Protein 7VLY (pdb70)

InterPro domains:
  IPR002633 Bacteriocin, class IIa [PF01721] (2-55)
  IPR010133 Bacteriocin-type signal sequence [TIGR01847] (5-18)
  IPR023384 Bacteriocin, class IIa, conserved site [PS60030] (21-32)
  IPR023388 Bacteriocin class IIa domain superfamily [G3DSA:1.20.5.130] (19-61)

Radius of gyration: 40.85 Å; Cα contacts (8 Å, |Δi|>4): 3016; chains: 9; bounding box: 112×103×85 Å

Organism: Pediococcus acidilactici (NCBI:txid1254)

Foldseek 3Di:
DDVQLLVQLLVLQLVLLLCLVVVDVPSLQLCNSQQSNCVSQVLRVLSNVLSVVLCVVVVPFDDDPLRHGLRSRLLSSLLSLLCRQPDPRNNCSVVSVVLSNVSSNVLVVLVNVLVVVCVVLVVVLVVVVVVVDPVVNVVSVVVSSSVSSVSRSVVSSVCNPDHSCPSVVVVVPDDPVVVVVVVVVVVCSVVVVVVVVCVVDPDPVCVVVVVVLVVVVVPPVQDPVNSVVVSVVVVVVVVVVVPPVVD/DDVVLLVQLLVLLVCQQVPQDQPQGRLPSQLRSCVSVLVVQPPDPPSSVVVNVLSNGRAAADSLLCLLLVLLLSQVVNCVSVDDPCDPPQSVPSRVLCRPVSRVPVCCVQVPNPLVVLLVQLVVCVVVPDPVSVVSSVVVNVVVSSVSNSVSNVVSNVCNPVPSVCSPDDVNVVVVVVVVVVCVVVVVVCLQPVQDDDFDDWDDWAFADPVAEPPPPPADDDPGRVVVNVVSVVVVGHHDRIDIDGPQNVVVVVPGNPVSVVVVVVVVVCVVVVDGVVVVVVVVVVVVVVCVVVRGD/DFFDDDALQWTQGPPGIDGDNVSNVVVVVVQVVVCVVVVHPPDDDRD/DDVVLVVQLLVLLLVLLLCLVVVDVPSQQLCNSQQSNCVSQVLRVLSNVLSVVLCVVVVPFDDDPLRHGLRSRLLSSLLSLLCRQPDPRNNCSVVSVVLSNVRSNVLVVLVNVLVVVCVVLVVVLVVVVVVVDPVVNVVSVVVSSSVSSVSRSVVSSVCNPDHSCPSVVVVVPDDPVVVVVVVVVVVCSVVVVVVVVCVVDPDPVCVVVVVVLVVVVVPPVQDPVNSVVVSVVVVVVVVVVVVPPVD/DDVVLLVQLLVLLVCQQVPQDQPQGRLPSQLRSCQSVLVVQPPDPPSSVVVNVLSNHRAAADSLLCLLLVLLLSQVVNCVSVDDPCDPPQNNVSRVLCRPVSRVPVCCVQVPNPLVVLLVQLVVCVVVVDPVSVVSSVVVNVVVSSVSNSVSNVVSNVCNPVPSVCSPDDVNVVVVVVVVVVCVVVVVVCLQPVQDDDFDDWDDWAFADPPAAPPPPPADDDPGRVVVNVVSVVVVGHDDRIDIDGPQNVVVVVPGNPVSVVVVVVVVVCVVVVDGVVVVVVVVVVVVVVCVVVRGD/DFFDDDALQWTQGPPGIDRDNVSNVVVVVVQVVVCVVVVHPPDDDRD/DDVQLLVQLLVLLLVLLLCLVVVDPPSLQLCNSQQSNCVSQVLRPLSNVLSVVLCVVVVPFDDDPLRHGLRSRLLSSLLSLLCSQPDPRNNCSVVSVVLSNVRSNVLVVLVNVLVVVCVVLVVVLVVVVVVVDPVVNVVSVVVSSSVSSVSRSVVSSVCNPDHSCPSVVVVVPDDPVVVVVVVVVVVCSVVVVVVVVCVVDPDPVCVVVVVVLVVVVVPPVQDPVNSVVVSVVVVVVVVVVVPPPVD/DDVVLLVQLLVLLVCQQVPQDQPQGRLPSQLRSCQSVLVVQPPDPPSSVVVNVLSNHRAAADSLLCLLLVLLLSQVVNCVSVDDPCDPPLSNVSRVLCRPVSRVPVCCVQVPNPLVVLLVQLVVCVVVVDPVSVVSSVVVNVVVSSVSNSVSNVVSNVCNPVVSVCSPDDVVVVVVVVVVVVCVVVVVVCLQPVQDDDWDDWDDWAFADPPAAPPPPPADDDPGRVVVNVVSVVVRGHHDRIDIDGPQNVVVVVPGNPVSVVVVVVVVVVVVVVDGVVVVVVVVVVVVVVCVVVRGD/DFFPDDALQWTQGPPGIDGDNVSNVVVVVVQVVCCVVVVHPNDDDRD

Secondary structure (DSSP, 8-state):
------STTB---SS---B-HHHHHHHHHHHHHHHHHHTS-S-----/--HHHHHHHHHHHHHHHHHHHH-SS-TTSHHHHHHHHHHTTS-HHHHHHHHHHHHHHTSS---BTTB----HHHHHHHHHHHHHTTS-TTTTHHHHHHHHHHHHHHHHHHHHHHHHHHHHHHHHHHHHHTTT-HHHHHHHHHHHHHHHHHHHHHHHHHHHTS-STTHHHHHHSS-HHHHHHHHHHHTTHHHHHHHHHHHHS--TTTHHHHHHHHHHTT-TTS-HHHHHHHHHHHHHHHHHHHTTT--/--HHHHHHHHHHGGGTTSS--SSSTTHHHHHHHTHHHHHHH--SSSHHHHHHHHHTS---S-TTTHHHHHHHHHHHHHHHHH--S-SSSSHHHHHHHHHHHHHHHHIIIIIIIIHHHHHHHHHHHHTTT-THHHHHHHHHHHHHHHHHHHHHHHHHHHTHHHHHTTTSSHHHHHHHHHHHHHHHHHHHHHHHHH-------EEE-PBPPTTTB--TTS---SSSHHHHHHHHHHTT-BSSSB--EEHHHHHHHH-TTHHHHHHHHHHHHHHHTT--HHHHHHHHHHHHHHHHHTT--/------STTB---SS---B-HHHHHHHHHHHHHHHHHHTS-S-----/--HHHHHHHHHHHHHHHHHHHH-SS-TTSHHHHHHHHHHTTT-HHHHHHHHHHHHHHTSS---BTTB----HHHHHHHHHHHHHTTS-TTTTHHHHHHHHHHHHHHHHHHHHHHHHHHHHHHHHHHHHHTTT-HHHHHHHHHHHHHHHHHHHHHHHHHHHTS-STTHHHHHHSS-HHHHHHHHHHHTTHHHHHHHHHHHHS--TTTHHHHHHHHHHTT-TTS-HHHHHHHHHHHHHHHHHHHTTT--/--HHHHHHHHHHGGGTTSS--SSSTTHHHHHHHTHHHHHHH--SSSHHHHHHHHHTS---S-TTTHHHHHHHHHHHHHHHHH--S-SSSSTTHHHHHHHHHHHHHHIIIIIIIIHHHHHHHHHHHHTTT-THHHHHHHHHHHHHHHHHHHHHHHHHHHTHHHHHTTTSSHHHHHHHHHHHHHHHHHHHHHHHHH-------EEE-PBPPTTTB--TTS---SSSHHHHHHHHHHTT-BSSSB--EEHHHHHHHH-TTHHHHHHHHHHHHHHHTT--HHHHHHHHHHHHHHHHHTT--/------STTB---SS---B-HHHHHHHHHHHHHHHHHHTS-S-----/--HHHHHHHHHHHHHHHHHHHH-SS-TTSHHHHHHHHHHTTS-HHHHHHHHHHHHHHTSS---BTTB----HHHHHHHHHHHHHTTS-TTTTHHHHHHHHHHHHHHHHHHHHHHHHHHHHHHHHHHHHHHTT-HHHHHHHHHHHHHHHHHHHHHHHHHHHTS-STTHHHHHHSS-HHHHHHHHHHHTTHHHHHHHHHHHHS--TTTHHHHHHHHHHTT-TTS-HHHHHHHHHHHHHHHHHHHHHH--/--HHHHHHHHHHGGGTTSS--SSSTTHHHHHHHTHHHHHHH--SSSHHHHHHHHHTS---S-GGGHHHHHHHHHHHHHHHHH--S-SSSSHHHHHHHHHHHHHHHHIIIIIIIIHHHHHHHHHHHHTTT-THHHHHHHHHHHHHHHHHHHHHHHHHHHTHHHHHSTTSSHHHHHHHHHHHHHHHHHHHHHHHHH-------EEE-PBPPTTTB--TTS---SSSHHHHHHHHHHTT-BSSSB--EEHHHHHHHH-TTHHHHHHHHHHHHHHHTT--HHHHHHHHHHHHHHHHHTT--

Solvent-accessible surface area: 71129 Å² total; per-residue (Å²): 120,59,112,99,10,39,87,61,2,41,109,17,0,58,76,0,0,26,4,11,7,7,3,1,61,0,42,12,7,0,0,10,0,0,10,47,1,0,103,30,33,65,55,62,78,6,0,2,30,0,0,0,0,0,1,0,6,6,10,19,37,13,38,17,22,8,34,20,6,15,15,6,0,5,0,0,0,2,0,0,3,28,11,21,48,40,48,128,30,90,61,9,5,18,50,2,0,32,6,0,55,46,31,1,54,37,0,26,56,68,6,2,93,15,8,61,92,3,26,62,22,0,56,86,0,40,136,17,0,95,149,27,75,21,176,29,0,29,168,22,0,85,34,3,15,51,56,2,0,79,17,0,8,111,30,1,27,56,21,18,151,72,96,30,97,27,30,76,58,148,60,147,90,56,58,74,115,50,66,54,0,56,75,48,0,40,24,7,38,20,0,3,15,0,0,31,4,0,43,124,47,40,80,147,24,2,66,1,4,8,48,10,0,18,1,16,4,16,7,83,79,4,26,21,39,0,0,8,28,16,0,65,1,39,5,80,20,4,25,24,13,19,104,63,16,60,105,29,63,112,158,15,36,48,113,0,1,129,51,1,2,46,0,20,0,2,9,0,29,84,40,30,2,0,0,1,0,0,15,0,0,1,11,0,0,79,84,28,14,120,119,151,111,60,58,15,34,0,0,102,13,0,9,84,90,0,32,6,3,6,0,14,0,2,12,0,0,0,1,0,0,14,19,0,42,84,54,47,131,57,43,170,61,80,89,106,24,1,42,38,4,0,92,32,17,15,41,54,42,15,32,60,1,13,0,39,6,5,9,42,38,10,5,115,24,0,14,92,0,0,53,51,0,46,91,22,65,69,97,0,5,90,54,0,58,75,30,4,18,100,82,5,84,36,64,1,55,164,18,0,36,77,1,43,147,8,6,84,123,43,39,92,81,42,112,30,48,137,54,116,42,101,67,70,11,58,18,0,25,1,0,0,0,0,0,0,0,0,23,73,31,8,95,18,107,40,71,35,92,82,14,111,68,83,42,27,132,62,28,23,6,57,29,86,167,23,62,172,62,39,72,1,16,48,29,0,1,58,45,52,133,82,63,56,38,21,39,95,72,107,63,20,32,48,30,69,15,37,57,66,20,15,34,20,66,22,4,22,56,22,1,88,92,2,16,137,46,23,122,114,186,59,46,15,15,100,10,14,71,33,13,22,87,79,0,29,74,4,58,104,116,40,72,27,164,75,55,114,89,28,3,24,3,0,32,6,7,135,129,75,28,71,19,37,100,18,66,0,66,8,2,30,72,26,32,10,33,0,0,127,11,6,14,0,38,0,30,78,75,116,45,118,58,108,103,11,40,87,57,1,38,93,14,0,50,72,0,0,27,3,7,6,7,4,1,56,0,49,12,7,0,0,10,0,0,12,48,1,0,105,38,34,66,54,64,77,5,0,2,31,0,0,0,0,0,1,0,7,6,10,15,33,13,38,16,21,7,33,19,6,21,15,6,0,5,0,0,0,1,0,0,2,28,10,22,46,40,50,128,31,89,62,7,5,16,45,2,0,31,5,0,56,47,34,1,52,37,0,25,55,65,4,3,94,14,8,62,88,3,27,65,21,0,55,91,0,40,139,18,0,109,154,26,78,21,176,30,0,27,162,18,0,86,30,4,15,50,51,2,0,77,16,0,8,112,29,0,31,56,21,21,154,68,95,31,98,27,28,85,58,146,58,150,87,54,57,73,118,51,65,58,0,55,76,49,0,42,24,5,38,20,0,2,15,1,0,29,5,0,42,123,46,40,74,146,34,0,67,1,4,9,48,11,0,17,2,15,3,14,8,83,80,4,27,22,40,1,0,6,28,15,0,63,0,40,5,80,21,4,24,26,13,22,104,58,16,59,105,28,68,115,173,18,33,70,110,0,2,136,51,2,1,45,0,21,0,2,10,0,28,89,40,31,2,0,0,1,0,0,14,0,0,1,6,0,0,81,86,29,14,120,121,153,110,60,57,15,28,0,1,94,24,0,8,72,89,0,34,7,3,5,0,16,0,3,13,0,0,0,2,0,0,13,19,0,40,86,53,47,131,58,45,169,58,80,95,106,24,5,88,39,4,4,82,30,18,16,41,53,40,16,33,62,0,12,1,37,4,6,8,44,40,9,4,118,25,0,14,92,0,0,51,53,0,47,90,22,65,69,93,0,5,88,53,0,56,77,29,3,22,100,83,6,85,36,60,2,57,164,19,1,34,81,1,41,138,4,9,85,112,42,37,94,81,41,112,27,50,137,52,121,45,100,67,48,12,58,17,0,26,1,0,0,0,0,0,0,0,0,23,67,33,8,89,19,111,40,74,34,95,83,14,111,65,84,44,25,129,66,28,24,6,59,30,85,167,22,60,170,64,38,81,2,14,38,33,0,2,57,44,52,142,81,63,49,35,23,40,96,70,106,58,18,35,45,27,69,16,36,55,67,21,14,35,19,67,21,4,19,54,22,2,90,92,2,18,140,44,21,119,113,187,60,44,15,17,102,10,13,74,32,12,21,87,80,0,29,71,3,56,101,119,39,72,26,164,71,54,114,95,28,2,24,4,0,33,5,8,147,138,77,28,76,19,39,100,18,67,0,66,7,2,30,71,25,32,10,32,1,0,132,11,7,15,1,39,0,30,73,75,119,45,121,61,107,104,11,41,85,55,2,41,99,11,0,55,76,0,0,27,5,8,6,6,4,0,59,0,44,13,7,0,0,10,0,0,11,48,1,0,102,37,35,66,56,65,76,6,0,2,31,0,0,0,0,0,1,0,6,5,10,15,33,12,38,17,20,6,34,19,7,20,15,6,0,5,0,0,1,0,0,0,3,26,11,25,47,40,48,125,32,90,57,6,5,16,49,3,0,42,6,0,55,47,31,1,55,36,0,26,51,68,4,3,98,17,9,61,87,4,26,67,18,0,54,90,0,39,136,16,0,103,154,28,76,22,177,30,0,28,170,21,0,85,32,3,15,49,56,3,0,80,17,0,9,111,30,0,26,55,22,20,151,70,96,29,96,28,30,91,58,147,55,150,90,52,62,72,114,52,54,58,0,59,76,48,0,41,24,8,38,21,0,2,15,1,0,30,5,0,43,123,48,41,75,144,35,0,66,1,3,8,48,10,0,16,1,15,3,15,6,83,80,4,25,22,40,1,0,7,28,15,0,64,1,40,6,81,20,4,26,27,14,23,106,57,17,61,106,30,62,112,155,13,35,65,128,0,0,132,51,4,1,48,1,21,0,3,12,0,28,85,39,30,2,0,0,1,0,0,15,0,0,0,8,0,0,82,84,27,14,120,119,152,111,59,58,16,28,0,1,84,22,1,8,73,91,0,33,6,3,8,0,17,1,2,12,0,1,0,0,0,0,11,18,0,41,76,54,47,130,57,45,170,62,80,83,108,26,8,82,40,5,6,85,32,17,17,40,52,42,16,33,60,1,11,1,39,6,7,9,42,39,9,5,116,24,0,13,93,0,0,52,53,0,46,90,20,65,72,94,0,6,90,52,0,56,77,29,5,16,99,82,5,83,36,58,1,56,165,19,0,35,79,0,41,144,3,4,80,112,41,31,93,82,40,110,25,52,139,53,127,49,100,64,49,12,60,16,0,25,2,0,0,0,0,0,0,0,0,24,71,30,8,91,16,108,38,75,33,96,84,12,113,71,85,39,28,130,66,33,24,5,59,28,85,166,28,62,174,64,38,82,1,14,36,35,0,1,61,49,51,140,82,63,45,37,23,48,95,70,108,58,22,34,46,27,68,15,38,54,70,20,15,34,19,68,23,3,19,55,22,2,92,91,2,18,139,44,22,118,113,188,60,42,14,15,102,11,14,75,31,11,21,89,77,0,28,74,3,57,104,119,39,70,24,146,77,54,105,90,32,3,24,3,0,32,5,9,145,139,77,28,74,19,37,103,19,64,0,67,7,2,31,71,26,32,11,33,1,0,129,11,7,14,0,37,1,30,75,74,119,43

Nearest PDB structures (foldseek):
  7vly-assembly1_D  TM=1.003E+00  e=1.870E-46  Listeria monocytogenes
  7xtg-assembly1_Z  TM=8.072E-01  e=1.265E-36  Listeria monocytogenes
  7vlx-assembly1_D  TM=7.753E-01  e=5.825E-37  Listeria monocytogenes
  8hfs-assembly1_D  TM=5.789E-01  e=5.403E-29  Lactococcus lactis subsp. lactis KF147
  7dyr-assembly1_F  TM=7.334E-01  e=1.016E-23  Escherichia coli K-12

Structure (mmCIF, N/CA/C/O backbone):
data_7VLY
#
_entry.id   7VLY
#
_cell.length_a   1.00
_cell.length_b   1.00
_cell.length_c   1.00
_cell.angle_alpha   90.00
_cell.angle_beta   90.00
_cell.angle_gamma   90.00
#
_symmetry.space_group_name_H-M   'P 1'
#
loop_
_entity.id
_entity.type
_entity.pdbx_description
1 polymer 'Mannose/fructose/sorbose family PTS transporter subunit IIC'
2 polymer 'PTS mannose family transporter subunit IID'
3 polymer 'Bacteriocin pediocin PA-1'
4 non-polymer alpha-D-mannopyranose
5 water water
#
loop_
_atom_site.group_PDB
_atom_site.id
_atom_site.type_symbol
_atom_site.label_atom_id
_atom_site.label_alt_id
_atom_site.label_comp_id
_atom_site.label_asym_id
_atom_site.label_entity_id
_atom_site.label_seq_id
_atom_site.pdbx_PDB_ins_code
_atom_site.Cartn_x
_atom_site.Cartn_y
_atom_site.Cartn_z
_atom_site.occupancy
_atom_site.B_iso_or_equiv
_atom_site.auth_seq_id
_atom_site.auth_comp_id
_atom_site.auth_asym_id
_atom_site.auth_atom_id
_atom_site.pdbx_PDB_model_num
ATOM 1 N N . MET A 1 1 ? 60.364 72.252 82.158 1.00 80.14 1 MET Y N 1
ATOM 2 C CA . MET A 1 1 ? 60.873 71.886 83.474 1.00 80.14 1 MET Y CA 1
ATOM 3 C C . MET A 1 1 ? 59.778 71.242 84.319 1.00 80.14 1 MET Y C 1
ATOM 4 O O . MET A 1 1 ? 58.642 71.714 84.342 1.00 80.14 1 MET Y O 1
ATOM 9 N N . SER A 1 2 ? 60.129 70.160 85.008 1.00 77.74 2 SER Y N 1
ATOM 10 C CA . SER A 1 2 ? 59.166 69.449 85.835 1.00 77.74 2 SER Y CA 1
ATOM 11 C C . SER A 1 2 ? 58.742 70.298 87.028 1.00 77.74 2 SER Y C 1
ATOM 12 O O . SER A 1 2 ? 59.487 71.159 87.505 1.00 77.74 2 SER Y O 1
ATOM 15 N N . VAL A 1 3 ? 57.521 70.048 87.507 1.00 74.06 3 VAL Y N 1
ATOM 16 C CA . VAL A 1 3 ? 57.006 70.787 88.657 1.00 74.06 3 VAL Y CA 1
ATOM 17 C C . VAL A 1 3 ? 57.801 70.455 89.914 1.00 74.06 3 VAL Y C 1
ATOM 18 O O . VAL A 1 3 ? 58.013 71.323 90.772 1.00 74.06 3 VAL Y O 1
ATOM 22 N N . ILE A 1 4 ? 58.260 69.207 90.045 1.00 70.62 4 ILE Y N 1
ATOM 23 C CA . ILE A 1 4 ? 59.074 68.833 91.197 1.00 70.62 4 ILE Y CA 1
ATOM 24 C C . ILE A 1 4 ? 60.375 69.626 91.205 1.00 70.62 4 ILE Y C 1
ATOM 25 O O . ILE A 1 4 ? 60.859 70.041 92.265 1.00 70.62 4 ILE Y O 1
ATOM 30 N N . SER A 1 5 ? 60.952 69.865 90.025 1.00 67.19 5 SER Y N 1
ATOM 31 C CA . SER A 1 5 ? 62.144 70.701 89.943 1.00 67.19 5 SER Y CA 1
ATOM 32 C C . SER A 1 5 ? 61.849 72.119 90.413 1.00 67.19 5 SER Y C 1
ATOM 33 O O . SER A 1 5 ? 62.680 72.742 91.084 1.00 67.19 5 SER Y O 1
ATOM 36 N N . ILE A 1 6 ? 60.670 72.644 90.073 1.00 64.00 6 ILE Y N 1
ATOM 37 C CA . ILE A 1 6 ? 60.281 73.975 90.534 1.00 64.00 6 ILE Y CA 1
ATOM 38 C C . ILE A 1 6 ? 60.183 73.999 92.055 1.00 64.00 6 ILE Y C 1
ATOM 39 O O . ILE A 1 6 ? 60.669 74.926 92.715 1.00 64.00 6 ILE Y O 1
ATOM 44 N N . ILE A 1 7 ? 59.554 72.975 92.635 1.00 57.50 7 ILE Y N 1
ATOM 45 C CA . ILE A 1 7 ? 59.423 72.915 94.089 1.00 57.50 7 ILE Y CA 1
ATOM 46 C C . ILE A 1 7 ? 60.799 72.875 94.744 1.00 57.50 7 ILE Y C 1
ATOM 47 O O . ILE A 1 7 ? 61.066 73.591 95.718 1.00 57.50 7 ILE Y O 1
ATOM 52 N N . LEU A 1 8 ? 61.698 72.040 94.214 1.00 53.05 8 LEU Y N 1
ATOM 53 C CA . LEU A 1 8 ? 63.029 71.935 94.804 1.00 53.05 8 LEU Y CA 1
ATOM 54 C C . LEU A 1 8 ? 63.828 73.224 94.660 1.00 53.05 8 LEU Y C 1
ATOM 55 O O . LEU A 1 8 ? 64.538 73.606 95.595 1.00 53.05 8 LEU Y O 1
ATOM 60 N N . VAL A 1 9 ? 63.735 73.914 93.519 1.00 50.05 9 VAL Y N 1
ATOM 61 C CA . VAL A 1 9 ? 64.498 75.152 93.377 1.00 50.05 9 VAL Y CA 1
ATOM 62 C C . VAL A 1 9 ? 63.929 76.238 94.285 1.00 50.05 9 VAL Y C 1
ATOM 63 O O . VAL A 1 9 ? 64.677 77.061 94.824 1.00 50.05 9 VAL Y O 1
ATOM 67 N N . VAL A 1 10 ? 62.608 76.252 94.491 1.00 45.67 10 VAL Y N 1
ATOM 68 C CA . VAL A 1 10 ? 62.035 77.205 95.440 1.00 45.67 10 VAL Y CA 1
ATOM 69 C C . VAL A 1 10 ? 62.500 76.899 96.861 1.00 45.67 10 VAL Y C 1
ATOM 70 O O . VAL A 1 10 ? 62.817 77.812 97.634 1.00 45.67 10 VAL Y O 1
ATOM 74 N N . LEU A 1 11 ? 62.554 75.616 97.230 1.00 41.89 11 LEU Y N 1
ATOM 75 C CA . LEU A 1 11 ? 63.053 75.256 98.556 1.00 41.89 11 LEU Y CA 1
ATOM 76 C C . LEU A 1 11 ? 64.519 75.641 98.726 1.00 41.89 11 LEU Y C 1
ATOM 77 O O . LEU A 1 11 ? 64.924 76.121 99.792 1.00 41.89 11 LEU Y O 1
ATOM 82 N N . ILE A 1 12 ? 65.333 75.432 97.689 1.00 38.08 12 ILE Y N 1
ATOM 83 C CA . ILE A 1 12 ? 66.742 75.810 97.764 1.00 38.08 12 ILE Y CA 1
ATOM 84 C C . ILE A 1 12 ? 66.887 77.324 97.864 1.00 38.08 12 ILE Y C 1
ATOM 85 O O . ILE A 1 12 ? 67.755 77.830 98.583 1.00 38.08 12 ILE Y O 1
ATOM 90 N N . ALA A 1 13 ? 66.042 78.072 97.150 1.00 35.74 13 ALA Y N 1
ATOM 91 C CA . ALA A 1 13 ? 66.060 79.526 97.269 1.00 35.74 13 ALA Y CA 1
ATOM 92 C C . ALA A 1 13 ? 65.684 79.968 98.676 1.00 35.74 13 ALA Y C 1
ATOM 93 O O . ALA A 1 13 ? 66.282 80.900 99.223 1.00 35.74 13 ALA Y O 1
ATOM 95 N N . PHE A 1 14 ? 64.686 79.314 99.275 1.00 31.96 14 PHE Y N 1
ATOM 96 C CA . PHE A 1 14 ? 64.310 79.629 100.650 1.00 31.96 14 PHE Y CA 1
ATOM 97 C C . PHE A 1 14 ? 65.453 79.334 101.615 1.00 31.96 14 PHE Y C 1
ATOM 98 O O . PHE A 1 14 ? 65.730 80.124 102.527 1.00 31.96 14 PHE Y O 1
ATOM 106 N N . LEU A 1 15 ? 66.132 78.200 101.425 1.00 30.08 15 LEU Y N 1
ATOM 107 C CA . LEU A 1 15 ? 67.269 77.860 102.276 1.00 30.08 15 LEU Y CA 1
ATOM 108 C C . LEU A 1 15 ? 68.399 78.870 102.118 1.00 30.08 15 LEU Y C 1
ATOM 109 O O . LEU A 1 15 ? 69.038 79.261 103.103 1.00 30.08 15 LEU Y O 1
ATOM 114 N N . ALA A 1 16 ? 68.664 79.299 100.881 1.00 29.40 16 ALA Y N 1
ATOM 115 C CA . ALA A 1 16 ? 69.686 80.312 100.647 1.00 29.40 16 ALA Y CA 1
ATOM 116 C C . ALA A 1 16 ? 69.304 81.637 101.293 1.00 29.40 16 ALA Y C 1
ATOM 117 O O . ALA A 1 16 ? 70.159 82.335 101.845 1.00 29.40 16 ALA Y O 1
ATOM 119 N N . GLY A 1 17 ? 68.022 81.999 101.232 1.00 27.18 17 GLY Y N 1
ATOM 120 C CA . GLY A 1 17 ? 67.574 83.212 101.898 1.00 27.18 17 GLY Y CA 1
ATOM 121 C C . GLY A 1 17 ? 67.751 83.150 103.402 1.00 27.18 17 GLY Y C 1
ATOM 122 O O . GLY A 1 17 ? 68.148 84.134 104.031 1.00 27.18 17 GLY Y O 1
ATOM 123 N N . ILE A 1 18 ? 67.444 81.998 104.000 1.00 26.99 18 ILE Y N 1
ATOM 124 C CA . ILE A 1 18 ? 67.659 81.830 105.435 1.00 26.99 18 ILE Y CA 1
ATOM 125 C C . ILE A 1 18 ? 69.142 81.932 105.775 1.00 26.99 18 ILE Y C 1
ATOM 126 O O . ILE A 1 18 ? 69.536 82.653 106.702 1.00 26.99 18 ILE Y O 1
ATOM 131 N N . GLU A 1 19 ? 69.990 81.223 105.030 1.00 25.73 19 GLU Y N 1
ATOM 132 C CA . GLU A 1 19 ? 71.406 81.198 105.365 1.00 25.73 19 GLU Y CA 1
ATOM 133 C C . GLU A 1 19 ? 72.135 82.473 104.967 1.00 25.73 19 GLU Y C 1
ATOM 134 O O . GLU A 1 19 ? 73.277 82.668 105.396 1.00 25.73 19 GLU Y O 1
ATOM 140 N N . GLY A 1 20 ? 71.516 83.336 104.162 1.00 25.38 20 GLY Y N 1
ATOM 141 C CA . GLY A 1 20 ? 72.104 84.639 103.911 1.00 25.38 20 GLY Y CA 1
ATOM 142 C C . GLY A 1 20 ? 72.205 85.473 105.172 1.00 25.38 20 GLY Y C 1
ATOM 143 O O . GLY A 1 20 ? 73.180 86.202 105.372 1.00 25.38 20 GLY Y O 1
ATOM 144 N N . ILE A 1 21 ? 71.202 85.377 106.040 1.00 26.74 21 ILE Y N 1
ATOM 145 C CA . ILE A 1 21 ? 71.239 86.071 107.322 1.00 26.74 21 ILE Y CA 1
ATOM 146 C C . ILE A 1 21 ? 71.866 85.204 108.408 1.00 26.74 21 ILE Y C 1
ATOM 147 O O . ILE A 1 21 ? 72.591 85.709 109.270 1.00 26.74 21 ILE Y O 1
ATOM 152 N N . LEU A 1 22 ? 71.616 83.889 108.395 1.00 25.24 22 LEU Y N 1
ATOM 153 C CA . LEU A 1 22 ? 72.266 83.018 109.373 1.00 25.24 22 LEU Y CA 1
ATOM 154 C C . LEU A 1 22 ? 73.774 82.976 109.154 1.00 25.24 22 LEU Y C 1
ATOM 155 O O . LEU A 1 22 ? 74.554 83.162 110.095 1.00 25.24 22 LEU Y O 1
ATOM 160 N N . ASP A 1 23 ? 74.198 82.741 107.909 1.00 24.73 23 ASP Y N 1
ATOM 161 C CA . ASP A 1 23 ? 75.612 82.740 107.525 1.00 24.73 23 ASP Y CA 1
ATOM 162 C C . ASP A 1 23 ? 76.417 81.752 108.372 1.00 24.73 23 ASP Y C 1
ATOM 163 O O . ASP A 1 23 ? 77.511 82.059 108.848 1.00 24.73 23 ASP Y O 1
ATOM 168 N N . GLU A 1 24 ? 75.861 80.560 108.582 1.00 25.49 24 GLU Y N 1
ATOM 169 C CA . GLU A 1 24 ? 76.568 79.513 109.310 1.00 25.49 24 GLU Y CA 1
ATOM 170 C C . GLU A 1 24 ? 76.815 78.269 108.472 1.00 25.49 24 GLU Y C 1
ATOM 171 O O . GLU A 1 24 ? 77.964 77.827 108.354 1.00 25.49 24 GLU Y O 1
ATOM 177 N N . PHE A 1 25 ? 75.769 77.686 107.880 1.00 24.65 25 PHE Y N 1
ATOM 178 C CA . PHE A 1 25 ? 75.952 76.503 107.045 1.00 24.65 25 PHE Y CA 1
ATOM 179 C C . PHE A 1 25 ? 76.444 76.860 105.648 1.00 24.65 25 PHE Y C 1
ATOM 180 O O . PHE A 1 25 ? 76.899 75.976 104.913 1.00 24.65 25 PHE Y O 1
ATOM 188 N N . GLN A 1 26 ? 76.346 78.135 105.267 1.00 24.00 26 GLN Y N 1
ATOM 189 C CA . GLN A 1 26 ? 76.794 78.624 103.961 1.00 24.00 26 GLN Y CA 1
ATOM 190 C C . GLN A 1 26 ? 76.040 77.950 102.815 1.00 24.00 26 GLN Y C 1
ATOM 191 O O . GLN A 1 26 ? 76.622 77.568 101.798 1.00 24.00 26 GLN Y O 1
ATOM 197 N N . PHE A 1 27 ? 74.727 77.812 102.980 1.00 26.88 27 PHE Y N 1
ATOM 198 C CA . PHE A 1 27 ? 73.880 77.440 101.855 1.00 26.88 27 PHE Y CA 1
ATOM 199 C C . PHE A 1 27 ? 73.685 78.588 100.876 1.00 26.88 27 PHE Y C 1
ATOM 200 O O . PHE A 1 27 ? 73.204 78.358 99.761 1.00 26.88 27 PHE Y O 1
ATOM 208 N N . HIS A 1 28 ? 74.047 79.809 101.265 1.00 24.05 28 HIS Y N 1
ATOM 209 C CA . HIS A 1 28 ? 73.927 80.983 100.415 1.00 24.05 28 HIS Y CA 1
ATOM 210 C C . HIS A 1 28 ? 75.166 81.226 99.565 1.00 24.05 28 HIS Y C 1
ATOM 211 O O . HIS A 1 28 ? 75.139 82.098 98.691 1.00 24.05 28 HIS Y O 1
ATOM 218 N N . GLN A 1 29 ? 76.244 80.484 99.799 1.00 25.50 29 GLN Y N 1
ATOM 219 C CA . GLN A 1 29 ? 77.438 80.639 98.983 1.00 25.50 29 GLN Y CA 1
ATOM 220 C C . GLN A 1 29 ? 77.186 80.090 97.581 1.00 25.50 29 GLN Y C 1
ATOM 221 O O . GLN A 1 29 ? 76.454 79.108 97.420 1.00 25.50 29 GLN Y O 1
ATOM 227 N N . PRO A 1 30 ? 77.761 80.712 96.547 1.00 28.22 30 PRO Y N 1
ATOM 228 C CA . PRO A 1 30 ? 77.569 80.182 95.184 1.00 28.22 30 PRO Y CA 1
ATOM 229 C C . PRO A 1 30 ? 78.026 78.744 95.035 1.00 28.22 30 PRO Y C 1
ATOM 230 O O . PRO A 1 30 ? 77.367 77.957 94.342 1.00 28.22 30 PRO Y O 1
ATOM 234 N N . LEU A 1 31 ? 79.124 78.377 95.702 1.00 27.77 31 LEU Y N 1
ATOM 235 C CA . LEU A 1 31 ? 79.701 77.046 95.545 1.00 27.77 31 LEU Y CA 1
ATOM 236 C C . LEU A 1 31 ? 78.719 75.949 95.932 1.00 27.77 31 LEU Y C 1
ATOM 237 O O . LEU A 1 31 ? 78.791 74.839 95.396 1.00 27.77 31 LEU Y O 1
ATOM 242 N N . ILE A 1 32 ? 77.804 76.232 96.852 1.00 29.76 32 ILE Y N 1
ATOM 243 C CA . ILE A 1 32 ? 76.794 75.267 97.264 1.00 29.76 32 ILE Y CA 1
ATOM 244 C C . ILE A 1 32 ? 75.462 75.518 96.570 1.00 29.76 32 ILE Y C 1
ATOM 245 O O . ILE A 1 32 ? 74.820 74.578 96.098 1.00 29.76 32 ILE Y O 1
ATOM 250 N N . ALA A 1 33 ? 75.042 76.784 96.500 1.00 33.61 33 ALA Y N 1
ATOM 251 C CA . ALA A 1 33 ? 73.730 77.110 95.951 1.00 33.61 33 ALA Y CA 1
ATOM 252 C C . ALA A 1 33 ? 73.628 76.726 94.480 1.00 33.61 33 ALA Y C 1
ATOM 253 O O . ALA A 1 33 ? 72.616 76.164 94.044 1.00 33.61 33 ALA Y O 1
ATOM 255 N N . CYS A 1 34 ? 74.667 77.025 93.695 1.00 36.57 34 CYS Y N 1
ATOM 256 C CA . CYS A 1 34 ? 74.603 76.747 92.264 1.00 36.57 34 CYS Y CA 1
ATOM 257 C C . CYS A 1 34 ? 74.510 75.251 91.990 1.00 36.57 34 CYS Y C 1
ATOM 258 O O . CYS A 1 34 ? 73.683 74.813 91.181 1.00 36.57 34 CYS Y O 1
ATOM 261 N N . THR A 1 35 ? 75.340 74.449 92.662 1.00 36.03 35 THR Y N 1
ATOM 262 C CA . THR A 1 35 ? 75.285 73.006 92.456 1.00 36.03 35 THR Y CA 1
ATOM 263 C C . THR A 1 35 ? 73.997 72.405 93.002 1.00 36.03 35 THR Y C 1
ATOM 264 O O . THR A 1 35 ? 73.485 71.436 92.432 1.00 36.03 35 THR Y O 1
ATOM 268 N N . LEU A 1 36 ? 73.451 72.956 94.091 1.00 37.32 36 LEU Y N 1
ATOM 269 C CA . LEU A 1 36 ? 72.159 72.477 94.570 1.00 37.32 36 LEU Y CA 1
ATOM 270 C C . LEU A 1 36 ? 71.060 72.758 93.554 1.00 37.32 36 LEU Y C 1
ATOM 271 O O . LEU A 1 36 ? 70.210 71.898 93.295 1.00 37.32 36 LEU Y O 1
ATOM 276 N N . ILE A 1 37 ? 71.071 73.952 92.955 1.00 42.32 37 ILE Y N 1
ATOM 277 C CA . ILE A 1 37 ? 70.069 74.296 91.955 1.00 42.32 37 ILE Y CA 1
ATOM 278 C C . ILE A 1 37 ? 70.229 73.464 90.688 1.00 42.32 37 ILE Y C 1
ATOM 279 O O . ILE A 1 37 ? 69.229 73.075 90.074 1.00 42.32 37 ILE Y O 1
ATOM 284 N N . GLY A 1 38 ? 71.461 73.151 90.294 1.00 48.51 38 GLY Y N 1
ATOM 285 C CA . GLY A 1 38 ? 71.676 72.381 89.084 1.00 48.51 38 GLY Y CA 1
ATOM 286 C C . GLY A 1 38 ? 71.486 70.888 89.258 1.00 48.51 38 GLY Y C 1
ATOM 287 O O . GLY A 1 38 ? 71.236 70.169 88.286 1.00 48.51 38 GLY Y O 1
ATOM 288 N N . LEU A 1 39 ? 71.605 70.410 90.498 1.00 46.73 39 LEU Y N 1
ATOM 289 C CA . LEU A 1 39 ? 71.451 68.983 90.762 1.00 46.73 39 LEU Y CA 1
ATOM 290 C C . LEU A 1 39 ? 69.994 68.553 90.653 1.00 46.73 39 LEU Y C 1
ATOM 291 O O . LEU A 1 39 ? 69.698 67.437 90.209 1.00 46.73 39 LEU Y O 1
ATOM 296 N N . VAL A 1 40 ? 69.069 69.427 91.047 1.00 50.63 40 VAL Y N 1
ATOM 297 C CA . VAL A 1 40 ? 67.649 69.097 91.066 1.00 50.63 40 VAL Y CA 1
ATOM 298 C C . VAL A 1 40 ? 67.023 69.394 89.709 1.00 50.63 40 VAL Y C 1
ATOM 299 O O . VAL A 1 40 ? 65.808 69.252 89.530 1.00 50.63 40 VAL Y O 1
ATOM 303 N N . THR A 1 41 ? 67.846 69.808 88.744 1.00 55.01 41 THR Y N 1
ATOM 304 C CA . THR A 1 41 ? 67.371 70.124 87.406 1.00 55.01 41 THR Y CA 1
ATOM 305 C C . THR A 1 41 ? 68.090 69.372 86.296 1.00 55.01 41 THR Y C 1
ATOM 306 O O . THR A 1 41 ? 67.630 69.419 85.151 1.00 55.01 41 THR Y O 1
ATOM 310 N N . GLY A 1 42 ? 69.190 68.687 86.594 1.00 57.06 42 GLY Y N 1
ATOM 311 C CA . GLY A 1 42 ? 69.954 67.945 85.607 1.00 57.06 42 GLY Y CA 1
ATOM 312 C C . GLY A 1 42 ? 71.154 68.686 85.057 1.00 57.06 42 GLY Y C 1
ATOM 313 O O . GLY A 1 42 ? 72.039 68.054 84.463 1.00 57.06 42 GLY Y O 1
ATOM 314 N N . ASN A 1 43 ? 71.220 70.004 85.237 1.00 55.50 43 ASN Y N 1
ATOM 315 C CA . ASN A 1 43 ? 72.372 70.793 84.799 1.00 55.50 43 ASN Y CA 1
ATOM 316 C C . ASN A 1 43 ? 73.423 70.845 85.908 1.00 55.50 43 ASN Y C 1
ATOM 317 O O . ASN A 1 43 ? 73.713 71.886 86.495 1.00 55.50 43 ASN Y O 1
ATOM 322 N N . LEU A 1 44 ? 73.999 69.674 86.184 1.00 50.54 44 LEU Y N 1
ATOM 323 C CA . LEU A 1 44 ? 74.876 69.528 87.341 1.00 50.54 44 LEU Y CA 1
ATOM 324 C C . LEU A 1 44 ? 76.234 70.174 87.089 1.00 50.54 44 LEU Y C 1
ATOM 325 O O . LEU A 1 44 ? 76.638 71.098 87.804 1.00 50.54 44 LEU Y O 1
ATOM 330 N N . THR A 1 45 ? 76.957 69.696 86.071 1.00 48.11 45 THR Y N 1
ATOM 331 C CA . THR A 1 45 ? 78.327 70.153 85.849 1.00 48.11 45 THR Y CA 1
ATOM 332 C C . THR A 1 45 ? 78.380 71.631 85.472 1.00 48.11 45 THR Y C 1
ATOM 333 O O . THR A 1 45 ? 79.273 72.358 85.923 1.00 48.11 45 THR Y O 1
ATOM 337 N N . ALA A 1 46 ? 77.443 72.092 84.640 1.00 45.36 46 ALA Y N 1
ATOM 338 C CA . ALA A 1 46 ? 77.427 73.500 84.257 1.00 45.36 46 ALA Y CA 1
ATOM 339 C C . ALA A 1 46 ? 77.212 74.396 85.469 1.00 45.36 46 ALA Y C 1
ATOM 340 O O . ALA A 1 46 ? 77.877 75.431 85.619 1.00 45.36 46 ALA Y O 1
ATOM 342 N N . CYS A 1 47 ? 76.290 74.009 86.352 1.00 42.83 47 CYS Y N 1
ATOM 343 C CA . CYS A 1 47 ? 76.070 74.783 87.566 1.00 42.83 47 CYS Y CA 1
ATOM 344 C C . CYS A 1 47 ? 77.258 74.691 88.513 1.00 42.83 47 CYS Y C 1
ATOM 345 O O . CYS A 1 47 ? 77.529 75.642 89.248 1.00 42.83 47 CYS Y O 1
ATOM 348 N N . ILE A 1 48 ? 77.983 73.569 88.507 1.00 38.66 48 ILE Y N 1
ATOM 349 C CA . ILE A 1 48 ? 79.207 73.484 89.298 1.00 38.66 48 ILE Y CA 1
ATOM 350 C C . ILE A 1 48 ? 80.240 74.483 88.789 1.00 38.66 48 ILE Y C 1
ATOM 351 O O . ILE A 1 48 ? 80.900 75.172 89.577 1.00 38.66 48 ILE Y O 1
ATOM 356 N N . ILE A 1 49 ? 80.393 74.581 87.464 1.00 38.59 49 ILE Y N 1
ATOM 357 C CA . ILE A 1 49 ? 81.326 75.555 86.897 1.00 38.59 49 ILE Y CA 1
ATOM 358 C C . ILE A 1 49 ? 80.903 76.972 87.264 1.00 38.59 49 ILE Y C 1
ATOM 359 O O . ILE A 1 49 ? 81.734 77.805 87.654 1.00 38.59 49 ILE Y O 1
ATOM 364 N N . LEU A 1 50 ? 79.608 77.270 87.131 1.00 35.27 50 LEU Y N 1
ATOM 365 C CA . LEU A 1 50 ? 79.122 78.607 87.462 1.00 35.27 50 LEU Y CA 1
ATOM 366 C C . LEU A 1 50 ? 79.343 78.929 88.935 1.00 35.27 50 LEU Y C 1
ATOM 367 O O . LEU A 1 50 ? 79.750 80.044 89.281 1.00 35.27 50 LEU Y O 1
ATOM 372 N N . GLY A 1 51 ? 79.076 77.964 89.817 1.00 29.95 51 GLY Y N 1
ATOM 373 C CA . GLY A 1 51 ? 79.290 78.185 91.236 1.00 29.95 51 GLY Y CA 1
ATOM 374 C C . GLY A 1 51 ? 80.751 78.406 91.573 1.00 29.95 51 GLY Y C 1
ATOM 375 O O . GLY A 1 51 ? 81.085 79.273 92.382 1.00 29.95 51 GLY Y O 1
ATOM 376 N N . GLY A 1 52 ? 81.640 77.623 90.959 1.00 30.18 52 GLY Y N 1
ATOM 377 C CA . GLY A 1 52 ? 83.062 77.835 91.174 1.00 30.18 52 GLY Y CA 1
ATOM 378 C C . GLY A 1 52 ? 83.519 79.206 90.716 1.00 30.18 52 GLY Y C 1
ATOM 379 O O . GLY A 1 52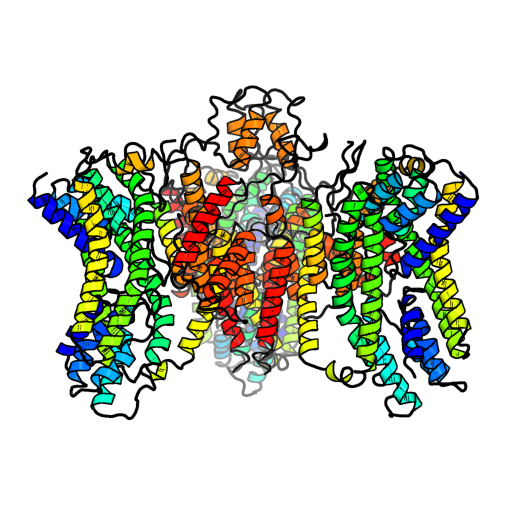 ? 84.260 79.894 91.424 1.00 30.18 52 GLY Y O 1
ATOM 380 N N . THR A 1 53 ? 83.067 79.629 89.532 1.00 30.13 53 THR Y N 1
ATOM 381 C CA . THR A 1 53 ? 83.439 80.946 89.023 1.00 30.13 53 THR Y CA 1
ATOM 382 C C . THR A 1 53 ? 82.921 82.056 89.932 1.00 30.13 53 THR Y C 1
ATOM 383 O O . THR A 1 53 ? 83.654 82.995 90.268 1.00 30.13 53 THR Y O 1
ATOM 387 N N . LEU A 1 54 ? 81.655 81.962 90.346 1.00 28.67 54 LEU Y N 1
ATOM 388 C CA . LEU A 1 54 ? 81.076 83.000 91.193 1.00 28.67 54 LEU Y CA 1
ATOM 389 C C . LEU A 1 54 ? 81.737 83.031 92.567 1.00 28.67 54 LEU Y C 1
ATOM 390 O O . LEU A 1 54 ? 81.964 84.111 93.125 1.00 28.67 54 LEU Y O 1
ATOM 395 N N . GLN A 1 55 ? 82.052 81.861 93.128 1.00 27.39 55 GLN Y N 1
ATOM 396 C CA . GLN A 1 55 ? 82.757 81.816 94.404 1.00 27.39 55 GLN Y CA 1
ATOM 397 C C . GLN A 1 55 ? 84.144 82.429 94.282 1.00 27.39 55 GLN Y C 1
ATOM 398 O O . GLN A 1 55 ? 84.598 83.140 95.186 1.00 27.39 55 GLN Y O 1
ATOM 404 N N . MET A 1 56 ? 84.834 82.167 93.169 1.00 30.57 56 MET Y N 1
ATOM 405 C CA . MET A 1 56 ? 86.097 82.851 92.919 1.00 30.57 56 MET Y CA 1
ATOM 406 C C . MET A 1 56 ? 85.899 84.358 92.861 1.00 30.57 56 MET Y C 1
ATOM 407 O O . MET A 1 56 ? 86.742 85.116 93.354 1.00 30.57 56 MET Y O 1
ATOM 412 N N . ILE A 1 57 ? 84.793 84.810 92.267 1.00 29.72 57 ILE Y N 1
ATOM 413 C CA . ILE A 1 57 ? 84.484 86.235 92.267 1.00 29.72 57 ILE Y CA 1
ATOM 414 C C . ILE A 1 57 ? 84.114 86.727 93.665 1.00 29.72 57 ILE Y C 1
ATOM 415 O O . ILE A 1 57 ? 84.637 87.750 94.124 1.00 29.72 57 ILE Y O 1
ATOM 420 N N . ALA A 1 58 ? 83.228 86.023 94.361 1.00 25.70 58 ALA Y N 1
ATOM 421 C CA . ALA A 1 58 ? 82.709 86.458 95.660 1.00 25.70 58 ALA Y CA 1
ATOM 422 C C . ALA A 1 58 ? 83.499 85.864 96.822 1.00 25.70 58 ALA Y C 1
ATOM 423 O O . ALA A 1 58 ? 82.932 85.250 97.724 1.00 25.70 58 ALA Y O 1
ATOM 425 N N . LEU A 1 59 ? 84.820 86.045 96.824 1.00 24.19 59 LEU Y N 1
ATOM 426 C CA . LEU A 1 59 ? 85.678 85.535 97.887 1.00 24.19 59 LEU Y CA 1
ATOM 427 C C . LEU A 1 59 ? 85.724 86.459 99.101 1.00 24.19 59 LEU Y C 1
ATOM 428 O O . LEU A 1 59 ? 86.072 86.017 100.201 1.00 24.19 59 LEU Y O 1
ATOM 433 N N . GLY A 1 60 ? 85.380 87.733 98.928 1.00 22.26 60 GLY Y N 1
ATOM 434 C CA . GLY A 1 60 ? 85.514 88.688 100.011 1.00 22.26 60 GLY Y CA 1
ATOM 435 C C . GLY A 1 60 ? 84.233 89.388 100.416 1.00 22.26 60 GLY Y C 1
ATOM 436 O O . GLY A 1 60 ? 84.278 90.464 101.019 1.00 22.26 60 GLY Y O 1
ATOM 437 N N . TRP A 1 61 ? 83.085 88.796 100.094 1.00 24.54 61 TRP Y N 1
ATOM 438 C CA . TRP A 1 61 ? 81.792 89.392 100.431 1.00 24.54 61 TRP Y CA 1
ATOM 439 C C . TRP A 1 61 ? 81.367 88.884 101.804 1.00 24.54 61 TRP Y C 1
ATOM 440 O O . TRP A 1 61 ? 80.799 87.800 101.943 1.00 24.54 61 TRP Y O 1
ATOM 451 N N . ALA A 1 62 ? 81.646 89.680 102.833 1.00 21.09 62 ALA Y N 1
ATOM 452 C CA . ALA A 1 62 ? 81.302 89.341 104.206 1.00 21.09 62 ALA Y CA 1
ATOM 453 C C . ALA A 1 62 ? 80.605 90.516 104.877 1.00 21.09 62 ALA Y C 1
ATOM 454 O O . ALA A 1 62 ? 80.984 91.674 104.674 1.00 21.09 62 ALA Y O 1
ATOM 456 N N . ASN A 1 63 ? 79.583 90.212 105.674 1.00 20.59 63 ASN Y N 1
ATOM 457 C CA . ASN A 1 63 ? 78.881 91.219 106.459 1.00 20.59 63 ASN Y CA 1
ATOM 458 C C . ASN A 1 63 ? 79.707 91.541 107.698 1.00 20.59 63 ASN Y C 1
ATOM 459 O O . ASN A 1 63 ? 80.079 90.637 108.454 1.00 20.59 63 ASN Y O 1
ATOM 464 N N . ILE A 1 64 ? 79.996 92.824 107.902 1.00 17.52 64 ILE Y N 1
ATOM 465 C CA . ILE A 1 64 ? 80.796 93.287 109.035 1.00 17.52 64 ILE Y CA 1
ATOM 466 C C . ILE A 1 64 ? 80.009 94.419 109.690 1.00 17.52 64 ILE Y C 1
ATOM 467 O O . ILE A 1 64 ? 79.922 95.528 109.152 1.00 17.52 64 ILE Y O 1
ATOM 472 N N . GLY A 1 65 ? 79.447 94.151 110.865 1.00 19.48 65 GLY Y N 1
ATOM 473 C CA . GLY A 1 65 ? 78.638 95.155 111.539 1.00 19.48 65 GLY Y CA 1
ATOM 474 C C . GLY A 1 65 ? 77.444 95.543 110.691 1.00 19.48 65 GLY Y C 1
ATOM 475 O O . GLY A 1 65 ? 76.767 94.691 110.106 1.00 19.48 65 GLY Y O 1
ATOM 476 N N . ALA A 1 66 ? 77.189 96.847 110.599 1.00 23.01 66 ALA Y N 1
ATOM 477 C CA . ALA A 1 66 ? 76.082 97.359 109.803 1.00 23.01 66 ALA Y CA 1
ATOM 478 C C . ALA A 1 66 ? 76.438 97.521 108.331 1.00 23.01 66 ALA Y C 1
ATOM 479 O O . ALA A 1 66 ? 75.581 97.942 107.546 1.00 23.01 66 ALA Y O 1
ATOM 481 N N . ALA A 1 67 ? 77.673 97.203 107.941 1.00 22.35 67 ALA Y N 1
ATOM 482 C CA . ALA A 1 67 ? 78.090 97.255 106.541 1.00 22.35 67 ALA Y CA 1
ATOM 483 C C . ALA A 1 67 ? 77.771 95.909 105.898 1.00 22.35 67 ALA Y C 1
ATOM 484 O O . ALA A 1 67 ? 78.540 94.947 105.961 1.00 22.35 67 ALA Y O 1
ATOM 486 N N . VAL A 1 68 ? 76.598 95.850 105.264 1.00 26.16 68 VAL Y N 1
ATOM 487 C CA . VAL A 1 68 ? 76.140 94.604 104.662 1.00 26.16 68 VAL Y CA 1
ATOM 488 C C . VAL A 1 68 ? 76.979 94.279 103.428 1.00 26.16 68 VAL Y C 1
ATOM 489 O O . VAL A 1 68 ? 77.442 95.161 102.695 1.00 26.16 68 VAL Y O 1
ATOM 493 N N . ALA A 1 69 ? 77.175 92.989 103.202 1.00 27.63 69 ALA Y N 1
ATOM 494 C CA . ALA A 1 69 ? 77.905 92.459 102.066 1.00 27.63 69 ALA Y CA 1
ATOM 495 C C . ALA A 1 69 ? 77.036 92.476 100.816 1.00 27.63 69 ALA Y C 1
ATOM 496 O O . ALA A 1 69 ? 75.808 92.583 100.896 1.00 27.63 69 ALA Y O 1
ATOM 498 N N . PRO A 1 70 ? 77.647 92.366 99.630 1.00 29.30 70 PRO Y N 1
ATOM 499 C CA . PRO A 1 70 ? 76.861 92.381 98.386 1.00 29.30 70 PRO Y CA 1
ATOM 500 C C . PRO A 1 70 ? 75.869 91.234 98.241 1.00 29.30 70 PRO Y C 1
ATOM 501 O O . PRO A 1 70 ? 75.239 91.109 97.186 1.00 29.30 70 PRO Y O 1
ATOM 505 N N . ASP A 1 71 ? 75.725 90.387 99.264 1.00 31.68 71 ASP Y N 1
ATOM 506 C CA . ASP A 1 71 ? 74.664 89.379 99.318 1.00 31.68 71 ASP Y CA 1
ATOM 507 C C . ASP A 1 71 ? 74.760 88.417 98.128 1.00 31.68 71 ASP Y C 1
ATOM 508 O O . ASP A 1 71 ? 73.937 88.414 97.209 1.00 31.68 71 ASP Y O 1
ATOM 513 N N . ALA A 1 72 ? 75.824 87.614 98.161 1.00 31.13 72 ALA Y N 1
ATOM 514 C CA . ALA A 1 72 ? 76.114 86.653 97.104 1.00 31.13 72 ALA Y CA 1
ATOM 515 C C . ALA A 1 72 ? 74.997 85.630 96.924 1.00 31.13 72 ALA Y C 1
ATOM 516 O O . ALA A 1 72 ? 74.947 84.941 95.902 1.00 31.13 72 ALA Y O 1
ATOM 518 N N . ALA A 1 73 ? 74.106 85.517 97.909 1.00 28.86 73 ALA Y N 1
ATOM 519 C CA . ALA A 1 73 ? 73.017 84.547 97.871 1.00 28.86 73 ALA Y CA 1
ATOM 520 C C . ALA A 1 73 ? 72.073 84.753 96.692 1.00 28.86 73 ALA Y C 1
ATOM 521 O O . ALA A 1 73 ? 71.795 83.801 95.949 1.00 28.86 73 ALA Y O 1
ATOM 523 N N . LEU A 1 74 ? 71.560 85.973 96.513 1.00 29.31 74 LEU Y N 1
ATOM 524 C CA . LEU A 1 74 ? 70.618 86.221 95.428 1.00 29.31 74 LEU Y CA 1
ATOM 525 C C . LEU A 1 74 ? 71.268 86.014 94.069 1.00 29.31 74 LEU Y C 1
ATOM 526 O O . LEU A 1 74 ? 70.650 85.438 93.168 1.00 29.31 74 LEU Y O 1
ATOM 531 N N . ALA A 1 75 ? 72.506 86.481 93.901 1.00 29.66 75 ALA Y N 1
ATOM 532 C CA . ALA A 1 75 ? 73.233 86.223 92.665 1.00 29.66 75 ALA Y CA 1
ATOM 533 C C . ALA A 1 75 ? 73.369 84.726 92.420 1.00 29.66 75 ALA Y C 1
ATOM 534 O O . ALA A 1 75 ? 73.079 84.234 91.325 1.00 29.66 75 ALA Y O 1
ATOM 536 N N . SER A 1 76 ? 73.774 83.982 93.452 1.00 29.58 76 SER Y N 1
ATOM 537 C CA . SER A 1 76 ? 74.004 82.549 93.301 1.00 29.58 76 SER Y CA 1
ATOM 538 C C . SER A 1 76 ? 72.736 81.822 92.874 1.00 29.58 76 SER Y C 1
ATOM 539 O O . SER A 1 76 ? 72.776 80.962 91.986 1.00 29.58 76 SER Y O 1
ATOM 542 N N . VAL A 1 77 ? 71.602 82.143 93.498 1.00 31.65 77 VAL Y N 1
ATOM 543 C CA . VAL A 1 77 ? 70.357 81.485 93.107 1.00 31.65 77 VAL Y CA 1
ATOM 544 C C . VAL A 1 77 ? 69.902 81.934 91.722 1.00 31.65 77 VAL Y C 1
ATOM 545 O O . VAL A 1 77 ? 69.599 81.102 90.858 1.00 31.65 77 VAL Y O 1
ATOM 549 N N . ALA A 1 78 ? 69.860 83.247 91.476 1.00 33.63 78 ALA Y N 1
ATOM 550 C CA . ALA A 1 78 ? 69.193 83.753 90.282 1.00 33.63 78 ALA Y CA 1
ATOM 551 C C . ALA A 1 78 ? 70.011 83.504 89.021 1.00 33.63 78 ALA Y C 1
ATOM 552 O O . ALA A 1 78 ? 69.453 83.121 87.986 1.00 33.63 78 ALA Y O 1
ATOM 554 N N . SER A 1 79 ? 71.328 83.731 89.072 1.00 36.28 79 SER Y N 1
ATOM 555 C CA . SER A 1 79 ? 72.159 83.463 87.905 1.00 36.28 79 SER Y CA 1
ATOM 556 C C . SER A 1 79 ? 72.105 81.990 87.527 1.00 36.28 79 SER Y C 1
ATOM 557 O O . SER A 1 79 ? 72.022 81.648 86.342 1.00 36.28 79 SER Y O 1
ATOM 560 N N . ALA A 1 80 ? 72.133 81.103 88.524 1.00 37.91 80 ALA Y N 1
ATOM 561 C CA . ALA A 1 80 ? 72.025 79.675 88.254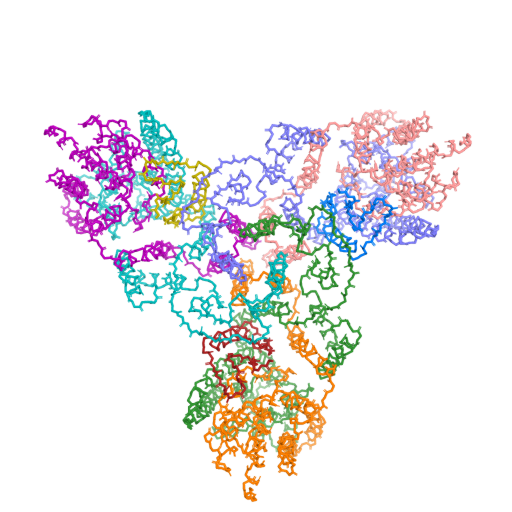 1.00 37.91 80 ALA Y CA 1
ATOM 562 C C . ALA A 1 80 ? 70.665 79.314 87.668 1.00 37.91 80 ALA Y C 1
ATOM 563 O O . ALA A 1 80 ? 70.586 78.497 86.746 1.00 37.91 80 ALA Y O 1
ATOM 565 N N . ILE A 1 81 ? 69.588 79.918 88.177 1.00 42.59 81 ILE Y N 1
ATOM 566 C CA . ILE A 1 81 ? 68.259 79.636 87.636 1.00 42.59 81 ILE Y CA 1
ATOM 567 C C . ILE A 1 81 ? 68.167 80.081 86.181 1.00 42.59 81 ILE Y C 1
ATOM 568 O O . ILE A 1 81 ? 67.636 79.359 85.325 1.00 42.59 81 ILE Y O 1
ATOM 573 N N . ILE A 1 82 ? 68.677 81.278 85.880 1.00 44.83 82 ILE Y N 1
ATOM 574 C CA . ILE A 1 82 ? 68.618 81.795 84.516 1.00 44.83 82 ILE Y CA 1
ATOM 575 C C . ILE A 1 82 ? 69.496 80.965 83.586 1.00 44.83 82 ILE Y C 1
ATOM 576 O O . ILE A 1 82 ? 69.146 80.737 82.421 1.00 44.83 82 ILE Y O 1
ATOM 581 N N . LEU A 1 83 ? 70.641 80.490 84.081 1.00 45.79 83 LEU Y N 1
ATOM 582 C CA . LEU A 1 83 ? 71.465 79.586 83.286 1.00 45.79 83 LEU Y CA 1
ATOM 583 C C . LEU A 1 83 ? 70.735 78.277 83.009 1.00 45.79 83 LEU Y C 1
ATOM 584 O O . LEU A 1 83 ? 70.817 77.734 81.901 1.00 45.79 83 LEU Y O 1
ATOM 589 N N . VAL A 1 84 ? 70.018 77.753 84.007 1.00 49.08 84 VAL Y N 1
ATOM 590 C CA . VAL A 1 84 ? 69.316 76.483 83.832 1.00 49.08 84 VAL Y CA 1
ATOM 591 C C . VAL A 1 84 ? 68.203 76.620 82.800 1.00 49.08 84 VAL Y C 1
ATOM 592 O O . VAL A 1 84 ? 68.119 75.834 81.849 1.00 49.08 84 VAL Y O 1
ATOM 596 N N . LEU A 1 85 ? 67.334 77.615 82.963 1.00 53.29 85 LEU Y N 1
ATOM 597 C CA . LEU A 1 85 ? 66.207 77.737 82.033 1.00 53.29 85 LEU Y CA 1
ATOM 598 C C . LEU A 1 85 ? 66.516 78.686 80.877 1.00 53.29 85 LEU Y C 1
ATOM 599 O O . LEU A 1 85 ? 65.720 79.555 80.524 1.00 53.29 85 LEU Y O 1
ATOM 604 N N . GLY A 1 86 ? 67.674 78.498 80.252 1.00 56.04 86 GLY Y N 1
ATOM 605 C CA . GLY A 1 86 ? 68.025 79.266 79.075 1.00 56.04 86 GLY Y CA 1
ATOM 606 C C . GLY A 1 86 ? 68.846 78.472 78.081 1.00 56.04 86 GLY Y C 1
ATOM 607 O O . GLY A 1 86 ? 69.341 79.024 77.093 1.00 56.04 86 GLY Y O 1
ATOM 608 N N . GLY A 1 87 ? 68.996 77.175 78.331 1.00 58.22 87 GLY Y N 1
ATOM 609 C CA . GLY A 1 87 ? 69.907 76.389 77.528 1.00 58.22 87 GLY Y CA 1
ATOM 610 C C . GLY A 1 87 ? 71.335 76.854 77.744 1.00 58.22 87 GLY Y C 1
ATOM 611 O O . GLY A 1 87 ? 71.662 77.501 78.746 1.00 58.22 87 GLY Y O 1
ATOM 612 N N . GLN A 1 88 ? 72.195 76.537 76.776 1.00 59.16 88 GLN Y N 1
ATOM 613 C CA . GLN A 1 88 ? 73.596 76.958 76.784 1.00 59.16 88 GLN Y CA 1
ATOM 614 C C . GLN A 1 88 ? 74.260 76.618 78.118 1.00 59.16 88 GLN Y C 1
ATOM 615 O O . GLN A 1 88 ? 74.674 77.493 78.881 1.00 59.16 88 GLN Y O 1
ATOM 621 N N . GLY A 1 89 ? 74.333 75.317 78.395 1.00 57.93 89 GLY Y N 1
ATOM 622 C CA . GLY A 1 89 ? 74.842 74.817 79.659 1.00 57.93 89 GLY Y CA 1
ATOM 623 C C . GLY A 1 89 ? 76.160 75.422 80.096 1.00 57.93 89 GLY Y C 1
ATOM 624 O O . GLY A 1 89 ? 76.218 76.126 81.109 1.00 57.93 89 GLY Y O 1
ATOM 625 N N . VAL A 1 90 ? 77.226 75.170 79.333 1.00 55.29 90 VAL Y N 1
ATOM 626 C CA . VAL A 1 90 ? 78.551 75.673 79.672 1.00 55.29 90 VAL Y CA 1
ATOM 627 C C . VAL A 1 90 ? 78.842 77.024 79.032 1.00 55.29 90 VAL Y C 1
ATOM 628 O O . VAL A 1 90 ? 79.481 77.877 79.666 1.00 55.29 90 VAL Y O 1
ATOM 632 N N . ALA A 1 91 ? 78.361 77.263 77.812 1.00 54.83 91 ALA Y N 1
ATOM 633 C CA . ALA A 1 91 ? 78.647 78.508 77.108 1.00 54.83 91 ALA Y CA 1
ATOM 634 C C . ALA A 1 91 ? 77.829 79.687 77.618 1.00 54.83 91 ALA Y C 1
ATOM 635 O O . ALA A 1 91 ? 78.193 80.839 77.355 1.00 54.83 91 ALA Y O 1
ATOM 637 N N . GLY A 1 92 ? 76.737 79.434 78.336 1.00 50.77 92 GLY Y N 1
ATOM 638 C CA . GLY A 1 92 ? 75.935 80.500 78.902 1.00 50.77 92 GLY Y CA 1
ATOM 639 C C . GLY A 1 92 ? 76.426 81.042 80.223 1.00 50.77 92 GLY Y C 1
ATOM 640 O O . GLY A 1 92 ? 75.804 81.947 80.786 1.00 50.77 92 GLY Y O 1
ATOM 641 N N . ILE A 1 93 ? 77.533 80.499 80.736 1.00 44.97 93 ILE Y N 1
ATOM 642 C CA . ILE A 1 93 ? 78.045 80.943 82.036 1.00 44.97 93 ILE Y CA 1
ATOM 643 C C . ILE A 1 93 ? 78.456 82.409 82.035 1.00 44.97 93 ILE Y C 1
ATOM 644 O O . ILE A 1 93 ? 78.136 83.115 83.004 1.00 44.97 93 ILE Y O 1
ATOM 649 N N . PRO A 1 94 ? 79.171 82.935 81.030 1.00 46.94 94 PRO Y N 1
ATOM 650 C CA . PRO A 1 94 ? 79.552 84.359 81.078 1.00 46.94 94 PRO Y CA 1
ATOM 651 C C . PRO A 1 94 ? 78.375 85.322 81.117 1.00 46.94 94 PRO Y C 1
ATOM 652 O O . PRO A 1 94 ? 78.547 86.450 81.598 1.00 46.94 94 PRO Y O 1
ATOM 656 N N . SER A 1 95 ? 77.198 84.929 80.632 1.00 44.17 95 SER Y N 1
ATOM 657 C CA . SER A 1 95 ? 76.018 85.775 80.766 1.00 44.17 95 SER Y CA 1
ATOM 658 C C . SER A 1 95 ? 75.475 85.770 82.189 1.00 44.17 95 SER Y C 1
ATOM 659 O O . SER A 1 95 ? 75.097 86.825 82.714 1.00 44.17 95 SER Y O 1
ATOM 662 N N . ALA A 1 96 ? 75.438 84.597 82.826 1.00 39.22 96 ALA Y N 1
ATOM 663 C CA . ALA A 1 96 ? 75.020 84.525 84.222 1.00 39.22 96 ALA Y CA 1
ATOM 664 C C . ALA A 1 96 ? 75.974 85.305 85.117 1.00 39.22 96 ALA Y C 1
ATOM 665 O O . ALA A 1 96 ? 75.539 86.022 86.025 1.00 39.22 96 ALA Y O 1
ATOM 667 N N . ILE A 1 97 ? 77.280 85.186 84.866 1.00 38.49 97 ILE Y N 1
ATOM 668 C CA . ILE A 1 97 ? 78.254 85.954 85.635 1.00 38.49 97 ILE Y CA 1
ATOM 669 C C . ILE A 1 97 ? 78.043 87.447 85.428 1.00 38.49 97 ILE Y C 1
ATOM 670 O O . ILE A 1 97 ? 78.095 88.229 86.385 1.00 38.49 97 ILE Y O 1
ATOM 675 N N . ALA A 1 98 ? 77.792 87.865 84.185 1.00 40.60 98 ALA Y N 1
ATOM 676 C CA . ALA A 1 98 ? 77.599 89.284 83.903 1.00 40.60 98 ALA Y CA 1
ATOM 677 C C . ALA A 1 98 ? 76.357 89.829 84.595 1.00 40.60 98 ALA Y C 1
ATOM 678 O O . ALA A 1 98 ? 76.376 90.947 85.125 1.00 40.60 98 ALA Y O 1
ATOM 680 N N . ILE A 1 99 ? 75.266 89.061 84.601 1.00 41.64 99 ILE Y N 1
ATOM 681 C CA . ILE A 1 99 ? 74.037 89.544 85.222 1.00 41.64 99 ILE Y CA 1
ATOM 682 C C . ILE A 1 99 ? 74.037 89.376 86.738 1.00 41.64 99 ILE Y C 1
ATOM 683 O O . ILE A 1 99 ? 73.194 89.976 87.416 1.00 41.64 99 ILE Y O 1
ATOM 688 N N . ALA A 1 100 ? 74.951 88.574 87.291 1.00 37.07 100 ALA Y N 1
ATOM 689 C CA . ALA A 1 100 ? 74.956 88.352 88.734 1.00 37.07 100 ALA Y CA 1
ATOM 690 C C . ALA A 1 100 ? 75.320 89.615 89.508 1.00 37.07 100 ALA Y C 1
ATOM 691 O O . ALA A 1 100 ? 74.755 89.873 90.577 1.00 37.07 100 ALA Y O 1
ATOM 693 N N . ILE A 1 101 ? 76.268 90.406 88.996 1.00 36.73 101 ILE Y N 1
ATOM 694 C CA . ILE A 1 101 ? 76.813 91.515 89.786 1.00 36.73 101 ILE Y CA 1
ATOM 695 C C . ILE A 1 101 ? 75.765 92.573 90.121 1.00 36.73 101 ILE Y C 1
ATOM 696 O O . ILE A 1 101 ? 75.648 92.937 91.303 1.00 36.73 101 ILE Y O 1
ATOM 701 N N . PRO A 1 102 ? 74.993 93.113 89.167 1.00 35.98 102 PRO Y N 1
ATOM 702 C CA . PRO A 1 102 ? 73.922 94.051 89.555 1.00 35.98 102 PRO Y CA 1
ATOM 703 C C . PRO A 1 102 ? 72.855 93.417 90.428 1.00 35.98 102 PRO Y C 1
ATOM 704 O O . PRO A 1 102 ? 72.296 94.093 91.306 1.00 35.98 102 PRO Y O 1
ATOM 708 N N . LEU A 1 103 ? 72.557 92.138 90.221 1.00 34.28 103 LEU Y N 1
ATOM 709 C CA . LEU A 1 103 ? 71.605 91.443 91.068 1.00 34.28 103 LEU Y CA 1
ATOM 710 C C . LEU A 1 103 ? 72.125 91.259 92.485 1.00 34.28 103 LEU Y C 1
ATOM 711 O O . LEU A 1 103 ? 71.323 91.192 93.421 1.00 34.28 103 LEU Y O 1
ATOM 716 N N . ALA A 1 104 ? 73.447 91.207 92.665 1.00 31.81 104 ALA Y N 1
ATOM 717 C CA . ALA A 1 104 ? 74.010 91.233 94.011 1.00 31.81 104 ALA Y CA 1
ATOM 718 C C . ALA A 1 104 ? 73.690 92.547 94.714 1.00 31.81 104 ALA Y C 1
ATOM 719 O O . ALA A 1 104 ? 73.338 92.557 95.898 1.00 31.81 104 ALA Y O 1
ATOM 721 N N . VAL A 1 105 ? 73.800 93.669 93.999 1.00 32.32 105 VAL Y N 1
ATOM 722 C CA . VAL A 1 105 ? 73.450 94.962 94.582 1.00 32.32 105 VAL Y CA 1
ATOM 723 C C . VAL A 1 105 ? 71.957 95.021 94.890 1.00 32.32 105 VAL Y C 1
ATOM 724 O O . VAL A 1 105 ? 71.538 95.566 95.922 1.00 32.32 105 VAL Y O 1
ATOM 728 N N . ALA A 1 106 ? 71.131 94.468 93.999 1.00 32.87 106 ALA Y N 1
ATOM 729 C CA . ALA A 1 106 ? 69.695 94.408 94.266 1.00 32.87 106 ALA Y CA 1
ATOM 730 C C . ALA A 1 106 ? 69.398 93.592 95.522 1.00 32.87 106 ALA Y C 1
ATOM 731 O O . ALA A 1 106 ? 68.563 93.986 96.347 1.00 32.87 106 ALA Y O 1
ATOM 733 N N . GLY A 1 107 ? 70.075 92.454 95.684 1.00 31.57 107 GLY Y N 1
ATOM 734 C CA . GLY A 1 107 ? 69.907 91.664 96.892 1.00 31.57 107 GLY Y CA 1
ATOM 735 C C . GLY A 1 107 ? 70.401 92.383 98.133 1.00 31.57 107 GLY Y C 1
ATOM 736 O O . GLY A 1 107 ? 69.839 92.225 99.217 1.00 31.57 107 GLY Y O 1
ATOM 737 N N . LEU A 1 108 ? 71.471 93.168 97.993 1.00 31.43 108 LEU Y N 1
ATOM 738 C CA . LEU A 1 108 ? 71.935 93.993 99.103 1.00 31.43 108 LEU Y CA 1
ATOM 739 C C . LEU A 1 108 ? 70.864 94.992 99.521 1.00 31.43 108 LEU Y C 1
ATOM 740 O O . LEU A 1 108 ? 70.605 95.175 100.716 1.00 31.43 108 LEU Y O 1
ATOM 745 N N . PHE A 1 109 ? 70.227 95.641 98.546 1.00 34.46 109 PHE Y N 1
ATOM 746 C CA . PHE A 1 109 ? 69.140 96.567 98.856 1.00 34.46 109 PHE Y CA 1
ATOM 747 C C . PHE A 1 109 ? 67.989 95.845 99.551 1.00 34.46 109 PHE Y C 1
ATOM 748 O O . PHE A 1 109 ? 67.433 96.339 100.541 1.00 34.46 109 PHE Y O 1
ATOM 756 N N . LEU A 1 110 ? 67.624 94.664 99.045 1.00 33.13 110 LEU Y N 1
ATOM 757 C CA . LEU A 1 110 ? 66.520 93.913 99.636 1.00 33.13 110 LEU Y CA 1
ATOM 758 C C . LEU A 1 110 ? 66.830 93.496 101.071 1.00 33.13 110 LEU Y C 1
ATOM 759 O O . LEU A 1 110 ? 65.974 93.610 101.960 1.00 33.13 110 LEU Y O 1
ATOM 764 N N . THR A 1 111 ? 68.048 93.010 101.319 1.00 34.28 111 THR Y N 1
ATOM 765 C CA . THR A 1 111 ? 68.399 92.572 102.666 1.00 34.28 111 THR Y CA 1
ATOM 766 C C . THR A 1 111 ? 68.532 93.758 103.614 1.00 34.28 111 THR Y C 1
ATOM 767 O O . THR A 1 111 ? 68.218 93.640 104.802 1.00 34.28 111 THR Y O 1
ATOM 771 N N . MET A 1 112 ? 68.970 94.916 103.110 1.00 36.38 112 MET Y N 1
ATOM 772 C CA . MET A 1 112 ? 68.963 96.118 103.935 1.00 36.38 112 MET Y CA 1
ATOM 773 C C . MET A 1 112 ? 67.540 96.511 104.311 1.00 36.38 112 MET Y C 1
ATOM 774 O O . MET A 1 112 ? 67.273 96.887 105.460 1.00 36.38 112 MET Y O 1
ATOM 779 N N . ILE A 1 113 ? 66.609 96.402 103.359 1.00 36.67 113 ILE Y N 1
ATOM 780 C CA . ILE A 1 113 ? 65.209 96.706 103.645 1.00 36.67 113 ILE Y CA 1
ATOM 781 C C . ILE A 1 113 ? 64.662 95.761 104.709 1.00 36.67 113 ILE Y C 1
ATOM 782 O O . ILE A 1 113 ? 63.973 96.187 105.644 1.00 36.67 113 ILE Y O 1
ATOM 787 N N . VAL A 1 114 ? 64.965 94.466 104.592 1.00 34.42 114 VAL Y N 1
ATOM 788 C CA . VAL A 1 114 ? 64.475 93.508 105.583 1.00 34.42 114 VAL Y CA 1
ATOM 789 C C . VAL A 1 114 ? 65.124 93.698 106.954 1.00 34.42 114 VAL Y C 1
ATOM 790 O O . VAL A 1 114 ? 64.439 93.572 107.978 1.00 34.42 114 VAL Y O 1
ATOM 794 N N . ARG A 1 115 ? 66.423 94.004 107.013 1.00 32.56 115 ARG Y N 1
ATOM 795 C CA . ARG A 1 115 ? 67.042 94.292 108.302 1.00 32.56 115 ARG Y CA 1
ATOM 796 C C . ARG A 1 115 ? 66.458 95.549 108.933 1.00 32.56 115 ARG Y C 1
ATOM 797 O O . ARG A 1 115 ? 66.346 95.627 110.162 1.00 32.56 115 ARG Y O 1
ATOM 805 N N . THR A 1 116 ? 66.088 96.542 108.119 1.00 35.99 116 THR Y N 1
ATOM 806 C CA . THR A 1 116 ? 65.362 97.692 108.650 1.00 35.99 116 THR Y CA 1
ATOM 807 C C . THR A 1 116 ? 63.996 97.278 109.189 1.00 35.99 116 THR Y C 1
ATOM 808 O O . THR A 1 116 ? 63.590 97.710 110.274 1.00 35.99 116 THR Y O 1
ATOM 812 N N . LEU A 1 117 ? 63.282 96.428 108.447 1.00 39.10 117 LEU Y N 1
ATOM 813 C CA . LEU A 1 117 ? 61.975 95.937 108.871 1.00 39.10 117 LEU Y CA 1
ATOM 814 C C . LEU A 1 117 ? 62.042 95.067 110.119 1.00 39.10 117 LEU Y C 1
ATOM 815 O O . LEU A 1 117 ? 61.009 94.852 110.761 1.00 39.10 117 LEU Y O 1
ATOM 820 N N . ALA A 1 118 ? 63.217 94.532 110.454 1.00 42.57 118 ALA Y N 1
ATOM 821 C CA . ALA A 1 118 ? 63.329 93.647 111.609 1.00 42.57 118 ALA Y CA 1
ATOM 822 C C . ALA A 1 118 ? 63.217 94.377 112.947 1.00 42.57 118 ALA Y C 1
ATOM 823 O O . ALA A 1 118 ? 63.118 93.715 113.985 1.00 42.57 118 ALA Y O 1
ATOM 825 N N . VAL A 1 119 ? 63.239 95.707 112.956 1.00 45.24 119 VAL Y N 1
ATOM 826 C CA . VAL A 1 119 ? 63.220 96.479 114.201 1.00 45.24 119 VAL Y CA 1
ATOM 827 C C . VAL A 1 119 ? 61.876 96.359 114.923 1.00 45.24 119 VAL Y C 1
ATOM 828 O O . VAL A 1 119 ? 61.860 96.108 116.141 1.00 45.24 119 VAL Y O 1
ATOM 832 N N . PRO A 1 120 ? 60.728 96.536 114.254 1.00 46.77 120 PRO Y N 1
ATOM 833 C CA . PRO A 1 120 ? 59.459 96.297 114.961 1.00 46.77 120 PRO Y CA 1
ATOM 834 C C . PRO A 1 120 ? 59.321 94.877 115.477 1.00 46.77 120 PRO Y C 1
ATOM 835 O O . PRO A 1 120 ? 58.629 94.659 116.478 1.00 46.77 120 PRO Y O 1
ATOM 839 N N . ILE A 1 121 ? 59.971 93.904 114.834 1.00 47.08 121 ILE Y N 1
ATOM 840 C CA . ILE A 1 121 ? 59.916 92.530 115.321 1.00 47.08 121 ILE Y CA 1
ATOM 841 C C . ILE A 1 121 ? 60.531 92.427 116.711 1.00 47.08 121 ILE Y C 1
ATOM 842 O O . ILE A 1 121 ? 59.935 91.845 117.625 1.00 47.08 121 ILE Y O 1
ATOM 847 N N . VAL A 1 122 ? 61.717 93.008 116.908 1.00 47.13 122 VAL Y N 1
ATOM 848 C CA . VAL A 1 122 ? 62.331 92.935 118.229 1.00 47.13 122 VAL Y CA 1
ATOM 849 C C . VAL A 1 122 ? 61.616 93.858 119.208 1.00 47.13 122 VAL Y C 1
ATOM 850 O O . VAL A 1 122 ? 61.643 93.622 120.421 1.00 47.13 122 VAL Y O 1
ATOM 854 N N . HIS A 1 123 ? 60.954 94.910 118.715 1.00 52.16 123 HIS Y N 1
ATOM 855 C CA . HIS A 1 123 ? 60.108 95.702 119.607 1.00 52.16 123 HIS Y CA 1
ATOM 856 C C . HIS A 1 123 ? 58.955 94.868 120.162 1.00 52.16 123 HIS Y C 1
ATOM 857 O O . HIS A 1 123 ? 58.673 94.901 121.369 1.00 52.16 123 HIS Y O 1
ATOM 864 N N . LEU A 1 124 ? 58.283 94.103 119.297 1.00 54.09 124 LEU Y N 1
ATOM 865 C CA . LEU A 1 124 ? 57.238 93.201 119.774 1.00 54.09 124 LEU Y CA 1
ATOM 866 C C . LEU A 1 124 ? 57.820 92.113 120.667 1.00 54.09 124 LEU Y C 1
ATOM 867 O O . LEU A 1 124 ? 57.161 91.652 121.605 1.00 54.09 124 LEU Y O 1
ATOM 872 N N . MET A 1 125 ? 59.052 91.684 120.386 1.00 58.06 125 MET Y N 1
ATOM 873 C CA . MET A 1 125 ? 59.708 90.711 121.255 1.00 58.06 125 MET Y CA 1
ATOM 874 C C . MET A 1 125 ? 59.917 91.276 122.655 1.00 58.06 125 MET Y C 1
ATOM 875 O O . MET A 1 125 ? 59.701 90.579 123.651 1.00 58.06 125 MET Y O 1
ATOM 880 N N . ASP A 1 126 ? 60.337 92.539 122.750 1.00 59.77 126 ASP Y N 1
ATOM 881 C CA . ASP A 1 126 ? 60.475 93.186 124.053 1.00 59.77 126 ASP Y CA 1
ATOM 882 C C . ASP A 1 126 ? 59.125 93.296 124.754 1.00 59.77 126 ASP Y C 1
ATOM 883 O O . ASP A 1 126 ? 59.010 93.022 125.957 1.00 59.77 126 ASP Y O 1
ATOM 888 N N . ARG A 1 127 ? 58.090 93.699 124.010 1.00 65.26 127 ARG Y N 1
ATOM 889 C CA . ARG A 1 127 ? 56.762 93.825 124.603 1.00 65.26 127 ARG Y CA 1
ATOM 890 C C . ARG A 1 127 ? 56.239 92.485 125.104 1.00 65.26 127 ARG Y C 1
ATOM 891 O O . ARG A 1 127 ? 55.546 92.431 126.125 1.00 65.26 127 ARG Y O 1
ATOM 899 N N . ALA A 1 128 ? 56.547 91.398 124.398 1.00 70.52 128 ALA Y N 1
ATOM 900 C CA . ALA A 1 128 ? 56.152 90.072 124.854 1.00 70.52 128 ALA Y CA 1
ATOM 901 C C . ALA A 1 128 ? 57.005 89.596 126.022 1.00 70.52 128 ALA Y C 1
ATOM 902 O O . ALA A 1 128 ? 56.519 88.843 126.874 1.00 70.52 128 ALA Y O 1
ATOM 904 N N . ALA A 1 129 ? 58.272 90.013 126.070 1.00 72.79 129 ALA Y N 1
ATOM 905 C CA . ALA A 1 129 ? 59.118 89.695 127.214 1.00 72.79 129 ALA Y CA 1
ATOM 906 C C . ALA A 1 129 ? 58.591 90.351 128.481 1.00 72.79 129 ALA Y C 1
ATOM 907 O O . ALA A 1 129 ? 58.640 89.755 129.563 1.00 72.79 129 ALA Y O 1
ATOM 909 N N . GLU A 1 130 ? 58.085 91.583 128.369 1.00 75.73 130 GLU Y N 1
ATOM 910 C CA . GLU A 1 130 ? 57.487 92.230 129.532 1.00 75.73 130 GLU Y CA 1
ATOM 911 C C . GLU A 1 130 ? 56.223 91.518 129.999 1.00 75.73 130 GLU Y C 1
ATOM 912 O O . GLU A 1 130 ? 55.827 91.683 131.158 1.00 75.73 130 GLU Y O 1
ATOM 918 N N . LYS A 1 131 ? 55.586 90.731 129.129 1.00 79.37 131 LYS Y N 1
ATOM 919 C CA . LYS A 1 131 ? 54.395 89.978 129.501 1.00 79.37 131 LYS Y CA 1
ATOM 920 C C . LYS A 1 131 ? 54.709 88.582 130.024 1.00 79.37 131 LYS Y C 1
ATOM 921 O O . LYS A 1 131 ? 53.788 87.881 130.457 1.00 79.37 131 LYS Y O 1
ATOM 927 N N . GLY A 1 132 ? 55.973 88.162 129.998 1.00 81.11 132 GLY Y N 1
ATOM 928 C CA . GLY A 1 132 ? 56.337 86.852 130.499 1.00 81.11 132 GLY Y CA 1
ATOM 929 C C . GLY A 1 132 ? 55.996 85.691 129.594 1.00 81.11 132 GLY Y C 1
ATOM 930 O O . GLY A 1 132 ? 55.866 84.563 130.079 1.00 81.11 132 GLY Y O 1
ATOM 931 N N . ASN A 1 133 ? 55.847 85.926 128.292 1.00 82.96 133 ASN Y N 1
ATOM 932 C CA . ASN A 1 133 ? 55.530 84.865 127.336 1.00 82.96 133 ASN Y CA 1
ATOM 933 C C . ASN A 1 133 ? 56.828 84.424 126.669 1.00 82.96 133 ASN Y C 1
ATOM 934 O O . ASN A 1 133 ? 57.414 85.161 125.873 1.00 82.96 133 ASN Y O 1
ATOM 939 N N . ILE A 1 134 ? 57.279 83.212 126.998 1.00 80.73 134 ILE Y N 1
ATOM 940 C CA . ILE A 1 134 ? 58.577 82.743 126.523 1.00 80.73 134 ILE Y CA 1
ATOM 941 C C . ILE A 1 134 ? 58.513 82.146 125.121 1.00 80.73 134 ILE Y C 1
ATOM 942 O O . ILE A 1 134 ? 59.547 82.063 124.446 1.00 80.73 134 ILE Y O 1
ATOM 947 N N . ARG A 1 135 ? 57.333 81.731 124.657 1.00 80.07 135 ARG Y N 1
ATOM 948 C CA . ARG A 1 135 ? 57.216 81.081 123.356 1.00 80.07 135 ARG Y CA 1
ATOM 949 C C . ARG A 1 135 ? 56.966 82.064 122.220 1.00 80.07 135 ARG Y C 1
ATOM 950 O O . ARG A 1 135 ? 57.367 81.800 121.079 1.00 80.07 135 ARG Y O 1
ATOM 958 N N . SER A 1 136 ? 56.316 83.194 122.502 1.00 71.98 136 SER Y N 1
ATOM 959 C CA . SER A 1 136 ? 56.048 84.163 121.447 1.00 71.98 136 SER Y CA 1
ATOM 960 C C . SER A 1 136 ? 57.324 84.849 120.975 1.00 71.98 136 SER Y C 1
ATOM 961 O O . SER A 1 136 ? 57.413 85.249 119.810 1.00 71.98 136 SER Y O 1
ATOM 964 N N . VAL A 1 137 ? 58.322 84.987 121.851 1.00 65.44 137 VAL Y N 1
ATOM 965 C CA . VAL A 1 137 ? 59.616 85.511 121.418 1.00 65.44 137 VAL Y CA 1
ATOM 966 C C . VAL A 1 137 ? 60.257 84.566 120.408 1.00 65.44 137 VAL Y C 1
ATOM 967 O O . VAL A 1 137 ? 60.789 84.998 119.376 1.00 65.44 137 VAL Y O 1
ATOM 971 N N . GLU A 1 138 ? 60.207 83.259 120.685 1.00 58.01 138 GLU Y N 1
ATOM 972 C CA . GLU A 1 138 ? 60.698 82.275 119.726 1.00 58.01 138 GLU Y CA 1
ATOM 973 C C . GLU A 1 138 ? 59.917 82.349 118.422 1.00 58.01 138 GLU Y C 1
ATOM 974 O O . GLU A 1 138 ? 60.497 82.256 117.333 1.00 58.01 138 GLU Y O 1
ATOM 980 N N . TRP A 1 139 ? 58.594 82.500 118.518 1.00 57.08 139 TRP Y N 1
ATOM 981 C CA . TRP A 1 139 ? 57.769 82.596 117.318 1.00 57.08 139 TRP Y CA 1
ATOM 982 C C . TRP A 1 139 ? 58.155 83.806 116.477 1.00 57.08 139 TRP Y C 1
ATOM 983 O O . TRP A 1 139 ? 58.238 83.716 115.248 1.00 57.08 139 TRP Y O 1
ATOM 994 N N . LEU A 1 140 ? 58.402 84.947 117.123 1.00 50.96 140 LEU Y N 1
ATOM 995 C CA . LEU A 1 140 ? 58.791 86.144 116.385 1.00 50.96 140 LEU Y CA 1
ATOM 996 C C . LEU A 1 140 ? 60.179 85.993 115.774 1.00 50.96 140 LEU Y C 1
ATOM 997 O O . LEU A 1 140 ? 60.431 86.476 114.664 1.00 50.96 140 LEU Y O 1
ATOM 1002 N N . HIS A 1 141 ? 61.096 85.325 116.478 1.00 40.09 141 HIS Y N 1
ATOM 1003 C CA . HIS A 1 141 ? 62.421 85.079 115.913 1.00 40.09 141 HIS Y CA 1
ATOM 1004 C C . HIS A 1 141 ? 62.332 84.184 114.678 1.00 40.09 141 HIS Y C 1
ATOM 1005 O O . HIS A 1 141 ? 62.989 84.438 113.659 1.00 40.09 141 HIS Y O 1
ATOM 1012 N N . ILE A 1 142 ? 61.510 83.133 114.750 1.00 41.79 142 ILE Y N 1
ATOM 1013 C CA . ILE A 1 142 ? 61.324 82.255 113.597 1.00 41.79 142 ILE Y CA 1
ATOM 1014 C C . ILE A 1 142 ? 60.640 83.000 112.457 1.00 41.79 142 ILE Y C 1
ATOM 1015 O O . ILE A 1 142 ? 60.957 82.777 111.283 1.00 41.79 142 ILE Y O 1
ATOM 1020 N N . SER A 1 143 ? 59.695 83.889 112.774 1.00 42.74 143 SER Y N 1
ATOM 1021 C CA . SER A 1 143 ? 59.065 84.704 111.739 1.00 42.74 143 SER Y CA 1
ATOM 1022 C C . SER A 1 143 ? 60.078 85.621 111.066 1.00 42.74 143 SER Y C 1
ATOM 1023 O O . SER A 1 143 ? 60.033 85.817 109.847 1.00 42.74 143 SER Y O 1
ATOM 1026 N N . ALA A 1 144 ? 60.992 86.201 111.847 1.00 37.82 144 ALA Y N 1
ATOM 1027 C CA . ALA A 1 144 ? 62.051 87.020 111.267 1.00 37.82 144 ALA Y CA 1
ATOM 1028 C C . ALA A 1 144 ? 62.959 86.198 110.362 1.00 37.82 144 ALA Y C 1
ATOM 1029 O O . ALA A 1 144 ? 63.380 86.678 109.303 1.00 37.82 144 ALA Y O 1
ATOM 1031 N N . ILE A 1 145 ? 63.279 84.966 110.765 1.00 37.97 145 ILE Y N 1
ATOM 1032 C CA . ILE A 1 145 ? 64.079 84.086 109.914 1.00 37.97 145 ILE Y CA 1
ATOM 1033 C C . ILE A 1 145 ? 63.343 83.792 108.609 1.00 37.97 145 ILE Y C 1
ATOM 1034 O O . ILE A 1 145 ? 63.920 83.860 107.514 1.00 37.97 145 ILE Y O 1
ATOM 1039 N N . CYS A 1 146 ? 62.054 83.463 108.710 1.00 40.19 146 CYS Y N 1
ATOM 1040 C CA . CYS A 1 146 ? 61.253 83.156 107.533 1.00 40.19 146 CYS Y CA 1
ATOM 1041 C C . CYS A 1 146 ? 61.090 84.359 106.616 1.00 40.19 146 CYS Y C 1
ATOM 1042 O O . CYS A 1 146 ? 60.979 84.181 105.401 1.00 40.19 146 CYS Y O 1
ATOM 1045 N N . MET A 1 147 ? 61.066 85.573 107.167 1.00 38.79 147 MET Y N 1
ATOM 1046 C CA . MET A 1 147 ? 60.991 86.762 106.325 1.00 38.79 147 MET Y CA 1
ATOM 1047 C C . MET A 1 147 ? 62.225 86.889 105.440 1.00 38.79 147 MET Y C 1
ATOM 1048 O O . MET A 1 147 ? 62.111 87.168 104.240 1.00 38.79 147 MET Y O 1
ATOM 1053 N N . GLN A 1 148 ? 63.413 86.665 106.006 1.00 32.92 148 GLN Y N 1
ATOM 1054 C CA . GLN A 1 148 ? 64.628 86.727 105.201 1.00 32.92 148 GLN Y CA 1
ATOM 1055 C C . GLN A 1 148 ? 64.718 85.555 104.235 1.00 32.92 148 GLN Y C 1
ATOM 1056 O O . GLN A 1 148 ? 65.308 85.685 103.156 1.00 32.92 148 GLN Y O 1
ATOM 1062 N N . GLY A 1 149 ? 64.156 84.402 104.603 1.00 30.98 149 GLY Y N 1
ATOM 1063 C CA . GLY A 1 149 ? 64.071 83.306 103.646 1.00 30.98 149 GLY Y CA 1
ATOM 1064 C C . GLY A 1 149 ? 63.187 83.645 102.459 1.00 30.98 149 GLY Y C 1
ATOM 1065 O O . GLY A 1 149 ? 63.548 83.407 101.302 1.00 30.98 149 GLY Y O 1
ATOM 1066 N N . ILE A 1 150 ? 62.016 84.225 102.734 1.00 32.38 150 ILE Y N 1
ATOM 1067 C CA . ILE A 1 150 ? 61.093 84.645 101.688 1.00 32.38 150 ILE Y CA 1
ATOM 1068 C C . ILE A 1 150 ? 61.698 85.736 100.813 1.00 32.38 150 ILE Y C 1
ATOM 1069 O O . ILE A 1 150 ? 61.440 85.769 99.601 1.00 32.38 150 ILE Y O 1
ATOM 1074 N N . ARG A 1 151 ? 62.510 86.621 101.406 1.00 31.10 151 ARG Y N 1
ATOM 1075 C CA . ARG A 1 151 ? 63.182 87.681 100.657 1.00 31.10 151 ARG Y CA 1
ATOM 1076 C C . ARG A 1 151 ? 63.849 87.168 99.387 1.00 31.10 151 ARG Y C 1
ATOM 1077 O O . ARG A 1 151 ? 63.874 87.873 98.372 1.00 31.10 151 ARG Y O 1
ATOM 1085 N N . ILE A 1 152 ? 64.394 85.956 99.420 1.00 31.04 152 ILE Y N 1
ATOM 1086 C CA . ILE A 1 152 ? 64.971 85.345 98.231 1.00 31.04 152 ILE Y CA 1
ATOM 1087 C C . ILE A 1 152 ? 64.078 84.267 97.630 1.00 31.04 152 ILE Y C 1
ATOM 1088 O O . ILE A 1 152 ? 64.167 84.014 96.416 1.00 31.04 152 ILE Y O 1
ATOM 1093 N N . ALA A 1 153 ? 63.187 83.648 98.409 1.00 34.93 153 ALA Y N 1
ATOM 1094 C CA . ALA A 1 153 ? 62.282 82.653 97.843 1.00 34.93 153 ALA Y CA 1
ATOM 1095 C C . ALA A 1 153 ? 61.336 83.269 96.816 1.00 34.93 153 ALA Y C 1
ATOM 1096 O O . ALA A 1 153 ? 60.912 82.589 95.874 1.00 34.93 153 ALA Y O 1
ATOM 1098 N N . ILE A 1 154 ? 60.993 84.545 96.973 1.00 38.44 154 ILE Y N 1
ATOM 1099 C CA . ILE A 1 154 ? 60.041 85.185 96.062 1.00 38.44 154 ILE Y CA 1
ATOM 1100 C C . ILE A 1 154 ? 60.686 85.521 94.716 1.00 38.44 154 ILE Y C 1
ATOM 1101 O O . ILE A 1 154 ? 60.119 85.152 93.676 1.00 38.44 154 ILE Y O 1
ATOM 1106 N N . PRO A 1 155 ? 61.828 86.227 94.657 1.00 39.86 155 PRO Y N 1
ATOM 1107 C CA . PRO A 1 155 ? 62.391 86.553 93.333 1.00 39.86 155 PRO Y CA 1
ATOM 1108 C C . PRO A 1 155 ? 62.750 85.330 92.509 1.00 39.86 155 PRO Y C 1
ATOM 1109 O O . PRO A 1 155 ? 62.571 85.338 91.284 1.00 39.86 155 PRO Y O 1
ATOM 1113 N N . ALA A 1 156 ? 63.248 84.271 93.149 1.00 42.71 156 ALA Y N 1
ATOM 1114 C CA . ALA A 1 156 ? 63.605 83.057 92.428 1.00 42.71 156 ALA Y CA 1
ATOM 1115 C C . ALA A 1 156 ? 62.396 82.362 91.820 1.00 42.71 156 ALA Y C 1
ATOM 1116 O O . ALA A 1 156 ? 62.502 81.818 90.716 1.00 42.71 156 ALA Y O 1
ATOM 1118 N N . ALA A 1 157 ? 61.257 82.364 92.513 1.00 48.78 157 ALA Y N 1
ATOM 1119 C CA . ALA A 1 157 ? 60.019 81.849 91.948 1.00 48.78 157 ALA Y CA 1
ATOM 1120 C C . ALA A 1 157 ? 59.430 82.761 90.883 1.00 48.78 157 ALA Y C 1
ATOM 1121 O O . ALA A 1 157 ? 58.831 82.260 89.926 1.00 48.78 157 ALA Y O 1
ATOM 1123 N N . ALA A 1 158 ? 59.583 84.079 91.028 1.00 50.78 158 ALA Y N 1
ATOM 1124 C CA . ALA A 1 158 ? 59.129 84.996 89.987 1.00 50.78 158 ALA Y CA 1
ATOM 1125 C C . ALA A 1 158 ? 59.923 84.804 88.701 1.00 50.78 158 ALA Y C 1
ATOM 1126 O O . ALA A 1 158 ? 59.361 84.876 87.601 1.00 50.78 158 ALA Y O 1
ATOM 1128 N N . LEU A 1 159 ? 61.231 84.562 88.821 1.00 53.17 159 LEU Y N 1
ATOM 1129 C CA . LEU A 1 159 ? 62.063 84.352 87.641 1.00 53.17 159 LEU Y CA 1
ATOM 1130 C C . LEU A 1 159 ? 61.665 83.092 86.882 1.00 53.17 159 LEU Y C 1
ATOM 1131 O O . LEU A 1 159 ? 61.920 82.986 85.677 1.00 53.17 159 LEU Y O 1
ATOM 1136 N N . LEU A 1 160 ? 61.049 82.124 87.567 1.00 58.42 160 LEU Y N 1
ATOM 1137 C CA . LEU A 1 160 ? 60.746 80.840 86.946 1.00 58.42 160 LEU Y CA 1
ATOM 1138 C C . LEU A 1 160 ? 59.646 80.930 85.894 1.00 58.42 160 LEU Y C 1
ATOM 1139 O O . LEU A 1 160 ? 59.613 80.096 84.983 1.00 58.42 160 LEU Y O 1
ATOM 1144 N N . PHE A 1 161 ? 58.751 81.912 85.990 1.00 66.88 161 PHE Y N 1
ATOM 1145 C CA . PHE A 1 161 ? 57.638 82.039 85.056 1.00 66.88 161 PHE Y CA 1
ATOM 1146 C C . PHE A 1 161 ? 57.806 83.206 84.091 1.00 66.88 161 PHE Y C 1
ATOM 1147 O O . PHE A 1 161 ? 56.811 83.696 83.547 1.00 66.88 161 PHE Y O 1
ATOM 1155 N N . ILE A 1 162 ? 59.033 83.663 83.868 1.00 68.17 162 ILE Y N 1
ATOM 1156 C CA . ILE A 1 162 ? 59.301 84.719 82.894 1.00 68.17 162 ILE Y CA 1
ATOM 1157 C C . ILE A 1 162 ? 60.388 84.226 81.949 1.00 68.17 162 ILE Y C 1
ATOM 1158 O O . ILE A 1 162 ? 61.154 83.310 82.287 1.00 68.17 162 ILE Y O 1
ATOM 1163 N N . PRO A 1 163 ? 60.469 84.798 80.747 1.00 73.90 163 PRO Y N 1
ATOM 1164 C CA . PRO A 1 163 ? 61.517 84.387 79.804 1.00 73.90 163 PRO Y CA 1
ATOM 1165 C C . PRO A 1 163 ? 62.906 84.613 80.381 1.00 73.90 163 PRO Y C 1
ATOM 1166 O O . PRO A 1 163 ? 63.135 85.481 81.227 1.00 73.90 163 PRO Y O 1
ATOM 1170 N N . ALA A 1 164 ? 63.847 83.789 79.915 1.00 73.42 164 ALA Y N 1
ATOM 1171 C CA . ALA A 1 164 ? 65.200 83.799 80.464 1.00 73.42 164 ALA Y CA 1
ATOM 1172 C C . ALA A 1 164 ? 65.864 85.157 80.276 1.00 73.42 164 ALA Y C 1
ATOM 1173 O O . ALA A 1 164 ? 66.496 85.689 81.196 1.00 73.42 164 ALA Y O 1
ATOM 1175 N N . ASP A 1 165 ? 65.732 85.737 79.082 1.00 80.06 165 ASP Y N 1
ATOM 1176 C CA . ASP A 1 165 ? 66.348 87.029 78.779 1.00 80.06 165 ASP Y CA 1
ATOM 1177 C C . ASP A 1 165 ? 65.402 88.157 79.195 1.00 80.06 165 ASP Y C 1
ATOM 1178 O O . ASP A 1 165 ? 64.964 88.986 78.396 1.00 80.06 165 ASP Y O 1
ATOM 1183 N N . SER A 1 166 ? 65.082 88.170 80.488 1.00 78.35 166 SER Y N 1
ATOM 1184 C CA . SER A 1 166 ? 64.292 89.232 81.098 1.00 78.35 166 SER Y CA 1
ATOM 1185 C C . SER A 1 166 ? 65.121 90.117 82.014 1.00 78.35 166 SER Y C 1
ATOM 1186 O O . SER A 1 166 ? 65.015 91.346 81.951 1.00 78.35 166 SER Y O 1
ATOM 1189 N N . VAL A 1 167 ? 65.945 89.518 82.876 1.00 75.07 167 VAL Y N 1
ATOM 1190 C CA . VAL A 1 167 ? 66.857 90.302 83.701 1.00 75.07 167 VAL Y CA 1
ATOM 1191 C C . VAL A 1 167 ? 67.916 90.966 82.829 1.00 75.07 167 VAL Y C 1
ATOM 1192 O O . VAL A 1 167 ? 68.235 92.149 83.000 1.00 75.07 167 VAL Y O 1
ATOM 1196 N N . GLN A 1 168 ? 68.468 90.215 81.873 1.00 79.39 168 GLN Y N 1
ATOM 1197 C CA . GLN A 1 168 ? 69.463 90.776 80.965 1.00 79.39 168 GLN Y CA 1
ATOM 1198 C C . GLN A 1 168 ? 68.858 91.871 80.096 1.00 79.39 168 GLN Y C 1
ATOM 1199 O O . GLN A 1 168 ? 69.489 92.905 79.849 1.00 79.39 168 GLN Y O 1
ATOM 1205 N N . SER A 1 169 ? 67.632 91.656 79.612 1.00 82.40 169 SER Y N 1
ATOM 1206 C CA . SER A 1 169 ? 66.966 92.668 78.799 1.00 82.40 169 SER Y CA 1
ATOM 1207 C C . SER A 1 169 ? 66.698 93.932 79.606 1.00 82.40 169 SER Y C 1
ATOM 1208 O O . SER A 1 169 ? 66.876 95.051 79.111 1.00 82.40 169 SER Y O 1
ATOM 1211 N N . PHE A 1 170 ? 66.259 93.769 80.856 1.00 82.81 170 PHE Y N 1
ATOM 1212 C CA . PHE A 1 170 ? 66.014 94.924 81.713 1.00 82.81 170 PHE Y CA 1
ATOM 1213 C C . PHE A 1 170 ? 67.311 95.674 81.996 1.00 82.81 170 PHE Y C 1
ATOM 1214 O O . PHE A 1 170 ? 67.334 96.910 82.005 1.00 82.81 170 PHE Y O 1
ATOM 1222 N N . LEU A 1 171 ? 68.402 94.940 82.231 1.00 80.98 171 LEU Y N 1
ATOM 1223 C CA . LEU A 1 171 ? 69.698 95.569 82.457 1.00 80.98 171 LEU Y CA 1
ATOM 1224 C C . LEU A 1 171 ? 70.213 96.301 81.225 1.00 80.98 171 LEU Y C 1
ATOM 1225 O O . LEU A 1 171 ? 70.803 97.378 81.362 1.00 80.98 171 LEU Y O 1
ATOM 1230 N N . GLU A 1 172 ? 70.010 95.744 80.033 1.00 84.64 172 GLU Y N 1
ATOM 1231 C CA . GLU A 1 172 ? 70.436 96.377 78.792 1.00 84.64 172 GLU Y CA 1
ATOM 1232 C C . GLU A 1 172 ? 69.547 97.546 78.394 1.00 84.64 172 GLU Y C 1
ATOM 1233 O O . GLU A 1 172 ? 70.041 98.534 77.841 1.00 84.64 172 GLU Y O 1
ATOM 1239 N N . ALA A 1 173 ? 68.245 97.459 78.664 1.00 83.36 173 ALA Y N 1
ATOM 1240 C CA . ALA A 1 173 ? 67.337 98.570 78.409 1.00 83.36 173 ALA Y CA 1
ATOM 1241 C C . ALA A 1 173 ? 67.337 99.528 79.592 1.00 83.36 173 ALA Y C 1
ATOM 1242 O O . ALA A 1 173 ? 66.278 99.863 80.132 1.00 83.36 173 ALA Y O 1
ATOM 1244 N N . MET A 1 174 ? 68.525 99.970 80.001 1.00 81.66 174 MET Y N 1
ATOM 1245 C CA . MET A 1 174 ? 68.691 100.891 81.113 1.00 81.66 174 MET Y CA 1
ATOM 1246 C C . MET A 1 174 ? 69.487 102.093 80.619 1.00 81.66 174 MET Y C 1
ATOM 1247 O O . MET A 1 174 ? 70.476 101.920 79.885 1.00 81.66 174 MET Y O 1
ATOM 1252 N N . PRO A 1 175 ? 69.088 103.314 80.973 1.00 74.97 175 PRO Y N 1
ATOM 1253 C CA . PRO A 1 175 ? 69.815 104.494 80.490 1.00 74.97 175 PRO Y CA 1
ATOM 1254 C C . PRO A 1 175 ? 71.264 104.490 80.955 1.00 74.97 175 PRO Y C 1
ATOM 1255 O O . PRO A 1 175 ? 71.582 104.045 82.060 1.00 74.97 175 PRO Y O 1
ATOM 1259 N N . ALA A 1 176 ? 72.147 104.990 80.087 1.00 69.81 176 ALA Y N 1
ATOM 1260 C CA . ALA A 1 176 ? 73.573 105.004 80.388 1.00 69.81 176 ALA Y CA 1
ATOM 1261 C C . ALA A 1 176 ? 73.910 105.882 81.585 1.00 69.81 176 ALA Y C 1
ATOM 1262 O O . ALA A 1 176 ? 74.781 105.512 82.382 1.00 69.81 176 ALA Y O 1
ATOM 1264 N N . TRP A 1 177 ? 73.245 107.032 81.730 1.00 65.21 177 TRP Y N 1
ATOM 1265 C CA . TRP A 1 177 ? 73.525 107.904 82.864 1.00 65.21 177 TRP Y CA 1
ATOM 1266 C C . TRP A 1 177 ? 73.206 107.228 84.189 1.00 65.21 177 TRP Y C 1
ATOM 1267 O O . TRP A 1 177 ? 73.930 107.429 85.168 1.00 65.21 177 TRP Y O 1
ATOM 1278 N N . LEU A 1 178 ? 72.143 106.421 84.239 1.00 62.28 178 LEU Y N 1
ATOM 1279 C CA . LEU A 1 178 ? 71.845 105.668 85.453 1.00 62.28 178 LEU Y CA 1
ATOM 1280 C C . LEU A 1 178 ? 72.957 104.676 85.775 1.00 62.28 178 LEU Y C 1
ATOM 1281 O O . LEU A 1 178 ? 73.371 104.554 86.935 1.00 62.28 178 LEU Y O 1
ATOM 1286 N N . THR A 1 179 ? 73.452 103.961 84.762 1.00 60.36 179 THR Y N 1
ATOM 1287 C CA . THR A 1 179 ? 74.523 102.994 84.983 1.00 60.36 179 THR Y CA 1
ATOM 1288 C C . THR A 1 179 ? 75.786 103.679 85.490 1.00 60.36 179 THR Y C 1
ATOM 1289 O O . THR A 1 179 ? 76.423 103.212 86.443 1.00 60.36 179 THR Y O 1
ATOM 1293 N N . ASP A 1 180 ? 76.162 104.795 84.867 1.00 56.30 180 ASP Y N 1
ATOM 1294 C CA . ASP A 1 180 ? 77.327 105.547 85.311 1.00 56.30 180 ASP Y CA 1
ATOM 1295 C C . ASP A 1 180 ? 77.150 106.147 86.700 1.00 56.30 180 ASP Y C 1
ATOM 1296 O O . ASP A 1 180 ? 78.112 106.163 87.474 1.00 56.30 180 ASP Y O 1
ATOM 1301 N N . GLY A 1 181 ? 75.952 106.626 87.037 1.00 50.84 181 GLY Y N 1
ATOM 1302 C CA . GLY A 1 181 ? 75.714 107.114 88.384 1.00 50.84 181 GLY Y CA 1
ATOM 1303 C C . GLY A 1 181 ? 75.826 106.019 89.425 1.00 50.84 181 GLY Y C 1
ATOM 1304 O O . GLY A 1 181 ? 76.395 106.228 90.498 1.00 50.84 181 GLY Y O 1
ATOM 1305 N N . MET A 1 182 ? 75.282 104.836 89.125 1.00 49.22 182 MET Y N 1
ATOM 1306 C CA . MET A 1 182 ? 75.435 103.702 90.031 1.00 49.22 182 MET Y CA 1
ATOM 1307 C C . MET A 1 182 ? 76.898 103.308 90.191 1.00 49.22 182 MET Y C 1
ATOM 1308 O O . MET A 1 182 ? 77.349 103.022 91.306 1.00 49.22 182 MET Y O 1
ATOM 1313 N N . ALA A 1 183 ? 77.653 103.290 89.089 1.00 45.09 183 ALA Y N 1
ATOM 1314 C CA . ALA A 1 183 ? 79.070 102.949 89.168 1.00 45.09 183 ALA Y CA 1
ATOM 1315 C C . ALA A 1 183 ? 79.840 103.969 89.998 1.00 45.09 183 ALA Y C 1
ATOM 1316 O O . ALA A 1 183 ? 80.715 103.602 90.791 1.00 45.09 183 ALA Y O 1
ATOM 1318 N N . ILE A 1 184 ? 79.533 105.255 89.825 1.00 41.34 184 ILE Y N 1
ATOM 1319 C CA . ILE A 1 184 ? 80.211 106.297 90.590 1.00 41.34 184 ILE Y CA 1
ATOM 1320 C C . ILE A 1 184 ? 79.855 106.192 92.069 1.00 41.34 184 ILE Y C 1
ATOM 1321 O O . ILE A 1 184 ? 80.727 106.277 92.942 1.00 41.34 184 ILE Y O 1
ATOM 1326 N N . GLY A 1 185 ? 78.570 105.994 92.372 1.00 37.23 185 GLY Y N 1
ATOM 1327 C CA . GLY A 1 185 ? 78.134 105.887 93.753 1.00 37.23 185 GLY Y CA 1
ATOM 1328 C C . GLY A 1 185 ? 78.593 104.624 94.448 1.00 37.23 185 GLY Y C 1
ATOM 1329 O O . GLY A 1 185 ? 78.649 104.596 95.682 1.00 37.23 185 GLY Y O 1
ATOM 1330 N N . GLY A 1 186 ? 78.921 103.579 93.689 1.00 34.91 186 GLY Y N 1
ATOM 1331 C CA . GLY A 1 186 ? 79.433 102.360 94.279 1.00 34.91 186 GLY Y CA 1
ATOM 1332 C C . GLY A 1 186 ? 80.849 102.442 94.794 1.00 34.91 186 GLY Y C 1
ATOM 1333 O O . GLY A 1 186 ? 81.231 101.646 95.656 1.00 34.91 186 GLY Y O 1
ATOM 1334 N N . GLY A 1 187 ? 81.643 103.385 94.287 1.00 31.45 187 GLY Y N 1
ATOM 1335 C CA . GLY A 1 187 ? 82.986 103.592 94.794 1.00 31.45 187 GLY Y CA 1
ATOM 1336 C C . GLY A 1 187 ? 83.076 104.450 96.035 1.00 31.45 187 GLY Y C 1
ATOM 1337 O O . GLY A 1 187 ? 84.136 104.493 96.668 1.00 31.45 187 GLY Y O 1
ATOM 1338 N N . MET A 1 188 ? 81.992 105.134 96.397 1.00 29.95 188 MET Y N 1
ATOM 1339 C CA . MET A 1 188 ? 81.951 105.968 97.591 1.00 29.95 188 MET Y CA 1
ATOM 1340 C C . MET A 1 188 ? 81.227 105.308 98.754 1.00 29.95 188 MET Y C 1
ATOM 1341 O O . MET A 1 188 ? 81.278 105.826 99.874 1.00 29.95 188 MET Y O 1
ATOM 1346 N N . VAL A 1 189 ? 80.556 104.179 98.512 1.00 25.62 189 VAL Y N 1
ATOM 1347 C CA . VAL A 1 189 ? 79.802 103.499 99.562 1.00 25.62 189 VAL Y CA 1
ATOM 1348 C C . VAL A 1 189 ? 80.727 102.971 100.648 1.00 25.62 189 VAL Y C 1
ATOM 1349 O O . VAL A 1 189 ? 80.407 103.049 101.842 1.00 25.62 189 VAL Y O 1
ATOM 1353 N N . VAL A 1 190 ? 81.897 102.453 100.261 1.00 21.37 190 VAL Y N 1
ATOM 1354 C CA . VAL A 1 190 ? 82.805 101.832 101.225 1.00 21.37 190 VAL Y CA 1
ATOM 1355 C C . VAL A 1 190 ? 83.238 102.836 102.287 1.00 21.37 190 VAL Y C 1
ATOM 1356 O O . VAL A 1 190 ? 83.567 102.461 103.420 1.00 21.37 190 VAL Y O 1
ATOM 1360 N N . ALA A 1 191 ? 83.220 104.130 101.947 1.00 19.92 191 ALA Y N 1
ATOM 1361 C CA . ALA A 1 191 ? 83.570 105.156 102.924 1.00 19.92 191 ALA Y CA 1
ATOM 1362 C C . ALA A 1 191 ? 82.650 105.093 104.134 1.00 19.92 191 ALA Y C 1
ATOM 1363 O O . ALA A 1 191 ? 83.107 105.215 105.278 1.00 19.92 191 ALA Y O 1
ATOM 1365 N N . VAL A 1 192 ? 81.351 104.881 103.902 1.00 22.00 192 VAL Y N 1
ATOM 1366 C CA . VAL A 1 192 ? 80.423 104.669 105.008 1.00 22.00 192 VAL Y CA 1
ATOM 1367 C C . VAL A 1 192 ? 80.894 103.508 105.870 1.00 22.00 192 VAL Y C 1
ATOM 1368 O O . VAL A 1 192 ? 80.956 103.613 107.102 1.00 22.00 192 VAL Y O 1
ATOM 1372 N N . GLY A 1 193 ? 81.266 102.395 105.232 1.00 20.76 193 GLY Y N 1
ATOM 1373 C CA . GLY A 1 193 ? 81.784 101.262 105.976 1.00 20.76 193 GLY Y CA 1
ATOM 1374 C C . GLY A 1 193 ? 82.994 101.613 106.814 1.00 20.76 193 GLY Y C 1
ATOM 1375 O O . GLY A 1 193 ? 83.211 101.023 107.874 1.00 20.76 193 GLY Y O 1
ATOM 1376 N N . TYR A 1 194 ? 83.798 102.575 106.357 1.00 20.04 194 TYR Y N 1
ATOM 1377 C CA . TYR A 1 194 ? 84.919 103.031 107.168 1.00 20.04 194 TYR Y CA 1
ATOM 1378 C C . TYR A 1 194 ? 84.447 103.899 108.326 1.00 20.04 194 TYR Y C 1
ATOM 1379 O O . TYR A 1 194 ? 84.945 103.764 109.451 1.00 20.04 194 TYR Y O 1
ATOM 1388 N N . ALA A 1 195 ? 83.466 104.771 108.073 1.00 18.34 195 ALA Y N 1
ATOM 1389 C CA . ALA A 1 195 ? 83.036 105.728 109.088 1.00 18.34 195 ALA Y CA 1
ATOM 1390 C C . ALA A 1 195 ? 82.544 105.016 110.340 1.00 18.34 195 ALA Y C 1
ATOM 1391 O O . ALA A 1 195 ? 82.912 105.383 111.463 1.00 18.34 195 ALA Y O 1
ATOM 1393 N N . LEU A 1 196 ? 81.725 103.975 110.160 1.00 17.97 196 LEU Y N 1
ATOM 1394 C CA . LEU A 1 196 ? 81.238 103.198 111.294 1.00 17.97 196 LEU Y CA 1
ATOM 1395 C C . LEU A 1 196 ? 82.388 102.697 112.156 1.00 17.97 196 LEU Y C 1
ATOM 1396 O O . LEU A 1 196 ? 82.297 102.697 113.389 1.00 17.97 196 LEU Y O 1
ATOM 1401 N N . VAL A 1 197 ? 83.487 102.277 111.525 1.00 18.75 197 VAL Y N 1
ATOM 1402 C CA . VAL A 1 197 ? 84.639 101.826 112.296 1.00 18.75 197 VAL Y CA 1
ATOM 1403 C C . VAL A 1 197 ? 85.279 102.998 113.025 1.00 18.75 197 VAL Y C 1
ATOM 1404 O O . VAL A 1 197 ? 85.632 102.895 114.206 1.00 18.75 197 VAL Y O 1
ATOM 1408 N N . ILE A 1 198 ? 85.422 104.136 112.340 1.00 20.74 198 ILE Y N 1
ATOM 1409 C CA . ILE A 1 198 ? 86.094 105.281 112.943 1.00 20.74 198 ILE Y CA 1
ATOM 1410 C C . ILE A 1 198 ? 85.314 105.771 114.155 1.00 20.74 198 ILE Y C 1
ATOM 1411 O O . ILE A 1 198 ? 85.899 106.149 115.176 1.00 20.74 198 ILE Y O 1
ATOM 1416 N N . ASN A 1 199 ? 83.983 105.752 114.071 1.00 23.08 199 ASN Y N 1
ATOM 1417 C CA . ASN A 1 199 ? 83.166 106.125 115.220 1.00 23.08 199 ASN Y CA 1
ATOM 1418 C C . ASN A 1 199 ? 83.374 105.162 116.383 1.00 23.08 199 ASN Y C 1
ATOM 1419 O O . ASN A 1 199 ? 83.306 105.565 117.550 1.00 23.08 199 ASN Y O 1
ATOM 1424 N N . MET A 1 200 ? 83.627 103.884 116.087 1.00 24.98 200 MET Y N 1
ATOM 1425 C CA . MET A 1 200 ? 83.808 102.902 117.152 1.00 24.98 200 MET Y CA 1
ATOM 1426 C C . MET A 1 200 ? 85.072 103.187 117.956 1.00 24.98 200 MET Y C 1
ATOM 1427 O O . MET A 1 200 ? 85.037 103.252 119.191 1.00 24.98 200 MET Y O 1
ATOM 1432 N N . MET A 1 201 ? 86.200 103.357 117.274 1.00 25.99 201 MET Y N 1
ATOM 1433 C CA . MET A 1 201 ? 87.489 103.591 117.921 1.00 25.99 201 MET Y CA 1
ATOM 1434 C C . MET A 1 201 ? 88.118 104.865 117.358 1.00 25.99 201 MET Y C 1
ATOM 1435 O O . MET A 1 201 ? 88.690 104.860 116.264 1.00 25.99 201 MET Y O 1
ATOM 1440 N N . ALA A 1 202 ? 88.003 105.960 118.108 1.00 25.64 202 ALA Y N 1
ATOM 1441 C CA . ALA A 1 202 ? 88.665 107.208 117.737 1.00 25.64 202 ALA Y CA 1
ATOM 1442 C C . ALA A 1 202 ? 88.870 108.025 119.005 1.00 25.64 202 ALA Y C 1
ATOM 1443 O O . ALA A 1 202 ? 87.901 108.536 119.575 1.00 25.64 202 ALA Y O 1
ATOM 1445 N N . THR A 1 203 ? 90.119 108.141 119.439 1.00 25.12 203 THR Y N 1
ATOM 1446 C CA . THR A 1 203 ? 90.489 108.949 120.589 1.00 25.12 203 THR Y CA 1
ATOM 1447 C C . THR A 1 203 ? 91.539 109.969 120.172 1.00 25.12 203 THR Y C 1
ATOM 1448 O O . THR A 1 203 ? 92.145 109.871 119.102 1.00 25.12 203 THR Y O 1
ATOM 1452 N N . LYS A 1 204 ? 91.757 110.958 121.041 1.00 29.38 204 LYS Y N 1
ATOM 1453 C CA . LYS A 1 204 ? 92.755 111.986 120.773 1.00 29.38 204 LYS Y CA 1
ATOM 1454 C C . LYS A 1 204 ? 94.173 111.434 120.742 1.00 29.38 204 LYS Y C 1
ATOM 1455 O O . LYS A 1 204 ? 95.082 112.131 120.278 1.00 29.38 204 LYS Y O 1
ATOM 1461 N N . GLU A 1 205 ? 94.381 110.209 121.220 1.00 26.18 205 GLU Y N 1
ATOM 1462 C CA . GLU A 1 205 ? 95.700 109.592 121.221 1.00 26.18 205 GLU Y CA 1
ATOM 1463 C C . GLU A 1 205 ? 96.033 108.901 119.904 1.00 26.18 205 GLU Y C 1
ATOM 1464 O O . GLU A 1 205 ? 97.214 108.773 119.563 1.00 26.18 205 GLU Y O 1
ATOM 1470 N N . VAL A 1 206 ? 95.022 108.465 119.146 1.00 25.81 206 VAL Y N 1
ATOM 1471 C CA . VAL A 1 206 ? 95.257 107.686 117.932 1.00 25.81 206 VAL Y CA 1
ATOM 1472 C C . VAL A 1 206 ? 94.995 108.470 116.652 1.00 25.81 206 VAL Y C 1
ATOM 1473 O O . VAL A 1 206 ? 95.323 107.974 115.562 1.00 25.81 206 VAL Y O 1
ATOM 1477 N N . TRP A 1 207 ? 94.408 109.663 116.742 1.00 28.95 207 TRP Y N 1
ATOM 1478 C CA . TRP A 1 207 ? 94.221 110.485 115.548 1.00 28.95 207 TRP Y CA 1
ATOM 1479 C C . TRP A 1 207 ? 95.528 110.823 114.833 1.00 28.95 207 TRP Y C 1
ATOM 1480 O O . TRP A 1 207 ? 95.533 110.813 113.588 1.00 28.95 207 TRP Y O 1
ATOM 1491 N N . PRO A 1 208 ? 96.633 111.157 115.517 1.00 28.95 208 PRO Y N 1
ATOM 1492 C CA . PRO A 1 208 ? 97.891 111.379 114.783 1.00 28.95 208 PRO Y CA 1
ATOM 1493 C C . PRO A 1 208 ? 98.322 110.190 113.940 1.00 28.95 208 PRO Y C 1
ATOM 1494 O O . PRO A 1 208 ? 98.890 110.382 112.858 1.00 28.95 208 PRO Y O 1
ATOM 1498 N N . PHE A 1 209 ? 98.068 108.964 114.403 1.00 28.95 209 PHE Y N 1
ATOM 1499 C CA . PHE A 1 209 ? 98.361 107.798 113.576 1.00 28.95 209 PHE Y CA 1
ATOM 1500 C C . PHE A 1 209 ? 97.482 107.762 112.333 1.00 28.95 209 PHE Y C 1
ATOM 1501 O O . PHE A 1 209 ? 97.949 107.369 111.258 1.00 28.95 209 PHE Y O 1
ATOM 1509 N N . PHE A 1 210 ? 96.218 108.175 112.456 1.00 28.95 210 PHE Y N 1
ATOM 1510 C CA . PHE A 1 210 ? 95.366 108.320 111.280 1.00 28.95 210 PHE Y CA 1
ATOM 1511 C C . PHE A 1 210 ? 95.958 109.331 110.304 1.00 28.95 210 PHE Y C 1
ATOM 1512 O O . PHE A 1 210 ? 95.976 109.098 109.089 1.00 28.95 210 PHE Y O 1
ATOM 1520 N N . VAL A 1 211 ? 96.455 110.456 110.819 1.00 26.53 211 VAL Y N 1
ATOM 1521 C CA . VAL A 1 211 ? 97.047 111.473 109.952 1.00 26.53 211 VAL Y CA 1
ATOM 1522 C C . VAL A 1 211 ? 98.274 110.918 109.235 1.00 26.53 211 VAL Y C 1
ATOM 1523 O O . VAL A 1 211 ? 98.454 111.120 108.027 1.00 26.53 211 VAL Y O 1
ATOM 1527 N N . ILE A 1 212 ? 99.134 110.207 109.969 1.00 28.95 212 ILE Y N 1
ATOM 1528 C CA . ILE A 1 212 ? 100.342 109.645 109.365 1.00 28.95 212 ILE Y CA 1
ATOM 1529 C C . ILE A 1 212 ? 99.980 108.618 108.300 1.00 28.95 212 ILE Y C 1
ATOM 1530 O O . ILE A 1 212 ? 100.591 108.575 107.228 1.00 28.95 212 ILE Y O 1
ATOM 1535 N N . GLY A 1 213 ? 98.994 107.764 108.585 1.00 28.95 213 GLY Y N 1
ATOM 1536 C CA . GLY A 1 213 ? 98.582 106.778 107.597 1.00 28.95 213 GLY Y CA 1
ATOM 1537 C C . GLY A 1 213 ? 98.021 107.415 106.342 1.00 28.95 213 GLY Y C 1
ATOM 1538 O O . GLY A 1 213 ? 98.337 107.001 105.222 1.00 28.95 213 GLY Y O 1
ATOM 1539 N N . PHE A 1 214 ? 97.185 108.443 106.513 1.00 28.95 214 PHE Y N 1
ATOM 1540 C CA . PHE A 1 214 ? 96.622 109.142 105.363 1.00 28.95 214 PHE Y CA 1
ATOM 1541 C C . PHE A 1 214 ? 97.716 109.794 104.527 1.00 28.95 214 PHE Y C 1
ATOM 1542 O O . PHE A 1 214 ? 97.674 109.748 103.291 1.00 28.95 214 PHE Y O 1
ATOM 1550 N N . VAL A 1 215 ? 98.701 110.414 105.182 1.00 28.95 215 VAL Y N 1
ATOM 1551 C CA . VAL A 1 215 ? 99.807 111.027 104.450 1.00 28.95 215 VAL Y CA 1
ATOM 1552 C C . VAL A 1 215 ? 100.630 109.966 103.726 1.00 28.95 215 VAL Y C 1
ATOM 1553 O O . VAL A 1 215 ? 100.983 110.129 102.551 1.00 28.95 215 VAL Y O 1
ATOM 1557 N N . VAL A 1 216 ? 100.941 108.861 104.409 1.00 23.62 216 VAL Y N 1
ATOM 1558 C CA . VAL A 1 216 ? 101.802 107.823 103.849 1.00 23.62 216 VAL Y CA 1
ATOM 1559 C C . VAL A 1 216 ? 101.139 107.138 102.663 1.00 23.62 216 VAL Y C 1
ATOM 1560 O O . VAL A 1 216 ? 101.818 106.742 101.706 1.00 23.62 216 VAL Y O 1
ATOM 1564 N N . ALA A 1 217 ? 99.809 107.009 102.684 1.00 21.29 217 ALA Y N 1
ATOM 1565 C CA . ALA A 1 217 ? 99.114 106.303 101.612 1.00 21.29 217 ALA Y CA 1
ATOM 1566 C C . ALA A 1 217 ? 99.312 106.954 100.248 1.00 21.29 217 ALA Y C 1
ATOM 1567 O O . ALA A 1 217 ? 99.098 106.295 99.225 1.00 21.29 217 ALA Y O 1
ATOM 1569 N N . ALA A 1 218 ? 99.713 108.227 100.205 1.00 18.08 218 ALA Y N 1
ATOM 1570 C CA . ALA A 1 218 ? 99.942 108.900 98.932 1.00 18.08 218 ALA Y CA 1
ATOM 1571 C C . ALA A 1 218 ? 101.193 108.410 98.214 1.00 18.08 218 ALA Y C 1
ATOM 1572 O O . ALA A 1 218 ? 101.365 108.719 97.030 1.00 18.08 218 ALA Y O 1
ATOM 1574 N N . ILE A 1 219 ? 102.064 107.665 98.888 1.00 17.86 219 ILE Y N 1
ATOM 1575 C CA . ILE A 1 219 ? 103.274 107.128 98.275 1.00 17.86 219 ILE Y CA 1
ATOM 1576 C C . ILE A 1 219 ? 102.909 105.819 97.586 1.00 17.86 219 ILE Y C 1
ATOM 1577 O O . ILE A 1 219 ? 102.681 104.801 98.244 1.00 17.86 219 ILE Y O 1
ATOM 1582 N N . SER A 1 220 ? 102.851 105.847 96.254 1.00 16.22 220 SER Y N 1
ATOM 1583 C CA . SER A 1 220 ? 102.412 104.696 95.477 1.00 16.22 220 SER Y CA 1
ATOM 1584 C C . SER A 1 220 ? 103.388 103.527 95.520 1.00 16.22 220 SER Y C 1
ATOM 1585 O O . SER A 1 220 ? 102.972 102.391 95.270 1.00 16.22 220 SER Y O 1
ATOM 1588 N N . GLN A 1 221 ? 104.662 103.768 95.831 1.00 17.07 221 GLN Y N 1
ATOM 1589 C CA . GLN A 1 221 ? 105.635 102.685 95.897 1.00 17.07 221 GLN Y CA 1
ATOM 1590 C C . GLN A 1 221 ? 105.465 101.808 97.130 1.00 17.07 221 GLN Y C 1
ATOM 1591 O O . GLN A 1 221 ? 106.023 100.706 97.167 1.00 17.07 221 GLN Y O 1
ATOM 1597 N N . LEU A 1 222 ? 104.716 102.264 98.130 1.00 14.62 222 LEU Y N 1
ATOM 1598 C CA . LEU A 1 222 ? 104.445 101.473 99.323 1.00 14.62 222 LEU Y CA 1
ATOM 1599 C C . LEU A 1 222 ? 103.174 100.663 99.103 1.00 14.62 222 LEU Y C 1
ATOM 1600 O O . LEU A 1 222 ? 102.118 101.226 98.795 1.00 14.62 222 LEU Y O 1
ATOM 1605 N N . THR A 1 223 ? 103.275 99.346 99.258 1.00 15.99 223 THR Y N 1
ATOM 1606 C CA . THR A 1 223 ? 102.115 98.488 99.098 1.00 15.99 223 THR Y CA 1
ATOM 1607 C C . THR A 1 223 ? 101.234 98.550 100.344 1.00 15.99 223 THR Y C 1
ATOM 1608 O O . THR A 1 223 ? 101.571 99.180 101.350 1.00 15.99 223 THR Y O 1
ATOM 1612 N N . LEU A 1 224 ? 100.082 97.883 100.263 1.00 16.62 224 LEU Y N 1
ATOM 1613 C CA . LEU A 1 224 ? 99.175 97.845 101.404 1.00 16.62 224 LEU Y CA 1
ATOM 1614 C C . LEU A 1 224 ? 99.762 97.018 102.542 1.00 16.62 224 LEU Y C 1
ATOM 1615 O O . LEU A 1 224 ? 99.602 97.365 103.719 1.00 16.62 224 LEU Y O 1
ATOM 1620 N N . ILE A 1 225 ? 100.455 95.927 102.208 1.00 16.75 225 ILE Y N 1
ATOM 1621 C CA . ILE A 1 225 ? 101.136 95.136 103.227 1.00 16.75 225 ILE Y CA 1
ATOM 1622 C C . ILE A 1 225 ? 102.265 95.939 103.861 1.00 16.75 225 ILE Y C 1
ATOM 1623 O O . ILE A 1 225 ? 102.495 95.850 105.073 1.00 16.75 225 ILE Y O 1
ATOM 1628 N N . ALA A 1 226 ? 102.980 96.739 103.067 1.00 18.53 226 ALA Y N 1
ATOM 1629 C CA . ALA A 1 226 ? 104.021 97.598 103.624 1.00 18.53 226 ALA Y CA 1
ATOM 1630 C C . ALA A 1 226 ? 103.433 98.624 104.584 1.00 18.53 226 ALA Y C 1
ATOM 1631 O O . ALA A 1 226 ? 104.009 98.897 105.644 1.00 18.53 226 ALA Y O 1
ATOM 1633 N N . ILE A 1 227 ? 102.282 99.202 104.231 1.00 28.95 227 ILE Y N 1
ATOM 1634 C CA . ILE A 1 227 ? 101.630 100.165 105.113 1.00 28.95 227 ILE Y CA 1
ATOM 1635 C C . ILE A 1 227 ? 101.178 99.487 106.402 1.00 28.95 227 ILE Y C 1
ATOM 1636 O O . ILE A 1 227 ? 101.323 100.044 107.498 1.00 28.95 227 ILE Y O 1
ATOM 1641 N N . GLY A 1 228 ? 100.628 98.276 106.294 1.00 16.01 228 GLY Y N 1
ATOM 1642 C CA . GLY A 1 228 ? 100.253 97.539 107.490 1.00 16.01 228 GLY Y CA 1
ATOM 1643 C C . GLY A 1 228 ? 101.439 97.227 108.384 1.00 16.01 228 GLY Y C 1
ATOM 1644 O O . GLY A 1 228 ? 101.350 97.333 109.609 1.00 16.01 228 GLY Y O 1
ATOM 1645 N N . ALA A 1 229 ? 102.565 96.834 107.783 1.00 14.43 229 ALA Y N 1
ATOM 1646 C CA . ALA A 1 229 ? 103.768 96.556 108.563 1.00 14.43 229 ALA Y CA 1
ATOM 1647 C C . ALA A 1 229 ? 104.290 97.816 109.243 1.00 14.43 229 ALA Y C 1
ATOM 1648 O O . ALA A 1 229 ? 104.729 97.769 110.399 1.00 14.43 229 ALA Y O 1
ATOM 1650 N N . LEU A 1 230 ? 104.255 98.949 108.538 1.00 17.04 230 LEU Y N 1
ATOM 1651 C CA . LEU A 1 230 ? 104.642 100.216 109.149 1.00 17.04 230 LEU Y CA 1
ATOM 1652 C C . LEU A 1 230 ? 103.739 100.551 110.329 1.00 17.04 230 LEU Y C 1
ATOM 1653 O O . LEU A 1 230 ? 104.214 101.010 111.374 1.00 17.04 230 LEU Y O 1
ATOM 1658 N N . GLY A 1 231 ? 102.432 100.328 110.177 1.00 13.51 231 GLY Y N 1
ATOM 1659 C CA . GLY A 1 231 ? 101.517 100.564 111.283 1.00 13.51 231 GLY Y CA 1
ATOM 1660 C C . GLY A 1 231 ? 101.789 99.663 112.473 1.00 13.51 231 GLY Y C 1
ATOM 1661 O O . GLY A 1 231 ? 101.740 100.109 113.623 1.00 13.51 231 GLY Y O 1
ATOM 1662 N N . VAL A 1 232 ? 102.080 98.385 112.216 1.00 13.65 232 VAL Y N 1
ATOM 1663 C CA . VAL A 1 232 ? 102.406 97.461 113.301 1.00 13.65 232 VAL Y CA 1
ATOM 1664 C C . VAL A 1 232 ? 103.667 97.915 114.026 1.00 13.65 232 VAL Y C 1
ATOM 1665 O O . VAL A 1 232 ? 103.726 97.911 115.262 1.00 13.65 232 VAL Y O 1
ATOM 1669 N N . ALA A 1 233 ? 104.696 98.305 113.271 1.00 16.01 233 ALA Y N 1
ATOM 1670 C CA . ALA A 1 233 ? 105.941 98.752 113.889 1.00 16.01 233 ALA Y CA 1
ATOM 1671 C C . ALA A 1 233 ? 105.723 100.015 114.714 1.00 16.01 233 ALA Y C 1
ATOM 1672 O O . ALA A 1 233 ? 106.255 100.146 115.824 1.00 16.01 233 ALA Y O 1
ATOM 1674 N N . LEU A 1 234 ? 104.940 100.960 114.185 1.00 15.78 234 LEU Y N 1
ATOM 1675 C CA . LEU A 1 234 ? 104.655 102.184 114.926 1.00 15.78 234 LEU Y CA 1
ATOM 1676 C C . LEU A 1 234 ? 103.882 101.891 116.205 1.00 15.78 234 LEU Y C 1
ATOM 1677 O O . LEU A 1 234 ? 104.177 102.465 117.259 1.00 15.78 234 LEU Y O 1
ATOM 1682 N N . ALA A 1 235 ? 102.890 100.999 116.132 1.00 15.74 235 ALA Y N 1
ATOM 1683 C CA . ALA A 1 235 ? 102.136 100.630 117.326 1.00 15.74 235 ALA Y CA 1
ATOM 1684 C C . ALA A 1 235 ? 103.032 99.962 118.360 1.00 15.74 235 ALA Y C 1
ATOM 1685 O O . ALA A 1 235 ? 102.914 100.232 119.561 1.00 15.74 235 ALA Y O 1
ATOM 1687 N N . LEU A 1 236 ? 103.930 99.080 117.914 1.00 17.85 236 LEU Y N 1
ATOM 1688 C CA . LEU A 1 236 ? 104.843 98.417 118.840 1.00 17.85 236 LEU Y CA 1
ATOM 1689 C C . LEU A 1 236 ? 105.780 99.417 119.509 1.00 17.85 236 LEU Y C 1
ATOM 1690 O O . LEU A 1 236 ? 106.013 99.339 120.722 1.00 17.85 236 LEU Y O 1
ATOM 1695 N N . ILE A 1 237 ? 106.320 100.366 118.740 1.00 20.40 237 ILE Y N 1
ATOM 1696 C CA . ILE A 1 237 ? 107.197 101.379 119.323 1.00 20.40 237 ILE Y CA 1
ATOM 1697 C C . ILE A 1 237 ? 106.429 102.242 120.315 1.00 20.40 237 ILE Y C 1
ATOM 1698 O O . ILE A 1 237 ? 106.936 102.578 121.393 1.00 20.40 237 ILE Y O 1
ATOM 1703 N N . TYR A 1 238 ? 105.195 102.613 119.968 1.00 21.62 238 TYR Y N 1
ATOM 1704 C CA . TYR A 1 238 ? 104.384 103.429 120.864 1.00 21.62 238 TYR Y CA 1
ATOM 1705 C C . TYR A 1 238 ? 104.089 102.692 122.164 1.00 21.62 238 TYR Y C 1
ATOM 1706 O O . TYR A 1 238 ? 104.174 103.275 123.250 1.00 21.62 238 TYR Y O 1
ATOM 1715 N N . LEU A 1 239 ? 103.745 101.405 122.072 1.00 22.04 239 LEU Y N 1
ATOM 1716 C CA . LEU A 1 239 ? 103.488 100.615 123.272 1.00 22.04 239 LEU Y CA 1
ATOM 1717 C C . LEU A 1 239 ? 104.745 100.473 124.121 1.00 22.04 239 LEU Y C 1
ATOM 1718 O O . LEU A 1 239 ? 104.681 100.552 125.354 1.00 22.04 239 LEU Y O 1
ATOM 1723 N N . ASN A 1 240 ? 105.896 100.255 123.480 1.00 23.43 240 ASN Y N 1
ATOM 1724 C CA . ASN A 1 240 ? 107.146 100.137 124.224 1.00 23.43 240 ASN Y CA 1
ATOM 1725 C C . ASN A 1 240 ? 107.482 101.434 124.950 1.00 23.43 240 ASN Y C 1
ATOM 1726 O O . ASN A 1 240 ? 107.919 101.413 126.107 1.00 23.43 240 ASN Y O 1
ATOM 1731 N N . LEU A 1 241 ? 107.285 102.573 124.286 1.00 26.24 241 LEU Y N 1
ATOM 1732 C CA . LEU A 1 241 ? 107.598 103.863 124.887 1.00 26.24 241 LEU Y CA 1
ATOM 1733 C C . LEU A 1 241 ? 106.584 104.289 125.940 1.00 26.24 241 LEU Y C 1
ATOM 1734 O O . LEU A 1 241 ? 106.938 105.049 126.848 1.00 26.24 241 LEU Y O 1
ATOM 1739 N N . SER A 1 242 ? 105.336 103.822 125.841 1.00 30.81 242 SER Y N 1
ATOM 1740 C CA . SER A 1 242 ? 104.317 104.221 126.805 1.00 30.81 242 SER Y CA 1
ATOM 1741 C C . SER A 1 242 ? 104.568 103.625 128.184 1.00 30.81 242 SER Y C 1
ATOM 1742 O O . SER A 1 242 ? 104.327 104.292 129.197 1.00 30.81 242 SER Y O 1
ATOM 1745 N N . LYS A 1 243 ? 105.048 102.384 128.249 1.00 34.96 243 LYS Y N 1
ATOM 1746 C CA . LYS A 1 243 ? 105.205 101.672 129.511 1.00 34.96 243 LYS Y CA 1
ATOM 1747 C C . LYS A 1 243 ? 106.651 101.685 129.998 1.00 34.96 243 LYS Y C 1
ATOM 1748 O O . LYS A 1 243 ? 107.041 100.863 130.829 1.00 34.96 243 LYS Y O 1
ATOM 1754 N N . MET A 1 244 ? 107.458 102.615 129.492 1.00 41.77 244 MET Y N 1
ATOM 1755 C CA . MET A 1 244 ? 108.813 102.815 129.992 1.00 41.77 244 MET Y CA 1
ATOM 1756 C C . MET A 1 244 ? 108.891 103.899 131.056 1.00 41.77 244 MET Y C 1
ATOM 1757 O O . MET A 1 244 ? 109.789 103.866 131.903 1.00 41.77 244 MET Y O 1
ATOM 1762 N N . GLY A 1 245 ? 107.972 104.859 131.030 1.00 59.42 245 GLY Y N 1
ATOM 1763 C CA . GLY A 1 245 ? 107.926 105.890 132.045 1.00 59.42 245 GLY Y CA 1
ATOM 1764 C C . GLY A 1 245 ? 106.814 105.666 133.047 1.00 59.42 245 GLY Y C 1
ATOM 1765 O O . GLY A 1 245 ? 106.896 106.122 134.192 1.00 59.42 245 GLY Y O 1
ATOM 1766 N N . GLY A 1 246 ? 105.760 104.968 132.619 1.00 70.60 246 GLY Y N 1
ATOM 1767 C CA . GLY A 1 246 ? 104.661 104.677 133.525 1.00 70.60 246 GLY Y CA 1
ATOM 1768 C C . GLY A 1 246 ? 105.074 103.786 134.681 1.00 70.60 246 GLY Y C 1
ATOM 1769 O O . GLY A 1 246 ? 104.658 104.001 135.822 1.00 70.60 246 GLY Y O 1
ATOM 1770 N N . GLY A 1 247 ? 105.894 102.778 134.404 1.00 76.72 247 GLY Y N 1
ATOM 1771 C CA . GLY A 1 247 ? 106.360 101.868 135.434 1.00 76.72 247 GLY Y CA 1
ATOM 1772 C C . GLY A 1 247 ? 107.791 102.129 135.860 1.00 76.72 247 GLY Y C 1
ATOM 1773 O O . GLY A 1 247 ? 108.653 101.259 135.739 1.00 76.72 247 GLY Y O 1
ATOM 1774 N N . LEU B 2 7 ? 72.418 73.449 135.372 1.00 66.60 7 LEU Z N 1
ATOM 1775 C CA . LEU B 2 7 ? 72.111 72.863 134.072 1.00 66.60 7 LEU Z CA 1
ATOM 1776 C C . LEU B 2 7 ? 73.150 71.818 133.668 1.00 66.60 7 LEU Z C 1
ATOM 1777 O O . LEU B 2 7 ? 74.343 71.978 133.927 1.00 66.60 7 LEU Z O 1
ATOM 1782 N N . SER B 2 8 ? 72.681 70.739 133.047 1.00 68.33 8 SER Z N 1
ATOM 1783 C CA . SER B 2 8 ? 73.557 69.649 132.647 1.00 68.33 8 SER Z CA 1
ATOM 1784 C C . SER B 2 8 ? 74.162 69.926 131.271 1.00 68.33 8 SER Z C 1
ATOM 1785 O O . SER B 2 8 ? 73.940 70.973 130.656 1.00 68.33 8 SER Z O 1
ATOM 1788 N N . LYS B 2 9 ? 74.949 68.961 130.786 1.00 63.37 9 LYS Z N 1
ATOM 1789 C CA . LYS B 2 9 ? 75.537 69.079 129.455 1.00 63.37 9 LYS Z CA 1
ATOM 1790 C C . LYS B 2 9 ? 74.469 69.070 128.368 1.00 63.37 9 LYS Z C 1
ATOM 1791 O O . LYS B 2 9 ? 74.674 69.645 127.293 1.00 63.37 9 LYS Z O 1
ATOM 1797 N N . ARG B 2 10 ? 73.331 68.421 128.626 1.00 63.21 10 ARG Z N 1
ATOM 1798 C CA . ARG B 2 10 ? 72.237 68.427 127.659 1.00 63.21 10 ARG Z CA 1
ATOM 1799 C C . ARG B 2 10 ? 71.729 69.843 127.412 1.00 63.21 10 ARG Z C 1
ATOM 1800 O O . ARG B 2 10 ? 71.511 70.242 126.262 1.00 63.21 10 ARG Z O 1
ATOM 1808 N N . ASP B 2 11 ? 71.548 70.621 128.482 1.00 61.97 11 ASP Z N 1
ATOM 1809 C CA . ASP B 2 11 ? 71.074 71.993 128.326 1.00 61.97 11 ASP Z CA 1
ATOM 1810 C C . ASP B 2 11 ? 72.109 72.861 127.620 1.00 61.97 11 ASP Z C 1
ATOM 1811 O O . ASP B 2 11 ? 71.754 73.708 126.792 1.00 61.97 11 ASP Z O 1
ATOM 1816 N N . ARG B 2 12 ? 73.393 72.665 127.931 1.00 54.18 12 ARG Z N 1
ATOM 1817 C CA . ARG B 2 12 ? 74.441 73.409 127.243 1.00 54.18 12 ARG Z CA 1
ATOM 1818 C C . ARG B 2 12 ? 74.511 73.074 125.759 1.00 54.18 12 ARG Z C 1
ATOM 1819 O O . ARG B 2 12 ? 74.689 73.982 124.940 1.00 54.18 12 ARG Z O 1
ATOM 1827 N N . LEU B 2 13 ? 74.366 71.802 125.392 1.00 48.01 13 LEU Z N 1
ATOM 1828 C CA . LEU B 2 13 ? 74.334 71.429 123.984 1.00 48.01 13 LEU Z CA 1
ATOM 1829 C C . LEU B 2 13 ? 73.091 71.965 123.285 1.00 48.01 13 LEU Z C 1
ATOM 1830 O O . LEU B 2 13 ? 73.159 72.359 122.116 1.00 48.01 13 LEU Z O 1
ATOM 1835 N N . ARG B 2 14 ? 71.954 71.995 123.986 1.00 49.10 14 ARG Z N 1
ATOM 1836 C CA . ARG B 2 14 ? 70.759 72.619 123.428 1.00 49.10 14 ARG Z CA 1
ATOM 1837 C C . ARG B 2 14 ? 70.992 74.100 123.161 1.00 49.10 14 ARG Z C 1
ATOM 1838 O O . ARG B 2 14 ? 70.603 74.619 122.108 1.00 49.10 14 ARG Z O 1
ATOM 1846 N N . VAL B 2 15 ? 71.632 74.794 124.105 1.00 42.84 15 VAL Z N 1
ATOM 1847 C CA . VAL B 2 15 ? 71.945 76.209 123.917 1.00 42.84 15 VAL Z CA 1
ATOM 1848 C C . VAL B 2 15 ? 72.888 76.393 122.733 1.00 42.84 15 VAL Z C 1
ATOM 1849 O O . VAL B 2 15 ? 72.712 77.304 121.916 1.00 42.84 15 VAL Z O 1
ATOM 1853 N N . ALA B 2 16 ? 73.901 75.530 122.622 1.00 36.96 16 ALA Z N 1
ATOM 1854 C CA . ALA B 2 16 ? 74.848 75.635 121.516 1.00 36.96 16 ALA Z CA 1
ATOM 1855 C C . ALA B 2 16 ? 74.161 75.427 120.171 1.00 36.96 16 ALA Z C 1
ATOM 1856 O O . ALA B 2 16 ? 74.418 76.167 119.215 1.00 36.96 16 ALA Z O 1
ATOM 1858 N N . TRP B 2 17 ? 73.288 74.421 120.077 1.00 36.44 17 TRP Z N 1
ATOM 1859 C CA . TRP B 2 17 ? 72.558 74.185 118.834 1.00 36.44 17 TRP Z CA 1
ATOM 1860 C C . TRP B 2 17 ? 71.627 75.348 118.514 1.00 36.44 17 TRP Z C 1
ATOM 1861 O O . TRP B 2 17 ? 71.487 75.747 117.352 1.00 36.44 17 TRP Z O 1
ATOM 1872 N N . ARG B 2 18 ? 70.966 75.896 119.534 1.00 37.31 18 ARG Z N 1
ATOM 1873 C CA . ARG B 2 18 ? 70.063 77.018 119.314 1.00 37.31 18 ARG Z CA 1
ATOM 1874 C C . ARG B 2 18 ? 70.812 78.307 118.995 1.00 37.31 18 ARG Z C 1
ATOM 1875 O O . ARG B 2 18 ? 70.209 79.248 118.469 1.00 37.31 18 ARG Z O 1
ATOM 1883 N N . SER B 2 19 ? 72.107 78.368 119.298 1.00 34.61 19 SER Z N 1
ATOM 1884 C CA . SER B 2 19 ? 72.913 79.556 119.048 1.00 34.61 19 SER Z CA 1
ATOM 1885 C C . SER B 2 19 ? 73.334 79.707 117.590 1.00 34.61 19 SER Z C 1
ATOM 1886 O O . SER B 2 19 ? 73.911 80.741 117.237 1.00 34.61 19 SER Z O 1
ATOM 1889 N N . THR B 2 20 ? 73.072 78.716 116.738 1.00 30.89 20 THR Z N 1
ATOM 1890 C CA . THR B 2 20 ? 73.365 78.862 115.317 1.00 30.89 20 THR Z CA 1
ATOM 1891 C C . THR B 2 20 ? 72.377 79.773 114.601 1.00 30.89 20 THR Z C 1
ATOM 1892 O O . THR B 2 20 ? 72.623 80.141 113.448 1.00 30.89 20 THR Z O 1
ATOM 1896 N N . PHE B 2 21 ? 71.271 80.139 115.250 1.00 31.22 21 PHE Z N 1
ATOM 1897 C CA . PHE B 2 21 ? 70.314 81.097 114.713 1.00 31.22 21 PHE Z CA 1
ATOM 1898 C C . PHE B 2 21 ? 70.428 82.459 115.390 1.00 31.22 21 PHE Z C 1
ATOM 1899 O O . PHE B 2 21 ? 69.444 83.204 115.460 1.00 31.22 21 PHE Z O 1
ATOM 1907 N N . ILE B 2 22 ? 71.618 82.798 115.894 1.00 28.39 22 ILE Z N 1
ATOM 1908 C CA . ILE B 2 22 ? 71.815 84.041 116.631 1.00 28.39 22 ILE Z CA 1
ATOM 1909 C C . ILE B 2 22 ? 71.687 85.279 115.755 1.00 28.39 22 ILE Z C 1
ATOM 1910 O O . ILE B 2 22 ? 71.526 86.386 116.281 1.00 28.39 22 ILE Z O 1
ATOM 1915 N N . GLN B 2 23 ? 71.754 85.124 114.433 1.00 29.27 23 GLN Z N 1
ATOM 1916 C CA . GLN B 2 23 ? 71.606 86.236 113.504 1.00 29.27 23 GLN Z CA 1
ATOM 1917 C C . GLN B 2 23 ? 70.236 86.263 112.838 1.00 29.27 23 GLN Z C 1
ATOM 1918 O O . GLN B 2 23 ? 70.064 86.954 111.830 1.00 29.27 23 GLN Z O 1
ATOM 1924 N N . GLY B 2 24 ? 69.260 85.527 113.376 1.00 34.63 24 GLY Z N 1
ATOM 1925 C CA . GLY B 2 24 ? 67.994 85.356 112.681 1.00 34.63 24 GLY Z CA 1
ATOM 1926 C C . GLY B 2 24 ? 67.233 86.646 112.441 1.00 34.63 24 GLY Z C 1
ATOM 1927 O O . GLY B 2 24 ? 66.639 86.828 111.374 1.00 34.63 24 GLY Z O 1
ATOM 1928 N N . SER B 2 25 ? 67.233 87.554 113.415 1.00 36.17 25 SER Z N 1
ATOM 1929 C CA . SER B 2 25 ? 66.493 88.806 113.273 1.00 36.17 25 SER Z CA 1
ATOM 1930 C C . SER B 2 25 ? 67.366 89.905 112.673 1.00 36.17 25 SER Z C 1
ATOM 1931 O O . SER B 2 25 ? 67.059 90.433 111.599 1.00 36.17 25 SER Z O 1
ATOM 1934 N N . TRP B 2 26 ? 68.466 90.235 113.347 1.00 30.16 26 TRP Z N 1
ATOM 1935 C CA . TRP B 2 26 ? 69.425 91.253 112.917 1.00 30.16 26 TRP Z CA 1
ATOM 1936 C C . TRP B 2 26 ? 68.722 92.552 112.509 1.00 30.16 26 TRP Z C 1
ATOM 1937 O O . TRP B 2 26 ? 68.675 92.938 111.342 1.00 30.16 26 TRP Z O 1
ATOM 1948 N N . ASN B 2 27 ? 68.126 93.192 113.507 1.00 34.42 27 ASN Z N 1
ATOM 1949 C CA . ASN B 2 27 ? 67.627 94.547 113.339 1.00 34.42 27 ASN Z CA 1
ATOM 1950 C C . ASN B 2 27 ? 68.786 95.540 113.390 1.00 34.42 27 ASN Z C 1
ATOM 1951 O O . ASN B 2 27 ? 69.873 95.241 113.888 1.00 34.42 27 ASN Z O 1
ATOM 1956 N N . TYR B 2 28 ? 68.542 96.738 112.854 1.00 32.39 28 TYR Z N 1
ATOM 1957 C CA . TYR B 2 28 ? 69.608 97.727 112.734 1.00 32.39 28 TYR Z CA 1
ATOM 1958 C C . TYR B 2 28 ? 69.907 98.450 114.041 1.00 32.39 28 TYR Z C 1
ATOM 1959 O O . TYR B 2 28 ? 70.997 99.016 114.181 1.00 32.39 28 TYR Z O 1
ATOM 1968 N N . GLU B 2 29 ? 68.981 98.448 114.999 1.00 38.83 29 GLU Z N 1
ATOM 1969 C CA . GLU B 2 29 ? 69.164 99.222 116.224 1.00 38.83 29 GLU Z CA 1
ATOM 1970 C C . GLU B 2 29 ? 69.915 98.415 117.284 1.00 38.83 29 GLU Z C 1
ATOM 1971 O O . GLU B 2 29 ? 70.916 98.884 117.834 1.00 38.83 29 GLU Z O 1
ATOM 1977 N N . ARG B 2 30 ? 69.444 97.204 117.578 1.00 38.71 30 ARG Z N 1
ATOM 1978 C CA . ARG B 2 30 ? 70.133 96.253 118.452 1.00 38.71 30 ARG Z CA 1
ATOM 1979 C C . ARG B 2 30 ? 70.336 94.984 117.630 1.00 38.71 30 ARG Z C 1
ATOM 1980 O O . ARG B 2 30 ? 69.425 94.164 117.501 1.00 38.71 30 ARG Z O 1
ATOM 1988 N N . MET B 2 31 ? 71.541 94.823 117.085 1.00 31.93 31 MET Z N 1
ATOM 1989 C CA . MET B 2 31 ? 71.786 93.886 115.994 1.00 31.93 31 MET Z CA 1
ATOM 1990 C C . MET B 2 31 ? 71.468 92.432 116.336 1.00 31.93 31 MET Z C 1
ATOM 1991 O O . MET B 2 31 ? 70.548 91.852 115.755 1.00 31.93 31 MET Z O 1
ATOM 1996 N N . GLN B 2 32 ? 72.196 91.831 117.276 1.00 27.14 32 GLN Z N 1
ATOM 1997 C CA . GLN B 2 32 ? 72.004 90.422 117.598 1.00 27.14 32 GLN Z CA 1
ATOM 1998 C C . GLN B 2 32 ? 71.314 90.209 118.941 1.00 27.14 32 GLN Z C 1
ATOM 1999 O O . GLN B 2 32 ? 71.492 89.155 119.560 1.00 27.14 32 GLN Z O 1
ATOM 2005 N N . ASN B 2 33 ? 70.535 91.189 119.405 1.00 32.88 33 ASN Z N 1
ATOM 2006 C CA . ASN B 2 33 ? 69.796 91.016 120.652 1.00 32.88 33 ASN Z CA 1
ATOM 2007 C C . ASN B 2 33 ? 68.785 89.880 120.543 1.00 32.88 33 ASN Z C 1
ATOM 2008 O O . ASN B 2 33 ? 68.633 89.082 121.476 1.00 32.88 33 ASN Z O 1
ATOM 2013 N N . GLY B 2 34 ? 68.087 89.789 119.408 1.00 33.19 34 GLY Z N 1
ATOM 2014 C CA . GLY B 2 34 ? 67.068 88.765 119.255 1.00 33.19 34 GLY Z CA 1
ATOM 2015 C C . GLY B 2 34 ? 67.635 87.360 119.266 1.00 33.19 34 GLY Z C 1
ATOM 2016 O O . GLY B 2 34 ? 67.115 86.477 119.951 1.00 33.19 34 GLY Z O 1
ATOM 2017 N N . GLY B 2 35 ? 68.715 87.134 118.517 1.00 31.84 35 GLY Z N 1
ATOM 2018 C CA . GLY B 2 35 ? 69.331 85.819 118.509 1.00 31.84 35 GLY Z CA 1
ATOM 2019 C C . GLY B 2 35 ? 69.946 85.455 119.846 1.00 31.84 35 GLY Z C 1
ATOM 2020 O O . GLY B 2 35 ? 69.879 84.300 120.277 1.00 31.84 35 GLY Z O 1
ATOM 2021 N N . TRP B 2 36 ? 70.561 86.431 120.518 1.00 34.92 36 TRP Z N 1
ATOM 2022 C CA . TRP B 2 36 ? 71.124 86.180 121.840 1.00 34.92 36 TRP Z CA 1
ATOM 2023 C C . TRP B 2 36 ? 70.035 85.786 122.830 1.00 34.92 36 TRP Z C 1
ATOM 2024 O O . TRP B 2 36 ? 70.201 84.844 123.612 1.00 34.92 36 TRP Z O 1
ATOM 2035 N N . ALA B 2 37 ? 68.906 86.500 122.807 1.00 37.00 37 ALA Z N 1
ATOM 2036 C CA . ALA B 2 37 ? 67.796 86.148 123.688 1.00 37.00 37 ALA Z CA 1
ATOM 2037 C C . ALA B 2 37 ? 67.213 84.789 123.322 1.00 37.00 37 ALA Z C 1
ATOM 2038 O O . ALA B 2 37 ? 66.789 84.030 124.201 1.00 37.00 37 ALA Z O 1
ATOM 2040 N N . PHE B 2 38 ? 67.174 84.470 122.026 1.00 38.36 38 PHE Z N 1
ATOM 2041 C CA . PHE B 2 38 ? 66.671 83.172 121.590 1.00 38.36 38 PHE Z CA 1
ATOM 2042 C C . PHE B 2 38 ? 67.550 82.037 122.099 1.00 38.36 38 PHE Z C 1
ATOM 2043 O O . PHE B 2 38 ? 67.042 81.013 122.568 1.00 38.36 38 PHE Z O 1
ATOM 2051 N N . SER B 2 39 ? 68.873 82.205 122.027 1.00 40.23 39 SER Z N 1
ATOM 2052 C CA . SER B 2 39 ? 69.777 81.123 122.403 1.00 40.23 39 SER Z CA 1
ATOM 2053 C C . SER B 2 39 ? 69.793 80.886 123.909 1.00 40.23 39 SER Z C 1
ATOM 2054 O O . SER B 2 39 ? 70.196 79.807 124.358 1.00 40.23 39 SER Z O 1
ATOM 2057 N N . MET B 2 40 ? 69.367 81.869 124.700 1.00 47.30 40 MET Z N 1
ATOM 2058 C CA . MET B 2 40 ? 69.339 81.729 126.151 1.00 47.30 40 MET Z CA 1
ATOM 2059 C C . MET B 2 40 ? 68.002 81.234 126.686 1.00 47.30 40 MET Z C 1
ATOM 2060 O O . MET B 2 40 ? 67.860 81.104 127.906 1.00 47.30 40 MET Z O 1
ATOM 2065 N N . ILE B 2 41 ? 67.028 80.958 125.816 1.00 52.40 41 ILE Z N 1
ATOM 2066 C CA . ILE B 2 41 ? 65.702 80.555 126.290 1.00 52.40 41 ILE Z CA 1
ATOM 2067 C C . ILE B 2 41 ? 65.742 79.291 127.146 1.00 52.40 41 ILE Z C 1
ATOM 2068 O O . ILE B 2 41 ? 65.172 79.303 128.250 1.00 52.40 41 ILE Z O 1
ATOM 2073 N N . PRO B 2 42 ? 66.365 78.182 126.717 1.00 53.09 42 PRO Z N 1
ATOM 2074 C CA . PRO B 2 42 ? 66.386 76.991 127.584 1.00 53.09 42 PRO Z CA 1
ATOM 2075 C C . PRO B 2 42 ? 67.116 77.201 128.899 1.00 53.09 42 PRO Z C 1
ATOM 2076 O O . PRO B 2 42 ? 66.670 76.662 129.919 1.00 53.09 42 PRO Z O 1
ATOM 2080 N N . ALA B 2 43 ? 68.203 77.975 128.920 1.00 57.15 43 ALA Z N 1
ATOM 2081 C CA . ALA B 2 43 ? 68.883 78.262 130.178 1.00 57.15 43 ALA Z CA 1
ATOM 2082 C C . ALA B 2 43 ? 67.986 79.054 131.124 1.00 57.15 43 ALA Z C 1
ATOM 2083 O O . ALA B 2 43 ? 67.919 78.759 132.323 1.00 57.15 43 ALA Z O 1
ATOM 2085 N N . ILE B 2 44 ? 67.285 80.061 130.595 1.00 60.51 44 ILE Z N 1
ATOM 2086 C CA . ILE B 2 44 ? 66.373 80.851 131.418 1.00 60.51 44 ILE Z CA 1
ATOM 2087 C C . ILE B 2 44 ? 65.258 79.973 131.967 1.00 60.51 44 ILE Z C 1
ATOM 2088 O O . ILE B 2 44 ? 64.897 80.066 133.147 1.00 60.51 44 ILE Z O 1
ATOM 2093 N N . LYS B 2 45 ? 64.699 79.101 131.125 1.00 66.49 45 LYS Z N 1
ATOM 2094 C CA . LYS B 2 45 ? 63.645 78.204 131.585 1.00 66.49 45 LYS Z CA 1
ATOM 2095 C C . LYS B 2 45 ? 64.162 77.210 132.619 1.00 66.49 45 LYS Z C 1
ATOM 2096 O O . LYS B 2 45 ? 63.411 76.800 133.511 1.00 66.49 45 LYS Z O 1
ATOM 2102 N N . LYS B 2 46 ? 65.431 76.811 132.515 1.00 68.91 46 LYS Z N 1
ATOM 2103 C CA . LYS B 2 46 ? 65.987 75.857 133.468 1.00 68.91 46 LYS Z CA 1
ATOM 2104 C C . LYS B 2 46 ? 66.271 76.514 134.814 1.00 68.91 46 LYS Z C 1
ATOM 2105 O O . LYS B 2 46 ? 66.080 75.891 135.866 1.00 68.91 46 LYS Z O 1
ATOM 2111 N N . LEU B 2 47 ? 66.725 77.767 134.808 1.00 69.93 47 LEU Z N 1
ATOM 2112 C CA . LEU B 2 47 ? 67.078 78.441 136.057 1.00 69.93 47 LEU Z CA 1
ATOM 2113 C C . LEU B 2 47 ? 65.872 79.117 136.707 1.00 69.93 47 LEU Z C 1
ATOM 2114 O O . LEU B 2 47 ? 65.510 78.795 137.843 1.00 69.93 47 LEU Z O 1
ATOM 2119 N N . TYR B 2 48 ? 65.243 80.052 136.000 1.00 73.47 48 TYR Z N 1
ATOM 2120 C CA . TYR B 2 48 ? 64.123 80.812 136.540 1.00 73.47 48 TYR Z CA 1
ATOM 2121 C C . TYR B 2 48 ? 62.815 80.211 136.042 1.00 73.47 48 TYR Z C 1
ATOM 2122 O O . TYR B 2 48 ? 62.692 79.880 134.859 1.00 73.47 48 TYR Z O 1
ATOM 2131 N N . LYS B 2 49 ? 61.838 80.060 136.945 1.00 86.56 49 LYS Z N 1
ATOM 2132 C CA . LYS B 2 49 ? 60.665 79.269 136.595 1.00 86.56 49 LYS Z CA 1
ATOM 2133 C C . LYS B 2 49 ? 59.319 79.838 137.037 1.00 86.56 49 LYS Z C 1
ATOM 2134 O O . LYS B 2 49 ? 58.287 79.266 136.665 1.00 86.56 49 LYS Z O 1
ATOM 2140 N N . THR B 2 50 ? 59.261 80.928 137.806 1.00 100.45 50 THR Z N 1
ATOM 2141 C CA . THR B 2 50 ? 57.967 81.179 138.432 1.00 100.45 50 THR Z CA 1
ATOM 2142 C C . THR B 2 50 ? 57.057 82.109 137.635 1.00 100.45 50 THR Z C 1
ATOM 2143 O O . THR B 2 50 ? 56.099 81.638 137.013 1.00 100.45 50 THR Z O 1
ATOM 2147 N N . LYS B 2 51 ? 57.326 83.416 137.629 1.00 101.79 51 LYS Z N 1
ATOM 2148 C CA . LYS B 2 51 ? 56.621 84.289 136.695 1.00 101.79 51 LYS Z CA 1
ATOM 2149 C C . LYS B 2 51 ? 57.445 85.498 136.265 1.00 101.79 51 LYS Z C 1
ATOM 2150 O O . LYS B 2 51 ? 57.173 86.104 135.224 1.00 101.79 51 LYS Z O 1
ATOM 2156 N N . GLU B 2 52 ? 58.466 85.846 137.045 1.00 94.46 52 GLU Z N 1
ATOM 2157 C CA . GLU B 2 52 ? 59.069 87.170 136.957 1.00 94.46 52 GLU Z CA 1
ATOM 2158 C C . GLU B 2 52 ? 60.566 87.159 136.709 1.00 94.46 52 GLU Z C 1
ATOM 2159 O O . GLU B 2 52 ? 61.051 87.993 135.940 1.00 94.46 52 GLU Z O 1
ATOM 2165 N N . ASP B 2 53 ? 61.312 86.248 137.335 1.00 85.14 53 ASP Z N 1
ATOM 2166 C CA . ASP B 2 53 ? 62.745 86.180 137.080 1.00 85.14 53 ASP Z CA 1
ATOM 2167 C C . ASP B 2 53 ? 63.028 85.860 135.617 1.00 85.14 53 ASP Z C 1
ATOM 2168 O O . ASP B 2 53 ? 64.043 86.306 135.066 1.00 85.14 53 ASP Z O 1
ATOM 2173 N N . ARG B 2 54 ? 62.134 85.108 134.971 1.00 77.44 54 ARG Z N 1
ATOM 2174 C CA . ARG B 2 54 ? 62.249 84.879 133.534 1.00 77.44 54 ARG Z CA 1
ATOM 2175 C C . ARG B 2 54 ? 62.134 86.188 132.763 1.00 77.44 54 ARG Z C 1
ATOM 2176 O O . ARG B 2 54 ? 62.869 86.420 131.798 1.00 77.44 54 ARG Z O 1
ATOM 2184 N N . SER B 2 55 ? 61.206 87.056 133.172 1.00 77.60 55 SER Z N 1
ATOM 2185 C CA . SER B 2 55 ? 61.052 88.347 132.507 1.00 77.60 55 SER Z CA 1
ATOM 2186 C C . SER B 2 55 ? 62.301 89.206 132.673 1.00 77.60 55 SER Z C 1
ATOM 2187 O O . SER B 2 55 ? 62.762 89.845 131.719 1.00 77.60 55 SER Z O 1
ATOM 2190 N N . SER B 2 56 ? 62.860 89.240 133.885 1.00 75.60 56 SER Z N 1
ATOM 2191 C CA . SER B 2 56 ? 64.075 90.016 134.108 1.00 75.60 56 SER Z CA 1
ATOM 2192 C C . SER B 2 56 ? 65.233 89.464 133.288 1.00 75.60 56 SER Z C 1
ATOM 2193 O O . SER B 2 56 ? 66.034 90.228 132.736 1.00 75.60 56 SER Z O 1
ATOM 2196 N N . ALA B 2 57 ? 65.334 88.136 133.188 1.00 69.47 57 ALA Z N 1
ATOM 2197 C CA . ALA B 2 57 ? 66.353 87.536 132.331 1.00 69.47 57 ALA Z CA 1
ATOM 2198 C C . ALA B 2 57 ? 66.144 87.923 130.872 1.00 69.47 57 ALA Z C 1
ATOM 2199 O O . ALA B 2 57 ? 67.111 88.189 130.146 1.00 69.47 57 ALA Z O 1
ATOM 2201 N N . LEU B 2 58 ? 64.888 87.945 130.421 1.00 67.01 58 LEU Z N 1
ATOM 2202 C CA . LEU B 2 58 ? 64.596 88.339 129.046 1.00 67.01 58 LEU Z CA 1
ATOM 2203 C C . LEU B 2 58 ? 65.024 89.777 128.781 1.00 67.01 58 LEU Z C 1
ATOM 2204 O O . LEU B 2 58 ? 65.621 90.071 127.740 1.00 67.01 58 LEU Z O 1
ATOM 2209 N N . LYS B 2 59 ? 64.733 90.687 129.715 1.00 65.05 59 LYS Z N 1
ATOM 2210 C CA . LYS B 2 59 ? 65.226 92.057 129.577 1.00 65.05 59 LYS Z CA 1
ATOM 2211 C C . LYS B 2 59 ? 66.749 92.101 129.570 1.00 65.05 59 LYS Z C 1
ATOM 2212 O O . LYS B 2 59 ? 67.350 92.881 128.821 1.00 65.05 59 LYS Z O 1
ATOM 2218 N N . ARG B 2 60 ? 67.391 91.282 130.406 1.00 65.71 60 ARG Z N 1
ATOM 2219 C CA . ARG B 2 60 ? 68.850 91.266 130.450 1.00 65.71 60 ARG Z CA 1
ATOM 2220 C C . ARG B 2 60 ? 69.443 90.841 129.112 1.00 65.71 60 ARG Z C 1
ATOM 2221 O O . ARG B 2 60 ? 70.422 91.432 128.643 1.00 65.71 60 ARG Z O 1
ATOM 2229 N N . HIS B 2 61 ? 68.865 89.821 128.485 1.00 54.03 61 HIS Z N 1
ATOM 2230 C CA . HIS B 2 61 ? 69.420 89.255 127.263 1.00 54.03 61 HIS Z CA 1
ATOM 2231 C C . HIS B 2 61 ? 68.829 89.857 125.995 1.00 54.03 61 HIS Z C 1
ATOM 2232 O O . HIS B 2 61 ? 69.161 89.398 124.898 1.00 54.03 61 HIS Z O 1
ATOM 2239 N N . LEU B 2 62 ? 67.968 90.868 126.113 1.00 46.18 62 LEU Z N 1
ATOM 2240 C CA . LEU B 2 62 ? 67.435 91.582 124.961 1.00 46.18 62 LEU Z CA 1
ATOM 2241 C C . LEU B 2 62 ? 68.111 92.932 124.754 1.00 46.18 62 LEU Z C 1
ATOM 2242 O O . LEU B 2 62 ? 67.633 93.744 123.955 1.00 46.18 62 LEU Z O 1
ATOM 2247 N N . GLU B 2 63 ? 69.210 93.186 125.458 1.00 47.41 63 GLU Z N 1
ATOM 2248 C CA . GLU B 2 63 ? 69.976 94.405 125.274 1.00 47.41 63 GLU Z CA 1
ATOM 2249 C C . GLU B 2 63 ? 70.867 94.283 124.040 1.00 47.41 63 GLU Z C 1
ATOM 2250 O O . GLU B 2 63 ? 70.975 93.221 123.421 1.00 47.41 63 GLU Z O 1
ATOM 2256 N N . PHE B 2 64 ? 71.507 95.395 123.680 1.00 35.44 64 PHE Z N 1
ATOM 2257 C CA . PHE B 2 64 ? 72.329 95.432 122.478 1.00 35.44 64 PHE Z CA 1
ATOM 2258 C C . PHE B 2 64 ? 73.451 94.404 122.558 1.00 35.44 64 PHE Z C 1
ATOM 2259 O O . PHE B 2 64 ? 74.156 94.304 123.565 1.00 35.44 64 PHE Z O 1
ATOM 2267 N N . PHE B 2 65 ? 73.611 93.642 121.480 1.00 30.44 65 PHE Z N 1
ATOM 2268 C CA . PHE B 2 65 ? 74.664 92.643 121.379 1.00 30.44 65 PHE Z CA 1
ATOM 2269 C C . PHE B 2 65 ? 75.066 92.514 119.919 1.00 30.44 65 PHE Z C 1
ATOM 2270 O O . PHE B 2 65 ? 74.205 92.411 119.041 1.00 30.44 65 PHE Z O 1
ATOM 2278 N N . ASN B 2 66 ? 76.372 92.527 119.664 1.00 26.02 66 ASN Z N 1
ATOM 2279 C CA . ASN B 2 66 ? 76.873 92.314 118.309 1.00 26.02 66 ASN Z CA 1
ATOM 2280 C C . ASN B 2 66 ? 78.314 91.839 118.371 1.00 26.02 66 ASN Z C 1
ATOM 2281 O O . ASN B 2 66 ? 79.162 92.505 118.974 1.00 26.02 66 ASN Z O 1
ATOM 2286 N N . THR B 2 67 ? 78.582 90.698 117.746 1.00 25.35 67 THR Z N 1
ATOM 2287 C CA . THR B 2 67 ? 79.931 90.181 117.576 1.00 25.35 67 THR Z CA 1
ATOM 2288 C C . THR B 2 67 ? 79.901 89.200 116.412 1.00 25.35 67 THR Z C 1
ATOM 2289 O O . THR B 2 67 ? 78.860 88.986 115.785 1.00 25.35 67 THR Z O 1
ATOM 2293 N N . HIS B 2 68 ? 81.051 88.607 116.119 1.00 21.65 68 HIS Z N 1
ATOM 2294 C CA . HIS B 2 68 ? 81.092 87.569 115.103 1.00 21.65 68 HIS Z CA 1
ATOM 2295 C C . HIS B 2 68 ? 80.249 86.386 115.574 1.00 21.65 68 HIS Z C 1
ATOM 2296 O O . HIS B 2 68 ? 80.370 85.970 116.734 1.00 21.65 68 HIS Z O 1
ATOM 2303 N N . PRO B 2 69 ? 79.377 85.836 114.724 1.00 22.44 69 PRO Z N 1
ATOM 2304 C CA . PRO B 2 69 ? 78.420 84.824 115.207 1.00 22.44 69 PRO Z CA 1
ATOM 2305 C C . PRO B 2 69 ? 79.070 83.593 115.814 1.00 22.44 69 PRO Z C 1
ATOM 2306 O O . PRO B 2 69 ? 78.535 83.039 116.782 1.00 22.44 69 PRO Z O 1
ATOM 2310 N N . TYR B 2 70 ? 80.205 83.146 115.279 1.00 24.45 70 TYR Z N 1
ATOM 2311 C CA . TYR B 2 70 ? 80.858 81.952 115.804 1.00 24.45 70 TYR Z CA 1
ATOM 2312 C C . TYR B 2 70 ? 81.609 82.217 117.101 1.00 24.45 70 TYR Z C 1
ATOM 2313 O O . TYR B 2 70 ? 81.780 81.291 117.902 1.00 24.45 70 TYR Z O 1
ATOM 2322 N N . ILE B 2 71 ? 82.059 83.450 117.327 1.00 26.71 71 ILE Z N 1
ATOM 2323 C CA . ILE B 2 71 ? 82.855 83.778 118.504 1.00 26.71 71 ILE Z CA 1
ATOM 2324 C C . ILE B 2 71 ? 81.930 84.198 119.640 1.00 26.71 71 ILE Z C 1
ATOM 2325 O O . ILE B 2 71 ? 82.387 84.576 120.725 1.00 26.71 71 ILE Z O 1
ATOM 2330 N N . ALA B 2 72 ? 80.622 84.120 119.404 1.00 27.55 72 ALA Z N 1
ATOM 2331 C CA . ALA B 2 72 ? 79.639 84.403 120.440 1.00 27.55 72 ALA Z CA 1
ATOM 2332 C C . ALA B 2 72 ? 79.404 83.220 121.369 1.00 27.55 72 ALA Z C 1
ATOM 2333 O O . ALA B 2 72 ? 78.665 83.360 122.349 1.00 27.55 72 ALA Z O 1
ATOM 2335 N N . SER B 2 73 ? 80.005 82.067 121.084 1.00 30.43 73 SER Z N 1
ATOM 2336 C CA . SER B 2 73 ? 79.828 80.871 121.899 1.00 30.43 73 SER Z CA 1
ATOM 2337 C C . SER B 2 73 ? 80.590 80.932 123.223 1.00 30.43 73 SER Z C 1
ATOM 2338 O O . SER B 2 73 ? 80.034 80.526 124.251 1.00 30.43 73 SER Z O 1
ATOM 2341 N N . PRO B 2 74 ? 81.849 81.401 123.266 1.00 30.93 74 PRO Z N 1
ATOM 2342 C CA . PRO B 2 74 ? 82.499 81.539 124.581 1.00 30.93 74 PRO Z CA 1
ATOM 2343 C C . PRO B 2 74 ? 81.768 82.499 125.500 1.00 30.93 74 PRO Z C 1
ATOM 2344 O O . PRO B 2 74 ? 81.547 82.178 126.676 1.00 30.93 74 PRO Z O 1
ATOM 2348 N N . ILE B 2 75 ? 81.360 83.661 124.981 1.00 31.63 75 ILE Z N 1
ATOM 2349 C CA . ILE B 2 75 ? 80.589 84.612 125.777 1.00 31.63 75 ILE Z CA 1
ATOM 2350 C C . ILE B 2 75 ? 79.347 83.937 126.335 1.00 31.63 75 ILE Z C 1
ATOM 2351 O O . ILE B 2 75 ? 79.067 84.012 127.540 1.00 31.63 75 ILE Z O 1
ATOM 2356 N N . LEU B 2 76 ? 78.604 83.238 125.471 1.00 35.65 76 LEU Z N 1
ATOM 2357 C CA . LEU B 2 76 ? 77.455 82.462 125.923 1.00 35.65 76 LEU Z CA 1
ATOM 2358 C C . LEU B 2 76 ? 77.834 81.557 127.084 1.00 35.65 76 LEU Z C 1
ATOM 2359 O O . LEU B 2 76 ? 77.150 81.542 128.115 1.00 35.65 76 LEU Z O 1
ATOM 2364 N N . GLY B 2 77 ? 78.947 80.831 126.953 1.00 41.44 77 GLY Z N 1
ATOM 2365 C CA . GLY B 2 77 ? 79.386 79.976 128.042 1.00 41.44 77 GLY Z CA 1
ATOM 2366 C C . GLY B 2 77 ? 79.575 80.751 129.329 1.00 41.44 77 GLY Z C 1
ATOM 2367 O O . GLY B 2 77 ? 79.086 80.342 130.387 1.00 41.44 77 GLY Z O 1
ATOM 2368 N N . VAL B 2 78 ? 80.239 81.908 129.249 1.00 42.65 78 VAL Z N 1
ATOM 2369 C CA . VAL B 2 78 ? 80.380 82.751 130.430 1.00 42.65 78 VAL Z CA 1
ATOM 2370 C C . VAL B 2 78 ? 79.007 83.160 130.942 1.00 42.65 78 VAL Z C 1
ATOM 2371 O O . VAL B 2 78 ? 78.729 83.085 132.146 1.00 42.65 78 VAL Z O 1
ATOM 2375 N N . THR B 2 79 ? 78.112 83.552 130.031 1.00 43.59 79 THR Z N 1
ATOM 2376 C CA . THR B 2 79 ? 76.754 83.890 130.436 1.00 43.59 79 THR Z CA 1
ATOM 2377 C C . THR B 2 79 ? 76.042 82.680 131.029 1.00 43.59 79 THR Z C 1
ATOM 2378 O O . THR B 2 79 ? 75.214 82.832 131.934 1.00 43.59 79 THR Z O 1
ATOM 2382 N N . LEU B 2 80 ? 76.368 81.473 130.558 1.00 48.76 80 LEU Z N 1
ATOM 2383 C CA . LEU B 2 80 ? 75.840 80.279 131.207 1.00 48.76 80 LEU Z CA 1
ATOM 2384 C C . LEU B 2 80 ? 76.452 80.071 132.585 1.00 48.76 80 LEU Z C 1
ATOM 2385 O O . LEU B 2 80 ? 75.758 79.619 133.504 1.00 48.76 80 LEU Z O 1
ATOM 2390 N N . ALA B 2 81 ? 77.738 80.387 132.749 1.00 53.90 81 ALA Z N 1
ATOM 2391 C CA . ALA B 2 81 ? 78.385 80.172 134.038 1.00 53.90 81 ALA Z CA 1
ATOM 2392 C C . ALA B 2 81 ? 77.916 81.189 135.071 1.00 53.90 81 ALA Z C 1
ATOM 2393 O O . ALA B 2 81 ? 77.606 80.828 136.212 1.00 53.90 81 ALA Z O 1
ATOM 2395 N N . LEU B 2 82 ? 77.855 82.466 134.688 1.00 60.48 82 LEU Z N 1
ATOM 2396 C CA . LEU B 2 82 ? 77.497 83.514 135.635 1.00 60.48 82 LEU Z CA 1
ATOM 2397 C C . LEU B 2 82 ? 76.025 83.460 136.027 1.00 60.48 82 LEU Z C 1
ATOM 2398 O O . LEU B 2 82 ? 75.694 83.679 137.198 1.00 60.48 82 LEU Z O 1
ATOM 2403 N N . GLU B 2 83 ? 75.134 83.181 135.074 1.00 64.33 83 GLU Z N 1
ATOM 2404 C CA . GLU B 2 83 ? 73.705 83.151 135.360 1.00 64.33 83 GLU Z CA 1
ATOM 2405 C C . GLU B 2 83 ? 73.318 82.022 136.306 1.00 64.33 83 GLU Z C 1
ATOM 2406 O O . GLU B 2 83 ? 72.439 82.218 137.153 1.00 64.33 83 GLU Z O 1
ATOM 2412 N N . GLU B 2 84 ? 73.957 80.855 136.183 1.00 68.35 84 GLU Z N 1
ATOM 2413 C CA . GLU B 2 84 ? 73.603 79.715 137.024 1.00 68.35 84 GLU Z CA 1
ATOM 2414 C C . GLU B 2 84 ? 73.800 80.020 138.503 1.00 68.35 84 GLU Z C 1
ATOM 2415 O O . GLU B 2 84 ? 73.081 79.471 139.347 1.00 68.35 84 GLU Z O 1
ATOM 2421 N N . GLU B 2 85 ? 74.760 80.884 138.839 1.00 72.25 85 GLU Z N 1
ATOM 2422 C CA . GLU B 2 85 ? 74.925 81.297 140.229 1.00 72.25 85 GLU Z CA 1
ATOM 2423 C C . GLU B 2 85 ? 73.704 82.066 140.720 1.00 72.25 85 GLU Z C 1
ATOM 2424 O O . GLU B 2 85 ? 73.245 81.861 141.850 1.00 72.25 85 GLU Z O 1
ATOM 2430 N N . ARG B 2 86 ? 73.161 82.954 139.880 1.00 73.89 86 ARG Z N 1
ATOM 2431 C CA . ARG B 2 86 ? 72.034 83.780 140.301 1.00 73.89 86 ARG Z CA 1
ATOM 2432 C C . ARG B 2 86 ? 70.828 82.938 140.692 1.00 73.89 86 ARG Z C 1
ATOM 2433 O O . ARG B 2 86 ? 70.081 83.308 141.606 1.00 73.89 86 ARG Z O 1
ATOM 2441 N N . ALA B 2 87 ? 70.614 81.811 140.011 1.00 78.35 87 ALA Z N 1
ATOM 2442 C CA . ALA B 2 87 ? 69.553 80.895 140.411 1.00 78.35 87 ALA Z CA 1
ATOM 2443 C C . ALA B 2 87 ? 69.820 80.334 141.803 1.00 78.35 87 ALA Z C 1
ATOM 2444 O O . ALA B 2 87 ? 68.916 80.256 142.643 1.00 78.35 87 ALA Z O 1
ATOM 2446 N N . ASN B 2 88 ? 71.067 79.937 142.065 1.00 80.97 88 ASN Z N 1
ATOM 2447 C CA . ASN B 2 88 ? 71.432 79.465 143.396 1.00 80.97 88 ASN Z CA 1
ATOM 2448 C C . ASN B 2 88 ? 71.556 80.630 144.371 1.00 80.97 88 ASN Z C 1
ATOM 2449 O O . ASN B 2 88 ? 71.096 80.556 145.516 1.00 80.97 88 ASN Z O 1
ATOM 2454 N N . GLY B 2 89 ? 72.173 81.721 143.925 1.00 82.73 89 GLY Z N 1
ATOM 2455 C CA . GLY B 2 89 ? 72.364 82.895 144.754 1.00 82.73 89 GLY Z CA 1
ATOM 2456 C C . GLY B 2 89 ? 73.827 83.205 144.997 1.00 82.73 89 GLY Z C 1
ATOM 2457 O O . GLY B 2 89 ? 74.518 82.459 145.698 1.00 82.73 89 GLY Z O 1
ATOM 2458 N N . ALA B 2 90 ? 74.312 84.306 144.419 1.00 90.95 90 ALA Z N 1
ATOM 2459 C CA . ALA B 2 90 ? 75.703 84.704 144.599 1.00 90.95 90 ALA Z CA 1
ATOM 2460 C C . ALA B 2 90 ? 75.869 86.210 144.768 1.00 90.95 90 ALA Z C 1
ATOM 2461 O O . ALA B 2 90 ? 77.010 86.689 144.785 1.00 90.95 90 ALA Z O 1
ATOM 2463 N N . GLU B 2 91 ? 74.776 86.966 144.876 1.00 98.72 91 GLU Z N 1
ATOM 2464 C CA . GLU B 2 91 ? 74.742 88.418 145.038 1.00 98.72 91 GLU Z CA 1
ATOM 2465 C C . GLU B 2 91 ? 75.297 89.169 143.832 1.00 98.72 91 GLU Z C 1
ATOM 2466 O O . GLU B 2 91 ? 75.374 90.403 143.876 1.00 98.72 91 GLU Z O 1
ATOM 2472 N N . VAL B 2 92 ? 75.684 88.479 142.762 1.00 98.36 92 VAL Z N 1
ATOM 2473 C CA . VAL B 2 92 ? 76.158 89.127 141.544 1.00 98.36 92 VAL Z CA 1
ATOM 2474 C C . VAL B 2 92 ? 74.972 89.186 140.586 1.00 98.36 92 VAL Z C 1
ATOM 2475 O O . VAL B 2 92 ? 74.739 88.262 139.805 1.00 98.36 92 VAL Z O 1
ATOM 2479 N N . ASP B 2 93 ? 74.209 90.274 140.657 1.00 99.14 93 ASP Z N 1
ATOM 2480 C CA . ASP B 2 93 ? 73.037 90.466 139.815 1.00 99.14 93 ASP Z CA 1
ATOM 2481 C C . ASP B 2 93 ? 73.160 91.784 139.067 1.00 99.14 93 ASP Z C 1
ATOM 2482 O O . ASP B 2 93 ? 73.331 92.840 139.685 1.00 99.14 93 ASP Z O 1
ATOM 2487 N N . ASP B 2 94 ? 73.083 91.715 137.737 1.00 94.23 94 ASP Z N 1
ATOM 2488 C CA . ASP B 2 94 ? 73.197 92.872 136.849 1.00 94.23 94 ASP Z CA 1
ATOM 2489 C C . ASP B 2 94 ? 74.516 93.617 137.027 1.00 94.23 94 ASP Z C 1
ATOM 2490 O O . ASP B 2 94 ? 74.645 94.768 136.597 1.00 94.23 94 ASP Z O 1
ATOM 2495 N N . VAL B 2 95 ? 75.504 92.981 137.655 1.00 99.01 95 VAL Z N 1
ATOM 2496 C CA . VAL B 2 95 ? 76.801 93.604 137.888 1.00 99.01 95 VAL Z CA 1
ATOM 2497 C C . VAL B 2 95 ? 77.732 93.285 136.727 1.00 99.01 95 VAL Z C 1
ATOM 2498 O O . VAL B 2 95 ? 78.229 94.189 136.047 1.00 99.01 95 VAL Z O 1
ATOM 2502 N N . ALA B 2 96 ? 77.972 91.995 136.491 1.00 84.56 96 ALA Z N 1
ATOM 2503 C CA . ALA B 2 96 ? 78.901 91.561 135.459 1.00 84.56 96 ALA Z CA 1
ATOM 2504 C C . ALA B 2 96 ? 78.226 90.967 134.232 1.00 84.56 96 ALA Z C 1
ATOM 2505 O O . ALA B 2 96 ? 78.885 90.834 133.196 1.00 84.56 96 ALA Z O 1
ATOM 2507 N N . ILE B 2 97 ? 76.940 90.610 134.313 1.00 73.14 97 ILE Z N 1
ATOM 2508 C CA . ILE B 2 97 ? 76.256 90.043 133.153 1.00 73.14 97 ILE Z CA 1
ATOM 2509 C C . ILE B 2 97 ? 76.235 91.039 132.000 1.00 73.14 97 ILE Z C 1
ATOM 2510 O O . ILE B 2 97 ? 76.363 90.653 130.832 1.00 73.14 97 ILE Z O 1
ATOM 2515 N N . GLN B 2 98 ? 76.080 92.328 132.302 1.00 67.57 98 GLN Z N 1
ATOM 2516 C CA . GLN B 2 98 ? 76.219 93.375 131.302 1.00 67.57 98 GLN Z CA 1
ATOM 2517 C C . GLN B 2 98 ? 77.655 93.845 131.136 1.00 67.57 98 GLN Z C 1
ATOM 2518 O O . GLN B 2 98 ? 77.907 94.736 130.319 1.00 67.57 98 GLN Z O 1
ATOM 2524 N N . GLY B 2 99 ? 78.591 93.288 131.900 1.00 66.09 99 GLY Z N 1
ATOM 2525 C CA . GLY B 2 99 ? 79.981 93.676 131.794 1.00 66.09 99 GLY Z CA 1
ATOM 2526 C C . GLY B 2 99 ? 80.784 92.806 130.850 1.00 66.09 99 GLY Z C 1
ATOM 2527 O O . GLY B 2 99 ? 81.492 93.322 129.978 1.00 66.09 99 GLY Z O 1
ATOM 2528 N N . VAL B 2 100 ? 80.680 91.484 131.005 1.00 59.61 100 VAL Z N 1
ATOM 2529 C CA . VAL B 2 100 ? 81.456 90.585 130.157 1.00 59.61 100 VAL Z CA 1
ATOM 2530 C C . VAL B 2 100 ? 80.993 90.665 128.709 1.00 59.61 100 VAL Z C 1
ATOM 2531 O O . VAL B 2 100 ? 81.815 90.588 127.789 1.00 59.61 100 VAL Z O 1
ATOM 2535 N N . LYS B 2 101 ? 79.689 90.828 128.478 1.00 49.29 101 LYS Z N 1
ATOM 2536 C CA . LYS B 2 101 ? 79.184 90.891 127.111 1.00 49.29 101 LYS Z CA 1
ATOM 2537 C C . LYS B 2 101 ? 79.778 92.076 126.359 1.00 49.29 101 LYS Z C 1
ATOM 2538 O O . LYS B 2 101 ? 80.275 91.923 125.238 1.00 49.29 101 LYS Z O 1
ATOM 2544 N N . VAL B 2 102 ? 79.755 93.264 126.968 1.00 49.24 102 VAL Z N 1
ATOM 2545 C CA . VAL B 2 102 ? 80.284 94.439 126.283 1.00 49.24 102 VAL Z CA 1
ATOM 2546 C C . VAL B 2 102 ? 81.807 94.431 126.277 1.00 49.24 102 VAL Z C 1
ATOM 2547 O O . VAL B 2 102 ? 82.432 94.989 125.367 1.00 49.24 102 VAL Z O 1
ATOM 2551 N N . GLY B 2 103 ? 82.433 93.802 127.272 1.00 46.40 103 GLY Z N 1
ATOM 2552 C CA . GLY B 2 103 ? 83.880 93.705 127.270 1.00 46.40 103 GLY Z CA 1
ATOM 2553 C C . GLY B 2 103 ? 84.436 92.670 126.317 1.00 46.40 103 GLY Z C 1
ATOM 2554 O O . GLY B 2 103 ? 85.635 92.707 126.021 1.00 46.40 103 GLY Z O 1
ATOM 2555 N N . MET B 2 104 ? 83.601 91.758 125.833 1.00 40.44 104 MET Z N 1
ATOM 2556 C CA . MET B 2 104 ? 84.041 90.704 124.929 1.00 40.44 104 MET Z CA 1
ATOM 2557 C C . MET B 2 104 ? 83.532 90.866 123.505 1.00 40.44 104 MET Z C 1
ATOM 2558 O O . MET B 2 104 ? 84.187 90.397 122.574 1.00 40.44 104 MET Z O 1
ATOM 2563 N N . MET B 2 105 ? 82.383 91.520 123.303 1.00 37.02 105 MET Z N 1
ATOM 2564 C CA . MET B 2 105 ? 81.783 91.568 121.973 1.00 37.02 105 MET Z CA 1
ATOM 2565 C C . MET B 2 105 ? 82.661 92.324 120.981 1.00 37.02 105 MET Z C 1
ATOM 2566 O O . MET B 2 105 ? 82.633 92.040 119.779 1.00 37.02 105 MET Z O 1
ATOM 2571 N N . GLY B 2 106 ? 83.437 93.292 121.458 1.00 30.82 106 GLY Z N 1
ATOM 2572 C CA . GLY B 2 106 ? 84.285 94.080 120.595 1.00 30.82 106 GLY Z CA 1
ATOM 2573 C C . GLY B 2 106 ? 85.590 93.397 120.234 1.00 30.82 106 GLY Z C 1
ATOM 2574 O O . GLY B 2 106 ? 85.857 93.096 119.064 1.00 30.82 106 GLY Z O 1
ATOM 2575 N N . PRO B 2 107 ? 86.442 93.156 121.237 1.00 30.35 107 PRO Z N 1
ATOM 2576 C CA . PRO B 2 107 ? 87.737 92.512 120.954 1.00 30.35 107 PRO Z CA 1
ATOM 2577 C C . PRO B 2 107 ? 87.613 91.134 120.328 1.00 30.35 107 PRO Z C 1
ATOM 2578 O O . PRO B 2 107 ? 88.455 90.768 119.497 1.00 30.35 107 PRO Z O 1
ATOM 2582 N N . LEU B 2 108 ? 86.594 90.354 120.695 1.00 26.04 108 LEU Z N 1
ATOM 2583 C CA . LEU B 2 108 ? 86.444 89.028 120.106 1.00 26.04 108 LEU Z CA 1
ATOM 2584 C C . LEU B 2 108 ? 85.941 89.095 118.672 1.00 26.04 108 LEU Z C 1
ATOM 2585 O O . LEU B 2 108 ? 86.347 88.275 117.843 1.00 26.04 108 LEU Z O 1
ATOM 2590 N N . ALA B 2 109 ? 85.061 90.049 118.358 1.00 22.54 109 ALA Z N 1
ATOM 2591 C CA . ALA B 2 109 ? 84.677 90.252 116.966 1.00 22.54 109 ALA Z CA 1
ATOM 2592 C C . ALA B 2 109 ? 85.860 90.718 116.130 1.00 22.54 109 ALA Z C 1
ATOM 2593 O O . ALA B 2 109 ? 86.026 90.269 114.989 1.00 22.54 109 ALA Z O 1
ATOM 2595 N N . GLY B 2 110 ? 86.699 91.593 116.687 1.00 18.37 110 GLY Z N 1
ATOM 2596 C CA . GLY B 2 110 ? 87.865 92.092 115.978 1.00 18.37 110 GLY Z CA 1
ATOM 2597 C C . GLY B 2 110 ? 88.874 91.031 115.593 1.00 18.37 110 GLY Z C 1
ATOM 2598 O O . GLY B 2 110 ? 89.716 91.290 114.726 1.00 18.37 110 GLY Z O 1
ATOM 2599 N N . VAL B 2 111 ? 88.816 89.855 116.212 1.00 17.83 111 VAL Z N 1
ATOM 2600 C CA . VAL B 2 111 ? 89.661 88.739 115.815 1.00 17.83 111 VAL Z CA 1
ATOM 2601 C C . VAL B 2 111 ? 88.887 87.641 115.094 1.00 17.83 111 VAL Z C 1
ATOM 2602 O O . VAL B 2 111 ? 89.463 86.966 114.225 1.00 17.83 111 VAL Z O 1
ATOM 2606 N N . GLY B 2 112 ? 87.596 87.453 115.381 1.00 17.04 112 GLY Z N 1
ATOM 2607 C CA . GLY B 2 112 ? 86.815 86.454 114.677 1.00 17.04 112 GLY Z CA 1
ATOM 2608 C C . GLY B 2 112 ? 86.415 86.842 113.271 1.00 17.04 112 GLY Z C 1
ATOM 2609 O O . GLY B 2 112 ? 86.254 85.958 112.424 1.00 17.04 112 GLY Z O 1
ATOM 2610 N N . ASP B 2 113 ? 86.241 88.143 113.000 1.00 16.64 113 ASP Z N 1
ATOM 2611 C CA . ASP B 2 113 ? 85.947 88.562 111.630 1.00 16.64 113 ASP Z CA 1
ATOM 2612 C C . ASP B 2 113 ? 87.110 88.278 110.686 1.00 16.64 113 ASP Z C 1
ATOM 2613 O O . ASP B 2 113 ? 86.875 87.692 109.615 1.00 16.64 113 ASP Z O 1
ATOM 2618 N N . PRO B 2 114 ? 88.359 88.652 110.990 1.00 17.43 114 PRO Z N 1
ATOM 2619 C CA . PRO B 2 114 ? 89.459 88.270 110.089 1.00 17.43 114 PRO Z CA 1
ATOM 2620 C C . PRO B 2 114 ? 89.700 86.773 110.015 1.00 17.43 114 PRO Z C 1
ATOM 2621 O O . PRO B 2 114 ? 90.163 86.292 108.974 1.00 17.43 114 PRO Z O 1
ATOM 2625 N N . VAL B 2 115 ? 89.399 86.020 111.073 1.00 14.31 115 VAL Z N 1
ATOM 2626 C CA . VAL B 2 115 ? 89.724 84.596 111.092 1.00 14.31 115 VAL Z CA 1
ATOM 2627 C C . VAL B 2 115 ? 88.757 83.803 110.222 1.00 14.31 115 VAL Z C 1
ATOM 2628 O O . VAL B 2 115 ? 89.173 83.004 109.376 1.00 14.31 115 VAL Z O 1
ATOM 2632 N N . PHE B 2 116 ? 87.454 84.005 110.411 1.00 21.29 116 PHE Z N 1
ATOM 2633 C CA . PHE B 2 116 ? 86.475 83.195 109.697 1.00 21.29 116 PHE Z CA 1
ATOM 2634 C C . PHE B 2 116 ? 86.069 83.802 108.361 1.00 21.29 116 PHE Z C 1
ATOM 2635 O O . PHE B 2 116 ? 85.967 83.082 107.363 1.00 21.29 116 PHE Z O 1
ATOM 2643 N N . TRP B 2 117 ? 85.838 85.114 108.317 1.00 17.94 117 TRP Z N 1
ATOM 2644 C CA . TRP B 2 117 ? 85.329 85.730 107.097 1.00 17.94 117 TRP Z CA 1
ATOM 2645 C C . TRP B 2 117 ? 86.426 85.947 106.060 1.00 17.94 117 TRP Z C 1
ATOM 2646 O O . TRP B 2 117 ? 86.163 85.866 104.855 1.00 17.94 117 TRP Z O 1
ATOM 2657 N N . PHE B 2 118 ? 87.654 86.223 106.498 1.00 15.66 118 PHE Z N 1
ATOM 2658 C CA . PHE B 2 118 ? 88.708 86.633 105.581 1.00 15.66 118 PHE Z CA 1
ATOM 2659 C C . PHE B 2 118 ? 89.957 85.762 105.625 1.00 15.66 118 PHE Z C 1
ATOM 2660 O O . PHE B 2 118 ? 90.884 86.007 104.845 1.00 15.66 118 PHE Z O 1
ATOM 2668 N N . THR B 2 119 ? 90.018 84.760 106.501 1.00 18.30 119 THR Z N 1
ATOM 2669 C CA . THR B 2 119 ? 91.154 83.844 106.530 1.00 18.30 119 THR Z CA 1
ATOM 2670 C C . THR B 2 119 ? 90.746 82.422 106.170 1.00 18.30 119 THR Z C 1
ATOM 2671 O O . THR B 2 119 ? 91.348 81.824 105.273 1.00 18.30 119 THR Z O 1
ATOM 2675 N N . ILE B 2 120 ? 89.742 81.859 106.842 1.00 18.57 120 ILE Z N 1
ATOM 2676 C CA . ILE B 2 120 ? 89.365 80.474 106.582 1.00 18.57 120 ILE Z CA 1
ATOM 2677 C C . ILE B 2 120 ? 88.486 80.376 105.341 1.00 18.57 120 ILE Z C 1
ATOM 2678 O O . ILE B 2 120 ? 88.728 79.545 104.455 1.00 18.57 120 ILE Z O 1
ATOM 2683 N N . ARG B 2 121 ? 87.453 81.216 105.257 1.00 20.68 121 ARG Z N 1
ATOM 2684 C CA . ARG B 2 121 ? 86.488 81.149 104.166 1.00 20.68 121 ARG Z CA 1
ATOM 2685 C C . ARG B 2 121 ? 87.112 81.418 102.799 1.00 20.68 121 ARG Z C 1
ATOM 2686 O O . ARG B 2 121 ? 86.799 80.693 101.851 1.00 20.68 121 ARG Z O 1
ATOM 2694 N N . PRO B 2 122 ? 87.957 82.446 102.624 1.00 21.31 122 PRO Z N 1
ATOM 2695 C CA . PRO B 2 122 ? 88.559 82.640 101.292 1.00 21.31 122 PRO Z CA 1
ATOM 2696 C C . PRO B 2 122 ? 89.399 81.464 100.824 1.00 21.31 122 PRO Z C 1
ATOM 2697 O O . PRO B 2 122 ? 89.284 81.055 99.662 1.00 21.31 122 PRO Z O 1
ATOM 2701 N N . MET B 2 123 ? 90.227 80.890 101.700 1.00 24.93 123 MET Z N 1
ATOM 2702 C CA . MET B 2 123 ? 91.052 79.755 101.294 1.00 24.93 123 MET Z CA 1
ATOM 2703 C C . MET B 2 123 ? 90.198 78.525 101.015 1.00 24.93 123 MET Z C 1
ATOM 2704 O O . MET B 2 123 ? 90.435 77.802 100.040 1.00 24.93 123 MET Z O 1
ATOM 2709 N N . LEU B 2 124 ? 89.195 78.271 101.860 1.00 22.61 124 LEU Z N 1
ATOM 2710 C CA . LEU B 2 124 ? 88.314 77.132 101.625 1.00 22.61 124 LEU Z CA 1
ATOM 2711 C C . LEU B 2 124 ? 87.543 77.293 100.321 1.00 22.61 124 LEU Z C 1
ATOM 2712 O O . LEU B 2 124 ? 87.394 76.334 99.554 1.00 22.61 124 LEU Z O 1
ATOM 2717 N N . GLY B 2 125 ? 87.058 78.506 100.045 1.00 22.49 125 GLY Z N 1
ATOM 2718 C CA . GLY B 2 125 ? 86.343 78.749 98.806 1.00 22.49 125 GLY Z CA 1
ATOM 2719 C C . GLY B 2 125 ? 87.229 78.616 97.585 1.00 22.49 125 GLY Z C 1
ATOM 2720 O O . GLY B 2 125 ? 86.806 78.076 96.563 1.00 22.49 125 GLY Z O 1
ATOM 2721 N N . ALA B 2 126 ? 88.466 79.112 97.668 1.00 25.78 126 ALA Z N 1
ATOM 2722 C CA . ALA B 2 126 ? 89.400 78.945 96.559 1.00 25.78 126 ALA Z CA 1
ATOM 2723 C C . ALA B 2 126 ? 89.710 77.473 96.317 1.00 25.78 126 ALA Z C 1
ATOM 2724 O O . ALA B 2 126 ? 89.742 77.018 95.167 1.00 25.78 126 ALA Z O 1
ATOM 2726 N N . LEU B 2 127 ? 89.929 76.710 97.391 1.00 25.84 127 LEU Z N 1
ATOM 2727 C CA . LEU B 2 127 ? 90.205 75.284 97.249 1.00 25.84 127 LEU Z CA 1
ATOM 2728 C C . LEU B 2 127 ? 89.022 74.555 96.623 1.00 25.84 127 LEU Z C 1
ATOM 2729 O O . LEU B 2 127 ? 89.196 73.693 95.755 1.00 25.84 127 LEU Z O 1
ATOM 2734 N N . GLY B 2 128 ? 87.805 74.886 97.059 1.00 27.98 128 GLY Z N 1
ATOM 2735 C CA . GLY B 2 128 ? 86.630 74.263 96.474 1.00 27.98 128 GLY Z CA 1
ATOM 2736 C C . GLY B 2 128 ? 86.419 74.656 95.024 1.00 27.98 128 GLY Z C 1
ATOM 2737 O O . GLY B 2 128 ? 86.062 73.819 94.191 1.00 27.98 128 GLY Z O 1
ATOM 2738 N N . ALA B 2 129 ? 86.647 75.930 94.699 1.00 29.04 129 ALA Z N 1
ATOM 2739 C CA . ALA B 2 129 ? 86.452 76.402 93.333 1.00 29.04 129 ALA Z CA 1
ATOM 2740 C C . ALA B 2 129 ? 87.490 75.811 92.390 1.00 29.04 129 ALA Z C 1
ATOM 2741 O O . ALA B 2 129 ? 87.220 75.630 91.198 1.00 29.04 129 ALA Z O 1
ATOM 2743 N N . SER B 2 130 ? 88.685 75.506 92.903 1.00 30.27 130 SER Z N 1
ATOM 2744 C CA . SER B 2 130 ? 89.701 74.850 92.087 1.00 30.27 130 SER Z CA 1
ATOM 2745 C C . SER B 2 130 ? 89.170 73.545 91.504 1.00 30.27 130 SER Z C 1
ATOM 2746 O O . SER B 2 130 ? 89.335 73.265 90.311 1.00 30.27 130 SER Z O 1
ATOM 2749 N N . LEU B 2 131 ? 88.525 72.731 92.342 1.00 31.76 131 LEU Z N 1
ATOM 2750 C CA . LEU B 2 131 ? 87.925 71.494 91.855 1.00 31.76 131 LEU Z CA 1
ATOM 2751 C C . LEU B 2 131 ? 86.625 71.753 91.103 1.00 31.76 131 LEU Z C 1
ATOM 2752 O O . LEU B 2 131 ? 86.302 71.024 90.158 1.00 31.76 131 LEU Z O 1
ATOM 2757 N N . ALA B 2 132 ? 85.871 72.780 91.502 1.00 34.32 132 ALA Z N 1
ATOM 2758 C CA . ALA B 2 132 ? 84.573 73.040 90.892 1.00 34.32 132 ALA Z CA 1
ATOM 2759 C C . ALA B 2 132 ? 84.692 73.539 89.458 1.00 34.32 132 ALA Z C 1
ATOM 2760 O O . ALA B 2 132 ? 83.797 73.285 88.646 1.00 34.32 132 ALA Z O 1
ATOM 2762 N N . LEU B 2 133 ? 85.774 74.245 89.128 1.00 34.26 133 LEU Z N 1
ATOM 2763 C CA . LEU B 2 133 ? 85.949 74.751 87.772 1.00 34.26 133 LEU Z CA 1
ATOM 2764 C C . LEU B 2 133 ? 86.203 73.643 86.760 1.00 34.26 133 LEU Z C 1
ATOM 2765 O O . LEU B 2 133 ? 86.090 73.892 85.555 1.00 34.26 133 LEU Z O 1
ATOM 2770 N N . SER B 2 134 ? 86.548 72.439 87.214 1.00 37.67 134 SER Z N 1
ATOM 2771 C CA . SER B 2 134 ? 86.686 71.279 86.344 1.00 37.67 134 SER Z CA 1
ATOM 2772 C C . SER B 2 134 ? 85.439 70.404 86.343 1.00 37.67 134 SER Z C 1
ATOM 2773 O O . SER B 2 134 ? 85.422 69.363 85.677 1.00 37.67 134 SER Z O 1
ATOM 2776 N N . GLY B 2 135 ? 84.396 70.800 87.069 1.00 40.44 135 GLY Z N 1
ATOM 2777 C CA . GLY B 2 135 ? 83.179 70.017 87.128 1.00 40.44 135 GLY Z CA 1
ATOM 2778 C C . GLY B 2 135 ? 83.144 68.969 88.213 1.00 40.44 135 GLY Z C 1
ATOM 2779 O O . GLY B 2 135 ? 82.218 68.153 88.240 1.00 40.44 135 GLY Z O 1
ATOM 2780 N N . ASN B 2 136 ? 84.124 68.962 89.113 1.00 39.58 136 ASN Z N 1
ATOM 2781 C CA . ASN B 2 136 ? 84.179 67.989 90.194 1.00 39.58 136 ASN Z CA 1
ATOM 2782 C C . ASN B 2 136 ? 83.231 68.396 91.315 1.00 39.58 136 ASN Z C 1
ATOM 2783 O O . ASN B 2 136 ? 83.306 69.518 91.826 1.00 39.58 136 ASN Z O 1
ATOM 2788 N N . ILE B 2 137 ? 82.336 67.478 91.691 1.00 35.53 137 ILE Z N 1
ATOM 2789 C CA . ILE B 2 137 ? 81.433 67.722 92.809 1.00 35.53 137 ILE Z CA 1
ATOM 2790 C C . ILE B 2 137 ? 82.184 67.772 94.135 1.00 35.53 137 ILE Z C 1
ATOM 2791 O O . ILE B 2 137 ? 81.647 68.272 95.131 1.00 35.53 137 ILE Z O 1
ATOM 2796 N N . LEU B 2 138 ? 83.424 67.278 94.172 1.00 34.00 138 LEU Z N 1
ATOM 2797 C CA . LEU B 2 138 ? 84.182 67.231 95.417 1.00 34.00 138 LEU Z CA 1
ATOM 2798 C C . LEU B 2 138 ? 84.507 68.616 95.964 1.00 34.00 138 LEU Z C 1
ATOM 2799 O O . LEU B 2 138 ? 84.759 68.745 97.165 1.00 34.00 138 LEU Z O 1
ATOM 2804 N N . GLY B 2 139 ? 84.496 69.647 95.124 1.00 31.32 139 GLY Z N 1
ATOM 2805 C CA . GLY B 2 139 ? 84.790 70.992 95.560 1.00 31.32 139 GLY Z CA 1
ATOM 2806 C C . GLY B 2 139 ? 83.788 71.536 96.560 1.00 31.32 139 GLY Z C 1
ATOM 2807 O O . GLY B 2 139 ? 84.133 71.869 97.702 1.00 31.32 139 GLY Z O 1
ATOM 2808 N N . PRO B 2 140 ? 82.528 71.679 96.133 1.00 28.43 140 PRO Z N 1
ATOM 2809 C CA . PRO B 2 140 ? 81.492 72.141 97.072 1.00 28.43 140 PRO Z CA 1
ATOM 2810 C C . PRO B 2 140 ? 81.324 71.238 98.280 1.00 28.43 140 PRO Z C 1
ATOM 2811 O O . PRO B 2 140 ? 81.093 71.737 99.388 1.00 28.43 140 PRO Z O 1
ATOM 2815 N N . ILE B 2 141 ? 81.439 69.921 98.100 1.00 26.03 141 ILE Z N 1
ATOM 2816 C CA . ILE B 2 141 ? 81.301 69.000 99.227 1.00 26.03 141 ILE Z CA 1
ATOM 2817 C C . ILE B 2 141 ? 82.415 69.234 100.239 1.00 26.03 141 ILE Z C 1
ATOM 2818 O O . ILE B 2 141 ? 82.176 69.311 101.452 1.00 26.03 141 ILE Z O 1
ATOM 2823 N N . LEU B 2 142 ? 83.653 69.353 99.751 1.00 25.34 142 LEU Z N 1
ATOM 2824 C CA . LEU B 2 142 ? 84.785 69.606 100.634 1.00 25.34 142 LEU Z CA 1
ATOM 2825 C C . LEU B 2 142 ? 84.616 70.929 101.365 1.00 25.34 142 LEU Z C 1
ATOM 2826 O O . LEU B 2 142 ? 84.839 71.012 102.577 1.00 25.34 142 LEU Z O 1
ATOM 2831 N N . PHE B 2 143 ? 84.212 71.977 100.643 1.00 24.39 143 PHE Z N 1
ATOM 2832 C CA . PHE B 2 143 ? 84.029 73.279 101.278 1.00 24.39 143 PHE Z CA 1
ATOM 2833 C C . PHE B 2 143 ? 82.962 73.206 102.364 1.00 24.39 143 PHE Z C 1
ATOM 2834 O O . PHE B 2 143 ? 83.172 73.668 103.492 1.00 24.39 143 PHE Z O 1
ATOM 2842 N N . PHE B 2 144 ? 81.819 72.595 102.043 1.00 23.74 144 PHE Z N 1
ATOM 2843 C CA . PHE B 2 144 ? 80.714 72.493 102.989 1.00 23.74 144 PHE Z CA 1
ATOM 2844 C C . PHE B 2 144 ? 81.134 71.740 104.246 1.00 23.74 144 PHE Z C 1
ATOM 2845 O O . PHE B 2 144 ? 80.940 72.224 105.369 1.00 23.74 144 PHE Z O 1
ATOM 2853 N N . VAL B 2 145 ? 81.738 70.562 104.073 1.00 23.52 145 VAL Z N 1
ATOM 2854 C CA . VAL B 2 145 ? 82.091 69.732 105.222 1.00 23.52 145 VAL Z CA 1
ATOM 2855 C C . VAL B 2 145 ? 83.179 70.401 106.054 1.00 23.52 145 VAL Z C 1
ATOM 2856 O O . VAL B 2 145 ? 83.075 70.486 107.285 1.00 23.52 145 VAL Z O 1
ATOM 2860 N N . ALA B 2 146 ? 84.240 70.884 105.401 1.00 21.85 146 ALA Z N 1
ATOM 2861 C CA . ALA B 2 146 ? 85.332 71.519 106.125 1.00 21.85 146 ALA Z CA 1
ATOM 2862 C C . ALA B 2 146 ? 84.880 72.762 106.872 1.00 21.85 146 ALA Z C 1
ATOM 2863 O O . ALA B 2 146 ? 85.367 73.014 107.979 1.00 21.85 146 ALA Z O 1
ATOM 2865 N N . TRP B 2 147 ? 83.966 73.548 106.301 1.00 21.17 147 TRP Z N 1
ATOM 2866 C CA . TRP B 2 147 ? 83.498 74.733 107.003 1.00 21.17 147 TRP Z CA 1
ATOM 2867 C C . TRP B 2 147 ? 82.595 74.360 108.172 1.00 21.17 147 TRP Z C 1
ATOM 2868 O O . TRP B 2 147 ? 82.754 74.887 109.278 1.00 21.17 147 TRP Z O 1
ATOM 2879 N N . ASN B 2 148 ? 81.656 73.433 107.954 1.00 24.24 148 ASN Z N 1
ATOM 2880 C CA . ASN B 2 148 ? 80.668 73.139 108.986 1.00 24.24 148 ASN Z CA 1
ATOM 2881 C C . ASN B 2 148 ? 81.268 72.384 110.165 1.00 24.24 148 ASN Z C 1
ATOM 2882 O O . ASN B 2 148 ? 80.928 72.677 111.318 1.00 24.24 148 ASN Z O 1
ATOM 2887 N N . VAL B 2 149 ? 82.152 71.416 109.909 1.00 23.56 149 VAL Z N 1
ATOM 2888 C CA . VAL B 2 149 ? 82.777 70.684 111.007 1.00 23.56 149 VAL Z CA 1
ATOM 2889 C C . VAL B 2 149 ? 83.589 71.632 111.879 1.00 23.56 149 VAL Z C 1
ATOM 2890 O O . VAL B 2 149 ? 83.479 71.619 113.111 1.00 23.56 149 VAL Z O 1
ATOM 2894 N N . ILE B 2 150 ? 84.400 72.484 111.247 1.00 22.85 150 ILE Z N 1
ATOM 2895 C CA . ILE B 2 150 ? 85.215 73.437 111.992 1.00 22.85 150 ILE Z CA 1
ATOM 2896 C C . ILE B 2 150 ? 84.333 74.406 112.768 1.00 22.85 150 ILE Z C 1
ATOM 2897 O O . ILE B 2 150 ? 84.594 74.694 113.942 1.00 22.85 150 ILE Z O 1
ATOM 2902 N N . ARG B 2 151 ? 83.272 74.914 112.135 1.00 22.09 151 ARG Z N 1
ATOM 2903 C CA . ARG B 2 151 ? 82.392 75.867 112.801 1.00 22.09 151 ARG Z CA 1
ATOM 2904 C C . ARG B 2 151 ? 81.727 75.255 114.029 1.00 22.09 151 ARG Z C 1
ATOM 2905 O O . ARG B 2 151 ? 81.754 75.848 115.115 1.00 22.09 151 ARG Z O 1
ATOM 2913 N N . TRP B 2 152 ? 81.129 74.070 113.879 1.00 25.98 152 TRP Z N 1
ATOM 2914 C CA . TRP B 2 152 ? 80.453 73.441 115.008 1.00 25.98 152 TRP Z CA 1
ATOM 2915 C C . TRP B 2 152 ? 81.432 73.060 116.112 1.00 25.98 152 TRP Z C 1
ATOM 2916 O O . TRP B 2 152 ? 81.135 73.251 117.298 1.00 25.98 152 TRP Z O 1
ATOM 2927 N N . GLY B 2 153 ? 82.599 72.519 115.746 1.00 26.18 153 GLY Z N 1
ATOM 2928 C CA . GLY B 2 153 ? 83.589 72.184 116.754 1.00 26.18 153 GLY Z CA 1
ATOM 2929 C C . GLY B 2 153 ? 84.065 73.401 117.520 1.00 26.18 153 GLY Z C 1
ATOM 2930 O O . GLY B 2 153 ? 84.179 73.366 118.748 1.00 26.18 153 GLY Z O 1
ATOM 2931 N N . PHE B 2 154 ? 84.340 74.497 116.808 1.00 25.41 154 PHE Z N 1
ATOM 2932 C CA . PHE B 2 154 ? 84.744 75.733 117.467 1.00 25.41 154 PHE Z CA 1
ATOM 2933 C C . PHE B 2 154 ? 83.660 76.224 118.415 1.00 25.41 154 PHE Z C 1
ATOM 2934 O O . PHE B 2 154 ? 83.941 76.551 119.573 1.00 25.41 154 PHE Z O 1
ATOM 2942 N N . MET B 2 155 ? 82.409 76.269 117.946 1.00 28.45 155 MET Z N 1
ATOM 2943 C CA . MET B 2 155 ? 81.330 76.755 118.801 1.00 28.45 155 MET Z CA 1
ATOM 2944 C C . MET B 2 155 ? 81.208 75.915 120.065 1.00 28.45 155 MET Z C 1
ATOM 2945 O O . MET B 2 155 ? 81.184 76.457 121.177 1.00 28.45 155 MET Z O 1
ATOM 2950 N N . TRP B 2 156 ? 81.150 74.589 119.917 1.00 34.06 156 TRP Z N 1
ATOM 2951 C CA . TRP B 2 156 ? 80.961 73.731 121.082 1.00 34.06 156 TRP Z CA 1
ATOM 2952 C C . TRP B 2 156 ? 82.148 73.812 122.036 1.00 34.06 156 TRP Z C 1
ATOM 2953 O O . TRP B 2 156 ? 81.963 73.946 123.252 1.00 34.06 156 TRP Z O 1
ATOM 2964 N N . TYR B 2 157 ? 83.373 73.747 121.505 1.00 34.69 157 TYR Z N 1
ATOM 2965 C CA . TYR B 2 157 ? 84.555 73.753 122.360 1.00 34.69 157 TYR Z CA 1
ATOM 2966 C C . TYR B 2 157 ? 84.687 75.074 123.107 1.00 34.69 157 TYR Z C 1
ATOM 2967 O O . TYR B 2 157 ? 84.967 75.093 124.311 1.00 34.69 157 TYR Z O 1
ATOM 2976 N N . THR B 2 158 ? 84.477 76.198 122.413 1.00 32.92 158 THR Z N 1
ATOM 2977 C CA . THR B 2 158 ? 84.585 77.490 123.076 1.00 32.92 158 THR Z CA 1
ATOM 2978 C C . THR B 2 158 ? 83.456 77.734 124.066 1.00 32.92 158 THR Z C 1
ATOM 2979 O O . THR B 2 158 ? 83.701 78.333 125.117 1.00 32.92 158 THR Z O 1
ATOM 2983 N N . GLN B 2 159 ? 82.234 77.275 123.778 1.00 39.56 159 GLN Z N 1
ATOM 2984 C CA . GLN B 2 159 ? 81.166 77.413 124.763 1.00 39.56 159 GLN Z CA 1
ATOM 2985 C C . GLN B 2 159 ? 81.454 76.582 126.006 1.00 39.56 159 GLN Z C 1
ATOM 2986 O O . GLN B 2 159 ? 81.236 77.044 127.133 1.00 39.56 159 GLN Z O 1
ATOM 2992 N N . GLU B 2 160 ? 81.955 75.355 125.825 1.00 42.71 160 GLU Z N 1
ATOM 2993 C CA . GLU B 2 160 ? 82.303 74.526 126.974 1.00 42.71 160 GLU Z CA 1
ATOM 2994 C C . GLU B 2 160 ? 83.434 75.150 127.783 1.00 42.71 160 GLU Z C 1
ATOM 2995 O O . GLU B 2 160 ? 83.398 75.145 129.020 1.00 42.71 160 GLU Z O 1
ATOM 3001 N N . PHE B 2 161 ? 84.447 75.693 127.103 1.00 45.52 161 PHE Z N 1
ATOM 3002 C CA . PHE B 2 161 ? 85.550 76.342 127.805 1.00 45.52 161 PHE Z CA 1
ATOM 3003 C C . PHE B 2 161 ? 85.073 77.571 128.568 1.00 45.52 161 PHE Z C 1
ATOM 3004 O O . PHE B 2 161 ? 85.493 77.804 129.708 1.00 45.52 161 PHE Z O 1
ATOM 3012 N N . GLY B 2 162 ? 84.199 78.372 127.956 1.00 45.84 162 GLY Z N 1
ATOM 3013 C CA . GLY B 2 162 ? 83.682 79.545 128.640 1.00 45.84 162 GLY Z CA 1
ATOM 3014 C C . GLY B 2 162 ? 82.826 79.194 129.841 1.00 45.84 162 GLY Z C 1
ATOM 3015 O O . GLY B 2 162 ? 82.880 79.869 130.871 1.00 45.84 162 GLY Z O 1
ATOM 3016 N N . TYR B 2 163 ? 82.017 78.138 129.725 1.00 51.58 163 TYR Z N 1
ATOM 3017 C CA . TYR B 2 163 ? 81.199 77.721 130.858 1.00 51.58 163 TYR Z CA 1
ATOM 3018 C C . TYR B 2 163 ? 82.058 77.162 131.986 1.00 51.58 163 TYR Z C 1
ATOM 3019 O O . TYR B 2 163 ? 81.826 77.471 133.160 1.00 51.58 163 TYR Z O 1
ATOM 3028 N N . LYS B 2 164 ? 83.050 76.333 131.651 1.00 54.98 164 LYS Z N 1
ATOM 3029 C CA . LYS B 2 164 ? 83.895 75.737 132.681 1.00 54.98 164 LYS Z CA 1
ATOM 3030 C C . LYS B 2 164 ? 84.741 76.795 133.380 1.00 54.98 164 LYS Z C 1
ATOM 3031 O O . LYS B 2 164 ? 84.779 76.858 134.615 1.00 54.98 164 LYS Z O 1
ATOM 3037 N N . ALA B 2 165 ? 85.425 77.635 132.610 1.00 57.31 165 ALA Z N 1
ATOM 3038 C CA . ALA B 2 165 ? 86.213 78.733 133.170 1.00 57.31 165 ALA Z CA 1
ATOM 3039 C C . ALA B 2 165 ? 85.407 80.027 133.221 1.00 57.31 165 ALA Z C 1
ATOM 3040 O O . ALA B 2 165 ? 85.840 81.075 132.745 1.00 57.31 165 ALA Z O 1
ATOM 3042 N N . GLY B 2 166 ? 84.210 79.953 133.807 1.00 65.39 166 GLY Z N 1
ATOM 3043 C CA . GLY B 2 166 ? 83.361 81.130 133.882 1.00 65.39 166 GLY Z CA 1
ATOM 3044 C C . GLY B 2 166 ? 83.926 82.214 134.780 1.00 65.39 166 GLY Z C 1
ATOM 3045 O O . GLY B 2 166 ? 83.911 83.395 134.426 1.00 65.39 166 GLY Z O 1
ATOM 3046 N N . SER B 2 167 ? 84.429 81.830 135.953 1.00 76.02 167 SER Z N 1
ATOM 3047 C CA . SER B 2 167 ? 84.968 82.791 136.907 1.00 76.02 167 SER Z CA 1
ATOM 3048 C C . SER B 2 167 ? 86.408 83.178 136.608 1.00 76.02 167 SER Z C 1
ATOM 3049 O O . SER B 2 167 ? 86.797 84.326 136.855 1.00 76.02 167 SER Z O 1
ATOM 3052 N N . LYS B 2 168 ? 87.209 82.246 136.087 1.00 77.50 168 LYS Z N 1
ATOM 3053 C CA . LYS B 2 168 ? 88.617 82.523 135.828 1.00 77.50 168 LYS Z CA 1
ATOM 3054 C C . LYS B 2 168 ? 88.816 83.568 134.736 1.00 77.50 168 LYS Z C 1
ATOM 3055 O O . LYS B 2 168 ? 89.893 84.170 134.661 1.00 77.50 168 LYS Z O 1
ATOM 3061 N N . ILE B 2 169 ? 87.809 83.811 133.901 1.00 78.33 169 ILE Z N 1
ATOM 3062 C CA . ILE B 2 169 ? 87.966 84.706 132.763 1.00 78.33 169 ILE Z CA 1
ATOM 3063 C C . ILE B 2 169 ? 87.152 85.989 132.884 1.00 78.33 169 ILE Z C 1
ATOM 3064 O O . ILE B 2 169 ? 87.455 86.962 132.174 1.00 78.33 169 ILE Z O 1
ATOM 3069 N N . THR B 2 170 ? 86.136 86.049 133.751 1.00 79.49 170 THR Z N 1
ATOM 3070 C CA . THR B 2 170 ? 85.355 87.277 133.867 1.00 79.49 170 THR Z CA 1
ATOM 3071 C C . THR B 2 170 ? 86.148 88.383 134.550 1.00 79.49 170 THR Z C 1
ATOM 3072 O O . THR B 2 170 ? 85.980 89.563 134.218 1.00 79.49 170 THR Z O 1
ATOM 3076 N N . ASP B 2 171 ? 87.014 88.028 135.500 1.00 83.43 171 ASP Z N 1
ATOM 3077 C CA . ASP B 2 171 ? 87.834 89.002 136.206 1.00 83.43 171 ASP Z CA 1
ATOM 3078 C C . ASP B 2 171 ? 89.185 89.246 135.547 1.00 83.43 171 ASP Z C 1
ATOM 3079 O O . ASP B 2 171 ? 89.769 90.316 135.749 1.00 83.43 171 ASP Z O 1
ATOM 3084 N N . ASP B 2 172 ? 89.692 88.285 134.772 1.00 83.70 172 ASP Z N 1
ATOM 3085 C CA . ASP B 2 172 ? 90.947 88.472 134.053 1.00 83.70 172 ASP Z CA 1
ATOM 3086 C C . ASP B 2 172 ? 90.823 89.445 132.889 1.00 83.70 172 ASP Z C 1
ATOM 3087 O O . ASP B 2 172 ? 91.847 89.816 132.307 1.00 83.70 172 ASP Z O 1
ATOM 3092 N N . LEU B 2 173 ? 89.603 89.856 132.531 1.00 78.90 173 LEU Z N 1
ATOM 3093 C CA . LEU B 2 173 ? 89.435 90.837 131.464 1.00 78.90 173 LEU Z CA 1
ATOM 3094 C C . LEU B 2 173 ? 90.109 92.156 131.822 1.00 78.90 173 LEU Z C 1
ATOM 3095 O O . LEU B 2 173 ? 90.676 92.829 130.953 1.00 78.90 173 LEU Z O 1
ATOM 3100 N N . SER B 2 174 ? 90.059 92.540 133.097 1.00 79.99 174 SER Z N 1
ATOM 3101 C CA . SER B 2 174 ? 90.746 93.737 133.582 1.00 79.99 174 SER Z CA 1
ATOM 3102 C C . SER B 2 174 ? 92.213 93.385 133.807 1.00 79.99 174 SER Z C 1
ATOM 3103 O O . SER B 2 174 ? 92.669 93.140 134.926 1.00 79.99 174 SER Z O 1
ATOM 3106 N N . GLY B 2 175 ? 92.965 93.353 132.710 1.00 73.49 175 GLY Z N 1
ATOM 3107 C CA . GLY B 2 175 ? 94.370 92.997 132.772 1.00 73.49 175 GLY Z CA 1
ATOM 3108 C C . GLY B 2 175 ? 95.164 93.738 131.720 1.00 73.49 175 GLY Z C 1
ATOM 3109 O O . GLY B 2 175 ? 94.609 94.297 130.768 1.00 73.49 175 GLY Z O 1
ATOM 3110 N N . GLY B 2 176 ? 96.486 93.727 131.902 1.00 67.03 176 GLY Z N 1
ATOM 3111 C CA . GLY B 2 176 ? 97.374 94.453 131.011 1.00 67.03 176 GLY Z CA 1
ATOM 3112 C C . GLY B 2 176 ? 97.393 93.934 129.588 1.00 67.03 176 GLY Z C 1
ATOM 3113 O O . GLY B 2 176 ? 97.505 94.732 128.652 1.00 67.03 176 GLY Z O 1
ATOM 3114 N N . LEU B 2 177 ? 97.289 92.617 129.404 1.00 62.79 177 LEU Z N 1
ATOM 3115 C CA . LEU B 2 177 ? 97.357 92.042 128.064 1.00 62.79 177 LEU Z CA 1
ATOM 3116 C C . LEU B 2 177 ? 96.186 92.499 127.200 1.00 62.79 177 LEU Z C 1
ATOM 3117 O O . LEU B 2 177 ? 96.376 92.886 126.041 1.00 62.79 177 LEU Z O 1
ATOM 3122 N N . LEU B 2 178 ? 94.970 92.470 127.752 1.00 57.63 178 LEU Z N 1
ATOM 3123 C CA . LEU B 2 178 ? 93.795 92.843 126.971 1.00 57.63 178 LEU Z CA 1
ATOM 3124 C C . LEU B 2 178 ? 93.847 94.314 126.572 1.00 57.63 178 LEU Z C 1
ATOM 3125 O O . LEU B 2 178 ? 93.580 94.659 125.415 1.00 57.63 178 LEU Z O 1
ATOM 3130 N N . GLN B 2 179 ? 94.198 95.197 127.511 1.00 52.82 179 GLN Z N 1
ATOM 3131 C CA . GLN B 2 179 ? 94.241 96.621 127.186 1.00 52.82 179 GLN Z CA 1
ATOM 3132 C C . GLN B 2 179 ? 95.381 96.936 126.226 1.00 52.82 179 GLN Z C 1
ATOM 3133 O O . GLN B 2 179 ? 95.236 97.793 125.348 1.00 52.82 179 GLN Z O 1
ATOM 3139 N N . ASP B 2 180 ? 96.525 96.260 126.375 1.00 45.87 180 ASP Z N 1
ATOM 3140 C CA . ASP B 2 180 ? 97.619 96.456 125.429 1.00 45.87 180 ASP Z CA 1
ATOM 3141 C C . ASP B 2 180 ? 97.220 96.016 124.026 1.00 45.87 180 ASP Z C 1
ATOM 3142 O O . ASP B 2 180 ? 97.513 96.711 123.042 1.00 45.87 180 ASP Z O 1
ATOM 3147 N N . ILE B 2 181 ? 96.542 94.870 123.916 1.00 41.38 181 ILE Z N 1
ATOM 3148 C CA . ILE B 2 181 ? 96.072 94.402 122.615 1.00 41.38 181 ILE Z CA 1
ATOM 3149 C C . ILE B 2 181 ? 95.081 95.395 122.025 1.00 41.38 181 ILE Z C 1
ATOM 3150 O O . ILE B 2 181 ? 95.138 95.720 120.835 1.00 41.38 181 ILE Z O 1
ATOM 3155 N N . THR B 2 182 ? 94.161 95.896 122.853 1.00 35.82 182 THR Z N 1
ATOM 3156 C CA . THR B 2 182 ? 93.171 96.855 122.370 1.00 35.82 182 THR Z CA 1
ATOM 3157 C C . THR B 2 182 ? 93.833 98.139 121.880 1.00 35.82 182 THR Z C 1
ATOM 3158 O O . THR B 2 182 ? 93.473 98.662 120.821 1.00 35.82 182 THR Z O 1
ATOM 3162 N N . LYS B 2 183 ? 94.816 98.647 122.625 1.00 29.37 183 LYS Z N 1
ATOM 3163 C CA . LYS B 2 183 ? 95.499 99.878 122.235 1.00 29.37 183 LYS Z CA 1
ATOM 3164 C C . LYS B 2 183 ? 96.268 99.694 120.931 1.00 29.37 183 LYS Z C 1
ATOM 3165 O O . LYS B 2 183 ? 96.180 100.527 120.015 1.00 29.37 183 LYS Z O 1
ATOM 3171 N N . GLY B 2 184 ? 97.033 98.604 120.829 1.00 21.55 184 GLY Z N 1
ATOM 3172 C CA . GLY B 2 184 ? 97.776 98.351 119.606 1.00 21.55 184 GLY Z CA 1
ATOM 3173 C C . GLY B 2 184 ? 96.868 98.137 118.411 1.00 21.55 184 GLY Z C 1
ATOM 3174 O O . GLY B 2 184 ? 97.147 98.625 117.310 1.00 21.55 184 GLY Z O 1
ATOM 3175 N N . ALA B 2 185 ? 95.764 97.413 118.611 1.00 20.91 185 ALA Z N 1
ATOM 3176 C CA . ALA B 2 185 ? 94.804 97.202 117.537 1.00 20.91 185 ALA Z CA 1
ATOM 3177 C C . ALA B 2 185 ? 94.164 98.514 117.110 1.00 20.91 185 ALA Z C 1
ATOM 3178 O O . ALA B 2 185 ? 93.943 98.736 115.919 1.00 20.91 185 ALA Z O 1
ATOM 3180 N N . SER B 2 186 ? 93.866 99.397 118.066 1.00 18.27 186 SER Z N 1
ATOM 3181 C CA . SER B 2 186 ? 93.301 100.696 117.719 1.00 18.27 186 SER Z CA 1
ATOM 3182 C C . SER B 2 186 ? 94.277 101.517 116.886 1.00 18.27 186 SER Z C 1
ATOM 3183 O O . SER B 2 186 ? 93.885 102.131 115.887 1.00 18.27 186 SER Z O 1
ATOM 3186 N N . ILE B 2 187 ? 95.555 101.529 117.273 1.00 19.11 187 ILE Z N 1
ATOM 3187 C CA . ILE B 2 187 ? 96.544 102.301 116.520 1.00 19.11 187 ILE Z CA 1
ATOM 3188 C C . ILE B 2 187 ? 96.702 101.739 115.109 1.00 19.11 187 ILE Z C 1
ATOM 3189 O O . ILE B 2 187 ? 96.670 102.481 114.114 1.00 19.11 187 ILE Z O 1
ATOM 3194 N N . LEU B 2 188 ? 96.864 100.416 115.004 1.00 14.63 188 LEU Z N 1
ATOM 3195 C CA . LEU B 2 188 ? 97.024 99.785 113.698 1.00 14.63 188 LEU Z CA 1
ATOM 3196 C C . LEU B 2 188 ? 95.795 100.002 112.827 1.00 14.63 188 LEU Z C 1
ATOM 3197 O O . LEU B 2 188 ? 95.915 100.277 111.626 1.00 14.63 188 LEU Z O 1
ATOM 3202 N N . GLY B 2 189 ? 94.603 99.879 113.414 1.00 15.14 189 GLY Z N 1
ATOM 3203 C CA . GLY B 2 189 ? 93.386 100.084 112.656 1.00 15.14 189 GLY Z CA 1
ATOM 3204 C C . GLY B 2 189 ? 93.239 101.509 112.170 1.00 15.14 189 GLY Z C 1
ATOM 3205 O O . GLY B 2 189 ? 92.841 101.738 111.030 1.00 15.14 189 GLY Z O 1
ATOM 3206 N N . MET B 2 190 ? 93.564 102.487 113.019 1.00 25.02 190 MET Z N 1
ATOM 3207 C CA . MET B 2 190 ? 93.499 103.878 112.584 1.00 25.02 190 MET Z CA 1
ATOM 3208 C C . MET B 2 190 ? 94.439 104.118 111.410 1.00 25.02 190 MET Z C 1
ATOM 3209 O O . MET B 2 190 ? 94.048 104.711 110.396 1.00 25.02 190 MET Z O 1
ATOM 3214 N N . PHE B 2 191 ? 95.674 103.617 111.512 1.00 28.95 191 PHE Z N 1
ATOM 3215 C CA . PHE B 2 191 ? 96.648 103.785 110.435 1.00 28.95 191 PHE Z CA 1
ATOM 3216 C C . PHE B 2 191 ? 96.153 103.163 109.128 1.00 28.95 191 PHE Z C 1
ATOM 3217 O O . PHE B 2 191 ? 96.102 103.820 108.075 1.00 28.95 191 PHE Z O 1
ATOM 3225 N N . VAL B 2 192 ? 95.765 101.887 109.187 1.00 21.84 192 VAL Z N 1
ATOM 3226 C CA . VAL B 2 192 ? 95.420 101.164 107.968 1.00 21.84 192 VAL Z CA 1
ATOM 3227 C C . VAL B 2 192 ? 94.106 101.674 107.387 1.00 21.84 192 VAL Z C 1
ATOM 3228 O O . VAL B 2 192 ? 93.941 101.735 106.166 1.00 21.84 192 VAL Z O 1
ATOM 3232 N N . LEU B 2 193 ? 93.149 102.049 108.241 1.00 18.80 193 LEU Z N 1
ATOM 3233 C CA . LEU B 2 193 ? 91.899 102.609 107.745 1.00 18.80 193 LEU Z CA 1
ATOM 3234 C C . LEU B 2 193 ? 92.104 103.982 107.126 1.00 18.80 193 LEU Z C 1
ATOM 3235 O O . LEU B 2 193 ? 91.406 104.329 106.171 1.00 18.80 193 LEU Z O 1
ATOM 3240 N N . ALA B 2 194 ? 93.041 104.781 107.643 1.00 20.83 194 ALA Z N 1
ATOM 3241 C CA . ALA B 2 194 ? 93.381 106.024 106.959 1.00 20.83 194 ALA Z CA 1
ATOM 3242 C C . ALA B 2 194 ? 93.955 105.742 105.577 1.00 20.83 194 ALA Z C 1
ATOM 3243 O O . ALA B 2 194 ? 93.579 106.391 104.588 1.00 20.83 194 ALA Z O 1
ATOM 3245 N N . ALA B 2 195 ? 94.852 104.755 105.485 1.00 21.03 195 ALA Z N 1
ATOM 3246 C CA . ALA B 2 195 ? 95.392 104.386 104.179 1.00 21.03 195 ALA Z CA 1
ATOM 3247 C C . ALA B 2 195 ? 94.297 103.901 103.233 1.00 21.03 195 ALA Z C 1
ATOM 3248 O O . ALA B 2 195 ? 94.301 104.251 102.046 1.00 21.03 195 ALA Z O 1
ATOM 3250 N N . LEU B 2 196 ? 93.351 103.111 103.741 1.00 28.95 196 LEU Z N 1
ATOM 3251 C CA . LEU B 2 196 ? 92.257 102.601 102.922 1.00 28.95 196 LEU Z CA 1
ATOM 3252 C C . LEU B 2 196 ? 91.281 103.696 102.514 1.00 28.95 196 LEU Z C 1
ATOM 3253 O O . LEU B 2 196 ? 90.734 103.645 101.411 1.00 28.95 196 LEU Z O 1
ATOM 3258 N N . VAL B 2 197 ? 91.037 104.676 103.383 1.00 28.95 197 VAL Z N 1
ATOM 3259 C CA . VAL B 2 197 ? 90.228 105.826 102.995 1.00 28.95 197 VAL Z CA 1
ATOM 3260 C C . VAL B 2 197 ? 90.908 106.579 101.863 1.00 28.95 197 VAL Z C 1
ATOM 3261 O O . VAL B 2 197 ? 90.260 107.006 100.899 1.00 28.95 197 VAL Z O 1
ATOM 3265 N N . GLN B 2 198 ? 92.229 106.746 101.956 1.00 27.12 198 GLN Z N 1
ATOM 3266 C CA . GLN B 2 198 ? 92.947 107.461 100.907 1.00 27.12 198 GLN Z CA 1
ATOM 3267 C C . GLN B 2 198 ? 92.939 106.693 99.587 1.00 27.12 198 GLN Z C 1
ATOM 3268 O O . GLN B 2 198 ? 92.793 107.297 98.518 1.00 27.12 198 GLN Z O 1
ATOM 3274 N N . ARG B 2 199 ? 93.091 105.368 99.634 1.00 28.95 199 ARG Z N 1
ATOM 3275 C CA . ARG B 2 199 ? 93.355 104.616 98.410 1.00 28.95 199 ARG Z CA 1
ATOM 3276 C C . ARG B 2 199 ? 92.125 103.952 97.797 1.00 28.95 199 ARG Z C 1
ATOM 3277 O O . ARG B 2 199 ? 92.067 103.803 96.571 1.00 28.95 199 ARG Z O 1
ATOM 3285 N N . TRP B 2 200 ? 91.141 103.547 98.600 1.00 28.95 200 TRP Z N 1
ATOM 3286 C CA . TRP B 2 200 ? 90.018 102.760 98.109 1.00 28.95 200 TRP Z CA 1
ATOM 3287 C C . TRP B 2 200 ? 88.731 103.553 97.940 1.00 28.95 200 TRP Z C 1
ATOM 3288 O O . TRP B 2 200 ? 87.810 103.064 97.278 1.00 28.95 200 TRP Z O 1
ATOM 3299 N N . VAL B 2 201 ? 88.635 104.749 98.511 1.00 24.49 201 VAL Z N 1
ATOM 3300 C CA . VAL B 2 201 ? 87.466 105.601 98.324 1.00 24.49 201 VAL Z CA 1
ATOM 3301 C C . VAL B 2 201 ? 87.699 106.415 97.057 1.00 24.49 201 VAL Z C 1
ATOM 3302 O O . VAL B 2 201 ? 88.523 107.333 97.039 1.00 24.49 201 VAL Z O 1
ATOM 3306 N N . ASN B 2 202 ? 86.973 106.077 95.994 1.00 25.90 202 ASN Z N 1
ATOM 3307 C CA . ASN B 2 202 ? 87.209 106.637 94.669 1.00 25.90 202 ASN Z CA 1
ATOM 3308 C C . ASN B 2 202 ? 86.235 107.784 94.425 1.00 25.90 202 ASN Z C 1
ATOM 3309 O O . ASN B 2 202 ? 85.036 107.559 94.227 1.00 25.90 202 ASN Z O 1
ATOM 3314 N N . ILE B 2 203 ? 86.752 109.009 94.441 1.00 24.58 203 ILE Z N 1
ATOM 3315 C CA . ILE B 2 203 ? 85.993 110.206 94.091 1.00 24.58 203 ILE Z CA 1
ATOM 3316 C C . ILE B 2 203 ? 86.838 110.973 93.083 1.00 24.58 203 ILE Z C 1
ATOM 3317 O O . ILE B 2 203 ? 87.838 111.599 93.450 1.00 24.58 203 ILE Z O 1
ATOM 3322 N N . GLN B 2 204 ? 86.445 110.927 91.814 1.00 28.58 204 GLN Z N 1
ATOM 3323 C CA . GLN B 2 204 ? 87.157 111.611 90.744 1.00 28.58 204 GLN Z CA 1
ATOM 3324 C C . GLN B 2 204 ? 86.245 112.656 90.119 1.00 28.58 204 GLN Z C 1
ATOM 3325 O O . GLN B 2 204 ? 85.200 112.318 89.555 1.00 28.58 204 GLN Z O 1
ATOM 3331 N N . PHE B 2 205 ? 86.644 113.919 90.221 1.00 30.28 205 PHE Z N 1
ATOM 3332 C CA . PHE B 2 205 ? 85.904 115.015 89.616 1.00 30.28 205 PHE Z CA 1
ATOM 3333 C C . PHE B 2 205 ? 86.351 115.211 88.173 1.00 30.28 205 PHE Z C 1
ATOM 3334 O O . PHE B 2 205 ? 87.530 115.059 87.844 1.00 30.28 205 PHE Z O 1
ATOM 3342 N N . ALA B 2 206 ? 85.397 115.552 87.311 1.00 36.76 206 ALA Z N 1
ATOM 3343 C CA . ALA B 2 206 ? 85.770 115.855 85.935 1.00 36.76 206 ALA Z CA 1
ATOM 3344 C C . ALA B 2 206 ? 85.223 117.187 85.418 1.00 36.76 206 ALA Z C 1
ATOM 3345 O O . ALA B 2 206 ? 84.667 117.221 84.313 1.00 36.76 206 ALA Z O 1
ATOM 3347 N N . PRO B 2 207 ? 85.346 118.309 86.163 1.00 39.33 207 PRO Z N 1
ATOM 3348 C CA . PRO B 2 207 ? 85.172 119.614 85.514 1.00 39.33 207 PRO Z CA 1
ATOM 3349 C C . PRO B 2 207 ? 86.511 120.196 85.094 1.00 39.33 207 PRO Z C 1
ATOM 3350 O O . PRO B 2 207 ? 87.496 120.082 85.831 1.00 39.33 207 PRO Z O 1
ATOM 3354 N N . ILE B 2 208 ? 86.569 120.819 83.924 1.00 43.08 208 ILE Z N 1
ATOM 3355 C CA . ILE B 2 208 ? 87.784 121.482 83.465 1.00 43.08 208 ILE Z CA 1
ATOM 3356 C C . ILE B 2 208 ? 87.782 122.909 83.996 1.00 43.08 208 ILE Z C 1
ATOM 3357 O O . ILE B 2 208 ? 86.819 123.656 83.791 1.00 43.08 208 ILE Z O 1
ATOM 3362 N N . ILE B 2 209 ? 88.857 123.285 84.679 1.00 41.87 209 ILE Z N 1
ATOM 3363 C CA . ILE B 2 209 ? 88.946 124.578 85.351 1.00 41.87 209 ILE Z CA 1
ATOM 3364 C C . ILE B 2 209 ? 89.619 125.621 84.471 1.00 41.87 209 ILE Z C 1
ATOM 3365 O O . ILE B 2 209 ? 89.053 126.682 84.210 1.00 41.87 209 ILE Z O 1
ATOM 3370 N N . SER B 2 210 ? 90.832 125.337 84.001 1.00 49.78 210 SER Z N 1
ATOM 3371 C CA . SER B 2 210 ? 91.582 126.278 83.186 1.00 49.78 210 SER Z CA 1
ATOM 3372 C C . SER B 2 210 ? 92.134 125.564 81.962 1.00 49.78 210 SER Z C 1
ATOM 3373 O O . SER B 2 210 ? 92.455 124.374 82.009 1.00 49.78 210 SER Z O 1
ATOM 3376 N N . LYS B 2 211 ? 92.244 126.308 80.865 1.00 60.12 211 LYS Z N 1
ATOM 3377 C CA . LYS B 2 211 ? 92.768 125.807 79.599 1.00 60.12 211 LYS Z CA 1
ATOM 3378 C C . LYS B 2 211 ? 93.749 126.807 79.003 1.00 60.12 211 LYS Z C 1
ATOM 3379 O O . LYS B 2 211 ? 93.725 127.110 77.809 1.00 60.12 211 LYS Z O 1
ATOM 3385 N N . VAL B 2 212 ? 94.630 127.340 79.847 1.00 72.74 212 VAL Z N 1
ATOM 3386 C CA . VAL B 2 212 ? 95.615 128.317 79.396 1.00 72.74 212 VAL Z CA 1
ATOM 3387 C C . VAL B 2 212 ? 96.603 127.634 78.458 1.00 72.74 212 VAL Z C 1
ATOM 3388 O O . VAL B 2 212 ? 97.100 126.537 78.742 1.00 72.74 212 VAL Z O 1
ATOM 3392 N N . LYS B 2 213 ? 96.869 128.268 77.320 1.00 89.71 213 LYS Z N 1
ATOM 3393 C CA . LYS B 2 213 ? 97.797 127.704 76.351 1.00 89.71 213 LYS Z CA 1
ATOM 3394 C C . LYS B 2 213 ? 99.238 127.923 76.797 1.00 89.71 213 LYS Z C 1
ATOM 3395 O O . LYS B 2 213 ? 99.558 128.882 77.504 1.00 89.71 213 LYS Z O 1
ATOM 3401 N N . LEU B 2 214 ? 100.112 127.013 76.376 1.00 93.84 214 LEU Z N 1
ATOM 3402 C CA . LEU B 2 214 ? 101.516 127.100 76.741 1.00 93.84 214 LEU Z CA 1
ATOM 3403 C C . LEU B 2 214 ? 102.267 128.030 75.791 1.00 93.84 214 LEU Z C 1
ATOM 3404 O O . LEU B 2 214 ? 101.886 128.226 74.633 1.00 93.84 214 LEU Z O 1
ATOM 3409 N N . ASP B 2 215 ? 103.349 128.609 76.303 1.00 99.34 215 ASP Z N 1
ATOM 3410 C CA . ASP B 2 215 ? 104.222 129.434 75.484 1.00 99.34 215 ASP Z CA 1
ATOM 3411 C C . ASP B 2 215 ? 104.931 128.577 74.440 1.00 99.34 215 ASP Z C 1
ATOM 3412 O O . ASP B 2 215 ? 105.050 127.356 74.576 1.00 99.34 215 ASP Z O 1
ATOM 3417 N N . GLU B 2 216 ? 105.411 129.232 73.383 1.00 101.21 216 GLU Z N 1
ATOM 3418 C CA . GLU B 2 216 ? 106.066 128.501 72.305 1.00 101.21 216 GLU Z CA 1
ATOM 3419 C C . GLU B 2 216 ? 107.518 128.202 72.656 1.00 101.21 216 GLU Z C 1
ATOM 3420 O O . GLU B 2 216 ? 108.425 128.444 71.853 1.00 101.21 216 GLU Z O 1
ATOM 3426 N N . GLY B 2 217 ? 107.738 127.675 73.856 1.00 94.66 217 GLY Z N 1
ATOM 3427 C CA . GLY B 2 217 ? 109.032 127.173 74.268 1.00 94.66 217 GLY Z CA 1
ATOM 3428 C C . GLY B 2 217 ? 108.885 125.989 75.200 1.00 94.66 217 GLY Z C 1
ATOM 3429 O O . GLY B 2 217 ? 109.867 125.513 75.776 1.00 94.66 217 GLY Z O 1
ATOM 3430 N N . ALA B 2 218 ? 107.652 125.506 75.356 1.00 89.40 218 ALA Z N 1
ATOM 3431 C CA . ALA B 2 218 ? 107.336 124.479 76.338 1.00 89.40 218 ALA Z CA 1
ATOM 3432 C C . ALA B 2 218 ? 106.667 123.243 75.759 1.00 89.40 218 ALA Z C 1
ATOM 3433 O O . ALA B 2 218 ? 106.662 122.204 76.421 1.00 89.40 218 ALA Z O 1
ATOM 3435 N N . TYR B 2 219 ? 106.093 123.320 74.564 1.00 90.87 219 TYR Z N 1
ATOM 3436 C CA . TYR B 2 219 ? 105.507 122.151 73.926 1.00 90.87 219 TYR Z CA 1
ATOM 3437 C C . TYR B 2 219 ? 106.393 121.665 72.783 1.00 90.87 219 TYR Z C 1
ATOM 3438 O O . TYR B 2 219 ? 107.237 122.395 72.256 1.00 90.87 219 TYR Z O 1
ATOM 3447 N N . ILE B 2 220 ? 106.188 120.402 72.405 1.00 87.39 220 ILE Z N 1
ATOM 3448 C CA . ILE B 2 220 ? 107.068 119.748 71.440 1.00 87.39 220 ILE Z CA 1
ATOM 3449 C C . ILE B 2 220 ? 106.920 120.328 70.036 1.00 87.39 220 ILE Z C 1
ATOM 3450 O O . ILE B 2 220 ? 107.888 120.308 69.263 1.00 87.39 220 ILE Z O 1
ATOM 3455 N N . ASP B 2 221 ? 105.753 120.882 69.699 1.00 96.02 221 ASP Z N 1
ATOM 3456 C CA . ASP B 2 221 ? 105.530 121.564 68.422 1.00 96.02 221 ASP Z CA 1
ATOM 3457 C C . ASP B 2 221 ? 105.760 120.613 67.243 1.00 96.02 221 ASP Z C 1
ATOM 3458 O O . ASP B 2 221 ? 106.698 120.753 66.456 1.00 96.02 221 ASP Z O 1
ATOM 3463 N N . TRP B 2 222 ? 104.864 119.630 67.144 1.00 90.70 222 TRP Z N 1
ATOM 3464 C CA . TRP B 2 222 ? 104.981 118.593 66.125 1.00 90.70 222 TRP Z CA 1
ATOM 3465 C C . TRP B 2 222 ? 104.627 119.126 64.741 1.00 90.70 222 TRP Z C 1
ATOM 3466 O O . TRP B 2 222 ? 103.772 118.560 64.052 1.00 90.70 222 TRP Z O 1
ATOM 3477 N N . SER B 2 223 ? 105.279 120.208 64.326 1.00 104.32 223 SER Z N 1
ATOM 3478 C CA . SER B 2 223 ? 105.125 120.700 62.963 1.00 104.32 223 SER Z CA 1
ATOM 3479 C C . SER B 2 223 ? 106.444 121.124 62.334 1.00 104.32 223 SER Z C 1
ATOM 3480 O O . SER B 2 223 ? 106.450 121.487 61.155 1.00 104.32 223 SER Z O 1
ATOM 3483 N N . HIS B 2 224 ? 107.556 121.093 63.071 1.00 104.62 224 HIS Z N 1
ATOM 3484 C CA . HIS B 2 224 ? 108.876 121.404 62.538 1.00 104.62 224 HIS Z CA 1
ATOM 3485 C C . HIS B 2 224 ? 109.912 120.422 63.067 1.00 104.62 224 HIS Z C 1
ATOM 3486 O O . HIS B 2 224 ? 111.024 120.819 63.434 1.00 104.62 224 HIS Z O 1
ATOM 3493 N N . LEU B 2 225 ? 109.562 119.139 63.115 1.00 94.44 225 LEU Z N 1
ATOM 3494 C CA . LEU B 2 225 ? 110.355 118.113 63.767 1.00 94.44 225 LEU Z CA 1
ATOM 3495 C C . LEU B 2 225 ? 111.094 117.284 62.730 1.00 94.44 225 LEU Z C 1
ATOM 3496 O O . LEU B 2 225 ? 110.634 117.193 61.583 1.00 94.44 225 LEU Z O 1
ATOM 3501 N N . PRO B 2 226 ? 112.247 116.690 63.077 1.00 92.67 226 PRO Z N 1
ATOM 3502 C CA . PRO B 2 226 ? 112.933 115.791 62.137 1.00 92.67 226 PRO Z CA 1
ATOM 3503 C C . PRO B 2 226 ? 112.025 114.693 61.605 1.00 92.67 226 PRO Z C 1
ATOM 3504 O O . PRO B 2 226 ? 111.083 114.272 62.283 1.00 92.67 226 PRO Z O 1
ATOM 3508 N N . GLN B 2 227 ? 112.301 114.223 60.392 1.00 97.85 227 GLN Z N 1
ATOM 3509 C CA . GLN B 2 227 ? 111.440 113.275 59.696 1.00 97.85 227 GLN Z CA 1
ATOM 3510 C C . GLN B 2 227 ? 112.204 111.981 59.446 1.00 97.85 227 GLN Z C 1
ATOM 3511 O O . GLN B 2 227 ? 113.079 111.931 58.575 1.00 97.85 227 GLN Z O 1
ATOM 3517 N N . GLY B 2 228 ? 111.874 110.943 60.210 1.00 86.74 228 GLY Z N 1
ATOM 3518 C CA . GLY B 2 228 ? 112.426 109.623 59.973 1.00 86.74 228 GLY Z CA 1
ATOM 3519 C C . GLY B 2 228 ? 113.556 109.240 60.906 1.00 86.74 228 GLY Z C 1
ATOM 3520 O O . GLY B 2 228 ? 114.694 109.685 60.726 1.00 86.74 228 GLY Z O 1
ATOM 3521 N N . ALA B 2 229 ? 113.238 108.438 61.926 1.00 81.93 229 ALA Z N 1
ATOM 3522 C CA . ALA B 2 229 ? 114.216 107.833 62.828 1.00 81.93 229 ALA Z CA 1
ATOM 3523 C C . ALA B 2 229 ? 114.929 108.866 63.695 1.00 81.93 229 ALA Z C 1
ATOM 3524 O O . ALA B 2 229 ? 115.745 108.506 64.549 1.00 81.93 229 ALA Z O 1
ATOM 3526 N N . GLN B 2 230 ? 114.629 110.149 63.488 1.00 81.00 230 GLN Z N 1
ATOM 3527 C CA . GLN B 2 230 ? 115.228 111.196 64.307 1.00 81.00 230 GLN Z CA 1
ATOM 3528 C C . GLN B 2 230 ? 114.163 111.992 65.049 1.00 81.00 230 GLN Z C 1
ATOM 3529 O O . GLN B 2 230 ? 114.412 112.493 66.153 1.00 81.00 230 GLN Z O 1
ATOM 3535 N N . GLY B 2 231 ? 112.977 112.114 64.459 1.00 79.00 231 GLY Z N 1
ATOM 3536 C CA . GLY B 2 231 ? 111.866 112.776 65.110 1.00 79.00 231 GLY Z CA 1
ATOM 3537 C C . GLY B 2 231 ? 111.455 112.072 66.384 1.00 79.00 231 GLY Z C 1
ATOM 3538 O O . GLY B 2 231 ? 111.170 112.720 67.392 1.00 79.00 231 GLY Z O 1
ATOM 3539 N N . ILE B 2 232 ? 111.436 110.737 66.351 1.00 77.50 232 ILE Z N 1
ATOM 3540 C CA . ILE B 2 232 ? 111.095 109.957 67.540 1.00 77.50 232 ILE Z CA 1
ATOM 3541 C C . ILE B 2 232 ? 112.107 110.220 68.649 1.00 77.50 232 ILE Z C 1
ATOM 3542 O O . ILE B 2 232 ? 111.748 110.453 69.810 1.00 77.50 232 ILE Z O 1
ATOM 3547 N N . LYS B 2 233 ? 113.395 110.183 68.297 1.00 79.45 233 LYS Z N 1
ATOM 3548 C CA . LYS B 2 233 ? 114.448 110.394 69.285 1.00 79.45 233 LYS Z CA 1
ATOM 3549 C C . LYS B 2 233 ? 114.368 111.790 69.888 1.00 79.45 233 LYS Z C 1
ATOM 3550 O O . LYS B 2 233 ? 114.478 111.963 71.108 1.00 79.45 233 LYS Z O 1
ATOM 3556 N N . THR B 2 234 ? 114.160 112.802 69.044 1.00 77.72 234 THR Z N 1
ATOM 3557 C CA . THR B 2 234 ? 114.120 114.170 69.548 1.00 77.72 234 THR Z CA 1
ATOM 3558 C C . THR B 2 234 ? 112.856 114.414 70.368 1.00 77.72 234 THR Z C 1
ATOM 3559 O O . THR B 2 234 ? 112.878 115.166 71.347 1.00 77.72 234 THR Z O 1
ATOM 3563 N N . ALA B 2 235 ? 111.750 113.752 70.012 1.00 76.11 235 ALA Z N 1
ATOM 3564 C CA . ALA B 2 235 ? 110.529 113.870 70.801 1.00 76.11 235 ALA Z CA 1
ATOM 3565 C C . ALA B 2 235 ? 110.702 113.230 72.171 1.00 76.11 235 ALA Z C 1
ATOM 3566 O O . ALA B 2 235 ? 110.255 113.773 73.188 1.00 76.11 235 ALA Z O 1
ATOM 3568 N N . LEU B 2 236 ? 111.356 112.067 72.216 1.00 74.75 236 LEU Z N 1
ATOM 3569 C CA . LEU B 2 236 ? 111.625 111.421 73.497 1.00 74.75 236 LEU Z CA 1
ATOM 3570 C C . LEU B 2 236 ? 112.555 112.273 74.354 1.00 74.75 236 LEU Z C 1
ATOM 3571 O O . LEU B 2 236 ? 112.367 112.388 75.570 1.00 74.75 236 LEU Z O 1
ATOM 3576 N N . GLN B 2 237 ? 113.570 112.882 73.733 1.00 76.98 237 GLN Z N 1
ATOM 3577 C CA . GLN B 2 237 ? 114.475 113.747 74.486 1.00 76.98 237 GLN Z CA 1
ATOM 3578 C C . GLN B 2 237 ? 113.758 114.989 75.003 1.00 76.98 237 GLN Z C 1
ATOM 3579 O O . GLN B 2 237 ? 114.016 115.441 76.125 1.00 76.98 237 GLN Z O 1
ATOM 3585 N N . GLN B 2 238 ? 112.855 115.558 74.199 1.00 77.71 238 GLN Z N 1
ATOM 3586 C CA . GLN B 2 238 ? 112.075 116.706 74.650 1.00 77.71 238 GLN Z CA 1
ATOM 3587 C C . GLN B 2 238 ? 111.149 116.334 75.800 1.00 77.71 238 GLN Z C 1
ATOM 3588 O O . GLN B 2 238 ? 111.014 117.102 76.759 1.00 77.71 238 GLN Z O 1
ATOM 3594 N N . GLN B 2 239 ? 110.503 115.167 75.720 1.00 75.87 239 GLN Z N 1
ATOM 3595 C CA . GLN B 2 239 ? 109.680 114.697 76.828 1.00 75.87 239 GLN Z CA 1
ATOM 3596 C C . GLN B 2 239 ? 110.515 114.469 78.081 1.00 75.87 239 GLN Z C 1
ATOM 3597 O O . GLN B 2 239 ? 110.053 114.744 79.195 1.00 75.87 239 GLN Z O 1
ATOM 3603 N N . GLN B 2 240 ? 111.744 113.972 77.921 1.00 79.25 240 GLN Z N 1
ATOM 3604 C CA . GLN B 2 240 ? 112.637 113.819 79.064 1.00 79.25 240 GLN Z CA 1
ATOM 3605 C C . GLN B 2 240 ? 113.017 115.168 79.661 1.00 79.25 240 GLN Z C 1
ATOM 3606 O O . GLN B 2 240 ? 113.238 115.268 80.873 1.00 79.25 240 GLN Z O 1
ATOM 3612 N N . ALA B 2 241 ? 113.101 116.211 78.833 1.00 79.20 241 ALA Z N 1
ATOM 3613 C CA . ALA B 2 241 ? 113.393 117.550 79.327 1.00 79.20 241 ALA Z CA 1
ATOM 3614 C C . ALA B 2 241 ? 112.220 118.173 80.071 1.00 79.20 241 ALA Z C 1
ATOM 3615 O O . ALA B 2 241 ? 112.393 119.228 80.690 1.00 79.20 241 ALA Z O 1
ATOM 3617 N N . GLY B 2 242 ? 111.042 117.555 80.025 1.00 79.39 242 GLY Z N 1
ATOM 3618 C CA . GLY B 2 242 ? 109.878 118.065 80.715 1.00 79.39 242 GLY Z CA 1
ATOM 3619 C C . GLY B 2 242 ? 108.897 118.830 79.855 1.00 79.39 242 GLY Z C 1
ATOM 3620 O O . GLY B 2 242 ? 107.873 119.291 80.376 1.00 79.39 242 GLY Z O 1
ATOM 3621 N N . LEU B 2 243 ? 109.170 118.984 78.562 1.00 80.18 243 LEU Z N 1
ATOM 3622 C CA . LEU B 2 243 ? 108.240 119.675 77.683 1.00 80.18 243 LEU Z CA 1
ATOM 3623 C C . LEU B 2 243 ? 106.976 118.846 77.482 1.00 80.18 243 LEU Z C 1
ATOM 3624 O O . LEU B 2 243 ? 106.990 117.616 77.574 1.00 80.18 243 LEU Z O 1
ATOM 3629 N N . ALA B 2 244 ? 105.875 119.537 77.207 1.00 79.58 244 ALA Z N 1
ATOM 3630 C CA . ALA B 2 244 ? 104.560 118.922 77.126 1.00 79.58 244 ALA Z CA 1
ATOM 3631 C C . ALA B 2 244 ? 104.246 118.473 75.703 1.00 79.58 244 ALA Z C 1
ATOM 3632 O O . ALA B 2 244 ? 104.779 118.998 74.723 1.00 79.58 244 ALA Z O 1
ATOM 3634 N N . LEU B 2 245 ? 103.363 117.477 75.608 1.00 79.19 245 LEU Z N 1
ATOM 3635 C CA . LEU B 2 245 ? 102.974 116.943 74.306 1.00 79.19 245 LEU Z CA 1
ATOM 3636 C C . LEU B 2 245 ? 102.073 117.918 73.557 1.00 79.19 245 LEU Z C 1
ATOM 3637 O O . LEU B 2 245 ? 102.259 118.157 72.358 1.00 79.19 245 LEU Z O 1
ATOM 3642 N N . SER B 2 246 ? 101.095 118.495 74.249 1.00 84.34 246 SER Z N 1
ATOM 3643 C CA . SER B 2 246 ? 100.122 119.390 73.644 1.00 84.34 246 SER Z CA 1
ATOM 3644 C C . SER B 2 246 ? 100.485 120.841 73.932 1.00 84.34 246 SER Z C 1
ATOM 3645 O O . SER B 2 246 ? 101.079 121.159 74.966 1.00 84.34 246 SER Z O 1
ATOM 3648 N N . GLU B 2 247 ? 100.118 121.721 72.999 1.00 88.77 247 GLU Z N 1
ATOM 3649 C CA . GLU B 2 247 ? 100.402 123.143 73.135 1.00 88.77 247 GLU Z CA 1
ATOM 3650 C C . GLU B 2 247 ? 99.480 123.844 74.124 1.00 88.77 247 GLU Z C 1
ATOM 3651 O O . GLU B 2 247 ? 99.779 124.973 74.527 1.00 88.77 247 GLU Z O 1
ATOM 3657 N N . ILE B 2 248 ? 98.379 123.212 74.523 1.00 79.21 248 ILE Z N 1
ATOM 3658 C CA . ILE B 2 248 ? 97.447 123.771 75.495 1.00 79.21 248 ILE Z CA 1
ATOM 3659 C C . ILE B 2 248 ? 97.526 122.940 76.769 1.00 79.21 248 ILE Z C 1
ATOM 3660 O O . ILE B 2 248 ? 97.645 121.709 76.714 1.00 79.21 248 ILE Z O 1
ATOM 3665 N N . LYS B 2 249 ? 97.518 123.618 77.914 1.00 64.92 249 LYS Z N 1
ATOM 3666 C CA . LYS B 2 249 ? 97.578 122.958 79.212 1.00 64.92 249 LYS Z CA 1
ATOM 3667 C C . LYS B 2 249 ? 96.185 122.935 79.828 1.00 64.92 249 LYS Z C 1
ATOM 3668 O O . LYS B 2 249 ? 95.582 123.990 80.054 1.00 64.92 249 LYS Z O 1
ATOM 3674 N N . VAL B 2 250 ? 95.678 121.736 80.100 1.00 52.14 250 VAL Z N 1
ATOM 3675 C CA . VAL B 2 250 ? 94.356 121.550 80.687 1.00 52.14 250 VAL Z CA 1
ATOM 3676 C C . VAL B 2 250 ? 94.519 121.210 82.161 1.00 52.14 250 VAL Z C 1
ATOM 3677 O O . VAL B 2 250 ? 95.208 120.243 82.511 1.00 52.14 250 VAL Z O 1
ATOM 3681 N N . THR B 2 251 ? 93.888 122.002 83.023 1.00 41.54 251 THR Z N 1
ATOM 3682 C CA . THR B 2 251 ? 93.893 121.772 84.461 1.00 41.54 251 THR Z CA 1
ATOM 3683 C C . THR B 2 251 ? 92.464 121.536 84.928 1.00 41.54 251 THR Z C 1
ATOM 3684 O O . THR B 2 251 ? 91.582 122.366 84.683 1.00 41.54 251 THR Z O 1
ATOM 3688 N N . THR B 2 252 ? 92.241 120.411 85.596 1.00 33.75 252 THR Z N 1
ATOM 3689 C CA . THR B 2 252 ? 90.921 120.033 86.073 1.00 33.75 252 THR Z CA 1
ATOM 3690 C C . THR B 2 252 ? 90.781 120.326 87.563 1.00 33.75 252 THR Z C 1
ATOM 3691 O O . THR B 2 252 ? 91.746 120.659 88.255 1.00 33.75 252 THR Z O 1
ATOM 3695 N N . LEU B 2 253 ? 89.544 120.205 88.051 1.00 28.03 253 LEU Z N 1
ATOM 3696 C CA . LEU B 2 253 ? 89.290 120.367 89.479 1.00 28.03 253 LEU Z CA 1
ATOM 3697 C C . LEU B 2 253 ? 90.038 119.315 90.288 1.00 28.03 253 LEU Z C 1
ATOM 3698 O O . LEU B 2 253 ? 90.533 119.598 91.386 1.00 28.03 253 LEU Z O 1
ATOM 3703 N N . GLN B 2 254 ? 90.126 118.091 89.761 1.00 26.54 254 GLN Z N 1
ATOM 3704 C CA . GLN B 2 254 ? 90.881 117.043 90.437 1.00 26.54 254 GLN Z CA 1
ATOM 3705 C C . GLN B 2 254 ? 92.354 117.408 90.565 1.00 26.54 254 GLN Z C 1
ATOM 3706 O O . GLN B 2 254 ? 92.977 117.113 91.590 1.00 26.54 254 GLN Z O 1
ATOM 3712 N N . ASN B 2 255 ? 92.927 118.045 89.542 1.00 26.14 255 ASN Z N 1
ATOM 3713 C CA . ASN B 2 255 ? 94.321 118.469 89.622 1.00 26.14 255 ASN Z CA 1
ATOM 3714 C C . ASN B 2 255 ? 94.523 119.505 90.722 1.00 26.14 255 ASN Z C 1
ATOM 3715 O O . ASN B 2 255 ? 95.494 119.431 91.483 1.00 26.14 255 ASN Z O 1
ATOM 3720 N N . ASN B 2 256 ? 93.609 120.472 90.828 1.00 26.22 256 ASN Z N 1
ATOM 3721 C CA . ASN B 2 256 ? 93.720 121.479 91.877 1.00 26.22 256 ASN Z CA 1
ATOM 3722 C C . ASN B 2 256 ? 93.518 120.872 93.259 1.00 26.22 256 ASN Z C 1
ATOM 3723 O O . ASN B 2 256 ? 94.164 121.301 94.223 1.00 26.22 256 ASN Z O 1
ATOM 3728 N N . LEU B 2 257 ? 92.629 119.883 93.378 1.00 21.22 257 LEU Z N 1
ATOM 3729 C CA . LEU B 2 257 ? 92.435 119.214 94.660 1.00 21.22 257 LEU Z CA 1
ATOM 3730 C C . LEU B 2 257 ? 93.663 118.398 95.048 1.00 21.22 257 LEU Z C 1
ATOM 3731 O O . LEU B 2 257 ? 94.042 118.358 96.225 1.00 21.22 257 LEU Z O 1
ATOM 3736 N N . ASP B 2 258 ? 94.294 117.739 94.075 1.00 21.65 258 ASP Z N 1
ATOM 3737 C CA . ASP B 2 258 ? 95.512 116.984 94.332 1.00 21.65 258 ASP Z CA 1
ATOM 3738 C C . ASP B 2 258 ? 96.706 117.884 94.614 1.00 21.65 258 ASP Z C 1
ATOM 3739 O O . ASP B 2 258 ? 97.655 117.445 95.272 1.00 21.65 258 ASP Z O 1
ATOM 3744 N N . ASN B 2 259 ? 96.681 119.126 94.121 1.00 22.46 259 ASN Z N 1
ATOM 3745 C CA . ASN B 2 259 ? 97.749 120.068 94.436 1.00 22.46 259 ASN Z CA 1
ATOM 3746 C C . ASN B 2 259 ? 97.811 120.365 95.928 1.00 22.46 259 ASN Z C 1
ATOM 3747 O O . ASN B 2 259 ? 98.901 120.579 96.470 1.00 22.46 259 ASN Z O 1
ATOM 3752 N N . LEU B 2 260 ? 96.662 120.390 96.605 1.00 18.72 260 LEU Z N 1
ATOM 3753 C CA . LEU B 2 260 ? 96.660 120.555 98.055 1.00 18.72 260 LEU Z CA 1
ATOM 3754 C C . LEU B 2 260 ? 97.109 119.273 98.745 1.00 18.72 260 LEU Z C 1
ATOM 3755 O O . LEU B 2 260 ? 98.139 119.247 99.428 1.00 18.72 260 LEU Z O 1
ATOM 3760 N N . ILE B 2 261 ? 96.351 118.195 98.566 1.00 14.20 261 ILE Z N 1
ATOM 3761 C CA . ILE B 2 261 ? 96.708 116.877 99.087 1.00 14.20 261 ILE Z CA 1
ATOM 3762 C C . ILE B 2 261 ? 95.854 115.826 98.385 1.00 14.20 261 ILE Z C 1
ATOM 3763 O O . ILE B 2 261 ? 94.656 116.051 98.155 1.00 14.20 261 ILE Z O 1
ATOM 3768 N N . PRO B 2 262 ? 96.430 114.695 97.979 1.00 16.06 262 PRO Z N 1
ATOM 3769 C CA . PRO B 2 262 ? 95.614 113.622 97.398 1.00 16.06 262 PRO Z CA 1
ATOM 3770 C C . PRO B 2 262 ? 94.628 113.059 98.411 1.00 16.06 262 PRO Z C 1
ATOM 3771 O O . PRO B 2 262 ? 94.918 112.954 99.605 1.00 16.06 262 PRO Z O 1
ATOM 3775 N N . GLY B 2 263 ? 93.448 112.692 97.915 1.00 14.58 263 GLY Z N 1
ATOM 3776 C CA . GLY B 2 263 ? 92.442 112.066 98.750 1.00 14.58 263 GLY Z CA 1
ATOM 3777 C C . GLY B 2 263 ? 91.695 112.992 99.680 1.00 14.58 263 GLY Z C 1
ATOM 3778 O O . GLY B 2 263 ? 91.093 112.520 100.649 1.00 14.58 263 GLY Z O 1
ATOM 3779 N N . LEU B 2 264 ? 91.715 114.302 99.420 1.00 15.58 264 LEU Z N 1
ATOM 3780 C CA . LEU B 2 264 ? 91.009 115.239 100.290 1.00 15.58 264 LEU Z CA 1
ATOM 3781 C C . LEU B 2 264 ? 89.501 115.020 100.236 1.00 15.58 264 LEU Z C 1
ATOM 3782 O O . LEU B 2 264 ? 88.823 115.068 101.269 1.00 15.58 264 LEU Z O 1
ATOM 3787 N N . ALA B 2 265 ? 88.960 114.775 99.041 1.00 15.25 265 ALA Z N 1
ATOM 3788 C CA . ALA B 2 265 ? 87.527 114.526 98.915 1.00 15.25 265 ALA Z CA 1
ATOM 3789 C C . ALA B 2 265 ? 87.122 113.251 99.643 1.00 15.25 265 ALA Z C 1
ATOM 3790 O O . ALA B 2 265 ? 86.059 113.201 100.271 1.00 15.25 265 ALA Z O 1
ATOM 3792 N N . ALA B 2 266 ? 87.957 112.211 99.570 1.00 15.11 266 ALA Z N 1
ATOM 3793 C CA . ALA B 2 266 ? 87.646 110.955 100.246 1.00 15.11 266 ALA Z CA 1
ATOM 3794 C C . ALA B 2 266 ? 87.559 111.144 101.756 1.00 15.11 266 ALA Z C 1
ATOM 3795 O O . ALA B 2 266 ? 86.601 110.696 102.396 1.00 15.11 266 ALA Z O 1
ATOM 3797 N N . VAL B 2 267 ? 88.552 111.817 102.343 1.00 16.30 267 VAL Z N 1
ATOM 3798 C CA . VAL B 2 267 ? 88.543 112.015 103.789 1.00 16.30 267 VAL Z CA 1
ATOM 3799 C C . VAL B 2 267 ? 87.424 112.966 104.202 1.00 16.30 267 VAL Z C 1
ATOM 3800 O O . VAL B 2 267 ? 86.817 112.793 105.267 1.00 16.30 267 VAL Z O 1
ATOM 3804 N N . ALA B 2 268 ? 87.116 113.970 103.374 1.00 16.73 268 ALA Z N 1
ATOM 3805 C CA . ALA B 2 268 ? 86.002 114.860 103.686 1.00 16.73 268 ALA Z CA 1
ATOM 3806 C C . ALA B 2 268 ? 84.678 114.106 103.683 1.00 16.73 268 ALA Z C 1
ATOM 3807 O O . ALA B 2 268 ? 83.844 114.299 104.577 1.00 16.73 268 ALA Z O 1
ATOM 3809 N N . LEU B 2 269 ? 84.472 113.234 102.693 1.00 19.52 269 LEU Z N 1
ATOM 3810 C CA . LEU B 2 269 ? 83.261 112.422 102.659 1.00 19.52 269 LEU Z CA 1
ATOM 3811 C C . LEU B 2 269 ? 83.203 111.477 103.851 1.00 19.52 269 LEU Z C 1
ATOM 3812 O O . LEU B 2 269 ? 82.131 111.255 104.425 1.00 19.52 269 LEU Z O 1
ATOM 3817 N N . THR B 2 270 ? 84.347 110.906 104.237 1.00 18.45 270 THR Z N 1
ATOM 3818 C CA . THR B 2 270 ? 84.372 110.020 105.396 1.00 18.45 270 THR Z CA 1
ATOM 3819 C C . THR B 2 270 ? 83.989 110.764 106.671 1.00 18.45 270 THR Z C 1
ATOM 3820 O O . THR B 2 270 ? 83.217 110.250 107.489 1.00 18.45 270 THR Z O 1
ATOM 3824 N N . PHE B 2 271 ? 84.508 111.981 106.855 1.00 21.47 271 PHE Z N 1
ATOM 3825 C CA . PHE B 2 271 ? 84.153 112.757 108.041 1.00 21.47 271 PHE Z CA 1
ATOM 3826 C C . PHE B 2 271 ? 82.688 113.180 108.015 1.00 21.47 271 PHE Z C 1
ATOM 3827 O O . PHE B 2 271 ? 82.025 113.207 109.060 1.00 21.47 271 PHE Z O 1
ATOM 3835 N N . LEU B 2 272 ? 82.164 113.517 106.834 1.00 22.47 272 LEU Z N 1
ATOM 3836 C CA . LEU B 2 272 ? 80.744 113.836 106.728 1.00 22.47 272 LEU Z CA 1
ATOM 3837 C C . LEU B 2 272 ? 79.882 112.630 107.084 1.00 22.47 272 LEU Z C 1
ATOM 3838 O O . LEU B 2 272 ? 78.856 112.769 107.762 1.00 22.47 272 LEU Z O 1
ATOM 3843 N N . CYS B 2 273 ? 80.283 111.439 106.634 1.00 23.63 273 CYS Z N 1
ATOM 3844 C CA . CYS B 2 273 ? 79.563 110.223 106.998 1.00 23.63 273 CYS Z CA 1
ATOM 3845 C C . CYS B 2 273 ? 79.646 109.961 108.496 1.00 23.63 273 CYS Z C 1
ATOM 3846 O O . CYS B 2 273 ? 78.669 109.518 109.111 1.00 23.63 273 CYS Z O 1
ATOM 3849 N N . MET B 2 274 ? 80.809 110.221 109.100 1.00 22.94 274 MET Z N 1
ATOM 3850 C CA . MET B 2 274 ? 80.938 110.085 110.548 1.00 22.94 274 MET Z CA 1
ATOM 3851 C C . MET B 2 274 ? 79.977 111.018 111.274 1.00 22.94 274 MET Z C 1
ATOM 3852 O O . MET B 2 274 ? 79.311 110.613 112.234 1.00 22.94 274 MET Z O 1
ATOM 3857 N N . TRP B 2 275 ? 79.892 112.271 110.823 1.00 28.82 275 TRP Z N 1
ATOM 3858 C CA . TRP B 2 275 ? 78.969 113.219 111.442 1.00 28.82 275 TRP Z CA 1
ATOM 3859 C C . TRP B 2 275 ? 77.522 112.771 111.277 1.00 28.82 275 TRP Z C 1
ATOM 3860 O O . TRP B 2 275 ? 76.729 112.838 112.225 1.00 28.82 275 TRP Z O 1
ATOM 3871 N N . LEU B 2 276 ? 77.160 112.307 110.078 1.00 27.16 276 LEU Z N 1
ATOM 3872 C CA . LEU B 2 276 ? 75.791 111.861 109.838 1.00 27.16 276 LEU Z CA 1
ATOM 3873 C C . LEU B 2 276 ? 75.440 110.662 110.711 1.00 27.16 276 LEU Z C 1
ATOM 3874 O O . LEU B 2 276 ? 74.331 110.582 111.251 1.00 27.16 276 LEU Z O 1
ATOM 3879 N N . LEU B 2 277 ? 76.372 109.717 110.858 1.00 26.65 277 LEU Z N 1
ATOM 3880 C CA . LEU B 2 277 ? 76.138 108.578 111.739 1.00 26.65 277 LEU Z CA 1
ATOM 3881 C C . LEU B 2 277 ? 76.015 109.022 113.192 1.00 26.65 277 LEU Z C 1
ATOM 3882 O O . LEU B 2 277 ? 75.187 108.489 113.941 1.00 26.65 277 LEU Z O 1
ATOM 3887 N N . LYS B 2 278 ? 76.831 109.993 113.609 1.00 30.39 278 LYS Z N 1
ATOM 3888 C CA . LYS B 2 278 ? 76.709 110.539 114.955 1.00 30.39 278 LYS Z CA 1
ATOM 3889 C C . LYS B 2 278 ? 75.384 111.259 115.163 1.00 30.39 278 LYS Z C 1
ATOM 3890 O O . LYS B 2 278 ? 74.926 111.375 116.305 1.00 30.39 278 LYS Z O 1
ATOM 3896 N N . LYS B 2 279 ? 74.760 111.741 114.090 1.00 36.18 279 LYS Z N 1
ATOM 3897 C CA . LYS B 2 279 ? 73.432 112.341 114.168 1.00 36.18 279 LYS Z CA 1
ATOM 3898 C C . LYS B 2 279 ? 72.315 111.304 114.236 1.00 36.18 279 LYS Z C 1
ATOM 3899 O O . LYS B 2 279 ? 71.154 111.655 113.997 1.00 36.18 279 LYS Z O 1
ATOM 3905 N N . LYS B 2 280 ? 72.644 110.046 114.544 1.00 37.04 280 LYS Z N 1
ATOM 3906 C CA . LYS B 2 280 ? 71.659 108.971 114.697 1.00 37.04 280 LYS Z CA 1
ATOM 3907 C C . LYS B 2 280 ? 70.879 108.728 113.406 1.00 37.04 280 LYS Z C 1
ATOM 3908 O O . LYS B 2 280 ? 69.679 108.447 113.427 1.00 37.04 280 LYS Z O 1
ATOM 3914 N N . ILE B 2 281 ? 71.565 108.836 112.274 1.00 34.25 281 ILE Z N 1
ATOM 3915 C CA . ILE B 2 281 ? 70.982 108.517 110.976 1.00 34.25 281 ILE Z CA 1
ATOM 3916 C C . ILE B 2 281 ? 71.426 107.116 110.577 1.00 34.25 281 ILE Z C 1
ATOM 3917 O O . ILE B 2 281 ? 72.617 106.789 110.646 1.00 34.25 281 ILE Z O 1
ATOM 3922 N N . SER B 2 282 ? 70.468 106.287 110.167 1.00 38.36 282 SER Z N 1
ATOM 3923 C CA . SER B 2 282 ? 70.764 104.902 109.840 1.00 38.36 282 SER Z CA 1
ATOM 3924 C C . SER B 2 282 ? 71.686 104.815 108.624 1.00 38.36 282 SER Z C 1
ATOM 3925 O O . SER B 2 282 ? 71.605 105.641 107.711 1.00 38.36 282 SER Z O 1
ATOM 3928 N N . PRO B 2 283 ? 72.581 103.823 108.596 1.00 34.51 283 PRO Z N 1
ATOM 3929 C CA . PRO B 2 283 ? 73.502 103.692 107.454 1.00 34.51 283 PRO Z CA 1
ATOM 3930 C C . PRO B 2 283 ? 72.809 103.445 106.126 1.00 34.51 283 PRO Z C 1
ATOM 3931 O O . PRO B 2 283 ? 73.368 103.805 105.082 1.00 34.51 283 PRO Z O 1
ATOM 3935 N N . ILE B 2 284 ? 71.620 102.836 106.125 1.00 35.94 284 ILE Z N 1
ATOM 3936 C CA . ILE B 2 284 ? 70.912 102.597 104.870 1.00 35.94 284 ILE Z CA 1
ATOM 3937 C C . ILE B 2 284 ? 70.554 103.917 104.195 1.00 35.94 284 ILE Z C 1
ATOM 3938 O O . ILE B 2 284 ? 70.679 104.058 102.970 1.00 35.94 284 ILE Z O 1
ATOM 3943 N N . ILE B 2 285 ? 70.128 104.911 104.980 1.00 34.94 285 ILE Z N 1
ATOM 3944 C CA . ILE B 2 285 ? 69.798 106.216 104.417 1.00 34.94 285 ILE Z CA 1
ATOM 3945 C C . ILE B 2 285 ? 71.042 106.868 103.832 1.00 34.94 285 ILE Z C 1
ATOM 3946 O O . ILE B 2 285 ? 70.993 107.478 102.760 1.00 34.94 285 ILE Z O 1
ATOM 3951 N N . ILE B 2 286 ? 72.180 106.731 104.515 1.00 31.07 286 ILE Z N 1
ATOM 3952 C CA . ILE B 2 286 ? 73.410 107.349 104.029 1.00 31.07 286 ILE Z CA 1
ATOM 3953 C C . ILE B 2 286 ? 73.878 106.679 102.741 1.00 31.07 286 ILE Z C 1
ATOM 3954 O O . ILE B 2 286 ? 74.346 107.350 101.815 1.00 31.07 286 ILE Z O 1
ATOM 3959 N N . ILE B 2 287 ? 73.758 105.353 102.655 1.00 31.78 287 ILE Z N 1
ATOM 3960 C CA . ILE B 2 287 ? 74.167 104.644 101.442 1.00 31.78 287 ILE Z CA 1
ATOM 3961 C C . ILE B 2 287 ? 73.262 105.022 100.272 1.00 31.78 287 ILE Z C 1
ATOM 3962 O O . ILE B 2 287 ? 73.732 105.295 99.156 1.00 31.78 287 ILE Z O 1
ATOM 3967 N N . LEU B 2 288 ? 71.946 105.039 100.508 1.00 34.91 288 LEU Z N 1
ATOM 3968 C CA . LEU B 2 288 ? 71.009 105.429 99.463 1.00 34.91 288 LEU Z CA 1
ATOM 3969 C C . LEU B 2 288 ? 71.168 106.886 99.056 1.00 34.91 288 LEU Z C 1
ATOM 3970 O O . LEU B 2 288 ? 70.898 107.225 97.898 1.00 34.91 288 LEU Z O 1
ATOM 3975 N N . GLY B 2 289 ? 71.599 107.752 99.977 1.00 34.00 289 GLY Z N 1
ATOM 3976 C CA . GLY B 2 289 ? 71.921 109.120 99.623 1.00 34.00 289 GLY Z CA 1
ATOM 3977 C C . GLY B 2 289 ? 73.219 109.272 98.867 1.00 34.00 289 GLY Z C 1
ATOM 3978 O O . GLY B 2 289 ? 73.315 110.142 98.000 1.00 34.00 289 GLY Z O 1
ATOM 3979 N N . LEU B 2 290 ? 74.219 108.441 99.166 1.00 32.62 290 LEU Z N 1
ATOM 3980 C CA . LEU B 2 290 ? 75.459 108.463 98.401 1.00 32.62 290 LEU Z CA 1
ATOM 3981 C C . LEU B 2 290 ? 75.252 107.981 96.972 1.00 32.62 290 LEU Z C 1
ATOM 3982 O O . LEU B 2 290 ? 75.852 108.536 96.044 1.00 32.62 290 LEU Z O 1
ATOM 3987 N N . PHE B 2 291 ? 74.412 106.963 96.774 1.00 34.48 291 PHE Z N 1
ATOM 3988 C CA . PHE B 2 291 ? 74.099 106.541 95.410 1.00 34.48 291 PHE Z CA 1
ATOM 3989 C C . PHE B 2 291 ? 73.420 107.665 94.631 1.00 34.48 291 PHE Z C 1
ATOM 3990 O O . PHE B 2 291 ? 73.767 107.932 93.471 1.00 34.48 291 PHE Z O 1
ATOM 3998 N N . VAL B 2 292 ? 72.467 108.351 95.265 1.00 37.74 292 VAL Z N 1
ATOM 3999 C CA . VAL B 2 292 ? 71.770 109.454 94.610 1.00 37.74 292 VAL Z CA 1
ATOM 4000 C C . VAL B 2 292 ? 72.726 110.613 94.347 1.00 37.74 292 VAL Z C 1
ATOM 4001 O O . VAL B 2 292 ? 72.642 111.281 93.311 1.00 37.74 292 VAL Z O 1
ATOM 4005 N N . VAL B 2 293 ? 73.648 110.869 95.278 1.00 37.95 293 VAL Z N 1
ATOM 4006 C CA . VAL B 2 293 ? 74.638 111.923 95.092 1.00 37.95 293 VAL Z CA 1
ATOM 4007 C C . VAL B 2 293 ? 75.539 111.609 93.908 1.00 37.95 293 VAL Z C 1
ATOM 4008 O O . VAL B 2 293 ? 75.841 112.494 93.101 1.00 37.95 293 VAL Z O 1
ATOM 4012 N N . GLY B 2 294 ? 75.984 110.358 93.780 1.00 40.82 294 GLY Z N 1
ATOM 4013 C CA . GLY B 2 294 ? 76.769 109.980 92.616 1.00 40.82 294 GLY Z CA 1
ATOM 4014 C C . GLY B 2 294 ? 75.996 110.138 91.320 1.00 40.82 294 GLY Z C 1
ATOM 4015 O O . GLY B 2 294 ? 76.530 110.634 90.322 1.00 40.82 294 GLY Z O 1
ATOM 4016 N N . ILE B 2 295 ? 74.723 109.733 91.323 1.00 44.17 295 ILE Z N 1
ATOM 4017 C CA . ILE B 2 295 ? 73.894 109.869 90.126 1.00 44.17 295 ILE Z CA 1
ATOM 4018 C C . ILE B 2 295 ? 73.756 111.338 89.738 1.00 44.17 295 ILE Z C 1
ATOM 4019 O O . ILE B 2 295 ? 73.908 111.709 88.568 1.00 44.17 295 ILE Z O 1
ATOM 4024 N N . VAL B 2 296 ? 73.475 112.196 90.721 1.00 44.75 296 VAL Z N 1
ATOM 4025 C CA . VAL B 2 296 ? 73.305 113.621 90.452 1.00 44.75 296 VAL Z CA 1
ATOM 4026 C C . VAL B 2 296 ? 74.610 114.233 89.959 1.00 44.75 296 VAL Z C 1
ATOM 4027 O O . VAL B 2 296 ? 74.621 115.010 88.996 1.00 44.75 296 VAL Z O 1
ATOM 4031 N N . GLY B 2 297 ? 75.730 113.890 90.601 1.00 43.66 297 GLY Z N 1
ATOM 4032 C CA . GLY B 2 297 ? 77.013 114.423 90.183 1.00 43.66 297 GLY Z CA 1
ATOM 4033 C C . GLY B 2 297 ? 77.399 114.009 88.780 1.00 43.66 297 GLY Z C 1
ATOM 4034 O O . GLY B 2 297 ? 78.016 114.790 88.049 1.00 43.66 297 GLY Z O 1
ATOM 4035 N N . HIS B 2 298 ? 77.049 112.785 88.381 1.00 49.72 298 HIS Z N 1
ATOM 4036 C CA . HIS B 2 298 ? 77.247 112.407 86.987 1.00 49.72 298 HIS Z CA 1
ATOM 4037 C C . HIS B 2 298 ? 76.281 113.136 86.062 1.00 49.72 298 HIS Z C 1
ATOM 4038 O O . HIS B 2 298 ? 76.628 113.418 84.910 1.00 49.72 298 HIS Z O 1
ATOM 4045 N N . LEU B 2 299 ? 75.074 113.445 86.543 1.00 50.00 299 LEU Z N 1
ATOM 4046 C CA . LEU B 2 299 ? 74.102 114.141 85.707 1.00 50.00 299 LEU Z CA 1
ATOM 4047 C C . LEU B 2 299 ? 74.503 115.589 85.454 1.00 50.00 299 LEU Z C 1
ATOM 4048 O O . LEU B 2 299 ? 74.224 116.127 84.376 1.00 50.00 299 LEU Z O 1
ATOM 4053 N N . ILE B 2 300 ? 75.153 116.235 86.423 1.00 47.04 300 ILE Z N 1
ATOM 4054 C CA . ILE B 2 300 ? 75.526 117.639 86.302 1.00 47.04 300 ILE Z CA 1
ATOM 4055 C C . ILE B 2 300 ? 76.990 117.810 85.910 1.00 47.04 300 ILE Z C 1
ATOM 4056 O O . ILE B 2 300 ? 77.493 118.937 85.885 1.00 47.04 300 ILE Z O 1
ATOM 4061 N N . GLY B 2 301 ? 77.688 116.717 85.606 1.00 44.22 301 GLY Z N 1
ATOM 4062 C CA . GLY B 2 301 ? 79.070 116.782 85.183 1.00 44.22 301 GLY Z CA 1
ATOM 4063 C C . GLY B 2 301 ? 80.084 116.942 86.294 1.00 44.22 301 GLY Z C 1
ATOM 4064 O O . GLY B 2 301 ? 81.289 116.957 86.009 1.00 44.22 301 GLY Z O 1
ATOM 4065 N N . LEU B 2 302 ? 79.645 117.070 87.549 1.00 39.80 302 LEU Z N 1
ATOM 4066 C CA . LEU B 2 302 ? 80.589 117.207 88.653 1.00 39.80 302 LEU Z CA 1
ATOM 4067 C C . LEU B 2 302 ? 81.441 115.955 88.814 1.00 39.80 302 LEU Z C 1
ATOM 4068 O O . LEU B 2 302 ? 82.653 116.043 89.041 1.00 39.80 302 LEU Z O 1
ATOM 4073 N N . LEU B 2 303 ? 80.827 114.782 88.701 1.00 40.27 303 LEU Z N 1
ATOM 4074 C CA . LEU B 2 303 ? 81.545 113.523 88.856 1.00 40.27 303 LEU Z CA 1
ATOM 4075 C C . LEU B 2 303 ? 81.452 112.679 87.590 1.00 40.27 303 LEU Z C 1
ATOM 4076 O O . LEU B 2 303 ? 80.571 112.889 86.756 1.00 40.27 303 LEU Z O 1
ATOM 4081 N N . PRO C 3 1 ? 84.628 95.936 73.127 1.00 98.81 -2 PRO A N 1
ATOM 4082 C CA . PRO C 3 1 ? 85.101 95.341 74.379 1.00 98.81 -2 PRO A CA 1
ATOM 4083 C C . PRO C 3 1 ? 84.390 94.032 74.715 1.00 98.81 -2 PRO A C 1
ATOM 4084 O O . PRO C 3 1 ? 83.164 94.006 74.817 1.00 98.81 -2 PRO A O 1
ATOM 4088 N N . HIS C 3 2 ? 85.161 92.956 74.885 1.00 95.94 -1 HIS A N 1
ATOM 4089 C CA . HIS C 3 2 ? 84.604 91.651 75.206 1.00 95.94 -1 HIS A CA 1
ATOM 4090 C C . HIS C 3 2 ? 85.313 90.935 76.347 1.00 95.94 -1 HIS A C 1
ATOM 4091 O O . HIS C 3 2 ? 84.821 89.892 76.790 1.00 95.94 -1 HIS A O 1
ATOM 4098 N N . MET C 3 3 ? 86.443 91.453 76.830 1.00 90.60 0 MET A N 1
ATOM 4099 C CA . MET C 3 3 ? 87.176 90.833 77.933 1.00 90.60 0 MET A CA 1
ATOM 4100 C C . MET C 3 3 ? 86.972 91.678 79.188 1.00 90.60 0 MET A C 1
ATOM 4101 O O . MET C 3 3 ? 87.704 92.627 79.465 1.00 90.60 0 MET A O 1
ATOM 4106 N N . LYS C 3 4 ? 85.950 91.314 79.957 1.00 64.57 1 LYS A N 1
ATOM 4107 C CA . LYS C 3 4 ? 85.664 92.013 81.199 1.00 64.57 1 LYS A CA 1
ATOM 4108 C C . LYS C 3 4 ? 86.558 91.499 82.324 1.00 64.57 1 LYS A C 1
ATOM 4109 O O . LYS C 3 4 ? 87.266 90.497 82.189 1.00 64.57 1 LYS A O 1
ATOM 4115 N N . TYR C 3 5 ? 86.528 92.213 83.446 1.00 41.41 2 TYR A N 1
ATOM 4116 C CA . TYR C 3 5 ? 87.228 91.817 84.659 1.00 41.41 2 TYR A CA 1
ATOM 4117 C C . TYR C 3 5 ? 86.264 91.914 85.831 1.00 41.41 2 TYR A C 1
ATOM 4118 O O . TYR C 3 5 ? 85.568 92.923 85.985 1.00 41.41 2 TYR A O 1
ATOM 4127 N N . TYR C 3 6 ? 86.223 90.866 86.651 1.00 39.95 3 TYR A N 1
ATOM 4128 C CA . TYR C 3 6 ? 85.280 90.783 87.756 1.00 39.95 3 TYR A CA 1
ATOM 4129 C C . TYR C 3 6 ? 85.955 90.763 89.119 1.00 39.95 3 TYR A C 1
ATOM 4130 O O . TYR C 3 6 ? 85.273 90.566 90.130 1.00 39.95 3 TYR A O 1
ATOM 4139 N N . GLY C 3 7 ? 87.266 90.961 89.178 1.00 33.92 4 GLY A N 1
ATOM 4140 C CA . GLY C 3 7 ? 87.988 90.920 90.430 1.00 33.92 4 GLY A CA 1
ATOM 4141 C C . GLY C 3 7 ? 88.441 89.516 90.793 1.00 33.92 4 GLY A C 1
ATOM 4142 O O . GLY C 3 7 ? 87.924 88.513 90.301 1.00 33.92 4 GLY A O 1
ATOM 4143 N N . ASN C 3 8 ? 89.435 89.460 91.679 1.00 30.29 5 ASN A N 1
ATOM 4144 C CA . ASN C 3 8 ? 90.050 88.212 92.130 1.00 30.29 5 ASN A CA 1
ATOM 4145 C C . ASN C 3 8 ? 90.595 87.381 90.973 1.00 30.29 5 ASN A C 1
ATOM 4146 O O . ASN C 3 8 ? 90.665 86.152 91.066 1.00 30.29 5 ASN A O 1
ATOM 4151 N N . GLY C 3 9 ? 90.980 88.032 89.878 1.00 34.06 6 GLY A N 1
ATOM 4152 C CA . GLY C 3 9 ? 91.551 87.325 88.748 1.00 34.06 6 GLY A CA 1
ATOM 4153 C C . GLY C 3 9 ? 90.564 86.532 87.921 1.00 34.06 6 GLY A C 1
ATOM 4154 O O . GLY C 3 9 ? 90.929 85.490 87.369 1.00 34.06 6 GLY A O 1
ATOM 4155 N N . VAL C 3 10 ? 89.322 86.997 87.813 1.00 39.49 7 VAL A N 1
ATOM 4156 C CA . VAL C 3 10 ? 88.296 86.341 87.009 1.00 39.49 7 VAL A CA 1
ATOM 4157 C C . VAL C 3 10 ? 88.026 87.211 85.790 1.00 39.49 7 VAL A C 1
ATOM 4158 O O . VAL C 3 10 ? 87.734 88.406 85.923 1.00 39.49 7 VAL A O 1
ATOM 4162 N N . THR C 3 11 ? 88.120 86.613 84.601 1.00 56.17 8 THR A N 1
ATOM 4163 C CA . THR C 3 11 ? 87.941 87.336 83.346 1.00 56.17 8 THR A CA 1
ATOM 4164 C C . THR C 3 11 ? 86.538 87.157 82.775 1.00 56.17 8 THR A C 1
ATOM 4165 O O . THR C 3 11 ? 85.833 88.143 82.539 1.00 56.17 8 THR A O 1
ATOM 4169 N N . CYS C 3 12 ? 86.118 85.910 82.552 1.00 64.60 9 CYS A N 1
ATOM 4170 C CA . CYS C 3 12 ? 84.801 85.589 82.000 1.00 64.60 9 CYS A CA 1
ATOM 4171 C C . CYS C 3 12 ? 84.597 86.261 80.638 1.00 64.60 9 CYS A C 1
ATOM 4172 O O . CYS C 3 12 ? 83.742 87.129 80.450 1.00 64.60 9 CYS A O 1
ATOM 4175 N N . GLY C 3 13 ? 85.425 85.830 79.689 1.00 70.84 10 GLY A N 1
ATOM 4176 C CA . GLY C 3 13 ? 85.332 86.323 78.331 1.00 70.84 10 GLY A CA 1
ATOM 4177 C C . GLY C 3 13 ? 84.016 85.961 77.666 1.00 70.84 10 GLY A C 1
ATOM 4178 O O . GLY C 3 13 ? 83.124 85.342 78.249 1.00 70.84 10 GLY A O 1
ATOM 4179 N N . LYS C 3 14 ? 83.902 86.358 76.398 1.00 74.30 11 LYS A N 1
ATOM 4180 C CA . LYS C 3 14 ? 82.652 86.228 75.659 1.00 74.30 11 LYS A CA 1
ATOM 4181 C C . LYS C 3 14 ? 82.269 84.769 75.426 1.00 74.30 11 LYS A C 1
ATOM 4182 O O . LYS C 3 14 ? 81.109 84.472 75.124 1.00 74.30 11 LYS A O 1
ATOM 4188 N N . HIS C 3 15 ? 83.227 83.851 75.570 1.00 74.83 12 HIS A N 1
ATOM 4189 C CA . HIS C 3 15 ? 82.959 82.432 75.383 1.00 74.83 12 HIS A CA 1
ATOM 4190 C C . HIS C 3 15 ? 83.242 81.568 76.603 1.00 74.83 12 HIS A C 1
ATOM 4191 O O . HIS C 3 15 ? 82.593 80.527 76.754 1.00 74.83 12 HIS A O 1
ATOM 4198 N N . SER C 3 16 ? 84.174 81.951 77.471 1.00 68.16 13 SER A N 1
ATOM 4199 C CA . SER C 3 16 ? 84.535 81.113 78.606 1.00 68.16 13 SER A CA 1
ATOM 4200 C C . SER C 3 16 ? 85.064 81.997 79.725 1.00 68.16 13 SER A C 1
ATOM 4201 O O . SER C 3 16 ? 85.416 83.160 79.514 1.00 68.16 13 SER A O 1
ATOM 4204 N N . CYS C 3 17 ? 85.116 81.424 80.925 1.00 58.85 14 CYS A N 1
ATOM 4205 C CA . CYS C 3 17 ? 85.667 82.092 82.094 1.00 58.85 14 CYS A CA 1
ATOM 4206 C C . CYS C 3 17 ? 86.942 81.387 82.527 1.00 58.85 14 CYS A C 1
ATOM 4207 O O . CYS C 3 17 ? 86.974 80.158 82.642 1.00 58.85 14 CYS A O 1
ATOM 4210 N N . SER C 3 18 ? 87.989 82.171 82.765 1.00 47.46 15 SER A N 1
ATOM 4211 C CA . SER C 3 18 ? 89.266 81.639 83.210 1.00 47.46 15 SER A CA 1
ATOM 4212 C C . SER C 3 18 ? 89.747 82.446 84.406 1.00 47.46 15 SER A C 1
ATOM 4213 O O . SER C 3 18 ? 89.444 83.634 84.534 1.00 47.46 15 SER A O 1
ATOM 4216 N N . VAL C 3 19 ? 90.500 81.786 85.281 1.00 39.40 16 VAL A N 1
ATOM 4217 C CA . VAL C 3 19 ? 91.019 82.398 86.496 1.00 39.40 16 VAL A CA 1
ATOM 4218 C C . VAL C 3 19 ? 92.537 82.312 86.455 1.00 39.40 16 VAL A C 1
ATOM 4219 O O . VAL C 3 19 ? 93.099 81.218 86.318 1.00 39.40 16 VAL A O 1
ATOM 4223 N N . ASP C 3 20 ? 93.201 83.460 86.564 1.00 35.21 17 ASP A N 1
ATOM 4224 C CA . ASP C 3 20 ? 94.650 83.494 86.741 1.00 35.21 17 ASP A CA 1
ATOM 4225 C C . ASP C 3 20 ? 94.955 83.476 88.240 1.00 35.21 17 ASP A C 1
ATOM 4226 O O . ASP C 3 20 ? 94.510 84.344 88.995 1.00 35.21 17 ASP A O 1
ATOM 4231 N N . TRP C 3 21 ? 95.644 82.425 88.683 1.00 29.47 18 TRP A N 1
ATOM 4232 C CA . TRP C 3 21 ? 95.727 82.151 90.112 1.00 29.47 18 TRP A CA 1
ATOM 4233 C C . TRP C 3 21 ? 96.731 83.039 90.833 1.00 29.47 18 TRP A C 1
ATOM 4234 O O . TRP C 3 21 ? 96.630 83.194 92.054 1.00 29.47 18 TRP A O 1
ATOM 4245 N N . GLY C 3 22 ? 97.691 83.629 90.118 1.00 30.47 19 GLY A N 1
ATOM 4246 C CA . GLY C 3 22 ? 98.604 84.556 90.768 1.00 30.47 19 GLY A CA 1
ATOM 4247 C C . GLY C 3 22 ? 97.894 85.791 91.290 1.00 30.47 19 GLY A C 1
ATOM 4248 O O . GLY C 3 22 ? 98.074 86.188 92.446 1.00 30.47 19 GLY A O 1
ATOM 4249 N N . LYS C 3 23 ? 97.052 86.399 90.451 1.00 29.12 20 LYS A N 1
ATOM 4250 C CA . LYS C 3 23 ? 96.298 87.572 90.882 1.00 29.12 20 LYS A CA 1
ATOM 4251 C C . LYS C 3 23 ? 95.277 87.206 91.952 1.00 29.12 20 LYS A C 1
ATOM 4252 O O . LYS C 3 23 ? 95.045 87.981 92.885 1.00 29.12 20 LYS A O 1
ATOM 4258 N N . ALA C 3 24 ? 94.658 86.028 91.836 1.00 27.66 21 ALA A N 1
ATOM 4259 C CA . ALA C 3 24 ? 93.708 85.594 92.856 1.00 27.66 21 ALA A CA 1
ATOM 4260 C C . ALA C 3 24 ? 94.392 85.418 94.206 1.00 27.66 21 ALA A C 1
ATOM 4261 O O . ALA C 3 24 ? 93.867 85.854 95.238 1.00 27.66 21 ALA A O 1
ATOM 4263 N N . THR C 3 25 ? 95.569 84.788 94.219 1.00 25.13 22 THR A N 1
ATOM 4264 C CA . THR C 3 25 ? 96.301 84.612 95.468 1.00 25.13 22 THR A CA 1
ATOM 4265 C C . THR C 3 25 ? 96.765 85.950 96.029 1.00 25.13 22 THR A C 1
ATOM 4266 O O . THR C 3 25 ? 96.725 86.164 97.247 1.00 25.13 22 THR A O 1
ATOM 4270 N N . THR C 3 26 ? 97.209 86.862 95.160 1.00 24.60 23 THR A N 1
ATOM 4271 C CA . THR C 3 26 ? 97.597 88.189 95.627 1.00 24.60 23 THR A CA 1
ATOM 4272 C C . THR C 3 26 ? 96.414 88.916 96.256 1.00 24.60 23 THR A C 1
ATOM 4273 O O . THR C 3 26 ? 96.549 89.524 97.325 1.00 24.60 23 THR A O 1
ATOM 4277 N N . CYS C 3 27 ? 95.242 88.847 95.618 1.00 25.01 24 CYS A N 1
ATOM 4278 C CA . CYS C 3 27 ? 94.051 89.478 96.175 1.00 25.01 24 CYS A CA 1
ATOM 4279 C C . CYS C 3 27 ? 93.677 88.861 97.516 1.00 25.01 24 CYS A C 1
ATOM 4280 O O . CYS C 3 27 ? 93.342 89.581 98.462 1.00 25.01 24 CYS A O 1
ATOM 4283 N N . ILE C 3 28 ? 93.734 87.529 97.617 1.00 20.57 25 ILE A N 1
ATOM 4284 C CA . ILE C 3 28 ? 93.388 86.864 98.871 1.00 20.57 25 ILE A CA 1
ATOM 4285 C C . ILE C 3 28 ? 94.338 87.292 99.982 1.00 20.57 25 ILE A C 1
ATOM 4286 O O . ILE C 3 28 ? 93.906 87.631 101.091 1.00 20.57 25 ILE A O 1
ATOM 4291 N N . ILE C 3 29 ? 95.643 87.295 99.700 1.00 19.17 26 ILE A N 1
ATOM 4292 C CA . ILE C 3 29 ? 96.624 87.646 100.723 1.00 19.17 26 ILE A CA 1
ATOM 4293 C C . ILE C 3 29 ? 96.468 89.102 101.143 1.00 19.17 26 ILE A C 1
ATOM 4294 O O . ILE C 3 29 ? 96.519 89.424 102.337 1.00 19.17 26 ILE A O 1
ATOM 4299 N N . ASN C 3 30 ? 96.274 90.005 100.178 1.00 19.96 27 ASN A N 1
ATOM 4300 C CA . ASN C 3 30 ? 96.121 91.418 100.511 1.00 19.96 27 ASN A CA 1
ATOM 4301 C C . ASN C 3 30 ? 94.854 91.664 101.321 1.00 19.96 27 ASN A C 1
ATOM 4302 O O . ASN C 3 30 ? 94.873 92.424 102.298 1.00 19.96 27 ASN A O 1
ATOM 4307 N N . ASN C 3 31 ? 93.744 91.025 100.938 1.00 20.60 28 ASN A N 1
ATOM 4308 C CA . ASN C 3 31 ? 92.502 91.187 101.683 1.00 20.60 28 ASN A CA 1
ATOM 4309 C C . ASN C 3 31 ? 92.632 90.632 103.095 1.00 20.60 28 ASN A C 1
ATOM 4310 O O . ASN C 3 31 ? 92.135 91.233 104.053 1.00 20.60 28 ASN A O 1
ATOM 4315 N N . GLY C 3 32 ? 93.305 89.488 103.246 1.00 17.55 29 GLY A N 1
ATOM 4316 C CA . GLY C 3 32 ? 93.520 88.943 104.576 1.00 17.55 29 GLY A CA 1
ATOM 4317 C C . GLY C 3 32 ? 94.392 89.835 105.438 1.00 17.55 29 GLY A C 1
ATOM 4318 O O . GLY C 3 32 ? 94.116 90.027 106.626 1.00 17.55 29 GLY A O 1
ATOM 4319 N N . ALA C 3 33 ? 95.456 90.393 104.854 1.00 17.96 30 ALA A N 1
ATOM 4320 C CA . ALA C 3 33 ? 96.314 91.306 105.601 1.00 17.96 30 ALA A CA 1
ATOM 4321 C C . ALA C 3 33 ? 95.548 92.548 106.036 1.00 17.96 30 ALA A C 1
ATOM 4322 O O . ALA C 3 33 ? 95.684 93.002 107.179 1.00 17.96 30 ALA A O 1
ATOM 4324 N N . ME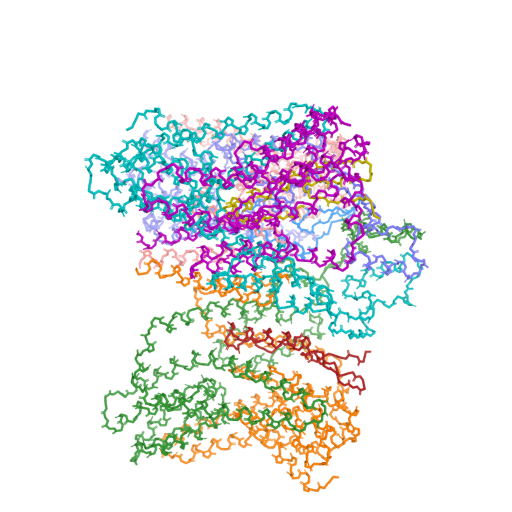T C 3 34 ? 94.732 93.111 105.141 1.00 20.25 31 MET A N 1
ATOM 4325 C CA . MET C 3 34 ? 93.938 94.279 105.509 1.00 20.25 31 MET A CA 1
ATOM 4326 C C . MET C 3 34 ? 92.903 93.947 106.575 1.00 20.25 31 MET A C 1
ATOM 4327 O O . MET C 3 34 ? 92.666 94.757 107.478 1.00 20.25 31 MET A O 1
ATOM 4332 N N . ALA C 3 35 ? 92.276 92.770 106.491 1.00 14.66 32 ALA A N 1
ATOM 4333 C CA . ALA C 3 35 ? 91.318 92.368 107.515 1.00 14.66 32 ALA A CA 1
ATOM 4334 C C . ALA C 3 35 ? 91.985 92.180 108.870 1.00 14.66 32 ALA A C 1
ATOM 4335 O O . ALA C 3 35 ? 91.418 92.569 109.896 1.00 14.66 32 ALA A O 1
ATOM 4337 N N . TRP C 3 36 ? 93.180 91.587 108.896 1.00 18.12 33 TRP A N 1
ATOM 4338 C CA . TRP C 3 36 ? 93.892 91.408 110.155 1.00 18.12 33 TRP A CA 1
ATOM 4339 C C . TRP C 3 36 ? 94.399 92.728 110.718 1.00 18.12 33 TRP A C 1
ATOM 4340 O O . TRP C 3 36 ? 94.457 92.893 111.942 1.00 18.12 33 TRP A O 1
ATOM 4351 N N . ALA C 3 37 ? 94.768 93.673 109.852 1.00 15.08 34 ALA A N 1
ATOM 4352 C CA . ALA C 3 37 ? 95.216 94.979 110.315 1.00 15.08 34 ALA A CA 1
ATOM 4353 C C . ALA C 3 37 ? 94.070 95.872 110.769 1.00 15.08 34 ALA A C 1
ATOM 4354 O O . ALA C 3 37 ? 94.277 96.728 111.636 1.00 15.08 34 ALA A O 1
ATOM 4356 N N . THR C 3 38 ? 92.870 95.699 110.207 1.00 15.77 35 THR A N 1
ATOM 4357 C CA . THR C 3 38 ? 91.724 96.530 110.553 1.00 15.77 35 THR A CA 1
ATOM 4358 C C . THR C 3 38 ? 90.659 95.778 111.341 1.00 15.77 35 THR A C 1
ATOM 4359 O O . THR C 3 38 ? 89.565 96.317 111.545 1.00 15.77 35 THR A O 1
ATOM 4363 N N . GLY C 3 39 ? 90.940 94.558 111.790 1.00 15.58 36 GLY A N 1
ATOM 4364 C CA . GLY C 3 39 ? 89.922 93.779 112.468 1.00 15.58 36 GLY A CA 1
ATOM 4365 C C . GLY C 3 39 ? 88.812 93.301 111.560 1.00 15.58 36 GLY A C 1
ATOM 4366 O O . GLY C 3 39 ? 87.689 93.085 112.026 1.00 15.58 36 GLY A O 1
ATOM 4367 N N . GLY C 3 40 ? 89.097 93.128 110.273 1.00 14.45 37 GLY A N 1
ATOM 4368 C CA . GLY C 3 40 ? 88.074 92.736 109.322 1.00 14.45 37 GLY A CA 1
ATOM 4369 C C . GLY C 3 40 ? 87.142 93.855 108.913 1.00 14.45 37 GLY A C 1
ATOM 4370 O O . GLY C 3 40 ? 85.967 93.603 108.623 1.00 14.45 37 GLY A O 1
ATOM 4371 N N . HIS C 3 41 ? 87.637 95.091 108.878 1.00 15.52 38 HIS A N 1
ATOM 4372 C CA . HIS C 3 41 ? 86.829 96.257 108.546 1.00 15.52 38 HIS A CA 1
ATOM 4373 C C . HIS C 3 41 ? 87.285 96.944 107.264 1.00 15.52 38 HIS A C 1
ATOM 4374 O O . HIS C 3 41 ? 86.929 98.104 107.034 1.00 15.52 38 HIS A O 1
ATOM 4381 N N . GLN C 3 42 ? 88.064 96.257 106.424 1.00 18.98 39 GLN A N 1
ATOM 4382 C CA . GLN C 3 42 ? 88.640 96.891 105.243 1.00 18.98 39 GLN A CA 1
ATOM 4383 C C . GLN C 3 42 ? 87.605 97.183 104.164 1.00 18.98 39 GLN A C 1
ATOM 4384 O O . GLN C 3 42 ? 87.895 97.949 103.239 1.00 18.98 39 GLN A O 1
ATOM 4390 N N . GLY C 3 43 ? 86.416 96.595 104.253 1.00 20.08 40 GLY A N 1
ATOM 4391 C CA . GLY C 3 43 ? 85.387 96.807 103.259 1.00 20.08 40 GLY A CA 1
ATOM 4392 C C . GLY C 3 43 ? 85.567 95.924 102.037 1.00 20.08 40 GLY A C 1
ATOM 4393 O O . GLY C 3 43 ? 86.514 95.146 101.915 1.00 20.08 40 GLY A O 1
ATOM 4394 N N . ASN C 3 44 ? 84.624 96.058 101.107 1.00 28.01 41 ASN A N 1
ATOM 4395 C CA . ASN C 3 44 ? 84.616 95.283 99.871 1.00 28.01 41 ASN A CA 1
ATOM 4396 C C . ASN C 3 44 ? 85.256 96.117 98.767 1.00 28.01 41 ASN A C 1
ATOM 4397 O O . ASN C 3 44 ? 84.705 97.143 98.355 1.00 28.01 41 ASN A O 1
ATOM 4402 N N . HIS C 3 45 ? 86.419 95.677 98.292 1.00 31.63 42 HIS A N 1
ATOM 4403 C CA . HIS C 3 45 ? 87.153 96.362 97.237 1.00 31.63 42 HIS A CA 1
ATOM 4404 C C . HIS C 3 45 ? 87.476 95.376 96.125 1.00 31.63 42 HIS A C 1
ATOM 4405 O O . HIS C 3 45 ? 87.912 94.251 96.393 1.00 31.63 42 HIS A O 1
ATOM 4412 N N . LYS C 3 46 ? 87.261 95.799 94.884 1.00 35.40 43 LYS A N 1
ATOM 4413 C CA . LYS C 3 46 ? 87.549 94.972 93.714 1.00 35.40 43 LYS A CA 1
ATOM 4414 C C . LYS C 3 46 ? 89.051 94.998 93.456 1.00 35.40 43 LYS A C 1
ATOM 4415 O O . LYS C 3 46 ? 89.580 95.954 92.885 1.00 35.40 43 LYS A O 1
ATOM 4421 N N . CYS C 3 47 ? 89.746 93.946 93.879 1.00 39.45 44 CYS A N 1
ATOM 4422 C CA . CYS C 3 47 ? 91.199 93.894 93.762 1.00 39.45 44 CYS A CA 1
ATOM 4423 C C . CYS C 3 47 ? 91.610 93.319 92.410 1.00 39.45 44 CYS A C 1
ATOM 4424 O O . CYS C 3 47 ? 92.607 93.732 91.818 1.00 39.45 44 CYS A O 1
ATOM 4428 N N . MET D 1 1 ? 162.564 84.673 82.154 1.00 80.65 1 MET C N 1
ATOM 4429 C CA . MET D 1 1 ? 162.628 85.303 83.468 1.00 80.65 1 MET C CA 1
ATOM 4430 C C . MET D 1 1 ? 163.685 84.626 84.336 1.00 80.65 1 MET C C 1
ATOM 4431 O O . MET D 1 1 ? 163.778 83.399 84.372 1.00 80.65 1 MET C O 1
ATOM 4436 N N . SER D 1 2 ? 164.480 85.435 85.032 1.00 77.61 2 SER C N 1
ATOM 4437 C CA . SER D 1 2 ? 165.564 84.909 85.847 1.00 77.61 2 SER C CA 1
ATOM 4438 C C . SER D 1 2 ? 165.024 84.121 87.035 1.00 77.61 2 SER C C 1
ATOM 4439 O O . SER D 1 2 ? 163.908 84.349 87.509 1.00 77.61 2 SER C O 1
ATOM 4442 N N . VAL D 1 3 ? 165.838 83.176 87.514 1.00 72.90 3 VAL C N 1
ATOM 4443 C CA . VAL D 1 3 ? 165.451 82.366 88.666 1.00 72.90 3 VAL C CA 1
ATOM 4444 C C . VAL D 1 3 ? 165.370 83.219 89.927 1.00 72.90 3 VAL C C 1
ATOM 4445 O O . VAL D 1 3 ? 164.532 82.969 90.803 1.00 72.90 3 VAL C O 1
ATOM 4449 N N . ILE D 1 4 ? 166.235 84.230 90.046 1.00 69.30 4 ILE C N 1
ATOM 4450 C CA . ILE D 1 4 ? 166.176 85.124 91.199 1.00 69.30 4 ILE C CA 1
ATOM 4451 C C . ILE D 1 4 ? 164.853 85.882 91.213 1.00 69.30 4 ILE C C 1
ATOM 4452 O O . ILE D 1 4 ? 164.259 86.107 92.275 1.00 69.30 4 ILE C O 1
ATOM 4457 N N . SER D 1 5 ? 164.359 86.267 90.034 1.00 67.48 5 SER C N 1
ATOM 4458 C CA . SER D 1 5 ? 163.044 86.893 89.957 1.00 67.48 5 SER C CA 1
ATOM 4459 C C . SER D 1 5 ? 161.960 85.938 90.438 1.00 67.48 5 SER C C 1
ATOM 4460 O O . SER D 1 5 ? 161.012 86.357 91.111 1.00 67.48 5 SER C O 1
ATOM 4463 N N . ILE D 1 6 ? 162.088 84.652 90.107 1.00 65.19 6 ILE C N 1
ATOM 4464 C CA . ILE D 1 6 ? 161.135 83.655 90.589 1.00 65.19 6 ILE C CA 1
ATOM 4465 C C . ILE D 1 6 ? 161.176 83.579 92.111 1.00 65.19 6 ILE C C 1
ATOM 4466 O O . ILE D 1 6 ? 160.136 83.531 92.780 1.00 65.19 6 ILE C O 1
ATOM 4471 N N . ILE D 1 7 ? 162.382 83.570 92.682 1.00 58.69 7 ILE C N 1
ATOM 4472 C CA . ILE D 1 7 ? 162.519 83.486 94.135 1.00 58.69 7 ILE C CA 1
ATOM 4473 C C . ILE D 1 7 ? 161.856 84.688 94.800 1.00 58.69 7 ILE C C 1
ATOM 4474 O O . ILE D 1 7 ? 161.096 84.548 95.768 1.00 58.69 7 ILE C O 1
ATOM 4479 N N . LEU D 1 8 ? 162.118 85.890 94.277 1.00 54.08 8 LEU C N 1
ATOM 4480 C CA . LEU D 1 8 ? 161.518 87.084 94.867 1.00 54.08 8 LEU C CA 1
ATOM 4481 C C . LEU D 1 8 ? 160.004 87.134 94.688 1.00 54.08 8 LEU C C 1
ATOM 4482 O O . LEU D 1 8 ? 159.302 87.574 95.603 1.00 54.08 8 LEU C O 1
ATOM 4487 N N . VAL D 1 9 ? 159.470 86.705 93.540 1.00 52.61 9 VAL C N 1
ATOM 4488 C CA . VAL D 1 9 ? 158.017 86.744 93.384 1.00 52.61 9 VAL C CA 1
ATOM 4489 C C . VAL D 1 9 ? 157.353 85.720 94.300 1.00 52.61 9 VAL C C 1
ATOM 4490 O O . VAL D 1 9 ? 156.272 85.970 94.844 1.00 52.61 9 VAL C O 1
ATOM 4494 N N . VAL D 1 10 ? 157.990 84.562 94.505 1.00 47.48 10 VAL C N 1
ATOM 4495 C CA . VAL D 1 10 ? 157.453 83.599 95.465 1.00 47.48 10 VAL C CA 1
ATOM 4496 C C . VAL D 1 10 ? 157.494 84.170 96.879 1.00 47.48 10 VAL C C 1
ATOM 4497 O O . VAL D 1 10 ? 156.557 83.982 97.666 1.00 47.48 10 VAL C O 1
ATOM 4501 N N . LEU D 1 11 ? 158.572 84.879 97.227 1.00 44.61 11 LEU C N 1
ATOM 4502 C CA . LEU D 1 11 ? 158.646 85.502 98.547 1.00 44.61 11 LEU C CA 1
ATOM 4503 C C . LEU D 1 11 ? 157.561 86.561 98.725 1.00 44.61 11 LEU C C 1
ATOM 4504 O O . LEU D 1 11 ? 156.938 86.652 99.791 1.00 44.61 11 LEU C O 1
ATOM 4509 N N . ILE D 1 12 ? 157.324 87.374 97.693 1.00 40.20 12 ILE C N 1
ATOM 4510 C CA . ILE D 1 12 ? 156.275 88.387 97.769 1.00 40.20 12 ILE C CA 1
ATOM 4511 C C . ILE D 1 12 ? 154.905 87.731 97.887 1.00 40.20 12 ILE C C 1
ATOM 4512 O O . ILE D 1 12 ? 154.032 88.216 98.615 1.00 40.20 12 ILE C O 1
ATOM 4517 N N . ALA D 1 13 ? 154.692 86.621 97.176 1.00 37.57 13 ALA C N 1
ATOM 4518 C CA . ALA D 1 13 ? 153.433 85.894 97.300 1.00 37.57 13 ALA C CA 1
ATOM 4519 C C . ALA D 1 13 ? 153.244 85.352 98.710 1.00 37.57 13 ALA C C 1
ATOM 4520 O O . ALA D 1 13 ? 152.137 85.393 99.257 1.00 37.57 13 ALA C O 1
ATOM 4522 N N . PHE D 1 14 ? 154.316 84.830 99.311 1.00 33.65 14 PHE C N 1
ATOM 4523 C CA . PHE D 1 14 ? 154.237 84.351 100.688 1.00 33.65 14 PHE C CA 1
ATOM 4524 C C . PHE D 1 14 ? 153.902 85.488 101.648 1.00 33.65 14 PHE C C 1
ATOM 4525 O O . PHE D 1 14 ? 153.078 85.325 102.557 1.00 33.65 14 PHE C O 1
ATOM 4533 N N . LEU D 1 15 ? 154.529 86.651 101.455 1.00 31.75 15 LEU C N 1
ATOM 4534 C CA . LEU D 1 15 ? 154.235 87.805 102.301 1.00 31.75 15 LEU C CA 1
ATOM 4535 C C . LEU D 1 15 ? 152.788 88.258 102.135 1.00 31.75 15 LEU C C 1
ATOM 4536 O O . LEU D 1 15 ? 152.124 88.619 103.115 1.00 31.75 15 LEU C O 1
ATOM 4541 N N . ALA D 1 16 ? 152.286 88.252 100.898 1.00 31.11 16 ALA C N 1
ATOM 4542 C CA . ALA D 1 16 ? 150.892 88.607 100.657 1.00 31.11 16 ALA C CA 1
ATOM 4543 C C . ALA D 1 16 ? 149.950 87.609 101.317 1.00 31.11 16 ALA C C 1
ATOM 4544 O O . ALA D 1 16 ? 148.914 87.994 101.868 1.00 31.11 16 ALA C O 1
ATOM 4546 N N . GLY D 1 17 ? 150.292 86.322 101.270 1.00 27.63 17 GLY C N 1
ATOM 4547 C CA . GLY D 1 17 ? 149.488 85.326 101.960 1.00 27.63 17 GLY C CA 1
ATOM 4548 C C . GLY D 1 17 ? 149.456 85.541 103.461 1.00 27.63 17 GLY C C 1
ATOM 4549 O O . GLY D 1 17 ? 148.411 85.388 104.098 1.00 27.63 17 GLY C O 1
ATOM 4550 N N . ILE D 1 18 ? 150.604 85.885 104.046 1.00 27.59 18 ILE C N 1
ATOM 4551 C CA . ILE D 1 18 ? 150.650 86.169 105.479 1.00 27.59 18 ILE C CA 1
ATOM 4552 C C . ILE D 1 18 ? 149.800 87.390 105.819 1.00 27.59 18 ILE C C 1
ATOM 4553 O O . ILE D 1 18 ? 149.027 87.382 106.787 1.00 27.59 18 ILE C O 1
ATOM 4558 N N . GLU D 1 19 ? 149.925 88.461 105.037 1.00 26.39 19 GLU C N 1
ATOM 4559 C CA . GLU D 1 19 ? 149.165 89.663 105.352 1.00 26.39 19 GLU C CA 1
ATOM 4560 C C . GLU D 1 19 ? 147.704 89.578 104.934 1.00 26.39 19 GLU C C 1
ATOM 4561 O O . GLU D 1 19 ? 146.928 90.472 105.287 1.00 26.39 19 GLU C O 1
ATOM 4567 N N . GLY D 1 20 ? 147.317 88.540 104.194 1.00 25.93 20 GLY C N 1
ATOM 4568 C CA . GLY D 1 20 ? 145.903 88.299 103.972 1.00 25.93 20 GLY C CA 1
ATOM 4569 C C . GLY D 1 20 ? 145.147 88.093 105.270 1.00 25.93 20 GLY C C 1
ATOM 4570 O O . GLY D 1 20 ? 144.006 88.538 105.413 1.00 25.93 20 GLY C O 1
ATOM 4571 N N . ILE D 1 21 ? 145.769 87.415 106.230 1.00 27.81 21 ILE C N 1
ATOM 4572 C CA . ILE D 1 21 ? 145.178 87.250 107.555 1.00 27.81 21 ILE C CA 1
ATOM 4573 C C . ILE D 1 21 ? 145.662 88.323 108.521 1.00 27.81 21 ILE C C 1
ATOM 4574 O O . ILE D 1 21 ? 144.866 88.877 109.282 1.00 27.81 21 ILE C O 1
ATOM 4579 N N . LEU D 1 22 ? 146.965 88.633 108.526 1.00 24.93 22 LEU C N 1
ATOM 4580 C CA . LEU D 1 22 ? 147.466 89.622 109.481 1.00 24.93 22 LEU C CA 1
ATOM 4581 C C . LEU D 1 22 ? 146.797 90.978 109.276 1.00 24.93 22 LEU C C 1
ATOM 4582 O O . LEU D 1 22 ? 146.311 91.591 110.234 1.00 24.93 22 LEU C O 1
ATOM 4587 N N . ASP D 1 23 ? 146.754 91.453 108.030 1.00 24.81 23 ASP C N 1
ATOM 4588 C CA . ASP D 1 23 ? 146.029 92.673 107.666 1.00 24.81 23 ASP C CA 1
ATOM 4589 C C . ASP D 1 23 ? 146.527 93.894 108.439 1.00 24.81 23 ASP C C 1
ATOM 4590 O O . ASP D 1 23 ? 145.742 94.755 108.839 1.00 24.81 23 ASP C O 1
ATOM 4595 N N . GLU D 1 24 ? 147.839 93.975 108.659 1.00 24.92 24 GLU C N 1
ATOM 4596 C CA . GLU D 1 24 ? 148.421 95.148 109.303 1.00 24.92 24 GLU C CA 1
ATOM 4597 C C . GLU D 1 24 ? 149.364 95.922 108.395 1.00 24.92 24 GLU C C 1
ATOM 4598 O O . GLU D 1 24 ? 149.167 97.126 108.193 1.00 24.92 24 GLU C O 1
ATOM 4604 N N . PHE D 1 25 ? 150.387 95.270 107.836 1.00 24.66 25 PHE C N 1
ATOM 4605 C CA . PHE D 1 25 ? 151.325 95.979 106.970 1.00 24.66 25 PHE C CA 1
ATOM 4606 C C . PHE D 1 25 ? 150.761 96.188 105.570 1.00 24.66 25 PHE C C 1
ATOM 4607 O O . PHE D 1 25 ? 151.325 96.965 104.791 1.00 24.66 25 PHE C O 1
ATOM 4615 N N . GLN D 1 26 ? 149.667 95.500 105.235 1.00 23.76 26 GLN C N 1
ATOM 4616 C CA . GLN D 1 26 ? 148.988 95.642 103.945 1.00 23.76 26 GLN C CA 1
ATOM 4617 C C . GLN D 1 26 ? 149.906 95.282 102.777 1.00 23.76 26 GLN C C 1
ATOM 4618 O O . GLN D 1 26 ? 149.913 95.941 101.736 1.00 23.76 26 GLN C O 1
ATOM 4624 N N . PHE D 1 27 ? 150.683 94.215 102.952 1.00 27.10 27 PHE C N 1
ATOM 4625 C CA . PHE D 1 27 ? 151.418 93.650 101.829 1.00 27.10 27 PHE C CA 1
ATOM 4626 C C . PHE D 1 27 ? 150.511 92.911 100.857 1.00 27.10 27 PHE C C 1
ATOM 4627 O O . PHE D 1 27 ? 150.948 92.587 99.747 1.00 27.10 27 PHE C O 1
ATOM 4635 N N . HIS D 1 28 ? 149.268 92.639 101.248 1.00 24.58 28 HIS C N 1
ATOM 4636 C CA . HIS D 1 28 ? 148.300 91.956 100.404 1.00 24.58 28 HIS C CA 1
ATOM 4637 C C . HIS D 1 28 ? 147.476 92.912 99.553 1.00 24.58 28 HIS C C 1
ATOM 4638 O O . HIS D 1 28 ? 146.731 92.458 98.679 1.00 24.58 28 HIS C O 1
ATOM 4645 N N . GLN D 1 29 ? 147.589 94.216 99.785 1.00 26.72 29 GLN C N 1
ATOM 4646 C CA . GLN D 1 29 ? 146.853 95.175 98.977 1.00 26.72 29 GLN C CA 1
ATOM 4647 C C . GLN D 1 29 ? 147.448 95.239 97.572 1.00 26.72 29 GLN C C 1
ATOM 4648 O O . GLN D 1 29 ? 148.662 95.089 97.404 1.00 26.72 29 GLN C O 1
ATOM 4654 N N . PRO D 1 30 ? 146.618 95.441 96.544 1.00 28.87 30 PRO C N 1
ATOM 4655 C CA . PRO D 1 30 ? 147.168 95.545 95.179 1.00 28.87 30 PRO C CA 1
ATOM 4656 C C . PRO D 1 30 ? 148.197 96.648 95.035 1.00 28.87 30 PRO C C 1
ATOM 4657 O O . PRO D 1 30 ? 149.205 96.464 94.339 1.00 28.87 30 PRO C O 1
ATOM 4661 N N . LEU D 1 31 ? 147.981 97.782 95.710 1.00 28.30 31 LEU C N 1
ATOM 4662 C CA . LEU D 1 31 ? 148.856 98.939 95.558 1.00 28.30 31 LEU C CA 1
ATOM 4663 C C . LEU D 1 31 ? 150.294 98.620 95.942 1.00 28.30 31 LEU C C 1
ATOM 4664 O O . LEU D 1 31 ? 151.226 99.232 95.411 1.00 28.30 31 LEU C O 1
ATOM 4669 N N . ILE D 1 32 ? 150.498 97.678 96.857 1.00 31.34 32 ILE C N 1
ATOM 4670 C CA . ILE D 1 32 ? 151.834 97.270 97.266 1.00 31.34 32 ILE C CA 1
ATOM 4671 C C . ILE D 1 32 ? 152.269 95.990 96.565 1.00 31.34 32 ILE C C 1
ATOM 4672 O O . ILE D 1 32 ? 153.405 95.893 96.097 1.00 31.34 32 ILE C O 1
ATOM 4677 N N . ALA D 1 33 ? 151.371 95.005 96.484 1.00 34.27 33 ALA C N 1
ATOM 4678 C CA . ALA D 1 33 ? 151.730 93.705 95.925 1.00 34.27 33 ALA C CA 1
ATOM 4679 C C . ALA D 1 33 ? 152.116 93.814 94.455 1.00 34.27 33 ALA C C 1
ATOM 4680 O O . ALA D 1 33 ? 153.101 93.209 94.016 1.00 34.27 33 ALA C O 1
ATOM 4682 N N . CYS D 1 34 ? 151.346 94.578 93.674 1.00 37.20 34 CYS C N 1
ATOM 4683 C CA . CYS D 1 34 ? 151.625 94.669 92.244 1.00 37.20 34 CYS C CA 1
ATOM 4684 C C . CYS D 1 34 ? 152.976 95.324 91.981 1.00 37.20 34 CYS C C 1
ATOM 4685 O O . CYS D 1 34 ? 153.762 94.831 91.163 1.00 37.20 34 CYS C O 1
ATOM 4688 N N . THR D 1 35 ? 153.272 96.426 92.675 1.00 37.03 35 THR C N 1
ATOM 4689 C CA . THR D 1 35 ? 154.559 97.084 92.480 1.00 37.03 35 THR C CA 1
ATOM 4690 C C . THR D 1 35 ? 155.710 96.250 93.026 1.00 37.03 35 THR C C 1
ATOM 4691 O O . THR D 1 35 ? 156.814 96.296 92.474 1.00 37.03 35 THR C O 1
ATOM 4695 N N . LEU D 1 36 ? 155.484 95.482 94.096 1.00 38.17 36 LEU C N 1
ATOM 4696 C CA . LEU D 1 36 ? 156.533 94.587 94.574 1.00 38.17 36 LEU C CA 1
ATOM 4697 C C . LEU D 1 36 ? 156.829 93.495 93.555 1.00 38.17 36 LEU C C 1
ATOM 4698 O O . LEU D 1 36 ? 157.993 93.136 93.341 1.00 38.17 36 LEU C O 1
ATOM 4703 N N . ILE D 1 37 ? 155.788 92.954 92.917 1.00 43.55 37 ILE C N 1
ATOM 4704 C CA . ILE D 1 37 ? 155.991 91.946 91.885 1.00 43.55 37 ILE C CA 1
ATOM 4705 C C . ILE D 1 37 ? 156.679 92.531 90.658 1.00 43.55 37 ILE C C 1
ATOM 4706 O O . ILE D 1 37 ? 157.564 91.888 90.081 1.00 43.55 37 ILE C O 1
ATOM 4711 N N . GLY D 1 38 ? 156.310 93.743 90.252 1.00 48.88 38 GLY C N 1
ATOM 4712 C CA . GLY D 1 38 ? 156.892 94.348 89.069 1.00 48.88 38 GLY C CA 1
ATOM 4713 C C . GLY D 1 38 ? 158.280 94.919 89.275 1.00 48.88 38 GLY C C 1
ATOM 4714 O O . GLY D 1 38 ? 159.028 95.109 88.312 1.00 48.88 38 GLY C O 1
ATOM 4715 N N . LEU D 1 39 ? 158.637 95.197 90.530 1.00 48.69 39 LEU C N 1
ATOM 4716 C CA . LEU D 1 39 ? 159.943 95.781 90.816 1.00 48.69 39 LEU C CA 1
ATOM 4717 C C . LEU D 1 39 ? 161.052 94.743 90.701 1.00 48.69 39 LEU C C 1
ATOM 4718 O O . LEU D 1 39 ? 162.169 95.060 90.276 1.00 48.69 39 LEU C O 1
ATOM 4723 N N . VAL D 1 40 ? 160.763 93.497 91.071 1.00 52.21 40 VAL C N 1
ATOM 4724 C CA . VAL D 1 40 ? 161.763 92.436 91.067 1.00 52.21 40 VAL C CA 1
ATOM 4725 C C . VAL D 1 40 ? 161.792 91.757 89.704 1.00 52.21 40 VAL C C 1
ATOM 4726 O O . VAL D 1 40 ? 162.538 90.794 89.494 1.00 52.21 40 VAL C O 1
ATOM 4730 N N . THR D 1 41 ? 160.979 92.252 88.768 1.00 55.57 41 THR C N 1
ATOM 4731 C CA . THR D 1 41 ? 160.917 91.699 87.424 1.00 55.57 41 THR C CA 1
ATOM 4732 C C . THR D 1 41 ? 161.209 92.706 86.323 1.00 55.57 41 THR C C 1
ATOM 4733 O O . THR D 1 41 ? 161.350 92.298 85.165 1.00 55.57 41 THR C O 1
ATOM 4737 N N . GLY D 1 42 ? 161.303 93.995 86.640 1.00 57.03 42 GLY C N 1
ATOM 4738 C CA . GLY D 1 42 ? 161.579 95.033 85.664 1.00 57.03 42 GLY C CA 1
ATOM 4739 C C . GLY D 1 42 ? 160.347 95.711 85.104 1.00 57.03 42 GLY C C 1
ATOM 4740 O O . GLY D 1 42 ? 160.469 96.771 84.473 1.00 57.03 42 GLY C O 1
ATOM 4741 N N . ASN D 1 43 ? 159.162 95.141 85.313 1.00 55.37 43 ASN C N 1
ATOM 4742 C CA . ASN D 1 43 ? 157.913 95.748 84.852 1.00 55.37 43 ASN C CA 1
ATOM 4743 C C . ASN D 1 43 ? 157.333 96.648 85.944 1.00 55.37 43 ASN C C 1
ATOM 4744 O O . ASN D 1 43 ? 156.272 96.396 86.512 1.00 55.37 43 ASN C O 1
ATOM 4749 N N . LEU D 1 44 ? 158.067 97.726 86.226 1.00 50.61 44 LEU C N 1
ATOM 4750 C CA . LEU D 1 44 ? 157.725 98.588 87.352 1.00 50.61 44 LEU C CA 1
ATOM 4751 C C . LEU D 1 44 ? 156.465 99.399 87.069 1.00 50.61 44 LEU C C 1
ATOM 4752 O O . LEU D 1 44 ? 155.454 99.261 87.767 1.00 50.61 44 LEU C O 1
ATOM 4757 N N . THR D 1 45 ? 156.508 100.254 86.043 1.00 48.63 45 THR C N 1
ATOM 4758 C CA . THR D 1 45 ? 155.415 101.197 85.814 1.00 48.63 45 THR C CA 1
ATOM 4759 C C . THR D 1 45 ? 154.117 100.484 85.441 1.00 48.63 45 THR C C 1
ATOM 4760 O O . THR D 1 45 ? 153.035 100.889 85.885 1.00 48.63 45 THR C O 1
ATOM 4764 N N . ALA D 1 46 ? 154.198 99.427 84.629 1.00 46.20 46 ALA C N 1
ATOM 4765 C CA . ALA D 1 46 ? 152.992 98.699 84.247 1.00 46.20 46 ALA C CA 1
ATOM 4766 C C . ALA D 1 46 ? 152.325 98.069 85.462 1.00 46.20 46 ALA C C 1
ATOM 4767 O O . ALA D 1 46 ? 151.097 98.130 85.615 1.00 46.20 46 ALA C O 1
ATOM 4769 N N . CYS D 1 47 ? 153.123 97.469 86.346 1.00 43.63 47 CYS C N 1
ATOM 4770 C CA . CYS D 1 47 ? 152.565 96.893 87.562 1.00 43.63 47 CYS C CA 1
ATOM 4771 C C . CYS D 1 47 ? 152.048 97.970 88.506 1.00 43.63 47 CYS C C 1
ATOM 4772 O O . CYS D 1 47 ? 151.091 97.728 89.243 1.00 43.63 47 CYS C O 1
ATOM 4775 N N . ILE D 1 48 ? 152.652 99.161 88.493 1.00 38.69 48 ILE C N 1
ATOM 4776 C CA . ILE D 1 48 ? 152.119 100.261 89.292 1.00 38.69 48 ILE C CA 1
ATOM 4777 C C . ILE D 1 48 ? 150.739 100.667 88.787 1.00 38.69 48 ILE C C 1
ATOM 4778 O O . ILE D 1 48 ? 149.816 100.897 89.579 1.00 38.69 48 ILE C O 1
ATOM 4783 N N . ILE D 1 49 ? 150.574 100.756 87.464 1.00 39.85 49 ILE C N 1
ATOM 4784 C CA . ILE D 1 49 ? 149.261 101.078 86.902 1.00 39.85 49 ILE C CA 1
ATOM 4785 C C . ILE D 1 49 ? 148.250 99.997 87.264 1.00 39.85 49 ILE C C 1
ATOM 4786 O O . ILE D 1 49 ? 147.110 100.293 87.650 1.00 39.85 49 ILE C O 1
ATOM 4791 N N . LEU D 1 50 ? 148.646 98.728 87.133 1.00 35.62 50 LEU C N 1
ATOM 4792 C CA . LEU D 1 50 ? 147.737 97.634 87.464 1.00 35.62 50 LEU C CA 1
ATOM 4793 C C . LEU D 1 50 ? 147.346 97.665 88.937 1.00 35.62 50 LEU C C 1
ATOM 4794 O O . LEU D 1 50 ? 146.176 97.458 89.281 1.00 35.62 50 LEU C O 1
ATOM 4799 N N . GLY D 1 51 ? 148.313 97.923 89.819 1.00 29.30 51 GLY C N 1
ATOM 4800 C CA . GLY D 1 51 ? 148.013 98.001 91.238 1.00 29.30 51 GLY C CA 1
ATOM 4801 C C . GLY D 1 51 ? 147.088 99.152 91.571 1.00 29.30 51 GLY C C 1
ATOM 4802 O O . GLY D 1 51 ? 146.171 99.010 92.381 1.00 29.30 51 GLY C O 1
ATOM 4803 N N . GLY D 1 52 ? 147.318 100.312 90.953 1.00 29.66 52 GLY C N 1
ATOM 4804 C CA . GLY D 1 52 ? 146.421 101.436 91.163 1.00 29.66 52 GLY C CA 1
ATOM 4805 C C . GLY D 1 52 ? 145.005 101.140 90.710 1.00 29.66 52 GLY C C 1
ATOM 4806 O O . GLY D 1 52 ? 144.039 101.432 91.421 1.00 29.66 52 GLY C O 1
ATOM 4807 N N . THR D 1 53 ? 144.863 100.534 89.528 1.00 29.70 53 THR C N 1
ATOM 4808 C CA . THR D 1 53 ? 143.536 100.194 89.022 1.00 29.70 53 THR C CA 1
ATOM 4809 C C . THR D 1 53 ? 142.838 99.189 89.933 1.00 29.70 53 THR C C 1
ATOM 4810 O O . THR D 1 53 ? 141.659 99.352 90.273 1.00 29.70 53 THR C O 1
ATOM 4814 N N . LEU D 1 54 ? 143.557 98.142 90.346 1.00 28.21 54 LEU C N 1
ATOM 4815 C CA . LEU D 1 54 ? 142.954 97.122 91.197 1.00 28.21 54 LEU C CA 1
ATOM 4816 C C . LEU D 1 54 ? 142.594 97.681 92.570 1.00 28.21 54 LEU C C 1
ATOM 4817 O O . LEU D 1 54 ? 141.542 97.345 93.124 1.00 28.21 54 LEU C O 1
ATOM 4822 N N . GLN D 1 55 ? 143.454 98.535 93.134 1.00 27.34 55 GLN C N 1
ATOM 4823 C CA . GLN D 1 55 ? 143.142 99.171 94.409 1.00 27.34 55 GLN C CA 1
ATOM 4824 C C . GLN D 1 55 ? 141.914 100.060 94.288 1.00 27.34 55 GLN C C 1
ATOM 4825 O O . GLN D 1 55 ? 141.074 100.096 95.195 1.00 27.34 55 GLN C O 1
ATOM 4831 N N . MET D 1 56 ? 141.791 100.784 93.173 1.00 30.06 56 MET C N 1
ATOM 4832 C CA . MET D 1 56 ? 140.567 101.536 92.927 1.00 30.06 56 MET C CA 1
ATOM 4833 C C . MET D 1 56 ? 139.359 100.612 92.871 1.00 30.06 56 MET C C 1
ATOM 4834 O O . MET D 1 56 ? 138.286 100.961 93.378 1.00 30.06 56 MET C O 1
ATOM 4839 N N . ILE D 1 57 ? 139.512 99.434 92.266 1.00 30.19 57 ILE C N 1
ATOM 4840 C CA . ILE D 1 57 ? 138.430 98.455 92.281 1.00 30.19 57 ILE C CA 1
ATOM 4841 C C . ILE D 1 57 ? 138.213 97.885 93.682 1.00 30.19 57 ILE C C 1
ATOM 4842 O O . ILE D 1 57 ? 137.072 97.805 94.152 1.00 30.19 57 ILE C O 1
ATOM 4847 N N . ALA D 1 58 ? 139.280 97.489 94.367 1.00 25.50 58 ALA C N 1
ATOM 4848 C CA . ALA D 1 58 ? 139.186 96.820 95.668 1.00 25.50 58 ALA C CA 1
ATOM 4849 C C . ALA D 1 58 ? 139.300 97.801 96.829 1.00 25.50 58 ALA C C 1
ATOM 4850 O O . ALA D 1 58 ? 140.134 97.635 97.718 1.00 25.50 58 ALA C O 1
ATOM 4852 N N . LEU D 1 59 ? 138.457 98.835 96.848 1.00 23.63 59 LEU C N 1
ATOM 4853 C CA . LEU D 1 59 ? 138.462 99.829 97.915 1.00 23.63 59 LEU C CA 1
ATOM 4854 C C . LEU D 1 59 ? 137.639 99.398 99.125 1.00 23.63 59 LEU C C 1
ATOM 4855 O O . LEU D 1 59 ? 137.856 99.903 100.232 1.00 23.63 59 LEU C O 1
ATOM 4860 N N . GLY D 1 60 ? 136.700 98.473 98.942 1.00 22.99 60 GLY C N 1
ATOM 4861 C CA . GLY D 1 60 ? 135.804 98.101 100.021 1.00 22.99 60 GLY C CA 1
ATOM 4862 C C . GLY D 1 60 ? 135.858 96.644 100.433 1.00 22.99 60 GLY C C 1
ATOM 4863 O O . GLY D 1 60 ? 134.916 96.138 101.050 1.00 22.99 60 GLY C O 1
ATOM 4864 N N . TRP D 1 61 ? 136.947 95.953 100.100 1.00 24.49 61 TRP C N 1
ATOM 4865 C CA . TRP D 1 61 ? 137.091 94.536 100.436 1.00 24.49 61 TRP C CA 1
ATOM 4866 C C . TRP D 1 61 ? 137.739 94.425 101.811 1.00 24.49 61 TRP C C 1
ATOM 4867 O O . TRP D 1 61 ? 138.963 94.454 101.952 1.00 24.49 61 TRP C O 1
ATOM 4878 N N . ALA D 1 62 ? 136.906 94.293 102.840 1.00 20.48 62 ALA C N 1
ATOM 4879 C CA . ALA D 1 62 ? 137.365 94.163 104.215 1.00 20.48 62 ALA C CA 1
ATOM 4880 C C . ALA D 1 62 ? 136.692 92.972 104.882 1.00 20.48 62 ALA C C 1
ATOM 4881 O O . ALA D 1 62 ? 135.494 92.739 104.696 1.00 20.48 62 ALA C O 1
ATOM 4883 N N . ASN D 1 63 ? 137.470 92.218 105.656 1.00 20.25 63 ASN C N 1
ATOM 4884 C CA . ASN D 1 63 ? 136.946 91.104 106.437 1.00 20.25 63 ASN C CA 1
ATOM 4885 C C . ASN D 1 63 ? 136.265 91.653 107.684 1.00 20.25 63 ASN C C 1
ATOM 4886 O O . ASN D 1 63 ? 136.880 92.396 108.456 1.00 20.25 63 ASN C O 1
ATOM 4891 N N . ILE D 1 64 ? 134.999 91.291 107.877 1.00 17.47 64 ILE C N 1
ATOM 4892 C CA . ILE D 1 64 ? 134.210 91.748 109.021 1.00 17.47 64 ILE C CA 1
ATOM 4893 C C . ILE D 1 64 ? 133.626 90.499 109.675 1.00 17.47 64 ILE C C 1
ATOM 4894 O O . ILE D 1 64 ? 132.727 89.854 109.127 1.00 17.47 64 ILE C O 1
ATOM 4899 N N . GLY D 1 65 ? 134.123 90.163 110.861 1.00 19.14 65 GLY C N 1
ATOM 4900 C CA . GLY D 1 65 ? 133.666 88.958 111.538 1.00 19.14 65 GLY C CA 1
ATOM 4901 C C . GLY D 1 65 ? 133.935 87.730 110.691 1.00 19.14 65 GLY C C 1
ATOM 4902 O O . GLY D 1 65 ? 135.017 87.570 110.116 1.00 19.14 65 GLY C O 1
ATOM 4903 N N . ALA D 1 66 ? 132.932 86.859 110.587 1.00 23.11 66 ALA C N 1
ATOM 4904 C CA . ALA D 1 66 ? 133.045 85.652 109.780 1.00 23.11 66 ALA C CA 1
ATOM 4905 C C . ALA D 1 66 ? 132.716 85.890 108.313 1.00 23.11 66 ALA C C 1
ATOM 4906 O O . ALA D 1 66 ? 132.764 84.941 107.522 1.00 23.11 66 ALA C O 1
ATOM 4908 N N . ALA D 1 67 ? 132.381 87.124 107.934 1.00 21.12 67 ALA C N 1
ATOM 4909 C CA . ALA D 1 67 ? 132.120 87.471 106.537 1.00 21.12 67 ALA C CA 1
ATOM 4910 C C . ALA D 1 67 ? 133.444 87.862 105.889 1.00 21.12 67 ALA C C 1
ATOM 4911 O O . ALA D 1 67 ? 133.904 89.004 105.959 1.00 21.12 67 ALA C O 1
ATOM 4913 N N . VAL D 1 68 ? 134.068 86.875 105.242 1.00 25.00 68 VAL C N 1
ATOM 4914 C CA . VAL D 1 68 ? 135.379 87.091 104.645 1.00 25.00 68 VAL C CA 1
ATOM 4915 C C . VAL D 1 68 ? 135.252 87.953 103.391 1.00 25.00 68 VAL C C 1
ATOM 4916 O O . VAL D 1 68 ? 134.279 87.871 102.631 1.00 25.00 68 VAL C O 1
ATOM 4920 N N . ALA D 1 69 ? 136.254 88.793 103.179 1.00 27.22 69 ALA C N 1
ATOM 4921 C CA . ALA D 1 69 ? 136.359 89.676 102.034 1.00 27.22 69 ALA C CA 1
ATOM 4922 C C . ALA D 1 69 ? 136.805 88.905 100.799 1.00 27.22 69 ALA C C 1
ATOM 4923 O O . ALA D 1 69 ? 137.320 87.786 100.898 1.00 27.22 69 ALA C O 1
ATOM 4925 N N . PRO D 1 70 ? 136.622 89.481 99.602 1.00 29.88 70 PRO C N 1
ATOM 4926 C CA . PRO D 1 70 ? 137.026 88.782 98.373 1.00 29.88 70 PRO C CA 1
ATOM 4927 C C . PRO D 1 70 ? 138.518 88.489 98.261 1.00 29.88 70 PRO C C 1
ATOM 4928 O O . PRO D 1 70 ? 138.959 87.985 97.224 1.00 29.88 70 PRO C O 1
ATOM 4932 N N . ASP D 1 71 ? 139.304 88.803 99.294 1.00 32.52 71 ASP C N 1
ATOM 4933 C CA . ASP D 1 71 ? 140.710 88.401 99.379 1.00 32.52 71 ASP C CA 1
ATOM 4934 C C . ASP D 1 71 ? 141.507 88.953 98.190 1.00 32.52 71 ASP C C 1
ATOM 4935 O O . ASP D 1 71 ? 141.948 88.232 97.292 1.00 32.52 71 ASP C O 1
ATOM 4940 N N . ALA D 1 72 ? 141.637 90.280 98.194 1.00 31.52 72 ALA C N 1
ATOM 4941 C CA . ALA D 1 72 ? 142.341 91.008 97.143 1.00 31.52 72 ALA C CA 1
ATOM 4942 C C . ALA D 1 72 ? 143.785 90.550 96.963 1.00 31.52 72 ALA C C 1
ATOM 4943 O O . ALA D 1 72 ? 144.417 90.880 95.956 1.00 31.52 72 ALA C O 1
ATOM 4945 N N . ALA D 1 73 ? 144.318 89.799 97.927 1.00 29.28 73 ALA C N 1
ATOM 4946 C CA . ALA D 1 73 ? 145.706 89.352 97.885 1.00 29.28 73 ALA C CA 1
ATOM 4947 C C . ALA D 1 73 ? 146.002 88.437 96.702 1.00 29.28 73 ALA C C 1
ATOM 4948 O O . ALA D 1 73 ? 146.965 88.676 95.960 1.00 29.28 73 ALA C O 1
ATOM 4950 N N . LEU D 1 74 ? 145.201 87.384 96.521 1.00 30.33 74 LEU C N 1
ATOM 4951 C CA . LEU D 1 74 ? 145.442 86.454 95.424 1.00 30.33 74 LEU C CA 1
ATOM 4952 C C . LEU D 1 74 ? 145.258 87.125 94.071 1.00 30.33 74 LEU C C 1
ATOM 4953 O O . LEU D 1 74 ? 146.048 86.892 93.152 1.00 30.33 74 LEU C O 1
ATOM 4958 N N . ALA D 1 75 ? 144.216 87.946 93.926 1.00 30.30 75 ALA C N 1
ATOM 4959 C CA . ALA D 1 75 ? 144.031 88.693 92.687 1.00 30.30 75 ALA C CA 1
ATOM 4960 C C . ALA D 1 75 ? 145.236 89.582 92.409 1.00 30.30 75 ALA C C 1
ATOM 4961 O O . ALA D 1 75 ? 145.787 89.576 91.303 1.00 30.30 75 ALA C O 1
ATOM 4963 N N . SER D 1 76 ? 145.679 90.329 93.423 1.00 30.69 76 SER C N 1
ATOM 4964 C CA . SER D 1 76 ? 146.794 91.252 93.247 1.00 30.69 76 SER C CA 1
ATOM 4965 C C . SER D 1 76 ? 148.061 90.520 92.828 1.00 30.69 76 SER C C 1
ATOM 4966 O O . SER D 1 76 ? 148.786 90.978 91.937 1.00 30.69 76 SER C O 1
ATOM 4969 N N . VAL D 1 77 ? 148.349 89.384 93.463 1.00 32.73 77 VAL C N 1
ATOM 4970 C CA . VAL D 1 77 ? 149.555 88.638 93.118 1.00 32.73 77 VAL C CA 1
ATOM 4971 C C . VAL D 1 77 ? 149.437 88.015 91.730 1.00 32.73 77 VAL C C 1
ATOM 4972 O O . VAL D 1 77 ? 150.331 88.169 90.888 1.00 32.73 77 VAL C O 1
ATOM 4976 N N . ALA D 1 78 ? 148.325 87.328 91.457 1.00 33.45 78 ALA C N 1
ATOM 4977 C CA . ALA D 1 78 ? 148.231 86.502 90.259 1.00 33.45 78 ALA C CA 1
ATOM 4978 C C . ALA D 1 78 ? 148.049 87.345 89.003 1.00 33.45 78 ALA C C 1
ATOM 4979 O O . ALA D 1 78 ? 148.644 87.049 87.961 1.00 33.45 78 ALA C O 1
ATOM 4981 N N . SER D 1 79 ? 147.214 88.388 89.069 1.00 35.88 79 SER C N 1
ATOM 4982 C CA . SER D 1 79 ? 147.047 89.259 87.912 1.00 35.88 79 SER C CA 1
ATOM 4983 C C . SER D 1 79 ? 148.360 89.939 87.551 1.00 35.88 79 SER C C 1
ATOM 4984 O O . SER D 1 79 ? 148.708 90.043 86.369 1.00 35.88 79 SER C O 1
ATOM 4987 N N . ALA D 1 80 ? 149.109 90.393 88.558 1.00 38.31 80 ALA C N 1
ATOM 4988 C CA . ALA D 1 80 ? 150.410 90.999 88.303 1.00 38.31 80 ALA C CA 1
ATOM 4989 C C . ALA D 1 80 ? 151.389 89.997 87.704 1.00 38.31 80 ALA C C 1
ATOM 4990 O O . ALA D 1 80 ? 152.122 90.330 86.767 1.00 38.31 80 ALA C O 1
ATOM 4992 N N . ILE D 1 81 ? 151.407 88.764 88.220 1.00 42.33 81 ILE C N 1
ATOM 4993 C CA . ILE D 1 81 ? 152.305 87.748 87.675 1.00 42.33 81 ILE C CA 1
ATOM 4994 C C . ILE D 1 81 ? 151.965 87.456 86.218 1.00 42.33 81 ILE C C 1
ATOM 4995 O O . ILE D 1 81 ? 152.856 87.347 85.365 1.00 42.33 81 ILE C O 1
ATOM 5000 N N . ILE D 1 82 ? 150.672 87.325 85.912 1.00 44.43 82 ILE C N 1
ATOM 5001 C CA . ILE D 1 82 ? 150.253 87.004 84.552 1.00 44.43 82 ILE C CA 1
ATOM 5002 C C . ILE D 1 82 ? 150.546 88.167 83.612 1.00 44.43 82 ILE C C 1
ATOM 5003 O O . ILE D 1 82 ? 150.942 87.964 82.457 1.00 44.43 82 ILE C O 1
ATOM 5008 N N . LEU D 1 83 ? 150.375 89.402 84.090 1.00 46.20 83 LEU C N 1
ATOM 5009 C CA . LEU D 1 83 ? 150.755 90.559 83.288 1.00 46.20 83 LEU C CA 1
ATOM 5010 C C . LEU D 1 83 ? 152.255 90.572 83.021 1.00 46.20 83 LEU C C 1
ATOM 5011 O O . LEU D 1 83 ? 152.694 90.916 81.916 1.00 46.20 83 LEU C O 1
ATOM 5016 N N . VAL D 1 84 ? 153.059 90.206 84.022 1.00 49.50 84 VAL C N 1
ATOM 5017 C CA . VAL D 1 84 ? 154.510 90.218 83.852 1.00 49.50 84 VAL C CA 1
ATOM 5018 C C . VAL D 1 84 ? 154.941 89.179 82.824 1.00 49.50 84 VAL C C 1
ATOM 5019 O O . VAL D 1 84 ? 155.664 89.490 81.870 1.00 49.50 84 VAL C O 1
ATOM 5023 N N . LEU D 1 85 ? 154.504 87.932 82.992 1.00 53.43 85 LEU C N 1
ATOM 5024 C CA . LEU D 1 85 ? 154.944 86.887 82.062 1.00 53.43 85 LEU C CA 1
ATOM 5025 C C . LEU D 1 85 ? 153.959 86.692 80.911 1.00 53.43 85 LEU C C 1
ATOM 5026 O O . LEU D 1 85 ? 153.580 85.574 80.570 1.00 53.43 85 LEU C O 1
ATOM 5031 N N . GLY D 1 86 ? 153.560 87.792 80.280 1.00 55.13 86 GLY C N 1
ATOM 5032 C CA . GLY D 1 86 ? 152.711 87.715 79.109 1.00 55.13 86 GLY C CA 1
ATOM 5033 C C . GLY D 1 86 ? 152.994 88.809 78.103 1.00 55.13 86 GLY C C 1
ATOM 5034 O O . GLY D 1 86 ? 152.268 88.956 77.114 1.00 55.13 86 GLY C O 1
ATOM 5035 N N . GLY D 1 87 ? 154.050 89.582 78.341 1.00 57.27 87 GLY C N 1
ATOM 5036 C CA . GLY D 1 87 ? 154.278 90.756 77.527 1.00 57.27 87 GLY C CA 1
ATOM 5037 C C . GLY D 1 87 ? 153.168 91.767 77.741 1.00 57.27 87 GLY C C 1
ATOM 5038 O O . GLY D 1 87 ? 152.445 91.734 78.744 1.00 57.27 87 GLY C O 1
ATOM 5039 N N . GLN D 1 88 ? 153.017 92.669 76.772 1.00 59.09 88 GLN C N 1
ATOM 5040 C CA . GLN D 1 88 ? 151.952 93.673 76.774 1.00 59.09 88 GLN C CA 1
ATOM 5041 C C . GLN D 1 88 ? 151.907 94.417 78.109 1.00 59.09 88 GLN C C 1
ATOM 5042 O O . GLN D 1 88 ? 150.937 94.341 78.864 1.00 59.09 88 GLN C O 1
ATOM 5048 N N . GLY D 1 89 ? 152.998 95.127 78.394 1.00 5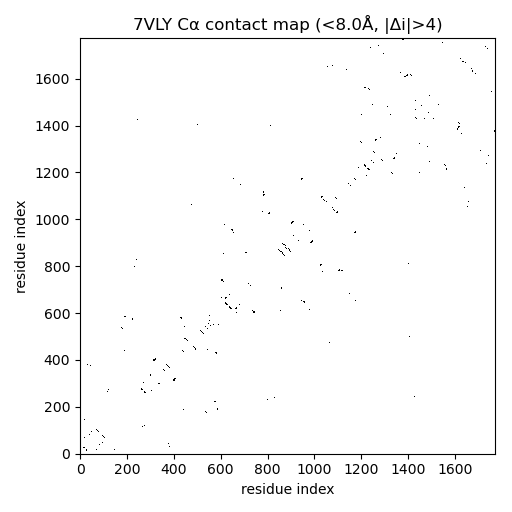6.69 89 GLY C N 1
ATOM 5049 C CA . GLY D 1 89 ? 153.172 95.812 79.661 1.00 56.69 89 GLY C CA 1
ATOM 5050 C C . GLY D 1 89 ? 151.990 96.654 80.096 1.00 56.69 89 GLY C C 1
ATOM 5051 O O . GLY D 1 89 ? 151.342 96.349 81.101 1.00 56.69 89 GLY C O 1
ATOM 5052 N N . VAL D 1 90 ? 151.686 97.709 79.336 1.00 52.94 90 VAL C N 1
ATOM 5053 C CA . VAL D 1 90 ? 150.593 98.611 79.676 1.00 52.94 90 VAL C CA 1
ATOM 5054 C C . VAL D 1 90 ? 149.276 98.197 79.033 1.00 52.94 90 VAL C C 1
ATOM 5055 O O . VAL D 1 90 ? 148.215 98.348 79.657 1.00 52.94 90 VAL C O 1
ATOM 5059 N N . ALA D 1 91 ? 149.311 97.637 77.823 1.00 54.08 91 ALA C N 1
ATOM 5060 C CA . ALA D 1 91 ? 148.090 97.266 77.118 1.00 54.08 91 ALA C CA 1
ATOM 5061 C C . ALA D 1 91 ? 147.476 95.967 77.625 1.00 54.08 91 ALA C C 1
ATOM 5062 O O . ALA D 1 91 ? 146.298 95.704 77.353 1.00 54.08 91 ALA C O 1
ATOM 5064 N N . GLY D 1 92 ? 148.237 95.150 78.350 1.00 50.00 92 GLY C N 1
ATOM 5065 C CA . GLY D 1 92 ? 147.713 93.924 78.916 1.00 50.00 92 GLY C CA 1
ATOM 5066 C C . GLY D 1 92 ? 146.992 94.078 80.233 1.00 50.00 92 GLY C C 1
ATOM 5067 O O . GLY D 1 92 ? 146.517 93.087 80.795 1.00 50.00 92 GLY C O 1
ATOM 5068 N N . ILE D 1 93 ? 146.907 95.309 80.745 1.00 45.49 93 ILE C N 1
ATOM 5069 C CA . ILE D 1 93 ? 146.258 95.532 82.040 1.00 45.49 93 ILE C CA 1
ATOM 5070 C C . ILE D 1 93 ? 144.783 95.156 82.031 1.00 45.49 93 ILE C C 1
ATOM 5071 O O . ILE D 1 93 ? 144.325 94.528 82.999 1.00 45.49 93 ILE C O 1
ATOM 5076 N N . PRO D 1 94 ? 143.976 95.509 81.021 1.00 46.50 94 PRO C N 1
ATOM 5077 C CA . PRO D 1 94 ? 142.553 95.126 81.059 1.00 46.50 94 PRO C CA 1
ATOM 5078 C C . PRO D 1 94 ? 142.309 93.625 81.115 1.00 46.50 94 PRO C C 1
ATOM 5079 O O . PRO D 1 94 ? 141.256 93.214 81.620 1.00 46.50 94 PRO C O 1
ATOM 5083 N N . SER D 1 95 ? 143.227 92.797 80.617 1.00 43.03 95 SER C N 1
ATOM 5084 C CA . SER D 1 95 ? 143.076 91.354 80.756 1.00 43.03 95 SER C CA 1
ATOM 5085 C C . SER D 1 95 ? 143.350 90.889 82.181 1.00 43.03 95 SER C C 1
ATOM 5086 O O . SER D 1 95 ? 142.622 90.039 82.709 1.00 43.03 95 SER C O 1
ATOM 5089 N N . ALA D 1 96 ? 144.388 91.440 82.815 1.00 39.51 96 ALA C N 1
ATOM 5090 C CA . ALA D 1 96 ? 144.660 91.115 84.210 1.00 39.51 96 ALA C CA 1
ATOM 5091 C C . ALA D 1 96 ? 143.512 91.557 85.108 1.00 39.51 96 ALA C C 1
ATOM 5092 O O . ALA D 1 96 ? 143.108 90.825 86.019 1.00 39.51 96 ALA C O 1
ATOM 5094 N N . ILE D 1 97 ? 142.965 92.748 84.856 1.00 38.72 97 ILE C N 1
ATOM 5095 C CA . ILE D 1 97 ? 141.818 93.216 85.629 1.00 38.72 97 ILE C CA 1
ATOM 5096 C C . ILE D 1 97 ? 140.624 92.295 85.425 1.00 38.72 97 ILE C C 1
ATOM 5097 O O . ILE D 1 97 ? 139.918 91.955 86.384 1.00 38.72 97 ILE C O 1
ATOM 5102 N N . ALA D 1 98 ? 140.383 91.867 84.183 1.00 41.41 98 ALA C N 1
ATOM 5103 C CA . ALA D 1 98 ? 139.248 90.993 83.906 1.00 41.41 98 ALA C CA 1
ATOM 5104 C C . ALA D 1 98 ? 139.393 89.647 84.604 1.00 41.41 98 ALA C C 1
ATOM 5105 O O . ALA D 1 98 ? 138.415 89.110 85.136 1.00 41.41 98 ALA C O 1
ATOM 5107 N N . ILE D 1 99 ? 140.603 89.084 84.612 1.00 41.56 99 ILE C N 1
ATOM 5108 C CA . ILE D 1 99 ? 140.796 87.781 85.242 1.00 41.56 99 ILE C CA 1
ATOM 5109 C C . ILE D 1 99 ? 140.935 87.872 86.757 1.00 41.56 99 ILE C C 1
ATOM 5110 O O . ILE D 1 99 ? 140.825 86.846 87.441 1.00 41.56 99 ILE C O 1
ATOM 5115 N N . ALA D 1 100 ? 141.182 89.066 87.305 1.00 38.25 100 ALA C N 1
ATOM 5116 C CA . ALA D 1 100 ? 141.373 89.188 88.748 1.00 38.25 100 ALA C CA 1
ATOM 5117 C C . ALA D 1 100 ? 140.103 88.856 89.525 1.00 38.25 100 ALA C C 1
ATOM 5118 O O . ALA D 1 100 ? 140.171 88.221 90.584 1.00 38.25 100 ALA C O 1
ATOM 5120 N N . ILE D 1 101 ? 138.939 89.284 89.026 1.00 37.47 101 ILE C N 1
ATOM 5121 C CA . ILE D 1 101 ? 137.712 89.187 89.823 1.00 37.47 101 ILE C CA 1
ATOM 5122 C C . ILE D 1 101 ? 137.331 87.746 90.149 1.00 37.47 101 ILE C C 1
ATOM 5123 O O . ILE D 1 101 ? 137.081 87.452 91.330 1.00 37.47 101 ILE C O 1
ATOM 5128 N N . PRO D 1 102 ? 137.252 86.813 89.189 1.00 37.63 102 PRO C N 1
ATOM 5129 C CA . PRO D 1 102 ? 136.983 85.413 89.568 1.00 37.63 102 PRO C CA 1
ATOM 5130 C C . PRO D 1 102 ? 138.071 84.803 90.433 1.00 37.63 102 PRO C C 1
ATOM 5131 O O . PRO D 1 102 ? 137.769 83.975 91.307 1.00 37.63 102 PRO C O 1
ATOM 5135 N N . LEU D 1 103 ? 139.326 85.189 90.226 1.00 35.90 103 LEU C N 1
ATOM 5136 C CA . LEU D 1 103 ? 140.405 84.698 91.063 1.00 35.90 103 LEU C CA 1
ATOM 5137 C C . LEU D 1 103 ? 140.323 85.240 92.482 1.00 35.90 103 LEU C C 1
ATOM 5138 O O . LEU D 1 103 ? 140.785 84.573 93.413 1.00 35.90 103 LEU C O 1
ATOM 5143 N N . ALA D 1 104 ? 139.719 86.416 92.668 1.00 33.57 104 ALA C N 1
ATOM 5144 C CA . ALA D 1 104 ? 139.424 86.887 94.016 1.00 33.57 104 ALA C CA 1
ATOM 5145 C C . ALA D 1 104 ? 138.442 85.956 94.718 1.00 33.57 104 ALA C C 1
ATOM 5146 O O . ALA D 1 104 ? 138.607 85.646 95.902 1.00 33.57 104 ALA C O 1
ATOM 5148 N N . VAL D 1 105 ? 137.418 85.491 94.000 1.00 34.02 105 VAL C N 1
ATOM 5149 C CA . VAL D 1 105 ? 136.468 84.546 94.582 1.00 34.02 105 VAL C CA 1
ATOM 5150 C C . VAL D 1 105 ? 137.155 83.219 94.889 1.00 34.02 105 VAL C C 1
ATOM 5151 O O . VAL D 1 105 ? 136.888 82.585 95.919 1.00 34.02 105 VAL C O 1
ATOM 5155 N N . ALA D 1 106 ? 138.045 82.776 93.999 1.00 34.47 106 ALA C N 1
ATOM 5156 C CA . ALA D 1 106 ? 138.807 81.557 94.265 1.00 34.47 106 ALA C CA 1
ATOM 5157 C C . ALA D 1 106 ? 139.667 81.701 95.520 1.00 34.47 106 ALA C C 1
ATOM 5158 O O . ALA D 1 106 ? 139.727 80.785 96.352 1.00 34.47 106 ALA C O 1
ATOM 5160 N N . GLY D 1 107 ? 140.335 82.846 95.674 1.00 32.83 107 GLY C N 1
ATOM 5161 C CA . GLY D 1 107 ? 141.113 83.084 96.879 1.00 32.83 107 GLY C CA 1
ATOM 5162 C C . GLY D 1 107 ? 140.250 83.169 98.122 1.00 32.83 107 GLY C C 1
ATOM 5163 O O . GLY D 1 107 ? 140.664 82.754 99.206 1.00 32.83 107 GLY C O 1
ATOM 5164 N N . LEU D 1 108 ? 139.043 83.720 97.984 1.00 32.50 108 LEU C N 1
ATOM 5165 C CA . LEU D 1 108 ? 138.093 83.725 99.091 1.00 32.50 108 LEU C CA 1
ATOM 5166 C C . LEU D 1 108 ? 137.742 82.305 99.515 1.00 32.50 108 LEU C C 1
ATOM 5167 O O . LEU D 1 108 ? 137.724 81.990 100.711 1.00 32.50 108 LEU C O 1
ATOM 5172 N N . PHE D 1 109 ? 137.472 81.430 98.545 1.00 35.32 109 PHE C N 1
ATOM 5173 C CA . PHE D 1 109 ? 137.186 80.034 98.867 1.00 35.32 109 PHE C CA 1
ATOM 5174 C C . PHE D 1 109 ? 138.375 79.383 99.564 1.00 35.32 109 PHE C C 1
ATOM 5175 O O . PHE D 1 109 ? 138.215 78.667 100.562 1.00 35.32 109 PHE C O 1
ATOM 5183 N N . LEU D 1 110 ? 139.585 79.642 99.059 1.00 34.13 110 LEU C N 1
ATOM 5184 C CA . LEU D 1 110 ? 140.782 79.063 99.664 1.00 34.13 110 LEU C CA 1
ATOM 5185 C C . LEU D 1 110 ? 140.972 79.547 101.098 1.00 34.13 110 LEU C C 1
ATOM 5186 O O . LEU D 1 110 ? 141.317 78.758 101.989 1.00 34.13 110 LEU C O 1
ATOM 5191 N N . THR D 1 111 ? 140.757 80.841 101.343 1.00 34.88 111 THR C N 1
ATOM 5192 C CA . THR D 1 111 ? 140.988 81.379 102.679 1.00 34.88 111 THR C CA 1
ATOM 5193 C C . THR D 1 111 ? 139.914 80.917 103.658 1.00 34.88 111 THR C C 1
ATOM 5194 O O . THR D 1 111 ? 140.206 80.703 104.839 1.00 34.88 111 THR C O 1
ATOM 5198 N N . MET D 1 112 ? 138.674 80.725 103.194 1.00 36.83 112 MET C N 1
ATOM 5199 C CA . MET D 1 112 ? 137.676 80.112 104.068 1.00 36.83 112 MET C CA 1
ATOM 5200 C C . MET D 1 112 ? 138.031 78.662 104.376 1.00 36.83 112 MET C C 1
ATOM 5201 O O . MET D 1 112 ? 137.828 78.195 105.504 1.00 36.83 112 MET C O 1
ATOM 5206 N N . ILE D 1 113 ? 138.572 77.937 103.392 1.00 35.58 113 ILE C N 1
ATOM 5207 C CA . ILE D 1 113 ? 138.995 76.560 103.638 1.00 35.58 113 ILE C CA 1
ATOM 5208 C C . ILE D 1 113 ? 140.087 76.522 104.702 1.00 35.58 113 ILE C C 1
ATOM 5209 O O . ILE D 1 113 ? 140.041 75.710 105.636 1.00 35.58 113 ILE C O 1
ATOM 5214 N N . VAL D 1 114 ? 141.076 77.411 104.590 1.00 33.46 114 VAL C N 1
ATOM 5215 C CA . VAL D 1 114 ? 142.148 77.457 105.585 1.00 33.46 114 VAL C CA 1
ATOM 5216 C C . VAL D 1 114 ? 141.652 77.920 106.953 1.00 33.46 114 VAL C C 1
ATOM 5217 O O . VAL D 1 114 ? 142.107 77.397 107.980 1.00 33.46 114 VAL C O 1
ATOM 5221 N N . ARG D 1 115 ? 140.725 78.880 107.004 1.00 33.15 115 ARG C N 1
ATOM 5222 C CA . ARG D 1 115 ? 140.161 79.288 108.286 1.00 33.15 115 ARG C CA 1
ATOM 5223 C C . ARG D 1 115 ? 139.401 78.147 108.950 1.00 33.15 115 ARG C C 1
ATOM 5224 O O . ARG D 1 115 ? 139.468 77.990 110.174 1.00 33.15 115 ARG C O 1
ATOM 5232 N N . THR D 1 116 ? 138.672 77.349 108.165 1.00 35.22 116 THR C N 1
ATOM 5233 C CA . THR D 1 116 ? 138.044 76.149 108.709 1.00 35.22 116 THR C CA 1
ATOM 5234 C C . THR D 1 116 ? 139.092 75.165 109.219 1.00 35.22 116 THR C C 1
ATOM 5235 O O . THR D 1 116 ? 138.940 74.591 110.304 1.00 35.22 116 THR C O 1
ATOM 5239 N N . LEU D 1 117 ? 140.170 74.973 108.456 1.00 36.96 117 LEU C N 1
ATOM 5240 C CA . LEU D 1 117 ? 141.251 74.077 108.856 1.00 36.96 117 LEU C CA 1
ATOM 5241 C C . LEU D 1 117 ? 141.981 74.557 110.105 1.00 36.96 117 LEU C C 1
ATOM 5242 O O . LEU D 1 117 ? 142.649 73.753 110.762 1.00 36.96 117 LEU C O 1
ATOM 5247 N N . ALA D 1 118 ? 141.883 75.844 110.439 1.00 41.05 118 ALA C N 1
ATOM 5248 C CA . ALA D 1 118 ? 142.606 76.369 111.594 1.00 41.05 118 ALA C CA 1
ATOM 5249 C C . ALA D 1 118 ? 142.033 75.909 112.933 1.00 41.05 118 ALA C C 1
ATOM 5250 O O . ALA D 1 118 ? 142.685 76.105 113.964 1.00 41.05 118 ALA C O 1
ATOM 5252 N N . VAL D 1 119 ? 140.840 75.321 112.954 1.00 44.06 119 VAL C N 1
ATOM 5253 C CA . VAL D 1 119 ? 140.184 74.929 114.205 1.00 44.06 119 VAL C CA 1
ATOM 5254 C C . VAL D 1 119 ? 140.961 73.830 114.934 1.00 44.06 119 VAL C C 1
ATOM 5255 O O . VAL D 1 119 ? 141.187 73.949 116.151 1.00 44.06 119 VAL C O 1
ATOM 5259 N N . PRO D 1 120 ? 141.381 72.743 114.272 1.00 44.05 120 PRO C N 1
ATOM 5260 C CA . PRO D 1 120 ? 142.229 71.772 114.981 1.00 44.05 120 PRO C CA 1
ATOM 5261 C C . PRO D 1 120 ? 143.531 72.367 115.485 1.00 44.05 120 PRO C C 1
ATOM 5262 O O . PRO D 1 120 ? 144.076 71.877 116.480 1.00 44.05 120 PRO C O 1
ATOM 5266 N N . ILE D 1 121 ? 144.039 73.421 114.841 1.00 44.69 121 ILE C N 1
ATOM 5267 C CA . ILE D 1 121 ? 145.261 74.059 115.322 1.00 44.69 121 ILE C CA 1
ATOM 5268 C C . ILE D 1 121 ? 145.044 74.659 116.707 1.00 44.69 121 ILE C C 1
ATOM 5269 O O . ILE D 1 121 ? 145.855 74.456 117.619 1.00 44.69 121 ILE C O 1
ATOM 5274 N N . VAL D 1 122 ? 143.941 75.387 116.902 1.00 45.20 122 VAL C N 1
ATOM 5275 C CA . VAL D 1 122 ? 143.700 75.964 118.221 1.00 45.20 122 VAL C CA 1
ATOM 5276 C C . VAL D 1 122 ? 143.270 74.887 119.209 1.00 45.20 122 VAL C C 1
ATOM 5277 O O . VAL D 1 122 ? 143.480 75.030 120.419 1.00 45.20 122 VAL C O 1
ATOM 5281 N N . HIS D 1 123 ? 142.679 73.789 118.727 1.00 49.68 123 HIS C N 1
ATOM 5282 C CA . HIS D 1 123 ? 142.422 72.664 119.624 1.00 49.68 123 HIS C CA 1
ATOM 5283 C C . HIS D 1 123 ? 143.725 72.078 120.165 1.00 49.68 123 HIS C C 1
ATOM 5284 O O . HIS D 1 123 ? 143.846 71.808 121.368 1.00 49.68 123 HIS C O 1
ATOM 5291 N N . LEU D 1 124 ? 144.714 71.882 119.289 1.00 50.88 124 LEU C N 1
ATOM 5292 C CA . LEU D 1 124 ? 146.026 71.433 119.745 1.00 50.88 124 LEU C CA 1
ATOM 5293 C C . LEU D 1 124 ? 146.676 72.471 120.649 1.00 50.88 124 LEU C C 1
ATOM 5294 O O . LEU D 1 124 ? 147.396 72.121 121.590 1.00 50.88 124 LEU C O 1
ATOM 5299 N N . MET D 1 125 ? 146.440 73.756 120.375 1.00 54.30 125 MET C N 1
ATOM 5300 C CA . MET D 1 125 ? 146.962 74.801 121.251 1.00 54.30 125 MET C CA 1
ATOM 5301 C C . MET D 1 125 ? 146.374 74.689 122.652 1.00 54.30 125 MET C C 1
ATOM 5302 O O . MET D 1 125 ? 147.088 74.853 123.646 1.00 54.30 125 MET C O 1
ATOM 5307 N N . ASP D 1 126 ? 145.071 74.416 122.752 1.00 58.05 126 ASP C N 1
ATOM 5308 C CA . ASP D 1 126 ? 144.451 74.205 124.058 1.00 58.05 126 ASP C CA 1
ATOM 5309 C C . ASP D 1 126 ? 145.032 72.976 124.750 1.00 58.05 126 ASP C C 1
ATOM 5310 O O . ASP D 1 126 ? 145.348 73.011 125.949 1.00 58.05 126 ASP C O 1
ATOM 5315 N N . ARG D 1 127 ? 145.176 71.876 124.005 1.00 64.51 127 ARG C N 1
ATOM 5316 C CA . ARG D 1 127 ? 145.713 70.651 124.593 1.00 64.51 127 ARG C CA 1
ATOM 5317 C C . ARG D 1 127 ? 147.162 70.824 125.032 1.00 64.51 127 ARG C C 1
ATOM 5318 O O . ARG D 1 127 ? 147.623 70.125 125.940 1.00 64.51 127 ARG C O 1
ATOM 5326 N N . ALA D 1 128 ? 147.899 71.728 124.388 1.00 68.21 128 ALA C N 1
ATOM 5327 C CA . ALA D 1 128 ? 149.250 72.042 124.832 1.00 68.21 128 ALA C CA 1
ATOM 5328 C C . ALA D 1 128 ? 149.250 73.005 126.010 1.00 68.21 128 ALA C C 1
ATOM 5329 O O . ALA D 1 128 ? 150.148 72.944 126.858 1.00 68.21 128 ALA C O 1
ATOM 5331 N N . ALA D 1 129 ? 148.264 73.903 126.070 1.00 71.85 129 ALA C N 1
ATOM 5332 C CA . ALA D 1 129 ? 148.145 74.812 127.202 1.00 71.85 129 ALA C CA 1
ATOM 5333 C C . ALA D 1 129 ? 147.845 74.053 128.486 1.00 71.85 129 ALA C C 1
ATOM 5334 O O . ALA D 1 129 ? 148.366 74.398 129.553 1.00 71.85 129 ALA C O 1
ATOM 5336 N N . GLU D 1 130 ? 147.003 73.019 128.407 1.00 76.12 130 GLU C N 1
ATOM 5337 C CA . GLU D 1 130 ? 146.734 72.220 129.597 1.00 76.12 130 GLU C CA 1
ATOM 5338 C C . GLU D 1 130 ? 147.963 71.443 130.057 1.00 76.12 130 GLU C C 1
ATOM 5339 O O . GLU D 1 130 ? 148.012 71.017 131.215 1.00 76.12 130 GLU C O 1
ATOM 5345 N N . LYS D 1 131 ? 148.951 71.250 129.180 1.00 79.87 131 LYS C N 1
ATOM 5346 C CA . LYS D 1 131 ? 150.196 70.593 129.555 1.00 79.87 131 LYS C CA 1
ATOM 5347 C C . LYS D 1 131 ? 151.251 71.561 130.077 1.00 79.87 131 LYS C C 1
ATOM 5348 O O . LYS D 1 131 ? 152.299 71.110 130.550 1.00 79.87 131 LYS C O 1
ATOM 5354 N N . GLY D 1 132 ? 151.006 72.868 130.002 1.00 83.76 132 GLY C N 1
ATOM 5355 C CA . GLY D 1 132 ? 151.952 73.837 130.516 1.00 83.76 132 GLY C CA 1
ATOM 5356 C C . GLY D 1 132 ? 153.148 74.118 129.635 1.00 83.76 132 GLY C C 1
ATOM 5357 O O . GLY D 1 132 ? 154.168 74.602 130.136 1.00 83.76 132 GLY C O 1
ATOM 5358 N N . ASN D 1 133 ? 153.061 73.832 128.337 1.00 83.61 133 ASN C N 1
ATOM 5359 C CA . ASN D 1 133 ? 154.157 74.093 127.404 1.00 83.61 133 ASN C CA 1
ATOM 5360 C C . ASN D 1 133 ? 153.879 75.420 126.706 1.00 83.61 133 ASN C C 1
ATOM 5361 O O . ASN D 1 133 ? 152.939 75.536 125.915 1.00 83.61 133 ASN C O 1
ATOM 5366 N N . ILE D 1 134 ? 154.703 76.427 127.001 1.00 76.20 134 ILE C N 1
ATOM 5367 C CA . ILE D 1 134 ? 154.450 77.776 126.504 1.00 76.20 134 ILE C CA 1
ATOM 5368 C C . ILE D 1 134 ? 154.978 77.996 125.089 1.00 76.20 134 ILE C C 1
ATOM 5369 O O . ILE D 1 134 ? 154.509 78.910 124.400 1.00 76.20 134 ILE C O 1
ATOM 5374 N N . ARG D 1 135 ? 155.934 77.186 124.630 1.00 71.95 135 ARG C N 1
ATOM 5375 C CA . ARG D 1 135 ? 156.548 77.401 123.325 1.00 71.95 135 ARG C CA 1
ATOM 5376 C C . ARG D 1 135 ? 155.815 76.688 122.197 1.00 71.95 135 ARG C C 1
ATOM 5377 O O . ARG D 1 135 ? 155.840 77.159 121.052 1.00 71.95 135 ARG C O 1
ATOM 5385 N N . SER D 1 136 ? 155.160 75.564 122.492 1.00 64.52 136 SER C N 1
ATOM 5386 C CA . SER D 1 136 ? 154.443 74.841 121.449 1.00 64.52 136 SER C CA 1
ATOM 5387 C C . SER D 1 136 ? 153.219 75.611 120.969 1.00 64.52 136 SER C C 1
ATOM 5388 O O . SER D 1 136 ? 152.843 75.500 119.798 1.00 64.52 136 SER C O 1
ATOM 5391 N N . VAL D 1 137 ? 152.593 76.398 121.846 1.00 58.58 137 VAL C N 1
ATOM 5392 C CA . VAL D 1 137 ? 151.491 77.255 121.413 1.00 58.58 137 VAL C CA 1
ATOM 5393 C C . VAL D 1 137 ? 151.990 78.289 120.410 1.00 58.58 137 VAL C C 1
ATOM 5394 O O . VAL D 1 137 ? 151.350 78.540 119.379 1.00 58.58 137 VAL C O 1
ATOM 5398 N N . GLU D 1 138 ? 153.146 78.897 120.692 1.00 52.49 138 GLU C N 1
ATOM 5399 C CA . GLU D 1 138 ? 153.749 79.826 119.741 1.00 52.49 138 GLU C CA 1
ATOM 5400 C C . GLU D 1 138 ? 154.072 79.131 118.427 1.00 52.49 138 GLU C C 1
ATOM 5401 O O . GLU D 1 138 ? 153.847 79.691 117.347 1.00 52.49 138 GLU C O 1
ATOM 5407 N N . TRP D 1 139 ? 154.621 77.917 118.502 1.00 50.13 139 TRP C N 1
ATOM 5408 C CA . TRP D 1 139 ? 154.976 77.190 117.287 1.00 50.13 139 TRP C CA 1
ATOM 5409 C C . TRP D 1 139 ? 153.738 76.881 116.454 1.00 50.13 139 TRP C C 1
ATOM 5410 O O . TRP D 1 139 ? 153.767 76.985 115.223 1.00 50.13 139 TRP C O 1
ATOM 5421 N N . LEU D 1 140 ? 152.635 76.513 117.109 1.00 46.14 140 LEU C N 1
ATOM 5422 C CA . LEU D 1 140 ? 151.386 76.277 116.391 1.00 46.14 140 LEU C CA 1
ATOM 5423 C C . LEU D 1 140 ? 150.850 77.560 115.766 1.00 46.14 140 LEU C C 1
ATOM 5424 O O . LEU D 1 140 ? 150.318 77.538 114.650 1.00 46.14 140 LEU C O 1
ATOM 5429 N N . HIS D 1 141 ? 150.968 78.688 116.471 1.00 37.28 141 HIS C N 1
ATOM 5430 C CA . HIS D 1 141 ? 150.516 79.957 115.903 1.00 37.28 141 HIS C CA 1
ATOM 5431 C C . HIS D 1 141 ? 151.329 80.324 114.663 1.00 37.28 141 HIS C C 1
ATOM 5432 O O . HIS D 1 141 ? 150.775 80.758 113.643 1.00 37.28 141 HIS C O 1
ATOM 5439 N N . ILE D 1 142 ? 152.651 80.145 114.731 1.00 38.79 142 ILE C N 1
ATOM 5440 C CA . ILE D 1 142 ? 153.496 80.426 113.573 1.00 38.79 142 ILE C CA 1
ATOM 5441 C C . ILE D 1 142 ? 153.199 79.451 112.438 1.00 38.79 142 ILE C C 1
ATOM 5442 O O . ILE D 1 142 ? 153.232 79.830 111.262 1.00 38.79 142 ILE C O 1
ATOM 5447 N N . SER D 1 143 ? 152.899 78.190 112.762 1.00 39.64 143 SER C N 1
ATOM 5448 C CA . SER D 1 143 ? 152.510 77.233 111.731 1.00 39.64 143 SER C CA 1
ATOM 5449 C C . SER D 1 143 ? 151.210 77.650 111.055 1.00 39.64 143 SER C C 1
ATOM 5450 O O . SER D 1 143 ? 151.064 77.509 109.836 1.00 39.64 143 SER C O 1
ATOM 5453 N N . ALA D 1 144 ? 150.251 78.155 111.833 1.00 35.57 144 ALA C N 1
ATOM 5454 C CA . ALA D 1 144 ? 149.012 78.661 111.251 1.00 35.57 144 ALA C CA 1
ATOM 5455 C C . ALA D 1 144 ? 149.270 79.855 110.343 1.00 35.57 144 ALA C C 1
ATOM 5456 O O . ALA D 1 144 ? 148.644 79.975 109.283 1.00 35.57 144 ALA C O 1
ATOM 5458 N N . ILE D 1 145 ? 150.177 80.749 110.743 1.00 36.07 145 ILE C N 1
ATOM 5459 C CA . ILE D 1 145 ? 150.538 81.878 109.886 1.00 36.07 145 ILE C CA 1
ATOM 5460 C C . ILE D 1 145 ? 151.157 81.382 108.582 1.00 36.07 145 ILE C C 1
ATOM 5461 O O . ILE D 1 145 ? 150.802 81.837 107.485 1.00 36.07 145 ILE C O 1
ATOM 5466 N N . CYS D 1 146 ? 152.092 80.435 108.685 1.00 38.79 146 CYS C N 1
ATOM 5467 C CA . CYS D 1 146 ? 152.763 79.897 107.509 1.00 38.79 146 CYS C CA 1
ATOM 5468 C C . CYS D 1 146 ? 151.813 79.141 106.595 1.00 38.79 146 CYS C C 1
ATOM 5469 O O . CYS D 1 146 ? 152.024 79.130 105.380 1.00 38.79 146 CYS C O 1
ATOM 5472 N N . MET D 1 147 ? 150.780 78.502 107.146 1.00 37.91 147 MET C N 1
ATOM 5473 C CA . MET D 1 147 ? 149.800 77.825 106.303 1.00 37.91 147 MET C CA 1
ATOM 5474 C C . MET D 1 147 ? 149.059 78.818 105.414 1.00 37.91 147 MET C C 1
ATOM 5475 O O . MET D 1 147 ? 148.880 78.575 104.215 1.00 37.91 147 MET C O 1
ATOM 5480 N N . GLN D 1 148 ? 148.642 79.954 105.977 1.00 32.57 148 GLN C N 1
ATOM 5481 C CA . GLN D 1 148 ? 147.985 80.972 105.165 1.00 32.57 148 GLN C CA 1
ATOM 5482 C C . GLN D 1 148 ? 148.956 81.625 104.192 1.00 32.57 148 GLN C C 1
ATOM 5483 O O . GLN D 1 148 ? 148.552 82.037 103.098 1.00 32.57 148 GLN C O 1
ATOM 5489 N N . GLY D 1 149 ? 150.229 81.747 104.572 1.00 31.52 149 GLY C N 1
ATOM 5490 C CA . GLY D 1 149 ? 151.220 82.229 103.619 1.00 31.52 149 GLY C CA 1
ATOM 5491 C C . GLY D 1 149 ? 151.381 81.294 102.434 1.00 31.52 149 GLY C C 1
ATOM 5492 O O . GLY D 1 149 ? 151.412 81.724 101.277 1.00 31.52 149 GLY C O 1
ATOM 5493 N N . ILE D 1 150 ? 151.470 79.990 102.710 1.00 32.92 150 ILE C N 1
ATOM 5494 C CA . ILE D 1 150 ? 151.564 78.979 101.665 1.00 32.92 150 ILE C CA 1
ATOM 5495 C C . ILE D 1 150 ? 150.314 78.956 100.795 1.00 32.92 150 ILE C C 1
ATOM 5496 O O . ILE D 1 150 ? 150.409 78.711 99.583 1.00 32.92 150 ILE C O 1
ATOM 5501 N N . ARG D 1 151 ? 149.144 79.222 101.390 1.00 31.94 151 ARG C N 1
ATOM 5502 C CA . ARG D 1 151 ? 147.888 79.273 100.645 1.00 31.94 151 ARG C CA 1
ATOM 5503 C C . ARG D 1 151 ? 147.993 80.112 99.377 1.00 31.94 151 ARG C C 1
ATOM 5504 O O . ARG D 1 151 ? 147.363 79.788 98.365 1.00 31.94 151 ARG C O 1
ATOM 5512 N N . ILE D 1 152 ? 148.776 81.187 99.409 1.00 31.30 152 ILE C N 1
ATOM 5513 C CA . ILE D 1 152 ? 149.014 81.994 98.220 1.00 31.30 152 ILE C CA 1
ATOM 5514 C C . ILE D 1 152 ? 150.394 81.759 97.616 1.00 31.30 152 ILE C C 1
ATOM 5515 O O . ILE D 1 152 ? 150.569 81.973 96.404 1.00 31.30 152 ILE C O 1
ATOM 5520 N N . ALA D 1 153 ? 151.373 81.286 98.390 1.00 34.58 153 ALA C N 1
ATOM 5521 C CA . ALA D 1 153 ? 152.684 80.989 97.821 1.00 34.58 153 ALA C CA 1
ATOM 5522 C C . ALA D 1 153 ? 152.609 79.869 96.787 1.00 34.58 153 ALA C C 1
ATOM 5523 O O . ALA D 1 153 ? 153.400 79.845 95.837 1.00 34.58 153 ALA C O 1
ATOM 5525 N N . ILE D 1 154 ? 151.676 78.935 96.950 1.00 37.36 154 ILE C N 1
ATOM 5526 C CA . ILE D 1 154 ? 151.576 77.798 96.031 1.00 37.36 154 ILE C CA 1
ATOM 5527 C C . ILE D 1 154 ? 150.975 78.209 94.686 1.00 37.36 154 ILE C C 1
ATOM 5528 O O . ILE D 1 154 ? 151.577 77.904 93.645 1.00 37.36 154 ILE C O 1
ATOM 5533 N N . PRO D 1 155 ? 149.802 78.863 94.630 1.00 38.89 155 PRO C N 1
ATOM 5534 C CA . PRO D 1 155 ? 149.248 79.211 93.307 1.00 38.89 155 PRO C CA 1
ATOM 5535 C C . PRO D 1 155 ? 150.147 80.128 92.497 1.00 38.89 155 PRO C C 1
ATOM 5536 O O . PRO D 1 155 ? 150.215 79.996 91.269 1.00 38.89 155 PRO C O 1
ATOM 5540 N N . ALA D 1 156 ? 150.850 81.052 93.154 1.00 42.25 156 ALA C N 1
ATOM 5541 C CA . ALA D 1 156 ? 151.748 81.954 92.446 1.00 42.25 156 ALA C CA 1
ATOM 5542 C C . ALA D 1 156 ? 152.931 81.229 91.822 1.00 42.25 156 ALA C C 1
ATOM 5543 O O . ALA D 1 156 ? 153.360 81.602 90.726 1.00 42.25 156 ALA C O 1
ATOM 5545 N N . ALA D 1 157 ? 153.467 80.210 92.493 1.00 47.26 157 ALA C N 1
ATOM 5546 C CA . ALA D 1 157 ? 154.504 79.373 91.909 1.00 47.26 157 ALA C CA 1
ATOM 5547 C C . ALA D 1 157 ? 153.972 78.434 90.837 1.00 47.26 157 ALA C C 1
ATOM 5548 O O . ALA D 1 157 ? 154.697 78.138 89.882 1.00 47.26 157 ALA C O 1
ATOM 5550 N N . ALA D 1 158 ? 152.733 77.958 90.976 1.00 49.22 158 ALA C N 1
ATOM 5551 C CA . ALA D 1 158 ? 152.134 77.140 89.926 1.00 49.22 158 ALA C CA 1
ATOM 5552 C C . ALA D 1 158 ? 151.923 77.946 88.651 1.00 49.22 158 ALA C C 1
ATOM 5553 O O . ALA D 1 158 ? 152.125 77.433 87.544 1.00 49.22 158 ALA C O 1
ATOM 5555 N N . LEU D 1 159 ? 151.512 79.210 88.788 1.00 50.97 159 LEU C N 1
ATOM 5556 C CA . LEU D 1 159 ? 151.283 80.052 87.618 1.00 50.97 159 LEU C CA 1
ATOM 5557 C C . LEU D 1 159 ? 152.576 80.344 86.866 1.00 50.97 159 LEU C C 1
ATOM 5558 O O . LEU D 1 159 ? 152.541 80.655 85.670 1.00 50.97 159 LEU C O 1
ATOM 5563 N N . LEU D 1 160 ? 153.722 80.259 87.546 1.00 56.94 160 LEU C N 1
ATOM 5564 C CA . LEU D 1 160 ? 154.990 80.645 86.935 1.00 56.94 160 LEU C CA 1
ATOM 5565 C C . LEU D 1 160 ? 155.440 79.688 85.837 1.00 56.94 160 LEU C C 1
ATOM 5566 O O . LEU D 1 160 ? 156.042 80.136 84.856 1.00 56.94 160 LEU C O 1
ATOM 5571 N N . PHE D 1 161 ? 155.165 78.391 85.970 1.00 64.63 161 PHE C N 1
ATOM 5572 C CA . PHE D 1 161 ? 155.617 77.398 85.002 1.00 64.63 161 PHE C CA 1
ATOM 5573 C C . PHE D 1 161 ? 154.507 76.937 84.067 1.00 64.63 161 PHE C C 1
ATOM 5574 O O . PHE D 1 161 ? 154.588 75.832 83.521 1.00 64.63 161 PHE C O 1
ATOM 5582 N N . ILE D 1 162 ? 153.476 77.752 83.869 1.00 65.74 162 ILE C N 1
ATOM 5583 C CA . ILE D 1 162 ? 152.418 77.443 82.909 1.00 65.74 162 ILE C CA 1
ATOM 5584 C C . ILE D 1 162 ? 152.279 78.628 81.963 1.00 65.74 162 ILE C C 1
ATOM 5585 O O . ILE D 1 162 ? 152.680 79.755 82.295 1.00 65.74 162 ILE C O 1
ATOM 5590 N N . PRO D 1 163 ? 151.735 78.404 80.766 1.00 72.76 163 PRO C N 1
ATOM 5591 C CA . PRO D 1 163 ? 151.561 79.511 79.816 1.00 72.76 163 PRO C CA 1
ATOM 5592 C C . PRO D 1 163 ? 150.668 80.602 80.388 1.00 72.76 163 PRO C C 1
ATOM 5593 O O . PRO D 1 163 ? 149.810 80.372 81.243 1.00 72.76 163 PRO C O 1
ATOM 5597 N N . ALA D 1 164 ? 150.899 81.824 79.903 1.00 73.14 164 ALA C N 1
ATOM 5598 C CA . ALA D 1 164 ? 150.219 82.996 80.446 1.00 73.14 164 ALA C CA 1
ATOM 5599 C C . ALA D 1 164 ? 148.708 82.887 80.280 1.00 73.14 164 ALA C C 1
ATOM 5600 O O . ALA D 1 164 ? 147.944 83.158 81.214 1.00 73.14 164 ALA C O 1
ATOM 5602 N N . ASP D 1 165 ? 148.255 82.490 79.090 1.00 77.78 165 ASP C N 1
ATOM 5603 C CA . ASP D 1 165 ? 146.825 82.379 78.806 1.00 77.78 165 ASP C CA 1
ATOM 5604 C C . ASP D 1 165 ? 146.328 80.991 79.217 1.00 77.78 165 ASP C C 1
ATOM 5605 O O . ASP D 1 165 ? 145.824 80.202 78.416 1.00 77.78 165 ASP C O 1
ATOM 5610 N N . SER D 1 166 ? 146.490 80.699 80.506 1.00 75.26 166 SER C N 1
ATOM 5611 C CA . SER D 1 166 ? 145.967 79.481 81.112 1.00 75.26 166 SER C CA 1
ATOM 5612 C C . SER D 1 166 ? 144.793 79.755 82.038 1.00 75.26 166 SER C C 1
ATOM 5613 O O . SER D 1 166 ? 143.788 79.039 81.996 1.00 75.26 166 SER C O 1
ATOM 5616 N N . VAL D 1 167 ? 144.899 80.780 82.886 1.00 71.64 167 VAL C N 1
ATOM 5617 C CA . VAL D 1 167 ? 143.767 81.181 83.715 1.00 71.64 167 VAL C CA 1
ATOM 5618 C C . VAL D 1 167 ? 142.656 81.756 82.845 1.00 71.64 167 VAL C C 1
ATOM 5619 O O . VAL D 1 167 ? 141.475 81.432 83.019 1.00 71.64 167 VAL C O 1
ATOM 5623 N N . GLN D 1 168 ? 143.021 82.612 81.887 1.00 77.22 168 GLN C N 1
ATOM 5624 C CA . GLN D 1 168 ? 142.031 83.193 80.987 1.00 77.22 168 GLN C CA 1
ATOM 5625 C C . GLN D 1 168 ? 141.389 82.124 80.112 1.00 77.22 168 GLN C C 1
ATOM 5626 O O . GLN D 1 168 ? 140.179 82.154 79.861 1.00 77.22 168 GLN C O 1
ATOM 5632 N N . SER D 1 169 ? 142.190 81.173 79.625 1.00 78.58 169 SER C N 1
ATOM 5633 C CA . SER D 1 169 ? 141.650 80.095 78.804 1.00 78.58 169 SER C CA 1
ATOM 5634 C C . SER D 1 169 ? 140.686 79.227 79.602 1.00 78.58 169 SER C C 1
ATOM 5635 O O . SER D 1 169 ? 139.629 78.827 79.102 1.00 78.58 169 SER C O 1
ATOM 5638 N N . PHE D 1 170 ? 141.042 78.920 80.852 1.00 81.21 170 PHE C N 1
ATOM 5639 C CA . PHE D 1 170 ? 140.159 78.126 81.700 1.00 81.21 170 PHE C CA 1
ATOM 5640 C C . PHE D 1 170 ? 138.868 78.881 81.993 1.00 81.21 170 PHE C C 1
ATOM 5641 O O . PHE D 1 170 ? 137.780 78.293 81.992 1.00 81.21 170 PHE C O 1
ATOM 5649 N N . LEU D 1 171 ? 138.970 80.188 82.247 1.00 80.42 171 LEU C N 1
ATOM 5650 C CA . LEU D 1 171 ? 137.785 81.003 82.488 1.00 80.42 171 LEU C CA 1
ATOM 5651 C C . LEU D 1 171 ? 136.878 81.089 81.269 1.00 80.42 171 LEU C C 1
ATOM 5652 O O . LEU D 1 171 ? 135.653 81.021 81.417 1.00 80.42 171 LEU C O 1
ATOM 5657 N N . GLU D 1 172 ? 137.445 81.243 80.073 1.00 83.90 172 GLU C N 1
ATOM 5658 C CA . GLU D 1 172 ? 136.669 81.301 78.841 1.00 83.90 172 GLU C CA 1
ATOM 5659 C C . GLU D 1 172 ? 136.090 79.951 78.446 1.00 83.90 172 GLU C C 1
ATOM 5660 O O . GLU D 1 172 ? 134.979 79.892 77.910 1.00 83.90 172 GLU C O 1
ATOM 5666 N N . ALA D 1 173 ? 136.817 78.863 78.700 1.00 81.69 173 ALA C N 1
ATOM 5667 C CA . ALA D 1 173 ? 136.305 77.526 78.429 1.00 81.69 173 ALA C CA 1
ATOM 5668 C C . ALA D 1 173 ? 135.475 77.032 79.606 1.00 81.69 173 ALA C C 1
ATOM 5669 O O . ALA D 1 173 ? 135.712 75.938 80.129 1.00 81.69 173 ALA C O 1
ATOM 5671 N N . MET D 1 174 ? 134.500 77.836 80.027 1.00 81.41 174 MET C N 1
ATOM 5672 C CA . MET D 1 174 ? 133.607 77.491 81.120 1.00 81.41 174 MET C CA 1
ATOM 5673 C C . MET D 1 174 ? 132.173 77.573 80.610 1.00 81.41 174 MET C C 1
ATOM 5674 O O . MET D 1 174 ? 131.837 78.504 79.856 1.00 81.41 174 MET C O 1
ATOM 5679 N N . PRO D 1 175 ? 131.311 76.626 80.974 1.00 74.32 175 PRO C N 1
ATOM 5680 C CA . PRO D 1 175 ? 129.926 76.666 80.491 1.00 74.32 175 PRO C CA 1
ATOM 5681 C C . PRO D 1 175 ? 129.210 77.928 80.950 1.00 74.32 175 PRO C C 1
ATOM 5682 O O . PRO D 1 175 ? 129.439 78.429 82.053 1.00 74.32 175 PRO C O 1
ATOM 5686 N N . ALA D 1 176 ? 128.336 78.442 80.081 1.00 68.44 176 ALA C N 1
ATOM 5687 C CA . ALA D 1 176 ? 127.609 79.669 80.386 1.00 68.44 176 ALA C CA 1
ATOM 5688 C C . ALA D 1 176 ? 126.674 79.511 81.577 1.00 68.44 176 ALA C C 1
ATOM 5689 O O . ALA D 1 176 ? 126.527 80.457 82.361 1.00 68.44 176 ALA C O 1
ATOM 5691 N N . TRP D 1 177 ? 126.040 78.346 81.731 1.00 63.00 177 TRP C N 1
ATOM 5692 C CA . TRP D 1 177 ? 125.149 78.142 82.866 1.00 63.00 177 TRP C CA 1
ATOM 5693 C C . TRP D 1 177 ? 125.899 78.198 84.189 1.00 63.00 177 TRP C C 1
ATOM 5694 O O . TRP D 1 177 ? 125.371 78.733 85.167 1.00 63.00 177 TRP C O 1
ATOM 5705 N N . LEU D 1 178 ? 127.122 77.664 84.241 1.00 61.06 178 LEU C N 1
ATOM 5706 C CA . LEU D 1 178 ? 127.918 77.761 85.460 1.00 61.06 178 LEU C CA 1
ATOM 5707 C C . LEU D 1 178 ? 128.244 79.213 85.794 1.00 61.06 178 LEU C C 1
ATOM 5708 O O . LEU D 1 178 ? 128.126 79.631 86.953 1.00 61.06 178 LEU C O 1
ATOM 5713 N N . THR D 1 179 ? 128.653 79.995 84.792 1.00 58.69 179 THR C N 1
ATOM 5714 C CA . THR D 1 179 ? 128.986 81.397 85.029 1.00 58.69 179 THR C CA 1
ATOM 5715 C C . THR D 1 179 ? 127.769 82.174 85.512 1.00 58.69 179 THR C C 1
ATOM 5716 O O . THR D 1 179 ? 127.855 82.964 86.461 1.00 58.69 179 THR C O 1
ATOM 5720 N N . ASP D 1 180 ? 126.619 81.953 84.878 1.00 54.28 180 ASP C N 1
ATOM 5721 C CA . ASP D 1 180 ? 125.387 82.604 85.296 1.00 54.28 180 ASP C CA 1
ATOM 5722 C C . ASP D 1 180 ? 124.930 82.168 86.682 1.00 54.28 180 ASP C C 1
ATOM 5723 O O . ASP D 1 180 ? 124.434 83.004 87.444 1.00 54.28 180 ASP C O 1
ATOM 5728 N N . GLY D 1 181 ? 125.095 80.890 87.029 1.00 49.08 181 GLY C N 1
ATOM 5729 C CA . GLY D 1 181 ? 124.765 80.449 88.373 1.00 49.08 181 GLY C CA 1
ATOM 5730 C C . GLY D 1 181 ? 125.652 81.081 89.426 1.00 49.08 181 GLY C C 1
ATOM 5731 O O . GLY D 1 181 ? 125.177 81.475 90.493 1.00 49.08 181 GLY C O 1
ATOM 5732 N N . MET D 1 182 ? 126.954 81.184 89.146 1.00 48.25 182 MET C N 1
ATOM 5733 C CA . MET D 1 182 ? 127.848 81.876 90.071 1.00 48.25 182 MET C CA 1
ATOM 5734 C C . MET D 1 182 ? 127.481 83.349 90.207 1.00 48.25 182 MET C C 1
ATOM 5735 O O . MET D 1 182 ? 127.502 83.895 91.316 1.00 48.25 182 MET C O 1
ATOM 5740 N N . ALA D 1 183 ? 127.142 84.004 89.094 1.00 42.50 183 ALA C N 1
ATOM 5741 C CA . ALA D 1 183 ? 126.742 85.407 89.156 1.00 42.50 183 ALA C CA 1
ATOM 5742 C C . ALA D 1 183 ? 125.468 85.584 89.975 1.00 42.50 183 ALA C C 1
ATOM 5743 O O . ALA D 1 183 ? 125.352 86.533 90.759 1.00 42.50 183 ALA C O 1
ATOM 5745 N N . ILE D 1 184 ? 124.499 84.684 89.800 1.00 39.41 184 ILE C N 1
ATOM 5746 C CA . ILE D 1 184 ? 123.259 84.759 90.566 1.00 39.41 184 ILE C CA 1
ATOM 5747 C C . ILE D 1 184 ? 123.530 84.518 92.048 1.00 39.41 184 ILE C C 1
ATOM 5748 O O . ILE D 1 184 ? 123.031 85.245 92.914 1.00 39.41 184 ILE C O 1
ATOM 5753 N N . GLY D 1 185 ? 124.333 83.497 92.361 1.00 36.14 185 GLY C N 1
ATOM 5754 C CA . GLY D 1 185 ? 124.646 83.185 93.744 1.00 36.14 185 GLY C CA 1
ATOM 5755 C C . GLY D 1 185 ? 125.496 84.228 94.435 1.00 36.14 185 GLY C C 1
ATOM 5756 O O . GLY D 1 185 ? 125.486 84.302 95.668 1.00 36.14 185 GLY C O 1
ATOM 5757 N N . GLY D 1 186 ? 126.232 85.035 93.671 1.00 34.70 186 GLY C N 1
ATOM 5758 C CA . GLY D 1 186 ? 127.015 86.105 94.255 1.00 34.70 186 GLY C CA 1
ATOM 5759 C C . GLY D 1 186 ? 126.215 87.272 94.778 1.00 34.70 186 GLY C C 1
ATOM 5760 O O . GLY D 1 186 ? 126.706 88.013 95.634 1.00 34.70 186 GLY C O 1
ATOM 5761 N N . GLY D 1 187 ? 124.991 87.460 94.284 1.00 31.17 187 GLY C N 1
ATOM 5762 C CA . GLY D 1 187 ? 124.123 88.502 94.797 1.00 31.17 187 GLY C CA 1
ATOM 5763 C C . GLY D 1 187 ? 123.364 88.143 96.054 1.00 31.17 187 GLY C C 1
ATOM 5764 O O . GLY D 1 187 ? 122.805 89.034 96.701 1.00 31.17 187 GLY C O 1
ATOM 5765 N N . MET D 1 188 ? 123.330 86.861 96.414 1.00 30.48 188 MET C N 1
ATOM 5766 C CA . MET D 1 188 ? 122.649 86.403 97.618 1.00 30.48 188 MET C CA 1
ATOM 5767 C C . MET D 1 188 ? 123.598 86.127 98.774 1.00 30.48 188 MET C C 1
ATOM 5768 O O . MET D 1 188 ? 123.138 85.920 99.902 1.00 30.48 188 MET C O 1
ATOM 5773 N N . VAL D 1 189 ? 124.908 86.113 98.517 1.00 26.44 189 VAL C N 1
ATOM 5774 C CA . VAL D 1 189 ? 125.886 85.815 99.561 1.00 26.44 189 VAL C CA 1
ATOM 5775 C C . VAL D 1 189 ? 125.873 86.879 100.649 1.00 26.44 189 VAL C C 1
ATOM 5776 O O . VAL D 1 189 ? 125.961 86.561 101.843 1.00 26.44 189 VAL C O 1
ATOM 5780 N N . VAL D 1 190 ? 125.735 88.152 100.264 1.00 21.85 190 VAL C N 1
ATOM 5781 C CA . VAL D 1 190 ? 125.816 89.247 101.230 1.00 21.85 190 VAL C CA 1
ATOM 5782 C C . VAL D 1 190 ? 124.730 89.115 102.292 1.00 21.85 190 VAL C C 1
ATOM 5783 O O . VAL D 1 190 ? 124.894 89.578 103.429 1.00 21.85 190 VAL C O 1
ATOM 5787 N N . ALA D 1 191 ? 123.616 88.462 101.946 1.00 20.60 191 ALA C N 1
ATOM 5788 C CA . ALA D 1 191 ? 122.553 88.244 102.922 1.00 20.60 191 ALA C CA 1
ATOM 5789 C C . ALA D 1 191 ? 123.069 87.479 104.131 1.00 20.60 191 ALA C C 1
ATOM 5790 O O . ALA D 1 191 ? 122.747 87.821 105.276 1.00 20.60 191 ALA C O 1
ATOM 5792 N N . VAL D 1 192 ? 123.893 86.454 103.896 1.00 21.95 192 VAL C N 1
ATOM 5793 C CA . VAL D 1 192 ? 124.531 85.742 105.000 1.00 21.95 192 VAL C CA 1
ATOM 5794 C C . VAL D 1 192 ? 125.301 86.718 105.875 1.00 21.95 192 VAL C C 1
ATOM 5795 O O . VAL D 1 192 ? 125.181 86.702 107.107 1.00 21.95 192 VAL C O 1
ATOM 5799 N N . GLY D 1 193 ? 126.077 87.608 105.248 1.00 20.28 193 GLY C N 1
ATOM 5800 C CA . GLY D 1 193 ? 126.803 88.608 106.008 1.00 20.28 193 GLY C CA 1
ATOM 5801 C C . GLY D 1 193 ? 125.894 89.472 106.856 1.00 20.28 193 GLY C C 1
ATOM 5802 O O . GLY D 1 193 ? 126.278 89.896 107.948 1.00 20.28 193 GLY C O 1
ATOM 5803 N N . TYR D 1 194 ? 124.680 89.743 106.372 1.00 19.70 194 TYR C N 1
ATOM 5804 C CA . TYR D 1 194 ? 123.719 90.476 107.186 1.00 19.70 194 TYR C CA 1
ATOM 5805 C C . TYR D 1 194 ? 123.212 89.626 108.343 1.00 19.70 194 TYR C C 1
ATOM 5806 O O . TYR D 1 194 ? 123.085 90.120 109.471 1.00 19.70 194 TYR C O 1
ATOM 5815 N N . ALA D 1 195 ? 122.955 88.340 108.088 1.00 18.36 195 ALA C N 1
ATOM 5816 C CA . ALA D 1 195 ? 122.342 87.485 109.099 1.00 18.36 195 ALA C CA 1
ATOM 5817 C C . ALA D 1 195 ? 123.204 87.412 110.351 1.00 18.36 195 ALA C C 1
ATOM 5818 O O . ALA D 1 195 ? 122.702 87.539 111.474 1.00 18.36 195 ALA C O 1
ATOM 5820 N N . LEU D 1 196 ? 124.516 87.234 110.170 1.00 17.98 196 LEU C N 1
ATOM 5821 C CA . LEU D 1 196 ? 125.432 87.198 111.304 1.00 17.98 196 LEU C CA 1
ATOM 5822 C C . LEU D 1 196 ? 125.280 88.436 112.177 1.00 17.98 196 LEU C C 1
ATOM 5823 O O . LEU D 1 196 ? 125.313 88.343 113.409 1.00 17.98 196 LEU C O 1
ATOM 5828 N N . VAL D 1 197 ? 125.093 89.604 111.558 1.00 18.66 197 VAL C N 1
ATOM 5829 C CA . VAL D 1 197 ? 124.897 90.817 112.345 1.00 18.66 197 VAL C CA 1
ATOM 5830 C C . VAL D 1 197 ? 123.569 90.756 113.086 1.00 18.66 197 VAL C C 1
ATOM 5831 O O . VAL D 1 197 ? 123.493 91.080 114.278 1.00 18.66 197 VAL C O 1
ATOM 5835 N N . ILE D 1 198 ? 122.509 90.320 112.401 1.00 21.32 198 ILE C N 1
ATOM 5836 C CA . ILE D 1 198 ? 121.189 90.308 113.019 1.00 21.32 198 ILE C CA 1
ATOM 5837 C C . ILE D 1 198 ? 121.166 89.345 114.197 1.00 21.32 198 ILE C C 1
ATOM 5838 O O . ILE D 1 198 ? 120.559 89.627 115.236 1.00 21.32 198 ILE C O 1
ATOM 5843 N N . ASN D 1 199 ? 121.839 88.202 114.062 1.00 22.79 199 ASN C N 1
ATOM 5844 C CA . ASN D 1 199 ? 121.942 87.269 115.178 1.00 22.79 199 ASN C CA 1
ATOM 5845 C C . ASN D 1 199 ? 122.678 87.895 116.356 1.00 22.79 199 ASN C C 1
ATOM 5846 O O . ASN D 1 199 ? 122.386 87.581 117.516 1.00 22.79 199 ASN C O 1
ATOM 5851 N N . MET D 1 200 ? 123.636 88.785 116.082 1.00 24.24 200 MET C N 1
ATOM 5852 C CA . MET D 1 200 ? 124.368 89.435 117.165 1.00 24.24 200 MET C CA 1
ATOM 5853 C C . MET D 1 200 ? 123.465 90.388 117.940 1.00 24.24 200 MET C C 1
ATOM 5854 O O . MET D 1 200 ? 123.279 90.243 119.153 1.00 24.24 200 MET C O 1
ATOM 5859 N N . MET D 1 201 ? 122.895 91.371 117.252 1.00 25.71 201 MET C N 1
ATOM 5860 C CA . MET D 1 201 ? 122.068 92.403 117.870 1.00 25.71 201 MET C CA 1
ATOM 5861 C C . MET D 1 201 ? 120.641 92.310 117.325 1.00 25.71 201 MET C C 1
ATOM 5862 O O . MET D 1 201 ? 120.366 92.701 116.187 1.00 25.71 201 MET C O 1
ATOM 5867 N N . ALA D 1 202 ? 119.739 91.764 118.139 1.00 25.61 202 ALA C N 1
ATOM 5868 C CA . ALA D 1 202 ? 118.322 91.710 117.787 1.00 25.61 202 ALA C CA 1
ATOM 5869 C C . ALA D 1 202 ? 117.528 91.494 119.067 1.00 25.61 202 ALA C C 1
ATOM 5870 O O . ALA D 1 202 ? 117.610 90.420 119.671 1.00 25.61 202 ALA C O 1
ATOM 5872 N N . THR D 1 203 ? 116.769 92.504 119.474 1.00 25.61 203 THR C N 1
ATOM 5873 C CA . THR D 1 203 ? 115.883 92.416 120.623 1.00 25.61 203 THR C CA 1
ATOM 5874 C C . THR D 1 203 ? 114.458 92.729 120.188 1.00 25.61 203 THR C C 1
ATOM 5875 O O . THR D 1 203 ? 114.217 93.269 119.105 1.00 25.61 203 THR C O 1
ATOM 5879 N N . LYS D 1 204 ? 113.504 92.383 121.054 1.00 30.31 204 LYS C N 1
ATOM 5880 C CA . LYS D 1 204 ? 112.094 92.610 120.761 1.00 30.31 204 LYS C CA 1
ATOM 5881 C C . LYS D 1 204 ? 111.742 94.086 120.634 1.00 30.31 204 LYS C C 1
ATOM 5882 O O . LYS D 1 204 ? 110.670 94.404 120.108 1.00 30.31 204 LYS C O 1
ATOM 5888 N N . GLU D 1 205 ? 112.607 94.987 121.096 1.00 27.52 205 GLU C N 1
ATOM 5889 C CA . GLU D 1 205 ? 112.303 96.411 121.072 1.00 27.52 205 GLU C CA 1
ATOM 5890 C C . GLU D 1 205 ? 112.909 97.120 119.864 1.00 27.52 205 GLU C C 1
ATOM 5891 O O . GLU D 1 205 ? 112.469 98.223 119.516 1.00 27.52 205 GLU C O 1
ATOM 5897 N N . VAL D 1 206 ? 113.867 96.490 119.177 1.00 26.05 206 VAL C N 1
ATOM 5898 C CA . VAL D 1 206 ? 114.460 97.078 117.977 1.00 26.05 206 VAL C CA 1
ATOM 5899 C C . VAL D 1 206 ? 113.918 96.474 116.687 1.00 26.05 206 VAL C C 1
ATOM 5900 O O . VAL D 1 206 ? 114.177 97.028 115.606 1.00 26.05 206 VAL C O 1
ATOM 5904 N N . TRP D 1 207 ? 113.191 95.360 116.760 1.00 28.95 207 TRP C N 1
ATOM 5905 C CA . TRP D 1 207 ? 112.585 94.791 115.558 1.00 28.95 207 TRP C CA 1
ATOM 5906 C C . TRP D 1 207 ? 111.647 95.757 114.839 1.00 28.95 207 TRP C C 1
ATOM 5907 O O . TRP D 1 207 ? 111.657 95.765 113.594 1.00 28.95 207 TRP C O 1
ATOM 5918 N N . PRO D 1 208 ? 110.806 96.553 115.519 1.00 28.95 208 PRO C N 1
ATOM 5919 C CA . PRO D 1 208 ? 109.998 97.539 114.782 1.00 28.95 208 PRO C CA 1
ATOM 5920 C C . PRO D 1 208 ? 110.824 98.496 113.939 1.00 28.95 208 PRO C C 1
ATOM 5921 O O . PRO D 1 208 ? 110.383 98.889 112.852 1.00 28.95 208 PRO C O 1
ATOM 5925 N N . PHE D 1 209 ? 112.014 98.885 114.406 1.00 28.95 209 PHE C N 1
ATOM 5926 C CA . PHE D 1 209 ? 112.884 99.714 113.578 1.00 28.95 209 PHE C CA 1
ATOM 5927 C C . PHE D 1 209 ? 113.352 98.966 112.337 1.00 28.95 209 PHE C C 1
ATOM 5928 O O . PHE D 1 209 ? 113.464 99.564 111.261 1.00 28.95 209 PHE C O 1
ATOM 5936 N N . PHE D 1 210 ? 113.617 97.663 112.463 1.00 28.95 210 PHE C N 1
ATOM 5937 C CA . PHE D 1 210 ? 113.920 96.850 111.290 1.00 28.95 210 PHE C CA 1
ATOM 5938 C C . PHE D 1 210 ? 112.753 96.857 110.310 1.00 28.95 210 PHE C C 1
ATOM 5939 O O . PHE D 1 210 ? 112.949 96.986 109.096 1.00 28.95 210 PHE C O 1
ATOM 5947 N N . VAL D 1 211 ? 111.528 96.728 110.821 1.00 26.45 211 VAL C N 1
ATOM 5948 C CA . VAL D 1 211 ? 110.356 96.732 109.950 1.00 26.45 211 VAL C CA 1
ATOM 5949 C C . VAL D 1 211 ? 110.226 98.073 109.232 1.00 26.45 211 VAL C C 1
ATOM 5950 O O . VAL D 1 211 ? 109.961 98.127 108.024 1.00 26.45 211 VAL C O 1
ATOM 5954 N N . ILE D 1 212 ? 110.413 99.173 109.965 1.00 28.95 212 ILE C N 1
ATOM 5955 C CA . ILE D 1 212 ? 110.298 100.500 109.359 1.00 28.95 212 ILE C CA 1
ATOM 5956 C C . ILE D 1 212 ? 111.371 100.696 108.296 1.00 28.95 212 ILE C C 1
ATOM 5957 O O . ILE D 1 212 ? 111.106 101.246 107.222 1.00 28.95 212 ILE C O 1
ATOM 5962 N N . GLY D 1 213 ? 112.602 100.270 108.584 1.00 28.95 213 GLY C N 1
ATOM 5963 C CA . GLY D 1 213 ? 113.663 100.392 107.594 1.00 28.95 213 GLY C CA 1
ATOM 5964 C C . GLY D 1 213 ? 113.378 99.589 106.340 1.00 28.95 213 GLY C C 1
ATOM 5965 O O . GLY D 1 213 ? 113.579 100.068 105.219 1.00 28.95 213 GLY C O 1
ATOM 5966 N N . PHE D 1 214 ? 112.894 98.357 106.514 1.00 28.95 214 PHE C N 1
ATOM 5967 C CA . PHE D 1 214 ? 112.572 97.516 105.366 1.00 28.95 214 PHE C CA 1
ATOM 5968 C C . PHE D 1 214 ? 111.460 98.134 104.526 1.00 28.95 214 PHE C C 1
ATOM 5969 O O . PHE D 1 214 ? 111.519 98.110 103.291 1.00 28.95 214 PHE C O 1
ATOM 5977 N N . VAL D 1 215 ? 110.434 98.686 105.178 1.00 28.95 215 VAL C N 1
ATOM 5978 C CA . VAL D 1 215 ? 109.353 99.338 104.442 1.00 28.95 215 VAL C CA 1
ATOM 5979 C C . VAL D 1 215 ? 109.864 100.580 103.719 1.00 28.95 215 VAL C C 1
ATOM 5980 O O . VAL D 1 215 ? 109.552 100.804 102.543 1.00 28.95 215 VAL C O 1
ATOM 5984 N N . VAL D 1 216 ? 110.664 101.401 104.405 1.00 23.43 216 VAL C N 1
ATOM 5985 C CA . VAL D 1 216 ? 111.133 102.667 103.849 1.00 23.43 216 VAL C CA 1
ATOM 5986 C C . VAL D 1 216 ? 112.063 102.437 102.665 1.00 23.43 216 VAL C C 1
ATOM 5987 O O . VAL D 1 216 ? 112.077 103.230 101.715 1.00 23.43 216 VAL C O 1
ATOM 5991 N N . ALA D 1 217 ? 112.828 101.342 102.681 1.00 20.82 217 ALA C N 1
ATOM 5992 C CA . ALA D 1 217 ? 113.781 101.089 101.605 1.00 20.82 217 ALA C CA 1
ATOM 5993 C C . ALA D 1 217 ? 113.110 100.949 100.243 1.00 20.82 217 ALA C C 1
ATOM 5994 O O . ALA D 1 217 ? 113.785 101.090 99.217 1.00 20.82 217 ALA C O 1
ATOM 5996 N N . ALA D 1 218 ? 111.803 100.678 100.204 1.00 16.79 218 ALA C N 1
ATOM 5997 C CA . ALA D 1 218 ? 111.097 100.546 98.935 1.00 16.79 218 ALA C CA 1
ATOM 5998 C C . ALA D 1 218 ? 110.886 101.878 98.226 1.00 16.79 218 ALA C C 1
ATOM 5999 O O . ALA D 1 218 ? 110.491 101.878 97.055 1.00 16.79 218 ALA C O 1
ATOM 6001 N N . ILE D 1 219 ? 111.130 103.001 98.894 1.00 17.51 219 ILE C N 1
ATOM 6002 C CA . ILE D 1 219 ? 110.979 104.319 98.286 1.00 17.51 219 ILE C CA 1
ATOM 6003 C C . ILE D 1 219 ? 112.286 104.661 97.581 1.00 17.51 219 ILE C C 1
ATOM 6004 O O . ILE D 1 219 ? 113.288 104.980 98.227 1.00 17.51 219 ILE C O 1
ATOM 6009 N N . SER D 1 220 ? 112.276 104.592 96.249 1.00 16.89 220 SER C N 1
ATOM 6010 C CA . SER D 1 220 ? 113.481 104.793 95.454 1.00 16.89 220 SER C CA 1
ATOM 6011 C C . SER D 1 220 ? 114.017 106.217 95.515 1.00 16.89 220 SER C C 1
ATOM 6012 O O . SER D 1 220 ? 115.213 106.417 95.276 1.00 16.89 220 SER C O 1
ATOM 6015 N N . GLN D 1 221 ? 113.177 107.205 95.827 1.00 17.13 221 GLN C N 1
ATOM 6016 C CA . GLN D 1 221 ? 113.638 108.585 95.901 1.00 17.13 221 GLN C CA 1
ATOM 6017 C C . GLN D 1 221 ? 114.486 108.863 97.134 1.00 17.13 221 GLN C C 1
ATOM 6018 O O . GLN D 1 221 ? 115.179 109.886 97.171 1.00 17.13 221 GLN C O 1
ATOM 6024 N N . LEU D 1 222 ? 114.453 107.987 98.134 1.00 15.19 222 LEU C N 1
ATOM 6025 C CA . LEU D 1 222 ? 115.275 108.135 99.327 1.00 15.19 222 LEU C CA 1
ATOM 6026 C C . LEU D 1 222 ? 116.615 107.446 99.097 1.00 15.19 222 LEU C C 1
ATOM 6027 O O . LEU D 1 222 ? 116.658 106.254 98.775 1.00 15.19 222 LEU C O 1
ATOM 6032 N N . THR D 1 223 ? 117.701 108.194 99.260 1.00 16.22 223 THR C N 1
ATOM 6033 C CA . THR D 1 223 ? 119.028 107.626 99.104 1.00 16.22 223 THR C CA 1
ATOM 6034 C C . THR D 1 223 ? 119.414 106.833 100.350 1.00 16.22 223 THR C C 1
ATOM 6035 O O . THR D 1 223 ? 118.706 106.820 101.360 1.00 16.22 223 THR C O 1
ATOM 6039 N N . LEU D 1 224 ? 120.561 106.157 100.266 1.00 17.89 224 LEU C N 1
ATOM 6040 C CA . LEU D 1 224 ? 121.048 105.394 101.409 1.00 17.89 224 LEU C CA 1
ATOM 6041 C C . LEU D 1 224 ? 121.482 106.318 102.541 1.00 17.89 224 LEU C C 1
ATOM 6042 O O . LEU D 1 224 ? 121.269 106.010 103.720 1.00 17.89 224 LEU C O 1
ATOM 6047 N N . ILE D 1 225 ? 122.082 107.461 102.200 1.00 16.94 225 ILE C N 1
ATOM 6048 C CA . ILE D 1 225 ? 122.434 108.447 103.215 1.00 16.94 225 ILE C CA 1
ATOM 6049 C C . ILE D 1 225 ? 121.177 109.028 103.853 1.00 16.94 225 ILE C C 1
ATOM 6050 O O . ILE D 1 225 ? 121.144 109.273 105.065 1.00 16.94 225 ILE C O 1
ATOM 6055 N N . ALA D 1 226 ? 120.125 109.247 103.061 1.00 18.45 226 ALA C N 1
ATOM 6056 C CA . ALA D 1 226 ? 118.862 109.717 103.622 1.00 18.45 226 ALA C CA 1
ATOM 6057 C C . ALA D 1 226 ? 118.272 108.693 104.584 1.00 18.45 226 ALA C C 1
ATOM 6058 O O . ALA D 1 226 ? 117.743 109.056 105.641 1.00 18.45 226 ALA C O 1
ATOM 6060 N N . ILE D 1 227 ? 118.353 107.408 104.233 1.00 28.95 227 ILE C N 1
ATOM 6061 C CA . ILE D 1 227 ? 117.849 106.361 105.117 1.00 28.95 227 ILE C CA 1
ATOM 6062 C C . ILE D 1 227 ? 118.660 106.315 106.406 1.00 28.95 227 ILE C C 1
ATOM 6063 O O . ILE D 1 227 ? 118.104 106.165 107.502 1.00 28.95 227 ILE C O 1
ATOM 6068 N N . GLY D 1 228 ? 119.984 106.449 106.301 1.00 16.48 228 GLY C N 1
ATOM 6069 C CA . GLY D 1 228 ? 120.808 106.500 107.498 1.00 16.48 228 GLY C CA 1
ATOM 6070 C C . GLY D 1 228 ? 120.479 107.686 108.386 1.00 16.48 228 GLY C C 1
ATOM 6071 O O . GLY D 1 228 ? 120.429 107.561 109.611 1.00 16.48 228 GLY C O 1
ATOM 6072 N N . ALA D 1 229 ? 120.253 108.855 107.780 1.00 15.06 229 ALA C N 1
ATOM 6073 C CA . ALA D 1 229 ? 119.887 110.037 108.555 1.00 15.06 229 ALA C CA 1
ATOM 6074 C C . ALA D 1 229 ? 118.536 109.855 109.236 1.00 15.06 229 ALA C C 1
ATOM 6075 O O . ALA D 1 229 ? 118.355 110.263 110.391 1.00 15.06 229 ALA C O 1
ATOM 6077 N N . LEU D 1 230 ? 117.575 109.250 108.534 1.00 18.31 230 LEU C N 1
ATOM 6078 C CA . LEU D 1 230 ? 116.284 108.954 109.145 1.00 18.31 230 LEU C CA 1
ATOM 6079 C C . LEU D 1 230 ? 116.443 108.005 110.325 1.00 18.31 230 LEU C C 1
ATOM 6080 O O . LEU D 1 230 ? 115.806 108.188 111.369 1.00 18.31 230 LEU C O 1
ATOM 6085 N N . GLY D 1 231 ? 117.292 106.986 110.177 1.00 13.38 231 GLY C N 1
ATOM 6086 C CA . GLY D 1 231 ? 117.537 106.075 111.283 1.00 13.38 231 GLY C CA 1
ATOM 6087 C C . GLY D 1 231 ? 118.187 106.758 112.472 1.00 13.38 231 GLY C C 1
ATOM 6088 O O . GLY D 1 231 ? 117.830 106.490 113.622 1.00 13.38 231 GLY C O 1
ATOM 6089 N N . VAL D 1 232 ? 119.144 107.652 112.212 1.00 15.89 232 VAL C N 1
ATOM 6090 C CA . VAL D 1 232 ? 119.781 108.399 113.295 1.00 15.89 232 VAL C CA 1
ATOM 6091 C C . VAL D 1 232 ? 118.759 109.265 114.019 1.00 15.89 232 VAL C C 1
ATOM 6092 O O . VAL D 1 232 ? 118.732 109.319 115.255 1.00 15.89 232 VAL C O 1
ATOM 6096 N N . ALA D 1 233 ? 117.906 109.961 113.264 1.00 14.57 233 ALA C N 1
ATOM 6097 C CA . ALA D 1 233 ? 116.898 110.817 113.881 1.00 14.57 233 ALA C CA 1
ATOM 6098 C C . ALA D 1 233 ? 115.912 109.999 114.707 1.00 14.57 233 ALA C C 1
ATOM 6099 O O . ALA D 1 233 ? 115.533 110.394 115.817 1.00 14.57 233 ALA C O 1
ATOM 6101 N N . LEU D 1 234 ? 115.484 108.849 114.178 1.00 17.91 234 LEU C N 1
ATOM 6102 C CA . LEU D 1 234 ? 114.563 107.992 114.916 1.00 17.91 234 LEU C CA 1
ATOM 6103 C C . LEU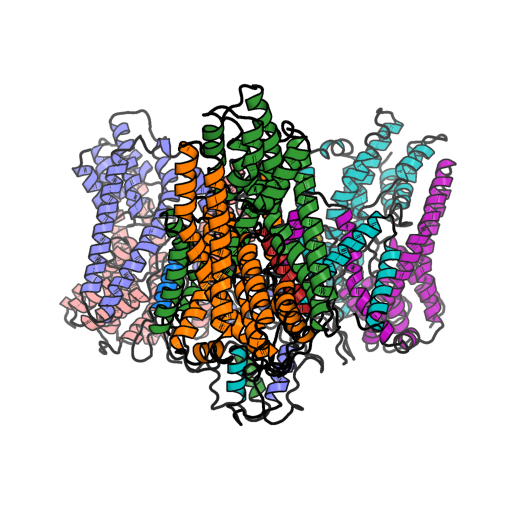 D 1 234 ? 115.204 107.461 116.192 1.00 17.91 234 LEU C C 1
ATOM 6104 O O . LEU D 1 234 ? 114.556 107.417 117.245 1.00 17.91 234 LEU C O 1
ATOM 6109 N N . ALA D 1 235 ? 116.475 107.058 116.120 1.00 16.18 235 ALA C N 1
ATOM 6110 C CA . ALA D 1 235 ? 117.172 106.587 117.312 1.00 16.18 235 ALA C CA 1
ATOM 6111 C C . ALA D 1 235 ? 117.304 107.696 118.347 1.00 16.18 235 ALA C C 1
ATOM 6112 O O . ALA D 1 235 ? 117.137 107.456 119.547 1.00 16.18 235 ALA C O 1
ATOM 6114 N N . LEU D 1 236 ? 117.612 108.917 117.901 1.00 17.18 236 LEU C N 1
ATOM 6115 C CA . LEU D 1 236 ? 117.722 110.038 118.829 1.00 17.18 236 LEU C CA 1
ATOM 6116 C C . LEU D 1 236 ? 116.387 110.335 119.502 1.00 17.18 236 LEU C C 1
ATOM 6117 O O . LEU D 1 236 ? 116.337 110.568 120.715 1.00 17.18 236 LEU C O 1
ATOM 6122 N N . ILE D 1 237 ? 115.294 110.325 118.734 1.00 20.47 237 ILE C N 1
ATOM 6123 C CA . ILE D 1 237 ? 113.975 110.565 119.317 1.00 20.47 237 ILE C CA 1
ATOM 6124 C C . ILE D 1 237 ? 113.622 109.467 120.312 1.00 20.47 237 ILE C C 1
ATOM 6125 O O . ILE D 1 237 ? 113.091 109.737 121.398 1.00 20.47 237 ILE C O 1
ATOM 6130 N N . TYR D 1 238 ? 113.907 108.211 119.958 1.00 20.94 238 TYR C N 1
ATOM 6131 C CA . TYR D 1 238 ? 113.617 107.099 120.856 1.00 20.94 238 TYR C CA 1
ATOM 6132 C C . TYR D 1 238 ? 114.412 107.213 122.150 1.00 20.94 238 TYR C C 1
ATOM 6133 O O . TYR D 1 238 ? 113.870 107.005 123.241 1.00 20.94 238 TYR C O 1
ATOM 6142 N N . LEU D 1 239 ? 115.700 107.550 122.048 1.00 22.06 239 LEU C N 1
ATOM 6143 C CA . LEU D 1 239 ? 116.522 107.717 123.242 1.00 22.06 239 LEU C CA 1
ATOM 6144 C C . LEU D 1 239 ? 116.021 108.868 124.103 1.00 22.06 239 LEU C C 1
ATOM 6145 O O . LEU D 1 239 ? 115.973 108.756 125.333 1.00 22.06 239 LEU C O 1
ATOM 6150 N N . ASN D 1 240 ? 115.641 109.985 123.475 1.00 23.35 240 ASN C N 1
ATOM 6151 C CA . ASN D 1 240 ? 115.131 111.123 124.233 1.00 23.35 240 ASN C CA 1
ATOM 6152 C C . ASN D 1 240 ? 113.846 110.764 124.966 1.00 23.35 240 ASN C C 1
ATOM 6153 O O . ASN D 1 240 ? 113.670 111.116 126.138 1.00 23.35 240 ASN C O 1
ATOM 6158 N N . LEU D 1 241 ? 112.937 110.056 124.294 1.00 26.17 241 LEU C N 1
ATOM 6159 C CA . LEU D 1 241 ? 111.673 109.674 124.908 1.00 26.17 241 LEU C CA 1
ATOM 6160 C C . LEU D 1 241 ? 111.828 108.575 125.950 1.00 26.17 241 LEU C C 1
ATOM 6161 O O . LEU D 1 241 ? 110.978 108.460 126.840 1.00 26.17 241 LEU C O 1
ATOM 6166 N N . SER D 1 242 ? 112.886 107.764 125.859 1.00 30.15 242 SER C N 1
ATOM 6167 C CA . SER D 1 242 ? 113.072 106.683 126.821 1.00 30.15 242 SER C CA 1
ATOM 6168 C C . SER D 1 242 ? 113.400 107.205 128.215 1.00 30.15 242 SER C C 1
ATOM 6169 O O . SER D 1 242 ? 112.946 106.628 129.209 1.00 30.15 242 SER C O 1
ATOM 6172 N N . LYS D 1 243 ? 114.179 108.283 128.315 1.00 34.93 243 LYS C N 1
ATOM 6173 C CA . LYS D 1 243 ? 114.630 108.796 129.603 1.00 34.93 243 LYS C CA 1
ATOM 6174 C C . LYS D 1 243 ? 113.831 110.021 130.039 1.00 34.93 243 LYS C C 1
ATOM 6175 O O . LYS D 1 243 ? 114.235 110.738 130.957 1.00 34.93 243 LYS C O 1
ATOM 6181 N N . MET D 1 244 ? 112.695 110.274 129.391 1.00 40.03 244 MET C N 1
ATOM 6182 C CA . MET D 1 244 ? 111.786 111.329 129.823 1.00 40.03 244 MET C CA 1
ATOM 6183 C C . MET D 1 244 ? 110.826 110.867 130.907 1.00 40.03 244 MET C C 1
ATOM 6184 O O . MET D 1 244 ? 110.341 111.689 131.691 1.00 40.03 244 MET C O 1
ATOM 6189 N N . GLY D 1 245 ? 110.541 109.570 130.969 1.00 58.02 245 GLY C N 1
ATOM 6190 C CA . GLY D 1 245 ? 109.698 109.028 132.013 1.00 58.02 245 GLY C CA 1
ATOM 6191 C C . GLY D 1 245 ? 110.463 108.147 132.978 1.00 58.02 245 GLY C C 1
ATOM 6192 O O . GLY D 1 245 ? 110.048 107.962 134.126 1.00 58.02 245 GLY C O 1
ATOM 6193 N N . GLY D 1 246 ? 111.583 107.590 132.515 1.00 69.37 246 GLY C N 1
ATOM 6194 C CA . GLY D 1 246 ? 112.395 106.752 133.383 1.00 69.37 246 GLY C CA 1
ATOM 6195 C C . GLY D 1 246 ? 112.981 107.516 134.555 1.00 69.37 246 GLY C C 1
ATOM 6196 O O . GLY D 1 246 ? 113.016 107.013 135.681 1.00 69.37 246 GLY C O 1
ATOM 6197 N N . GLY D 1 247 ? 113.449 108.735 134.309 1.00 77.33 247 GLY C N 1
ATOM 6198 C CA . GLY D 1 247 ? 114.022 109.558 135.358 1.00 77.33 247 GLY C CA 1
ATOM 6199 C C . GLY D 1 247 ? 113.044 110.567 135.928 1.00 77.33 247 GLY C C 1
ATOM 6200 O O . GLY D 1 247 ? 113.194 111.773 135.728 1.00 77.33 247 GLY C O 1
ATOM 6201 N N . LEU E 2 7 ? 155.687 94.380 135.293 1.00 68.17 7 LEU D N 1
ATOM 6202 C CA . LEU E 2 7 ? 156.290 94.450 133.967 1.00 68.17 7 LEU D CA 1
ATOM 6203 C C . LEU E 2 7 ? 156.634 95.889 133.591 1.00 68.17 7 LEU D C 1
ATOM 6204 O O . LEU E 2 7 ? 155.830 96.801 133.781 1.00 68.17 7 LEU D O 1
ATOM 6209 N N . SER E 2 8 ? 157.840 96.083 133.063 1.00 71.15 8 SER D N 1
ATOM 6210 C CA . SER E 2 8 ? 158.300 97.410 132.683 1.00 71.15 8 SER D CA 1
ATOM 6211 C C . SER E 2 8 ? 157.759 97.785 131.304 1.00 71.15 8 SER D C 1
ATOM 6212 O O . SER E 2 8 ? 156.979 97.056 130.686 1.00 71.15 8 SER D O 1
ATOM 6215 N N . LYS E 2 9 ? 158.184 98.957 130.820 1.00 66.21 9 LYS D N 1
ATOM 6216 C CA . LYS E 2 9 ? 157.769 99.408 129.496 1.00 66.21 9 LYS D CA 1
ATOM 6217 C C . LYS E 2 9 ? 158.283 98.483 128.401 1.00 66.21 9 LYS D C 1
ATOM 6218 O O . LYS E 2 9 ? 157.653 98.362 127.344 1.00 66.21 9 LYS D O 1
ATOM 6224 N N . ARG E 2 10 ? 159.423 97.826 128.631 1.00 68.10 10 ARG D N 1
ATOM 6225 C CA . ARG E 2 10 ? 159.952 96.897 127.638 1.00 68.10 10 ARG D CA 1
ATOM 6226 C C . ARG E 2 10 ? 159.004 95.726 127.413 1.00 68.10 10 ARG D C 1
ATOM 6227 O O . ARG E 2 10 ? 158.760 95.328 126.268 1.00 68.10 10 ARG D O 1
ATOM 6235 N N . ASP E 2 11 ? 158.458 95.161 128.493 1.00 64.77 11 ASP D N 1
ATOM 6236 C CA . ASP E 2 11 ? 157.537 94.037 128.351 1.00 64.77 11 ASP D CA 1
ATOM 6237 C C . ASP E 2 11 ? 156.267 94.454 127.622 1.00 64.77 11 ASP D C 1
ATOM 6238 O O . ASP E 2 11 ? 155.750 93.704 126.784 1.00 64.77 11 ASP D O 1
ATOM 6243 N N . ARG E 2 12 ? 155.753 95.649 127.919 1.00 55.90 12 ARG D N 1
ATOM 6244 C CA . ARG E 2 12 ? 154.604 96.166 127.188 1.00 55.90 12 ARG D CA 1
ATOM 6245 C C . ARG E 2 12 ? 154.916 96.397 125.716 1.00 55.90 12 ARG D C 1
ATOM 6246 O O . ARG E 2 12 ? 154.055 96.147 124.867 1.00 55.90 12 ARG D O 1
ATOM 6254 N N . LEU E 2 13 ? 156.123 96.861 125.394 1.00 50.21 13 LEU D N 1
ATOM 6255 C CA . LEU E 2 13 ? 156.529 97.006 124.001 1.00 50.21 13 LEU D CA 1
ATOM 6256 C C . LEU E 2 13 ? 156.592 95.664 123.281 1.00 50.21 13 LEU D C 1
ATOM 6257 O O . LEU E 2 13 ? 156.152 95.559 122.130 1.00 50.21 13 LEU D O 1
ATOM 6262 N N . ARG E 2 14 ? 157.134 94.633 123.936 1.00 49.90 14 ARG D N 1
ATOM 6263 C CA . ARG E 2 14 ? 157.129 93.302 123.332 1.00 49.90 14 ARG D CA 1
ATOM 6264 C C . ARG E 2 14 ? 155.708 92.793 123.132 1.00 49.90 14 ARG D C 1
ATOM 6265 O O . ARG E 2 14 ? 155.402 92.181 122.104 1.00 49.90 14 ARG D O 1
ATOM 6273 N N . VAL E 2 15 ? 154.826 93.035 124.104 1.00 43.44 15 VAL D N 1
ATOM 6274 C CA . VAL E 2 15 ? 153.432 92.615 123.967 1.00 43.44 15 VAL D CA 1
ATOM 6275 C C . VAL E 2 15 ? 152.784 93.314 122.776 1.00 43.44 15 VAL D C 1
ATOM 6276 O O . VAL E 2 15 ? 152.083 92.691 121.970 1.00 43.44 15 VAL D O 1
ATOM 6280 N N . ALA E 2 16 ? 153.022 94.621 122.643 1.00 36.49 16 ALA D N 1
ATOM 6281 C CA . ALA E 2 16 ? 152.443 95.374 121.535 1.00 36.49 16 ALA D CA 1
ATOM 6282 C C . ALA E 2 16 ? 152.970 94.886 120.191 1.00 36.49 16 ALA D C 1
ATOM 6283 O O . ALA E 2 16 ? 152.201 94.730 119.235 1.00 36.49 16 ALA D O 1
ATOM 6285 N N . TRP E 2 17 ? 154.281 94.646 120.095 1.00 35.65 17 TRP D N 1
ATOM 6286 C CA . TRP E 2 17 ? 154.855 94.149 118.847 1.00 35.65 17 TRP D CA 1
ATOM 6287 C C . TRP E 2 17 ? 154.323 92.762 118.511 1.00 35.65 17 TRP D C 1
ATOM 6288 O O . TRP E 2 17 ? 154.078 92.443 117.342 1.00 35.65 17 TRP D O 1
ATOM 6299 N N . ARG E 2 18 ? 154.154 91.914 119.525 1.00 36.60 18 ARG D N 1
ATOM 6300 C CA . ARG E 2 18 ? 153.633 90.573 119.301 1.00 36.60 18 ARG D CA 1
ATOM 6301 C C . ARG E 2 18 ? 152.139 90.580 119.001 1.00 36.60 18 ARG D C 1
ATOM 6302 O O . ARG E 2 18 ? 151.620 89.594 118.467 1.00 36.60 18 ARG D O 1
ATOM 6310 N N . SER E 2 19 ? 151.442 91.666 119.329 1.00 34.84 19 SER D N 1
ATOM 6311 C CA . SER E 2 19 ? 150.010 91.778 119.077 1.00 34.84 19 SER D CA 1
ATOM 6312 C C . SER E 2 19 ? 149.672 92.049 117.613 1.00 34.84 19 SER D C 1
ATOM 6313 O O . SER E 2 19 ? 148.489 92.019 117.257 1.00 34.84 19 SER D O 1
ATOM 6316 N N . THR E 2 20 ? 150.663 92.315 116.761 1.00 30.89 20 THR D N 1
ATOM 6317 C CA . THR E 2 20 ? 150.389 92.506 115.341 1.00 30.89 20 THR D CA 1
ATOM 6318 C C . THR E 2 20 ? 150.096 91.200 114.614 1.00 30.89 20 THR D C 1
ATOM 6319 O O . THR E 2 20 ? 149.650 91.239 113.462 1.00 30.89 20 THR D O 1
ATOM 6323 N N . PHE E 2 21 ? 150.337 90.053 115.250 1.00 31.06 21 PHE D N 1
ATOM 6324 C CA . PHE E 2 21 ? 149.982 88.752 114.699 1.00 31.06 21 PHE D CA 1
ATOM 6325 C C . PHE E 2 21 ? 148.739 88.168 115.363 1.00 31.06 21 PHE D C 1
ATOM 6326 O O . PHE E 2 21 ? 148.582 86.944 115.423 1.00 31.06 21 PHE D O 1
ATOM 6334 N N . ILE E 2 22 ? 147.850 89.029 115.867 1.00 28.10 22 ILE D N 1
ATOM 6335 C CA . ILE E 2 22 ? 146.665 88.574 116.587 1.00 28.10 22 ILE D CA 1
ATOM 6336 C C . ILE E 2 22 ? 145.676 87.835 115.698 1.00 28.10 22 ILE D C 1
ATOM 6337 O O . ILE E 2 22 ? 144.813 87.114 116.212 1.00 28.10 22 ILE D O 1
ATOM 6342 N N . GLN E 2 23 ? 145.773 87.993 114.379 1.00 28.60 23 GLN D N 1
ATOM 6343 C CA . GLN E 2 23 ? 144.904 87.299 113.438 1.00 28.60 23 GLN D CA 1
ATOM 6344 C C . GLN E 2 23 ? 145.596 86.117 112.769 1.00 28.60 23 GLN D C 1
ATOM 6345 O O . GLN E 2 23 ? 145.118 85.635 111.737 1.00 28.60 23 GLN D O 1
ATOM 6351 N N . GLY E 2 24 ? 146.715 85.648 113.326 1.00 33.74 24 GLY D N 1
ATOM 6352 C CA . GLY E 2 24 ? 147.507 84.630 112.654 1.00 33.74 24 GLY D CA 1
ATOM 6353 C C . GLY E 2 24 ? 146.785 83.312 112.449 1.00 33.74 24 GLY D C 1
ATOM 6354 O O . GLY E 2 24 ? 146.959 82.662 111.416 1.00 33.74 24 GLY D O 1
ATOM 6355 N N . SER E 2 25 ? 145.980 82.890 113.423 1.00 34.70 25 SER D N 1
ATOM 6356 C CA . SER E 2 25 ? 145.256 81.629 113.291 1.00 34.70 25 SER D CA 1
ATOM 6357 C C . SER E 2 25 ? 143.874 81.843 112.679 1.00 34.70 25 SER D C 1
ATOM 6358 O O . SER E 2 25 ? 143.578 81.316 111.601 1.00 34.70 25 SER D O 1
ATOM 6361 N N . TRP E 2 26 ? 143.038 82.635 113.347 1.00 29.46 26 TRP D N 1
ATOM 6362 C CA . TRP E 2 26 ? 141.686 82.975 112.902 1.00 29.46 26 TRP D CA 1
ATOM 6363 C C . TRP E 2 26 ? 140.910 81.729 112.462 1.00 29.46 26 TRP D C 1
ATOM 6364 O O . TRP E 2 26 ? 140.612 81.519 111.287 1.00 29.46 26 TRP D O 1
ATOM 6375 N N . ASN E 2 27 ? 140.639 80.877 113.442 1.00 34.41 27 ASN D N 1
ATOM 6376 C CA . ASN E 2 27 ? 139.729 79.762 113.244 1.00 34.41 27 ASN D CA 1
ATOM 6377 C C . ASN E 2 27 ? 138.283 80.246 113.316 1.00 34.41 27 ASN D C 1
ATOM 6378 O O . ASN E 2 27 ? 137.986 81.316 113.851 1.00 34.41 27 ASN D O 1
ATOM 6383 N N . TYR E 2 28 ? 137.377 79.439 112.760 1.00 32.54 28 TYR D N 1
ATOM 6384 C CA . TYR E 2 28 ? 135.972 79.827 112.714 1.00 32.54 28 TYR D CA 1
ATOM 6385 C C . TYR E 2 28 ? 135.254 79.623 114.043 1.00 32.54 28 TYR D C 1
ATOM 6386 O O . TYR E 2 28 ? 134.199 80.228 114.258 1.00 32.54 28 TYR D O 1
ATOM 6395 N N . GLU E 2 29 ? 135.795 78.794 114.935 1.00 39.12 29 GLU D N 1
ATOM 6396 C CA . GLU E 2 29 ? 135.116 78.477 116.189 1.00 39.12 29 GLU D CA 1
ATOM 6397 C C . GLU E 2 29 ? 135.339 79.574 117.231 1.00 39.12 29 GLU D C 1
ATOM 6398 O O . GLU E 2 29 ? 134.377 80.147 117.752 1.00 39.12 29 GLU D O 1
ATOM 6404 N N . ARG E 2 30 ? 136.598 79.876 117.540 1.00 38.82 30 ARG D N 1
ATOM 6405 C CA . ARG E 2 30 ? 136.986 80.998 118.397 1.00 38.82 30 ARG D CA 1
ATOM 6406 C C . ARG E 2 30 ? 137.981 81.828 117.591 1.00 38.82 30 ARG D C 1
ATOM 6407 O O . ARG E 2 30 ? 139.153 81.467 117.472 1.00 38.82 30 ARG D O 1
ATOM 6415 N N . MET E 2 31 ? 137.504 82.945 117.043 1.00 31.81 31 MET D N 1
ATOM 6416 C CA . MET E 2 31 ? 138.195 83.649 115.967 1.00 31.81 31 MET D CA 1
ATOM 6417 C C . MET E 2 31 ? 139.609 84.103 116.320 1.00 31.81 31 MET D C 1
ATOM 6418 O O . MET E 2 31 ? 140.578 83.596 115.748 1.00 31.81 31 MET D O 1
ATOM 6423 N N . GLN E 2 32 ? 139.757 85.035 117.262 1.00 27.05 32 GLN D N 1
ATOM 6424 C CA . GLN E 2 32 ? 141.068 85.582 117.588 1.00 27.05 32 GLN D CA 1
ATOM 6425 C C . GLN E 2 32 ? 141.597 85.095 118.932 1.00 27.05 32 GLN D C 1
ATOM 6426 O O . GLN E 2 32 ? 142.423 85.777 119.548 1.00 27.05 32 GLN D O 1
ATOM 6432 N N . ASN E 2 33 ? 141.136 83.934 119.402 1.00 32.69 33 ASN D N 1
ATOM 6433 C CA . ASN E 2 33 ? 141.655 83.385 120.650 1.00 32.69 33 ASN D CA 1
ATOM 6434 C C . ASN E 2 33 ? 143.144 83.076 120.542 1.00 32.69 33 ASN D C 1
ATOM 6435 O O . ASN E 2 33 ? 143.912 83.348 121.474 1.00 32.69 33 ASN D O 1
ATOM 6440 N N . GLY E 2 34 ? 143.572 82.514 119.409 1.00 32.17 34 GLY D N 1
ATOM 6441 C CA . GLY E 2 34 ? 144.968 82.143 119.258 1.00 32.17 34 GLY D CA 1
ATOM 6442 C C . GLY E 2 34 ? 145.901 83.337 119.266 1.00 32.17 34 GLY D C 1
ATOM 6443 O O . GLY E 2 34 ? 146.926 83.329 119.951 1.00 32.17 34 GLY D O 1
ATOM 6444 N N . GLY E 2 35 ? 145.555 84.383 118.515 1.00 30.55 35 GLY D N 1
ATOM 6445 C CA . GLY E 2 35 ? 146.385 85.576 118.507 1.00 30.55 35 GLY D CA 1
ATOM 6446 C C . GLY E 2 35 ? 146.388 86.294 119.841 1.00 30.55 35 GLY D C 1
ATOM 6447 O O . GLY E 2 35 ? 147.418 86.823 120.269 1.00 30.55 35 GLY D O 1
ATOM 6448 N N . TRP E 2 36 ? 145.235 86.332 120.514 1.00 34.06 36 TRP D N 1
ATOM 6449 C CA . TRP E 2 36 ? 145.166 86.953 121.833 1.00 34.06 36 TRP D CA 1
ATOM 6450 C C . TRP E 2 36 ? 146.050 86.214 122.829 1.00 34.06 36 TRP D C 1
ATOM 6451 O O . TRP E 2 36 ? 146.768 86.835 123.621 1.00 34.06 36 TRP D O 1
ATOM 6462 N N . ALA E 2 37 ? 146.009 84.879 122.805 1.00 36.14 37 ALA D N 1
ATOM 6463 C CA . ALA E 2 37 ? 146.873 84.098 123.686 1.00 36.14 37 ALA D CA 1
ATOM 6464 C C . ALA E 2 37 ? 148.341 84.282 123.324 1.00 36.14 37 ALA D C 1
ATOM 6465 O O . ALA E 2 37 ? 149.204 84.336 124.207 1.00 36.14 37 ALA D O 1
ATOM 6467 N N . PHE E 2 38 ? 148.644 84.369 122.026 1.00 37.96 38 PHE D N 1
ATOM 6468 C CA . PHE E 2 38 ? 150.021 84.565 121.587 1.00 37.96 38 PHE D CA 1
ATOM 6469 C C . PHE E 2 38 ? 150.571 85.901 122.073 1.00 37.96 38 PHE D C 1
ATOM 6470 O O . PHE E 2 38 ? 151.706 85.979 122.555 1.00 37.96 38 PHE D O 1
ATOM 6478 N N . SER E 2 39 ? 149.770 86.964 121.965 1.00 40.34 39 SER D N 1
ATOM 6479 C CA . SER E 2 39 ? 150.259 88.295 122.312 1.00 40.34 39 SER D CA 1
ATOM 6480 C C . SER E 2 39 ? 150.467 88.457 123.814 1.00 40.34 39 SER D C 1
ATOM 6481 O O . SER E 2 39 ? 151.208 89.350 124.240 1.00 40.34 39 SER D O 1
ATOM 6484 N N . MET E 2 40 ? 149.831 87.616 124.626 1.00 48.14 40 MET D N 1
ATOM 6485 C CA . MET E 2 40 ? 149.972 87.698 126.075 1.00 48.14 40 MET D CA 1
ATOM 6486 C C . MET E 2 40 ? 151.033 86.759 126.634 1.00 48.14 40 MET D C 1
ATOM 6487 O O . MET E 2 40 ? 151.177 86.683 127.858 1.00 48.14 40 MET D O 1
ATOM 6492 N N . ILE E 2 41 ? 151.772 86.048 125.779 1.00 50.72 41 ILE D N 1
ATOM 6493 C CA . ILE E 2 41 ? 152.766 85.092 126.273 1.00 50.72 41 ILE D CA 1
ATOM 6494 C C . ILE E 2 41 ? 153.837 85.753 127.138 1.00 50.72 41 ILE D C 1
ATOM 6495 O O . ILE E 2 41 ? 154.097 85.253 128.246 1.00 50.72 41 ILE D O 1
ATOM 6500 N N . PRO E 2 42 ? 154.502 86.837 126.712 1.00 53.26 42 PRO D N 1
ATOM 6501 C CA . PRO E 2 42 ? 155.522 87.445 127.585 1.00 53.26 42 PRO D CA 1
ATOM 6502 C C . PRO E 2 42 ? 154.973 87.966 128.903 1.00 53.26 42 PRO D C 1
ATOM 6503 O O . PRO E 2 42 ? 155.663 87.847 129.922 1.00 53.26 42 PRO D O 1
ATOM 6507 N N . ALA E 2 43 ? 153.758 88.518 128.926 1.00 55.82 43 ALA D N 1
ATOM 6508 C CA . ALA E 2 43 ? 153.169 88.956 130.187 1.00 55.82 43 ALA D CA 1
ATOM 6509 C C . ALA E 2 43 ? 152.936 87.779 131.128 1.00 55.82 43 ALA D C 1
ATOM 6510 O O . ALA E 2 43 ? 153.228 87.863 132.327 1.00 55.82 43 ALA D O 1
ATOM 6512 N N . ILE E 2 44 ? 152.418 86.669 130.595 1.00 59.47 44 ILE D N 1
ATOM 6513 C CA . ILE E 2 44 ? 152.194 85.480 131.413 1.00 59.47 44 ILE D CA 1
ATOM 6514 C C . ILE E 2 44 ? 153.515 84.956 131.958 1.00 59.47 44 ILE D C 1
ATOM 6515 O O . ILE E 2 44 ? 153.617 84.589 133.134 1.00 59.47 44 ILE D O 1
ATOM 6520 N N . LYS E 2 45 ? 154.548 84.917 131.114 1.00 65.39 45 LYS D N 1
ATOM 6521 C CA . LYS E 2 45 ? 155.855 84.457 131.571 1.00 65.39 45 LYS D CA 1
ATOM 6522 C C . LYS E 2 45 ? 156.451 85.398 132.611 1.00 65.39 45 LYS D C 1
ATOM 6523 O O . LYS E 2 45 ? 157.183 84.951 133.502 1.00 65.39 45 LYS D O 1
ATOM 6529 N N . LYS E 2 46 ? 156.155 86.695 132.516 1.00 68.27 46 LYS D N 1
ATOM 6530 C CA . LYS E 2 46 ? 156.701 87.651 133.473 1.00 68.27 46 LYS D CA 1
ATOM 6531 C C . LYS E 2 46 ? 155.993 87.561 134.819 1.00 68.27 46 LYS D C 1
ATOM 6532 O O . LYS E 2 46 ? 156.628 87.707 135.870 1.00 68.27 46 LYS D O 1
ATOM 6538 N N . LEU E 2 47 ? 154.681 87.321 134.814 1.00 68.71 47 LEU D N 1
ATOM 6539 C CA . LEU E 2 47 ? 153.923 87.290 136.063 1.00 68.71 47 LEU D CA 1
ATOM 6540 C C . LEU E 2 47 ? 153.939 85.908 136.715 1.00 68.71 47 LEU D C 1
ATOM 6541 O O . LEU E 2 47 ? 154.396 85.758 137.853 1.00 68.71 47 LEU D O 1
ATOM 6546 N N . TYR E 2 48 ? 153.447 84.894 136.009 1.00 73.07 48 TYR D N 1
ATOM 6547 C CA . TYR E 2 48 ? 153.352 83.544 136.551 1.00 73.07 48 TYR D CA 1
ATOM 6548 C C . TYR E 2 48 ? 154.525 82.712 136.049 1.00 73.07 48 TYR D C 1
ATOM 6549 O O . TYR E 2 48 ? 154.879 82.781 134.868 1.00 73.07 48 TYR D O 1
ATOM 6558 N N . LYS E 2 49 ? 155.136 81.930 136.948 1.00 85.33 49 LYS D N 1
ATOM 6559 C CA . LYS E 2 49 ? 156.408 81.309 136.601 1.00 85.33 49 LYS D CA 1
ATOM 6560 C C . LYS E 2 49 ? 156.582 79.858 137.041 1.00 85.33 49 LYS D C 1
ATOM 6561 O O . LYS E 2 49 ? 157.581 79.239 136.651 1.00 85.33 49 LYS D O 1
ATOM 6567 N N . THR E 2 50 ? 155.675 79.272 137.827 1.00 104.63 50 THR D N 1
ATOM 6568 C CA . THR E 2 50 ? 156.107 78.032 138.463 1.00 104.63 50 THR D CA 1
ATOM 6569 C C . THR E 2 50 ? 155.758 76.775 137.673 1.00 104.63 50 THR D C 1
ATOM 6570 O O . THR E 2 50 ? 156.649 76.172 137.064 1.00 104.63 50 THR D O 1
ATOM 6574 N N . LYS E 2 51 ? 154.491 76.357 137.658 1.00 109.15 51 LYS D N 1
ATOM 6575 C CA . LYS E 2 51 ? 154.095 75.311 136.719 1.00 109.15 51 LYS D CA 1
ATOM 6576 C C . LYS E 2 51 ? 152.640 75.422 136.274 1.00 109.15 51 LYS D C 1
ATOM 6577 O O . LYS E 2 51 ? 152.263 74.884 135.228 1.00 109.15 51 LYS D O 1
ATOM 6583 N N . GLU E 2 52 ? 151.819 76.131 137.045 1.00 98.63 52 GLU D N 1
ATOM 6584 C CA . GLU E 2 52 ? 150.373 75.983 136.943 1.00 98.63 52 GLU D CA 1
ATOM 6585 C C . GLU E 2 52 ? 149.627 77.277 136.675 1.00 98.63 52 GLU D C 1
ATOM 6586 O O . GLU E 2 52 ? 148.677 77.268 135.888 1.00 98.63 52 GLU D O 1
ATOM 6592 N N . ASP E 2 53 ? 150.022 78.386 137.302 1.00 87.37 53 ASP D N 1
ATOM 6593 C CA . ASP E 2 53 ? 149.351 79.652 137.034 1.00 87.37 53 ASP D CA 1
ATOM 6594 C C . ASP E 2 53 ? 149.507 80.061 135.575 1.00 87.37 53 ASP D C 1
ATOM 6595 O O . ASP E 2 53 ? 148.627 80.729 135.019 1.00 87.37 53 ASP D O 1
ATOM 6600 N N . ARG E 2 54 ? 150.610 79.660 134.938 1.00 77.19 54 ARG D N 1
ATOM 6601 C CA . ARG E 2 54 ? 150.769 79.891 133.505 1.00 77.19 54 ARG D CA 1
ATOM 6602 C C . ARG E 2 54 ? 149.706 79.145 132.709 1.00 77.19 54 ARG D C 1
ATOM 6603 O O . ARG E 2 54 ? 149.135 79.683 131.754 1.00 77.19 54 ARG D O 1
ATOM 6611 N N . SER E 2 55 ? 149.428 77.895 133.087 1.00 75.03 55 SER D N 1
ATOM 6612 C CA . SER E 2 55 ? 148.404 77.118 132.394 1.00 75.03 55 SER D CA 1
ATOM 6613 C C . SER E 2 55 ? 147.025 77.742 132.577 1.00 75.03 55 SER D C 1
ATOM 6614 O O . SER E 2 55 ? 146.227 77.810 131.633 1.00 75.03 55 SER D O 1
ATOM 6617 N N . SER E 2 56 ? 146.725 78.199 133.796 1.00 73.97 56 SER D N 1
ATOM 6618 C CA . SER E 2 56 ? 145.447 78.860 134.044 1.00 73.97 56 SER D CA 1
ATOM 6619 C C . SER E 2 56 ? 145.325 80.142 133.231 1.00 73.97 56 SER D C 1
ATOM 6620 O O . SER E 2 56 ? 144.259 80.436 132.678 1.00 73.97 56 SER D O 1
ATOM 6623 N N . ALA E 2 57 ? 146.409 80.917 133.144 1.00 67.98 57 ALA D N 1
ATOM 6624 C CA . ALA E 2 57 ? 146.396 82.116 132.313 1.00 67.98 57 ALA D CA 1
ATOM 6625 C C . ALA E 2 57 ? 146.174 81.766 130.846 1.00 67.98 57 ALA D C 1
ATOM 6626 O O . ALA E 2 57 ? 145.441 82.464 130.136 1.00 67.98 57 ALA D O 1
ATOM 6628 N N . LEU E 2 58 ? 146.808 80.689 130.375 1.00 65.17 58 LEU D N 1
ATOM 6629 C CA . LEU E 2 58 ? 146.614 80.259 128.994 1.00 65.17 58 LEU D CA 1
ATOM 6630 C C . LEU E 2 58 ? 145.159 79.892 128.732 1.00 65.17 58 LEU D C 1
ATOM 6631 O O . LEU E 2 58 ? 144.591 80.278 127.704 1.00 65.17 58 LEU D O 1
ATOM 6636 N N . LYS E 2 59 ? 144.536 79.154 129.655 1.00 62.71 59 LYS D N 1
ATOM 6637 C CA . LYS E 2 59 ? 143.119 78.832 129.499 1.00 62.71 59 LYS D CA 1
ATOM 6638 C C . LYS E 2 59 ? 142.260 80.090 129.522 1.00 62.71 59 LYS D C 1
ATOM 6639 O O . LYS E 2 59 ? 141.277 80.192 128.778 1.00 62.71 59 LYS D O 1
ATOM 6645 N N . ARG E 2 60 ? 142.608 81.054 130.377 1.00 62.94 60 ARG D N 1
ATOM 6646 C CA . ARG E 2 60 ? 141.863 82.309 130.422 1.00 62.94 60 ARG D CA 1
ATOM 6647 C C . ARG E 2 60 ? 141.943 83.052 129.095 1.00 62.94 60 ARG D C 1
ATOM 6648 O O . ARG E 2 60 ? 140.940 83.592 128.615 1.00 62.94 60 ARG D O 1
ATOM 6656 N N . HIS E 2 61 ? 143.127 83.094 128.490 1.00 52.49 61 HIS D N 1
ATOM 6657 C CA . HIS E 2 61 ? 143.358 83.880 127.285 1.00 52.49 61 HIS D CA 1
ATOM 6658 C C . HIS E 2 61 ? 143.123 83.094 126.002 1.00 52.49 61 HIS D C 1
ATOM 6659 O O . HIS E 2 61 ? 143.343 83.635 124.913 1.00 52.49 61 HIS D O 1
ATOM 6666 N N . LEU E 2 62 ? 142.686 81.839 126.100 1.00 44.62 62 LEU D N 1
ATOM 6667 C CA . LEU E 2 62 ? 142.340 81.034 124.937 1.00 44.62 62 LEU D CA 1
ATOM 6668 C C . LEU E 2 62 ? 140.834 80.941 124.727 1.00 44.62 62 LEU D C 1
ATOM 6669 O O . LEU E 2 62 ? 140.374 80.136 123.910 1.00 44.62 62 LEU D O 1
ATOM 6674 N N . GLU E 2 63 ? 140.061 81.748 125.447 1.00 45.02 63 GLU D N 1
ATOM 6675 C CA . GLU E 2 63 ? 138.623 81.804 125.260 1.00 45.02 63 GLU D CA 1
ATOM 6676 C C . GLU E 2 63 ? 138.286 82.657 124.040 1.00 45.02 63 GLU D C 1
ATOM 6677 O O . GLU E 2 63 ? 139.153 83.292 123.433 1.00 45.02 63 GLU D O 1
ATOM 6683 N N . PHE E 2 64 ? 137.003 82.661 123.678 1.00 35.66 64 PHE D N 1
ATOM 6684 C CA . PHE E 2 64 ? 136.563 83.364 122.480 1.00 35.66 64 PHE D CA 1
ATOM 6685 C C . PHE E 2 64 ? 136.901 84.847 122.566 1.00 35.66 64 PHE D C 1
ATOM 6686 O O . PHE E 2 64 ? 136.625 85.511 123.568 1.00 35.66 64 PHE D O 1
ATOM 6694 N N . PHE E 2 65 ? 137.503 85.361 121.496 1.00 30.33 65 PHE D N 1
ATOM 6695 C CA . PHE E 2 65 ? 137.843 86.772 121.390 1.00 30.33 65 PHE D CA 1
ATOM 6696 C C . PHE E 2 65 ? 137.749 87.179 119.928 1.00 30.33 65 PHE D C 1
ATOM 6697 O O . PHE E 2 65 ? 138.256 86.475 119.051 1.00 30.33 65 PHE D O 1
ATOM 6705 N N . ASN E 2 66 ? 137.098 88.311 119.672 1.00 25.87 66 ASN D N 1
ATOM 6706 C CA . ASN E 2 66 ? 137.031 88.844 118.313 1.00 25.87 66 ASN D CA 1
ATOM 6707 C C . ASN E 2 66 ? 136.719 90.328 118.366 1.00 25.87 66 ASN D C 1
ATOM 6708 O O . ASN E 2 66 ? 135.719 90.733 118.967 1.00 25.87 66 ASN D O 1
ATOM 6713 N N . THR E 2 67 ? 137.572 91.128 117.734 1.00 25.67 67 THR D N 1
ATOM 6714 C CA . THR E 2 67 ? 137.341 92.552 117.556 1.00 25.67 67 THR D CA 1
ATOM 6715 C C . THR E 2 67 ? 138.208 93.017 116.397 1.00 25.67 67 THR D C 1
ATOM 6716 O O . THR E 2 67 ? 138.924 92.226 115.778 1.00 25.67 67 THR D O 1
ATOM 6720 N N . HIS E 2 68 ? 138.132 94.306 116.098 1.00 20.72 68 HIS D N 1
ATOM 6721 C CA . HIS E 2 68 ? 139.016 94.869 115.090 1.00 20.72 68 HIS D CA 1
ATOM 6722 C C . HIS E 2 68 ? 140.459 94.736 115.569 1.00 20.72 68 HIS D C 1
ATOM 6723 O O . HIS E 2 68 ? 140.752 95.058 116.729 1.00 20.72 68 HIS D O 1
ATOM 6730 N N . PRO E 2 69 ? 141.377 94.253 114.727 1.00 22.30 69 PRO D N 1
ATOM 6731 C CA . PRO E 2 69 ? 142.729 93.935 115.220 1.00 22.30 69 PRO D CA 1
ATOM 6732 C C . PRO E 2 69 ? 143.461 95.117 115.831 1.00 22.30 69 PRO D C 1
ATOM 6733 O O . PRO E 2 69 ? 144.202 94.935 116.805 1.00 22.30 69 PRO D O 1
ATOM 6737 N N . TYR E 2 70 ? 143.282 96.322 115.293 1.00 23.86 70 TYR D N 1
ATOM 6738 C CA . TYR E 2 70 ? 143.976 97.489 115.823 1.00 23.86 70 TYR D CA 1
ATOM 6739 C C . TYR E 2 70 ? 143.354 98.007 117.113 1.00 23.86 70 TYR D C 1
ATOM 6740 O O . TYR E 2 70 ? 144.069 98.578 117.944 1.00 23.86 70 TYR D O 1
ATOM 6749 N N . ILE E 2 71 ? 142.048 97.820 117.300 1.00 26.72 71 ILE D N 1
ATOM 6750 C CA . ILE E 2 71 ? 141.347 98.352 118.464 1.00 26.72 71 ILE D CA 1
ATOM 6751 C C . ILE E 2 71 ? 141.469 97.370 119.623 1.00 26.72 71 ILE D C 1
ATOM 6752 O O . ILE E 2 71 ? 140.927 97.602 120.710 1.00 26.72 71 ILE D O 1
ATOM 6757 N N . ALA E 2 72 ? 142.187 96.270 119.404 1.00 26.96 72 ALA D N 1
ATOM 6758 C CA . ALA E 2 72 ? 142.427 95.297 120.461 1.00 26.96 72 ALA D CA 1
ATOM 6759 C C . ALA E 2 72 ? 143.579 95.688 121.376 1.00 26.96 72 ALA D C 1
ATOM 6760 O O . ALA E 2 72 ? 143.786 95.028 122.400 1.00 26.96 72 ALA D O 1
ATOM 6762 N N . SER E 2 73 ? 144.331 96.731 121.032 1.00 30.35 73 SER D N 1
ATOM 6763 C CA . SER E 2 73 ? 145.449 97.194 121.846 1.00 30.35 73 SER D CA 1
ATOM 6764 C C . SER E 2 73 ? 145.010 97.785 123.187 1.00 30.35 73 SER D C 1
ATOM 6765 O O . SER E 2 73 ? 145.636 97.476 124.209 1.00 30.35 73 SER D O 1
ATOM 6768 N N . PRO E 2 74 ? 143.974 98.639 123.253 1.00 30.91 74 PRO D N 1
ATOM 6769 C CA . PRO E 2 74 ? 143.547 99.121 124.579 1.00 30.91 74 PRO D CA 1
ATOM 6770 C C . PRO E 2 74 ? 143.092 98.003 125.498 1.00 30.91 74 PRO D C 1
ATOM 6771 O O . PRO E 2 74 ? 143.484 97.975 126.673 1.00 30.91 74 PRO D O 1
ATOM 6775 N N . ILE E 2 75 ? 142.291 97.063 124.984 1.00 31.35 75 ILE D N 1
ATOM 6776 C CA . ILE E 2 75 ? 141.845 95.932 125.793 1.00 31.35 75 ILE D CA 1
ATOM 6777 C C . ILE E 2 75 ? 143.044 95.192 126.365 1.00 31.35 75 ILE D C 1
ATOM 6778 O O . ILE E 2 75 ? 143.109 94.924 127.572 1.00 31.35 75 ILE D O 1
ATOM 6783 N N . LEU E 2 76 ? 144.025 94.884 125.511 1.00 35.75 76 LEU D N 1
ATOM 6784 C CA . LEU E 2 76 ? 145.262 94.271 125.981 1.00 35.75 76 LEU D CA 1
ATOM 6785 C C . LEU E 2 76 ? 145.855 95.063 127.135 1.00 35.75 76 LEU D C 1
ATOM 6786 O O . LEU E 2 76 ? 146.204 94.489 128.175 1.00 35.75 76 LEU D O 1
ATOM 6791 N N . GLY E 2 77 ? 145.936 96.388 126.988 1.00 41.61 77 GLY D N 1
ATOM 6792 C CA . GLY E 2 77 ? 146.447 97.206 128.074 1.00 41.61 77 GLY D CA 1
ATOM 6793 C C . GLY E 2 77 ? 145.660 97.005 129.353 1.00 41.61 77 GLY D C 1
ATOM 6794 O O . GLY E 2 77 ? 146.242 96.788 130.421 1.00 41.61 77 GLY D O 1
ATOM 6795 N N . VAL E 2 78 ? 144.328 97.019 129.255 1.00 41.75 78 VAL D N 1
ATOM 6796 C CA . VAL E 2 78 ? 143.511 96.712 130.421 1.00 41.75 78 VAL D CA 1
ATOM 6797 C C . VAL E 2 78 ? 143.820 95.306 130.913 1.00 41.75 78 VAL D C 1
ATOM 6798 O O . VAL E 2 78 ? 144.045 95.086 132.110 1.00 41.75 78 VAL D O 1
ATOM 6802 N N . THR E 2 79 ? 143.893 94.344 129.988 1.00 42.67 79 THR D N 1
ATOM 6803 C CA . THR E 2 79 ? 144.270 92.989 130.364 1.00 42.67 79 THR D CA 1
ATOM 6804 C C . THR E 2 79 ? 145.680 92.956 130.937 1.00 42.67 79 THR D C 1
ATOM 6805 O O . THR E 2 79 ? 145.977 92.131 131.809 1.00 42.67 79 THR D O 1
ATOM 6809 N N . LEU E 2 80 ? 146.554 93.858 130.483 1.00 48.91 80 LEU D N 1
ATOM 6810 C CA . LEU E 2 80 ? 147.866 93.978 131.103 1.00 48.91 80 LEU D CA 1
ATOM 6811 C C . LEU E 2 80 ? 147.774 94.550 132.510 1.00 48.91 80 LEU D C 1
ATOM 6812 O O . LEU E 2 80 ? 148.506 94.108 133.403 1.00 48.91 80 LEU D O 1
ATOM 6817 N N . ALA E 2 81 ? 146.890 95.528 132.727 1.00 53.92 81 ALA D N 1
ATOM 6818 C CA . ALA E 2 81 ? 146.821 96.172 134.034 1.00 53.92 81 ALA D CA 1
ATOM 6819 C C . ALA E 2 81 ? 146.167 95.267 135.069 1.00 53.92 81 ALA D C 1
ATOM 6820 O O . ALA E 2 81 ? 146.665 95.137 136.193 1.00 53.92 81 ALA D O 1
ATOM 6822 N N . LEU E 2 82 ? 145.050 94.633 134.709 1.00 61.54 82 LEU D N 1
ATOM 6823 C CA . LEU E 2 82 ? 144.316 93.818 135.671 1.00 61.54 82 LEU D CA 1
ATOM 6824 C C . LEU E 2 82 ? 145.074 92.549 136.041 1.00 61.54 82 LEU D C 1
ATOM 6825 O O . LEU E 2 82 ? 145.047 92.137 137.206 1.00 61.54 82 LEU D O 1
ATOM 6830 N N . GLU E 2 83 ? 145.742 91.917 135.074 1.00 64.75 83 GLU D N 1
ATOM 6831 C CA . GLU E 2 83 ? 146.474 90.687 135.348 1.00 64.75 83 GLU D CA 1
ATOM 6832 C C . GLU E 2 83 ? 147.654 90.909 136.285 1.00 64.75 83 GLU D C 1
ATOM 6833 O O . GLU E 2 83 ? 147.925 90.050 137.132 1.00 64.75 83 GLU D O 1
ATOM 6839 N N . GLU E 2 84 ? 148.352 92.041 136.156 1.00 69.85 84 GLU D N 1
ATOM 6840 C CA . GLU E 2 84 ? 149.526 92.295 136.984 1.00 69.85 84 GLU D CA 1
ATOM 6841 C C . GLU E 2 84 ? 149.181 92.316 138.468 1.00 69.85 84 GLU D C 1
ATOM 6842 O O . GLU E 2 84 ? 150.021 91.959 139.302 1.00 69.85 84 GLU D O 1
ATOM 6848 N N . GLU E 2 85 ? 147.960 92.727 138.817 1.00 73.05 85 GLU D N 1
ATOM 6849 C CA . GLU E 2 85 ? 147.537 92.673 140.213 1.00 73.05 85 GLU D CA 1
ATOM 6850 C C . GLU E 2 85 ? 147.467 91.234 140.710 1.00 73.05 85 GLU D C 1
ATOM 6851 O O . GLU E 2 85 ? 147.868 90.940 141.842 1.00 73.05 85 GLU D O 1
ATOM 6857 N N . ARG E 2 86 ? 146.962 90.320 139.873 1.00 73.49 86 ARG D N 1
ATOM 6858 C CA . ARG E 2 86 ? 146.809 88.931 140.296 1.00 73.49 86 ARG D CA 1
ATOM 6859 C C . ARG E 2 86 ? 148.140 88.306 140.688 1.00 73.49 86 ARG D C 1
ATOM 6860 O O . ARG E 2 86 ? 148.191 87.476 141.603 1.00 73.49 86 ARG D O 1
ATOM 6868 N N . ALA E 2 87 ? 149.223 88.682 140.007 1.00 79.27 87 ALA D N 1
ATOM 6869 C CA . ALA E 2 87 ? 150.547 88.219 140.408 1.00 79.27 87 ALA D CA 1
ATOM 6870 C C . ALA E 2 87 ? 150.898 88.729 141.800 1.00 79.27 87 ALA D C 1
ATOM 6871 O O . ALA E 2 87 ? 151.417 87.985 142.640 1.00 79.27 87 ALA D O 1
ATOM 6873 N N . ASN E 2 88 ? 150.619 90.007 142.063 1.00 81.71 88 ASN D N 1
ATOM 6874 C CA . ASN E 2 88 ? 150.844 90.559 143.394 1.00 81.71 88 ASN D CA 1
ATOM 6875 C C . ASN E 2 88 ? 149.772 90.085 144.368 1.00 81.71 88 ASN D C 1
ATOM 6876 O O . ASN E 2 88 ? 150.064 89.725 145.514 1.00 81.71 88 ASN D O 1
ATOM 6881 N N . GLY E 2 89 ? 148.518 90.074 143.921 1.00 82.44 89 GLY D N 1
ATOM 6882 C CA . GLY E 2 89 ? 147.406 89.655 144.749 1.00 82.44 89 GLY D CA 1
ATOM 6883 C C . GLY E 2 89 ? 146.406 90.767 144.990 1.00 82.44 89 GLY D C 1
ATOM 6884 O O . GLY E 2 89 ? 146.705 91.739 145.689 1.00 82.44 89 GLY D O 1
ATOM 6885 N N . ALA E 2 90 ? 145.210 90.636 144.410 1.00 91.06 90 ALA D N 1
ATOM 6886 C CA . ALA E 2 90 ? 144.172 91.643 144.585 1.00 91.06 90 ALA D CA 1
ATOM 6887 C C . ALA E 2 90 ? 142.784 91.035 144.756 1.00 91.06 90 ALA D C 1
ATOM 6888 O O . ALA E 2 90 ? 141.798 91.784 144.769 1.00 91.06 90 ALA D O 1
ATOM 6890 N N . GLU E 2 91 ? 142.675 89.711 144.871 1.00 100.29 91 GLU D N 1
ATOM 6891 C CA . GLU E 2 91 ? 141.434 88.957 145.037 1.00 100.29 91 GLU D CA 1
ATOM 6892 C C . GLU E 2 91 ? 140.505 89.055 143.833 1.00 100.29 91 GLU D C 1
ATOM 6893 O O . GLU E 2 91 ? 139.396 88.508 143.882 1.00 100.29 91 GLU D O 1
ATOM 6899 N N . VAL E 2 92 ? 140.909 89.726 142.757 1.00 98.15 92 VAL D N 1
ATOM 6900 C CA . VAL E 2 92 ? 140.108 89.808 141.541 1.00 98.15 92 VAL D CA 1
ATOM 6901 C C . VAL E 2 92 ? 140.636 88.736 140.593 1.00 98.15 92 VAL D C 1
ATOM 6902 O O . VAL E 2 92 ? 141.553 88.977 139.805 1.00 98.15 92 VAL D O 1
ATOM 6906 N N . ASP E 2 93 ? 140.063 87.538 140.679 1.00 98.55 93 ASP D N 1
ATOM 6907 C CA . ASP E 2 93 ? 140.467 86.412 139.848 1.00 98.55 93 ASP D CA 1
ATOM 6908 C C . ASP E 2 93 ? 139.253 85.863 139.115 1.00 98.55 93 ASP D C 1
ATOM 6909 O O . ASP E 2 93 ? 138.253 85.503 139.745 1.00 98.55 93 ASP D O 1
ATOM 6914 N N . ASP E 2 94 ? 139.342 85.811 137.785 1.00 96.01 94 ASP D N 1
ATOM 6915 C CA . ASP E 2 94 ? 138.267 85.342 136.910 1.00 96.01 94 ASP D CA 1
ATOM 6916 C C . ASP E 2 94 ? 136.981 86.145 137.085 1.00 96.01 94 ASP D C 1
ATOM 6917 O O . ASP E 2 94 ? 135.913 85.717 136.635 1.00 96.01 94 ASP D O 1
ATOM 6922 N N . VAL E 2 95 ? 137.061 87.306 137.732 1.00 101.10 95 VAL D N 1
ATOM 6923 C CA . VAL E 2 95 ? 135.892 88.143 137.970 1.00 101.10 95 VAL D CA 1
ATOM 6924 C C . VAL E 2 95 ? 135.713 89.106 136.806 1.00 101.10 95 VAL D C 1
ATOM 6925 O O . VAL E 2 95 ? 134.681 89.093 136.125 1.00 101.10 95 VAL D O 1
ATOM 6929 N N . ALA E 2 96 ? 136.719 89.948 136.568 1.00 83.78 96 ALA D N 1
ATOM 6930 C CA . ALA E 2 96 ? 136.636 90.976 135.544 1.00 83.78 96 ALA D CA 1
ATOM 6931 C C . ALA E 2 96 ? 137.511 90.709 134.329 1.00 83.78 96 ALA D C 1
ATOM 6932 O O . ALA E 2 96 ? 137.304 91.350 133.295 1.00 83.78 96 ALA D O 1
ATOM 6934 N N . ILE E 2 97 ? 138.472 89.783 134.417 1.00 72.01 97 ILE D N 1
ATOM 6935 C CA . ILE E 2 97 ? 139.351 89.511 133.281 1.00 72.01 97 ILE D CA 1
ATOM 6936 C C . ILE E 2 97 ? 138.552 89.020 132.081 1.00 72.01 97 ILE D C 1
ATOM 6937 O O . ILE E 2 97 ? 138.875 89.352 130.933 1.00 72.01 97 ILE D O 1
ATOM 6942 N N . GLN E 2 98 ? 137.507 88.228 132.316 1.00 65.64 98 GLN D N 1
ATOM 6943 C CA . GLN E 2 98 ? 136.597 87.823 131.258 1.00 65.64 98 GLN D CA 1
ATOM 6944 C C . GLN E 2 98 ? 135.564 88.893 130.936 1.00 65.64 98 GLN D C 1
ATOM 6945 O O . GLN E 2 98 ? 135.138 88.994 129.781 1.00 65.64 98 GLN D O 1
ATOM 6951 N N . GLY E 2 99 ? 135.204 89.728 131.907 1.00 63.68 99 GLY D N 1
ATOM 6952 C CA . GLY E 2 99 ? 134.182 90.736 131.709 1.00 63.68 99 GLY D CA 1
ATOM 6953 C C . GLY E 2 99 ? 134.575 91.882 130.800 1.00 63.68 99 GLY D C 1
ATOM 6954 O O . GLY E 2 99 ? 133.787 92.286 129.940 1.00 63.68 99 GLY D O 1
ATOM 6955 N N . VAL E 2 100 ? 135.788 92.415 130.971 1.00 57.07 100 VAL D N 1
ATOM 6956 C CA . VAL E 2 100 ? 136.204 93.548 130.150 1.00 57.07 100 VAL D CA 1
ATOM 6957 C C . VAL E 2 100 ? 136.370 93.132 128.696 1.00 57.07 100 VAL D C 1
ATOM 6958 O O . VAL E 2 100 ? 136.051 93.906 127.786 1.00 57.07 100 VAL D O 1
ATOM 6962 N N . LYS E 2 101 ? 136.864 91.917 128.449 1.00 47.23 101 LYS D N 1
ATOM 6963 C CA . LYS E 2 101 ? 137.066 91.469 127.075 1.00 47.23 101 LYS D CA 1
ATOM 6964 C C . LYS E 2 101 ? 135.752 91.445 126.305 1.00 47.23 101 LYS D C 1
ATOM 6965 O O . LYS E 2 101 ? 135.661 91.992 125.202 1.00 47.23 101 LYS D O 1
ATOM 6971 N N . VAL E 2 102 ? 134.712 90.837 126.881 1.00 47.92 102 VAL D N 1
ATOM 6972 C CA . VAL E 2 102 ? 133.432 90.770 126.183 1.00 47.92 102 VAL D CA 1
ATOM 6973 C C . VAL E 2 102 ? 132.718 92.115 126.219 1.00 47.92 102 VAL D C 1
ATOM 6974 O O . VAL E 2 102 ? 131.919 92.424 125.326 1.00 47.92 102 VAL D O 1
ATOM 6978 N N . GLY E 2 103 ? 132.987 92.938 127.232 1.00 44.80 103 GLY D N 1
ATOM 6979 C CA . GLY E 2 103 ? 132.377 94.253 127.285 1.00 44.80 103 GLY D CA 1
ATOM 6980 C C . GLY E 2 103 ? 132.975 95.260 126.328 1.00 44.80 103 GLY D C 1
ATOM 6981 O O . GLY E 2 103 ? 132.322 96.265 126.028 1.00 44.80 103 GLY D O 1
ATOM 6982 N N . MET E 2 104 ? 134.190 95.021 125.849 1.00 40.25 104 MET D N 1
ATOM 6983 C CA . MET E 2 104 ? 134.838 95.935 124.918 1.00 40.25 104 MET D CA 1
ATOM 6984 C C . MET E 2 104 ? 134.973 95.386 123.506 1.00 40.25 104 MET D C 1
ATOM 6985 O O . MET E 2 104 ? 135.086 96.171 122.566 1.00 40.25 104 MET D O 1
ATOM 6990 N N . MET E 2 105 ? 134.959 94.062 123.320 1.00 36.42 105 MET D N 1
ATOM 6991 C CA . MET E 2 105 ? 135.216 93.503 121.995 1.00 36.42 105 MET D CA 1
ATOM 6992 C C . MET E 2 105 ? 134.136 93.897 120.993 1.00 36.42 105 MET D C 1
ATOM 6993 O O . MET E 2 105 ? 134.418 94.057 119.801 1.00 36.42 105 MET D O 1
ATOM 6998 N N . GLY E 2 106 ? 132.897 94.049 121.451 1.00 30.85 106 GLY D N 1
ATOM 6999 C CA . GLY E 2 106 ? 131.801 94.400 120.579 1.00 30.85 106 GLY D CA 1
ATOM 7000 C C . GLY E 2 106 ? 131.751 95.875 120.226 1.00 30.85 106 GLY D C 1
ATOM 7001 O O . GLY E 2 106 ? 131.876 96.261 119.057 1.00 30.85 106 GLY D O 1
ATOM 7002 N N . PRO E 2 107 ? 131.543 96.730 121.234 1.00 30.03 107 PRO D N 1
ATOM 7003 C CA . PRO E 2 107 ? 131.466 98.175 120.960 1.00 30.03 107 PRO D CA 1
ATOM 7004 C C . PRO E 2 107 ? 132.722 98.748 120.328 1.00 30.03 107 PRO D C 1
ATOM 7005 O O . PRO E 2 107 ? 132.620 99.661 119.498 1.00 30.03 107 PRO D O 1
ATOM 7009 N N . LEU E 2 108 ? 133.905 98.247 120.689 1.00 26.75 108 LEU D N 1
ATOM 7010 C CA . LEU E 2 108 ? 135.127 98.770 120.088 1.00 26.75 108 LEU D CA 1
ATOM 7011 C C . LEU E 2 108 ? 135.298 98.303 118.650 1.00 26.75 108 LEU D C 1
ATOM 7012 O O . LEU E 2 108 ? 135.813 99.058 117.822 1.00 26.75 108 LEU D O 1
ATOM 7017 N N . ALA E 2 109 ? 134.890 97.071 118.336 1.00 22.86 109 ALA D N 1
ATOM 7018 C CA . ALA E 2 109 ? 134.883 96.642 116.942 1.00 22.86 109 ALA D CA 1
ATOM 7019 C C . ALA E 2 109 ? 133.899 97.460 116.117 1.00 22.86 109 ALA D C 1
ATOM 7020 O O . ALA E 2 109 ? 134.208 97.836 114.980 1.00 22.86 109 ALA D O 1
ATOM 7022 N N . GLY E 2 110 ? 132.727 97.761 116.680 1.00 18.73 110 GLY D N 1
ATOM 7023 C CA . GLY E 2 110 ? 131.717 98.538 115.981 1.00 18.73 110 GLY D CA 1
ATOM 7024 C C . GLY E 2 110 ? 132.152 99.934 115.587 1.00 18.73 110 GLY D C 1
ATOM 7025 O O . GLY E 2 110 ? 131.531 100.528 114.699 1.00 18.73 110 GLY D O 1
ATOM 7026 N N . VAL E 2 111 ? 133.189 100.470 116.223 1.00 18.37 111 VAL D N 1
ATOM 7027 C CA . VAL E 2 111 ? 133.758 101.748 115.818 1.00 18.37 111 VAL D CA 1
ATOM 7028 C C . VAL E 2 111 ? 135.077 101.595 115.069 1.00 18.37 111 VAL D C 1
ATOM 7029 O O . VAL E 2 111 ? 135.335 102.371 114.134 1.00 18.37 111 VAL D O 1
ATOM 7033 N N . GLY E 2 112 ? 135.911 100.607 115.406 1.00 17.75 112 GLY D N 1
ATOM 7034 C CA . GLY E 2 112 ? 137.151 100.392 114.685 1.00 17.75 112 GLY D CA 1
ATOM 7035 C C . GLY E 2 112 ? 136.982 99.904 113.264 1.00 17.75 112 GLY D C 1
ATOM 7036 O O . GLY E 2 112 ? 137.793 100.262 112.404 1.00 17.75 112 GLY D O 1
ATOM 7037 N N . ASP E 2 113 ? 135.958 99.080 112.995 1.00 15.18 113 ASP D N 1
ATOM 7038 C CA . ASP E 2 113 ? 135.748 98.615 111.625 1.00 15.18 113 ASP D CA 1
ATOM 7039 C C . ASP E 2 113 ? 135.413 99.762 110.678 1.00 15.18 113 ASP D C 1
ATOM 7040 O O . ASP E 2 113 ? 136.057 99.863 109.619 1.00 15.18 113 ASP D O 1
ATOM 7045 N N . PRO E 2 114 ? 134.445 100.642 110.965 1.00 22.00 114 PRO D N 1
ATOM 7046 C CA . PRO E 2 114 ? 134.239 101.794 110.072 1.00 22.00 114 PRO D CA 1
ATOM 7047 C C . PRO E 2 114 ? 135.423 102.743 110.014 1.00 22.00 114 PRO D C 1
ATOM 7048 O O . PRO E 2 114 ? 135.652 103.352 108.963 1.00 22.00 114 PRO D O 1
ATOM 7052 N N . VAL E 2 115 ? 136.185 102.885 111.100 1.00 13.61 115 VAL D N 1
ATOM 7053 C CA . VAL E 2 115 ? 137.261 103.871 111.135 1.00 13.61 115 VAL D CA 1
ATOM 7054 C C . VAL E 2 115 ? 138.429 103.439 110.258 1.00 13.61 115 VAL D C 1
ATOM 7055 O O . VAL E 2 115 ? 138.932 104.219 109.442 1.00 13.61 115 VAL D O 1
ATOM 7059 N N . PHE E 2 116 ? 138.879 102.194 110.404 1.00 20.30 116 PHE D N 1
ATOM 7060 C CA . PHE E 2 116 ? 140.071 101.755 109.689 1.00 20.30 116 PHE D CA 1
ATOM 7061 C C . PHE E 2 116 ? 139.753 101.109 108.348 1.00 20.30 116 PHE D C 1
ATOM 7062 O O . PHE E 2 116 ? 140.403 101.419 107.345 1.00 20.30 116 PHE D O 1
ATOM 7070 N N . TRP E 2 117 ? 138.762 100.218 108.306 1.00 18.34 117 TRP D N 1
ATOM 7071 C CA . TRP E 2 117 ? 138.492 99.472 107.082 1.00 18.34 117 TRP D CA 1
ATOM 7072 C C . TRP E 2 117 ? 137.761 100.314 106.043 1.00 18.34 117 TRP D C 1
ATOM 7073 O O . TRP E 2 117 ? 137.995 100.154 104.840 1.00 18.34 117 TRP D O 1
ATOM 7084 N N . PHE E 2 118 ? 136.877 101.211 106.477 1.00 16.52 118 PHE D N 1
ATOM 7085 C CA . PHE E 2 118 ? 135.996 101.909 105.555 1.00 16.52 118 PHE D CA 1
ATOM 7086 C C . PHE E 2 118 ? 136.130 103.425 105.586 1.00 16.52 118 PHE D C 1
ATOM 7087 O O . PHE E 2 118 ? 135.458 104.102 104.798 1.00 16.52 118 PHE D O 1
ATOM 7095 N N . THR E 2 119 ? 136.967 103.984 106.460 1.00 16.74 119 THR D N 1
ATOM 7096 C CA . THR E 2 119 ? 137.206 105.424 106.468 1.00 16.74 119 THR D CA 1
ATOM 7097 C C . THR E 2 119 ? 138.646 105.765 106.109 1.00 16.74 119 THR D C 1
ATOM 7098 O O . THR E 2 119 ? 138.873 106.527 105.165 1.00 16.74 119 THR D O 1
ATOM 7102 N N . ILE E 2 120 ? 139.627 105.216 106.826 1.00 18.39 120 ILE D N 1
ATOM 7103 C CA . ILE E 2 120 ? 141.018 105.577 106.569 1.00 18.39 120 ILE D CA 1
ATOM 7104 C C . ILE E 2 120 ? 141.546 104.848 105.340 1.00 18.39 120 ILE D C 1
ATOM 7105 O O . ILE E 2 120 ? 142.176 105.456 104.464 1.00 18.39 120 ILE D O 1
ATOM 7110 N N . ARG E 2 121 ? 141.308 103.539 105.257 1.00 19.74 121 ARG D N 1
ATOM 7111 C CA . ARG E 2 121 ? 141.855 102.731 104.174 1.00 19.74 121 ARG D CA 1
ATOM 7112 C C . ARG E 2 121 ? 141.318 103.138 102.804 1.00 19.74 121 ARG D C 1
ATOM 7113 O O . ARG E 2 121 ? 142.108 103.230 101.861 1.00 19.74 121 ARG D O 1
ATOM 7121 N N . PRO E 2 122 ? 140.006 103.356 102.622 1.00 20.59 122 PRO D N 1
ATOM 7122 C CA . PRO E 2 122 ? 139.545 103.798 101.293 1.00 20.59 122 PRO D CA 1
ATOM 7123 C C . PRO E 2 122 ? 140.146 105.120 100.844 1.00 20.59 122 PRO D C 1
ATOM 7124 O O . PRO E 2 122 ? 140.543 105.245 99.678 1.00 20.59 122 PRO D O 1
ATOM 7128 N N . MET E 2 123 ? 140.247 106.107 101.737 1.00 23.74 123 MET D N 1
ATOM 7129 C CA . MET E 2 123 ? 140.817 107.393 101.344 1.00 23.74 123 MET D CA 1
ATOM 7130 C C . MET E 2 123 ? 142.306 107.267 101.049 1.00 23.74 123 MET D C 1
ATOM 7131 O O . MET E 2 123 ? 142.805 107.835 100.070 1.00 23.74 123 MET D O 1
ATOM 7136 N N . LEU E 2 124 ? 143.033 106.519 101.883 1.00 22.01 124 LEU D N 1
ATOM 7137 C CA . LEU E 2 124 ? 144.456 106.317 101.635 1.00 22.01 124 LEU D CA 1
ATOM 7138 C C . LEU E 2 124 ? 144.682 105.573 100.324 1.00 22.01 124 LEU D C 1
ATOM 7139 O O . LEU E 2 124 ? 145.587 105.917 99.553 1.00 22.01 124 LEU D O 1
ATOM 7144 N N . GLY E 2 125 ? 143.859 104.559 100.049 1.00 22.08 125 GLY D N 1
ATOM 7145 C CA . GLY E 2 125 ? 143.991 103.821 98.807 1.00 22.08 125 GLY D CA 1
ATOM 7146 C C . GLY E 2 125 ? 143.669 104.662 97.590 1.00 22.08 125 GLY D C 1
ATOM 7147 O O . GLY E 2 125 ? 144.349 104.568 96.568 1.00 22.08 125 GLY D O 1
ATOM 7148 N N . ALA E 2 126 ? 142.625 105.492 97.677 1.00 25.53 126 ALA D N 1
ATOM 7149 C CA . ALA E 2 126 ? 142.306 106.389 96.571 1.00 25.53 126 ALA D CA 1
ATOM 7150 C C . ALA E 2 126 ? 143.432 107.387 96.330 1.00 25.53 126 ALA D C 1
ATOM 7151 O O . ALA E 2 126 ? 143.810 107.642 95.180 1.00 25.53 126 ALA D O 1
ATOM 7153 N N . LEU E 2 127 ? 143.989 107.950 97.406 1.00 26.17 127 LEU D N 1
ATOM 7154 C CA . LEU E 2 127 ? 145.090 108.897 97.262 1.00 26.17 127 LEU D CA 1
ATOM 7155 C C . LEU E 2 127 ? 146.308 108.231 96.631 1.00 26.17 127 LEU D C 1
ATOM 7156 O O . LEU E 2 127 ? 146.964 108.811 95.758 1.00 26.17 127 LEU D O 1
ATOM 7161 N N . GLY E 2 128 ? 146.628 107.011 97.066 1.00 27.37 128 GLY D N 1
ATOM 7162 C CA . GLY E 2 128 ? 147.750 106.301 96.475 1.00 27.37 128 GLY D CA 1
ATOM 7163 C C . GLY E 2 128 ? 147.511 105.929 95.024 1.00 27.37 128 GLY D C 1
ATOM 7164 O O . GLY E 2 128 ? 148.413 106.041 94.189 1.00 27.37 128 GLY D O 1
ATOM 7165 N N . ALA E 2 129 ? 146.293 105.490 94.701 1.00 28.91 129 ALA D N 1
ATOM 7166 C CA . ALA E 2 129 ? 145.979 105.089 93.334 1.00 28.91 129 ALA D CA 1
ATOM 7167 C C . ALA E 2 129 ? 145.975 106.286 92.394 1.00 28.91 129 ALA D C 1
ATOM 7168 O O . ALA E 2 129 ? 146.270 106.145 91.202 1.00 28.91 129 ALA D O 1
ATOM 7170 N N . SER E 2 130 ? 145.642 107.472 92.910 1.00 30.73 130 SER D N 1
ATOM 7171 C CA . SER E 2 130 ? 145.701 108.681 92.096 1.00 30.73 130 SER D CA 1
ATOM 7172 C C . SER E 2 130 ? 147.096 108.874 91.510 1.00 30.73 130 SER D C 1
ATOM 7173 O O . SER E 2 130 ? 147.254 109.156 90.317 1.00 30.73 130 SER D O 1
ATOM 7176 N N . LEU E 2 131 ? 148.125 108.721 92.346 1.00 31.80 131 LEU D N 1
ATOM 7177 C CA . LEU E 2 131 ? 149.495 108.826 91.858 1.00 31.80 131 LEU D CA 1
ATOM 7178 C C . LEU E 2 131 ? 149.924 107.573 91.103 1.00 31.80 131 LEU D C 1
ATOM 7179 O O . LEU E 2 131 ? 150.713 107.663 90.155 1.00 31.80 131 LEU D O 1
ATOM 7184 N N . ALA E 2 132 ? 149.419 106.404 91.504 1.00 35.34 132 ALA D N 1
ATOM 7185 C CA . ALA E 2 132 ? 149.840 105.152 90.885 1.00 35.34 132 ALA D CA 1
ATOM 7186 C C . ALA E 2 132 ? 149.355 105.022 89.448 1.00 35.34 132 ALA D C 1
ATOM 7187 O O . ALA E 2 132 ? 150.042 104.409 88.624 1.00 35.34 132 ALA D O 1
ATOM 7189 N N . LEU E 2 133 ? 148.188 105.583 89.126 1.00 35.23 133 LEU D N 1
ATOM 7190 C CA . LEU E 2 133 ? 147.661 105.498 87.770 1.00 35.23 133 LEU D CA 1
ATOM 7191 C C . LEU E 2 133 ? 148.489 106.289 86.767 1.00 35.23 133 LEU D C 1
ATOM 7192 O O . LEU E 2 133 ? 148.315 106.096 85.559 1.00 35.23 133 LEU D O 1
ATOM 7197 N N . SER E 2 134 ? 149.369 107.174 87.232 1.00 38.76 134 SER D N 1
ATOM 7198 C CA . SER E 2 134 ? 150.304 107.883 86.371 1.00 38.76 134 SER D CA 1
ATOM 7199 C C . SER E 2 134 ? 151.687 107.244 86.365 1.00 38.76 134 SER D C 1
ATOM 7200 O O . SER E 2 134 ? 152.604 107.778 85.732 1.00 38.76 134 SER D O 1
ATOM 7203 N N . GLY E 2 135 ? 151.857 106.116 87.051 1.00 41.21 135 GLY D N 1
ATOM 7204 C CA . GLY E 2 135 ? 153.143 105.452 87.104 1.00 41.21 135 GLY D CA 1
ATOM 7205 C C . GLY E 2 135 ? 154.075 105.950 88.182 1.00 41.21 135 GLY D C 1
ATOM 7206 O O . GLY E 2 135 ? 155.251 105.572 88.190 1.00 41.21 135 GLY D O 1
ATOM 7207 N N . ASN E 2 136 ? 153.590 106.787 89.095 1.00 38.93 136 ASN D N 1
ATOM 7208 C CA . ASN E 2 136 ? 154.412 107.330 90.167 1.00 38.93 136 ASN D CA 1
ATOM 7209 C C . ASN E 2 136 ? 154.533 106.318 91.299 1.00 38.93 136 ASN D C 1
ATOM 7210 O O . ASN E 2 136 ? 153.522 105.828 91.814 1.00 38.93 136 ASN D O 1
ATOM 7215 N N . ILE E 2 137 ? 155.774 106.007 91.682 1.00 33.68 137 ILE D N 1
ATOM 7216 C CA . ILE E 2 137 ? 156.011 105.112 92.808 1.00 33.68 137 ILE D CA 1
ATOM 7217 C C . ILE E 2 137 ? 155.610 105.760 94.129 1.00 33.68 137 ILE D C 1
ATOM 7218 O O . ILE E 2 137 ? 155.460 105.063 95.140 1.00 33.68 137 ILE D O 1
ATOM 7223 N N . LEU E 2 138 ? 155.419 107.082 94.144 1.00 33.42 138 LEU D N 1
ATOM 7224 C CA . LEU E 2 138 ? 155.080 107.785 95.377 1.00 33.42 138 LEU D CA 1
ATOM 7225 C C . LEU E 2 138 ? 153.729 107.364 95.942 1.00 33.42 138 LEU D C 1
ATOM 7226 O O . LEU E 2 138 ? 153.517 107.488 97.151 1.00 33.42 138 LEU D O 1
ATOM 7231 N N . GLY E 2 139 ? 152.822 106.864 95.108 1.00 30.06 139 GLY D N 1
ATOM 7232 C CA . GLY E 2 139 ? 151.511 106.454 95.556 1.00 30.06 139 GLY D CA 1
ATOM 7233 C C . GLY E 2 139 ? 151.534 105.307 96.549 1.00 30.06 139 GLY D C 1
ATOM 7234 O O . GLY E 2 139 ? 151.082 105.438 97.694 1.00 30.06 139 GLY D O 1
ATOM 7235 N N . PRO E 2 140 ? 152.024 104.140 96.113 1.00 27.54 140 PRO D N 1
ATOM 7236 C CA . PRO E 2 140 ? 152.126 103.004 97.045 1.00 27.54 140 PRO D CA 1
ATOM 7237 C C . PRO E 2 140 ? 153.003 103.285 98.251 1.00 27.54 140 PRO D C 1
ATOM 7238 O O . PRO E 2 140 ? 152.686 102.831 99.357 1.00 27.54 140 PRO D O 1
ATOM 7242 N N . ILE E 2 141 ? 154.098 104.027 98.072 1.00 25.09 141 ILE D N 1
ATOM 7243 C CA . ILE E 2 141 ? 154.974 104.345 99.197 1.00 25.09 141 ILE D CA 1
ATOM 7244 C C . ILE E 2 141 ? 154.234 105.202 100.216 1.00 25.09 141 ILE D C 1
ATOM 7245 O O . ILE E 2 141 ? 154.292 104.953 101.428 1.00 25.09 141 ILE D O 1
ATOM 7250 N N . LEU E 2 142 ? 153.519 106.222 99.735 1.00 24.71 142 LEU D N 1
ATOM 7251 C CA . LEU E 2 142 ? 152.744 107.079 100.623 1.00 24.71 142 LEU D CA 1
ATOM 7252 C C . LEU E 2 142 ? 151.677 106.277 101.354 1.00 24.71 142 LEU D C 1
ATOM 7253 O O . LEU E 2 142 ? 151.491 106.432 102.565 1.00 24.71 142 LEU D O 1
ATOM 7258 N N . PHE E 2 143 ? 150.970 105.405 100.630 1.00 23.65 143 PHE D N 1
ATOM 7259 C CA . PHE E 2 143 ? 149.932 104.596 101.263 1.00 23.65 143 PHE D CA 1
ATOM 7260 C C . PHE E 2 143 ? 150.524 103.712 102.354 1.00 23.65 143 PHE D C 1
ATOM 7261 O O . PHE E 2 143 ? 150.015 103.669 103.481 1.00 23.65 143 PHE D O 1
ATOM 7269 N N . PHE E 2 144 ? 151.621 103.020 102.038 1.00 23.14 144 PHE D N 1
ATOM 7270 C CA . PHE E 2 144 ? 152.245 102.114 102.996 1.00 23.14 144 PHE D CA 1
ATOM 7271 C C . PHE E 2 144 ? 152.712 102.862 104.238 1.00 23.14 144 PHE D C 1
ATOM 7272 O O . PHE E 2 144 ? 152.432 102.444 105.368 1.00 23.14 144 PHE D O 1
ATOM 7280 N N . VAL E 2 145 ? 153.413 103.982 104.050 1.00 23.00 145 VAL D N 1
ATOM 7281 C CA . VAL E 2 145 ? 153.966 104.710 105.191 1.00 23.00 145 VAL D CA 1
ATOM 7282 C C . VAL E 2 145 ? 152.850 105.312 106.037 1.00 23.00 145 VAL D C 1
ATOM 7283 O O . VAL E 2 145 ? 152.858 105.204 107.271 1.00 23.00 145 VAL D O 1
ATOM 7287 N N . ALA E 2 146 ? 151.874 105.959 105.392 1.00 21.44 146 ALA D N 1
ATOM 7288 C CA . ALA E 2 146 ? 150.772 106.565 106.126 1.00 21.44 146 ALA D CA 1
ATOM 7289 C C . ALA E 2 146 ? 149.959 105.535 106.892 1.00 21.44 146 ALA D C 1
ATOM 7290 O O . ALA E 2 146 ? 149.524 105.819 108.013 1.00 21.44 146 ALA D O 1
ATOM 7292 N N . TRP E 2 147 ? 149.742 104.348 106.322 1.00 20.38 147 TRP D N 1
ATOM 7293 C CA . TRP E 2 147 ? 148.992 103.332 107.047 1.00 20.38 147 TRP D CA 1
ATOM 7294 C C . TRP E 2 147 ? 149.815 102.759 108.195 1.00 20.38 147 TRP D C 1
ATOM 7295 O O . TRP E 2 147 ? 149.309 102.605 109.311 1.00 20.38 147 TRP D O 1
ATOM 7306 N N . ASN E 2 148 ? 151.095 102.459 107.942 1.00 24.80 148 ASN D N 1
ATOM 7307 C CA . ASN E 2 148 ? 151.940 101.828 108.950 1.00 24.80 148 ASN D CA 1
ATOM 7308 C C . ASN E 2 148 ? 152.164 102.726 110.159 1.00 24.80 148 ASN D C 1
ATOM 7309 O O . ASN E 2 148 ? 152.027 102.268 111.301 1.00 24.80 148 ASN D O 1
ATOM 7314 N N . VAL E 2 149 ? 152.517 103.995 109.934 1.00 23.39 149 VAL D N 1
ATOM 7315 C CA . VAL E 2 149 ? 152.800 104.892 111.051 1.00 23.39 149 VAL D CA 1
ATOM 7316 C C . VAL E 2 149 ? 151.555 105.082 111.906 1.00 23.39 149 VAL D C 1
ATOM 7317 O O . VAL E 2 149 ? 151.606 104.984 113.138 1.00 23.39 149 VAL D O 1
ATOM 7321 N N . ILE E 2 150 ? 150.415 105.340 111.261 1.00 22.74 150 ILE D N 1
ATOM 7322 C CA . ILE E 2 150 ? 149.169 105.544 111.992 1.00 22.74 150 ILE D CA 1
ATOM 7323 C C . ILE E 2 150 ? 148.790 104.290 112.768 1.00 22.74 150 ILE D C 1
ATOM 7324 O O . ILE E 2 150 ? 148.411 104.365 113.942 1.00 22.74 150 ILE D O 1
ATOM 7329 N N . ARG E 2 151 ? 148.901 103.119 112.135 1.00 22.02 151 ARG D N 1
ATOM 7330 C CA . ARG E 2 151 ? 148.518 101.874 112.792 1.00 22.02 151 ARG D CA 1
ATOM 7331 C C . ARG E 2 151 ? 149.385 101.594 114.014 1.00 22.02 151 ARG D C 1
ATOM 7332 O O . ARG E 2 151 ? 148.861 101.301 115.099 1.00 22.02 151 ARG D O 1
ATOM 7340 N N . TRP E 2 152 ? 150.709 101.693 113.868 1.00 25.83 152 TRP D N 1
ATOM 7341 C CA . TRP E 2 152 ? 151.586 101.413 115.000 1.00 25.83 152 TRP D CA 1
ATOM 7342 C C . TRP E 2 152 ? 151.427 102.446 116.109 1.00 25.83 152 TRP D C 1
ATOM 7343 O O . TRP E 2 152 ? 151.416 102.087 117.295 1.00 25.83 152 TRP D O 1
ATOM 7354 N N . GLY E 2 153 ? 151.305 103.728 115.751 1.00 26.29 153 GLY D N 1
ATOM 7355 C CA . GLY E 2 153 ? 151.092 104.745 116.764 1.00 26.29 153 GLY D CA 1
ATOM 7356 C C . GLY E 2 153 ? 149.799 104.539 117.525 1.00 26.29 153 GLY D C 1
ATOM 7357 O O . GLY E 2 153 ? 149.765 104.658 118.752 1.00 26.29 153 GLY D O 1
ATOM 7358 N N . PHE E 2 154 ? 148.718 104.219 116.808 1.00 25.59 154 PHE D N 1
ATOM 7359 C CA . PHE E 2 154 ? 147.446 103.937 117.462 1.00 25.59 154 PHE D CA 1
ATOM 7360 C C . PHE E 2 154 ? 147.575 102.758 118.414 1.00 25.59 154 PHE D C 1
ATOM 7361 O O . PHE E 2 154 ? 147.153 102.839 119.573 1.00 25.59 154 PHE D O 1
ATOM 7369 N N . MET E 2 155 ? 148.171 101.654 117.949 1.00 29.10 155 MET D N 1
ATOM 7370 C CA . MET E 2 155 ? 148.311 100.489 118.818 1.00 29.10 155 MET D CA 1
ATOM 7371 C C . MET E 2 155 ? 149.087 100.831 120.081 1.00 29.10 155 MET D C 1
ATOM 7372 O O . MET E 2 155 ? 148.628 100.546 121.194 1.00 29.10 155 MET D O 1
ATOM 7377 N N . TRP E 2 156 ? 150.260 101.452 119.931 1.00 35.71 156 TRP D N 1
ATOM 7378 C CA . TRP E 2 156 ? 151.093 101.722 121.098 1.00 35.71 156 TRP D CA 1
ATOM 7379 C C . TRP E 2 156 ? 150.418 102.703 122.051 1.00 35.71 156 TRP D C 1
ATOM 7380 O O . TRP E 2 156 ? 150.390 102.474 123.268 1.00 35.71 156 TRP D O 1
ATOM 7391 N N . TYR E 2 157 ? 149.857 103.793 121.519 1.00 36.31 157 TYR D N 1
ATOM 7392 C CA . TYR E 2 157 ? 149.253 104.811 122.371 1.00 36.31 157 TYR D CA 1
ATOM 7393 C C . TYR E 2 157 ? 148.040 104.261 123.111 1.00 36.31 157 TYR D C 1
ATOM 7394 O O . TYR E 2 157 ? 147.881 104.489 124.317 1.00 36.31 157 TYR D O 1
ATOM 7403 N N . THR E 2 158 ? 147.173 103.522 122.411 1.00 34.06 158 THR D N 1
ATOM 7404 C CA . THR E 2 158 ? 146.000 102.966 123.071 1.00 34.06 158 THR D CA 1
ATOM 7405 C C . THR E 2 158 ? 146.356 101.866 124.060 1.00 34.06 158 THR D C 1
ATOM 7406 O O . THR E 2 158 ? 145.711 101.771 125.108 1.00 34.06 158 THR D O 1
ATOM 7410 N N . GLN E 2 159 ? 147.374 101.047 123.774 1.00 40.69 159 GLN D N 1
ATOM 7411 C CA . GLN E 2 159 ? 147.798 100.054 124.754 1.00 40.69 159 GLN D CA 1
ATOM 7412 C C . GLN E 2 159 ? 148.349 100.720 126.009 1.00 40.69 159 GLN D C 1
ATOM 7413 O O . GLN E 2 159 ? 148.039 100.297 127.129 1.00 40.69 159 GLN D O 1
ATOM 7419 N N . GLU E 2 160 ? 149.156 101.773 125.842 1.00 43.98 160 GLU D N 1
ATOM 7420 C CA . GLU E 2 160 ? 149.686 102.481 127.003 1.00 43.98 160 GLU D CA 1
ATOM 7421 C C . GLU E 2 160 ? 148.571 103.141 127.805 1.00 43.98 160 GLU D C 1
ATOM 7422 O O . GLU E 2 160 ? 148.575 103.098 129.041 1.00 43.98 160 GLU D O 1
ATOM 7428 N N . PHE E 2 161 ? 147.605 103.758 127.117 1.00 46.99 161 PHE D N 1
ATOM 7429 C CA . PHE E 2 161 ? 146.491 104.392 127.814 1.00 46.99 161 PHE D CA 1
ATOM 7430 C C . PHE E 2 161 ? 145.648 103.365 128.560 1.00 46.99 161 PHE D C 1
ATOM 7431 O O . PHE E 2 161 ? 145.228 103.605 129.698 1.00 46.99 161 PHE D O 1
ATOM 7439 N N . GLY E 2 162 ? 145.390 102.213 127.937 1.00 46.35 162 GLY D N 1
ATOM 7440 C CA . GLY E 2 162 ? 144.622 101.178 128.607 1.00 46.35 162 GLY D CA 1
ATOM 7441 C C . GLY E 2 162 ? 145.346 100.595 129.805 1.00 46.35 162 GLY D C 1
ATOM 7442 O O . GLY E 2 162 ? 144.729 100.293 130.829 1.00 46.35 162 GLY D O 1
ATOM 7443 N N . TYR E 2 163 ? 146.666 100.426 129.695 1.00 52.11 163 TYR D N 1
ATOM 7444 C CA . TYR E 2 163 ? 147.428 99.904 130.824 1.00 52.11 163 TYR D CA 1
ATOM 7445 C C . TYR E 2 163 ? 147.465 100.902 131.975 1.00 52.11 163 TYR D C 1
ATOM 7446 O O . TYR E 2 163 ? 147.223 100.534 133.130 1.00 52.11 163 TYR D O 1
ATOM 7455 N N . LYS E 2 164 ? 147.763 102.171 131.682 1.00 55.36 164 LYS D N 1
ATOM 7456 C CA . LYS E 2 164 ? 147.869 103.163 132.748 1.00 55.36 164 LYS D CA 1
ATOM 7457 C C . LYS E 2 164 ? 146.506 103.437 133.376 1.00 55.36 164 LYS D C 1
ATOM 7458 O O . LYS E 2 164 ? 146.396 103.607 134.596 1.00 55.36 164 LYS D O 1
ATOM 7464 N N . ALA E 2 165 ? 145.455 103.477 132.562 1.00 56.80 165 ALA D N 1
ATOM 7465 C CA . ALA E 2 165 ? 144.089 103.619 133.067 1.00 56.80 165 ALA D CA 1
ATOM 7466 C C . ALA E 2 165 ? 143.417 102.261 133.234 1.00 56.80 165 ALA D C 1
ATOM 7467 O O . ALA E 2 165 ? 142.308 102.029 132.756 1.00 56.80 165 ALA D O 1
ATOM 7469 N N . GLY E 2 166 ? 144.098 101.346 133.925 1.00 63.38 166 GLY D N 1
ATOM 7470 C CA . GLY E 2 166 ? 143.567 100.001 134.075 1.00 63.38 166 GLY D CA 1
ATOM 7471 C C . GLY E 2 166 ? 142.311 99.944 134.923 1.00 63.38 166 GLY D C 1
ATOM 7472 O O . GLY E 2 166 ? 141.343 99.267 134.568 1.00 63.38 166 GLY D O 1
ATOM 7473 N N . SER E 2 167 ? 142.309 100.649 136.053 1.00 73.65 167 SER D N 1
ATOM 7474 C CA . SER E 2 167 ? 141.174 100.622 136.967 1.00 73.65 167 SER D CA 1
ATOM 7475 C C . SER E 2 167 ? 140.118 101.665 136.632 1.00 73.65 167 SER D C 1
ATOM 7476 O O . SER E 2 167 ? 138.927 101.423 136.858 1.00 73.65 167 SER D O 1
ATOM 7479 N N . LYS E 2 168 ? 140.529 102.818 136.102 1.00 74.85 168 LYS D N 1
ATOM 7480 C CA . LYS E 2 168 ? 139.591 103.903 135.839 1.00 74.85 168 LYS D CA 1
ATOM 7481 C C . LYS E 2 168 ? 138.592 103.562 134.739 1.00 74.85 168 LYS D C 1
ATOM 7482 O O . LYS E 2 168 ? 137.549 104.217 134.643 1.00 74.85 168 LYS D O 1
ATOM 7488 N N . ILE E 2 169 ? 138.871 102.550 133.922 1.00 74.63 169 ILE D N 1
ATOM 7489 C CA . ILE E 2 169 ? 138.017 102.238 132.783 1.00 74.63 169 ILE D CA 1
ATOM 7490 C C . ILE E 2 169 ? 137.320 100.888 132.901 1.00 74.63 169 ILE D C 1
ATOM 7491 O O . ILE E 2 169 ? 136.326 100.661 132.190 1.00 74.63 169 ILE D O 1
ATOM 7496 N N . THR E 2 170 ? 137.780 99.979 133.765 1.00 74.35 170 THR D N 1
ATOM 7497 C CA . THR E 2 170 ? 137.107 98.689 133.886 1.00 74.35 170 THR D CA 1
ATOM 7498 C C . THR E 2 170 ? 135.760 98.823 134.585 1.00 74.35 170 THR D C 1
ATOM 7499 O O . THR E 2 170 ? 134.827 98.069 134.283 1.00 74.35 170 THR D O 1
ATOM 7503 N N . ASP E 2 171 ? 135.637 99.770 135.515 1.00 77.69 171 ASP D N 1
ATOM 7504 C CA . ASP E 2 171 ? 134.386 100.007 136.221 1.00 77.69 171 ASP D CA 1
ATOM 7505 C C . ASP E 2 171 ? 133.497 101.043 135.547 1.00 77.69 171 ASP D C 1
ATOM 7506 O O . ASP E 2 171 ? 132.275 101.001 135.732 1.00 77.69 171 ASP D O 1
ATOM 7511 N N . ASP E 2 172 ? 134.074 101.965 134.773 1.00 77.21 172 ASP D N 1
ATOM 7512 C CA . ASP E 2 172 ? 133.286 102.950 134.043 1.00 77.21 172 ASP D CA 1
ATOM 7513 C C . ASP E 2 172 ? 132.505 102.344 132.884 1.00 77.21 172 ASP D C 1
ATOM 7514 O O . ASP E 2 172 ? 131.661 103.036 132.305 1.00 77.21 172 ASP D O 1
ATOM 7519 N N . LEU E 2 173 ? 132.773 101.085 132.526 1.00 72.56 173 LEU D N 1
ATOM 7520 C CA . LEU E 2 173 ? 132.024 100.446 131.449 1.00 72.56 173 LEU D CA 1
ATOM 7521 C C . LEU E 2 173 ? 130.540 100.366 131.785 1.00 72.56 173 LEU D C 1
ATOM 7522 O O . LEU E 2 173 ? 129.687 100.505 130.900 1.00 72.56 173 LEU D O 1
ATOM 7527 N N . SER E 2 174 ? 130.213 100.142 133.058 1.00 73.97 174 SER D N 1
ATOM 7528 C CA . SER E 2 174 ? 128.827 100.151 133.522 1.00 73.97 174 SER D CA 1
ATOM 7529 C C . SER E 2 174 ? 128.414 101.604 133.744 1.00 73.97 174 SER D C 1
ATOM 7530 O O . SER E 2 174 ? 128.399 102.123 134.863 1.00 73.97 174 SER D O 1
ATOM 7533 N N . GLY E 2 175 ? 128.078 102.276 132.645 1.00 69.32 175 GLY D N 1
ATOM 7534 C CA . GLY E 2 175 ? 127.694 103.673 132.709 1.00 69.32 175 GLY D CA 1
ATOM 7535 C C . GLY E 2 175 ? 126.646 104.000 131.669 1.00 69.32 175 GLY D C 1
ATOM 7536 O O . GLY E 2 175 ? 126.455 103.269 130.691 1.00 69.32 175 GLY D O 1
ATOM 7537 N N . GLY E 2 176 ? 125.967 105.127 131.892 1.00 66.67 176 GLY D N 1
ATOM 7538 C CA . GLY E 2 176 ? 124.895 105.543 131.005 1.00 66.67 176 GLY D CA 1
ATOM 7539 C C . GLY E 2 176 ? 125.342 105.833 129.589 1.00 66.67 176 GLY D C 1
ATOM 7540 O O . GLY E 2 176 ? 124.590 105.567 128.645 1.00 66.67 176 GLY D O 1
ATOM 7541 N N . LEU E 2 177 ? 126.548 106.372 129.418 1.00 62.11 177 LEU D N 1
ATOM 7542 C CA . LEU E 2 177 ? 127.031 106.707 128.083 1.00 62.11 177 LEU D CA 1
ATOM 7543 C C . LEU E 2 177 ? 127.205 105.458 127.225 1.00 62.11 177 LEU D C 1
ATOM 7544 O O . LEU E 2 177 ? 126.783 105.431 126.063 1.00 62.11 177 LEU D O 1
ATOM 7549 N N . LEU E 2 178 ? 127.817 104.412 127.787 1.00 57.45 178 LEU D N 1
ATOM 7550 C CA . LEU E 2 178 ? 128.074 103.200 127.015 1.00 57.45 178 LEU D CA 1
ATOM 7551 C C . LEU E 2 178 ? 126.773 102.531 126.588 1.00 57.45 178 LEU D C 1
ATOM 7552 O O . LEU E 2 178 ? 126.617 102.154 125.421 1.00 57.45 178 LEU D O 1
ATOM 7557 N N . GLN E 2 179 ? 125.820 102.385 127.512 1.00 52.55 179 GLN D N 1
ATOM 7558 C CA . GLN E 2 179 ? 124.554 101.745 127.165 1.00 52.55 179 GLN D CA 1
ATOM 7559 C C . GLN E 2 179 ? 123.734 102.604 126.205 1.00 52.55 179 GLN D C 1
ATOM 7560 O O . GLN E 2 179 ? 123.061 102.070 125.316 1.00 52.55 179 GLN D O 1
ATOM 7566 N N . ASP E 2 180 ? 123.768 103.931 126.367 1.00 46.46 180 ASP D N 1
ATOM 7567 C CA . ASP E 2 180 ? 123.069 104.792 125.417 1.00 46.46 180 ASP D CA 1
ATOM 7568 C C . ASP E 2 180 ? 123.652 104.651 124.017 1.00 46.46 180 ASP D C 1
ATOM 7569 O O . ASP E 2 180 ? 122.905 104.551 123.034 1.00 46.46 180 ASP D O 1
ATOM 7574 N N . ILE E 2 181 ? 124.983 104.625 123.909 1.00 41.25 181 ILE D N 1
ATOM 7575 C CA . ILE E 2 181 ? 125.629 104.438 122.612 1.00 41.25 181 ILE D CA 1
ATOM 7576 C C . ILE E 2 181 ? 125.258 103.080 122.026 1.00 41.25 181 ILE D C 1
ATOM 7577 O O . ILE E 2 181 ? 124.953 102.961 120.835 1.00 41.25 181 ILE D O 1
ATOM 7582 N N . THR E 2 182 ? 125.276 102.036 122.859 1.00 35.73 182 THR D N 1
ATOM 7583 C CA . THR E 2 182 ? 124.938 100.696 122.386 1.00 35.73 182 THR D CA 1
ATOM 7584 C C . THR E 2 182 ? 123.501 100.632 121.882 1.00 35.73 182 THR D C 1
ATOM 7585 O O . THR E 2 182 ? 123.234 100.052 120.825 1.00 35.73 182 THR D O 1
ATOM 7589 N N . LYS E 2 183 ? 122.567 101.246 122.611 1.00 29.03 183 LYS D N 1
ATOM 7590 C CA . LYS E 2 183 ? 121.163 101.212 122.216 1.00 29.03 183 LYS D CA 1
ATOM 7591 C C . LYS E 2 183 ? 120.940 101.972 120.913 1.00 29.03 183 LYS D C 1
ATOM 7592 O O . LYS E 2 183 ? 120.267 101.480 119.994 1.00 29.03 183 LYS D O 1
ATOM 7598 N N . GLY E 2 184 ? 121.496 103.183 120.818 1.00 21.55 184 GLY D N 1
ATOM 7599 C CA . GLY E 2 184 ? 121.357 103.950 119.591 1.00 21.55 184 GLY D CA 1
ATOM 7600 C C . GLY E 2 184 ? 122.001 103.264 118.403 1.00 21.55 184 GLY D C 1
ATOM 7601 O O . GLY E 2 184 ? 121.447 103.263 117.298 1.00 21.55 184 GLY D O 1
ATOM 7602 N N . ALA E 2 185 ? 123.177 102.665 118.612 1.00 20.48 185 ALA D N 1
ATOM 7603 C CA . ALA E 2 185 ? 123.838 101.933 117.542 1.00 20.48 185 ALA D CA 1
ATOM 7604 C C . ALA E 2 185 ? 123.016 100.727 117.117 1.00 20.48 185 ALA D C 1
ATOM 7605 O O . ALA E 2 185 ? 122.926 100.428 115.925 1.00 20.48 185 ALA D O 1
ATOM 7607 N N . SER E 2 186 ? 122.398 100.032 118.075 1.00 18.61 186 SER D N 1
ATOM 7608 C CA . SER E 2 186 ? 121.549 98.897 117.732 1.00 18.61 186 SER D CA 1
ATOM 7609 C C . SER E 2 186 ? 120.360 99.334 116.887 1.00 18.61 186 SER D C 1
ATOM 7610 O O . SER E 2 186 ? 120.030 98.688 115.886 1.00 18.61 186 SER D O 1
ATOM 7613 N N . ILE E 2 187 ? 119.716 100.441 117.264 1.00 19.09 187 ILE D N 1
ATOM 7614 C CA . ILE E 2 187 ? 118.554 100.912 116.511 1.00 19.09 187 ILE D CA 1
ATOM 7615 C C . ILE E 2 187 ? 118.963 101.326 115.100 1.00 19.09 187 ILE D C 1
ATOM 7616 O O . ILE E 2 187 ? 118.338 100.923 114.105 1.00 19.09 187 ILE D O 1
ATOM 7621 N N . LEU E 2 188 ? 120.024 102.133 114.993 1.00 17.32 188 LEU D N 1
ATOM 7622 C CA . LEU E 2 188 ? 120.489 102.585 113.686 1.00 17.32 188 LEU D CA 1
ATOM 7623 C C . LEU E 2 188 ? 120.916 101.412 112.816 1.00 17.32 188 LEU D C 1
ATOM 7624 O O . LEU E 2 188 ? 120.613 101.374 111.616 1.00 17.32 188 LEU D O 1
ATOM 7629 N N . GLY E 2 189 ? 121.624 100.445 113.402 1.00 16.87 189 GLY D N 1
ATOM 7630 C CA . GLY E 2 189 ? 122.054 99.288 112.645 1.00 16.87 189 GLY D CA 1
ATOM 7631 C C . GLY E 2 189 ? 120.893 98.445 112.166 1.00 16.87 189 GLY D C 1
ATOM 7632 O O . GLY E 2 189 ? 120.893 97.978 111.030 1.00 16.87 189 GLY D O 1
ATOM 7633 N N . MET E 2 190 ? 119.885 98.243 113.017 1.00 24.53 190 MET D N 1
ATOM 7634 C CA . MET E 2 190 ? 118.712 97.489 112.588 1.00 24.53 190 MET D CA 1
ATOM 7635 C C . MET E 2 190 ? 118.032 98.174 111.409 1.00 24.53 190 MET D C 1
ATOM 7636 O O . MET E 2 190 ? 117.715 97.532 110.399 1.00 24.53 190 MET D O 1
ATOM 7641 N N . PHE E 2 191 ? 117.845 99.494 111.505 1.00 28.95 191 PHE D N 1
ATOM 7642 C CA . PHE E 2 191 ? 117.212 100.246 110.423 1.00 28.95 191 PHE D CA 1
ATOM 7643 C C . PHE E 2 191 ? 117.999 100.122 109.118 1.00 28.95 191 PHE D C 1
ATOM 7644 O O . PHE E 2 191 ? 117.455 99.749 108.065 1.00 28.95 191 PHE D O 1
ATOM 7652 N N . VAL E 2 192 ? 119.299 100.420 109.178 1.00 28.95 192 VAL D N 1
ATOM 7653 C CA . VAL E 2 192 ? 120.101 100.479 107.961 1.00 28.95 192 VAL D CA 1
ATOM 7654 C C . VAL E 2 192 ? 120.316 99.083 107.385 1.00 28.95 192 VAL D C 1
ATOM 7655 O O . VAL E 2 192 ? 120.345 98.906 106.164 1.00 28.95 192 VAL D O 1
ATOM 7659 N N . LEU E 2 193 ? 120.470 98.071 108.243 1.00 21.41 193 LEU D N 1
ATOM 7660 C CA . LEU E 2 193 ? 120.597 96.703 107.757 1.00 21.41 193 LEU D CA 1
ATOM 7661 C C . LEU E 2 193 ? 119.306 96.205 107.129 1.00 21.41 193 LEU D C 1
ATOM 7662 O O . LEU E 2 193 ? 119.354 95.430 106.173 1.00 21.41 193 LEU D O 1
ATOM 7667 N N . ALA E 2 194 ? 118.146 96.624 107.642 1.00 20.89 194 ALA D N 1
ATOM 7668 C CA . ALA E 2 194 ? 116.900 96.297 106.959 1.00 20.89 194 ALA D CA 1
ATOM 7669 C C . ALA E 2 194 ? 116.857 96.928 105.574 1.00 20.89 194 ALA D C 1
ATOM 7670 O O . ALA E 2 194 ? 116.482 96.273 104.589 1.00 20.89 194 ALA D O 1
ATOM 7672 N N . ALA E 2 195 ? 117.263 98.198 105.476 1.00 21.51 195 ALA D N 1
ATOM 7673 C CA . ALA E 2 195 ? 117.313 98.843 104.166 1.00 21.51 195 ALA D CA 1
ATOM 7674 C C . ALA E 2 195 ? 118.284 98.134 103.225 1.00 21.51 195 ALA D C 1
ATOM 7675 O O . ALA E 2 195 ? 117.979 97.952 102.039 1.00 21.51 195 ALA D O 1
ATOM 7677 N N . LEU E 2 196 ? 119.445 97.721 103.735 1.00 28.95 196 LEU D N 1
ATOM 7678 C CA . LEU E 2 196 ? 120.434 97.023 102.922 1.00 28.95 196 LEU D CA 1
ATOM 7679 C C . LEU E 2 196 ? 119.968 95.633 102.514 1.00 28.95 196 LEU D C 1
ATOM 7680 O O . LEU E 2 196 ? 120.283 95.183 101.411 1.00 28.95 196 LEU D O 1
ATOM 7685 N N . VAL E 2 197 ? 119.238 94.936 103.384 1.00 22.00 197 VAL D N 1
ATOM 7686 C CA . VAL E 2 197 ? 118.643 93.660 103.002 1.00 22.00 197 VAL D CA 1
ATOM 7687 C C . VAL E 2 197 ? 117.655 93.867 101.866 1.00 22.00 197 VAL D C 1
ATOM 7688 O O . VAL E 2 197 ? 117.617 93.092 100.902 1.00 22.00 197 VAL D O 1
ATOM 7692 N N . GLN E 2 198 ? 116.846 94.925 101.953 1.00 22.05 198 GLN D N 1
ATOM 7693 C CA . GLN E 2 198 ? 115.863 95.174 100.905 1.00 22.05 198 GLN D CA 1
ATOM 7694 C C . GLN E 2 198 ? 116.523 95.565 99.585 1.00 22.05 198 GLN D C 1
ATOM 7695 O O . GLN E 2 198 ? 116.053 95.167 98.513 1.00 22.05 198 GLN D O 1
ATOM 7701 N N . ARG E 2 199 ? 117.609 96.340 99.634 1.00 28.95 199 ARG D N 1
ATOM 7702 C CA . ARG E 2 199 ? 118.127 96.948 98.411 1.00 28.95 199 ARG D CA 1
ATOM 7703 C C . ARG E 2 199 ? 119.315 96.217 97.794 1.00 28.95 199 ARG D C 1
ATOM 7704 O O . ARG E 2 199 ? 119.484 96.264 96.570 1.00 28.95 199 ARG D O 1
ATOM 7712 N N . TRP E 2 200 ? 120.145 95.544 98.591 1.00 28.95 200 TRP D N 1
ATOM 7713 C CA . TRP E 2 200 ? 121.386 94.963 98.097 1.00 28.95 200 TRP D CA 1
ATOM 7714 C C . TRP E 2 200 ? 121.340 93.451 97.937 1.00 28.95 200 TRP D C 1
ATOM 7715 O O . TRP E 2 200 ? 122.219 92.893 97.270 1.00 28.95 200 TRP D O 1
ATOM 7726 N N . VAL E 2 201 ? 120.357 92.774 98.521 1.00 22.52 201 VAL D N 1
ATOM 7727 C CA . VAL E 2 201 ? 120.201 91.334 98.347 1.00 22.52 201 VAL D CA 1
ATOM 7728 C C . VAL E 2 201 ? 119.359 91.121 97.095 1.00 22.52 201 VAL D C 1
ATOM 7729 O O . VAL E 2 201 ? 118.141 91.310 97.113 1.00 22.52 201 VAL D O 1
ATOM 7733 N N . ASN E 2 202 ? 120.011 90.728 96.003 1.00 25.94 202 ASN D N 1
ATOM 7734 C CA . ASN E 2 202 ? 119.376 90.651 94.693 1.00 25.94 202 ASN D CA 1
ATOM 7735 C C . ASN E 2 202 ? 118.907 89.223 94.442 1.00 25.94 202 ASN D C 1
ATOM 7736 O O . ASN E 2 202 ? 119.724 88.319 94.238 1.00 25.94 202 ASN D O 1
ATOM 7741 N N . ILE E 2 203 ? 117.591 89.024 94.461 1.00 24.59 203 ILE D N 1
ATOM 7742 C CA . ILE E 2 203 ? 116.965 87.754 94.107 1.00 24.59 203 ILE D CA 1
ATOM 7743 C C . ILE E 2 203 ? 115.883 88.080 93.086 1.00 24.59 203 ILE D C 1
ATOM 7744 O O . ILE E 2 203 ? 114.827 88.616 93.442 1.00 24.59 203 ILE D O 1
ATOM 7749 N N . GLN E 2 204 ? 116.136 87.762 91.821 1.00 29.35 204 GLN D N 1
ATOM 7750 C CA . GLN E 2 204 ? 115.196 88.025 90.741 1.00 29.35 204 GLN D CA 1
ATOM 7751 C C . GLN E 2 204 ? 114.740 86.707 90.134 1.00 29.35 204 GLN D C 1
ATOM 7752 O O . GLN E 2 204 ? 115.560 85.933 89.629 1.00 29.35 204 GLN D O 1
ATOM 7758 N N . PHE E 2 205 ? 113.436 86.458 90.185 1.00 29.06 205 PHE D N 1
ATOM 7759 C CA . PHE E 2 205 ? 112.850 85.269 89.589 1.00 29.06 205 PHE D CA 1
ATOM 7760 C C . PHE E 2 205 ? 112.464 85.545 88.142 1.00 29.06 205 PHE D C 1
ATOM 7761 O O . PHE E 2 205 ? 112.016 86.642 87.799 1.00 29.06 205 PHE D O 1
ATOM 7769 N N . ALA E 2 206 ? 112.642 84.538 87.291 1.00 35.17 206 ALA D N 1
ATOM 7770 C CA . ALA E 2 206 ? 112.197 84.695 85.912 1.00 35.17 206 ALA D CA 1
ATOM 7771 C C . ALA E 2 206 ? 111.309 83.556 85.410 1.00 35.17 206 ALA D C 1
ATOM 7772 O O . ALA E 2 206 ? 111.552 83.042 84.310 1.00 35.17 206 ALA D O 1
ATOM 7774 N N . PRO E 2 207 ? 110.273 83.118 86.161 1.00 36.65 207 PRO D N 1
ATOM 7775 C CA . PRO E 2 207 ? 109.218 82.323 85.520 1.00 36.65 207 PRO D CA 1
ATOM 7776 C C . PRO E 2 207 ? 108.056 83.205 85.094 1.00 36.65 207 PRO D C 1
ATOM 7777 O O . PRO E 2 207 ? 107.680 84.129 85.822 1.00 36.65 207 PRO D O 1
ATOM 7781 N N . ILE E 2 208 ? 107.478 82.938 83.930 1.00 40.87 208 ILE D N 1
ATOM 7782 C CA . ILE E 2 208 ? 106.306 83.671 83.468 1.00 40.87 208 ILE D CA 1
ATOM 7783 C C . ILE E 2 208 ? 105.064 82.963 83.989 1.00 40.87 208 ILE D C 1
ATOM 7784 O O . ILE E 2 208 ? 104.889 81.757 83.778 1.00 40.87 208 ILE D O 1
ATOM 7789 N N . ILE E 2 209 ? 104.203 83.709 84.672 1.00 39.92 209 ILE D N 1
ATOM 7790 C CA . ILE E 2 209 ? 103.036 83.145 85.342 1.00 39.92 209 ILE D CA 1
ATOM 7791 C C . ILE E 2 209 ? 101.797 83.208 84.460 1.00 39.92 209 ILE D C 1
ATOM 7792 O O . ILE E 2 209 ? 101.158 82.188 84.202 1.00 39.92 209 ILE D O 1
ATOM 7797 N N . SER E 2 210 ? 101.442 84.400 83.986 1.00 47.67 210 SER D N 1
ATOM 7798 C CA . SER E 2 210 ? 100.248 84.579 83.176 1.00 47.67 210 SER D CA 1
ATOM 7799 C C . SER E 2 210 ? 100.579 85.429 81.959 1.00 47.67 210 SER D C 1
ATOM 7800 O O . SER E 2 210 ? 101.436 86.314 82.014 1.00 47.67 210 SER D O 1
ATOM 7803 N N . LYS E 2 211 ? 99.885 85.150 80.860 1.00 59.77 211 LYS D N 1
ATOM 7804 C CA . LYS E 2 211 ? 100.041 85.871 79.601 1.00 59.77 211 LYS D CA 1
ATOM 7805 C C . LYS E 2 211 ? 98.677 86.222 79.023 1.00 59.77 211 LYS D C 1
ATOM 7806 O O . LYS E 2 211 ? 98.403 86.027 77.837 1.00 59.77 211 LYS D O 1
ATOM 7812 N N . VAL E 2 212 ? 97.795 86.744 79.873 1.00 70.99 212 VAL D N 1
ATOM 7813 C CA . VAL E 2 212 ? 96.451 87.110 79.440 1.00 70.99 212 VAL D CA 1
ATOM 7814 C C . VAL E 2 212 ? 96.541 88.290 78.478 1.00 70.99 212 VAL D C 1
ATOM 7815 O O . VAL E 2 212 ? 97.247 89.272 78.736 1.00 70.99 212 VAL D O 1
ATOM 7819 N N . LYS E 2 213 ? 95.844 88.185 77.351 1.00 86.96 213 LYS D N 1
ATOM 7820 C CA . LYS E 2 213 ? 95.856 89.253 76.363 1.00 86.96 213 LYS D CA 1
ATOM 7821 C C . LYS E 2 213 ? 94.952 90.400 76.802 1.00 86.96 213 LYS D C 1
ATOM 7822 O O . LYS E 2 213 ? 93.959 90.206 77.509 1.00 86.96 213 LYS D O 1
ATOM 7828 N N . LEU E 2 214 ? 95.310 91.607 76.376 1.00 90.89 214 LEU D N 1
ATOM 7829 C CA . LEU E 2 214 ? 94.547 92.787 76.748 1.00 90.89 214 LEU D CA 1
ATOM 7830 C C . LEU E 2 214 ? 93.384 93.006 75.784 1.00 90.89 214 LEU D C 1
ATOM 7831 O O . LEU E 2 214 ? 93.424 92.614 74.614 1.00 90.89 214 LEU D O 1
ATOM 7836 N N . ASP E 2 215 ? 92.335 93.644 76.297 1.00 98.48 215 ASP D N 1
ATOM 7837 C CA . ASP E 2 215 ? 91.182 93.984 75.479 1.00 98.48 215 ASP D CA 1
ATOM 7838 C C . ASP E 2 215 ? 91.561 95.033 74.437 1.00 98.48 215 ASP D C 1
ATOM 7839 O O . ASP E 2 215 ? 92.548 95.761 74.577 1.00 98.48 215 ASP D O 1
ATOM 7844 N N . GLU E 2 216 ? 90.757 95.108 73.376 1.00 101.78 216 GLU D N 1
ATOM 7845 C CA . GLU E 2 216 ? 91.052 96.036 72.292 1.00 101.78 216 GLU D CA 1
ATOM 7846 C C . GLU E 2 216 ? 90.563 97.440 72.623 1.00 101.78 216 GLU D C 1
ATOM 7847 O O . GLU E 2 216 ? 89.894 98.085 71.809 1.00 101.78 216 GLU D O 1
ATOM 7853 N N . GLY E 2 217 ? 90.896 97.916 73.819 1.00 96.55 217 GLY D N 1
ATOM 7854 C CA . GLY E 2 217 ? 90.654 99.290 74.205 1.00 96.55 217 GLY D CA 1
ATOM 7855 C C . GLY E 2 217 ? 91.736 99.802 75.133 1.00 96.55 217 GLY D C 1
ATOM 7856 O O . GLY E 2 217 ? 91.629 100.903 75.680 1.00 96.55 217 GLY D O 1
ATOM 7857 N N . ALA E 2 218 ? 92.788 99.004 75.317 1.00 89.70 218 ALA D N 1
ATOM 7858 C CA . ALA E 2 218 ? 93.821 99.296 76.300 1.00 89.70 218 ALA D CA 1
ATOM 7859 C C . ALA E 2 218 ? 95.233 99.322 75.738 1.00 89.70 218 ALA D C 1
ATOM 7860 O O . ALA E 2 218 ? 96.127 99.852 76.400 1.00 89.70 218 ALA D O 1
ATOM 7862 N N . TYR E 2 219 ? 95.469 98.763 74.557 1.00 90.65 219 TYR D N 1
ATOM 7863 C CA . TYR E 2 219 ? 96.787 98.819 73.942 1.00 90.65 219 TYR D CA 1
ATOM 7864 C C . TYR E 2 219 ? 96.788 99.798 72.772 1.00 90.65 219 TYR D C 1
ATOM 7865 O O . TYR E 2 219 ? 95.747 100.140 72.206 1.00 90.65 219 TYR D O 1
ATOM 7874 N N . ILE E 2 220 ? 97.992 100.253 72.416 1.00 88.46 220 ILE D N 1
ATOM 7875 C CA . ILE E 2 220 ? 98.137 101.320 71.430 1.00 88.46 220 ILE D CA 1
ATOM 7876 C C . ILE E 2 220 ? 97.717 100.878 70.032 1.00 88.46 220 ILE D C 1
ATOM 7877 O O . ILE E 2 220 ? 97.245 101.711 69.246 1.00 88.46 220 ILE D O 1
ATOM 7882 N N . ASP E 2 221 ? 97.834 99.587 69.712 1.00 96.89 221 ASP D N 1
ATOM 7883 C CA . ASP E 2 221 ? 97.361 99.031 68.443 1.00 96.89 221 ASP D CA 1
ATOM 7884 C C . ASP E 2 221 ? 98.061 99.701 67.255 1.00 96.89 221 ASP D C 1
ATOM 7885 O O . ASP E 2 221 ? 97.461 100.427 66.460 1.00 96.89 221 ASP D O 1
ATOM 7890 N N . TRP E 2 222 ? 99.364 99.432 67.159 1.00 92.01 222 TRP D N 1
ATOM 7891 C CA . TRP E 2 222 ? 100.196 100.057 66.137 1.00 92.01 222 TRP D CA 1
ATOM 7892 C C . TRP E 2 222 ? 99.912 99.482 64.754 1.00 92.01 222 TRP D C 1
ATOM 7893 O O . TRP E 2 222 ? 100.831 99.028 64.064 1.00 92.01 222 TRP D O 1
ATOM 7904 N N . SER E 2 223 ? 98.648 99.499 64.340 1.00 105.75 223 SER D N 1
ATOM 7905 C CA . SER E 2 223 ? 98.298 99.117 62.978 1.00 105.75 223 SER D CA 1
ATOM 7906 C C . SER E 2 223 ? 97.266 100.042 62.351 1.00 105.75 223 SER D C 1
ATOM 7907 O O . SER E 2 223 ? 96.948 99.865 61.172 1.00 105.75 223 SER D O 1
ATOM 7910 N N . HIS E 2 224 ? 96.733 101.018 63.089 1.00 108.00 224 HIS D N 1
ATOM 7911 C CA . HIS E 2 224 ? 95.802 102.006 62.558 1.00 108.00 224 HIS D CA 1
ATOM 7912 C C . HIS E 2 224 ? 96.136 103.393 63.091 1.00 108.00 224 HIS D C 1
ATOM 7913 O O . HIS E 2 224 ? 95.237 104.151 63.472 1.00 108.00 224 HIS D O 1
ATOM 7920 N N . LEU E 2 225 ? 97.421 103.734 63.126 1.00 99.00 225 LEU D N 1
ATOM 7921 C CA . LEU E 2 225 ? 97.919 104.919 63.795 1.00 99.00 225 LEU D CA 1
ATOM 7922 C C . LEU E 2 225 ? 98.286 105.979 62.765 1.00 99.00 225 LEU D C 1
ATOM 7923 O O . LEU E 2 225 ? 98.613 105.633 61.621 1.00 99.00 225 LEU D O 1
ATOM 7928 N N . PRO E 2 226 ? 98.218 107.275 63.114 1.00 97.63 226 PRO D N 1
ATOM 7929 C CA . PRO E 2 226 ? 98.649 108.323 62.176 1.00 97.63 226 PRO D CA 1
ATOM 7930 C C . PRO E 2 226 ? 100.053 108.093 61.639 1.00 97.63 226 PRO D C 1
ATOM 7931 O O . PRO E 2 226 ? 100.897 107.499 62.318 1.00 97.63 226 PRO D O 1
ATOM 7935 N N . GLN E 2 227 ? 100.314 108.563 60.423 1.00 104.76 227 GLN D N 1
ATOM 7936 C CA . GLN E 2 227 ? 101.565 108.298 59.723 1.00 104.76 227 GLN D CA 1
ATOM 7937 C C . GLN E 2 227 ? 102.290 109.611 59.461 1.00 104.76 227 GLN D C 1
ATOM 7938 O O . GLN E 2 227 ? 101.871 110.396 58.603 1.00 104.76 227 GLN D O 1
ATOM 7944 N N . GLY E 2 228 ? 103.372 109.847 60.199 1.00 93.42 228 GLY D N 1
ATOM 7945 C CA . GLY E 2 228 ? 104.229 110.989 59.948 1.00 93.42 228 GLY D CA 1
ATOM 7946 C C . GLY E 2 228 ? 104.018 112.152 60.895 1.00 93.42 228 GLY D C 1
ATOM 7947 O O . GLY E 2 228 ? 103.058 112.914 60.746 1.00 93.42 228 GLY D O 1
ATOM 7948 N N . ALA E 2 229 ? 104.899 112.273 61.892 1.00 87.00 229 ALA D N 1
ATOM 7949 C CA . ALA E 2 229 ? 104.958 113.419 62.797 1.00 87.00 229 ALA D CA 1
ATOM 7950 C C . ALA E 2 229 ? 103.728 113.523 63.692 1.00 87.00 229 ALA D C 1
ATOM 7951 O O . ALA E 2 229 ? 103.655 114.407 64.552 1.00 87.00 229 ALA D O 1
ATOM 7953 N N . GLN E 2 230 ? 102.757 112.629 63.502 1.00 85.01 230 GLN D N 1
ATOM 7954 C CA . GLN E 2 230 ? 101.570 112.630 64.349 1.00 85.01 230 GLN D CA 1
ATOM 7955 C C . GLN E 2 230 ? 101.417 111.304 65.082 1.00 85.01 230 GLN D C 1
ATOM 7956 O O . GLN E 2 230 ? 100.844 111.256 66.177 1.00 85.01 230 GLN D O 1
ATOM 7962 N N . GLY E 2 231 ? 101.925 110.224 64.492 1.00 82.05 231 GLY D N 1
ATOM 7963 C CA . GLY E 2 231 ? 101.907 108.926 65.133 1.00 82.05 231 GLY D CA 1
ATOM 7964 C C . GLY E 2 231 ? 102.696 108.916 66.424 1.00 82.05 231 GLY D C 1
ATOM 7965 O O . GLY E 2 231 ? 102.247 108.354 67.425 1.00 82.05 231 GLY D O 1
ATOM 7966 N N . ILE E 2 232 ? 103.872 109.549 66.415 1.00 78.54 232 ILE D N 1
ATOM 7967 C CA . ILE E 2 232 ? 104.690 109.640 67.625 1.00 78.54 232 ILE D CA 1
ATOM 7968 C C . ILE E 2 232 ? 103.938 110.401 68.711 1.00 78.54 232 ILE D C 1
ATOM 7969 O O . ILE E 2 232 ? 103.899 109.990 69.878 1.00 78.54 232 ILE D O 1
ATOM 7974 N N . LYS E 2 233 ? 103.332 111.530 68.335 1.00 80.74 233 LYS D N 1
ATOM 7975 C CA . LYS E 2 233 ? 102.607 112.348 69.302 1.00 80.74 233 LYS D CA 1
ATOM 7976 C C . LYS E 2 233 ? 101.438 111.582 69.907 1.00 80.74 233 LYS D C 1
ATOM 7977 O O . LYS E 2 233 ? 101.234 111.595 71.127 1.00 80.74 233 LYS D O 1
ATOM 7983 N N . THR E 2 234 ? 100.663 110.894 69.066 1.00 78.85 234 THR D N 1
ATOM 7984 C CA . THR E 2 234 ? 99.498 110.179 69.575 1.00 78.85 234 THR D CA 1
ATOM 7985 C C . THR E 2 234 ? 99.917 108.961 70.395 1.00 78.85 234 THR D C 1
ATOM 7986 O O . THR E 2 234 ? 99.253 108.605 71.373 1.00 78.85 234 THR D O 1
ATOM 7990 N N . ALA E 2 235 ? 101.040 108.330 70.037 1.00 76.41 235 ALA D N 1
ATOM 7991 C CA . ALA E 2 235 ? 101.545 107.214 70.829 1.00 76.41 235 ALA D CA 1
ATOM 7992 C C . ALA E 2 235 ? 101.990 107.683 72.207 1.00 76.41 235 ALA D C 1
ATOM 7993 O O . ALA E 2 235 ? 101.717 107.028 73.220 1.00 76.41 235 ALA D O 1
ATOM 7995 N N . LEU E 2 236 ? 102.675 108.826 72.264 1.00 74.57 236 LEU D N 1
ATOM 7996 C CA . LEU E 2 236 ? 103.080 109.381 73.551 1.00 74.57 236 LEU D CA 1
ATOM 7997 C C . LEU E 2 236 ? 101.866 109.777 74.383 1.00 74.57 236 LEU D C 1
ATOM 7998 O O . LEU E 2 236 ? 101.840 109.573 75.602 1.00 74.57 236 LEU D O 1
ATOM 8003 N N . GLN E 2 237 ? 100.844 110.347 73.737 1.00 77.21 237 GLN D N 1
ATOM 8004 C CA . GLN E 2 237 ? 99.635 110.725 74.463 1.00 77.21 237 GLN D CA 1
ATOM 8005 C C . GLN E 2 237 ? 98.903 109.501 75.002 1.00 77.21 237 GLN D C 1
ATOM 8006 O O . GLN E 2 237 ? 98.368 109.530 76.117 1.00 77.21 237 GLN D O 1
ATOM 8012 N N . GLN E 2 238 ? 98.866 108.415 74.226 1.00 76.53 238 GLN D N 1
ATOM 8013 C CA . GLN E 2 238 ? 98.242 107.185 74.703 1.00 76.53 238 GLN D CA 1
ATOM 8014 C C . GLN E 2 238 ? 99.040 106.556 75.837 1.00 76.53 238 GLN D C 1
ATOM 8015 O O . GLN E 2 238 ? 98.452 106.029 76.788 1.00 76.53 238 GLN D O 1
ATOM 8021 N N . GLN E 2 239 ? 100.373 106.595 75.753 1.00 75.59 239 GLN D N 1
ATOM 8022 C CA . GLN E 2 239 ? 101.198 106.104 76.852 1.00 75.59 239 GLN D CA 1
ATOM 8023 C C . GLN E 2 239 ? 100.993 106.933 78.113 1.00 75.59 239 GLN D C 1
ATOM 8024 O O . GLN E 2 239 ? 101.016 106.391 79.224 1.00 75.59 239 GLN D O 1
ATOM 8030 N N . GLN E 2 240 ? 100.793 108.245 77.961 1.00 78.26 240 GLN D N 1
ATOM 8031 C CA . GLN E 2 240 ? 100.470 109.082 79.111 1.00 78.26 240 GLN D CA 1
ATOM 8032 C C . GLN E 2 240 ? 99.108 108.728 79.694 1.00 78.26 240 GLN D C 1
ATOM 8033 O O . GLN E 2 240 ? 98.905 108.842 80.908 1.00 78.26 240 GLN D O 1
ATOM 8039 N N . ALA E 2 241 ? 98.167 108.299 78.849 1.00 78.60 241 ALA D N 1
ATOM 8040 C CA . ALA E 2 241 ? 96.854 107.878 79.320 1.00 78.60 241 ALA D CA 1
ATOM 8041 C C . ALA E 2 241 ? 96.886 106.535 80.036 1.00 78.60 241 ALA D C 1
ATOM 8042 O O . ALA E 2 241 ? 95.872 106.143 80.625 1.00 78.60 241 ALA D O 1
ATOM 8044 N N . GLY E 2 242 ? 98.012 105.824 80.001 1.00 77.70 242 GLY D N 1
ATOM 8045 C CA . GLY E 2 242 ? 98.136 104.545 80.663 1.00 77.70 242 GLY D CA 1
ATOM 8046 C C . GLY E 2 242 ? 97.972 103.334 79.773 1.00 77.70 242 GLY D C 1
ATOM 8047 O O . GLY E 2 242 ? 97.983 102.206 80.284 1.00 77.70 242 GLY D O 1
ATOM 8048 N N . LEU E 2 243 ? 97.817 103.523 78.465 1.00 79.74 243 LEU D N 1
ATOM 8049 C CA . LEU E 2 243 ? 97.681 102.389 77.562 1.00 79.74 243 LEU D CA 1
ATOM 8050 C C . LEU E 2 243 ? 99.001 101.634 77.445 1.00 79.74 243 LEU D C 1
ATOM 8051 O O . LEU E 2 243 ? 100.083 102.190 77.653 1.00 79.74 243 LEU D O 1
ATOM 8056 N N . ALA E 2 244 ? 98.902 100.352 77.110 1.00 80.00 244 ALA D N 1
ATOM 8057 C CA . ALA E 2 244 ? 100.051 99.462 77.048 1.00 80.00 244 ALA D CA 1
ATOM 8058 C C . ALA E 2 244 ? 100.654 99.441 75.648 1.00 80.00 244 ALA D C 1
ATOM 8059 O O . ALA E 2 244 ? 99.969 99.649 74.643 1.00 80.00 244 ALA D O 1
ATOM 8061 N N . LEU E 2 245 ? 101.962 99.181 75.598 1.00 79.25 245 LEU D N 1
ATOM 8062 C CA . LEU E 2 245 ? 102.662 99.126 74.319 1.00 79.25 245 LEU D CA 1
ATOM 8063 C C . LEU E 2 245 ? 102.329 97.846 73.563 1.00 79.25 245 LEU D C 1
ATOM 8064 O O . LEU E 2 245 ? 102.121 97.867 72.344 1.00 79.25 245 LEU D O 1
ATOM 8069 N N . SER E 2 246 ? 102.273 96.721 74.269 1.00 83.87 246 SER D N 1
ATOM 8070 C CA . SER E 2 246 ? 101.998 95.425 73.670 1.00 83.87 246 SER D CA 1
ATOM 8071 C C . SER E 2 246 ? 100.559 95.012 73.949 1.00 83.87 246 SER D C 1
ATOM 8072 O O . SER E 2 246 ? 99.983 95.362 74.983 1.00 83.87 246 SER D O 1
ATOM 8075 N N . GLU E 2 247 ? 99.983 94.261 73.010 1.00 86.40 247 GLU D N 1
ATOM 8076 C CA . GLU E 2 247 ? 98.604 93.807 73.136 1.00 86.40 247 GLU D CA 1
ATOM 8077 C C . GLU E 2 247 ? 98.441 92.662 74.127 1.00 86.40 247 GLU D C 1
ATOM 8078 O O . GLU E 2 247 ? 97.310 92.374 74.531 1.00 86.40 247 GLU D O 1
ATOM 8084 N N . ILE E 2 248 ? 99.530 92.009 74.527 1.00 77.18 248 ILE D N 1
ATOM 8085 C CA . ILE E 2 248 ? 99.493 90.917 75.493 1.00 77.18 248 ILE D CA 1
ATOM 8086 C C . ILE E 2 248 ? 100.176 91.384 76.773 1.00 77.18 248 ILE D C 1
ATOM 8087 O O . ILE E 2 248 ? 101.201 92.076 76.726 1.00 77.18 248 ILE D O 1
ATOM 8092 N N . LYS E 2 249 ? 99.577 91.049 77.912 1.00 64.13 249 LYS D N 1
ATOM 8093 C CA . LYS E 2 249 ? 100.117 91.419 79.214 1.00 64.13 249 LYS D CA 1
ATOM 8094 C C . LYS E 2 249 ? 100.838 90.221 79.819 1.00 64.13 249 LYS D C 1
ATOM 8095 O O . LYS E 2 249 ? 100.221 89.178 80.063 1.00 64.13 249 LYS D O 1
ATOM 8101 N N . VAL E 2 250 ? 102.137 90.371 80.061 1.00 51.20 250 VAL D N 1
ATOM 8102 C CA . VAL E 2 250 ? 102.960 89.317 80.642 1.00 51.20 250 VAL D CA 1
ATOM 8103 C C . VAL E 2 250 ? 103.193 89.637 82.111 1.00 51.20 250 VAL D C 1
ATOM 8104 O O . VAL E 2 250 ? 103.695 90.716 82.449 1.00 51.20 250 VAL D O 1
ATOM 8108 N N . THR E 2 251 ? 102.827 88.702 82.984 1.00 39.95 251 THR D N 1
ATOM 8109 C CA . THR E 2 251 ? 103.024 88.838 84.421 1.00 39.95 251 THR D CA 1
ATOM 8110 C C . THR E 2 251 ? 103.946 87.728 84.903 1.00 39.95 251 THR D C 1
ATOM 8111 O O . THR E 2 251 ? 103.661 86.544 84.692 1.00 39.95 251 THR D O 1
ATOM 8115 N N . THR E 2 252 ? 105.042 88.111 85.546 1.00 32.34 252 THR D N 1
ATOM 8116 C CA . THR E 2 252 ? 106.029 87.168 86.047 1.00 32.34 252 THR D CA 1
ATOM 8117 C C . THR E 2 252 ? 105.821 86.915 87.537 1.00 32.34 252 THR D C 1
ATOM 8118 O O . THR E 2 252 ? 105.062 87.611 88.215 1.00 32.34 252 THR D O 1
ATOM 8122 N N . LEU E 2 253 ? 106.508 85.887 88.039 1.00 27.04 253 LEU D N 1
ATOM 8123 C CA . LEU E 2 253 ? 106.458 85.590 89.467 1.00 27.04 253 LEU D CA 1
ATOM 8124 C C . LEU E 2 253 ? 107.024 86.745 90.284 1.00 27.04 253 LEU D C 1
ATOM 8125 O O . LEU E 2 253 ? 106.549 87.025 91.391 1.00 27.04 253 LEU D O 1
ATOM 8130 N N . GLN E 2 254 ? 108.042 87.428 89.752 1.00 25.79 254 GLN D N 1
ATOM 8131 C CA . GLN E 2 254 ? 108.585 88.598 90.432 1.00 25.79 254 GLN D CA 1
ATOM 8132 C C . GLN E 2 254 ? 107.544 89.702 90.564 1.00 25.79 254 GLN D C 1
ATOM 8133 O O . GLN E 2 254 ? 107.493 90.385 91.592 1.00 25.79 254 GLN D O 1
ATOM 8139 N N . ASN E 2 255 ? 106.710 89.893 89.538 1.00 25.15 255 ASN D N 1
ATOM 8140 C CA . ASN E 2 255 ? 105.655 90.898 89.621 1.00 25.15 255 ASN D CA 1
ATOM 8141 C C . ASN E 2 255 ? 104.653 90.559 90.718 1.00 25.15 255 ASN D C 1
ATOM 8142 O O . ASN E 2 255 ? 104.239 91.437 91.483 1.00 25.15 255 ASN D O 1
ATOM 8147 N N . ASN E 2 256 ? 104.262 89.287 90.820 1.00 25.24 256 ASN D N 1
ATOM 8148 C CA . ASN E 2 256 ? 103.334 88.886 91.871 1.00 25.24 256 ASN D CA 1
ATOM 8149 C C . ASN E 2 256 ? 103.963 89.012 93.252 1.00 25.24 256 ASN D C 1
ATOM 8150 O O . ASN E 2 256 ? 103.278 89.384 94.212 1.00 25.24 256 ASN D O 1
ATOM 8155 N N . LEU E 2 257 ? 105.256 88.703 93.374 1.00 20.61 257 LEU D N 1
ATOM 8156 C CA . LEU E 2 257 ? 105.937 88.861 94.655 1.00 20.61 257 LEU D CA 1
ATOM 8157 C C . LEU E 2 257 ? 106.031 90.330 95.053 1.00 20.61 257 LEU D C 1
ATOM 8158 O O . LEU E 2 257 ? 105.863 90.672 96.229 1.00 20.61 257 LEU D O 1
ATOM 8163 N N . ASP E 2 258 ? 106.301 91.211 94.088 1.00 19.81 258 ASP D N 1
ATOM 8164 C CA . ASP E 2 258 ? 106.346 92.642 94.358 1.00 19.81 258 ASP D CA 1
ATOM 8165 C C . ASP E 2 258 ? 104.967 93.226 94.626 1.00 19.81 258 ASP D C 1
ATOM 8166 O O . ASP E 2 258 ? 104.868 94.276 95.271 1.00 19.81 258 ASP D O 1
ATOM 8171 N N . ASN E 2 259 ? 103.908 92.577 94.135 1.00 20.43 259 ASN D N 1
ATOM 8172 C CA . ASN E 2 259 ? 102.555 93.027 94.443 1.00 20.43 259 ASN D CA 1
ATOM 8173 C C . ASN E 2 259 ? 102.259 92.933 95.934 1.00 20.43 259 ASN D C 1
ATOM 8174 O O . ASN E 2 259 ? 101.486 93.740 96.462 1.00 20.43 259 ASN D O 1
ATOM 8179 N N . LEU E 2 260 ? 102.855 91.960 96.626 1.00 17.76 260 LEU D N 1
ATOM 8180 C CA . LEU E 2 260 ? 102.702 91.882 98.074 1.00 17.76 260 LEU D CA 1
ATOM 8181 C C . LEU E 2 260 ? 103.586 92.912 98.766 1.00 17.76 260 LEU D C 1
ATOM 8182 O O . LEU E 2 260 ? 103.092 93.818 99.447 1.00 17.76 260 LEU D O 1
ATOM 8187 N N . ILE E 2 261 ? 104.899 92.791 98.593 1.00 12.44 261 ILE D N 1
ATOM 8188 C CA . ILE E 2 261 ? 105.860 93.765 99.106 1.00 12.44 261 ILE D CA 1
ATOM 8189 C C . ILE E 2 261 ? 107.197 93.546 98.404 1.00 12.44 261 ILE D C 1
ATOM 8190 O O . ILE E 2 261 ? 107.604 92.395 98.186 1.00 12.44 261 ILE D O 1
ATOM 8195 N N . PRO E 2 262 ? 107.885 94.608 97.986 1.00 15.59 262 PRO D N 1
ATOM 8196 C CA . PRO E 2 262 ? 109.219 94.434 97.399 1.00 15.59 262 PRO D CA 1
ATOM 8197 C C . PRO E 2 262 ? 110.205 93.862 98.407 1.00 15.59 262 PRO D C 1
ATOM 8198 O O . PRO E 2 262 ? 110.168 94.181 99.598 1.00 15.59 262 PRO D O 1
ATOM 8202 N N . GLY E 2 263 ? 111.100 93.010 97.911 1.00 14.17 263 GLY D N 1
ATOM 8203 C CA . GLY E 2 263 ? 112.146 92.447 98.742 1.00 14.17 263 GLY D CA 1
ATOM 8204 C C . GLY E 2 263 ? 111.715 91.342 99.677 1.00 14.17 263 GLY D C 1
ATOM 8205 O O . GLY E 2 263 ? 112.427 91.056 100.644 1.00 14.17 263 GLY D O 1
ATOM 8206 N N . LEU E 2 264 ? 110.566 90.711 99.424 1.00 12.55 264 LEU D N 1
ATOM 8207 C CA . LEU E 2 264 ? 110.105 89.634 100.297 1.00 12.55 264 LEU D CA 1
ATOM 8208 C C . LEU E 2 264 ? 111.038 88.430 100.235 1.00 12.55 264 LEU D C 1
ATOM 8209 O O . LEU E 2 264 ? 111.335 87.813 101.266 1.00 12.55 264 LEU D O 1
ATOM 8214 N N . ALA E 2 265 ? 111.509 88.080 99.036 1.00 19.49 265 ALA D N 1
ATOM 8215 C CA . ALA E 2 265 ? 112.437 86.962 98.903 1.00 19.49 265 ALA D CA 1
ATOM 8216 C C . ALA E 2 265 ? 113.744 87.238 99.633 1.00 19.49 265 ALA D C 1
ATOM 8217 O O . ALA E 2 265 ? 114.307 86.340 100.270 1.00 19.49 265 ALA D O 1
ATOM 8219 N N . ALA E 2 266 ? 114.242 88.474 99.552 1.00 14.51 266 ALA D N 1
ATOM 8220 C CA . ALA E 2 266 ? 115.489 88.824 100.225 1.00 14.51 266 ALA D CA 1
ATOM 8221 C C . ALA E 2 266 ? 115.369 88.665 101.736 1.00 14.51 266 ALA D C 1
ATOM 8222 O O . ALA E 2 266 ? 116.235 88.062 102.380 1.00 14.51 266 ALA D O 1
ATOM 8224 N N . VAL E 2 267 ? 114.292 89.196 102.320 1.00 15.39 267 VAL D N 1
ATOM 8225 C CA . VAL E 2 267 ? 114.129 89.105 103.767 1.00 15.39 267 VAL D CA 1
ATOM 8226 C C . VAL E 2 267 ? 113.858 87.666 104.195 1.00 15.39 267 VAL D C 1
ATOM 8227 O O . VAL E 2 267 ? 114.310 87.236 105.264 1.00 15.39 267 VAL D O 1
ATOM 8231 N N . ALA E 2 268 ? 113.136 86.892 103.377 1.00 16.83 268 ALA D N 1
ATOM 8232 C CA . ALA E 2 268 ? 112.923 85.485 103.700 1.00 16.83 268 ALA D CA 1
ATOM 8233 C C . ALA E 2 268 ? 114.237 84.713 103.693 1.00 16.83 268 ALA D C 1
ATOM 8234 O O . ALA E 2 268 ? 114.488 83.893 104.585 1.00 16.83 268 ALA D O 1
ATOM 8236 N N . LEU E 2 269 ? 115.091 84.970 102.699 1.00 19.25 269 LEU D N 1
ATOM 8237 C CA . LEU E 2 269 ? 116.398 84.323 102.663 1.00 19.25 269 LEU D CA 1
ATOM 8238 C C . LEU E 2 269 ? 117.249 84.745 103.853 1.00 19.25 269 LEU D C 1
ATOM 8239 O O . LEU E 2 269 ? 117.977 83.926 104.427 1.00 19.25 269 LEU D O 1
ATOM 8244 N N . THR E 2 270 ? 117.175 86.021 104.238 1.00 18.43 270 THR D N 1
ATOM 8245 C CA . THR E 2 270 ? 117.926 86.483 105.401 1.00 18.43 270 THR D CA 1
ATOM 8246 C C . THR E 2 270 ? 117.466 85.778 106.673 1.00 18.43 270 THR D C 1
ATOM 8247 O O . THR E 2 270 ? 118.292 85.356 107.489 1.00 18.43 270 THR D O 1
ATOM 8251 N N . PHE E 2 271 ? 116.150 85.631 106.854 1.00 21.93 271 PHE D N 1
ATOM 8252 C CA . PHE E 2 271 ? 115.644 84.930 108.032 1.00 21.93 271 PHE D CA 1
ATOM 8253 C C . PHE E 2 271 ? 116.037 83.457 108.016 1.00 21.93 271 PHE D C 1
ATOM 8254 O O . PHE E 2 271 ? 116.360 82.882 109.064 1.00 21.93 271 PHE D O 1
ATOM 8262 N N . LEU E 2 272 ? 116.013 82.827 106.839 1.00 22.88 272 LEU D N 1
ATOM 8263 C CA . LEU E 2 272 ? 116.464 81.442 106.740 1.00 22.88 272 LEU D CA 1
ATOM 8264 C C . LEU E 2 272 ? 117.940 81.320 107.100 1.00 22.88 272 LEU D C 1
ATOM 8265 O O . LEU E 2 272 ? 118.347 80.358 107.763 1.00 22.88 272 LEU D O 1
ATOM 8270 N N . CYS E 2 273 ? 118.755 82.286 106.670 1.00 23.72 273 CYS D N 1
ATOM 8271 C CA . CYS E 2 273 ? 120.170 82.278 107.024 1.00 23.72 273 CYS D CA 1
ATOM 8272 C C . CYS E 2 273 ? 120.365 82.455 108.525 1.00 23.72 273 CYS D C 1
ATOM 8273 O O . CYS E 2 273 ? 121.228 81.804 109.127 1.00 23.72 273 CYS D O 1
ATOM 8276 N N . MET E 2 274 ? 119.574 83.333 109.148 1.00 23.34 274 MET D N 1
ATOM 8277 C CA . MET E 2 274 ? 119.644 83.482 110.601 1.00 23.34 274 MET D CA 1
ATOM 8278 C C . MET E 2 274 ? 119.284 82.181 111.305 1.00 23.34 274 MET D C 1
ATOM 8279 O O . MET E 2 274 ? 119.943 81.790 112.275 1.00 23.34 274 MET D O 1
ATOM 8284 N N . TRP E 2 275 ? 118.235 81.502 110.837 1.00 27.14 275 TRP D N 1
ATOM 8285 C CA . TRP E 2 275 ? 117.851 80.232 111.447 1.00 27.14 275 TRP D CA 1
ATOM 8286 C C . TRP E 2 275 ? 118.951 79.188 111.288 1.00 27.14 275 TRP D C 1
ATOM 8287 O O . TRP E 2 275 ? 119.273 78.461 112.237 1.00 27.14 275 TRP D O 1
ATOM 8298 N N . LEU E 2 276 ? 119.543 79.104 110.094 1.00 25.89 276 LEU D N 1
ATOM 8299 C CA . LEU E 2 276 ? 120.612 78.138 109.861 1.00 25.89 276 LEU D CA 1
ATOM 8300 C C . LEU E 2 276 ? 121.821 78.428 110.742 1.00 25.89 276 LEU D C 1
ATOM 8301 O O . LEU E 2 276 ? 122.440 77.505 111.283 1.00 25.89 276 LEU D O 1
ATOM 8306 N N . LEU E 2 277 ? 122.177 79.707 110.894 1.00 24.76 277 LEU D N 1
ATOM 8307 C CA . LEU E 2 277 ? 123.279 80.069 111.780 1.00 24.76 277 LEU D CA 1
ATOM 8308 C C . LEU E 2 277 ? 122.955 79.729 113.229 1.00 24.76 277 LEU D C 1
ATOM 8309 O O . LEU E 2 277 ? 123.828 79.271 113.975 1.00 24.76 277 LEU D O 1
ATOM 8314 N N . LYS E 2 278 ? 121.706 79.952 113.648 1.00 28.54 278 LYS D N 1
ATOM 8315 C CA . LYS E 2 278 ? 121.288 79.565 114.990 1.00 28.54 278 LYS D CA 1
ATOM 8316 C C . LYS E 2 278 ? 121.322 78.055 115.185 1.00 28.54 278 LYS D C 1
ATOM 8317 O O . LYS E 2 278 ? 121.465 77.591 116.321 1.00 28.54 278 LYS D O 1
ATOM 8323 N N . LYS E 2 279 ? 121.196 77.282 114.107 1.00 32.60 279 LYS D N 1
ATOM 8324 C CA . LYS E 2 279 ? 121.348 75.833 114.171 1.00 32.60 279 LYS D CA 1
ATOM 8325 C C . LYS E 2 279 ? 122.806 75.392 114.257 1.00 32.60 279 LYS D C 1
ATOM 8326 O O . LYS E 2 279 ? 123.089 74.207 114.042 1.00 32.60 279 LYS D O 1
ATOM 8332 N N . LYS E 2 280 ? 123.726 76.315 114.552 1.00 34.62 280 LYS D N 1
ATOM 8333 C CA . LYS E 2 280 ? 125.152 76.013 114.705 1.00 34.62 280 LYS D CA 1
ATOM 8334 C C . LYS E 2 280 ? 125.752 75.449 113.418 1.00 34.62 280 LYS D C 1
ATOM 8335 O O . LYS E 2 280 ? 126.582 74.538 113.444 1.00 34.62 280 LYS D O 1
ATOM 8341 N N . ILE E 2 281 ? 125.331 75.996 112.283 1.00 31.74 281 ILE D N 1
ATOM 8342 C CA . ILE E 2 281 ? 125.902 75.646 110.989 1.00 31.74 281 ILE D CA 1
ATOM 8343 C C . ILE E 2 281 ? 126.887 76.734 110.584 1.00 31.74 281 ILE D C 1
ATOM 8344 O O . ILE E 2 281 ? 126.569 77.928 110.649 1.00 31.74 281 ILE D O 1
ATOM 8349 N N . SER E 2 282 ? 128.086 76.323 110.176 1.00 35.63 282 SER D N 1
ATOM 8350 C CA . SER E 2 282 ? 129.133 77.276 109.847 1.00 35.63 282 SER D CA 1
ATOM 8351 C C . SER E 2 282 ? 128.741 78.115 108.630 1.00 35.63 282 SER D C 1
ATOM 8352 O O . SER E 2 282 ? 128.071 77.626 107.716 1.00 35.63 282 SER D O 1
ATOM 8355 N N . PRO E 2 283 ? 129.140 79.389 108.604 1.00 32.57 283 PRO D N 1
ATOM 8356 C CA . PRO E 2 283 ? 128.790 80.249 107.460 1.00 32.57 283 PRO D CA 1
ATOM 8357 C C . PRO E 2 283 ? 129.357 79.773 106.135 1.00 32.57 283 PRO D C 1
ATOM 8358 O O . PRO E 2 283 ? 128.777 80.085 105.087 1.00 32.57 283 PRO D O 1
ATOM 8362 N N . ILE E 2 284 ? 130.474 79.041 106.142 1.00 34.52 284 ILE D N 1
ATOM 8363 C CA . ILE E 2 284 ? 131.043 78.545 104.893 1.00 34.52 284 ILE D CA 1
ATOM 8364 C C . ILE E 2 284 ? 130.077 77.587 104.206 1.00 34.52 284 ILE D C 1
ATOM 8365 O O . ILE E 2 284 ? 129.883 77.649 102.984 1.00 34.52 284 ILE D O 1
ATOM 8370 N N . ILE E 2 285 ? 129.449 76.697 104.977 1.00 33.41 285 ILE D N 1
ATOM 8371 C CA . ILE E 2 285 ? 128.479 75.767 104.408 1.00 33.41 285 ILE D CA 1
ATOM 8372 C C . ILE E 2 285 ? 127.294 76.526 103.830 1.00 33.41 285 ILE D C 1
ATOM 8373 O O . ILE E 2 285 ? 126.788 76.187 102.755 1.00 33.41 285 ILE D O 1
ATOM 8378 N N . ILE E 2 286 ? 126.843 77.574 104.521 1.00 30.42 286 ILE D N 1
ATOM 8379 C CA . ILE E 2 286 ? 125.690 78.333 104.048 1.00 30.42 286 ILE D CA 1
ATOM 8380 C C . ILE E 2 286 ? 126.023 79.074 102.757 1.00 30.42 286 ILE D C 1
ATOM 8381 O O . ILE E 2 286 ? 125.207 79.128 101.831 1.00 30.42 286 ILE D O 1
ATOM 8386 N N . ILE E 2 287 ? 127.221 79.656 102.671 1.00 31.98 287 ILE D N 1
ATOM 8387 C CA . ILE E 2 287 ? 127.617 80.374 101.459 1.00 31.98 287 ILE D CA 1
ATOM 8388 C C . ILE E 2 287 ? 127.761 79.407 100.287 1.00 31.98 287 ILE D C 1
ATOM 8389 O O . ILE E 2 287 ? 127.296 79.677 99.169 1.00 31.98 287 ILE D O 1
ATOM 8394 N N . LEU E 2 288 ? 128.415 78.266 100.523 1.00 35.30 288 LEU D N 1
ATOM 8395 C CA . LEU E 2 288 ? 128.561 77.264 99.476 1.00 35.30 288 LEU D CA 1
ATOM 8396 C C . LEU E 2 288 ? 127.227 76.665 99.055 1.00 35.30 288 LEU D C 1
ATOM 8397 O O . LEU E 2 288 ? 127.076 76.280 97.890 1.00 35.30 288 LEU D O 1
ATOM 8402 N N . GLY E 2 289 ? 126.259 76.581 99.971 1.00 33.47 289 GLY D N 1
ATOM 8403 C CA . GLY E 2 289 ? 124.920 76.166 99.605 1.00 33.47 289 GLY D CA 1
ATOM 8404 C C . GLY E 2 289 ? 124.129 77.216 98.861 1.00 33.47 289 GLY D C 1
ATOM 8405 O O . GLY E 2 289 ? 123.321 76.867 98.000 1.00 33.47 289 GLY D O 1
ATOM 8406 N N . LEU E 2 290 ? 124.352 78.496 99.164 1.00 32.29 290 LEU D N 1
ATOM 8407 C CA . LEU E 2 290 ? 123.719 79.561 98.396 1.00 32.29 290 LEU D CA 1
ATOM 8408 C C . LEU E 2 290 ? 124.243 79.619 96.969 1.00 32.29 290 LEU D C 1
ATOM 8409 O O . LEU E 2 290 ? 123.467 79.867 96.039 1.00 32.29 290 LEU D O 1
ATOM 8414 N N . PHE E 2 291 ? 125.544 79.391 96.774 1.00 33.47 291 PHE D N 1
ATOM 8415 C CA . PHE E 2 291 ? 126.071 79.319 95.413 1.00 33.47 291 PHE D CA 1
ATOM 8416 C C . PHE E 2 291 ? 125.430 78.171 94.636 1.00 33.47 291 PHE D C 1
ATOM 8417 O O . PHE E 2 291 ? 125.030 78.338 93.474 1.00 33.47 291 PHE D O 1
ATOM 8425 N N . VAL E 2 292 ? 125.301 77.005 95.273 1.00 37.04 292 VAL D N 1
ATOM 8426 C CA . VAL E 2 292 ? 124.686 75.854 94.620 1.00 37.04 292 VAL D CA 1
ATOM 8427 C C . VAL E 2 292 ? 123.209 76.117 94.349 1.00 37.04 292 VAL D C 1
ATOM 8428 O O . VAL E 2 292 ? 122.675 75.719 93.308 1.00 37.04 292 VAL D O 1
ATOM 8432 N N . VAL E 2 293 ? 122.527 76.790 95.278 1.00 37.10 293 VAL D N 1
ATOM 8433 C CA . VAL E 2 293 ? 121.123 77.135 95.087 1.00 37.10 293 VAL D CA 1
ATOM 8434 C C . VAL E 2 293 ? 120.957 78.072 93.900 1.00 37.10 293 VAL D C 1
ATOM 8435 O O . VAL E 2 293 ? 120.042 77.895 93.088 1.00 37.10 293 VAL D O 1
ATOM 8439 N N . GLY E 2 294 ? 121.825 79.077 93.776 1.00 39.81 294 GLY D N 1
ATOM 8440 C CA . GLY E 2 294 ? 121.770 79.947 92.612 1.00 39.81 294 GLY D CA 1
ATOM 8441 C C . GLY E 2 294 ? 122.013 79.197 91.317 1.00 39.81 294 GLY D C 1
ATOM 8442 O O . GLY E 2 294 ? 121.316 79.413 90.320 1.00 39.81 294 GLY D O 1
ATOM 8443 N N . ILE E 2 295 ? 122.998 78.294 91.317 1.00 42.88 295 ILE D N 1
ATOM 8444 C CA . ILE E 2 295 ? 123.292 77.510 90.118 1.00 42.88 295 ILE D CA 1
ATOM 8445 C C . ILE E 2 295 ? 122.087 76.659 89.729 1.00 42.88 295 ILE D C 1
ATOM 8446 O O . ILE E 2 295 ? 121.688 76.610 88.559 1.00 42.88 295 ILE D O 1
ATOM 8451 N N . VAL E 2 296 ? 121.485 75.983 90.710 1.00 42.99 296 VAL D N 1
ATOM 8452 C CA . VAL E 2 296 ? 120.338 75.122 90.437 1.00 42.99 296 VAL D CA 1
ATOM 8453 C C . VAL E 2 296 ? 119.153 75.945 89.948 1.00 42.99 296 VAL D C 1
ATOM 8454 O O . VAL E 2 296 ? 118.476 75.569 88.983 1.00 42.99 296 VAL D O 1
ATOM 8458 N N . GLY E 2 297 ? 118.886 77.082 90.596 1.00 41.70 297 GLY D N 1
ATOM 8459 C CA . GLY E 2 297 ? 117.789 77.933 90.172 1.00 41.70 297 GLY D CA 1
ATOM 8460 C C . GLY E 2 297 ? 117.961 78.469 88.768 1.00 41.70 297 GLY D C 1
ATOM 8461 O O . GLY E 2 297 ? 116.982 78.597 88.027 1.00 41.70 297 GLY D O 1
ATOM 8462 N N . HIS E 2 298 ? 119.196 78.792 88.380 1.00 46.60 298 HIS D N 1
ATOM 8463 C CA . HIS E 2 298 ? 119.437 79.158 86.990 1.00 46.60 298 HIS D CA 1
ATOM 8464 C C . HIS E 2 298 ? 119.263 77.968 86.054 1.00 46.60 298 HIS D C 1
ATOM 8465 O O . HIS E 2 298 ? 118.801 78.140 84.921 1.00 46.60 298 HIS D O 1
ATOM 8472 N N . LEU E 2 299 ? 119.630 76.765 86.504 1.00 47.15 299 LEU D N 1
ATOM 8473 C CA . LEU E 2 299 ? 119.480 75.583 85.663 1.00 47.15 299 LEU D CA 1
ATOM 8474 C C . LEU E 2 299 ? 118.015 75.251 85.405 1.00 47.15 299 LEU D C 1
ATOM 8475 O O . LEU E 2 299 ? 117.659 74.861 84.287 1.00 47.15 299 LEU D O 1
ATOM 8480 N N . ILE E 2 300 ? 117.156 75.396 86.414 1.00 44.66 300 ILE D N 1
ATOM 8481 C CA . ILE E 2 300 ? 115.747 75.041 86.290 1.00 44.66 300 ILE D CA 1
ATOM 8482 C C . ILE E 2 300 ? 114.889 76.235 85.882 1.00 44.66 300 ILE D C 1
ATOM 8483 O O . ILE E 2 300 ? 113.660 76.125 85.846 1.00 44.66 300 ILE D O 1
ATOM 8488 N N . GLY E 2 301 ? 115.508 77.374 85.576 1.00 42.51 301 GLY D N 1
ATOM 8489 C CA . GLY E 2 301 ? 114.783 78.551 85.149 1.00 42.51 301 GLY D CA 1
ATOM 8490 C C . GLY E 2 301 ? 114.132 79.351 86.255 1.00 42.51 301 GLY D C 1
ATOM 8491 O O . GLY E 2 301 ? 113.520 80.388 85.965 1.00 42.51 301 GLY D O 1
ATOM 8492 N N . LEU E 2 302 ? 114.233 78.908 87.511 1.00 38.20 302 LEU D N 1
ATOM 8493 C CA . LEU E 2 302 ? 113.634 79.658 88.611 1.00 38.20 302 LEU D CA 1
ATOM 8494 C C . LEU E 2 302 ? 114.305 81.014 88.789 1.00 38.20 302 LEU D C 1
ATOM 8495 O O . LEU E 2 302 ? 113.630 82.024 89.016 1.00 38.20 302 LEU D O 1
ATOM 8500 N N . LEU E 2 303 ? 115.630 81.055 88.693 1.00 39.24 303 LEU D N 1
ATOM 8501 C CA . LEU E 2 303 ? 116.372 82.298 88.868 1.00 39.24 303 LEU D CA 1
ATOM 8502 C C . LEU E 2 303 ? 117.190 82.627 87.624 1.00 39.24 303 LEU D C 1
ATOM 8503 O O . LEU E 2 303 ? 117.351 81.790 86.736 1.00 39.24 303 LEU D O 1
ATOM 8508 N N . PRO F 3 1 ? 130.047 93.691 73.137 1.00 100.89 -2 PRO E N 1
ATOM 8509 C CA . PRO F 3 1 ? 130.321 94.410 74.384 1.00 100.89 -2 PRO E CA 1
ATOM 8510 C C . PRO F 3 1 ? 131.811 94.476 74.710 1.00 100.89 -2 PRO E C 1
ATOM 8511 O O . PRO F 3 1 ? 132.467 93.439 74.806 1.00 100.89 -2 PRO E O 1
ATOM 8515 N N . HIS F 3 2 ? 132.336 95.691 74.880 1.00 97.73 -1 HIS E N 1
ATOM 8516 C CA . HIS F 3 2 ? 133.743 95.888 75.194 1.00 97.73 -1 HIS E CA 1
ATOM 8517 C C . HIS F 3 2 ? 133.995 96.862 76.335 1.00 97.73 -1 HIS E C 1
ATOM 8518 O O . HIS F 3 2 ? 135.147 96.991 76.762 1.00 97.73 -1 HIS E O 1
ATOM 8525 N N . MET F 3 3 ? 132.967 97.549 76.835 1.00 93.26 0 MET E N 1
ATOM 8526 C CA . MET F 3 3 ? 133.124 98.502 77.933 1.00 93.26 0 MET E CA 1
ATOM 8527 C C . MET F 3 3 ? 132.499 97.903 79.190 1.00 93.26 0 MET E C 1
ATOM 8528 O O . MET F 3 3 ? 131.313 98.068 79.474 1.00 93.26 0 MET E O 1
ATOM 8533 N N . LYS F 3 4 ? 133.326 97.196 79.954 1.00 67.44 1 LYS E N 1
ATOM 8534 C CA . LYS F 3 4 ? 132.873 96.601 81.200 1.00 67.44 1 LYS E CA 1
ATOM 8535 C C . LYS F 3 4 ? 132.876 97.636 82.322 1.00 67.44 1 LYS E C 1
ATOM 8536 O O . LYS F 3 4 ? 133.388 98.750 82.179 1.00 67.44 1 LYS E O 1
ATOM 8542 N N . TYR F 3 5 ? 132.281 97.256 83.449 1.00 42.41 2 TYR E N 1
ATOM 8543 C CA . TYR F 3 5 ? 132.276 98.072 84.655 1.00 42.41 2 TYR E CA 1
ATOM 8544 C C . TYR F 3 5 ? 132.637 97.189 85.840 1.00 42.41 2 TYR E C 1
ATOM 8545 O O . TYR F 3 5 ? 132.082 96.097 85.997 1.00 42.41 2 TYR E O 1
ATOM 8554 N N . TYR F 3 6 ? 133.566 97.663 86.669 1.00 40.77 3 TYR E N 1
ATOM 8555 C CA . TYR F 3 6 ? 134.081 96.882 87.783 1.00 40.77 3 TYR E CA 1
ATOM 8556 C C . TYR F 3 6 ? 133.745 97.482 89.140 1.00 40.77 3 TYR E C 1
ATOM 8557 O O . TYR F 3 6 ? 134.209 96.965 90.162 1.00 40.77 3 TYR E O 1
ATOM 8566 N N . GLY F 3 7 ? 132.956 98.547 89.182 1.00 35.12 4 GLY E N 1
ATOM 8567 C CA . GLY F 3 7 ? 132.629 99.207 90.426 1.00 35.12 4 GLY E CA 1
ATOM 8568 C C . GLY F 3 7 ? 133.628 100.293 90.786 1.00 35.12 4 GLY E C 1
ATOM 8569 O O . GLY F 3 7 ? 134.752 100.341 90.289 1.00 35.12 4 GLY E O 1
ATOM 8570 N N . ASN F 3 8 ? 133.191 101.183 91.677 1.00 31.64 5 ASN E N 1
ATOM 8571 C CA . ASN F 3 8 ? 133.972 102.336 92.122 1.00 31.64 5 ASN E CA 1
ATOM 8572 C C . ASN F 3 8 ? 134.419 103.217 90.959 1.00 31.64 5 ASN E C 1
ATOM 8573 O O . ASN F 3 8 ? 135.448 103.894 91.048 1.00 31.64 5 ASN E O 1
ATOM 8578 N N . GLY F 3 9 ? 133.662 103.219 89.864 1.00 35.13 6 GLY E N 1
ATOM 8579 C CA . GLY F 3 9 ? 133.987 104.061 88.730 1.00 35.13 6 GLY E CA 1
ATOM 8580 C C . GLY F 3 9 ? 135.165 103.600 87.902 1.00 35.13 6 GLY E C 1
ATOM 8581 O O . GLY F 3 9 ? 135.882 104.435 87.344 1.00 35.13 6 GLY E O 1
ATOM 8582 N N . VAL F 3 10 ? 135.386 102.292 87.801 1.00 41.37 7 VAL E N 1
ATOM 8583 C CA . VAL F 3 10 ? 136.464 101.730 86.995 1.00 41.37 7 VAL E CA 1
ATOM 8584 C C . VAL F 3 10 ? 135.841 101.052 85.783 1.00 41.37 7 VAL E C 1
ATOM 8585 O O . VAL F 3 10 ? 134.952 100.203 85.926 1.00 41.37 7 VAL E O 1
ATOM 8589 N N . THR F 3 11 ? 136.309 101.423 84.591 1.00 58.37 8 THR E N 1
ATOM 8590 C CA . THR F 3 11 ? 135.772 100.895 83.340 1.00 58.37 8 THR E CA 1
ATOM 8591 C C . THR F 3 11 ? 136.631 99.767 82.778 1.00 58.37 8 THR E C 1
ATOM 8592 O O . THR F 3 11 ? 136.135 98.658 82.557 1.00 58.37 8 THR E O 1
ATOM 8596 N N . CYS F 3 12 ? 137.919 100.031 82.548 1.00 65.57 9 CYS E N 1
ATOM 8597 C CA . CYS F 3 12 ? 138.856 99.052 81.995 1.00 65.57 9 CYS E CA 1
ATOM 8598 C C . CYS F 3 12 ? 138.365 98.529 80.640 1.00 65.57 9 CYS E C 1
ATOM 8599 O O . CYS F 3 12 ? 138.046 97.352 80.462 1.00 65.57 9 CYS E O 1
ATOM 8602 N N . GLY F 3 13 ? 138.308 99.457 79.688 1.00 70.39 10 GLY E N 1
ATOM 8603 C CA . GLY F 3 13 ? 137.901 99.125 78.340 1.00 70.39 10 GLY E CA 1
ATOM 8604 C C . GLY F 3 13 ? 138.867 98.178 77.650 1.00 70.39 10 GLY E C 1
ATOM 8605 O O . GLY F 3 13 ? 139.839 97.683 78.223 1.00 70.39 10 GLY E O 1
ATOM 8606 N N . LYS F 3 14 ? 138.584 97.930 76.371 1.00 73.08 11 LYS E N 1
ATOM 8607 C CA . LYS F 3 14 ? 139.326 96.952 75.583 1.00 73.08 11 LYS E CA 1
ATOM 8608 C C . LYS F 3 14 ? 140.794 97.327 75.414 1.00 73.08 11 LYS E C 1
ATOM 8609 O O . LYS F 3 14 ? 141.632 96.458 75.157 1.00 73.08 11 LYS E O 1
ATOM 8615 N N . HIS F 3 15 ? 141.123 98.612 75.559 1.00 73.05 12 HIS E N 1
ATOM 8616 C CA . HIS F 3 15 ? 142.491 99.072 75.366 1.00 73.05 12 HIS E CA 1
ATOM 8617 C C . HIS F 3 15 ? 143.109 99.752 76.579 1.00 73.05 12 HIS E C 1
ATOM 8618 O O . HIS F 3 15 ? 144.337 99.720 76.715 1.00 73.05 12 HIS E O 1
ATOM 8625 N N . SER F 3 16 ? 142.317 100.361 77.457 1.00 68.09 13 SER E N 1
ATOM 8626 C CA . SER F 3 16 ? 142.866 101.080 78.599 1.00 68.09 13 SER E CA 1
ATOM 8627 C C . SER F 3 16 ? 141.830 101.097 79.712 1.00 68.09 13 SER E C 1
ATOM 8628 O O . SER F 3 16 ? 140.651 100.803 79.499 1.00 68.09 13 SER E O 1
ATOM 8631 N N . CYS F 3 17 ? 142.290 101.447 80.911 1.00 59.92 14 CYS E N 1
ATOM 8632 C CA . CYS F 3 17 ? 141.428 101.579 82.076 1.00 59.92 14 CYS E CA 1
ATOM 8633 C C . CYS F 3 17 ? 141.365 103.038 82.496 1.00 59.92 14 CYS E C 1
ATOM 8634 O O . CYS F 3 17 ? 142.395 103.713 82.588 1.00 59.92 14 CYS E O 1
ATOM 8637 N N . SER F 3 18 ? 140.152 103.517 82.756 1.00 50.58 15 SER E N 1
ATOM 8638 C CA . SER F 3 18 ? 139.937 104.894 83.171 1.00 50.58 15 SER E CA 1
ATOM 8639 C C . SER F 3 18 ? 139.041 104.912 84.398 1.00 50.58 15 SER E C 1
ATOM 8640 O O . SER F 3 18 ? 138.185 104.041 84.575 1.00 50.58 15 SER E O 1
ATOM 8643 N N . VAL F 3 19 ? 139.249 105.915 85.246 1.00 41.10 16 VAL E N 1
ATOM 8644 C CA . VAL F 3 19 ? 138.493 106.080 86.481 1.00 41.10 16 VAL E CA 1
ATOM 8645 C C . VAL F 3 19 ? 137.816 107.441 86.442 1.00 41.10 16 VAL E C 1
ATOM 8646 O O . VAL F 3 19 ? 138.487 108.471 86.301 1.00 41.10 16 VAL E O 1
ATOM 8650 N N . ASP F 3 20 ? 136.491 107.449 86.562 1.00 34.92 17 ASP E N 1
ATOM 8651 C CA . ASP F 3 20 ? 135.738 108.687 86.733 1.00 34.92 17 ASP E CA 1
ATOM 8652 C C . ASP F 3 20 ? 135.608 108.956 88.232 1.00 34.92 17 ASP E C 1
ATOM 8653 O O . ASP F 3 20 ? 135.048 108.150 88.980 1.00 34.92 17 ASP E O 1
ATOM 8658 N N . TRP F 3 21 ? 136.200 110.062 88.681 1.00 30.21 18 TRP E N 1
ATOM 8659 C CA . TRP F 3 21 ? 136.399 110.256 90.110 1.00 30.21 18 TRP E CA 1
ATOM 8660 C C . TRP F 3 21 ? 135.132 110.691 90.834 1.00 30.21 18 TRP E C 1
ATOM 8661 O O . TRP F 3 21 ? 135.051 110.526 92.055 1.00 30.21 18 TRP E O 1
ATOM 8672 N N . GLY F 3 22 ? 134.145 111.236 90.122 1.00 30.08 19 GLY E N 1
ATOM 8673 C CA . GLY F 3 22 ? 132.888 111.568 90.773 1.00 30.08 19 GLY E CA 1
ATOM 8674 C C . GLY F 3 22 ? 132.166 110.337 91.289 1.00 30.08 19 GLY E C 1
ATOM 8675 O O . GLY F 3 22 ? 131.723 110.296 92.441 1.00 30.08 19 GLY E O 1
ATOM 8676 N N . LYS F 3 23 ? 132.062 109.306 90.447 1.00 28.43 20 LYS E N 1
ATOM 8677 C CA . LYS F 3 23 ? 131.421 108.066 90.871 1.00 28.43 20 LYS E CA 1
ATOM 8678 C C . LYS F 3 23 ? 132.237 107.368 91.952 1.00 28.43 20 LYS E C 1
ATOM 8679 O O . LYS F 3 23 ? 131.672 106.790 92.886 1.00 28.43 20 LYS E O 1
ATOM 8685 N N . ALA F 3 24 ? 133.568 107.412 91.844 1.00 27.43 21 ALA E N 1
ATOM 8686 C CA . ALA F 3 24 ? 134.410 106.809 92.872 1.00 27.43 21 ALA E CA 1
ATOM 8687 C C . ALA F 3 24 ? 134.216 107.495 94.218 1.00 27.43 21 ALA E C 1
ATOM 8688 O O . ALA F 3 24 ? 134.098 106.828 95.253 1.00 27.43 21 ALA E O 1
ATOM 8690 N N . THR F 3 25 ? 134.173 108.830 94.225 1.00 24.78 22 THR E N 1
ATOM 8691 C CA . THR F 3 25 ? 133.958 109.557 95.472 1.00 24.78 22 THR E CA 1
ATOM 8692 C C . THR F 3 25 ? 132.567 109.290 96.033 1.00 24.78 22 THR E C 1
ATOM 8693 O O . THR F 3 25 ? 132.403 109.141 97.250 1.00 24.78 22 THR E O 1
ATOM 8697 N N . THR F 3 26 ? 131.553 109.228 95.165 1.00 24.75 23 THR E N 1
ATOM 8698 C CA . THR F 3 26 ? 130.209 108.904 95.632 1.00 24.75 23 THR E CA 1
ATOM 8699 C C . THR F 3 26 ? 130.166 107.516 96.259 1.00 24.75 23 THR E C 1
ATOM 8700 O O . THR F 3 26 ? 129.569 107.328 97.327 1.00 24.75 23 THR E O 1
ATOM 8704 N N . CYS F 3 27 ? 130.809 106.536 95.619 1.00 24.82 24 CYS E N 1
ATOM 8705 C CA . CYS F 3 27 ? 130.851 105.185 96.168 1.00 24.82 24 CYS E CA 1
ATOM 8706 C C . CYS F 3 27 ? 131.572 105.158 97.509 1.00 24.82 24 CYS E C 1
ATOM 8707 O O . CYS F 3 27 ? 131.113 104.503 98.451 1.00 24.82 24 CYS E O 1
ATOM 8710 N N . ILE F 3 28 ? 132.700 105.866 97.614 1.00 20.26 25 ILE E N 1
ATOM 8711 C CA . ILE F 3 28 ? 133.451 105.891 98.867 1.00 20.26 25 ILE E CA 1
ATOM 8712 C C . ILE F 3 28 ? 132.610 106.502 99.981 1.00 20.26 25 ILE E C 1
ATOM 8713 O O . ILE F 3 28 ? 132.535 105.960 101.091 1.00 20.26 25 ILE E O 1
ATOM 8718 N N . ILE F 3 29 ? 131.958 107.633 99.701 1.00 18.95 26 ILE E N 1
ATOM 8719 C CA . ILE F 3 29 ? 131.163 108.306 100.723 1.00 18.95 26 ILE E CA 1
ATOM 8720 C C . ILE F 3 29 ? 129.982 107.441 101.146 1.00 18.95 26 ILE E C 1
ATOM 8721 O O . ILE F 3 29 ? 129.684 107.320 102.341 1.00 18.95 26 ILE E O 1
ATOM 8726 N N . ASN F 3 30 ? 129.293 106.825 100.182 1.00 19.24 27 ASN E N 1
ATOM 8727 C CA . ASN F 3 30 ? 128.148 105.984 100.516 1.00 19.24 27 ASN E CA 1
ATOM 8728 C C . ASN F 3 30 ? 128.571 104.764 101.325 1.00 19.24 27 ASN E C 1
ATOM 8729 O O . ASN F 3 30 ? 127.907 104.401 102.305 1.00 19.24 27 ASN E O 1
ATOM 8734 N N . ASN F 3 31 ? 129.676 104.120 100.935 1.00 20.47 28 ASN E N 1
ATOM 8735 C CA . ASN F 3 31 ? 130.160 102.962 101.678 1.00 20.47 28 ASN E CA 1
ATOM 8736 C C . ASN F 3 31 ? 130.576 103.351 103.090 1.00 20.47 28 ASN E C 1
ATOM 8737 O O . ASN F 3 31 ? 130.300 102.620 104.048 1.00 20.47 28 ASN E O 1
ATOM 8742 N N . GLY F 3 32 ? 131.237 104.500 103.242 1.00 17.44 29 GLY E N 1
ATOM 8743 C CA . GLY F 3 32 ? 131.606 104.956 104.571 1.00 17.44 29 GLY E CA 1
ATOM 8744 C C . GLY F 3 32 ? 130.401 105.267 105.437 1.00 17.44 29 GLY E C 1
ATOM 8745 O O . GLY F 3 32 ? 130.377 104.933 106.625 1.00 17.44 29 GLY E O 1
ATOM 8746 N N . ALA F 3 33 ? 129.384 105.910 104.857 1.00 18.17 30 ALA E N 1
ATOM 8747 C CA . ALA F 3 33 ? 128.168 106.199 105.611 1.00 18.17 30 ALA E CA 1
ATOM 8748 C C . ALA F 3 33 ? 127.471 104.916 106.044 1.00 18.17 30 ALA E C 1
ATOM 8749 O O . ALA F 3 33 ? 127.013 104.806 107.188 1.00 18.17 30 ALA E O 1
ATOM 8751 N N . MET F 3 34 ? 127.388 103.930 105.148 1.00 18.79 31 MET E N 1
ATOM 8752 C CA . MET F 3 34 ? 126.779 102.656 105.518 1.00 18.79 31 MET E CA 1
ATOM 8753 C C . MET F 3 34 ? 127.588 101.931 106.585 1.00 18.79 31 MET E C 1
ATOM 8754 O O . MET F 3 34 ? 127.007 101.317 107.487 1.00 18.79 31 MET E O 1
ATOM 8759 N N . ALA F 3 35 ? 128.919 101.983 106.500 1.00 14.89 32 ALA E N 1
ATOM 8760 C CA . ALA F 3 35 ? 129.751 101.351 107.517 1.00 14.89 32 ALA E CA 1
ATOM 8761 C C . ALA F 3 35 ? 129.590 102.020 108.874 1.00 14.89 32 ALA E C 1
ATOM 8762 O O . ALA F 3 35 ? 129.551 101.332 109.900 1.00 14.89 32 ALA E O 1
ATOM 8764 N N . TRP F 3 36 ? 129.495 103.350 108.902 1.00 17.53 33 TRP E N 1
ATOM 8765 C CA . TRP F 3 36 ? 129.293 104.050 110.165 1.00 17.53 33 TRP E CA 1
ATOM 8766 C C . TRP F 3 36 ? 127.895 103.828 110.723 1.00 17.53 33 TRP E C 1
ATOM 8767 O O . TRP F 3 36 ? 127.716 103.813 111.946 1.00 17.53 33 TRP E O 1
ATOM 8778 N N . ALA F 3 37 ? 126.899 103.654 109.854 1.00 16.07 34 ALA E N 1
ATOM 8779 C CA . ALA F 3 37 ? 125.545 103.380 110.313 1.00 16.07 34 ALA E CA 1
ATOM 8780 C C . ALA F 3 37 ? 125.359 101.945 110.788 1.00 16.07 34 ALA E C 1
ATOM 8781 O O . ALA F 3 37 ? 124.545 101.706 111.686 1.00 16.07 34 ALA E O 1
ATOM 8783 N N . THR F 3 38 ? 126.089 100.987 110.208 1.00 16.11 35 THR E N 1
ATOM 8784 C CA . THR F 3 38 ? 125.954 99.582 110.571 1.00 16.11 35 THR E CA 1
ATOM 8785 C C . THR F 3 38 ? 127.152 99.048 111.346 1.00 16.11 35 THR E C 1
ATOM 8786 O O . THR F 3 38 ? 127.245 97.832 111.552 1.00 16.11 35 THR E O 1
ATOM 8790 N N . GLY F 3 39 ? 128.066 99.910 111.781 1.00 15.95 36 GLY E N 1
ATOM 8791 C CA . GLY F 3 39 ? 129.260 99.430 112.450 1.00 15.95 36 GLY E CA 1
ATOM 8792 C C . GLY F 3 39 ? 130.214 98.689 111.542 1.00 15.95 36 GLY E C 1
ATOM 8793 O O . GLY F 3 39 ? 130.965 97.828 112.011 1.00 15.95 36 GLY E O 1
ATOM 8794 N N . GLY F 3 40 ? 130.206 99.000 110.249 1.00 13.99 37 GLY E N 1
ATOM 8795 C CA . GLY F 3 40 ? 131.052 98.300 109.302 1.00 13.99 37 GLY E CA 1
ATOM 8796 C C . GLY F 3 40 ? 130.544 96.935 108.897 1.00 13.99 37 GLY E C 1
ATOM 8797 O O . GLY F 3 40 ? 131.347 96.047 108.582 1.00 13.99 37 GLY E O 1
ATOM 8798 N N . HIS F 3 41 ? 129.226 96.740 108.892 1.00 16.55 38 HIS E N 1
ATOM 8799 C CA . HIS F 3 41 ? 128.618 95.459 108.557 1.00 16.55 38 HIS E CA 1
ATOM 8800 C C . HIS F 3 41 ? 127.796 95.515 107.274 1.00 16.55 38 HIS E C 1
ATOM 8801 O O . HIS F 3 41 ? 126.965 94.631 107.045 1.00 16.55 38 HIS E O 1
ATOM 8808 N N . GLN F 3 42 ? 128.006 96.532 106.434 1.00 19.01 39 GLN E N 1
ATOM 8809 C CA . GLN F 3 42 ? 127.169 96.718 105.254 1.00 19.01 39 GLN E CA 1
ATOM 8810 C C . GLN F 3 42 ? 127.437 95.681 104.170 1.00 19.01 39 GLN E C 1
ATOM 8811 O O . GLN F 3 42 ? 126.623 95.543 103.251 1.00 19.01 39 GLN E O 1
ATOM 8817 N N . GLY F 3 43 ? 128.552 94.960 104.246 1.00 18.73 40 GLY E N 1
ATOM 8818 C CA . GLY F 3 43 ? 128.894 93.981 103.238 1.00 18.73 40 GLY E CA 1
ATOM 8819 C C . GLY F 3 43 ? 129.563 94.608 102.029 1.00 18.73 40 GLY E C 1
ATOM 8820 O O . GLY F 3 43 ? 129.788 95.816 101.948 1.00 18.73 40 GLY E O 1
ATOM 8821 N N . ASN F 3 44 ? 129.889 93.753 101.063 1.00 25.78 41 ASN E N 1
ATOM 8822 C CA . ASN F 3 44 ? 130.537 94.172 99.825 1.00 25.78 41 ASN E CA 1
ATOM 8823 C C . ASN F 3 44 ? 129.479 94.282 98.733 1.00 25.78 41 ASN E C 1
ATOM 8824 O O . ASN F 3 44 ? 128.846 93.286 98.368 1.00 25.78 41 ASN E O 1
ATOM 8829 N N . HIS F 3 45 ? 129.290 95.493 98.215 1.00 29.51 42 HIS E N 1
ATOM 8830 C CA . HIS F 3 45 ? 128.328 95.762 97.156 1.00 29.51 42 HIS E CA 1
ATOM 8831 C C . HIS F 3 45 ? 129.008 96.564 96.056 1.00 29.51 42 HIS E C 1
ATOM 8832 O O . HIS F 3 45 ? 129.740 97.517 96.341 1.00 29.51 42 HIS E O 1
ATOM 8839 N N . LYS F 3 46 ? 128.767 96.175 94.808 1.00 31.83 43 LYS E N 1
ATOM 8840 C CA . LYS F 3 46 ? 129.342 96.868 93.657 1.00 31.83 43 LYS E CA 1
ATOM 8841 C C . LYS F 3 46 ? 128.556 98.150 93.414 1.00 31.83 43 LYS E C 1
ATOM 8842 O O . LYS F 3 46 ? 127.459 98.126 92.854 1.00 31.83 43 LYS E O 1
ATOM 8848 N N . CYS F 3 47 ? 129.119 99.279 93.835 1.00 36.59 44 CYS E N 1
ATOM 8849 C CA . CYS F 3 47 ? 128.437 100.563 93.720 1.00 36.59 44 CYS E CA 1
ATOM 8850 C C . CYS F 3 47 ? 128.747 101.219 92.377 1.00 36.59 44 CYS E C 1
ATOM 8851 O O . CYS F 3 47 ? 127.900 101.882 91.781 1.00 36.59 44 CYS E O 1
ATOM 8855 N N . MET G 1 1 ? 100.719 166.958 82.176 1.00 77.92 1 MET F N 1
ATOM 8856 C CA . MET G 1 1 ? 100.134 166.684 83.484 1.00 77.92 1 MET F CA 1
ATOM 8857 C C . MET G 1 1 ? 100.219 167.920 84.377 1.00 77.92 1 MET F C 1
ATOM 8858 O O . MET G 1 1 ? 101.256 168.580 84.443 1.00 77.92 1 MET F O 1
ATOM 8863 N N . SER G 1 2 ? 99.117 168.225 85.059 1.00 76.41 2 SER F N 1
ATOM 8864 C CA . SER G 1 2 ? 99.041 169.424 85.881 1.00 76.41 2 SER F CA 1
ATOM 8865 C C . SER G 1 2 ? 99.993 169.339 87.069 1.00 76.41 2 SER F C 1
ATOM 8866 O O . SER G 1 2 ? 100.345 168.254 87.540 1.00 76.41 2 SER F O 1
ATOM 8869 N N . VAL G 1 3 ? 100.413 170.512 87.551 1.00 71.81 3 VAL F N 1
ATOM 8870 C CA . VAL G 1 3 ? 101.308 170.576 88.703 1.00 71.81 3 VAL F CA 1
ATOM 8871 C C . VAL G 1 3 ? 100.614 170.066 89.961 1.00 71.81 3 VAL F C 1
ATOM 8872 O O . VAL G 1 3 ? 101.254 169.463 90.832 1.00 71.81 3 VAL F O 1
ATOM 8876 N N . ILE G 1 4 ? 99.304 170.300 90.083 1.00 70.54 4 ILE F N 1
ATOM 8877 C CA . ILE G 1 4 ? 98.564 169.788 91.232 1.00 70.54 4 ILE F CA 1
ATOM 8878 C C . ILE G 1 4 ? 98.589 168.264 91.239 1.00 70.54 4 ILE F C 1
ATOM 8879 O O . ILE G 1 4 ? 98.687 167.633 92.299 1.00 70.54 4 ILE F O 1
ATOM 8884 N N . SER G 1 5 ? 98.523 167.649 90.055 1.00 67.60 5 SER F N 1
ATOM 8885 C CA . SER G 1 5 ? 98.664 166.200 89.968 1.00 67.60 5 SER F CA 1
ATOM 8886 C C . SER G 1 5 ? 100.039 165.757 90.450 1.00 67.60 5 SER F C 1
ATOM 8887 O O . SER G 1 5 ? 100.165 164.722 91.114 1.00 67.60 5 SER F O 1
ATOM 8890 N N . ILE G 1 6 ? 101.080 166.529 90.128 1.00 64.64 6 ILE F N 1
ATOM 8891 C CA . ILE G 1 6 ? 102.425 166.216 90.606 1.00 64.64 6 ILE F CA 1
ATOM 8892 C C . ILE G 1 6 ? 102.473 166.273 92.129 1.00 64.64 6 ILE F C 1
ATOM 8893 O O . ILE G 1 6 ? 103.033 165.387 92.788 1.00 64.64 6 ILE F O 1
ATOM 8898 N N . ILE G 1 7 ? 101.882 167.319 92.710 1.00 57.86 7 ILE F N 1
ATOM 8899 C CA . ILE G 1 7 ? 101.881 167.459 94.165 1.00 57.86 7 ILE F CA 1
ATOM 8900 C C . ILE G 1 7 ? 101.162 166.280 94.809 1.00 57.86 7 ILE F C 1
ATOM 8901 O O . ILE G 1 7 ? 101.646 165.687 95.782 1.00 57.86 7 ILE F O 1
ATOM 8906 N N . LEU G 1 8 ? 99.998 165.914 94.265 1.00 54.37 8 LEU F N 1
ATOM 8907 C CA . LEU G 1 8 ? 99.246 164.796 94.826 1.00 54.37 8 LEU F CA 1
ATOM 8908 C C . LEU G 1 8 ? 99.981 163.468 94.681 1.00 54.37 8 LEU F C 1
ATOM 8909 O O . LEU G 1 8 ? 99.961 162.658 95.613 1.00 54.37 8 LEU F O 1
ATOM 8914 N N . VAL G 1 9 ? 100.629 163.213 93.540 1.00 51.16 9 VAL F N 1
ATOM 8915 C CA . VAL G 1 9 ? 101.324 161.937 93.391 1.00 51.16 9 VAL F CA 1
ATOM 8916 C C . VAL G 1 9 ? 102.537 161.877 94.315 1.00 51.16 9 VAL F C 1
ATOM 8917 O O . VAL G 1 9 ? 102.855 160.817 94.865 1.00 51.16 9 VAL F O 1
ATOM 8921 N N . VAL G 1 10 ? 103.221 163.007 94.521 1.00 46.04 10 VAL F N 1
ATOM 8922 C CA . VAL G 1 10 ? 104.319 163.022 95.484 1.00 46.04 10 VAL F CA 1
ATOM 8923 C C . VAL G 1 10 ? 103.799 162.771 96.897 1.00 46.04 10 VAL F C 1
ATOM 8924 O O . VAL G 1 10 ? 104.425 162.050 97.685 1.00 46.04 10 VAL F O 1
ATOM 8928 N N . LEU G 1 11 ? 102.646 163.354 97.241 1.00 42.87 11 LEU F N 1
ATOM 8929 C CA . LEU G 1 11 ? 102.067 163.114 98.561 1.00 42.87 11 LEU F CA 1
ATOM 8930 C C . LEU G 1 11 ? 101.689 161.648 98.748 1.00 42.87 11 LEU F C 1
ATOM 8931 O O . LEU G 1 11 ? 101.923 161.069 99.816 1.00 42.87 11 LEU F O 1
ATOM 8936 N N . ILE G 1 12 ? 101.100 161.031 97.721 1.00 39.18 12 ILE F N 1
ATOM 8937 C CA . ILE G 1 12 ? 100.738 159.619 97.815 1.00 39.18 12 ILE F CA 1
ATOM 8938 C C . ILE G 1 12 ? 101.985 158.748 97.907 1.00 39.18 12 ILE F C 1
ATOM 8939 O O . ILE G 1 12 ? 101.996 157.733 98.612 1.00 39.18 12 ILE F O 1
ATOM 8944 N N . ALA G 1 13 ? 103.054 159.124 97.200 1.00 37.71 13 ALA F N 1
ATOM 8945 C CA . ALA G 1 13 ? 104.309 158.390 97.319 1.00 37.71 13 ALA F CA 1
ATOM 8946 C C . ALA G 1 13 ? 104.872 158.487 98.731 1.00 37.71 13 ALA F C 1
ATOM 8947 O O . ALA G 1 13 ? 105.372 157.498 99.279 1.00 37.71 13 ALA F O 1
ATOM 8949 N N . PHE G 1 14 ? 104.803 159.676 99.333 1.00 33.54 14 PHE F N 1
ATOM 8950 C CA . PHE G 1 14 ? 105.253 159.841 100.712 1.00 33.54 14 PHE F CA 1
ATOM 8951 C C . PHE G 1 14 ? 104.420 158.993 101.668 1.00 33.54 14 PHE F C 1
ATOM 8952 O O . PHE G 1 14 ? 104.959 158.357 102.584 1.00 33.54 14 PHE F O 1
ATOM 8960 N N . LEU G 1 15 ? 103.100 158.968 101.464 1.00 31.77 15 LEU F N 1
ATOM 8961 C CA . LEU G 1 15 ? 102.231 158.151 102.308 1.00 31.77 15 LEU F CA 1
ATOM 8962 C C . LEU G 1 15 ? 102.542 156.667 102.151 1.00 31.77 15 LEU F C 1
ATOM 8963 O O . LEU G 1 15 ? 102.548 155.918 103.136 1.00 31.77 15 LEU F O 1
ATOM 8968 N N . ALA G 1 16 ? 102.793 156.221 100.918 1.00 31.59 16 ALA F N 1
ATOM 8969 C CA . ALA G 1 16 ? 103.158 154.827 100.689 1.00 31.59 16 ALA F CA 1
ATOM 8970 C C . ALA G 1 16 ? 104.491 154.494 101.344 1.00 31.59 16 ALA F C 1
ATOM 8971 O O . ALA G 1 16 ? 104.664 153.402 101.896 1.00 31.59 16 ALA F O 1
ATOM 8973 N N . GLY G 1 17 ? 105.447 155.422 101.289 1.00 27.84 17 GLY F N 1
ATOM 8974 C CA . GLY G 1 17 ? 106.710 155.210 101.978 1.00 27.84 17 GLY F CA 1
ATOM 8975 C C . GLY G 1 17 ? 106.539 155.080 103.479 1.00 27.84 17 GLY F C 1
ATOM 8976 O O . GLY G 1 17 ? 107.181 154.242 104.118 1.00 27.84 17 GLY F O 1
ATOM 8977 N N . ILE G 1 18 ? 105.680 155.917 104.064 1.00 27.99 18 ILE F N 1
ATOM 8978 C CA . ILE G 1 18 ? 105.403 155.815 105.494 1.00 27.99 18 ILE F CA 1
ATOM 8979 C C . ILE G 1 18 ? 104.743 154.478 105.826 1.00 27.99 18 ILE F C 1
ATOM 8980 O O . ILE G 1 18 ? 105.112 153.808 106.800 1.00 27.99 18 ILE F O 1
ATOM 8985 N N . GLU G 1 19 ? 103.755 154.069 105.029 1.00 27.97 19 GLU F N 1
ATOM 8986 C CA . GLU G 1 19 ? 103.031 152.840 105.331 1.00 27.97 19 GLU F CA 1
ATOM 8987 C C . GLU G 1 19 ? 103.818 151.587 104.975 1.00 27.97 19 GLU F C 1
ATOM 8988 O O . GLU G 1 19 ? 103.419 150.491 105.382 1.00 27.97 19 GLU F O 1
ATOM 8994 N N . GLY G 1 20 ? 104.912 151.724 104.227 1.00 26.61 20 GLY F N 1
ATOM 8995 C CA . GLY G 1 20 ? 105.800 150.594 104.023 1.00 26.61 20 GLY F CA 1
ATOM 8996 C C . GLY G 1 20 ? 106.368 150.065 105.326 1.00 26.61 20 GLY F C 1
ATOM 8997 O O . GLY G 1 20 ? 106.510 148.853 105.507 1.00 26.61 20 GLY F O 1
ATOM 8998 N N . ILE G 1 21 ? 106.699 150.963 106.248 1.00 28.22 21 ILE F N 1
ATOM 8999 C CA . ILE G 1 21 ? 107.170 150.560 107.570 1.00 28.22 21 ILE F CA 1
ATOM 9000 C C . ILE G 1 21 ? 106.025 150.455 108.564 1.00 28.22 21 ILE F C 1
ATOM 9001 O O . ILE G 1 21 ? 105.979 149.516 109.363 1.00 28.22 21 ILE F O 1
ATOM 9006 N N . LEU G 1 22 ? 105.091 151.412 108.556 1.00 25.54 22 LEU F N 1
ATOM 9007 C CA . LEU G 1 22 ? 103.985 151.339 109.508 1.00 25.54 22 LEU F CA 1
ATOM 9008 C C . LEU G 1 22 ? 103.174 150.064 109.307 1.00 25.54 22 LEU F C 1
ATOM 9009 O O . LEU G 1 22 ? 102.883 149.343 110.269 1.00 25.54 22 LEU F O 1
ATOM 9014 N N . ASP G 1 23 ? 102.817 149.763 108.057 1.00 25.50 23 ASP F N 1
ATOM 9015 C CA . ASP G 1 23 ? 102.100 148.535 107.707 1.00 25.50 23 ASP F CA 1
ATOM 9016 C C . ASP G 1 23 ? 100.803 148.385 108.500 1.00 25.50 23 ASP F C 1
ATOM 9017 O O . ASP G 1 23 ? 100.447 147.289 108.936 1.00 25.50 23 ASP F O 1
ATOM 9022 N N . GLU G 1 24 ? 100.090 149.493 108.700 1.00 24.80 24 GLU F N 1
ATOM 9023 C CA . GLU G 1 24 ? 98.790 149.450 109.361 1.00 24.80 24 GLU F CA 1
ATOM 9024 C C . GLU G 1 24 ? 97.647 149.857 108.446 1.00 24.80 24 GLU F C 1
ATOM 9025 O O . GLU G 1 24 ? 96.694 149.087 108.276 1.00 24.80 24 GLU F O 1
ATOM 9031 N N . PHE G 1 25 ? 97.712 151.045 107.842 1.00 25.26 25 PHE F N 1
ATOM 9032 C CA . PHE G 1 25 ? 96.626 151.496 106.979 1.00 25.26 25 PHE F CA 1
ATOM 9033 C C . PHE G 1 25 ? 96.715 150.892 105.582 1.00 25.26 25 PHE F C 1
ATOM 9034 O O . PHE G 1 25 ? 95.741 150.956 104.824 1.00 25.26 25 PHE F O 1
ATOM 9042 N N . GLN G 1 26 ? 97.865 150.311 105.231 1.00 24.64 26 GLN F N 1
ATOM 9043 C CA . GLN G 1 26 ? 98.077 149.661 103.936 1.00 24.64 26 GLN F CA 1
ATOM 9044 C C . GLN G 1 26 ? 97.894 150.634 102.771 1.00 24.64 26 GLN F C 1
ATOM 9045 O O . GLN G 1 26 ? 97.268 150.316 101.758 1.00 24.64 26 GLN F O 1
ATOM 9051 N N . PHE G 1 27 ? 98.456 151.832 102.914 1.00 28.99 27 PHE F N 1
ATOM 9052 C CA . PHE G 1 27 ? 98.567 152.729 101.772 1.00 28.99 27 PHE F CA 1
ATOM 9053 C C . PHE G 1 27 ? 99.666 152.306 100.809 1.00 28.99 27 PHE F C 1
ATOM 9054 O O . PHE G 1 27 ? 99.713 152.814 99.683 1.00 28.99 27 PHE F O 1
ATOM 9062 N N . HIS G 1 28 ? 100.543 151.394 101.223 1.00 25.02 28 HIS F N 1
ATOM 9063 C CA . HIS G 1 28 ? 101.621 150.894 100.385 1.00 25.02 28 HIS F CA 1
ATOM 9064 C C . HIS G 1 28 ? 101.212 149.687 99.553 1.00 25.02 28 HIS F C 1
ATOM 9065 O O . HIS G 1 28 ? 101.981 149.259 98.687 1.00 25.02 28 HIS F O 1
ATOM 9072 N N . GLN G 1 29 ? 100.028 149.132 99.793 1.00 26.16 29 GLN F N 1
ATOM 9073 C CA . GLN G 1 29 ? 99.561 148.013 98.989 1.00 26.16 29 GLN F CA 1
ATOM 9074 C C . GLN G 1 29 ? 99.198 148.494 97.586 1.00 26.16 29 GLN F C 1
ATOM 9075 O O . GLN G 1 29 ? 98.709 149.616 97.422 1.00 26.16 29 GLN F O 1
ATOM 9081 N N . PRO G 1 30 ? 99.443 147.679 96.556 1.00 29.05 30 PRO F N 1
ATOM 9082 C CA . PRO G 1 30 ? 99.079 148.104 95.192 1.00 29.05 30 PRO F CA 1
ATOM 9083 C C . PRO G 1 30 ? 97.607 148.439 95.045 1.00 29.05 30 PRO F C 1
ATOM 9084 O O . PRO G 1 30 ? 97.262 149.408 94.355 1.00 29.05 30 PRO F O 1
ATOM 9088 N N . LEU G 1 31 ? 96.735 147.677 95.712 1.00 28.16 31 LEU F N 1
ATOM 9089 C CA . LEU G 1 31 ? 95.295 147.850 95.556 1.00 28.16 31 LEU F CA 1
ATOM 9090 C C . LEU G 1 31 ? 94.844 149.251 95.944 1.00 28.16 31 LEU F C 1
ATOM 9091 O O . LEU G 1 31 ? 93.850 149.751 95.409 1.00 28.16 31 LEU F O 1
ATOM 9096 N N . ILE G 1 32 ? 95.550 149.897 96.866 1.00 30.60 32 ILE F N 1
ATOM 9097 C CA . ILE G 1 32 ? 95.228 151.255 97.279 1.00 30.60 32 ILE F CA 1
ATOM 9098 C C . ILE G 1 32 ? 96.110 152.279 96.577 1.00 30.60 32 ILE F C 1
ATOM 9099 O O . ILE G 1 32 ? 95.618 153.307 96.110 1.00 30.60 32 ILE F O 1
ATOM 9104 N N . ALA G 1 33 ? 97.414 152.002 96.495 1.00 34.38 33 ALA F N 1
ATOM 9105 C CA . ALA G 1 33 ? 98.355 152.971 95.942 1.00 34.38 33 ALA F CA 1
ATOM 9106 C C . ALA G 1 33 ? 98.064 153.258 94.474 1.00 34.38 33 ALA F C 1
ATOM 9107 O O . ALA G 1 33 ? 98.085 154.417 94.043 1.00 34.38 33 ALA F O 1
ATOM 9109 N N . CYS G 1 34 ? 97.794 152.212 93.686 1.00 36.80 34 CYS F N 1
ATOM 9110 C CA . CYS G 1 34 ? 97.574 152.418 92.258 1.00 36.80 34 CYS F CA 1
ATOM 9111 C C . CYS G 1 34 ? 96.324 153.252 92.002 1.00 36.80 34 CYS F C 1
ATOM 9112 O O . CYS G 1 34 ? 96.357 154.203 91.211 1.00 36.80 34 CYS F O 1
ATOM 9115 N N . THR G 1 35 ? 95.218 152.927 92.676 1.00 37.63 35 THR F N 1
ATOM 9116 C CA . THR G 1 35 ? 93.994 153.694 92.475 1.00 37.63 35 THR F CA 1
ATOM 9117 C C . THR G 1 35 ? 94.114 155.109 93.024 1.00 37.63 35 THR F C 1
ATOM 9118 O O . THR G 1 35 ? 93.535 156.038 92.451 1.00 37.63 35 THR F O 1
ATOM 9122 N N . LEU G 1 36 ? 94.856 155.304 94.118 1.00 38.83 36 LEU F N 1
ATOM 9123 C CA . LEU G 1 36 ? 95.076 156.661 94.605 1.00 38.83 36 LEU F CA 1
ATOM 9124 C C . LEU G 1 36 ? 95.886 157.478 93.607 1.00 38.83 36 LEU F C 1
ATOM 9125 O O . LEU G 1 36 ? 95.576 158.649 93.358 1.00 38.83 36 LEU F O 1
ATOM 9130 N N . ILE G 1 37 ? 96.923 156.876 93.019 1.00 43.17 37 ILE F N 1
ATOM 9131 C CA . ILE G 1 37 ? 97.750 157.600 92.063 1.00 43.17 37 ILE F CA 1
ATOM 9132 C C . ILE G 1 37 ? 97.001 157.850 90.759 1.00 43.17 37 ILE F C 1
ATOM 9133 O O . ILE G 1 37 ? 97.292 158.829 90.061 1.00 43.17 37 ILE F O 1
ATOM 9138 N N . GLY G 1 38 ? 96.042 156.993 90.409 1.00 47.15 38 GLY F N 1
ATOM 9139 C CA . GLY G 1 38 ? 95.285 157.184 89.188 1.00 47.15 38 GLY F CA 1
ATOM 9140 C C . GLY G 1 38 ? 94.078 158.086 89.345 1.00 47.15 38 GLY F C 1
ATOM 9141 O O . GLY G 1 38 ? 93.573 158.635 88.362 1.00 47.15 38 GLY F O 1
ATOM 9142 N N . LEU G 1 39 ? 93.606 158.247 90.583 1.00 48.20 39 LEU F N 1
ATOM 9143 C CA . LEU G 1 39 ? 92.437 159.085 90.824 1.00 48.20 39 LEU F CA 1
ATOM 9144 C C . LEU G 1 39 ? 92.784 160.564 90.708 1.00 48.20 39 LEU F C 1
ATOM 9145 O O . LEU G 1 39 ? 91.962 161.371 90.258 1.00 48.20 39 LEU F O 1
ATOM 9150 N N . VAL G 1 40 ? 94.001 160.937 91.100 1.00 52.06 40 VAL F N 1
ATOM 9151 C CA . VAL G 1 40 ? 94.424 162.333 91.091 1.00 52.06 40 VAL F CA 1
ATOM 9152 C C . VAL G 1 40 ? 94.996 162.694 89.726 1.00 52.06 40 VAL F C 1
ATOM 9153 O O . VAL G 1 40 ? 95.441 163.827 89.507 1.00 52.06 40 VAL F O 1
ATOM 9157 N N . THR G 1 41 ? 94.990 161.735 88.798 1.00 53.25 41 THR F N 1
ATOM 9158 C CA . THR G 1 41 ? 95.503 161.955 87.454 1.00 53.25 41 THR F CA 1
ATOM 9159 C C . THR G 1 41 ? 94.486 161.708 86.351 1.00 53.25 41 THR F C 1
ATOM 9160 O O . THR G 1 41 ? 94.775 162.026 85.192 1.00 53.25 41 THR F O 1
ATOM 9164 N N . GLY G 1 42 ? 93.317 161.157 86.666 1.00 53.05 42 GLY F N 1
ATOM 9165 C CA . GLY G 1 42 ? 92.280 160.882 85.688 1.00 53.05 42 GLY F CA 1
ATOM 9166 C C . GLY G 1 42 ? 92.305 159.477 85.126 1.00 53.05 42 GLY F C 1
ATOM 9167 O O . GLY G 1 42 ? 91.341 159.070 84.461 1.00 53.05 42 GLY F O 1
ATOM 9168 N N . ASN G 1 43 ? 93.369 158.716 85.371 1.00 52.19 43 ASN F N 1
ATOM 9169 C CA . ASN G 1 43 ? 93.464 157.335 84.899 1.00 52.19 43 ASN F CA 1
ATOM 9170 C C . ASN G 1 43 ? 92.962 156.375 85.979 1.00 52.19 43 ASN F C 1
ATOM 9171 O O . ASN G 1 43 ? 93.705 155.575 86.546 1.00 52.19 43 ASN F O 1
ATOM 9176 N N . LEU G 1 44 ? 91.661 156.474 86.255 1.00 49.45 44 LEU F N 1
ATOM 9177 C CA . LEU G 1 44 ? 91.071 155.718 87.355 1.00 49.45 44 LEU F CA 1
ATOM 9178 C C . LEU G 1 44 ? 91.033 154.225 87.048 1.00 49.45 44 LEU F C 1
ATOM 9179 O O . LEU G 1 44 ? 91.657 153.420 87.749 1.00 49.45 44 LEU F O 1
ATOM 9184 N N . THR G 1 45 ? 90.305 153.836 85.998 1.00 47.30 45 THR F N 1
ATOM 9185 C CA . THR G 1 45 ? 90.053 152.417 85.758 1.00 47.30 45 THR F CA 1
ATOM 9186 C C . THR G 1 45 ? 91.330 151.666 85.390 1.00 47.30 45 THR F C 1
ATOM 9187 O O . THR G 1 45 ? 91.525 150.523 85.819 1.00 47.30 45 THR F O 1
ATOM 9191 N N . ALA G 1 46 ? 92.216 152.286 84.605 1.00 45.90 46 ALA F N 1
ATOM 9192 C CA . ALA G 1 46 ? 93.461 151.621 84.236 1.00 45.90 46 ALA F CA 1
ATOM 9193 C C . ALA G 1 46 ? 94.320 151.350 85.463 1.00 45.90 46 ALA F C 1
ATOM 9194 O O . ALA G 1 46 ? 94.882 150.256 85.616 1.00 45.90 46 ALA F O 1
ATOM 9196 N N . CYS G 1 47 ? 94.418 152.331 86.361 1.00 43.16 47 CYS F N 1
ATOM 9197 C CA . CYS G 1 47 ? 95.185 152.133 87.582 1.00 43.16 47 CYS F CA 1
ATOM 9198 C C . CYS G 1 47 ? 94.506 151.138 88.512 1.00 43.16 47 CYS F C 1
ATOM 9199 O O . CYS G 1 47 ? 95.191 150.420 89.244 1.00 43.16 47 CYS F O 1
ATOM 9202 N N . ILE G 1 48 ? 93.173 151.067 88.494 1.00 38.76 48 ILE F N 1
ATOM 9203 C CA . ILE G 1 48 ? 92.484 150.052 89.285 1.00 38.76 48 ILE F CA 1
ATOM 9204 C C . ILE G 1 48 ? 92.818 148.656 88.770 1.00 38.76 48 ILE F C 1
ATOM 9205 O O . ILE G 1 48 ? 93.073 147.735 89.556 1.00 38.76 48 ILE F O 1
ATOM 9210 N N . ILE G 1 49 ? 92.829 148.478 87.445 1.00 38.87 49 ILE F N 1
ATOM 9211 C CA . ILE G 1 49 ? 93.203 147.181 86.879 1.00 38.87 49 ILE F CA 1
ATOM 9212 C C . ILE G 1 49 ? 94.641 146.836 87.246 1.00 38.87 49 ILE F C 1
ATOM 9213 O O . ILE G 1 49 ? 94.944 145.700 87.638 1.00 38.87 49 ILE F O 1
ATOM 9218 N N . LEU G 1 50 ? 95.551 147.807 87.115 1.00 36.15 50 LEU F N 1
ATOM 9219 C CA . LEU G 1 50 ? 96.951 147.550 87.445 1.00 36.15 50 LEU F CA 1
ATOM 9220 C C . LEU G 1 50 ? 97.118 147.200 88.919 1.00 36.15 50 LEU F C 1
ATOM 9221 O O . LEU G 1 50 ? 97.878 146.288 89.265 1.00 36.15 50 LEU F O 1
ATOM 9226 N N . GLY G 1 51 ? 96.419 147.917 89.801 1.00 30.11 51 GLY F N 1
ATOM 9227 C CA . GLY G 1 51 ? 96.496 147.617 91.219 1.00 30.11 51 GLY F CA 1
ATOM 9228 C C . GLY G 1 51 ? 95.946 146.247 91.556 1.00 30.11 51 GLY F C 1
ATOM 9229 O O . GLY G 1 51 ? 96.525 145.523 92.369 1.00 30.11 51 GLY F O 1
ATOM 9230 N N . GLY G 1 52 ? 94.822 145.871 90.942 1.00 29.77 52 GLY F N 1
ATOM 9231 C CA . GLY G 1 52 ? 94.293 144.534 91.153 1.00 29.77 52 GLY F CA 1
ATOM 9232 C C . GLY G 1 52 ? 95.253 143.453 90.698 1.00 29.77 52 GLY F C 1
ATOM 9233 O O . GLY G 1 52 ? 95.476 142.467 91.406 1.00 29.77 52 GLY F O 1
ATOM 9234 N N . THR G 1 53 ? 95.853 143.634 89.518 1.00 30.39 53 THR F N 1
ATOM 9235 C CA . THR G 1 53 ? 96.809 142.653 89.012 1.00 30.39 53 THR F CA 1
ATOM 9236 C C . THR G 1 53 ? 98.026 142.546 89.925 1.00 30.39 53 THR F C 1
ATOM 9237 O O . THR G 1 53 ? 98.474 141.441 90.257 1.00 30.39 53 THR F O 1
ATOM 9241 N N . LEU G 1 54 ? 98.574 143.689 90.345 1.00 28.54 54 LEU F N 1
ATOM 9242 C CA . LEU G 1 54 ? 99.762 143.669 91.193 1.00 28.54 54 LEU F CA 1
ATOM 9243 C C . LEU G 1 54 ? 99.457 143.081 92.566 1.00 28.54 54 LEU F C 1
ATOM 9244 O O . LEU G 1 54 ? 100.277 142.344 93.126 1.00 28.54 54 LEU F O 1
ATOM 9249 N N . GLN G 1 55 ? 98.283 143.391 93.126 1.00 27.40 55 GLN F N 1
ATOM 9250 C CA . GLN G 1 55 ? 97.886 142.793 94.396 1.00 27.40 55 GLN F CA 1
ATOM 9251 C C . GLN G 1 55 ? 97.726 141.286 94.261 1.00 27.40 55 GLN F C 1
ATOM 9252 O O . GLN G 1 55 ? 98.110 140.531 95.161 1.00 27.40 55 GLN F O 1
ATOM 9258 N N . MET G 1 56 ? 97.159 140.829 93.142 1.00 29.73 56 MET F N 1
ATOM 9259 C CA . MET G 1 56 ? 97.138 139.398 92.867 1.00 29.73 56 MET F CA 1
ATOM 9260 C C . MET G 1 56 ? 98.547 138.824 92.834 1.00 29.73 56 MET F C 1
ATOM 9261 O O . MET G 1 56 ? 98.778 137.717 93.332 1.00 29.73 56 MET F O 1
ATOM 9266 N N . ILE G 1 57 ? 99.497 139.560 92.256 1.00 29.39 57 ILE F N 1
ATOM 9267 C CA . ILE G 1 57 ? 100.886 139.113 92.267 1.00 29.39 57 ILE F CA 1
ATOM 9268 C C . ILE G 1 57 ? 101.488 139.186 93.670 1.00 29.39 57 ILE F C 1
ATOM 9269 O O . ILE G 1 57 ? 102.105 138.219 94.133 1.00 29.39 57 ILE F O 1
ATOM 9274 N N . ALA G 1 58 ? 101.323 140.307 94.363 1.00 25.77 58 ALA F N 1
ATOM 9275 C CA . ALA G 1 58 ? 101.970 140.548 95.656 1.00 25.77 58 ALA F CA 1
ATOM 9276 C C . ALA G 1 58 ? 101.075 140.163 96.829 1.00 25.77 58 ALA F C 1
ATOM 9277 O O . ALA G 1 58 ? 100.827 140.969 97.725 1.00 25.77 58 ALA F O 1
ATOM 9279 N N . LEU G 1 59 ? 100.581 138.925 96.849 1.00 24.01 59 LEU F N 1
ATOM 9280 C CA . LEU G 1 59 ? 99.718 138.443 97.921 1.00 24.01 59 LEU F CA 1
ATOM 9281 C C . LEU G 1 59 ? 100.503 137.949 99.133 1.00 24.01 59 LEU F C 1
ATOM 9282 O O . LEU G 1 59 ? 99.958 137.896 100.241 1.00 24.01 59 LEU F O 1
ATOM 9287 N N . GLY G 1 60 ? 101.769 137.585 98.950 1.00 23.36 60 GLY F N 1
ATOM 9288 C CA . GLY G 1 60 ? 102.534 136.999 100.033 1.00 23.36 60 GLY F CA 1
ATOM 9289 C C . GLY G 1 60 ? 103.767 137.780 100.442 1.00 23.36 60 GLY F C 1
ATOM 9290 O O . GLY G 1 60 ? 104.674 137.225 101.069 1.00 23.36 60 GLY F O 1
ATOM 9291 N N . TRP G 1 61 ? 103.819 139.063 100.094 1.00 24.73 61 TRP F N 1
ATOM 9292 C CA . TRP G 1 61 ? 104.969 139.902 100.428 1.00 24.73 61 TRP F CA 1
ATOM 9293 C C . TRP G 1 61 ? 104.735 140.519 101.802 1.00 24.73 61 TRP F C 1
ATOM 9294 O O . TRP G 1 61 ? 104.061 141.540 101.946 1.00 24.73 61 TRP F O 1
ATOM 9305 N N . ALA G 1 62 ? 105.300 139.888 102.829 1.00 21.57 62 ALA F N 1
ATOM 9306 C CA . ALA G 1 62 ? 105.169 140.346 104.204 1.00 21.57 62 ALA F CA 1
ATOM 9307 C C . ALA G 1 62 ? 106.529 140.355 104.886 1.00 21.57 62 ALA F C 1
ATOM 9308 O O . ALA G 1 62 ? 107.332 139.434 104.703 1.00 21.57 62 ALA F O 1
ATOM 9310 N N . ASN G 1 63 ? 106.783 141.399 105.672 1.00 21.23 63 ASN F N 1
ATOM 9311 C CA . ASN G 1 63 ? 108.004 141.497 106.460 1.00 21.23 63 ASN F CA 1
ATOM 9312 C C . ASN G 1 63 ? 107.873 140.625 107.701 1.00 21.23 63 ASN F C 1
ATOM 9313 O O . ASN G 1 63 ? 106.904 140.751 108.457 1.00 21.23 63 ASN F O 1
ATOM 9318 N N . ILE G 1 64 ? 108.847 139.741 107.906 1.00 18.11 64 ILE F N 1
ATOM 9319 C CA . ILE G 1 64 ? 108.853 138.817 109.039 1.00 18.11 64 ILE F CA 1
ATOM 9320 C C . ILE G 1 64 ? 110.224 138.945 109.698 1.00 18.11 64 ILE F C 1
ATOM 9321 O O . ILE G 1 64 ? 111.228 138.444 109.182 1.00 18.11 64 ILE F O 1
ATOM 9326 N N . GLY G 1 65 ? 110.269 139.601 110.854 1.00 20.15 65 GLY F N 1
ATOM 9327 C CA . GLY G 1 65 ? 111.540 139.816 111.530 1.00 20.15 65 GLY F CA 1
ATOM 9328 C C . GLY G 1 65 ? 112.490 140.605 110.653 1.00 20.15 65 GLY F C 1
ATOM 9329 O O . GLY G 1 65 ? 112.113 141.608 110.037 1.00 20.15 65 GLY F O 1
ATOM 9330 N N . ALA G 1 66 ? 113.734 140.138 110.567 1.00 24.80 66 ALA F N 1
ATOM 9331 C CA . ALA G 1 66 ? 114.747 140.795 109.751 1.00 24.80 66 ALA F CA 1
ATOM 9332 C C . ALA G 1 66 ? 114.686 140.382 108.287 1.00 24.80 66 ALA F C 1
ATOM 9333 O O . ALA G 1 66 ? 115.494 140.869 107.489 1.00 24.80 66 ALA F O 1
ATOM 9335 N N . ALA G 1 67 ? 113.757 139.498 107.918 1.00 21.19 67 ALA F N 1
ATOM 9336 C CA . ALA G 1 67 ? 113.564 139.099 106.525 1.00 21.19 67 ALA F CA 1
ATOM 9337 C C . ALA G 1 67 ? 112.569 140.064 105.888 1.00 21.19 67 ALA F C 1
ATOM 9338 O O . ALA G 1 67 ? 111.350 139.893 105.948 1.00 21.19 67 ALA F O 1
ATOM 9340 N N . VAL G 1 68 ? 113.118 141.107 105.262 1.00 25.31 68 VAL F N 1
ATOM 9341 C CA . VAL G 1 68 ? 112.282 142.146 104.674 1.00 25.31 68 VAL F CA 1
ATOM 9342 C C . VAL G 1 68 ? 111.590 141.617 103.420 1.00 25.31 68 VAL F C 1
ATOM 9343 O O . VAL G 1 68 ? 112.147 140.833 102.642 1.00 25.31 68 VAL F O 1
ATOM 9347 N N . ALA G 1 69 ? 110.355 142.055 103.229 1.00 27.69 69 ALA F N 1
ATOM 9348 C CA . ALA G 1 69 ? 109.532 141.705 102.086 1.00 27.69 69 ALA F CA 1
ATOM 9349 C C . ALA G 1 69 ? 109.994 142.449 100.842 1.00 27.69 69 ALA F C 1
ATOM 9350 O O . ALA G 1 69 ? 110.707 143.454 100.929 1.00 27.69 69 ALA F O 1
ATOM 9352 N N . PRO G 1 70 ? 109.596 141.982 99.652 1.00 30.00 70 PRO F N 1
ATOM 9353 C CA . PRO G 1 70 ? 110.015 142.653 98.411 1.00 30.00 70 PRO F CA 1
ATOM 9354 C C . PRO G 1 70 ? 109.529 144.090 98.261 1.00 30.00 70 PRO F C 1
ATOM 9355 O O . PRO G 1 70 ? 109.740 144.691 97.204 1.00 30.00 70 PRO F O 1
ATOM 9359 N N . ASP G 1 71 ? 108.873 144.648 99.281 1.00 31.43 71 ASP F N 1
ATOM 9360 C CA . ASP G 1 71 ? 108.545 146.075 99.330 1.00 31.43 71 ASP F CA 1
ATOM 9361 C C . ASP G 1 71 ? 107.658 146.476 98.145 1.00 31.43 71 ASP F C 1
ATOM 9362 O O . ASP G 1 71 ? 108.065 147.183 97.219 1.00 31.43 71 ASP F O 1
ATOM 9367 N N . ALA G 1 72 ? 106.426 145.969 98.191 1.00 31.18 72 ALA F N 1
ATOM 9368 C CA . ALA G 1 72 ? 105.441 146.193 97.138 1.00 31.18 72 ALA F CA 1
ATOM 9369 C C . ALA G 1 72 ? 105.118 147.671 96.946 1.00 31.18 72 ALA F C 1
ATOM 9370 O O . ALA G 1 72 ? 104.543 148.051 95.921 1.00 31.18 72 ALA F O 1
ATOM 9372 N N . ALA G 1 73 ? 105.468 148.508 97.922 1.00 28.99 73 ALA F N 1
ATOM 9373 C CA . ALA G 1 73 ? 105.173 149.936 97.869 1.00 28.99 73 ALA F CA 1
ATOM 9374 C C . ALA G 1 73 ? 105.826 150.638 96.683 1.00 28.99 73 ALA F C 1
ATOM 9375 O O . ALA G 1 73 ? 105.145 151.351 95.935 1.00 28.99 73 ALA F O 1
ATOM 9377 N N . LEU G 1 74 ? 107.138 150.461 96.505 1.00 29.88 74 LEU F N 1
ATOM 9378 C CA . LEU G 1 74 ? 107.832 151.136 95.415 1.00 29.88 74 LEU F CA 1
ATOM 9379 C C . LEU G 1 74 ? 107.342 150.657 94.056 1.00 29.88 74 LEU F C 1
ATOM 9380 O O . LEU G 1 74 ? 107.157 151.468 93.144 1.00 29.88 74 LEU F O 1
ATOM 9385 N N . ALA G 1 75 ? 107.139 149.347 93.898 1.00 30.06 75 ALA F N 1
ATOM 9386 C CA . ALA G 1 75 ? 106.580 148.830 92.654 1.00 30.06 75 ALA F CA 1
ATOM 9387 C C . ALA G 1 75 ? 105.211 149.438 92.383 1.00 30.06 75 ALA F C 1
ATOM 9388 O O . ALA G 1 75 ? 104.950 149.955 91.291 1.00 30.06 75 ALA F O 1
ATOM 9390 N N . SER G 1 76 ? 104.337 149.420 93.393 1.00 30.32 76 SER F N 1
ATOM 9391 C CA . SER G 1 76 ? 102.977 149.918 93.224 1.00 30.32 76 SER F CA 1
ATOM 9392 C C . SER G 1 76 ? 102.970 151.386 92.822 1.00 30.32 76 SER F C 1
ATOM 9393 O O . SER G 1 76 ? 102.184 151.798 91.961 1.00 30.32 76 SER F O 1
ATOM 9396 N N . VAL G 1 77 ? 103.831 152.193 93.441 1.00 31.37 77 VAL F N 1
ATOM 9397 C CA . VAL G 1 77 ? 103.876 153.610 93.097 1.00 31.37 77 VAL F CA 1
ATOM 9398 C C . VAL G 1 77 ? 104.479 153.820 91.712 1.00 31.37 77 VAL F C 1
ATOM 9399 O O . VAL G 1 77 ? 103.880 154.483 90.856 1.00 31.37 77 VAL F O 1
ATOM 9403 N N . ALA G 1 78 ? 105.654 153.240 91.456 1.00 33.80 78 ALA F N 1
ATOM 9404 C CA . ALA G 1 78 ? 106.426 153.603 90.273 1.00 33.80 78 ALA F CA 1
ATOM 9405 C C . ALA G 1 78 ? 105.830 153.013 89.000 1.00 33.80 78 ALA F C 1
ATOM 9406 O O . ALA G 1 78 ? 105.760 153.693 87.970 1.00 33.80 78 ALA F O 1
ATOM 9408 N N . SER G 1 79 ? 105.417 151.741 89.036 1.00 35.34 79 SER F N 1
ATOM 9409 C CA . SER G 1 79 ? 104.820 151.141 87.849 1.00 35.34 79 SER F CA 1
ATOM 9410 C C . SER G 1 79 ? 103.545 151.873 87.455 1.00 35.34 79 SER F C 1
ATOM 9411 O O . SER G 1 79 ? 103.306 152.127 86.269 1.00 35.34 79 SER F O 1
ATOM 9414 N N . ALA G 1 80 ? 102.725 152.237 88.441 1.00 36.45 80 ALA F N 1
ATOM 9415 C CA . ALA G 1 80 ? 101.521 153.010 88.167 1.00 36.45 80 ALA F CA 1
ATOM 9416 C C . ALA G 1 80 ? 101.841 154.401 87.632 1.00 36.45 80 ALA F C 1
ATOM 9417 O O . ALA G 1 80 ? 101.152 154.880 86.727 1.00 36.45 80 ALA F O 1
ATOM 9419 N N . ILE G 1 81 ? 102.875 155.059 88.165 1.00 40.22 81 ILE F N 1
ATOM 9420 C CA . ILE G 1 81 ? 103.257 156.373 87.651 1.00 40.22 81 ILE F CA 1
ATOM 9421 C C . ILE G 1 81 ? 103.697 156.273 86.194 1.00 40.22 81 ILE F C 1
ATOM 9422 O O . ILE G 1 81 ? 103.321 157.105 85.356 1.00 40.22 81 ILE F O 1
ATOM 9427 N N . ILE G 1 82 ? 104.509 155.263 85.873 1.00 43.39 82 ILE F N 1
ATOM 9428 C CA . ILE G 1 82 ? 104.983 155.097 84.501 1.00 43.39 82 ILE F CA 1
ATOM 9429 C C . ILE G 1 82 ? 103.828 154.740 83.572 1.00 43.39 82 ILE F C 1
ATOM 9430 O O . ILE G 1 82 ? 103.787 155.179 82.416 1.00 43.39 82 ILE F O 1
ATOM 9435 N N . LEU G 1 83 ? 102.867 153.952 84.059 1.00 44.65 83 LEU F N 1
ATOM 9436 C CA . LEU G 1 83 ? 101.669 153.685 83.270 1.00 44.65 83 LEU F CA 1
ATOM 9437 C C . LEU G 1 83 ? 100.885 154.967 83.015 1.00 44.65 83 LEU F C 1
ATOM 9438 O O . LEU G 1 83 ? 100.361 155.176 81.914 1.00 44.65 83 LEU F O 1
ATOM 9443 N N . VAL G 1 84 ? 100.793 155.837 84.024 1.00 47.41 84 VAL F N 1
ATOM 9444 C CA . VAL G 1 84 ? 100.025 157.071 83.877 1.00 47.41 84 VAL F CA 1
ATOM 9445 C C . VAL G 1 84 ? 100.678 157.990 82.850 1.00 47.41 84 VAL F C 1
ATOM 9446 O O . VAL G 1 84 ? 100.024 158.464 81.914 1.00 47.41 84 VAL F O 1
ATOM 9450 N N . LEU G 1 85 ? 101.974 158.253 83.002 1.00 51.22 85 LEU F N 1
ATOM 9451 C CA . LEU G 1 85 ? 102.641 159.166 82.067 1.00 51.22 85 LEU F CA 1
ATOM 9452 C C . LEU G 1 85 ? 103.304 158.419 80.912 1.00 51.22 85 LEU F C 1
ATOM 9453 O O . LEU G 1 85 ? 104.460 158.662 80.568 1.00 51.22 85 LEU F O 1
ATOM 9458 N N . GLY G 1 86 ? 102.558 157.517 80.283 1.00 54.76 86 GLY F N 1
ATOM 9459 C CA . GLY G 1 86 ? 103.054 156.826 79.110 1.00 54.76 86 GLY F CA 1
ATOM 9460 C C . GLY G 1 86 ? 101.966 156.517 78.103 1.00 54.76 86 GLY F C 1
ATOM 9461 O O . GLY G 1 86 ? 102.206 155.814 77.117 1.00 54.76 86 GLY F O 1
ATOM 9462 N N . GLY G 1 87 ? 100.767 157.041 78.340 1.00 57.99 87 GLY F N 1
ATOM 9463 C CA . GLY G 1 87 ? 99.638 156.645 77.527 1.00 57.99 87 GLY F CA 1
ATOM 9464 C C . GLY G 1 87 ? 99.323 155.177 77.744 1.00 57.99 87 GLY F C 1
ATOM 9465 O O . GLY G 1 87 ? 99.715 154.571 78.748 1.00 57.99 87 GLY F O 1
ATOM 9466 N N . GLN G 1 88 ? 98.618 154.591 76.777 1.00 60.50 88 GLN F N 1
ATOM 9467 C CA . GLN G 1 88 ? 98.286 153.167 76.783 1.00 60.50 88 GLN F CA 1
ATOM 9468 C C . GLN G 1 88 ? 97.667 152.755 78.118 1.00 60.50 88 GLN F C 1
ATOM 9469 O O . GLN G 1 88 ? 98.221 151.954 78.874 1.00 60.50 88 GLN F O 1
ATOM 9475 N N . GLY G 1 89 ? 96.506 153.342 78.405 1.00 58.64 89 GLY F N 1
ATOM 9476 C CA . GLY G 1 89 ? 95.826 153.145 79.672 1.00 58.64 89 GLY F CA 1
ATOM 9477 C C . GLY G 1 89 ? 95.689 151.698 80.100 1.00 58.64 89 GLY F C 1
ATOM 9478 O O . GLY G 1 89 ? 96.276 151.287 81.105 1.00 58.64 89 GLY F O 1
ATOM 9479 N N . VAL G 1 90 ? 94.932 150.909 79.335 1.00 56.66 90 VAL F N 1
ATOM 9480 C CA . VAL G 1 90 ? 94.702 149.509 79.667 1.00 56.66 90 VAL F CA 1
ATOM 9481 C C . VAL G 1 90 ? 95.728 148.583 79.026 1.00 56.66 90 VAL F C 1
ATOM 9482 O O . VAL G 1 90 ? 96.146 147.602 79.659 1.00 56.66 90 VAL F O 1
ATOM 9486 N N . ALA G 1 91 ? 96.177 148.883 77.808 1.00 55.51 91 ALA F N 1
ATOM 9487 C CA . ALA G 1 91 ? 97.110 148.013 77.102 1.00 55.51 91 ALA F CA 1
ATOM 9488 C C . ALA G 1 91 ? 98.542 148.129 77.610 1.00 55.51 91 ALA F C 1
ATOM 9489 O O . ALA G 1 91 ? 99.355 147.235 77.349 1.00 55.51 91 ALA F O 1
ATOM 9491 N N . GLY G 1 92 ? 98.872 149.203 78.325 1.00 50.57 92 GLY F N 1
ATOM 9492 C CA . GLY G 1 92 ? 100.197 149.362 78.890 1.00 50.57 92 GLY F CA 1
ATOM 9493 C C . GLY G 1 92 ? 100.419 148.671 80.214 1.00 50.57 92 GLY F C 1
ATOM 9494 O O . GLY G 1 92 ? 101.513 148.757 80.778 1.00 50.57 92 GLY F O 1
ATOM 9495 N N . ILE G 1 93 ? 99.392 147.989 80.727 1.00 45.04 93 ILE F N 1
ATOM 9496 C CA . ILE G 1 93 ? 99.516 147.325 82.028 1.00 45.04 93 ILE F CA 1
ATOM 9497 C C . ILE G 1 93 ? 100.579 146.235 82.030 1.00 45.04 93 ILE F C 1
ATOM 9498 O O . ILE G 1 93 ? 101.349 146.159 83.000 1.00 45.04 93 ILE F O 1
ATOM 9503 N N . PRO G 1 94 ? 100.678 145.352 81.026 1.00 45.46 94 PRO F N 1
ATOM 9504 C CA . PRO G 1 94 ? 101.720 144.310 81.075 1.00 45.46 94 PRO F CA 1
ATOM 9505 C C . PRO G 1 94 ? 103.143 144.846 81.115 1.00 45.46 94 PRO F C 1
ATOM 9506 O O . PRO G 1 94 ? 104.032 144.133 81.597 1.00 45.46 94 PRO F O 1
ATOM 9510 N N . SER G 1 95 ? 103.395 146.061 80.627 1.00 41.53 95 SER F N 1
ATOM 9511 C CA . SER G 1 95 ? 104.720 146.654 80.762 1.00 41.53 95 SER F CA 1
ATOM 9512 C C . SER G 1 95 ? 104.986 147.131 82.184 1.00 41.53 95 SER F C 1
ATOM 9513 O O . SER G 1 95 ? 106.088 146.931 82.711 1.00 41.53 95 SER F O 1
ATOM 9516 N N . ALA G 1 96 ? 103.990 147.754 82.819 1.00 36.90 96 ALA F N 1
ATOM 9517 C CA . ALA G 1 96 ? 104.136 148.151 84.214 1.00 36.90 96 ALA F CA 1
ATOM 9518 C C . ALA G 1 96 ? 104.332 146.935 85.109 1.00 36.90 96 ALA F C 1
ATOM 9519 O O . ALA G 1 96 ? 105.169 146.952 86.019 1.00 36.90 96 ALA F O 1
ATOM 9521 N N . ILE G 1 97 ? 103.576 145.864 84.857 1.00 37.47 97 ILE F N 1
ATOM 9522 C CA . ILE G 1 97 ? 103.753 144.635 85.625 1.00 37.47 97 ILE F CA 1
ATOM 9523 C C . ILE G 1 97 ? 105.151 144.069 85.420 1.00 37.47 97 ILE F C 1
ATOM 9524 O O . ILE G 1 97 ? 105.800 143.632 86.379 1.00 37.47 97 ILE F O 1
ATOM 9529 N N . ALA G 1 98 ? 105.641 144.074 84.178 1.00 39.11 98 ALA F N 1
ATOM 9530 C CA . ALA G 1 98 ? 106.966 143.531 83.901 1.00 39.11 98 ALA F CA 1
ATOM 9531 C C . ALA G 1 98 ? 108.058 144.335 84.596 1.00 39.11 98 ALA F C 1
ATOM 9532 O O . ALA G 1 98 ? 109.016 143.761 85.127 1.00 39.11 98 ALA F O 1
ATOM 9534 N N . ILE G 1 99 ? 107.936 145.664 84.601 1.00 39.16 99 ILE F N 1
ATOM 9535 C CA . ILE G 1 99 ? 108.966 146.489 85.225 1.00 39.16 99 ILE F CA 1
ATOM 9536 C C . ILE G 1 99 ? 108.815 146.577 86.740 1.00 39.16 99 ILE F C 1
ATOM 9537 O O . ILE G 1 99 ? 109.750 147.018 87.419 1.00 39.16 99 ILE F O 1
ATOM 9542 N N . ALA G 1 100 ? 107.664 146.181 87.291 1.00 35.59 100 ALA F N 1
ATOM 9543 C CA . ALA G 1 100 ? 107.465 146.287 88.734 1.00 35.59 100 ALA F CA 1
ATOM 9544 C C . ALA G 1 100 ? 108.387 145.352 89.510 1.00 35.59 100 ALA F C 1
ATOM 9545 O O . ALA G 1 100 ? 108.899 145.725 90.573 1.00 35.59 100 ALA F O 1
ATOM 9547 N N . ILE G 1 101 ? 108.601 144.133 89.007 1.00 35.57 101 ILE F N 1
ATOM 9548 C CA . ILE G 1 101 ? 109.293 143.114 89.803 1.00 35.57 101 ILE F CA 1
ATOM 9549 C C . ILE G 1 101 ? 110.731 143.500 90.138 1.00 35.57 101 ILE F C 1
ATOM 9550 O O . ILE G 1 101 ? 111.107 143.422 91.319 1.00 35.57 101 ILE F O 1
ATOM 9555 N N . PRO G 1 102 ? 111.583 143.902 89.182 1.00 34.66 102 PRO F N 1
ATOM 9556 C CA . PRO G 1 102 ? 112.929 144.367 89.569 1.00 34.66 102 PRO F CA 1
ATOM 9557 C C . PRO G 1 102 ? 112.909 145.607 90.445 1.00 34.66 102 PRO F C 1
ATOM 9558 O O . PRO G 1 102 ? 113.776 145.755 91.320 1.00 34.66 102 PRO F O 1
ATOM 9562 N N . LEU G 1 103 ? 111.946 146.500 90.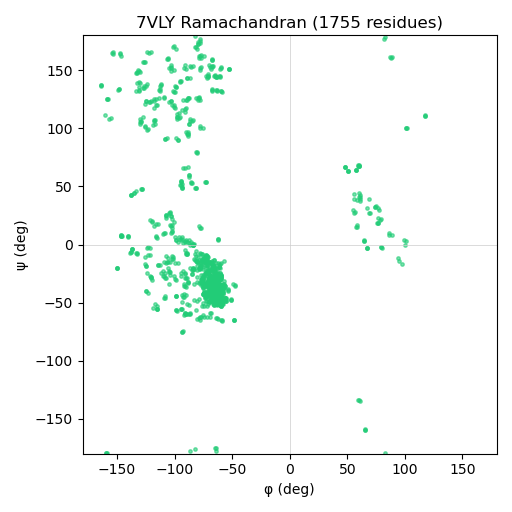243 1.00 34.68 103 LEU F N 1
ATOM 9563 C CA . LEU G 1 103 ? 111.826 147.673 91.090 1.00 34.68 103 LEU F CA 1
ATOM 9564 C C . LEU G 1 103 ? 111.403 147.318 92.507 1.00 34.68 103 LEU F C 1
ATOM 9565 O O . LEU G 1 103 ? 111.748 148.046 93.443 1.00 34.68 103 LEU F O 1
ATOM 9570 N N . ALA G 1 104 ? 110.694 146.201 92.687 1.00 31.66 104 ALA F N 1
ATOM 9571 C CA . ALA G 1 104 ? 110.437 145.701 94.033 1.00 31.66 104 ALA F CA 1
ATOM 9572 C C . ALA G 1 104 ? 111.737 145.318 94.732 1.00 31.66 104 ALA F C 1
ATOM 9573 O O . ALA G 1 104 ? 111.924 145.615 95.917 1.00 31.66 104 ALA F O 1
ATOM 9575 N N . VAL G 1 105 ? 112.652 144.666 94.013 1.00 31.89 105 VAL F N 1
ATOM 9576 C CA . VAL G 1 105 ? 113.949 144.322 94.591 1.00 31.89 105 VAL F CA 1
ATOM 9577 C C . VAL G 1 105 ? 114.744 145.585 94.905 1.00 31.89 105 VAL F C 1
ATOM 9578 O O . VAL G 1 105 ? 115.425 145.673 95.937 1.00 31.89 105 VAL F O 1
ATOM 9582 N N . ALA G 1 106 ? 114.677 146.580 94.018 1.00 32.68 106 ALA F N 1
ATOM 9583 C CA . ALA G 1 106 ? 115.341 147.854 94.288 1.00 32.68 106 ALA F CA 1
ATOM 9584 C C . ALA G 1 106 ? 114.785 148.513 95.549 1.00 32.68 106 ALA F C 1
ATOM 9585 O O . ALA G 1 106 ? 115.546 149.037 96.374 1.00 32.68 106 ALA F O 1
ATOM 9587 N N . GLY G 1 107 ? 113.461 148.495 95.713 1.00 31.29 107 GLY F N 1
ATOM 9588 C CA . GLY G 1 107 ? 112.865 149.034 96.925 1.00 31.29 107 GLY F CA 1
ATOM 9589 C C . GLY G 1 107 ? 113.244 148.246 98.163 1.00 31.29 107 GLY F C 1
ATOM 9590 O O . GLY G 1 107 ? 113.397 148.811 99.247 1.00 31.29 107 GLY F O 1
ATOM 9591 N N . LEU G 1 108 ? 113.381 146.926 98.023 1.00 31.08 108 LEU F N 1
ATOM 9592 C CA . LEU G 1 108 ? 113.870 146.108 99.128 1.00 31.08 108 LEU F CA 1
ATOM 9593 C C . LEU G 1 108 ? 115.271 146.536 99.542 1.00 31.08 108 LEU F C 1
ATOM 9594 O O . LEU G 1 108 ? 115.564 146.666 100.737 1.00 31.08 108 LEU F O 1
ATOM 9599 N N . PHE G 1 109 ? 116.148 146.768 98.563 1.00 33.13 109 PHE F N 1
ATOM 9600 C CA . PHE G 1 109 ? 117.494 147.244 98.869 1.00 33.13 109 PHE F CA 1
ATOM 9601 C C . PHE G 1 109 ? 117.450 148.598 99.570 1.00 33.13 109 PHE F C 1
ATOM 9602 O O . PHE G 1 109 ? 118.160 148.826 100.558 1.00 33.13 109 PHE F O 1
ATOM 9610 N N . LEU G 1 110 ? 116.610 149.509 99.070 1.00 32.96 110 LEU F N 1
ATOM 9611 C CA . LEU G 1 110 ? 116.516 150.838 99.669 1.00 32.96 110 LEU F CA 1
ATOM 9612 C C . LEU G 1 110 ? 116.010 150.771 101.106 1.00 32.96 110 LEU F C 1
ATOM 9613 O O . LEU G 1 110 ? 116.543 151.449 101.995 1.00 32.96 110 LEU F O 1
ATOM 9618 N N . THR G 1 111 ? 114.981 149.958 101.356 1.00 33.17 111 THR F N 1
ATOM 9619 C CA . THR G 1 111 ? 114.428 149.872 102.703 1.00 33.17 111 THR F CA 1
ATOM 9620 C C . THR G 1 111 ? 115.388 149.158 103.648 1.00 33.17 111 THR F C 1
ATOM 9621 O O . THR G 1 111 ? 115.448 149.489 104.835 1.00 33.17 111 THR F O 1
ATOM 9625 N N . MET G 1 112 ? 116.168 148.198 103.140 1.00 35.14 112 MET F N 1
ATOM 9626 C CA . MET G 1 112 ? 117.210 147.598 103.966 1.00 35.14 112 MET F CA 1
ATOM 9627 C C . MET G 1 112 ? 118.271 148.627 104.335 1.00 35.14 112 MET F C 1
ATOM 9628 O O . MET G 1 112 ? 118.737 148.667 105.481 1.00 35.14 112 MET F O 1
ATOM 9633 N N . ILE G 1 113 ? 118.652 149.477 103.377 1.00 34.97 113 ILE F N 1
ATOM 9634 C CA . ILE G 1 113 ? 119.639 150.518 103.650 1.00 34.97 113 ILE F CA 1
ATOM 9635 C C . ILE G 1 113 ? 119.120 151.479 104.714 1.00 34.97 113 ILE F C 1
ATOM 9636 O O . ILE G 1 113 ? 119.841 151.838 105.654 1.00 34.97 113 ILE F O 1
ATOM 9641 N N . VAL G 1 114 ? 117.859 151.901 104.593 1.00 33.66 114 VAL F N 1
ATOM 9642 C CA . VAL G 1 114 ? 117.296 152.816 105.584 1.00 33.66 114 VAL F CA 1
ATOM 9643 C C . VAL G 1 114 ? 117.117 152.156 106.950 1.00 33.66 114 VAL F C 1
ATOM 9644 O O . VAL G 1 114 ? 117.353 152.804 107.980 1.00 33.66 114 VAL F O 1
ATOM 9648 N N . ARG G 1 115 ? 116.719 150.882 106.997 1.00 32.93 115 ARG F N 1
ATOM 9649 C CA . ARG G 1 115 ? 116.642 150.182 108.274 1.00 32.93 115 ARG F CA 1
ATOM 9650 C C . ARG G 1 115 ? 118.010 150.077 108.934 1.00 32.93 115 ARG F C 1
ATOM 9651 O O . ARG G 1 115 ? 118.117 150.212 110.158 1.00 32.93 115 ARG F O 1
ATOM 9659 N N . THR G 1 116 ? 119.061 149.832 108.147 1.00 35.08 116 THR F N 1
ATOM 9660 C CA . THR G 1 116 ? 120.413 149.854 108.696 1.00 35.08 116 THR F CA 1
ATOM 9661 C C . THR G 1 116 ? 120.767 151.241 109.223 1.00 35.08 116 THR F C 1
ATOM 9662 O O . THR G 1 116 ? 121.333 151.372 110.315 1.00 35.08 116 THR F O 1
ATOM 9666 N N . LEU G 1 117 ? 120.426 152.287 108.467 1.00 35.85 117 LEU F N 1
ATOM 9667 C CA . LEU G 1 117 ? 120.716 153.659 108.870 1.00 35.85 117 LEU F CA 1
ATOM 9668 C C . LEU G 1 117 ? 119.927 154.084 110.104 1.00 35.85 117 LEU F C 1
ATOM 9669 O O . LEU G 1 117 ? 120.310 155.056 110.761 1.00 35.85 117 LEU F O 1
ATOM 9674 N N . ALA G 1 118 ? 118.836 153.389 110.428 1.00 40.21 118 ALA F N 1
ATOM 9675 C CA . ALA G 1 118 ? 118.013 153.781 111.568 1.00 40.21 118 ALA F CA 1
ATOM 9676 C C . ALA G 1 118 ? 118.667 153.499 112.920 1.00 40.21 118 ALA F C 1
ATOM 9677 O O . ALA G 1 118 ? 118.147 153.955 113.944 1.00 40.21 118 ALA F O 1
ATOM 9679 N N . VAL G 1 119 ? 119.769 152.754 112.960 1.00 43.64 119 VAL F N 1
ATOM 9680 C CA . VAL G 1 119 ? 120.408 152.378 114.225 1.00 43.64 119 VAL F CA 1
ATOM 9681 C C . VAL G 1 119 ? 120.966 153.598 114.962 1.00 43.64 119 VAL F C 1
ATOM 9682 O O . VAL G 1 119 ? 120.722 153.742 116.173 1.00 43.64 119 VAL F O 1
ATOM 9686 N N . PRO G 1 120 ? 121.720 154.496 114.312 1.00 45.21 120 PRO F N 1
ATOM 9687 C CA . PRO G 1 120 ? 122.139 155.712 115.028 1.00 45.21 120 PRO F CA 1
ATOM 9688 C C . PRO G 1 120 ? 120.974 156.556 115.510 1.00 45.21 120 PRO F C 1
ATOM 9689 O O . PRO G 1 120 ? 121.122 157.282 116.499 1.00 45.21 120 PRO F O 1
ATOM 9693 N N . ILE G 1 121 ? 119.815 156.475 114.854 1.00 44.84 121 ILE F N 1
ATOM 9694 C CA . ILE G 1 121 ? 118.651 157.222 115.322 1.00 44.84 121 ILE F CA 1
ATOM 9695 C C . ILE G 1 121 ? 118.234 156.754 116.712 1.00 44.84 121 ILE F C 1
ATOM 9696 O O . ILE G 1 121 ? 118.032 157.568 117.620 1.00 44.84 121 ILE F O 1
ATOM 9701 N N . VAL G 1 122 ? 118.117 155.439 116.913 1.00 44.91 122 VAL F N 1
ATOM 9702 C CA . VAL G 1 122 ? 117.733 154.957 118.236 1.00 44.91 122 VAL F CA 1
ATOM 9703 C C . VAL G 1 122 ? 118.884 155.114 119.222 1.00 44.91 122 VAL F C 1
ATOM 9704 O O . VAL G 1 122 ? 118.659 155.221 120.433 1.00 44.91 122 VAL F O 1
ATOM 9708 N N . HIS G 1 123 ? 120.130 155.145 118.737 1.00 49.96 123 HIS F N 1
ATOM 9709 C CA . HIS G 1 123 ? 121.236 155.482 119.631 1.00 49.96 123 HIS F CA 1
ATOM 9710 C C . HIS G 1 123 ? 121.096 156.905 120.170 1.00 49.96 123 HIS F C 1
ATOM 9711 O O . HIS G 1 123 ? 121.279 157.147 121.372 1.00 49.96 123 HIS F O 1
ATOM 9718 N N . LEU G 1 124 ? 120.762 157.858 119.296 1.00 51.45 124 LEU F N 1
ATOM 9719 C CA . LEU G 1 124 ? 120.498 159.219 119.753 1.00 51.45 124 LEU F CA 1
ATOM 9720 C C . LEU G 1 124 ? 119.274 159.266 120.658 1.00 51.45 124 LEU F C 1
ATOM 9721 O O . LEU G 1 124 ? 119.216 160.070 121.593 1.00 51.45 124 LEU F O 1
ATOM 9726 N N . MET G 1 125 ? 118.279 158.418 120.388 1.00 53.79 125 MET F N 1
ATOM 9727 C CA . MET G 1 125 ? 117.117 158.350 121.269 1.00 53.79 125 MET F CA 1
ATOM 9728 C C . MET G 1 125 ? 117.513 157.894 122.669 1.00 53.79 125 MET F C 1
ATOM 9729 O O . MET G 1 125 ? 117.019 158.429 123.666 1.00 53.79 125 MET F O 1
ATOM 9734 N N . ASP G 1 126 ? 118.404 156.905 122.763 1.00 57.75 126 ASP F N 1
ATOM 9735 C CA . ASP G 1 126 ? 118.904 156.473 124.067 1.00 57.75 126 ASP F CA 1
ATOM 9736 C C . ASP G 1 126 ? 119.680 157.591 124.756 1.00 57.75 126 ASP F C 1
ATOM 9737 O O . ASP G 1 126 ? 119.501 157.844 125.957 1.00 57.75 126 ASP F O 1
ATOM 9742 N N . ARG G 1 127 ? 120.555 158.269 124.006 1.00 62.76 127 ARG F N 1
ATOM 9743 C CA . ARG G 1 127 ? 121.339 159.357 124.584 1.00 62.76 127 ARG F CA 1
ATOM 9744 C C . ARG G 1 127 ? 120.455 160.512 125.037 1.00 62.76 127 ARG F C 1
ATOM 9745 O O . ARG G 1 127 ? 120.815 161.244 125.964 1.00 62.76 127 ARG F O 1
ATOM 9753 N N . ALA G 1 128 ? 119.311 160.707 124.383 1.00 66.24 128 ALA F N 1
ATOM 9754 C CA . ALA G 1 128 ? 118.350 161.702 124.840 1.00 66.24 128 ALA F CA 1
ATOM 9755 C C . ALA G 1 128 ? 117.551 161.207 126.037 1.00 66.24 128 ALA F C 1
ATOM 9756 O O . ALA G 1 128 ? 117.160 162.009 126.893 1.00 66.24 128 ALA F O 1
ATOM 9758 N N . ALA G 1 129 ? 117.294 159.899 126.104 1.00 70.00 129 ALA F N 1
ATOM 9759 C CA . ALA G 1 129 ? 116.597 159.330 127.250 1.00 70.00 129 ALA F CA 1
ATOM 9760 C C . ALA G 1 129 ? 117.419 159.477 128.522 1.00 70.00 129 ALA F C 1
ATOM 9761 O O . ALA G 1 129 ? 116.867 159.746 129.596 1.00 70.00 129 ALA F O 1
ATOM 9763 N N . GLU G 1 130 ? 118.740 159.301 128.425 1.00 73.34 130 GLU F N 1
ATOM 9764 C CA . GLU G 1 130 ? 119.575 159.487 129.608 1.00 73.34 130 GLU F CA 1
ATOM 9765 C C . GLU G 1 130 ? 119.613 160.942 130.061 1.00 73.34 130 GLU F C 1
ATOM 9766 O O . GLU G 1 130 ? 119.965 161.208 131.216 1.00 73.34 130 GLU F O 1
ATOM 9772 N N . LYS G 1 131 ? 119.262 161.885 129.185 1.00 76.25 131 LYS F N 1
ATOM 9773 C CA . LYS G 1 131 ? 119.196 163.293 129.557 1.00 76.25 131 LYS F CA 1
ATOM 9774 C C . LYS G 1 131 ? 117.825 163.713 130.072 1.00 76.25 131 LYS F C 1
ATOM 9775 O O . LYS G 1 131 ? 117.682 164.846 130.544 1.00 76.25 131 LYS F O 1
ATOM 9781 N N . GLY G 1 132 ? 116.822 162.841 129.995 1.00 79.90 132 GLY F N 1
ATOM 9782 C CA . GLY G 1 132 ? 115.504 163.170 130.499 1.00 79.90 132 GLY F CA 1
ATOM 9783 C C . GLY G 1 132 ? 114.658 164.036 129.595 1.00 79.90 132 GLY F C 1
ATOM 9784 O O . GLY G 1 132 ? 113.733 164.695 130.079 1.00 79.90 132 GLY F O 1
ATOM 9785 N N . ASN G 1 133 ? 114.940 164.059 128.293 1.00 80.05 133 ASN F N 1
ATOM 9786 C CA . ASN G 1 133 ? 114.172 164.858 127.339 1.00 80.05 133 ASN F CA 1
ATOM 9787 C C . ASN G 1 133 ? 113.151 163.945 126.668 1.00 80.05 133 ASN F C 1
ATOM 9788 O O . ASN G 1 133 ? 113.507 163.069 125.877 1.00 80.05 133 ASN F O 1
ATOM 9793 N N . ILE G 1 134 ? 111.872 164.151 126.991 1.00 77.13 134 ILE F N 1
ATOM 9794 C CA . ILE G 1 134 ? 110.824 163.257 126.510 1.00 77.13 134 ILE F CA 1
ATOM 9795 C C . ILE G 1 134 ? 110.341 163.610 125.106 1.00 77.13 134 ILE F C 1
ATOM 9796 O O . ILE G 1 134 ? 109.761 162.753 124.428 1.00 77.13 134 ILE F O 1
ATOM 9801 N N . ARG G 1 135 ? 110.563 164.842 124.644 1.00 74.92 135 ARG F N 1
ATOM 9802 C CA . ARG G 1 135 ? 110.052 165.267 123.346 1.00 74.92 135 ARG F CA 1
ATOM 9803 C C . ARG G 1 135 ? 111.032 165.016 122.209 1.00 74.92 135 ARG F C 1
ATOM 9804 O O . ARG G 1 135 ? 110.607 164.811 121.065 1.00 74.92 135 ARG F O 1
ATOM 9812 N N . SER G 1 136 ? 112.335 165.028 122.494 1.00 67.47 136 SER F N 1
ATOM 9813 C CA . SER G 1 136 ? 113.314 164.771 121.445 1.00 67.47 136 SER F CA 1
ATOM 9814 C C . SER G 1 136 ? 113.255 163.327 120.962 1.00 67.47 136 SER F C 1
ATOM 9815 O O . SER G 1 136 ? 113.548 163.056 119.793 1.00 67.47 136 SER F O 1
ATOM 9818 N N . VAL G 1 137 ? 112.875 162.391 121.836 1.00 60.64 137 VAL F N 1
ATOM 9819 C CA . VAL G 1 137 ? 112.678 161.010 121.400 1.00 60.64 137 VAL F CA 1
ATOM 9820 C C . VAL G 1 137 ? 111.537 160.931 120.394 1.00 60.64 137 VAL F C 1
ATOM 9821 O O . VAL G 1 137 ? 111.640 160.252 119.362 1.00 60.64 137 VAL F O 1
ATOM 9825 N N . GLU G 1 138 ? 110.432 161.630 120.674 1.00 56.03 138 GLU F N 1
ATOM 9826 C CA . GLU G 1 138 ? 109.332 161.698 119.718 1.00 56.03 138 GLU F CA 1
ATOM 9827 C C . GLU G 1 138 ? 109.786 162.331 118.411 1.00 56.03 138 GLU F C 1
ATOM 9828 O O . GLU G 1 138 ? 109.419 161.866 117.324 1.00 56.03 138 GLU F O 1
ATOM 9834 N N . TRP G 1 139 ? 110.572 163.405 118.501 1.00 53.40 139 TRP F N 1
ATOM 9835 C CA . TRP G 1 139 ? 111.066 164.069 117.299 1.00 53.40 139 TRP F CA 1
ATOM 9836 C C . TRP G 1 139 ? 111.917 163.127 116.458 1.00 53.40 139 TRP F C 1
ATOM 9837 O O . TRP G 1 139 ? 111.788 163.092 115.230 1.00 53.40 139 TRP F O 1
ATOM 9848 N N . LEU G 1 140 ? 112.788 162.350 117.102 1.00 48.05 140 LEU F N 1
ATOM 9849 C CA . LEU G 1 140 ? 113.624 161.407 116.366 1.00 48.05 140 LEU F CA 1
ATOM 9850 C C . LEU G 1 140 ? 112.791 160.288 115.752 1.00 48.05 140 LEU F C 1
ATOM 9851 O O . LEU G 1 140 ? 113.076 159.835 114.637 1.00 48.05 140 LEU F O 1
ATOM 9856 N N . HIS G 1 141 ? 111.759 159.823 116.461 1.00 39.09 141 HIS F N 1
ATOM 9857 C CA . HIS G 1 141 ? 110.886 158.794 115.899 1.00 39.09 141 HIS F CA 1
ATOM 9858 C C . HIS G 1 141 ? 110.151 159.313 114.665 1.00 39.09 141 HIS F C 1
ATOM 9859 O O . HIS G 1 141 ? 110.049 158.616 113.645 1.00 39.09 141 HIS F O 1
ATOM 9866 N N . ILE G 1 142 ? 109.638 160.544 114.737 1.00 40.63 142 ILE F N 1
ATOM 9867 C CA . ILE G 1 142 ? 108.964 161.132 113.582 1.00 40.63 142 ILE F CA 1
ATOM 9868 C C . ILE G 1 142 ? 109.949 161.362 112.441 1.00 40.63 142 ILE F C 1
ATOM 9869 O O . ILE G 1 142 ? 109.600 161.191 111.267 1.00 40.63 142 ILE F O 1
ATOM 9874 N N . SER G 1 143 ? 111.189 161.746 112.757 1.00 39.31 143 SER F N 1
ATOM 9875 C CA . SER G 1 143 ? 112.203 161.901 111.720 1.00 39.31 143 SER F CA 1
ATOM 9876 C C . SER G 1 143 ? 112.506 160.570 111.044 1.00 39.31 143 SER F C 1
ATOM 9877 O O . SER G 1 143 ? 112.700 160.517 109.825 1.00 39.31 143 SER F O 1
ATOM 9880 N N . ALA G 1 144 ? 112.558 159.486 111.821 1.00 36.04 144 ALA F N 1
ATOM 9881 C CA . ALA G 1 144 ? 112.748 158.163 111.237 1.00 36.04 144 ALA F CA 1
ATOM 9882 C C . ALA G 1 144 ? 111.583 157.776 110.335 1.00 36.04 144 ALA F C 1
ATOM 9883 O O . ALA G 1 144 ? 111.793 157.181 109.272 1.00 36.04 144 ALA F O 1
ATOM 9885 N N . ILE G 1 145 ? 110.354 158.096 110.744 1.00 36.98 145 ILE F N 1
ATOM 9886 C CA . ILE G 1 145 ? 109.194 157.825 109.895 1.00 36.98 145 ILE F CA 1
ATOM 9887 C C . ILE G 1 145 ? 109.296 158.607 108.589 1.00 36.98 145 ILE F C 1
ATOM 9888 O O . ILE G 1 145 ? 109.084 158.066 107.493 1.00 36.98 145 ILE F O 1
ATOM 9893 N N . CYS G 1 146 ? 109.630 159.895 108.688 1.00 38.69 146 CYS F N 1
ATOM 9894 C CA . CYS G 1 146 ? 109.749 160.742 107.510 1.00 38.69 146 CYS F CA 1
ATOM 9895 C C . CYS G 1 146 ? 110.887 160.310 106.598 1.00 38.69 146 CYS F C 1
ATOM 9896 O O . CYS G 1 146 ? 110.792 160.500 105.384 1.00 38.69 146 CYS F O 1
ATOM 9899 N N . MET G 1 147 ? 111.962 159.745 107.152 1.00 38.20 147 MET F N 1
ATOM 9900 C CA . MET G 1 147 ? 113.049 159.256 106.311 1.00 38.20 147 MET F CA 1
ATOM 9901 C C . MET G 1 147 ? 112.579 158.126 105.404 1.00 38.20 147 MET F C 1
ATOM 9902 O O . MET G 1 147 ? 112.887 158.113 104.206 1.00 38.20 147 MET F O 1
ATOM 9907 N N . GLN G 1 148 ? 111.811 157.179 105.947 1.00 32.75 148 GLN F N 1
ATOM 9908 C CA . GLN G 1 148 ? 111.304 156.094 105.114 1.00 32.75 148 GLN F CA 1
ATOM 9909 C C . GLN G 1 148 ? 110.205 156.575 104.178 1.00 32.75 148 GLN F C 1
ATOM 9910 O O . GLN G 1 148 ? 110.023 156.008 103.095 1.00 32.75 148 GLN F O 1
ATOM 9916 N N . GLY G 1 149 ? 109.460 157.611 104.571 1.00 31.96 149 GLY F N 1
ATOM 9917 C CA . GLY G 1 149 ? 108.539 158.228 103.625 1.00 31.96 149 GLY F CA 1
ATOM 9918 C C . GLY G 1 149 ? 109.261 158.847 102.442 1.00 31.96 149 GLY F C 1
ATOM 9919 O O . GLY G 1 149 ? 108.872 158.661 101.285 1.00 31.96 149 GLY F O 1
ATOM 9920 N N . ILE G 1 150 ? 110.341 159.581 102.720 1.00 33.38 150 ILE F N 1
ATOM 9921 C CA . ILE G 1 150 ? 111.157 160.193 101.679 1.00 33.38 150 ILE F CA 1
ATOM 9922 C C . ILE G 1 150 ? 111.824 159.142 100.800 1.00 33.38 150 ILE F C 1
ATOM 9923 O O . ILE G 1 150 ? 111.996 159.364 99.593 1.00 33.38 150 ILE F O 1
ATOM 9928 N N . ARG G 1 151 ? 112.189 157.993 101.383 1.00 31.70 151 ARG F N 1
ATOM 9929 C CA . ARG G 1 151 ? 112.795 156.899 100.627 1.00 31.70 151 ARG F CA 1
ATOM 9930 C C . ARG G 1 151 ? 112.012 156.563 99.363 1.00 31.70 151 ARG F C 1
ATOM 9931 O O . ARG G 1 151 ? 112.606 156.185 98.347 1.00 31.70 151 ARG F O 1
ATOM 9939 N N . ILE G 1 152 ? 110.689 156.690 99.403 1.00 32.52 152 ILE F N 1
ATOM 9940 C CA . ILE G 1 152 ? 109.866 156.487 98.219 1.00 32.52 152 ILE F CA 1
ATOM 9941 C C . ILE G 1 152 ? 109.360 157.795 97.623 1.00 32.52 152 ILE F C 1
ATOM 9942 O O . ILE G 1 152 ? 109.067 157.839 96.416 1.00 32.52 152 ILE F O 1
ATOM 9947 N N . ALA G 1 153 ? 109.289 158.880 98.398 1.00 35.63 153 ALA F N 1
ATOM 9948 C CA . ALA G 1 153 ? 108.885 160.164 97.833 1.00 35.63 153 ALA F CA 1
ATOM 9949 C C . ALA G 1 153 ? 109.878 160.653 96.782 1.00 35.63 153 ALA F C 1
ATOM 9950 O O . ALA G 1 153 ? 109.480 161.281 95.795 1.00 35.63 153 ALA F O 1
ATOM 9952 N N . ILE G 1 154 ? 111.166 160.380 96.971 1.00 38.91 154 ILE F N 1
ATOM 9953 C CA . ILE G 1 154 ? 112.188 160.872 96.044 1.00 38.91 154 ILE F CA 1
ATOM 9954 C C . ILE G 1 154 ? 112.143 160.138 94.702 1.00 38.91 154 ILE F C 1
ATOM 9955 O O . ILE G 1 154 ? 112.089 160.807 93.660 1.00 38.91 154 ILE F O 1
ATOM 9960 N N . PRO G 1 155 ? 112.192 158.796 94.650 1.00 40.22 155 PRO F N 1
ATOM 9961 C CA . PRO G 1 155 ? 112.194 158.138 93.329 1.00 40.22 155 PRO F CA 1
ATOM 9962 C C . PRO G 1 155 ? 110.951 158.423 92.507 1.00 40.22 155 PRO F C 1
ATOM 9963 O O . PRO G 1 155 ? 111.040 158.552 91.280 1.00 40.22 155 PRO F O 1
ATOM 9967 N N . ALA G 1 156 ? 109.788 158.532 93.152 1.00 43.07 156 ALA F N 1
ATOM 9968 C CA . ALA G 1 156 ? 108.556 158.821 92.431 1.00 43.07 156 ALA F CA 1
ATOM 9969 C C . ALA G 1 156 ? 108.560 160.206 91.801 1.00 43.07 156 ALA F C 1
ATOM 9970 O O . ALA G 1 156 ? 108.030 160.371 90.697 1.00 43.07 156 ALA F O 1
ATOM 9972 N N . ALA G 1 157 ? 109.139 161.200 92.475 1.00 48.48 157 ALA F N 1
ATOM 9973 C CA . ALA G 1 157 ? 109.316 162.520 91.889 1.00 48.48 157 ALA F CA 1
ATOM 9974 C C . ALA G 1 157 ? 110.406 162.556 90.829 1.00 48.48 157 ALA F C 1
ATOM 9975 O O . ALA G 1 157 ? 110.281 163.312 89.860 1.00 48.48 157 ALA F O 1
ATOM 9977 N N . ALA G 1 158 ? 111.469 161.764 90.991 1.00 50.06 158 ALA F N 1
ATOM 9978 C CA . ALA G 1 158 ? 112.498 161.685 89.960 1.00 50.06 158 ALA F CA 1
ATOM 9979 C C . ALA G 1 158 ? 111.945 161.082 88.675 1.00 50.06 158 ALA F C 1
ATOM 9980 O O . ALA G 1 158 ? 112.289 161.527 87.574 1.00 50.06 158 ALA F O 1
ATOM 9982 N N . LEU G 1 159 ? 111.087 160.065 88.798 1.00 53.20 159 LEU F N 1
ATOM 9983 C CA . LEU G 1 159 ? 110.491 159.445 87.618 1.00 53.20 159 LEU F CA 1
ATOM 9984 C C . LEU G 1 159 ? 109.574 160.409 86.875 1.00 53.20 159 LEU F C 1
ATOM 9985 O O . LEU G 1 159 ? 109.294 160.207 85.688 1.00 53.20 159 LEU F O 1
ATOM 9990 N N . LEU G 1 160 ? 109.089 161.451 87.554 1.00 58.04 160 LEU F N 1
ATOM 9991 C CA . LEU G 1 160 ? 108.111 162.354 86.957 1.00 58.04 160 LEU F CA 1
ATOM 9992 C C . LEU G 1 160 ? 108.694 163.215 85.842 1.00 58.04 160 LEU F C 1
ATOM 9993 O O . LEU G 1 160 ? 107.991 163.494 84.865 1.00 58.04 160 LEU F O 1
ATOM 9998 N N . PHE G 1 161 ? 109.953 163.637 85.955 1.00 65.92 161 PHE F N 1
ATOM 9999 C CA . PHE G 1 161 ? 110.567 164.518 84.968 1.00 65.92 161 PHE F CA 1
ATOM 10000 C C . PHE G 1 161 ? 111.520 163.784 84.033 1.00 65.92 161 PHE F C 1
ATOM 10001 O O . PHE G 1 161 ? 112.431 164.407 83.478 1.00 65.92 161 PHE F O 1
ATOM 10009 N N . ILE G 1 162 ? 111.336 162.481 83.848 1.00 65.65 162 ILE F N 1
ATOM 10010 C CA . ILE G 1 162 ? 112.129 161.715 82.890 1.00 65.65 162 ILE F CA 1
ATOM 10011 C C . ILE G 1 162 ? 111.169 160.999 81.951 1.00 65.65 162 ILE F C 1
ATOM 10012 O O . ILE G 1 162 ? 109.993 160.788 82.287 1.00 65.65 162 ILE F O 1
ATOM 10017 N N . PRO G 1 163 ? 111.631 160.630 80.755 1.00 71.10 163 PRO F N 1
ATOM 10018 C CA . PRO G 1 163 ? 110.756 159.914 79.817 1.00 71.10 163 PRO F CA 1
ATOM 10019 C C . PRO G 1 163 ? 110.271 158.597 80.404 1.00 71.10 163 PRO F C 1
ATOM 10020 O O . PRO G 1 163 ? 110.922 157.970 81.242 1.00 71.10 163 PRO F O 1
ATOM 10024 N N . ALA G 1 164 ? 109.082 158.189 79.954 1.00 69.82 164 ALA F N 1
ATOM 10025 C CA . ALA G 1 164 ? 108.427 157.011 80.515 1.00 69.82 164 ALA F CA 1
ATOM 10026 C C . ALA G 1 164 ? 109.270 155.758 80.311 1.00 69.82 164 ALA F C 1
ATOM 10027 O O . ALA G 1 164 ? 109.423 154.938 81.223 1.00 69.82 164 ALA F O 1
ATOM 10029 N N . ASP G 1 165 ? 109.828 155.593 79.111 1.00 75.15 165 ASP F N 1
ATOM 10030 C CA . ASP G 1 165 ? 110.635 154.416 78.788 1.00 75.15 165 ASP F CA 1
ATOM 10031 C C . ASP G 1 165 ? 112.089 154.665 79.195 1.00 75.15 165 ASP F C 1
ATOM 10032 O O . ASP G 1 165 ? 113.022 154.614 78.391 1.00 75.15 165 ASP F O 1
ATOM 10037 N N . SER G 1 166 ? 112.268 154.950 80.484 1.00 75.21 166 SER F N 1
ATOM 10038 C CA . SER G 1 166 ? 113.588 155.098 81.085 1.00 75.21 166 SER F CA 1
ATOM 10039 C C . SER G 1 166 ? 113.940 153.938 82.002 1.00 75.21 166 SER F C 1
ATOM 10040 O O . SER G 1 166 ? 115.055 153.412 81.935 1.00 75.21 166 SER F O 1
ATOM 10043 N N . VAL G 1 167 ? 113.012 153.529 82.868 1.00 72.94 167 VAL F N 1
ATOM 10044 C CA . VAL G 1 167 ? 113.233 152.345 83.691 1.00 72.94 167 VAL F CA 1
ATOM 10045 C C . VAL G 1 167 ? 113.274 151.098 82.816 1.00 72.94 167 VAL F C 1
ATOM 10046 O O . VAL G 1 167 ? 114.134 150.225 82.986 1.00 72.94 167 VAL F O 1
ATOM 10050 N N . GLN G 1 168 ? 112.347 151.002 81.860 1.00 80.39 168 GLN F N 1
ATOM 10051 C CA . GLN G 1 168 ? 112.333 149.866 80.944 1.00 80.39 168 GLN F CA 1
ATOM 10052 C C . GLN G 1 168 ? 113.586 149.844 80.077 1.00 80.39 168 GLN F C 1
ATOM 10053 O O . GLN G 1 168 ? 114.162 148.779 79.825 1.00 80.39 168 GLN F O 1
ATOM 10059 N N . SER G 1 169 ? 114.018 151.014 79.601 1.00 80.85 169 SER F N 1
ATOM 10060 C CA . SER G 1 169 ? 115.231 151.086 78.792 1.00 80.85 169 SER F CA 1
ATOM 10061 C C . SER G 1 169 ? 116.454 150.666 79.598 1.00 80.85 169 SER F C 1
ATOM 10062 O O . SER G 1 169 ? 117.327 149.948 79.099 1.00 80.85 169 SER F O 1
ATOM 10065 N N . PHE G 1 170 ? 116.534 151.115 80.853 1.00 81.66 170 PHE F N 1
ATOM 10066 C CA . PHE G 1 170 ? 117.659 150.739 81.704 1.00 81.66 170 PHE F CA 1
ATOM 10067 C C . PHE G 1 170 ? 117.648 149.241 81.984 1.00 81.66 170 PHE F C 1
ATOM 10068 O O . PHE G 1 170 ? 118.701 148.593 81.985 1.00 81.66 170 PHE F O 1
ATOM 10076 N N . LEU G 1 171 ? 116.464 148.673 82.226 1.00 80.47 171 LEU F N 1
ATOM 10077 C CA . LEU G 1 171 ? 116.351 147.237 82.454 1.00 80.47 171 LEU F CA 1
ATOM 10078 C C . LEU G 1 171 ? 116.720 146.421 81.223 1.00 80.47 171 LEU F C 1
ATOM 10079 O O . LEU G 1 171 ? 117.377 145.383 81.358 1.00 80.47 171 LEU F O 1
ATOM 10084 N N . GLU G 1 172 ? 116.310 146.857 80.033 1.00 85.23 172 GLU F N 1
ATOM 10085 C CA . GLU G 1 172 ? 116.631 146.164 78.792 1.00 85.23 172 GLU F CA 1
ATOM 10086 C C . GLU G 1 172 ? 118.083 146.347 78.374 1.00 85.23 172 GLU F C 1
ATOM 10087 O O . GLU G 1 172 ? 118.685 145.421 77.821 1.00 85.23 172 GLU F O 1
ATOM 10093 N N . ALA G 1 173 ? 118.663 147.520 78.628 1.00 83.37 173 ALA F N 1
ATOM 10094 C CA . ALA G 1 173 ? 120.073 147.750 78.343 1.00 83.37 173 ALA F CA 1
ATOM 10095 C C . ALA G 1 173 ? 120.925 147.292 79.519 1.00 83.37 173 ALA F C 1
ATOM 10096 O O . ALA G 1 173 ? 121.742 148.056 80.042 1.00 83.37 173 ALA F O 1
ATOM 10098 N N . MET G 1 174 ? 120.735 146.042 79.939 1.00 80.76 174 MET F N 1
ATOM 10099 C CA . MET G 1 174 ? 121.456 145.460 81.058 1.00 80.76 174 MET F CA 1
ATOM 10100 C C . MET G 1 174 ? 122.098 144.162 80.584 1.00 80.76 174 MET F C 1
ATOM 10101 O O . MET G 1 174 ? 121.452 143.382 79.861 1.00 80.76 174 MET F O 1
ATOM 10106 N N . PRO G 1 175 ? 123.354 143.900 80.942 1.00 72.35 175 PRO F N 1
ATOM 10107 C CA . PRO G 1 175 ? 124.011 142.673 80.474 1.00 72.35 175 PRO F CA 1
ATOM 10108 C C . PRO G 1 175 ? 123.283 141.426 80.955 1.00 72.35 175 PRO F C 1
ATOM 10109 O O . PRO G 1 175 ? 122.746 141.384 82.064 1.00 72.35 175 PRO F O 1
ATOM 10113 N N . ALA G 1 176 ? 123.268 140.403 80.097 1.00 65.79 176 ALA F N 1
ATOM 10114 C CA . ALA G 1 176 ? 122.561 139.167 80.410 1.00 65.79 176 ALA F CA 1
ATOM 10115 C C . ALA G 1 176 ? 123.160 138.436 81.603 1.00 65.79 176 ALA F C 1
ATOM 10116 O O . ALA G 1 176 ? 122.409 137.858 82.399 1.00 65.79 176 ALA F O 1
ATOM 10118 N N . TRP G 1 177 ? 124.488 138.444 81.746 1.00 60.80 177 TRP F N 1
ATOM 10119 C CA . TRP G 1 177 ? 125.111 137.752 82.868 1.00 60.80 177 TRP F CA 1
ATOM 10120 C C . TRP G 1 177 ? 124.701 138.353 84.205 1.00 60.80 177 TRP F C 1
ATOM 10121 O O . TRP G 1 177 ? 124.505 137.613 85.172 1.00 60.80 177 TRP F O 1
ATOM 10132 N N . LEU G 1 178 ? 124.563 139.678 84.281 1.00 59.05 178 LEU F N 1
ATOM 10133 C CA . LEU G 1 178 ? 124.113 140.300 85.523 1.00 59.05 178 LEU F CA 1
ATOM 10134 C C . LEU G 1 178 ? 122.687 139.885 85.867 1.00 59.05 178 LEU F C 1
ATOM 10135 O O . LEU G 1 178 ? 122.389 139.572 87.027 1.00 59.05 178 LEU F O 1
ATOM 10140 N N . THR G 1 179 ? 121.792 139.877 84.876 1.00 56.79 179 THR F N 1
ATOM 10141 C CA . THR G 1 179 ? 120.410 139.477 85.126 1.00 56.79 179 THR F CA 1
ATOM 10142 C C . THR G 1 179 ? 120.336 138.024 85.575 1.00 56.79 179 THR F C 1
ATOM 10143 O O . THR G 1 179 ? 119.603 137.686 86.512 1.00 56.79 179 THR F O 1
ATOM 10147 N N . ASP G 1 180 ? 121.095 137.147 84.919 1.00 52.84 180 ASP F N 1
ATOM 10148 C CA . ASP G 1 180 ? 121.153 135.749 85.319 1.00 52.84 180 ASP F CA 1
ATOM 10149 C C . ASP G 1 180 ? 121.750 135.556 86.706 1.00 52.84 180 ASP F C 1
ATOM 10150 O O . ASP G 1 180 ? 121.261 134.709 87.461 1.00 52.84 180 ASP F O 1
ATOM 10155 N N . GLY G 1 181 ? 122.782 136.324 87.062 1.00 47.77 181 GLY F N 1
ATOM 10156 C CA . GLY G 1 181 ? 123.325 136.242 88.407 1.00 47.77 181 GLY F CA 1
ATOM 10157 C C . GLY G 1 181 ? 122.335 136.689 89.463 1.00 47.77 181 GLY F C 1
ATOM 10158 O O . GLY G 1 181 ? 122.227 136.072 90.524 1.00 47.77 181 GLY F O 1
ATOM 10159 N N . MET G 1 182 ? 121.602 137.772 89.191 1.00 46.54 182 MET F N 1
ATOM 10160 C CA . MET G 1 182 ? 120.556 138.203 90.115 1.00 46.54 182 MET F CA 1
ATOM 10161 C C . MET G 1 182 ? 119.458 137.154 90.247 1.00 46.54 182 MET F C 1
ATOM 10162 O O . MET G 1 182 ? 118.973 136.897 91.355 1.00 46.54 182 MET F O 1
ATOM 10167 N N . ALA G 1 183 ? 119.056 136.541 89.131 1.00 41.83 183 ALA F N 1
ATOM 10168 C CA . ALA G 1 183 ? 118.037 135.498 89.188 1.00 41.83 183 ALA F CA 1
ATOM 10169 C C . ALA G 1 183 ? 118.518 134.298 89.996 1.00 41.83 183 ALA F C 1
ATOM 10170 O O . ALA G 1 183 ? 117.752 133.715 90.772 1.00 41.83 183 ALA F O 1
ATOM 10172 N N . ILE G 1 184 ? 119.782 133.912 89.821 1.00 39.01 184 ILE F N 1
ATOM 10173 C CA . ILE G 1 184 ? 120.334 132.792 90.579 1.00 39.01 184 ILE F CA 1
ATOM 10174 C C . ILE G 1 184 ? 120.405 133.135 92.063 1.00 39.01 184 ILE F C 1
ATOM 10175 O O . ILE G 1 184 ? 120.027 132.329 92.922 1.00 39.01 184 ILE F O 1
ATOM 10180 N N . GLY G 1 185 ? 120.882 134.339 92.386 1.00 36.20 185 GLY F N 1
ATOM 10181 C CA . GLY G 1 185 ? 120.995 134.755 93.773 1.00 36.20 185 GLY F CA 1
ATOM 10182 C C . GLY G 1 185 ? 119.667 134.960 94.466 1.00 36.20 185 GLY F C 1
ATOM 10183 O O . GLY G 1 185 ? 119.603 134.873 95.697 1.00 36.20 185 GLY F O 1
ATOM 10184 N N . GLY G 1 186 ? 118.605 135.232 93.707 1.00 33.65 186 GLY F N 1
ATOM 10185 C CA . GLY G 1 186 ? 117.288 135.379 94.291 1.00 33.65 186 GLY F CA 1
ATOM 10186 C C . GLY G 1 186 ? 116.667 134.103 94.801 1.00 33.65 186 GLY F C 1
ATOM 10187 O O . GLY G 1 186 ? 115.794 134.154 95.672 1.00 33.65 186 GLY F O 1
ATOM 10188 N N . GLY G 1 187 ? 117.091 132.951 94.280 1.00 30.96 187 GLY F N 1
ATOM 10189 C CA . GLY G 1 187 ? 116.631 131.677 94.796 1.00 30.96 187 GLY F CA 1
ATOM 10190 C C . GLY G 1 187 ? 117.346 131.197 96.038 1.00 30.96 187 GLY F C 1
ATOM 10191 O O . GLY G 1 187 ? 116.910 130.219 96.651 1.00 30.96 187 GLY F O 1
ATOM 10192 N N . MET G 1 188 ? 118.433 131.865 96.422 1.00 30.15 188 MET F N 1
ATOM 10193 C CA . MET G 1 188 ? 119.201 131.505 97.606 1.00 30.15 188 MET F CA 1
ATOM 10194 C C . MET G 1 188 ? 118.984 132.457 98.772 1.00 30.15 188 MET F C 1
ATOM 10195 O O . MET G 1 188 ? 119.412 132.155 99.891 1.00 30.15 188 MET F O 1
ATOM 10200 N N . VAL G 1 189 ? 118.339 133.601 98.531 1.00 25.37 189 VAL F N 1
ATOM 10201 C CA . VAL G 1 189 ? 118.121 134.588 99.586 1.00 25.37 189 VAL F CA 1
ATOM 10202 C C . VAL G 1 189 ? 117.213 134.037 100.675 1.00 25.37 189 VAL F C 1
ATOM 10203 O O . VAL G 1 189 ? 117.447 134.270 101.869 1.00 25.37 189 VAL F O 1
ATOM 10207 N N . VAL G 1 190 ? 116.184 133.275 100.290 1.00 21.63 190 VAL F N 1
ATOM 10208 C CA . VAL G 1 190 ? 115.199 132.788 101.256 1.00 21.63 190 VAL F CA 1
ATOM 10209 C C . VAL G 1 190 ? 115.864 131.924 102.320 1.00 21.63 190 VAL F C 1
ATOM 10210 O O . VAL G 1 190 ? 115.387 131.839 103.460 1.00 21.63 190 VAL F O 1
ATOM 10214 N N . ALA G 1 191 ? 116.991 131.292 101.975 1.00 19.88 191 ALA F N 1
ATOM 10215 C CA . ALA G 1 191 ? 117.714 130.482 102.950 1.00 19.88 191 ALA F CA 1
ATOM 10216 C C . ALA G 1 191 ? 118.119 131.312 104.158 1.00 19.88 191 ALA F C 1
ATOM 10217 O O . ALA G 1 191 ? 117.995 130.858 105.303 1.00 19.88 191 ALA F O 1
ATOM 10219 N N . VAL G 1 192 ? 118.588 132.542 103.924 1.00 21.39 192 VAL F N 1
ATOM 10220 C CA . VAL G 1 192 ? 118.882 133.449 105.030 1.00 21.39 192 VAL F CA 1
ATOM 10221 C C . VAL G 1 192 ? 117.650 133.620 105.906 1.00 21.39 192 VAL F C 1
ATOM 10222 O O . VAL G 1 192 ? 117.725 133.516 107.137 1.00 21.39 192 VAL F O 1
ATOM 10226 N N . GLY G 1 193 ? 116.492 133.851 105.281 1.00 19.79 193 GLY F N 1
ATOM 10227 C CA . GLY G 1 193 ? 115.262 133.964 106.041 1.00 19.79 193 GLY F CA 1
ATOM 10228 C C . GLY G 1 193 ? 114.974 132.735 106.875 1.00 19.79 193 GLY F C 1
ATOM 10229 O O . GLY G 1 193 ? 114.417 132.840 107.969 1.00 19.79 193 GLY F O 1
ATOM 10230 N N . TYR G 1 194 ? 115.352 131.555 106.378 1.00 19.10 194 TYR F N 1
ATOM 10231 C CA . TYR G 1 194 ? 115.205 130.347 107.179 1.00 19.10 194 TYR F CA 1
ATOM 10232 C C . TYR G 1 194 ? 116.193 130.330 108.338 1.00 19.10 194 TYR F C 1
ATOM 10233 O O . TYR G 1 194 ? 115.829 129.963 109.462 1.00 19.10 194 TYR F O 1
ATOM 10242 N N . ALA G 1 195 ? 117.434 130.756 108.087 1.00 18.39 195 ALA F N 1
ATOM 10243 C CA . ALA G 1 195 ? 118.475 130.667 109.107 1.00 18.39 195 ALA F CA 1
ATOM 10244 C C . ALA G 1 195 ? 118.086 131.448 110.355 1.00 18.39 195 ALA F C 1
ATOM 10245 O O . ALA G 1 195 ? 118.208 130.945 111.479 1.00 18.39 195 ALA F O 1
ATOM 10247 N N . LEU G 1 196 ? 117.592 132.675 110.170 1.00 17.79 196 LEU F N 1
ATOM 10248 C CA . LEU G 1 196 ? 117.152 133.487 111.299 1.00 17.79 196 LEU F CA 1
ATOM 10249 C C . LEU G 1 196 ? 116.141 132.741 112.159 1.00 17.79 196 LEU F C 1
ATOM 10250 O O . LEU G 1 196 ? 116.165 132.847 113.390 1.00 17.79 196 LEU F O 1
ATOM 10255 N N . VAL G 1 197 ? 115.248 131.974 111.530 1.00 18.57 197 VAL F N 1
ATOM 10256 C CA . VAL G 1 197 ? 114.282 131.204 112.305 1.00 18.57 197 VAL F CA 1
ATOM 10257 C C . VAL G 1 197 ? 114.980 130.077 113.052 1.00 18.57 197 VAL F C 1
ATOM 10258 O O . VAL G 1 197 ? 114.712 129.839 114.236 1.00 18.57 197 VAL F O 1
ATOM 10262 N N . ILE G 1 198 ? 115.896 129.376 112.379 1.00 21.14 198 ILE F N 1
ATOM 10263 C CA . ILE G 1 198 ? 116.551 128.232 113.001 1.00 21.14 198 ILE F CA 1
ATOM 10264 C C . ILE G 1 198 ? 117.382 128.682 114.195 1.00 21.14 198 ILE F C 1
ATOM 10265 O O . ILE G 1 198 ? 117.399 128.024 115.241 1.00 21.14 198 ILE F O 1
ATOM 10270 N N . ASN G 1 199 ? 118.069 129.819 114.066 1.00 23.22 199 ASN F N 1
ATOM 10271 C CA . ASN G 1 199 ? 118.818 130.362 115.194 1.00 23.22 199 ASN F CA 1
ATOM 10272 C C . ASN G 1 199 ? 117.895 130.702 116.358 1.00 23.22 199 ASN F C 1
ATOM 10273 O O . ASN G 1 199 ? 118.309 130.656 117.522 1.00 23.22 199 ASN F O 1
ATOM 10278 N N . MET G 1 200 ? 116.638 131.046 116.065 1.00 25.76 200 MET F N 1
ATOM 10279 C CA . MET G 1 200 ? 115.693 131.368 117.129 1.00 25.76 200 MET F CA 1
ATOM 10280 C C . MET G 1 200 ? 115.337 130.126 117.939 1.00 25.76 200 MET F C 1
ATOM 10281 O O . MET G 1 200 ? 115.556 130.076 119.155 1.00 25.76 200 MET F O 1
ATOM 10286 N N . MET G 1 201 ? 114.786 129.112 117.279 1.00 27.04 201 MET F N 1
ATOM 10287 C CA . MET G 1 201 ? 114.342 127.884 117.933 1.00 27.04 201 MET F CA 1
ATOM 10288 C C . MET G 1 201 ? 115.129 126.700 117.372 1.00 27.04 201 MET F C 1
ATOM 10289 O O . MET G 1 201 ? 114.863 126.227 116.264 1.00 27.04 201 MET F O 1
ATOM 10294 N N . ALA G 1 202 ? 116.110 126.230 118.141 1.00 26.21 202 ALA F N 1
ATOM 10295 C CA . ALA G 1 202 ? 116.870 125.039 117.765 1.00 26.21 202 ALA F CA 1
ATOM 10296 C C . ALA G 1 202 ? 117.468 124.445 119.032 1.00 26.21 202 ALA F C 1
ATOM 10297 O O . ALA G 1 202 ? 118.401 125.018 119.603 1.00 26.21 202 ALA F O 1
ATOM 10299 N N . THR G 1 203 ? 116.934 123.308 119.464 1.00 25.92 203 THR F N 1
ATOM 10300 C CA . THR G 1 203 ? 117.444 122.580 120.614 1.00 25.92 203 THR F CA 1
ATOM 10301 C C . THR G 1 203 ? 117.867 121.183 120.178 1.00 25.92 203 THR F C 1
ATOM 10302 O O . THR G 1 203 ? 117.521 120.713 119.091 1.00 25.92 203 THR F O 1
ATOM 10306 N N . LYS G 1 204 ? 118.625 120.516 121.049 1.00 30.41 204 LYS F N 1
ATOM 10307 C CA . LYS G 1 204 ? 119.129 119.181 120.749 1.00 30.41 204 LYS F CA 1
ATOM 10308 C C . LYS G 1 204 ? 118.025 118.140 120.632 1.00 30.41 204 LYS F C 1
ATOM 10309 O O . LYS G 1 204 ? 118.287 117.040 120.135 1.00 30.41 204 LYS F O 1
ATOM 10315 N N . GLU G 1 205 ? 116.808 118.455 121.070 1.00 27.07 205 GLU F N 1
ATOM 10316 C CA . GLU G 1 205 ? 115.722 117.484 121.061 1.00 27.07 205 GLU F CA 1
ATOM 10317 C C . GLU G 1 205 ? 114.785 117.666 119.870 1.00 27.07 205 GLU F C 1
ATOM 10318 O O . GLU G 1 205 ? 114.041 116.738 119.527 1.00 27.07 205 GLU F O 1
ATOM 10324 N N . VAL G 1 206 ? 114.845 118.815 119.190 1.00 26.80 206 VAL F N 1
ATOM 10325 C CA . VAL G 1 206 ? 114.041 119.039 117.990 1.00 26.80 206 VAL F CA 1
ATOM 10326 C C . VAL G 1 206 ? 114.835 118.864 116.701 1.00 26.80 206 VAL F C 1
ATOM 10327 O O . VAL G 1 206 ? 114.228 118.813 115.619 1.00 26.80 206 VAL F O 1
ATOM 10331 N N . TRP G 1 207 ? 116.163 118.784 116.777 1.00 28.95 207 TRP F N 1
ATOM 10332 C CA . TRP G 1 207 ? 116.962 118.546 115.577 1.00 28.95 207 TRP F CA 1
ATOM 10333 C C . TRP G 1 207 ? 116.604 117.248 114.855 1.00 28.95 207 TRP F C 1
ATOM 10334 O O . TRP G 1 207 ? 116.592 117.255 113.610 1.00 28.95 207 TRP F O 1
ATOM 10345 N N . PRO G 1 208 ? 116.342 116.119 115.533 1.00 28.95 208 PRO F N 1
ATOM 10346 C CA . PRO G 1 208 ? 115.903 114.922 114.794 1.00 28.95 208 PRO F CA 1
ATOM 10347 C C . PRO G 1 208 ? 114.665 115.152 113.943 1.00 28.95 208 PRO F C 1
ATOM 10348 O O . PRO G 1 208 ? 114.558 114.576 112.853 1.00 28.95 208 PRO F O 1
ATOM 10352 N N . PHE G 1 209 ? 113.723 115.976 114.407 1.00 28.95 209 PHE F N 1
ATOM 10353 C CA . PHE G 1 209 ? 112.575 116.314 113.573 1.00 28.95 209 PHE F CA 1
ATOM 10354 C C . PHE G 1 209 ? 112.994 117.098 112.336 1.00 28.95 209 PHE F C 1
ATOM 10355 O O . PHE G 1 209 ? 112.423 116.899 111.258 1.00 28.95 209 PHE F O 1
ATOM 10363 N N . PHE G 1 210 ? 113.987 117.979 112.469 1.00 28.95 210 PHE F N 1
ATOM 10364 C CA . PHE G 1 210 ? 114.539 118.656 111.299 1.00 28.95 210 PHE F CA 1
ATOM 10365 C C . PHE G 1 210 ? 115.124 117.647 110.317 1.00 28.95 210 PHE F C 1
ATOM 10366 O O . PHE G 1 210 ? 114.915 117.755 109.102 1.00 28.95 210 PHE F O 1
ATOM 10374 N N . VAL G 1 211 ? 115.851 116.652 110.828 1.00 26.83 211 VAL F N 1
ATOM 10375 C CA . VAL G 1 211 ? 116.438 115.636 109.956 1.00 26.83 211 VAL F CA 1
ATOM 10376 C C . VAL G 1 211 ? 115.345 114.852 109.235 1.00 26.83 211 VAL F C 1
ATOM 10377 O O . VAL G 1 211 ? 115.434 114.596 108.026 1.00 26.83 211 VAL F O 1
ATOM 10381 N N . ILE G 1 212 ? 114.296 114.464 109.965 1.00 28.95 212 ILE F N 1
ATOM 10382 C CA . ILE G 1 212 ? 113.208 113.698 109.358 1.00 28.95 212 ILE F CA 1
ATOM 10383 C C . ILE G 1 212 ? 112.499 114.526 108.294 1.00 28.95 212 ILE F C 1
ATOM 10384 O O . ILE G 1 212 ? 112.154 114.019 107.223 1.00 28.95 212 ILE F O 1
ATOM 10389 N N . GLY G 1 213 ? 112.257 115.808 108.579 1.00 28.95 213 GLY F N 1
ATOM 10390 C CA . GLY G 1 213 ? 111.618 116.662 107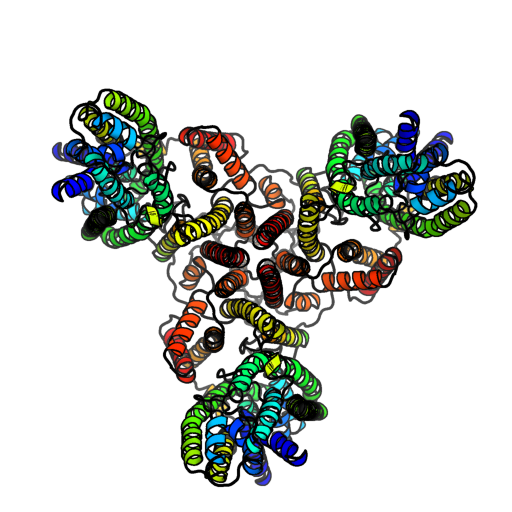.588 1.00 28.95 213 GLY F CA 1
ATOM 10391 C C . GLY G 1 213 ? 112.457 116.824 106.336 1.00 28.95 213 GLY F C 1
ATOM 10392 O O . GLY G 1 213 ? 111.945 116.757 105.214 1.00 28.95 213 GLY F O 1
ATOM 10393 N N . PHE G 1 214 ? 113.766 117.027 106.514 1.00 28.95 214 PHE F N 1
ATOM 10394 C CA . PHE G 1 214 ? 114.657 117.170 105.368 1.00 28.95 214 PHE F CA 1
ATOM 10395 C C . PHE G 1 214 ? 114.681 115.898 104.529 1.00 28.95 214 PHE F C 1
ATOM 10396 O O . PHE G 1 214 ? 114.685 115.961 103.294 1.00 28.95 214 PHE F O 1
ATOM 10404 N N . VAL G 1 215 ? 114.701 114.734 105.182 1.00 28.95 215 VAL F N 1
ATOM 10405 C CA . VAL G 1 215 ? 114.683 113.472 104.447 1.00 28.95 215 VAL F CA 1
ATOM 10406 C C . VAL G 1 215 ? 113.353 113.288 103.720 1.00 28.95 215 VAL F C 1
ATOM 10407 O O . VAL G 1 215 ? 113.320 112.911 102.543 1.00 28.95 215 VAL F O 1
ATOM 10411 N N . VAL G 1 216 ? 112.240 113.563 104.405 1.00 23.98 216 VAL F N 1
ATOM 10412 C CA . VAL G 1 216 ? 110.911 113.332 103.845 1.00 23.98 216 VAL F CA 1
ATOM 10413 C C . VAL G 1 216 ? 110.645 114.253 102.662 1.00 23.98 216 VAL F C 1
ATOM 10414 O O . VAL G 1 216 ? 109.955 113.867 101.708 1.00 23.98 216 VAL F O 1
ATOM 10418 N N . ALA G 1 217 ? 111.204 115.466 102.682 1.00 21.87 217 ALA F N 1
ATOM 10419 C CA . ALA G 1 217 ? 110.940 116.420 101.609 1.00 21.87 217 ALA F CA 1
ATOM 10420 C C . ALA G 1 217 ? 111.402 115.920 100.244 1.00 21.87 217 ALA F C 1
ATOM 10421 O O . ALA G 1 217 ? 110.940 116.438 99.222 1.00 21.87 217 ALA F O 1
ATOM 10423 N N . ALA G 1 218 ? 112.295 114.930 100.200 1.00 18.51 218 ALA F N 1
ATOM 10424 C CA . ALA G 1 218 ? 112.762 114.396 98.926 1.00 18.51 218 ALA F CA 1
ATOM 10425 C C . ALA G 1 218 ? 111.713 113.553 98.212 1.00 18.51 218 ALA F C 1
ATOM 10426 O O . ALA G 1 218 ? 111.884 113.267 97.022 1.00 18.51 218 ALA F O 1
ATOM 10428 N N . ILE G 1 219 ? 110.648 113.149 98.896 1.00 18.47 219 ILE F N 1
ATOM 10429 C CA . ILE G 1 219 ? 109.579 112.363 98.288 1.00 18.47 219 ILE F CA 1
ATOM 10430 C C . ILE G 1 219 ? 108.624 113.328 97.595 1.00 18.47 219 ILE F C 1
ATOM 10431 O O . ILE G 1 219 ? 107.871 114.051 98.251 1.00 18.47 219 ILE F O 1
ATOM 10436 N N . SER G 1 220 ? 108.658 113.339 96.262 1.00 19.11 220 SER F N 1
ATOM 10437 C CA . SER G 1 220 ? 107.881 114.290 95.479 1.00 19.11 220 SER F CA 1
ATOM 10438 C C . SER G 1 220 ? 106.380 114.032 95.527 1.00 19.11 220 SER F C 1
ATOM 10439 O O . SER G 1 220 ? 105.605 114.957 95.262 1.00 19.11 220 SER F O 1
ATOM 10442 N N . GLN G 1 221 ? 105.949 112.813 95.856 1.00 19.80 221 GLN F N 1
ATOM 10443 C CA . GLN G 1 221 ? 104.524 112.518 95.925 1.00 19.80 221 GLN F CA 1
ATOM 10444 C C . GLN G 1 221 ? 103.855 113.100 97.162 1.00 19.80 221 GLN F C 1
ATOM 10445 O O . GLN G 1 221 ? 102.621 113.130 97.222 1.00 19.80 221 GLN F O 1
ATOM 10451 N N . LEU G 1 222 ? 104.629 113.560 98.140 1.00 28.95 222 LEU F N 1
ATOM 10452 C CA . LEU G 1 222 ? 104.084 114.195 99.332 1.00 28.95 222 LEU F CA 1
ATOM 10453 C C . LEU G 1 222 ? 104.024 115.701 99.108 1.00 28.95 222 LEU F C 1
ATOM 10454 O O . LEU G 1 222 ? 105.041 116.328 98.794 1.00 28.95 222 LEU F O 1
ATOM 10459 N N . THR G 1 223 ? 102.836 116.277 99.266 1.00 20.34 223 THR F N 1
ATOM 10460 C CA . THR G 1 223 ? 102.678 117.711 99.104 1.00 20.34 223 THR F CA 1
ATOM 10461 C C . THR G 1 223 ? 103.182 118.444 100.345 1.00 20.34 223 THR F C 1
ATOM 10462 O O . THR G 1 223 ? 103.597 117.838 101.336 1.00 20.34 223 THR F O 1
ATOM 10466 N N . LEU G 1 224 ? 103.143 119.776 100.279 1.00 18.55 224 LEU F N 1
ATOM 10467 C CA . LEU G 1 224 ? 103.566 120.577 101.422 1.00 18.55 224 LEU F CA 1
ATOM 10468 C C . LEU G 1 224 ? 102.548 120.495 102.553 1.00 18.55 224 LEU F C 1
ATOM 10469 O O . LEU G 1 224 ? 102.920 120.474 103.732 1.00 18.55 224 LEU F O 1
ATOM 10474 N N . ILE G 1 225 ? 101.259 120.438 102.210 1.00 17.79 225 ILE F N 1
ATOM 10475 C CA . ILE G 1 225 ? 100.229 120.244 103.224 1.00 17.79 225 ILE F CA 1
ATOM 10476 C C . ILE G 1 225 ? 100.357 118.865 103.857 1.00 17.79 225 ILE F C 1
ATOM 10477 O O . ILE G 1 225 ? 100.162 118.709 105.069 1.00 17.79 225 ILE F O 1
ATOM 10482 N N . ALA G 1 226 ? 100.693 117.847 103.062 1.00 19.24 226 ALA F N 1
ATOM 10483 C CA . ALA G 1 226 ? 100.918 116.516 103.617 1.00 19.24 226 ALA F CA 1
ATOM 10484 C C . ALA G 1 226 ? 102.100 116.512 104.578 1.00 19.24 226 ALA F C 1
ATOM 10485 O O . ALA G 1 226 ? 102.049 115.872 105.636 1.00 19.24 226 ALA F O 1
ATOM 10487 N N . ILE G 1 227 ? 103.175 117.221 104.227 1.00 28.95 227 ILE F N 1
ATOM 10488 C CA . ILE G 1 227 ? 104.335 117.302 105.109 1.00 28.95 227 ILE F CA 1
ATOM 10489 C C . ILE G 1 227 ? 103.976 118.032 106.398 1.00 28.95 227 ILE F C 1
ATOM 10490 O O . ILE G 1 227 ? 104.387 117.628 107.493 1.00 28.95 227 ILE F O 1
ATOM 10495 N N . GLY G 1 228 ? 103.196 119.110 106.293 1.00 16.98 228 GLY F N 1
ATOM 10496 C CA . GLY G 1 228 ? 102.743 119.800 107.490 1.00 16.98 228 GLY F CA 1
ATOM 10497 C C . GLY G 1 228 ? 101.882 118.925 108.382 1.00 16.98 228 GLY F C 1
ATOM 10498 O O . GLY G 1 228 ? 102.022 118.944 109.607 1.00 16.98 228 GLY F O 1
ATOM 10499 N N . ALA G 1 229 ? 100.975 118.151 107.781 1.00 13.81 229 ALA F N 1
ATOM 10500 C CA . ALA G 1 229 ? 100.134 117.247 108.559 1.00 13.81 229 ALA F CA 1
ATOM 10501 C C . ALA G 1 229 ? 100.965 116.164 109.235 1.00 13.81 229 ALA F C 1
ATOM 10502 O O . ALA G 1 229 ? 100.706 115.803 110.391 1.00 13.81 229 ALA F O 1
ATOM 10504 N N . LEU G 1 230 ? 101.964 115.630 108.528 1.00 17.65 230 LEU F N 1
ATOM 10505 C CA . LEU G 1 230 ? 102.871 114.663 109.137 1.00 17.65 230 LEU F CA 1
ATOM 10506 C C . LEU G 1 230 ? 103.613 115.277 110.316 1.00 17.65 230 LEU F C 1
ATOM 10507 O O . LEU G 1 230 ? 103.775 114.634 111.360 1.00 17.65 230 LEU F O 1
ATOM 10512 N N . GLY G 1 231 ? 104.070 116.522 110.168 1.00 13.91 231 GLY F N 1
ATOM 10513 C CA . GLY G 1 231 ? 104.740 117.190 111.271 1.00 13.91 231 GLY F CA 1
ATOM 10514 C C . GLY G 1 231 ? 103.830 117.407 112.465 1.00 13.91 231 GLY F C 1
ATOM 10515 O O . GLY G 1 231 ? 104.245 117.224 113.613 1.00 13.91 231 GLY F O 1
ATOM 10516 N N . VAL G 1 232 ? 102.578 117.799 112.213 1.00 13.27 232 VAL F N 1
ATOM 10517 C CA . VAL G 1 232 ? 101.619 117.977 113.302 1.00 13.27 232 VAL F CA 1
ATOM 10518 C C . VAL G 1 232 ? 101.378 116.656 114.021 1.00 13.27 232 VAL F C 1
ATOM 10519 O O . VAL G 1 232 ? 101.349 116.601 115.257 1.00 13.27 232 VAL F O 1
ATOM 10523 N N . ALA G 1 233 ? 101.194 115.574 113.262 1.00 17.73 233 ALA F N 1
ATOM 10524 C CA . ALA G 1 233 ? 100.958 114.270 113.874 1.00 17.73 233 ALA F CA 1
ATOM 10525 C C . ALA G 1 233 ? 102.160 113.824 114.699 1.00 17.73 233 ALA F C 1
ATOM 10526 O O . ALA G 1 233 ? 102.007 113.298 115.809 1.00 17.73 233 ALA F O 1
ATOM 10528 N N . LEU G 1 234 ? 103.369 114.024 114.168 1.00 15.54 234 LEU F N 1
ATOM 10529 C CA . LEU G 1 234 ? 104.572 113.652 114.903 1.00 15.54 234 LEU F CA 1
ATOM 10530 C C . LEU G 1 234 ? 104.712 114.465 116.183 1.00 15.54 234 LEU F C 1
ATOM 10531 O O . LEU G 1 234 ? 105.064 113.919 117.235 1.00 15.54 234 LEU F O 1
ATOM 10536 N N . ALA G 1 235 ? 104.438 115.771 116.115 1.00 17.86 235 ALA F N 1
ATOM 10537 C CA . ALA G 1 235 ? 104.507 116.605 117.310 1.00 17.86 235 ALA F CA 1
ATOM 10538 C C . ALA G 1 235 ? 103.477 116.172 118.345 1.00 17.86 235 ALA F C 1
ATOM 10539 O O . ALA G 1 235 ? 103.769 116.142 119.546 1.00 17.86 235 ALA F O 1
ATOM 10541 N N . LEU G 1 236 ? 102.263 115.837 117.899 1.00 16.68 236 LEU F N 1
ATOM 10542 C CA . LEU G 1 236 ? 101.232 115.382 118.827 1.00 16.68 236 LEU F CA 1
ATOM 10543 C C . LEU G 1 236 ? 101.625 114.070 119.495 1.00 16.68 236 LEU F C 1
ATOM 10544 O O . LEU G 1 236 ? 101.444 113.908 120.708 1.00 16.68 236 LEU F O 1
ATOM 10549 N N . ILE G 1 237 ? 102.170 113.125 118.724 1.00 20.24 237 ILE F N 1
ATOM 10550 C CA . ILE G 1 237 ? 102.611 111.858 119.305 1.00 20.24 237 ILE F CA 1
ATOM 10551 C C . ILE G 1 237 ? 103.742 112.090 120.297 1.00 20.24 237 ILE F C 1
ATOM 10552 O O . ILE G 1 237 ? 103.774 111.489 121.380 1.00 20.24 237 ILE F O 1
ATOM 10557 N N . TYR G 1 238 ? 104.689 112.962 119.944 1.00 20.67 238 TYR F N 1
ATOM 10558 C CA . TYR G 1 238 ? 105.805 113.251 120.838 1.00 20.67 238 TYR F CA 1
ATOM 10559 C C . TYR G 1 238 ? 105.320 113.881 122.137 1.00 20.67 238 TYR F C 1
ATOM 10560 O O . TYR G 1 238 ? 105.776 113.509 123.224 1.00 20.67 238 TYR F O 1
ATOM 10569 N N . LEU G 1 239 ? 104.385 114.830 122.045 1.00 21.68 239 LEU F N 1
ATOM 10570 C CA . LEU G 1 239 ? 103.838 115.454 123.246 1.00 21.68 239 LEU F CA 1
ATOM 10571 C C . LEU G 1 239 ? 103.084 114.442 124.099 1.00 21.68 239 LEU F C 1
ATOM 10572 O O . LEU G 1 239 ? 103.206 114.446 125.329 1.00 21.68 239 LEU F O 1
ATOM 10577 N N . ASN G 1 240 ? 102.299 113.567 123.464 1.00 24.09 240 ASN F N 1
ATOM 10578 C CA . ASN G 1 240 ? 101.560 112.556 124.213 1.00 24.09 240 ASN F CA 1
ATOM 10579 C C . ASN G 1 240 ? 102.506 111.608 124.939 1.00 24.09 240 ASN F C 1
ATOM 10580 O O . ASN G 1 240 ? 102.270 111.248 126.098 1.00 24.09 240 ASN F O 1
ATOM 10585 N N . LEU G 1 241 ? 103.583 111.192 124.272 1.00 26.05 241 LEU F N 1
ATOM 10586 C CA . LEU G 1 241 ? 104.550 110.291 124.884 1.00 26.05 241 LEU F CA 1
ATOM 10587 C C . LEU G 1 241 ? 105.409 110.974 125.940 1.00 26.05 241 LEU F C 1
ATOM 10588 O O . LEU G 1 241 ? 105.911 110.295 126.843 1.00 26.05 241 LEU F O 1
ATOM 10593 N N . SER G 1 242 ? 105.592 112.294 125.848 1.00 29.69 242 SER F N 1
ATOM 10594 C CA . SER G 1 242 ? 106.439 112.991 126.809 1.00 29.69 242 SER F CA 1
ATOM 10595 C C . SER G 1 242 ? 105.819 113.032 128.201 1.00 29.69 242 SER F C 1
ATOM 10596 O O . SER G 1 242 ? 106.540 112.907 129.198 1.00 29.69 242 SER F O 1
ATOM 10599 N N . LYS G 1 243 ? 104.499 113.201 128.297 1.00 35.04 243 LYS F N 1
ATOM 10600 C CA . LYS G 1 243 ? 103.834 113.385 129.582 1.00 35.04 243 LYS F CA 1
ATOM 10601 C C . LYS G 1 243 ? 103.141 112.111 130.055 1.00 35.04 243 LYS F C 1
ATOM 10602 O O . LYS G 1 243 ? 102.217 112.167 130.868 1.00 35.04 243 LYS F O 1
ATOM 10608 N N . MET G 1 244 ? 103.570 110.956 129.552 1.00 40.12 244 MET F N 1
ATOM 10609 C CA . MET G 1 244 ? 103.070 109.678 130.043 1.00 40.12 244 MET F CA 1
ATOM 10610 C C . MET G 1 244 ? 103.956 109.078 131.123 1.00 40.12 244 MET F C 1
ATOM 10611 O O . MET G 1 244 ? 103.480 108.278 131.936 1.00 40.12 244 MET F O 1
ATOM 10616 N N . GLY G 1 245 ? 105.233 109.446 131.152 1.00 59.41 245 GLY F N 1
ATOM 10617 C CA . GLY G 1 245 ? 106.127 108.995 132.198 1.00 59.41 245 GLY F CA 1
ATOM 10618 C C . GLY G 1 245 ? 106.487 110.103 133.165 1.00 59.41 245 GLY F C 1
ATOM 10619 O O . GLY G 1 245 ? 106.849 109.842 134.317 1.00 59.41 245 GLY F O 1
ATOM 10620 N N . GLY G 1 246 ? 106.397 111.351 132.699 1.00 71.78 246 GLY F N 1
ATOM 10621 C CA . GLY G 1 246 ? 106.693 112.477 133.569 1.00 71.78 246 GLY F CA 1
ATOM 10622 C C . GLY G 1 246 ? 105.722 112.596 134.727 1.00 71.78 246 GLY F C 1
ATOM 10623 O O . GLY G 1 246 ? 106.121 112.880 135.859 1.00 71.78 246 GLY F O 1
ATOM 10624 N N . GLY G 1 247 ? 104.437 112.381 134.463 1.00 78.85 247 GLY F N 1
ATOM 10625 C CA . GLY G 1 247 ? 103.422 112.463 135.496 1.00 78.85 247 GLY F CA 1
ATOM 10626 C C . GLY G 1 247 ? 102.931 111.106 135.964 1.00 78.85 247 GLY F C 1
ATOM 10627 O O . GLY G 1 247 ? 101.801 110.712 135.678 1.00 78.85 247 GLY F O 1
ATOM 10628 N N . LEU H 2 7 ? 95.775 155.823 135.356 1.00 68.07 7 LEU G N 1
ATOM 10629 C CA . LEU H 2 7 ? 95.451 156.476 134.093 1.00 68.07 7 LEU G CA 1
ATOM 10630 C C . LEU H 2 7 ? 94.019 156.169 133.657 1.00 68.07 7 LEU G C 1
ATOM 10631 O O . LEU H 2 7 ? 93.519 155.062 133.859 1.00 68.07 7 LEU G O 1
ATOM 10636 N N . SER H 2 8 ? 93.362 157.165 133.068 1.00 71.96 8 SER G N 1
ATOM 10637 C CA . SER H 2 8 ? 91.978 157.021 132.646 1.00 71.96 8 SER G CA 1
ATOM 10638 C C . SER H 2 8 ? 91.906 156.329 131.285 1.00 71.96 8 SER G C 1
ATOM 10639 O O . SER H 2 8 ? 92.919 155.977 130.674 1.00 71.96 8 SER G O 1
ATOM 10642 N N . LYS H 2 9 ? 90.674 156.126 130.808 1.00 66.77 9 LYS G N 1
ATOM 10643 C CA . LYS H 2 9 ? 90.476 155.517 129.497 1.00 66.77 9 LYS G CA 1
ATOM 10644 C C . LYS H 2 9 ? 91.023 156.397 128.381 1.00 66.77 9 LYS G C 1
ATOM 10645 O O . LYS H 2 9 ? 91.429 155.886 127.331 1.00 66.77 9 LYS G O 1
ATOM 10651 N N . ARG H 2 10 ? 91.037 157.717 128.582 1.00 70.76 10 ARG G N 1
ATOM 10652 C CA . ARG H 2 10 ? 91.594 158.612 127.573 1.00 70.76 10 ARG G CA 1
ATOM 10653 C C . ARG H 2 10 ? 93.082 158.355 127.368 1.00 70.76 10 ARG G C 1
ATOM 10654 O O . ARG H 2 10 ? 93.570 158.359 126.232 1.00 70.76 10 ARG G O 1
ATOM 10662 N N . ASP H 2 11 ? 93.820 158.129 128.458 1.00 66.01 11 ASP G N 1
ATOM 10663 C CA . ASP H 2 11 ? 95.245 157.837 128.336 1.00 66.01 11 ASP G CA 1
ATOM 10664 C C . ASP H 2 11 ? 95.479 156.519 127.607 1.00 66.01 11 ASP G C 1
ATOM 10665 O O . ASP H 2 11 ? 96.382 156.419 126.767 1.00 66.01 11 ASP G O 1
ATOM 10670 N N . ARG H 2 12 ? 94.675 155.497 127.910 1.00 56.07 12 ARG G N 1
ATOM 10671 C CA . ARG H 2 12 ? 94.789 154.226 127.204 1.00 56.07 12 ARG G CA 1
ATOM 10672 C C . ARG H 2 12 ? 94.448 154.353 125.725 1.00 56.07 12 ARG G C 1
ATOM 10673 O O . ARG H 2 12 ? 95.128 153.744 124.892 1.00 56.07 12 ARG G O 1
ATOM 10681 N N . LEU H 2 13 ? 93.422 155.129 125.379 1.00 51.17 13 LEU G N 1
ATOM 10682 C CA . LEU H 2 13 ? 93.095 155.379 123.980 1.00 51.17 13 LEU G CA 1
ATOM 10683 C C . LEU H 2 13 ? 94.208 156.132 123.264 1.00 51.17 13 LEU G C 1
ATOM 10684 O O . LEU H 2 13 ? 94.519 155.826 122.107 1.00 51.17 13 LEU G O 1
ATOM 10689 N N . ARG H 2 14 ? 94.819 157.112 123.935 1.00 51.26 14 ARG G N 1
ATOM 10690 C CA . ARG H 2 14 ? 95.953 157.818 123.349 1.00 51.26 14 ARG G CA 1
ATOM 10691 C C . ARG H 2 14 ? 97.124 156.875 123.116 1.00 51.26 14 ARG G C 1
ATOM 10692 O O . ARG H 2 14 ? 97.782 156.937 122.071 1.00 51.26 14 ARG G O 1
ATOM 10700 N N . VAL H 2 15 ? 97.397 155.990 124.078 1.00 44.30 15 VAL G N 1
ATOM 10701 C CA . VAL H 2 15 ? 98.475 155.017 123.915 1.00 44.30 15 VAL G CA 1
ATOM 10702 C C . VAL H 2 15 ? 98.182 154.088 122.743 1.00 44.30 15 VAL G C 1
ATOM 10703 O O . VAL H 2 15 ? 99.065 153.792 121.928 1.00 44.30 15 VAL G O 1
ATOM 10707 N N . ALA H 2 16 ? 96.937 153.619 122.635 1.00 37.34 16 ALA G N 1
ATOM 10708 C CA . ALA H 2 16 ? 96.574 152.723 121.540 1.00 37.34 16 ALA G CA 1
ATOM 10709 C C . ALA H 2 16 ? 96.708 153.414 120.188 1.00 37.34 16 ALA G C 1
ATOM 10710 O O . ALA H 2 16 ? 97.210 152.818 119.227 1.00 37.34 16 ALA G O 1
ATOM 10712 N N . TRP H 2 17 ? 96.259 154.668 120.091 1.00 37.37 17 TRP G N 1
ATOM 10713 C CA . TRP H 2 17 ? 96.396 155.410 118.841 1.00 37.37 17 TRP G CA 1
ATOM 10714 C C . TRP H 2 17 ? 97.863 155.648 118.501 1.00 37.37 17 TRP G C 1
ATOM 10715 O O . TRP H 2 17 ? 98.263 155.575 117.334 1.00 37.37 17 TRP G O 1
ATOM 10726 N N . ARG H 2 18 ? 98.678 155.955 119.510 1.00 38.54 18 ARG G N 1
ATOM 10727 C CA . ARG H 2 18 ? 100.097 156.183 119.277 1.00 38.54 18 ARG G CA 1
ATOM 10728 C C . ARG H 2 18 ? 100.842 154.894 118.955 1.00 38.54 18 ARG G C 1
ATOM 10729 O O . ARG H 2 18 ? 101.944 154.949 118.399 1.00 38.54 18 ARG G O 1
ATOM 10737 N N . SER H 2 19 ? 100.265 153.741 119.287 1.00 35.49 19 SER G N 1
ATOM 10738 C CA . SER H 2 19 ? 100.896 152.451 119.036 1.00 35.49 19 SER G CA 1
ATOM 10739 C C . SER H 2 19 ? 100.830 152.016 117.575 1.00 35.49 19 SER G C 1
ATOM 10740 O O . SER H 2 19 ? 101.452 151.009 117.223 1.00 35.49 19 SER G O 1
ATOM 10743 N N . THR H 2 20 ? 100.098 152.732 116.720 1.00 31.71 20 THR G N 1
ATOM 10744 C CA . THR H 2 20 ? 100.089 152.401 115.300 1.00 31.71 20 THR G CA 1
ATOM 10745 C C . THR H 2 20 ? 101.375 152.805 114.592 1.00 31.71 20 THR G C 1
ATOM 10746 O O . THR H 2 20 ? 101.583 152.401 113.443 1.00 31.71 20 THR G O 1
ATOM 10750 N N . PHE H 2 21 ? 102.234 153.591 115.242 1.00 32.75 21 PHE G N 1
ATOM 10751 C CA . PHE H 2 21 ? 103.542 153.949 114.709 1.00 32.75 21 PHE G CA 1
ATOM 10752 C C . PHE H 2 21 ? 104.667 153.171 115.384 1.00 32.75 21 PHE G C 1
ATOM 10753 O O . PHE H 2 21 ? 105.803 153.652 115.454 1.00 32.75 21 PHE G O 1
ATOM 10761 N N . ILE H 2 22 ? 104.367 151.970 115.886 1.00 29.33 22 ILE G N 1
ATOM 10762 C CA . ILE H 2 22 ? 105.349 151.175 116.616 1.00 29.33 22 ILE G CA 1
ATOM 10763 C C . ILE H 2 22 ? 106.481 150.672 115.732 1.00 29.33 22 ILE G C 1
ATOM 10764 O O . ILE H 2 22 ? 107.528 150.269 116.252 1.00 29.33 22 ILE G O 1
ATOM 10769 N N . GLN H 2 23 ? 106.303 150.684 114.412 1.00 30.33 23 GLN G N 1
ATOM 10770 C CA . GLN H 2 23 ? 107.331 150.251 113.475 1.00 30.33 23 GLN G CA 1
ATOM 10771 C C . GLN H 2 23 ? 108.022 151.422 112.786 1.00 30.33 23 GLN G C 1
ATOM 10772 O O . GLN H 2 23 ? 108.675 151.224 111.757 1.00 30.33 23 GLN G O 1
ATOM 10778 N N . GLY H 2 24 ? 107.886 152.636 113.326 1.00 34.23 24 GLY G N 1
ATOM 10779 C CA . GLY H 2 24 ? 108.384 153.813 112.633 1.00 34.23 24 GLY G CA 1
ATOM 10780 C C . GLY H 2 24 ? 109.886 153.827 112.427 1.00 34.23 24 GLY G C 1
ATOM 10781 O O . GLY H 2 24 ? 110.365 154.234 111.365 1.00 34.23 24 GLY G O 1
ATOM 10782 N N . SER H 2 25 ? 110.652 153.392 113.427 1.00 35.80 25 SER G N 1
ATOM 10783 C CA . SER H 2 25 ? 112.108 153.406 113.309 1.00 35.80 25 SER G CA 1
ATOM 10784 C C . SER H 2 25 ? 112.629 152.104 112.705 1.00 35.80 25 SER G C 1
ATOM 10785 O O . SER H 2 25 ? 113.247 152.112 111.636 1.00 35.80 25 SER G O 1
ATOM 10788 N N . TRP H 2 26 ? 112.358 150.984 113.371 1.00 29.40 26 TRP G N 1
ATOM 10789 C CA . TRP H 2 26 ? 112.748 149.644 112.931 1.00 29.40 26 TRP G CA 1
ATOM 10790 C C . TRP H 2 26 ? 114.223 149.595 112.515 1.00 29.40 26 TRP G C 1
ATOM 10791 O O . TRP H 2 26 ? 114.573 149.443 111.346 1.00 29.40 26 TRP G O 1
ATOM 10802 N N . ASN H 2 27 ? 115.081 149.784 113.509 1.00 34.13 27 ASN G N 1
ATOM 10803 C CA . ASN H 2 27 ? 116.504 149.543 113.332 1.00 34.13 27 ASN G CA 1
ATOM 10804 C C . ASN H 2 27 ? 116.790 148.044 113.382 1.00 34.13 27 ASN G C 1
ATOM 10805 O O . ASN H 2 27 ? 115.982 147.247 113.862 1.00 34.13 27 ASN G O 1
ATOM 10810 N N . TYR H 2 28 ? 117.962 147.664 112.867 1.00 32.70 28 TYR G N 1
ATOM 10811 C CA . TYR H 2 28 ? 118.295 146.248 112.753 1.00 32.70 28 TYR G CA 1
ATOM 10812 C C . TYR H 2 28 ? 118.785 145.636 114.060 1.00 32.70 28 TYR G C 1
ATOM 10813 O O . TYR H 2 28 ? 118.769 144.408 114.193 1.00 32.70 28 TYR G O 1
ATOM 10822 N N . GLU H 2 29 ? 119.216 146.449 115.024 1.00 37.98 29 GLU G N 1
ATOM 10823 C CA . GLU H 2 29 ? 119.790 145.911 116.255 1.00 37.98 29 GLU G CA 1
ATOM 10824 C C . GLU H 2 29 ? 118.710 145.660 117.309 1.00 37.98 29 GLU G C 1
ATOM 10825 O O . GLU H 2 29 ? 118.625 144.562 117.868 1.00 37.98 29 GLU G O 1
ATOM 10831 N N . ARG H 2 30 ? 117.881 146.665 117.585 1.00 37.95 30 ARG G N 1
ATOM 10832 C CA . ARG H 2 30 ? 116.707 146.537 118.450 1.00 37.95 30 ARG G CA 1
ATOM 10833 C C . ARG H 2 30 ? 115.514 146.988 117.614 1.00 37.95 30 ARG G C 1
ATOM 10834 O O . ARG H 2 30 ? 115.256 148.186 117.480 1.00 37.95 30 ARG G O 1
ATOM 10842 N N . MET H 2 31 ? 114.788 146.020 117.057 1.00 31.80 31 MET G N 1
ATOM 10843 C CA . MET H 2 31 ? 113.846 146.276 115.974 1.00 31.80 31 MET G CA 1
ATOM 10844 C C . MET H 2 31 ? 112.751 147.280 116.325 1.00 31.80 31 MET G C 1
ATOM 10845 O O . MET H 2 31 ? 112.709 148.370 115.749 1.00 31.80 31 MET G O 1
ATOM 10850 N N . GLN H 2 32 ? 111.872 146.951 117.271 1.00 27.72 32 GLN G N 1
ATOM 10851 C CA . GLN H 2 32 ? 110.751 147.823 117.600 1.00 27.72 32 GLN G CA 1
ATOM 10852 C C . GLN H 2 32 ? 110.919 148.525 118.944 1.00 27.72 32 GLN G C 1
ATOM 10853 O O . GLN H 2 32 ? 109.920 148.894 119.570 1.00 27.72 32 GLN G O 1
ATOM 10859 N N . ASN H 2 33 ? 112.159 148.713 119.402 1.00 33.01 33 ASN G N 1
ATOM 10860 C CA . ASN H 2 33 ? 112.381 149.432 120.652 1.00 33.01 33 ASN G CA 1
ATOM 10861 C C . ASN H 2 33 ? 111.900 150.876 120.553 1.00 33.01 33 ASN G C 1
ATOM 10862 O O . ASN H 2 33 ? 111.284 151.399 121.491 1.00 33.01 33 ASN G O 1
ATOM 10867 N N . GLY H 2 34 ? 112.166 151.534 119.422 1.00 32.56 34 GLY G N 1
ATOM 10868 C CA . GLY H 2 34 ? 111.787 152.930 119.283 1.00 32.56 34 GLY G CA 1
ATOM 10869 C C . GLY H 2 34 ? 110.285 153.137 119.286 1.00 32.56 34 GLY G C 1
ATOM 10870 O O . GLY H 2 34 ? 109.775 154.025 119.972 1.00 32.56 34 GLY G O 1
ATOM 10871 N N . GLY H 2 35 ? 109.556 152.312 118.534 1.00 31.99 35 GLY G N 1
ATOM 10872 C CA . GLY H 2 35 ? 108.108 152.432 118.519 1.00 31.99 35 GLY G CA 1
ATOM 10873 C C . GLY H 2 35 ? 107.480 152.077 119.853 1.00 31.99 35 GLY G C 1
ATOM 10874 O O . GLY H 2 35 ? 106.512 152.712 120.281 1.00 31.99 35 GLY G O 1
ATOM 10875 N N . TRP H 2 36 ? 108.016 151.055 120.524 1.00 35.36 36 TRP G N 1
ATOM 10876 C CA . TRP H 2 36 ? 107.510 150.688 121.842 1.00 35.36 36 TRP G CA 1
ATOM 10877 C C . TRP H 2 36 ? 107.720 151.818 122.842 1.00 35.36 36 TRP G C 1
ATOM 10878 O O . TRP H 2 36 ? 106.824 152.140 123.630 1.00 35.36 36 TRP G O 1
ATOM 10889 N N . ALA H 2 37 ? 108.904 152.436 122.822 1.00 36.99 37 ALA G N 1
ATOM 10890 C CA . ALA H 2 37 ? 109.156 153.568 123.708 1.00 36.99 37 ALA G CA 1
ATOM 10891 C C . ALA H 2 37 ? 108.266 154.752 123.355 1.00 36.99 37 ALA G C 1
ATOM 10892 O O . ALA H 2 37 ? 107.816 155.488 124.241 1.00 36.99 37 ALA G O 1
ATOM 10894 N N . PHE H 2 38 ? 108.009 154.956 122.061 1.00 39.37 38 PHE G N 1
ATOM 10895 C CA . PHE H 2 38 ? 107.130 156.037 121.628 1.00 39.37 38 PHE G CA 1
ATOM 10896 C C . PHE H 2 38 ? 105.709 155.830 122.141 1.00 39.37 38 PHE G C 1
ATOM 10897 O O . PHE H 2 38 ? 105.058 156.775 122.600 1.00 39.37 38 PHE G O 1
ATOM 10905 N N . SER H 2 39 ? 105.215 154.590 122.079 1.00 42.79 39 SER G N 1
ATOM 10906 C CA . SER H 2 39 ? 103.835 154.317 122.468 1.00 42.79 39 SER G CA 1
ATOM 10907 C C . SER H 2 39 ? 103.607 154.523 123.962 1.00 42.79 39 SER G C 1
ATOM 10908 O O . SER H 2 39 ? 102.483 154.827 124.377 1.00 42.79 39 SER G O 1
ATOM 10911 N N . MET H 2 40 ? 104.646 154.364 124.780 1.00 49.38 40 MET G N 1
ATOM 10912 C CA . MET H 2 40 ? 104.511 154.498 126.226 1.00 49.38 40 MET G CA 1
ATOM 10913 C C . MET H 2 40 ? 104.773 155.909 126.734 1.00 49.38 40 MET G C 1
ATOM 10914 O O . MET H 2 40 ? 104.733 156.119 127.950 1.00 49.38 40 MET G O 1
ATOM 10919 N N . ILE H 2 41 ? 105.038 156.872 125.848 1.00 53.58 41 ILE G N 1
ATOM 10920 C CA . ILE H 2 41 ? 105.360 158.228 126.302 1.00 53.58 41 ILE G CA 1
ATOM 10921 C C . ILE H 2 41 ? 104.247 158.842 127.147 1.00 53.58 41 ILE G C 1
ATOM 10922 O O . ILE H 2 41 ? 104.543 159.342 128.246 1.00 53.58 41 ILE G O 1
ATOM 10927 N N . PRO H 2 42 ? 102.976 158.859 126.716 1.00 55.63 42 PRO G N 1
ATOM 10928 C CA . PRO H 2 42 ? 101.932 159.434 127.582 1.00 55.63 42 PRO G CA 1
ATOM 10929 C C . PRO H 2 42 ? 101.742 158.688 128.891 1.00 55.63 42 PRO G C 1
ATOM 10930 O O . PRO H 2 42 ? 101.488 159.336 129.913 1.00 55.63 42 PRO G O 1
ATOM 10934 N N . ALA H 2 43 ? 101.873 157.360 128.905 1.00 59.87 43 ALA G N 1
ATOM 10935 C CA . ALA H 2 43 ? 101.778 156.619 130.158 1.00 59.87 43 ALA G CA 1
ATOM 10936 C C . ALA H 2 43 ? 102.907 156.998 131.112 1.00 59.87 43 ALA G C 1
ATOM 10937 O O . ALA H 2 43 ? 102.677 157.197 132.311 1.00 59.87 43 ALA G O 1
ATOM 10939 N N . ILE H 2 44 ? 104.131 157.108 130.591 1.00 62.20 44 ILE G N 1
ATOM 10940 C CA . ILE H 2 44 ? 105.265 157.504 131.422 1.00 62.20 44 ILE G CA 1
ATOM 10941 C C . ILE H 2 44 ? 105.055 158.909 131.970 1.00 62.20 44 ILE G C 1
ATOM 10942 O O . ILE H 2 44 ? 105.310 159.175 133.151 1.00 62.20 44 ILE G O 1
ATOM 10947 N N . LYS H 2 45 ? 104.583 159.828 131.125 1.00 68.63 45 LYS G N 1
ATOM 10948 C CA . LYS H 2 45 ? 104.314 161.185 131.589 1.00 68.63 45 LYS G CA 1
ATOM 10949 C C . LYS H 2 45 ? 103.197 161.217 132.625 1.00 68.63 45 LYS G C 1
ATOM 10950 O O . LYS H 2 45 ? 103.208 162.069 133.521 1.00 68.63 45 LYS G O 1
ATOM 10956 N N . LYS H 2 46 ? 102.229 160.304 132.521 1.00 71.03 46 LYS G N 1
ATOM 10957 C CA . LYS H 2 46 ? 101.125 160.283 133.474 1.00 71.03 46 LYS G CA 1
ATOM 10958 C C . LYS H 2 46 ? 101.558 159.711 134.819 1.00 71.03 46 LYS G C 1
ATOM 10959 O O . LYS H 2 46 ? 101.101 160.173 135.870 1.00 71.03 46 LYS G O 1
ATOM 10965 N N . LEU H 2 47 ? 102.436 158.708 134.811 1.00 71.81 47 LEU G N 1
ATOM 10966 C CA . LEU H 2 47 ? 102.843 158.062 136.057 1.00 71.81 47 LEU G CA 1
ATOM 10967 C C . LEU H 2 47 ? 104.031 158.767 136.711 1.00 71.81 47 LEU G C 1
ATOM 10968 O O . LEU H 2 47 ? 103.928 159.246 137.845 1.00 71.81 47 LEU G O 1
ATOM 10973 N N . TYR H 2 48 ? 105.159 158.839 136.010 1.00 75.86 48 TYR G N 1
ATOM 10974 C CA . TYR H 2 48 ? 106.375 159.429 136.555 1.00 75.86 48 TYR G CA 1
ATOM 10975 C C . TYR H 2 48 ? 106.513 160.860 136.053 1.00 75.86 48 TYR G C 1
ATOM 10976 O O . TYR H 2 48 ? 106.294 161.129 134.868 1.00 75.86 48 TYR G O 1
ATOM 10985 N N . LYS H 2 49 ? 106.867 161.784 136.955 1.00 89.14 49 LYS G N 1
ATOM 10986 C CA . LYS H 2 49 ? 106.766 163.195 136.601 1.00 89.14 49 LYS G CA 1
ATOM 10987 C C . LYS H 2 49 ? 107.931 164.078 137.041 1.00 89.14 49 LYS G C 1
ATOM 10988 O O . LYS H 2 49 ? 107.950 165.257 136.665 1.00 89.14 49 LYS G O 1
ATOM 10994 N N . THR H 2 50 ? 108.904 163.587 137.812 1.00 106.32 50 THR G N 1
ATOM 10995 C CA . THR H 2 50 ? 109.767 164.584 138.437 1.00 106.32 50 THR G CA 1
ATOM 10996 C C . THR H 2 50 ? 111.025 164.908 137.637 1.00 106.32 50 THR G C 1
ATOM 10997 O O . THR H 2 50 ? 111.094 165.975 137.018 1.00 106.32 50 THR G O 1
ATOM 11001 N N . LYS H 2 51 ? 112.024 164.023 137.628 1.00 108.70 51 LYS G N 1
ATOM 11002 C CA . LYS H 2 51 ? 113.127 164.197 136.689 1.00 108.70 51 LYS G CA 1
ATOM 11003 C C . LYS H 2 51 ? 113.761 162.879 136.257 1.00 108.70 51 LYS G C 1
ATOM 11004 O O . LYS H 2 51 ? 114.418 162.811 135.213 1.00 108.70 51 LYS G O 1
ATOM 11010 N N . GLU H 2 52 ? 113.557 161.822 137.039 1.00 100.25 52 GLU G N 1
ATOM 11011 C CA . GLU H 2 52 ? 114.404 160.639 136.949 1.00 100.25 52 GLU G CA 1
ATOM 11012 C C . GLU H 2 52 ? 113.653 159.350 136.671 1.00 100.25 52 GLU G C 1
ATOM 11013 O O . GLU H 2 52 ? 114.131 158.540 135.874 1.00 100.25 52 GLU G O 1
ATOM 11019 N N . ASP H 2 53 ? 112.498 159.134 137.302 1.00 89.67 53 ASP G N 1
ATOM 11020 C CA . ASP H 2 53 ? 111.736 157.921 137.031 1.00 89.67 53 ASP G CA 1
ATOM 11021 C C . ASP H 2 53 ? 111.298 157.857 135.574 1.00 89.67 53 ASP G C 1
ATOM 11022 O O . ASP H 2 53 ? 111.147 156.763 135.017 1.00 89.67 53 ASP G O 1
ATOM 11027 N N . ARG H 2 54 ? 111.105 159.016 134.938 1.00 80.23 54 ARG G N 1
ATOM 11028 C CA . ARG H 2 54 ? 110.823 159.041 133.506 1.00 80.23 54 ARG G CA 1
ATOM 11029 C C . ARG H 2 54 ? 111.993 158.478 132.710 1.00 80.23 54 ARG G C 1
ATOM 11030 O O . ARG H 2 54 ? 111.802 157.705 131.764 1.00 80.23 54 ARG G O 1
ATOM 11038 N N . SER H 2 55 ? 113.219 158.854 133.081 1.00 75.88 55 SER G N 1
ATOM 11039 C CA . SER H 2 55 ? 114.397 158.336 132.390 1.00 75.88 55 SER G CA 1
ATOM 11040 C C . SER H 2 55 ? 114.532 156.831 132.590 1.00 75.88 55 SER G C 1
ATOM 11041 O O . SER H 2 55 ? 114.859 156.093 131.651 1.00 75.88 55 SER G O 1
ATOM 11044 N N . SER H 2 56 ? 114.289 156.357 133.814 1.00 74.92 56 SER G N 1
ATOM 11045 C CA . SER H 2 56 ? 114.350 154.923 134.077 1.00 74.92 56 SER G CA 1
ATOM 11046 C C . SER H 2 56 ? 113.304 154.172 133.264 1.00 74.92 56 SER G C 1
ATOM 11047 O O . SER H 2 56 ? 113.585 153.102 132.712 1.00 74.92 56 SER G O 1
ATOM 11050 N N . ALA H 2 57 ? 112.091 154.724 133.171 1.00 67.95 57 ALA G N 1
ATOM 11051 C CA . ALA H 2 57 ? 111.065 154.118 132.329 1.00 67.95 57 ALA G CA 1
ATOM 11052 C C . ALA H 2 57 ? 111.491 154.108 130.867 1.00 67.95 57 ALA G C 1
ATOM 11053 O O . ALA H 2 57 ? 111.222 153.144 130.139 1.00 67.95 57 ALA G O 1
ATOM 11055 N N . LEU H 2 58 ? 112.146 155.180 130.416 1.00 64.97 58 LEU G N 1
ATOM 11056 C CA . LEU H 2 58 ? 112.628 155.230 129.040 1.00 64.97 58 LEU G CA 1
ATOM 11057 C C . LEU H 2 58 ? 113.643 154.127 128.770 1.00 64.97 58 LEU G C 1
ATOM 11058 O O . LEU H 2 58 ? 113.567 153.446 127.742 1.00 64.97 58 LEU G O 1
ATOM 11063 N N . LYS H 2 59 ? 114.595 153.925 129.686 1.00 62.56 59 LYS G N 1
ATOM 11064 C CA . LYS H 2 59 ? 115.537 152.817 129.521 1.00 62.56 59 LYS G CA 1
ATOM 11065 C C . LYS H 2 59 ? 114.825 151.470 129.558 1.00 62.56 59 LYS G C 1
ATOM 11066 O O . LYS H 2 59 ? 115.193 150.547 128.822 1.00 62.56 59 LYS G O 1
ATOM 11072 N N . ARG H 2 60 ? 113.811 151.334 130.416 1.00 63.50 60 ARG G N 1
ATOM 11073 C CA . ARG H 2 60 ? 113.063 150.082 130.476 1.00 63.50 60 ARG G CA 1
ATOM 11074 C C . ARG H 2 60 ? 112.372 149.782 129.152 1.00 63.50 60 ARG G C 1
ATOM 11075 O O . ARG H 2 60 ? 112.361 148.633 128.694 1.00 63.50 60 ARG G O 1
ATOM 11083 N N . HIS H 2 61 ? 111.791 150.799 128.521 1.00 52.76 61 HIS G N 1
ATOM 11084 C CA . HIS H 2 61 ? 111.016 150.612 127.303 1.00 52.76 61 HIS G CA 1
ATOM 11085 C C . HIS H 2 61 ? 111.827 150.830 126.032 1.00 52.76 61 HIS G C 1
ATOM 11086 O O . HIS H 2 61 ? 111.258 150.775 124.936 1.00 52.76 61 HIS G O 1
ATOM 11093 N N . LEU H 2 62 ? 113.133 151.075 126.144 1.00 44.41 62 LEU G N 1
ATOM 11094 C CA . LEU H 2 62 ? 114.008 151.195 124.986 1.00 44.41 62 LEU G CA 1
ATOM 11095 C C . LEU H 2 62 ? 114.849 149.944 124.763 1.00 44.41 62 LEU G C 1
ATOM 11096 O O . LEU H 2 62 ? 115.770 149.960 123.940 1.00 44.41 62 LEU G O 1
ATOM 11101 N N . GLU H 2 63 ? 114.550 148.864 125.478 1.00 43.95 63 GLU G N 1
ATOM 11102 C CA . GLU H 2 63 ? 115.237 147.602 125.272 1.00 43.95 63 GLU G CA 1
ATOM 11103 C C . GLU H 2 63 ? 114.662 146.885 124.053 1.00 43.95 63 GLU G C 1
ATOM 11104 O O . GLU H 2 63 ? 113.684 147.326 123.443 1.00 43.95 63 GLU G O 1
ATOM 11110 N N . PHE H 2 64 ? 115.290 145.766 123.695 1.00 34.74 64 PHE G N 1
ATOM 11111 C CA . PHE H 2 64 ? 114.900 145.037 122.496 1.00 34.74 64 PHE G CA 1
ATOM 11112 C C . PHE H 2 64 ? 113.442 144.601 122.575 1.00 34.74 64 PHE G C 1
ATOM 11113 O O . PHE H 2 64 ? 112.993 144.047 123.581 1.00 34.74 64 PHE G O 1
ATOM 11121 N N . PHE H 2 65 ? 112.707 144.857 121.496 1.00 30.85 65 PHE G N 1
ATOM 11122 C CA . PHE H 2 65 ? 111.317 144.446 121.380 1.00 30.85 65 PHE G CA 1
ATOM 11123 C C . PHE H 2 65 ? 111.023 144.152 119.918 1.00 30.85 65 PHE G C 1
ATOM 11124 O O . PHE H 2 65 ? 111.390 144.935 119.038 1.00 30.85 65 PHE G O 1
ATOM 11132 N N . ASN H 2 66 ? 110.368 143.022 119.664 1.00 26.55 66 ASN G N 1
ATOM 11133 C CA . ASN H 2 66 ? 109.939 142.693 118.307 1.00 26.55 66 ASN G CA 1
ATOM 11134 C C . ASN H 2 66 ? 108.809 141.681 118.366 1.00 26.55 66 ASN G C 1
ATOM 11135 O O . ASN H 2 66 ? 108.960 140.615 118.971 1.00 26.55 66 ASN G O 1
ATOM 11140 N N . THR H 2 67 ? 107.689 142.018 117.736 1.00 26.15 67 THR G N 1
ATOM 11141 C CA . THR H 2 67 ? 106.572 141.104 117.561 1.00 26.15 67 THR G CA 1
ATOM 11142 C C . THR H 2 67 ? 105.736 141.622 116.401 1.00 26.15 67 THR G C 1
ATOM 11143 O O . THR H 2 67 ? 106.060 142.641 115.785 1.00 26.15 67 THR G O 1
ATOM 11147 N N . HIS H 2 68 ? 104.659 140.910 116.100 1.00 21.89 68 HIS G N 1
ATOM 11148 C CA . HIS H 2 68 ? 103.732 141.393 115.090 1.00 21.89 68 HIS G CA 1
ATOM 11149 C C . HIS H 2 68 ? 103.123 142.707 115.571 1.00 21.89 68 HIS G C 1
ATOM 11150 O O . HIS H 2 68 ? 102.701 142.799 116.732 1.00 21.89 68 HIS G O 1
ATOM 11157 N N . PRO H 2 69 ? 103.077 143.743 114.729 1.00 22.40 69 PRO G N 1
ATOM 11158 C CA . PRO H 2 69 ? 102.679 145.073 115.225 1.00 22.40 69 PRO G CA 1
ATOM 11159 C C . PRO H 2 69 ? 101.289 145.118 115.834 1.00 22.40 69 PRO G C 1
ATOM 11160 O O . PRO H 2 69 ? 101.075 145.854 116.805 1.00 22.40 69 PRO G O 1
ATOM 11164 N N . TYR H 2 70 ? 100.336 144.357 115.298 1.00 24.28 70 TYR G N 1
ATOM 11165 C CA . TYR H 2 70 ? 98.978 144.375 115.829 1.00 24.28 70 TYR G CA 1
ATOM 11166 C C . TYR H 2 70 ? 98.842 143.578 117.120 1.00 24.28 70 TYR G C 1
ATOM 11167 O O . TYR H 2 70 ? 98.005 143.925 117.961 1.00 24.28 70 TYR G O 1
ATOM 11176 N N . ILE H 2 71 ? 99.642 142.526 117.298 1.00 26.10 71 ILE G N 1
ATOM 11177 C CA . ILE H 2 71 ? 99.527 141.651 118.460 1.00 26.10 71 ILE G CA 1
ATOM 11178 C C . ILE H 2 71 ? 100.305 142.243 119.629 1.00 26.10 71 ILE G C 1
ATOM 11179 O O . ILE H 2 71 ? 100.337 141.670 120.724 1.00 26.10 71 ILE G O 1
ATOM 11184 N N . ALA H 2 72 ? 100.931 143.397 119.410 1.00 26.84 72 ALA G N 1
ATOM 11185 C CA . ALA H 2 72 ? 101.652 144.083 120.474 1.00 26.84 72 ALA G CA 1
ATOM 11186 C C . ALA H 2 72 ? 100.736 144.874 121.397 1.00 26.84 72 ALA G C 1
ATOM 11187 O O . ALA H 2 72 ? 101.194 145.336 122.448 1.00 26.84 72 ALA G O 1
ATOM 11189 N N . SER H 2 73 ? 99.467 145.046 121.033 1.00 30.56 73 SER G N 1
ATOM 11190 C CA . SER H 2 73 ? 98.510 145.797 121.836 1.00 30.56 73 SER G CA 1
ATOM 11191 C C . SER H 2 73 ? 98.240 145.152 123.196 1.00 30.56 73 SER G C 1
ATOM 11192 O O . SER H 2 73 ? 98.262 145.860 124.211 1.00 30.56 73 SER G O 1
ATOM 11195 N N . PRO H 2 74 ? 97.966 143.839 123.280 1.00 30.55 74 PRO G N 1
ATOM 11196 C CA . PRO H 2 74 ? 97.753 143.249 124.614 1.00 30.55 74 PRO G CA 1
ATOM 11197 C C . PRO H 2 74 ? 98.962 143.380 125.520 1.00 30.55 74 PRO G C 1
ATOM 11198 O O . PRO H 2 74 ? 98.812 143.718 126.701 1.00 30.55 74 PRO G O 1
ATOM 11202 N N . ILE H 2 75 ? 100.164 143.147 124.983 1.00 31.08 75 ILE G N 1
ATOM 11203 C CA . ILE H 2 75 ? 101.383 143.316 125.769 1.00 31.08 75 ILE G CA 1
ATOM 11204 C C . ILE H 2 75 ? 101.442 144.722 126.343 1.00 31.08 75 ILE G C 1
ATOM 11205 O O . ILE H 2 75 ? 101.658 144.911 127.548 1.00 31.08 75 ILE G O 1
ATOM 11210 N N . LEU H 2 76 ? 101.212 145.728 125.492 1.00 35.39 76 LEU G N 1
ATOM 11211 C CA . LEU H 2 76 ? 101.131 147.106 125.962 1.00 35.39 76 LEU G CA 1
ATOM 11212 C C . LEU H 2 76 ? 100.164 147.224 127.129 1.00 35.39 76 LEU G C 1
ATOM 11213 O O . LEU H 2 76 ? 100.503 147.803 128.168 1.00 35.39 76 LEU G O 1
ATOM 11218 N N . GLY H 2 77 ? 98.971 146.639 126.992 1.00 41.04 77 GLY G N 1
ATOM 11219 C CA . GLY H 2 77 ? 98.017 146.676 128.086 1.00 41.04 77 GLY G CA 1
ATOM 11220 C C . GLY H 2 77 ? 98.595 146.096 129.360 1.00 41.04 77 GLY G C 1
ATOM 11221 O O . GLY H 2 77 ? 98.505 146.711 130.427 1.00 41.04 77 GLY G O 1
ATOM 11222 N N . VAL H 2 78 ? 99.248 144.935 129.257 1.00 41.97 78 VAL G N 1
ATOM 11223 C CA . VAL H 2 78 ? 99.912 144.369 130.424 1.00 41.97 78 VAL G CA 1
ATOM 11224 C C . VAL H 2 78 ? 100.979 145.329 130.928 1.00 41.97 78 VAL G C 1
ATOM 11225 O O . VAL H 2 78 ? 101.063 145.613 132.130 1.00 41.97 78 VAL G O 1
ATOM 11229 N N . THR H 2 79 ? 101.773 145.888 130.011 1.00 43.13 79 THR G N 1
ATOM 11230 C CA . THR H 2 79 ? 102.775 146.867 130.410 1.00 43.13 79 THR G CA 1
ATOM 11231 C C . THR H 2 79 ? 102.117 148.110 130.995 1.00 43.13 79 THR G C 1
ATOM 11232 O O . THR H 2 79 ? 102.698 148.767 131.867 1.00 43.13 79 THR G O 1
ATOM 11236 N N . LEU H 2 80 ? 100.900 148.433 130.550 1.00 48.99 80 LEU G N 1
ATOM 11237 C CA . LEU H 2 80 ? 100.155 149.512 131.185 1.00 48.99 80 LEU G CA 1
ATOM 11238 C C . LEU H 2 80 ? 99.734 149.148 132.601 1.00 48.99 80 LEU G C 1
ATOM 11239 O O . LEU H 2 80 ? 99.764 150.005 133.491 1.00 48.99 80 LEU G O 1
ATOM 11244 N N . ALA H 2 81 ? 99.338 147.893 132.828 1.00 53.29 81 ALA G N 1
ATOM 11245 C CA . ALA H 2 81 ? 98.871 147.503 134.154 1.00 53.29 81 ALA G CA 1
ATOM 11246 C C . ALA H 2 81 ? 100.026 147.397 135.140 1.00 53.29 81 ALA G C 1
ATOM 11247 O O . ALA H 2 81 ? 99.938 147.903 136.266 1.00 53.29 81 ALA G O 1
ATOM 11249 N N . LEU H 2 82 ? 101.118 146.745 134.736 1.00 58.53 82 LEU G N 1
ATOM 11250 C CA . LEU H 2 82 ? 102.249 146.548 135.634 1.00 58.53 82 LEU G CA 1
ATOM 11251 C C . LEU H 2 82 ? 102.936 147.859 135.995 1.00 58.53 82 LEU G C 1
ATOM 11252 O O . LEU H 2 82 ? 103.367 148.030 137.141 1.00 58.53 82 LEU G O 1
ATOM 11257 N N . GLU H 2 83 ? 103.055 148.784 135.042 1.00 63.59 83 GLU G N 1
ATOM 11258 C CA . GLU H 2 83 ? 103.681 150.072 135.314 1.00 63.59 83 GLU G CA 1
ATOM 11259 C C . GLU H 2 83 ? 102.873 150.925 136.283 1.00 63.59 83 GLU G C 1
ATOM 11260 O O . GLU H 2 83 ? 103.464 151.578 137.151 1.00 63.59 83 GLU G O 1
ATOM 11266 N N . GLU H 2 84 ? 101.542 150.924 136.160 1.00 66.99 84 GLU G N 1
ATOM 11267 C CA . GLU H 2 84 ? 100.711 151.782 136.997 1.00 66.99 84 GLU G CA 1
ATOM 11268 C C . GLU H 2 84 ? 100.864 151.454 138.477 1.00 66.99 84 GLU G C 1
ATOM 11269 O O . GLU H 2 84 ? 100.734 152.345 139.323 1.00 66.99 84 GLU G O 1
ATOM 11275 N N . GLU H 2 85 ? 101.138 150.190 138.809 1.00 69.91 85 GLU G N 1
ATOM 11276 C CA . GLU H 2 85 ? 101.402 149.837 140.200 1.00 69.91 85 GLU G CA 1
ATOM 11277 C C . GLU H 2 85 ? 102.672 150.512 140.704 1.00 69.91 85 GLU G C 1
ATOM 11278 O O . GLU H 2 85 ? 102.715 151.008 141.836 1.00 69.91 85 GLU G O 1
ATOM 11284 N N . ARG H 2 86 ? 103.717 150.548 139.869 1.00 71.99 86 ARG G N 1
ATOM 11285 C CA . ARG H 2 86 ? 104.991 151.119 140.297 1.00 71.99 86 ARG G CA 1
ATOM 11286 C C . ARG H 2 86 ? 104.852 152.580 140.699 1.00 71.99 86 ARG G C 1
ATOM 11287 O O . ARG H 2 86 ? 105.541 153.040 141.617 1.00 71.99 86 ARG G O 1
ATOM 11295 N N . ALA H 2 87 ? 103.978 153.327 140.022 1.00 76.25 87 ALA G N 1
ATOM 11296 C CA . ALA H 2 87 ? 103.707 154.700 140.429 1.00 76.25 87 ALA G CA 1
ATOM 11297 C C . ALA H 2 87 ? 103.090 154.738 141.822 1.00 76.25 87 ALA G C 1
ATOM 11298 O O . ALA H 2 87 ? 103.475 155.553 142.669 1.00 76.25 87 ALA G O 1
ATOM 11300 N N . ASN H 2 88 ? 102.124 153.853 142.079 1.00 77.88 88 ASN G N 1
ATOM 11301 C CA . ASN H 2 88 ? 101.529 153.768 143.409 1.00 77.88 88 ASN G CA 1
ATOM 11302 C C . ASN H 2 88 ? 102.472 153.067 144.381 1.00 77.88 88 ASN G C 1
ATOM 11303 O O . ASN H 2 88 ? 102.639 153.496 145.529 1.00 77.88 88 ASN G O 1
ATOM 11308 N N . GLY H 2 89 ? 103.103 151.986 143.930 1.00 80.30 89 GLY G N 1
ATOM 11309 C CA . GLY H 2 89 ? 104.022 151.228 144.755 1.00 80.30 89 GLY G CA 1
ATOM 11310 C C . GLY H 2 89 ? 103.556 149.808 144.995 1.00 80.30 89 GLY G C 1
ATOM 11311 O O . GLY H 2 89 ? 102.563 149.581 145.693 1.00 80.30 89 GLY G O 1
ATOM 11312 N N . ALA H 2 90 ? 104.267 148.837 144.415 1.00 87.62 90 ALA G N 1
ATOM 11313 C CA . ALA H 2 90 ? 103.913 147.434 144.589 1.00 87.62 90 ALA G CA 1
ATOM 11314 C C . ALA H 2 90 ? 105.131 146.533 144.752 1.00 87.62 90 ALA G C 1
ATOM 11315 O O . ALA H 2 90 ? 104.973 145.305 144.763 1.00 87.62 90 ALA G O 1
ATOM 11317 N N . GLU H 2 91 ? 106.335 147.098 144.862 1.00 96.22 91 GLU G N 1
ATOM 11318 C CA . GLU H 2 91 ? 107.607 146.396 145.021 1.00 96.22 91 GLU G CA 1
ATOM 11319 C C . GLU H 2 91 ? 107.975 145.541 143.814 1.00 96.22 91 GLU G C 1
ATOM 11320 O O . GLU H 2 91 ? 108.999 144.848 143.857 1.00 96.22 91 GLU G O 1
ATOM 11326 N N . VAL H 2 92 ? 107.187 145.563 142.741 1.00 95.93 92 VAL G N 1
ATOM 11327 C CA . VAL H 2 92 ? 107.512 144.836 141.518 1.00 95.93 92 VAL G CA 1
ATOM 11328 C C . VAL H 2 92 ? 108.126 145.849 140.556 1.00 95.93 92 VAL G C 1
ATOM 11329 O O . VAL H 2 92 ? 107.419 146.522 139.804 1.00 95.93 92 VAL G O 1
ATOM 11333 N N . ASP H 2 93 ? 109.451 145.968 140.591 1.00 96.79 93 ASP G N 1
ATOM 11334 C CA . ASP H 2 93 ? 110.178 146.899 139.740 1.00 96.79 93 ASP G CA 1
ATOM 11335 C C . ASP H 2 93 ? 111.245 146.147 138.959 1.00 96.79 93 ASP G C 1
ATOM 11336 O O . ASP H 2 93 ? 112.121 145.510 139.553 1.00 96.79 93 ASP G O 1
ATOM 11341 N N . ASP H 2 94 ? 111.160 146.217 137.630 1.00 90.45 94 ASP G N 1
ATOM 11342 C CA . ASP H 2 94 ? 112.082 145.548 136.713 1.00 90.45 94 ASP G CA 1
ATOM 11343 C C . ASP H 2 94 ? 112.132 144.038 136.932 1.00 90.45 94 ASP G C 1
ATOM 11344 O O . ASP H 2 94 ? 113.045 143.366 136.441 1.00 90.45 94 ASP G O 1
ATOM 11349 N N . VAL H 2 95 ? 111.163 143.488 137.661 1.00 95.99 95 VAL G N 1
ATOM 11350 C CA . VAL H 2 95 ? 111.106 142.054 137.919 1.00 95.99 95 VAL G CA 1
ATOM 11351 C C . VAL H 2 95 ? 110.284 141.386 136.827 1.00 95.99 95 VAL G C 1
ATOM 11352 O O . VAL H 2 95 ? 110.776 140.506 136.112 1.00 95.99 95 VAL G O 1
ATOM 11356 N N . ALA H 2 96 ? 109.026 141.805 136.688 1.00 82.85 96 ALA G N 1
ATOM 11357 C CA . ALA H 2 96 ? 108.119 141.212 135.720 1.00 82.85 96 ALA G CA 1
ATOM 11358 C C . ALA H 2 96 ? 107.857 142.091 134.507 1.00 82.85 96 ALA G C 1
ATOM 11359 O O . ALA H 2 96 ? 107.441 141.566 133.470 1.00 82.85 96 ALA G O 1
ATOM 11361 N N . ILE H 2 97 ? 108.094 143.404 134.600 1.00 71.51 97 ILE G N 1
ATOM 11362 C CA . ILE H 2 97 ? 107.845 144.294 133.467 1.00 71.51 97 ILE G CA 1
ATOM 11363 C C . ILE H 2 97 ? 108.731 143.937 132.281 1.00 71.51 97 ILE G C 1
ATOM 11364 O O . ILE H 2 97 ? 108.361 144.179 131.125 1.00 71.51 97 ILE G O 1
ATOM 11369 N N . GLN H 2 98 ? 109.906 143.365 132.537 1.00 65.60 98 GLN G N 1
ATOM 11370 C CA . GLN H 2 98 ? 110.787 142.910 131.474 1.00 65.60 98 GLN G CA 1
ATOM 11371 C C . GLN H 2 98 ? 110.488 141.480 131.046 1.00 65.60 98 GLN G C 1
ATOM 11372 O O . GLN H 2 98 ? 110.593 141.171 129.854 1.00 65.60 98 GLN G O 1
ATOM 11378 N N . GLY H 2 99 ? 110.052 140.629 131.971 1.00 63.02 99 GLY G N 1
ATOM 11379 C CA . GLY H 2 99 ? 109.767 139.240 131.669 1.00 63.02 99 GLY G CA 1
ATOM 11380 C C . GLY H 2 99 ? 108.568 139.008 130.771 1.00 63.02 99 GLY G C 1
ATOM 11381 O O . GLY H 2 99 ? 108.616 138.139 129.895 1.00 63.02 99 GLY G O 1
ATOM 11382 N N . VAL H 2 100 ? 107.487 139.765 130.973 1.00 57.79 100 VAL G N 1
ATOM 11383 C CA . VAL H 2 100 ? 106.288 139.549 130.167 1.00 57.79 100 VAL G CA 1
ATOM 11384 C C . VAL H 2 100 ? 106.545 139.910 128.711 1.00 57.79 100 VAL G C 1
ATOM 11385 O O . VAL H 2 100 ? 106.042 139.237 127.805 1.00 57.79 100 VAL G O 1
ATOM 11389 N N . LYS H 2 101 ? 107.325 140.964 128.461 1.00 47.33 101 LYS G N 1
ATOM 11390 C CA . LYS H 2 101 ? 107.614 141.361 127.088 1.00 47.33 101 LYS G CA 1
ATOM 11391 C C . LYS H 2 101 ? 108.328 140.246 126.334 1.00 47.33 101 LYS G C 1
ATOM 11392 O O . LYS H 2 101 ? 107.938 139.894 125.216 1.00 47.33 101 LYS G O 1
ATOM 11398 N N . VAL H 2 102 ? 109.366 139.664 126.938 1.00 48.30 102 VAL G N 1
ATOM 11399 C CA . VAL H 2 102 ? 110.096 138.592 126.267 1.00 48.30 102 VAL G CA 1
ATOM 11400 C C . VAL H 2 102 ? 109.254 137.326 126.182 1.00 48.30 102 VAL G C 1
ATOM 11401 O O . VAL H 2 102 ? 109.305 136.608 125.176 1.00 48.30 102 VAL G O 1
ATOM 11405 N N . GLY H 2 103 ? 108.469 137.028 127.217 1.00 44.22 103 GLY G N 1
ATOM 11406 C CA . GLY H 2 103 ? 107.649 135.831 127.196 1.00 44.22 103 GLY G CA 1
ATOM 11407 C C . GLY H 2 103 ? 106.435 135.916 126.296 1.00 44.22 103 GLY G C 1
ATOM 11408 O O . GLY H 2 103 ? 105.819 134.881 126.019 1.00 44.22 103 GLY G O 1
ATOM 11409 N N . MET H 2 104 ? 106.080 137.111 125.839 1.00 39.95 104 MET G N 1
ATOM 11410 C CA . MET H 2 104 ? 104.939 137.287 124.952 1.00 39.95 104 MET G CA 1
ATOM 11411 C C . MET H 2 104 ? 105.323 137.652 123.527 1.00 39.95 104 MET G C 1
ATOM 11412 O O . MET H 2 104 ? 104.570 137.348 122.602 1.00 39.95 104 MET G O 1
ATOM 11417 N N . MET H 2 105 ? 106.478 138.290 123.315 1.00 37.64 105 MET G N 1
ATOM 11418 C CA . MET H 2 105 ? 106.817 138.784 121.984 1.00 37.64 105 MET G CA 1
ATOM 11419 C C . MET H 2 105 ? 107.017 137.645 120.990 1.00 37.64 105 MET G C 1
ATOM 11420 O O . MET H 2 105 ? 106.726 137.797 119.799 1.00 37.64 105 MET G O 1
ATOM 11425 N N . GLY H 2 106 ? 107.517 136.503 121.453 1.00 31.67 106 GLY G N 1
ATOM 11426 C CA . GLY H 2 106 ? 107.778 135.380 120.585 1.00 31.67 106 GLY G CA 1
ATOM 11427 C C . GLY H 2 106 ? 106.535 134.591 120.217 1.00 31.67 106 GLY G C 1
ATOM 11428 O O . GLY H 2 106 ? 106.142 134.520 119.045 1.00 31.67 106 GLY G O 1
ATOM 11429 N N . PRO H 2 107 ? 105.904 133.962 121.214 1.00 31.04 107 PRO G N 1
ATOM 11430 C CA . PRO H 2 107 ? 104.703 133.160 120.924 1.00 31.04 107 PRO G CA 1
ATOM 11431 C C . PRO H 2 107 ? 103.569 133.954 120.301 1.00 31.04 107 PRO G C 1
ATOM 11432 O O . PRO H 2 107 ? 102.836 133.410 119.464 1.00 31.04 107 PRO G O 1
ATOM 11436 N N . LEU H 2 108 ? 103.395 135.224 120.676 1.00 26.81 108 LEU G N 1
ATOM 11437 C CA . LEU H 2 108 ? 102.318 136.013 120.090 1.00 26.81 108 LEU G CA 1
ATOM 11438 C C . LEU H 2 108 ? 102.630 136.429 118.660 1.00 26.81 108 LEU G C 1
ATOM 11439 O O . LEU H 2 108 ? 101.717 136.503 117.833 1.00 26.81 108 LEU G O 1
ATOM 11444 N N . ALA H 2 109 ? 103.898 136.708 118.348 1.00 23.74 109 ALA G N 1
ATOM 11445 C CA . ALA H 2 109 ? 104.268 136.941 116.957 1.00 23.74 109 ALA G CA 1
ATOM 11446 C C . ALA H 2 109 ? 104.074 135.686 116.118 1.00 23.74 109 ALA G C 1
ATOM 11447 O O . ALA H 2 109 ? 103.599 135.771 114.979 1.00 23.74 109 ALA G O 1
ATOM 11449 N N . GLY H 2 110 ? 104.413 134.520 116.670 1.00 20.27 110 GLY G N 1
ATOM 11450 C CA . GLY H 2 110 ? 104.257 133.265 115.955 1.00 20.27 110 GLY G CA 1
ATOM 11451 C C . GLY H 2 110 ? 102.829 132.917 115.594 1.00 20.27 110 GLY G C 1
ATOM 11452 O O . GLY H 2 110 ? 102.620 132.044 114.745 1.00 20.27 110 GLY G O 1
ATOM 11453 N N . VAL H 2 111 ? 101.848 133.567 116.215 1.00 19.88 111 VAL G N 1
ATOM 11454 C CA . VAL H 2 111 ? 100.454 133.389 115.837 1.00 19.88 111 VAL G CA 1
ATOM 11455 C C . VAL H 2 111 ? 99.879 134.604 115.117 1.00 19.88 111 VAL G C 1
ATOM 11456 O O . VAL H 2 111 ? 98.979 134.439 114.277 1.00 19.88 111 VAL G O 1
ATOM 11460 N N . GLY H 2 112 ? 100.375 135.817 115.380 1.00 18.10 112 GLY G N 1
ATOM 11461 C CA . GLY H 2 112 ? 99.896 136.986 114.668 1.00 18.10 112 GLY G CA 1
ATOM 11462 C C . GLY H 2 112 ? 100.423 137.126 113.258 1.00 18.10 112 GLY G C 1
ATOM 11463 O O . GLY H 2 112 ? 99.728 137.690 112.407 1.00 18.10 112 GLY G O 1
ATOM 11464 N N . ASP H 2 113 ? 101.640 136.632 112.988 1.00 16.05 113 ASP G N 1
ATOM 11465 C CA . ASP H 2 113 ? 102.144 136.672 111.616 1.00 16.05 113 ASP G CA 1
ATOM 11466 C C . ASP H 2 113 ? 101.316 135.800 110.680 1.00 16.05 113 ASP G C 1
ATOM 11467 O O . ASP H 2 113 ? 100.917 136.291 109.610 1.00 16.05 113 ASP G O 1
ATOM 11472 N N . PRO H 2 114 ? 101.025 134.530 110.990 1.00 17.23 114 PRO G N 1
ATOM 11473 C CA . PRO H 2 114 ? 100.131 133.764 110.106 1.00 17.23 114 PRO G CA 1
ATOM 11474 C C . PRO H 2 114 ? 98.722 134.323 110.022 1.00 17.23 114 PRO G C 1
ATOM 11475 O O . PRO H 2 114 ? 98.098 134.218 108.960 1.00 17.23 114 PRO G O 1
ATOM 11479 N N . VAL H 2 115 ? 98.204 134.920 111.096 1.00 15.20 115 VAL G N 1
ATOM 11480 C CA . VAL H 2 115 ? 96.811 135.359 111.108 1.00 15.20 115 VAL G CA 1
ATOM 11481 C C . VAL H 2 115 ? 96.619 136.591 110.232 1.00 15.20 115 VAL G C 1
ATOM 11482 O O . VAL H 2 115 ? 95.711 136.640 109.396 1.00 15.20 115 VAL G O 1
ATOM 11486 N N . PHE H 2 116 ? 97.468 137.603 110.401 1.00 19.94 116 PHE G N 1
ATOM 11487 C CA . PHE H 2 116 ? 97.260 138.862 109.697 1.00 19.94 116 PHE G CA 1
ATOM 11488 C C . PHE H 2 116 ? 97.982 138.917 108.357 1.00 19.94 116 PHE G C 1
ATOM 11489 O O . PHE H 2 116 ? 97.394 139.342 107.358 1.00 19.94 116 PHE G O 1
ATOM 11497 N N . TRP H 2 117 ? 99.245 138.492 108.313 1.00 18.90 117 TRP G N 1
ATOM 11498 C CA . TRP H 2 117 ? 100.023 138.622 107.086 1.00 18.90 117 TRP G CA 1
ATOM 11499 C C . TRP H 2 117 ? 99.648 137.568 106.052 1.00 18.90 117 TRP G C 1
ATOM 11500 O O . TRP H 2 117 ? 99.695 137.838 104.846 1.00 18.90 117 TRP G O 1
ATOM 11511 N N . PHE H 2 118 ? 99.277 136.366 106.491 1.00 17.88 118 PHE G N 1
ATOM 11512 C CA . PHE H 2 118 ? 99.101 135.249 105.576 1.00 17.88 118 PHE G CA 1
ATOM 11513 C C . PHE H 2 118 ? 97.722 134.603 105.624 1.00 17.88 118 PHE G C 1
ATOM 11514 O O . PHE H 2 118 ? 97.473 133.668 104.855 1.00 17.88 118 PHE G O 1
ATOM 11522 N N . THR H 2 119 ? 96.820 135.064 106.491 1.00 17.39 119 THR G N 1
ATOM 11523 C CA . THR H 2 119 ? 95.462 134.530 106.528 1.00 17.39 119 THR G CA 1
ATOM 11524 C C . THR H 2 119 ? 94.423 135.589 106.181 1.00 17.39 119 THR G C 1
ATOM 11525 O O . THR H 2 119 ? 93.582 135.352 105.309 1.00 17.39 119 THR G O 1
ATOM 11529 N N . ILE H 2 120 ? 94.451 136.751 106.834 1.00 18.78 120 ILE G N 1
ATOM 11530 C CA . ILE H 2 120 ? 93.438 137.766 106.566 1.00 18.78 120 ILE G CA 1
ATOM 11531 C C . ILE H 2 120 ? 93.806 138.585 105.334 1.00 18.78 120 ILE G C 1
ATOM 11532 O O . ILE H 2 120 ? 92.969 138.812 104.450 1.00 18.78 120 ILE G O 1
ATOM 11537 N N . ARG H 2 121 ? 95.056 139.046 105.257 1.00 20.71 121 ARG G N 1
ATOM 11538 C CA . ARG H 2 121 ? 95.483 139.920 104.170 1.00 20.71 121 ARG G CA 1
ATOM 11539 C C . ARG H 2 121 ? 95.405 139.250 102.800 1.00 20.71 121 ARG G C 1
ATOM 11540 O O . ARG H 2 121 ? 94.929 139.886 101.856 1.00 20.71 121 ARG G O 1
ATOM 11548 N N . PRO H 2 122 ? 95.878 138.008 102.619 1.00 21.28 122 PRO G N 1
ATOM 11549 C CA . PRO H 2 122 ? 95.748 137.394 101.285 1.00 21.28 122 PRO G CA 1
ATOM 11550 C C . PRO H 2 122 ? 94.310 137.257 100.813 1.00 21.28 122 PRO G C 1
ATOM 11551 O O . PRO H 2 122 ? 94.017 137.552 99.648 1.00 21.28 122 PRO G O 1
ATOM 11555 N N . MET H 2 123 ? 93.392 136.847 101.692 1.00 25.48 123 MET G N 1
ATOM 11556 C CA . MET H 2 123 ? 92.002 136.687 101.277 1.00 25.48 123 MET G CA 1
ATOM 11557 C C . MET H 2 123 ? 91.348 138.037 101.014 1.00 25.48 123 MET G C 1
ATOM 11558 O O . MET H 2 123 ? 90.595 138.194 100.045 1.00 25.48 123 MET G O 1
ATOM 11563 N N . LEU H 2 124 ? 91.627 139.028 101.864 1.00 22.83 124 LEU G N 1
ATOM 11564 C CA . LEU H 2 124 ? 91.083 140.362 101.634 1.00 22.83 124 LEU G CA 1
ATOM 11565 C C . LEU H 2 124 ? 91.608 140.950 100.330 1.00 22.83 124 LEU G C 1
ATOM 11566 O O . LEU H 2 124 ? 90.853 141.564 99.566 1.00 22.83 124 LEU G O 1
ATOM 11571 N N . GLY H 2 125 ? 92.900 140.760 100.052 1.00 22.26 125 GLY G N 1
ATOM 11572 C CA . GLY H 2 125 ? 93.467 141.255 98.812 1.00 22.26 125 GLY G CA 1
ATOM 11573 C C . GLY H 2 125 ? 92.905 140.556 97.592 1.00 22.26 125 GLY G C 1
ATOM 11574 O O . GLY H 2 125 ? 92.649 141.193 96.570 1.00 22.26 125 GLY G O 1
ATOM 11575 N N . ALA H 2 126 ? 92.713 139.237 97.675 1.00 25.40 126 ALA G N 1
ATOM 11576 C CA . ALA H 2 126 ? 92.097 138.513 96.568 1.00 25.40 126 ALA G CA 1
ATOM 11577 C C . ALA H 2 126 ? 90.669 138.987 96.327 1.00 25.40 126 ALA G C 1
ATOM 11578 O O . ALA H 2 126 ? 90.257 139.184 95.177 1.00 25.40 126 ALA G O 1
ATOM 11580 N N . LEU H 2 127 ? 89.901 139.185 97.402 1.00 26.45 127 LEU G N 1
ATOM 11581 C CA . LEU H 2 127 ? 88.530 139.665 97.260 1.00 26.45 127 LEU G CA 1
ATOM 11582 C C . LEU H 2 127 ? 88.496 141.054 96.635 1.00 26.45 127 LEU G C 1
ATOM 11583 O O . LEU H 2 127 ? 87.663 141.337 95.766 1.00 26.45 127 LEU G O 1
ATOM 11588 N N . GLY H 2 128 ? 89.392 141.941 97.073 1.00 27.58 128 GLY G N 1
ATOM 11589 C CA . GLY H 2 128 ? 89.446 143.268 96.484 1.00 27.58 128 GLY G CA 1
ATOM 11590 C C . GLY H 2 128 ? 89.885 143.248 95.032 1.00 27.58 128 GLY G C 1
ATOM 11591 O O . GLY H 2 128 ? 89.336 143.973 94.198 1.00 27.58 128 GLY G O 1
ATOM 11592 N N . ALA H 2 129 ? 90.873 142.411 94.707 1.00 28.63 129 ALA G N 1
ATOM 11593 C CA . ALA H 2 129 ? 91.376 142.341 93.340 1.00 28.63 129 ALA G CA 1
ATOM 11594 C C . ALA H 2 129 ? 90.345 141.735 92.399 1.00 28.63 129 ALA G C 1
ATOM 11595 O O . ALA H 2 129 ? 90.322 142.058 91.207 1.00 28.63 129 ALA G O 1
ATOM 11597 N N . SER H 2 130 ? 89.485 140.853 92.914 1.00 30.09 130 SER G N 1
ATOM 11598 C CA . SER H 2 130 ? 88.412 140.296 92.098 1.00 30.09 130 SER G CA 1
ATOM 11599 C C . SER H 2 130 ? 87.546 141.405 91.510 1.00 30.09 130 SER G C 1
ATOM 11600 O O . SER H 2 130 ? 87.221 141.399 90.318 1.00 30.09 130 SER G O 1
ATOM 11603 N N . LEU H 2 131 ? 87.163 142.374 92.345 1.00 30.91 131 LEU G N 1
ATOM 11604 C CA . LEU H 2 131 ? 86.391 143.510 91.854 1.00 30.91 131 LEU G CA 1
ATOM 11605 C C . LEU H 2 131 ? 87.265 144.506 91.102 1.00 30.91 131 LEU G C 1
ATOM 11606 O O . LEU H 2 131 ? 86.798 145.143 90.152 1.00 30.91 131 LEU G O 1
ATOM 11611 N N . ALA H 2 132 ? 88.529 144.653 91.507 1.00 34.47 132 ALA G N 1
ATOM 11612 C CA . ALA H 2 132 ? 89.400 145.650 90.896 1.00 34.47 132 ALA G CA 1
ATOM 11613 C C . ALA H 2 132 ? 89.787 145.290 89.468 1.00 34.47 132 ALA G C 1
ATOM 11614 O O . ALA H 2 132 ? 90.047 146.186 88.660 1.00 34.47 132 ALA G O 1
ATOM 11616 N N . LEU H 2 133 ? 89.836 143.998 89.139 1.00 34.30 133 LEU G N 1
ATOM 11617 C CA . LEU H 2 133 ? 90.180 143.586 87.784 1.00 34.30 133 LEU G CA 1
ATOM 11618 C C . LEU H 2 133 ? 89.089 143.918 86.776 1.00 34.30 133 LEU G C 1
ATOM 11619 O O . LEU H 2 133 ? 89.351 143.875 85.569 1.00 34.30 133 LEU G O 1
ATOM 11624 N N . SER H 2 134 ? 87.879 144.238 87.235 1.00 37.53 134 SER G N 1
ATOM 11625 C CA . SER H 2 134 ? 86.801 144.695 86.369 1.00 37.53 134 SER G CA 1
ATOM 11626 C C . SER H 2 134 ? 86.659 146.212 86.374 1.00 37.53 134 SER G C 1
ATOM 11627 O O . SER H 2 134 ? 85.739 146.742 85.742 1.00 37.53 134 SER G O 1
ATOM 11630 N N . GLY H 2 135 ? 87.546 146.921 87.068 1.00 39.26 135 GLY G N 1
ATOM 11631 C CA . GLY H 2 135 ? 87.469 148.365 87.134 1.00 39.26 135 GLY G CA 1
ATOM 11632 C C . GLY H 2 135 ? 86.575 148.908 88.223 1.00 39.26 135 GLY G C 1
ATOM 11633 O O . GLY H 2 135 ? 86.331 150.118 88.260 1.00 39.26 135 GLY G O 1
ATOM 11634 N N . ASN H 2 136 ? 86.078 148.053 89.112 1.00 38.17 136 ASN G N 1
ATOM 11635 C CA . ASN H 2 136 ? 85.200 148.479 90.193 1.00 38.17 136 ASN G CA 1
ATOM 11636 C C . ASN H 2 136 ? 86.018 149.091 91.323 1.00 38.17 136 ASN G C 1
ATOM 11637 O O . ASN H 2 136 ? 86.936 148.455 91.852 1.00 38.17 136 ASN G O 1
ATOM 11642 N N . ILE H 2 137 ? 85.682 150.332 91.688 1.00 34.32 137 ILE G N 1
ATOM 11643 C CA . ILE H 2 137 ? 86.340 150.991 92.811 1.00 34.32 137 ILE G CA 1
ATOM 11644 C C . ILE H 2 137 ? 85.991 150.321 94.135 1.00 34.32 137 ILE G C 1
ATOM 11645 O O . ILE H 2 137 ? 86.683 150.534 95.138 1.00 34.32 137 ILE G O 1
ATOM 11650 N N . LEU H 2 138 ? 84.936 149.501 94.163 1.00 33.68 138 LEU G N 1
ATOM 11651 C CA . LEU H 2 138 ? 84.505 148.859 95.399 1.00 33.68 138 LEU G CA 1
ATOM 11652 C C . LEU H 2 138 ? 85.553 147.904 95.960 1.00 33.68 138 LEU G C 1
ATOM 11653 O O . LEU H 2 138 ? 85.567 147.665 97.170 1.00 33.68 138 LEU G O 1
ATOM 11658 N N . GLY H 2 139 ? 86.436 147.372 95.119 1.00 30.57 139 GLY G N 1
ATOM 11659 C CA . GLY H 2 139 ? 87.454 146.446 95.560 1.00 30.57 139 GLY G CA 1
ATOM 11660 C C . GLY H 2 139 ? 88.434 147.039 96.555 1.00 30.57 139 GLY G C 1
ATOM 11661 O O . GLY H 2 139 ? 88.545 146.580 97.699 1.00 30.57 139 GLY G O 1
ATOM 11662 N N . PRO H 2 140 ? 89.201 148.046 96.121 1.00 28.41 140 PRO G N 1
ATOM 11663 C CA . PRO H 2 140 ? 90.140 148.697 97.052 1.00 28.41 140 PRO G CA 1
ATOM 11664 C C . PRO H 2 140 ? 89.465 149.311 98.265 1.00 28.41 140 PRO G C 1
ATOM 11665 O O . PRO H 2 140 ? 90.021 149.256 99.368 1.00 28.41 140 PRO G O 1
ATOM 11669 N N . ILE H 2 141 ? 88.276 149.894 98.094 1.00 26.31 141 ILE G N 1
ATOM 11670 C CA . ILE H 2 141 ? 87.569 150.491 99.226 1.00 26.31 141 ILE G CA 1
ATOM 11671 C C . ILE H 2 141 ? 87.198 149.418 100.241 1.00 26.31 141 ILE G C 1
ATOM 11672 O O . ILE H 2 141 ? 87.388 149.586 101.453 1.00 26.31 141 ILE G O 1
ATOM 11677 N N . LEU H 2 142 ? 86.665 148.294 99.756 1.00 25.32 142 LEU G N 1
ATOM 11678 C CA . LEU H 2 142 ? 86.309 147.191 100.640 1.00 25.32 142 LEU G CA 1
ATOM 11679 C C . LEU H 2 142 ? 87.537 146.660 101.362 1.00 25.32 142 LEU G C 1
ATOM 11680 O O . LEU H 2 142 ? 87.499 146.413 102.572 1.00 25.32 142 LEU G O 1
ATOM 11685 N N . PHE H 2 143 ? 88.642 146.482 100.634 1.00 24.94 143 PHE G N 1
ATOM 11686 C CA . PHE H 2 143 ? 89.862 145.984 101.261 1.00 24.94 143 PHE G CA 1
ATOM 11687 C C . PHE H 2 143 ? 90.335 146.933 102.356 1.00 24.94 143 PHE G C 1
ATOM 11688 O O . PHE H 2 143 ? 90.626 146.509 103.481 1.00 24.94 143 PHE G O 1
ATOM 11696 N N . PHE H 2 144 ? 90.385 148.231 102.046 1.00 23.96 144 PHE G N 1
ATOM 11697 C CA . PHE H 2 144 ? 90.859 149.222 103.005 1.00 23.96 144 PHE G CA 1
ATOM 11698 C C . PHE H 2 144 ? 89.990 149.235 104.257 1.00 23.96 144 PHE G C 1
ATOM 11699 O O . PHE H 2 144 ? 90.501 149.170 105.382 1.00 23.96 144 PHE G O 1
ATOM 11707 N N . VAL H 2 145 ? 88.668 149.293 104.079 1.00 23.60 145 VAL G N 1
ATOM 11708 C CA . VAL H 2 145 ? 87.770 149.401 105.226 1.00 23.60 145 VAL G CA 1
ATOM 11709 C C . VAL H 2 145 ? 87.801 148.123 106.056 1.00 23.60 145 VAL G C 1
ATOM 11710 O O . VAL H 2 145 ? 87.920 148.168 107.287 1.00 23.60 145 VAL G O 1
ATOM 11714 N N . ALA H 2 146 ? 87.693 146.963 105.399 1.00 22.58 146 ALA G N 1
ATOM 11715 C CA . ALA H 2 146 ? 87.700 145.698 106.118 1.00 22.58 146 ALA G CA 1
ATOM 11716 C C . ALA H 2 146 ? 89.002 145.470 106.866 1.00 22.58 146 ALA G C 1
ATOM 11717 O O . ALA H 2 146 ? 88.978 144.922 107.973 1.00 22.58 146 ALA G O 1
ATOM 11719 N N . TRP H 2 147 ? 90.138 145.874 106.295 1.00 20.92 147 TRP G N 1
ATOM 11720 C CA . TRP H 2 147 ? 91.399 145.705 107.001 1.00 20.92 147 TRP G CA 1
ATOM 11721 C C . TRP H 2 147 ? 91.508 146.673 108.173 1.00 20.92 147 TRP G C 1
ATOM 11722 O O . TRP H 2 147 ? 91.887 146.275 109.280 1.00 20.92 147 TRP G O 1
ATOM 11733 N N . ASN H 2 148 ? 91.147 147.942 107.960 1.00 23.71 148 ASN G N 1
ATOM 11734 C CA . ASN H 2 148 ? 91.394 148.954 108.980 1.00 23.71 148 ASN G CA 1
ATOM 11735 C C . ASN H 2 148 ? 90.447 148.822 110.166 1.00 23.71 148 ASN G C 1
ATOM 11736 O O . ASN H 2 148 ? 90.878 148.984 111.315 1.00 23.71 148 ASN G O 1
ATOM 11741 N N . VAL H 2 149 ? 89.167 148.532 109.920 1.00 23.99 149 VAL G N 1
ATOM 11742 C CA . VAL H 2 149 ? 88.227 148.365 111.024 1.00 23.99 149 VAL G CA 1
ATOM 11743 C C . VAL H 2 149 ? 88.644 147.190 111.898 1.00 23.99 149 VAL G C 1
ATOM 11744 O O . VAL H 2 149 ? 88.691 147.296 113.130 1.00 23.99 149 VAL G O 1
ATOM 11748 N N . ILE H 2 150 ? 88.972 146.059 111.269 1.00 22.40 150 ILE G N 1
ATOM 11749 C CA . ILE H 2 150 ? 89.403 144.881 112.014 1.00 22.40 150 ILE G CA 1
ATOM 11750 C C . ILE H 2 150 ? 90.687 145.172 112.780 1.00 22.40 150 ILE G C 1
ATOM 11751 O O . ILE H 2 150 ? 90.822 144.800 113.950 1.00 22.40 150 ILE G O 1
ATOM 11756 N N . ARG H 2 151 ? 91.642 145.851 112.141 1.00 20.75 151 ARG G N 1
ATOM 11757 C CA . ARG H 2 151 ? 92.915 146.149 112.787 1.00 20.75 151 ARG G CA 1
ATOM 11758 C C . ARG H 2 151 ? 92.729 147.026 114.021 1.00 20.75 151 ARG G C 1
ATOM 11759 O O . ARG H 2 151 ? 93.235 146.701 115.105 1.00 20.75 151 ARG G O 1
ATOM 11767 N N . TRP H 2 152 ? 91.991 148.131 113.883 1.00 25.17 152 TRP G N 1
ATOM 11768 C CA . TRP H 2 152 ? 91.781 149.021 115.020 1.00 25.17 152 TRP G CA 1
ATOM 11769 C C . TRP H 2 152 ? 90.968 148.351 116.123 1.00 25.17 152 TRP G C 1
ATOM 11770 O O . TRP H 2 152 ? 91.290 148.503 117.309 1.00 25.17 152 TRP G O 1
ATOM 11781 N N . GLY H 2 153 ? 89.913 147.616 115.758 1.00 24.48 153 GLY G N 1
ATOM 11782 C CA . GLY H 2 153 ? 89.133 146.919 116.765 1.00 24.48 153 GLY G CA 1
ATOM 11783 C C . GLY H 2 153 ? 89.950 145.893 117.523 1.00 24.48 153 GLY G C 1
ATOM 11784 O O . GLY H 2 153 ? 89.862 145.800 118.749 1.00 24.48 153 GLY G O 1
ATOM 11785 N N . PHE H 2 154 ? 90.762 145.114 116.803 1.00 24.92 154 PHE G N 1
ATOM 11786 C CA . PHE H 2 154 ? 91.634 144.143 117.450 1.00 24.92 154 PHE G CA 1
ATOM 11787 C C . PHE H 2 154 ? 92.589 144.826 118.416 1.00 24.92 154 PHE G C 1
ATOM 11788 O O . PHE H 2 154 ? 92.711 144.411 119.575 1.00 24.92 154 PHE G O 1
ATOM 11796 N N . MET H 2 155 ? 93.270 145.885 117.963 1.00 27.63 155 MET G N 1
ATOM 11797 C CA . MET H 2 155 ? 94.221 146.551 118.848 1.00 27.63 155 MET G CA 1
ATOM 11798 C C . MET H 2 155 ? 93.536 147.089 120.095 1.00 27.63 155 MET G C 1
ATOM 11799 O O . MET H 2 155 ? 94.007 146.856 121.214 1.00 27.63 155 MET G O 1
ATOM 11804 N N . TRP H 2 156 ? 92.417 147.799 119.929 1.00 33.93 156 TRP G N 1
ATOM 11805 C CA . TRP H 2 156 ? 91.761 148.397 121.086 1.00 33.93 156 TRP G CA 1
ATOM 11806 C C . TRP H 2 156 ? 91.238 147.332 122.045 1.00 33.93 156 TRP G C 1
ATOM 11807 O O . TRP H 2 156 ? 91.449 147.429 123.262 1.00 33.93 156 TRP G O 1
ATOM 11818 N N . TYR H 2 157 ? 90.569 146.303 121.518 1.00 35.08 157 TYR G N 1
ATOM 11819 C CA . TYR H 2 157 ? 89.986 145.277 122.376 1.00 35.08 157 TYR G CA 1
ATOM 11820 C C . TYR H 2 157 ? 91.066 144.504 123.122 1.00 35.08 157 TYR G C 1
ATOM 11821 O O . TYR H 2 157 ? 90.949 144.265 124.330 1.00 35.08 157 TYR G O 1
ATOM 11830 N N . THR H 2 158 ? 92.137 144.110 122.424 1.00 32.52 158 THR G N 1
ATOM 11831 C CA . THR H 2 158 ? 93.199 143.367 123.089 1.00 32.52 158 THR G CA 1
ATOM 11832 C C . THR H 2 158 ? 93.986 144.227 124.067 1.00 32.52 158 THR G C 1
ATOM 11833 O O . THR H 2 158 ? 94.401 143.718 125.112 1.00 32.52 158 THR G O 1
ATOM 11837 N N . GLN H 2 159 ? 94.184 145.515 123.775 1.00 39.78 159 GLN G N 1
ATOM 11838 C CA . GLN H 2 159 ? 94.842 146.388 124.741 1.00 39.78 159 GLN G CA 1
ATOM 11839 C C . GLN H 2 159 ? 94.000 146.545 126.000 1.00 39.78 159 GLN G C 1
ATOM 11840 O O . GLN H 2 159 ? 94.528 146.492 127.117 1.00 39.78 159 GLN G O 1
ATOM 11846 N N . GLU H 2 160 ? 92.685 146.731 125.841 1.00 42.09 160 GLU G N 1
ATOM 11847 C CA . GLU H 2 160 ? 91.812 146.839 127.006 1.00 42.09 160 GLU G CA 1
ATOM 11848 C C . GLU H 2 160 ? 91.802 145.544 127.810 1.00 42.09 160 GLU G C 1
ATOM 11849 O O . GLU H 2 160 ? 91.844 145.572 129.046 1.00 42.09 160 GLU G O 1
ATOM 11855 N N . PHE H 2 161 ? 91.744 144.399 127.125 1.00 44.42 161 PHE G N 1
ATOM 11856 C CA . PHE H 2 161 ? 91.760 143.117 127.823 1.00 44.42 161 PHE G CA 1
ATOM 11857 C C . PHE H 2 161 ? 93.070 142.911 128.573 1.00 44.42 161 PHE G C 1
ATOM 11858 O O . PHE H 2 161 ? 93.071 142.438 129.716 1.00 44.42 161 PHE G O 1
ATOM 11866 N N . GLY H 2 162 ? 94.197 143.257 127.948 1.00 43.81 162 GLY G N 1
ATOM 11867 C CA . GLY H 2 162 ? 95.477 143.113 128.619 1.00 43.81 162 GLY G CA 1
ATOM 11868 C C . GLY H 2 162 ? 95.619 144.037 129.813 1.00 43.81 162 GLY G C 1
ATOM 11869 O O . GLY H 2 162 ? 96.188 143.657 130.839 1.00 43.81 162 GLY G O 1
ATOM 11870 N N . TYR H 2 163 ? 95.105 145.264 129.697 1.00 50.59 163 TYR G N 1
ATOM 11871 C CA . TYR H 2 163 ? 95.171 146.187 130.824 1.00 50.59 163 TYR G CA 1
ATOM 11872 C C . TYR H 2 163 ? 94.293 145.713 131.976 1.00 50.59 163 TYR G C 1
ATOM 11873 O O . TYR H 2 163 ? 94.731 145.704 133.132 1.00 50.59 163 TYR G O 1
ATOM 11882 N N . LYS H 2 164 ? 93.054 145.308 131.682 1.00 53.16 164 LYS G N 1
ATOM 11883 C CA . LYS H 2 164 ? 92.148 144.894 132.748 1.00 53.16 164 LYS G CA 1
ATOM 11884 C C . LYS H 2 164 ? 92.613 143.584 133.376 1.00 53.16 164 LYS G C 1
ATOM 11885 O O . LYS H 2 164 ? 92.510 143.396 134.594 1.00 53.16 164 LYS G O 1
ATOM 11891 N N . ALA H 2 165 ? 93.125 142.665 132.563 1.00 55.18 165 ALA G N 1
ATOM 11892 C CA . ALA H 2 165 ? 93.687 141.414 133.069 1.00 55.18 165 ALA G CA 1
ATOM 11893 C C . ALA H 2 165 ? 95.199 141.516 133.238 1.00 55.18 165 ALA G C 1
ATOM 11894 O O . ALA H 2 165 ? 95.957 140.674 132.760 1.00 55.18 165 ALA G O 1
ATOM 11896 N N . GLY H 2 166 ? 95.647 142.564 133.932 1.00 62.09 166 GLY G N 1
ATOM 11897 C CA . GLY H 2 166 ? 97.076 142.779 134.086 1.00 62.09 166 GLY G CA 1
ATOM 11898 C C . GLY H 2 166 ? 97.752 141.722 134.937 1.00 62.09 166 GLY G C 1
ATOM 11899 O O . GLY H 2 166 ? 98.824 141.222 134.586 1.00 62.09 166 GLY G O 1
ATOM 11900 N N . SER H 2 167 ? 97.139 141.368 136.066 1.00 73.20 167 SER G N 1
ATOM 11901 C CA . SER H 2 167 ? 97.722 140.394 136.980 1.00 73.20 167 SER G CA 1
ATOM 11902 C C . SER H 2 167 ? 97.325 138.963 136.652 1.00 73.20 167 SER G C 1
ATOM 11903 O O . SER H 2 167 ? 98.119 138.041 136.876 1.00 73.20 167 SER G O 1
ATOM 11906 N N . LYS H 2 168 ? 96.114 138.757 136.132 1.00 76.16 168 LYS G N 1
ATOM 11907 C CA . LYS H 2 168 ? 95.623 137.409 135.869 1.00 76.16 168 LYS G CA 1
ATOM 11908 C C . LYS H 2 168 ? 96.420 136.695 134.784 1.00 76.16 168 LYS G C 1
ATOM 11909 O O . LYS H 2 168 ? 96.378 135.462 134.713 1.00 76.16 168 LYS G O 1
ATOM 11915 N N . ILE H 2 169 ? 97.154 137.429 133.951 1.00 77.65 169 ILE G N 1
ATOM 11916 C CA . ILE H 2 169 ? 97.844 136.826 132.818 1.00 77.65 169 ILE G CA 1
ATOM 11917 C C . ILE H 2 169 ? 99.363 136.893 132.929 1.00 77.65 169 ILE G C 1
ATOM 11918 O O . ILE H 2 169 ? 100.051 136.139 132.220 1.00 77.65 169 ILE G O 1
ATOM 11923 N N . THR H 2 170 ? 99.928 137.749 133.785 1.00 77.46 170 THR G N 1
ATOM 11924 C CA . THR H 2 170 ? 101.383 137.810 133.893 1.00 77.46 170 THR G CA 1
ATOM 11925 C C . THR H 2 170 ? 101.946 136.571 134.578 1.00 77.46 170 THR G C 1
ATOM 11926 O O . THR H 2 170 ? 103.062 136.142 134.264 1.00 77.46 170 THR G O 1
ATOM 11930 N N . ASP H 2 171 ? 101.194 135.984 135.510 1.00 80.68 171 ASP G N 1
ATOM 11931 C CA . ASP H 2 171 ? 101.626 134.783 136.209 1.00 80.68 171 ASP G CA 1
ATOM 11932 C C . ASP H 2 171 ? 101.150 133.497 135.549 1.00 80.68 171 ASP G C 1
ATOM 11933 O O . ASP H 2 171 ? 101.768 132.447 135.759 1.00 80.68 171 ASP G O 1
ATOM 11938 N N . ASP H 2 172 ? 100.074 133.552 134.761 1.00 81.68 172 ASP G N 1
ATOM 11939 C CA . ASP H 2 172 ? 99.611 132.382 134.025 1.00 81.68 172 ASP G CA 1
ATOM 11940 C C . ASP H 2 172 ? 100.524 132.017 132.863 1.00 81.68 172 ASP G C 1
ATOM 11941 O O . ASP H 2 172 ? 100.345 130.945 132.275 1.00 81.68 172 ASP G O 1
ATOM 11946 N N . LEU H 2 173 ? 101.484 132.877 132.515 1.00 74.73 173 LEU G N 1
ATOM 11947 C CA . LEU H 2 173 ? 102.422 132.548 131.447 1.00 74.73 173 LEU G CA 1
ATOM 11948 C C . LEU H 2 173 ? 103.257 131.327 131.808 1.00 74.73 173 LEU G C 1
ATOM 11949 O O . LEU H 2 173 ? 103.576 130.504 130.942 1.00 74.73 173 LEU G O 1
ATOM 11954 N N . SER H 2 174 ? 103.622 131.193 133.084 1.00 74.75 174 SER G N 1
ATOM 11955 C CA . SER H 2 174 ? 104.344 130.018 133.571 1.00 74.75 174 SER G CA 1
ATOM 11956 C C . SER H 2 174 ? 103.331 128.901 133.807 1.00 74.75 174 SER G C 1
ATOM 11957 O O . SER H 2 174 ? 102.913 128.616 134.932 1.00 74.75 174 SER G O 1
ATOM 11960 N N . GLY H 2 175 ? 102.929 128.259 132.715 1.00 70.45 175 GLY G N 1
ATOM 11961 C CA . GLY H 2 175 ? 101.928 127.211 132.784 1.00 70.45 175 GLY G CA 1
ATOM 11962 C C . GLY H 2 175 ? 102.178 126.145 131.742 1.00 70.45 175 GLY G C 1
ATOM 11963 O O . GLY H 2 175 ? 102.929 126.343 130.781 1.00 70.45 175 GLY G O 1
ATOM 11964 N N . GLY H 2 176 ? 101.530 124.997 131.948 1.00 66.94 176 GLY G N 1
ATOM 11965 C CA . GLY H 2 176 ? 101.710 123.858 131.065 1.00 66.94 176 GLY G CA 1
ATOM 11966 C C . GLY H 2 176 ? 101.195 124.069 129.656 1.00 66.94 176 GLY G C 1
ATOM 11967 O O . GLY H 2 176 ? 101.793 123.549 128.709 1.00 66.94 176 GLY G O 1
ATOM 11968 N N . LEU H 2 177 ? 100.094 124.807 129.496 1.00 61.30 177 LEU G N 1
ATOM 11969 C CA . LEU H 2 177 ? 99.511 124.997 128.171 1.00 61.30 177 LEU G CA 1
ATOM 11970 C C . LEU H 2 177 ? 100.443 125.786 127.257 1.00 61.30 177 LEU G C 1
ATOM 11971 O O . LEU H 2 177 ? 100.658 125.405 126.100 1.00 61.30 177 LEU G O 1
ATOM 11976 N N . LEU H 2 178 ? 101.011 126.884 127.764 1.00 55.51 178 LEU G N 1
ATOM 11977 C CA . LEU H 2 178 ? 101.929 127.682 126.956 1.00 55.51 178 LEU G CA 1
ATOM 11978 C C . LEU H 2 178 ? 103.181 126.885 126.611 1.00 55.51 178 LEU G C 1
ATOM 11979 O O . LEU H 2 178 ? 103.676 126.953 125.480 1.00 55.51 178 LEU G O 1
ATOM 11984 N N . GLN H 2 179 ? 103.706 126.123 127.574 1.00 52.50 179 GLN G N 1
ATOM 11985 C CA . GLN H 2 179 ? 104.883 125.301 127.313 1.00 52.50 179 GLN G CA 1
ATOM 11986 C C . GLN H 2 179 ? 104.601 124.245 126.250 1.00 52.50 179 GLN G C 1
ATOM 11987 O O . GLN H 2 179 ? 105.423 124.027 125.351 1.00 52.50 179 GLN G O 1
ATOM 11993 N N . ASP H 2 180 ? 103.448 123.578 126.339 1.00 45.54 180 ASP G N 1
ATOM 11994 C CA . ASP H 2 180 ? 103.095 122.570 125.344 1.00 45.54 180 ASP G CA 1
ATOM 11995 C C . ASP H 2 180 ? 102.921 123.193 123.966 1.00 45.54 180 ASP G C 1
ATOM 11996 O O . ASP H 2 180 ? 103.366 122.624 122.960 1.00 45.54 180 ASP G O 1
ATOM 12001 N N . ILE H 2 181 ? 102.279 124.363 123.900 1.00 40.60 181 ILE G N 1
ATOM 12002 C CA . ILE H 2 181 ? 102.102 125.043 122.621 1.00 40.60 181 ILE G CA 1
ATOM 12003 C C . ILE H 2 181 ? 103.455 125.408 122.026 1.00 40.60 181 ILE G C 1
ATOM 12004 O O . ILE H 2 181 ? 103.705 125.199 120.834 1.00 40.60 181 ILE G O 1
ATOM 12009 N N . THR H 2 182 ? 104.355 125.945 122.853 1.00 35.47 182 THR G N 1
ATOM 12010 C CA . THR H 2 182 ? 105.679 126.322 122.369 1.00 35.47 182 THR G CA 1
ATOM 12011 C C . THR H 2 182 ? 106.456 125.107 121.877 1.00 35.47 182 THR G C 1
ATOM 12012 O O . THR H 2 182 ? 107.104 125.163 120.826 1.00 35.47 182 THR G O 1
ATOM 12016 N N . LYS H 2 183 ? 106.387 123.993 122.609 1.00 29.38 183 LYS G N 1
ATOM 12017 C CA . LYS H 2 183 ? 107.132 122.799 122.221 1.00 29.38 183 LYS G CA 1
ATOM 12018 C C . LYS H 2 183 ? 106.603 122.223 120.910 1.00 29.38 183 LYS G C 1
ATOM 12019 O O . LYS H 2 183 ? 107.379 121.889 120.001 1.00 29.38 183 LYS G O 1
ATOM 12025 N N . GLY H 2 184 ? 105.279 122.096 120.797 1.00 21.53 184 GLY G N 1
ATOM 12026 C CA . GLY H 2 184 ? 104.698 121.593 119.564 1.00 21.53 184 GLY G CA 1
ATOM 12027 C C . GLY H 2 184 ? 104.968 122.503 118.382 1.00 21.53 184 GLY G C 1
ATOM 12028 O O . GLY H 2 184 ? 105.247 122.032 117.274 1.00 21.53 184 GLY G O 1
ATOM 12029 N N . ALA H 2 185 ? 104.895 123.820 118.600 1.00 20.94 185 ALA G N 1
ATOM 12030 C CA . ALA H 2 185 ? 105.208 124.764 117.537 1.00 20.94 185 ALA G CA 1
ATOM 12031 C C . ALA H 2 185 ? 106.663 124.645 117.113 1.00 20.94 185 ALA G C 1
ATOM 12032 O O . ALA H 2 185 ? 106.971 124.719 115.921 1.00 20.94 185 ALA G O 1
ATOM 12034 N N . SER H 2 186 ? 107.571 124.446 118.071 1.00 20.18 186 SER G N 1
ATOM 12035 C CA . SER H 2 186 ? 108.979 124.272 117.731 1.00 20.18 186 SER G CA 1
ATOM 12036 C C . SER H 2 186 ? 109.193 123.023 116.886 1.00 20.18 186 SER G C 1
ATOM 12037 O O . SER H 2 186 ? 109.920 123.058 115.886 1.00 20.18 186 SER G O 1
ATOM 12040 N N . ILE H 2 187 ? 108.555 121.912 117.262 1.00 19.34 187 ILE G N 1
ATOM 12041 C CA . ILE H 2 187 ? 108.729 120.670 116.508 1.00 19.34 187 ILE G CA 1
ATOM 12042 C C . ILE H 2 187 ? 108.169 120.816 115.095 1.00 19.34 187 ILE G C 1
ATOM 12043 O O . ILE H 2 187 ? 108.830 120.470 114.102 1.00 19.34 187 ILE G O 1
ATOM 12048 N N . LEU H 2 188 ? 106.943 121.338 114.986 1.00 18.99 188 LEU G N 1
ATOM 12049 C CA . LEU H 2 188 ? 106.323 121.517 113.677 1.00 18.99 188 LEU G CA 1
ATOM 12050 C C . LEU H 2 188 ? 107.128 122.477 112.813 1.00 18.99 188 LEU G C 1
ATOM 12051 O O . LEU H 2 188 ? 107.306 122.242 111.610 1.00 18.99 188 LEU G O 1
ATOM 12056 N N . GLY H 2 189 ? 107.623 123.564 113.408 1.00 19.73 189 GLY G N 1
ATOM 12057 C CA . GLY H 2 189 ? 108.421 124.511 112.657 1.00 19.73 189 GLY G CA 1
ATOM 12058 C C . GLY H 2 189 ? 109.723 123.913 112.170 1.00 19.73 189 GLY G C 1
ATOM 12059 O O . GLY H 2 189 ? 110.120 124.136 111.029 1.00 19.73 189 GLY G O 1
ATOM 12060 N N . MET H 2 190 ? 110.399 123.134 113.017 1.00 28.95 190 MET G N 1
ATOM 12061 C CA . MET H 2 190 ? 111.633 122.487 112.586 1.00 28.95 190 MET G CA 1
ATOM 12062 C C . MET H 2 190 ? 111.371 121.559 111.406 1.00 28.95 190 MET G C 1
ATOM 12063 O O . MET H 2 190 ? 112.084 121.604 110.394 1.00 28.95 190 MET G O 1
ATOM 12068 N N . PHE H 2 191 ? 110.319 120.741 111.504 1.00 28.95 191 PHE G N 1
ATOM 12069 C CA . PHE H 2 191 ? 109.983 119.813 110.426 1.00 28.95 191 PHE G CA 1
ATOM 12070 C C . PHE H 2 191 ? 109.691 120.554 109.120 1.00 28.95 191 PHE G C 1
ATOM 12071 O O . PHE H 2 191 ? 110.285 120.269 108.066 1.00 28.95 191 PHE G O 1
ATOM 12079 N N . VAL H 2 192 ? 108.781 121.529 109.180 1.00 28.95 192 VAL G N 1
ATOM 12080 C CA . VAL H 2 192 ? 108.332 122.196 107.963 1.00 28.95 192 VAL G CA 1
ATOM 12081 C C . VAL H 2 192 ? 109.435 123.077 107.386 1.00 28.95 192 VAL G C 1
ATOM 12082 O O . VAL H 2 192 ? 109.574 123.189 106.166 1.00 28.95 192 VAL G O 1
ATOM 12086 N N . LEU H 2 193 ? 110.236 123.717 108.243 1.00 22.35 193 LEU G N 1
ATOM 12087 C CA . LEU H 2 193 ? 111.353 124.513 107.754 1.00 22.35 193 LEU G CA 1
ATOM 12088 C C . LEU H 2 193 ? 112.430 123.647 107.121 1.00 22.35 193 LEU G C 1
ATOM 12089 O O . LEU H 2 193 ? 113.069 124.076 106.160 1.00 22.35 193 LEU G O 1
ATOM 12094 N N . ALA H 2 194 ? 112.657 122.436 107.638 1.00 21.00 194 ALA G N 1
ATOM 12095 C CA . ALA H 2 194 ? 113.562 121.522 106.950 1.00 21.00 194 ALA G CA 1
ATOM 12096 C C . ALA H 2 194 ? 113.029 121.169 105.568 1.00 21.00 194 ALA G C 1
ATOM 12097 O O . ALA H 2 194 ? 113.778 121.175 104.578 1.00 21.00 194 ALA G O 1
ATOM 12099 N N . ALA H 2 195 ? 111.727 120.882 105.477 1.00 21.78 195 ALA G N 1
ATOM 12100 C CA . ALA H 2 195 ? 111.139 120.598 104.170 1.00 21.78 195 ALA G CA 1
ATOM 12101 C C . ALA H 2 195 ? 111.258 121.791 103.226 1.00 21.78 195 ALA G C 1
ATOM 12102 O O . ALA H 2 195 ? 111.554 121.617 102.038 1.00 21.78 195 ALA G O 1
ATOM 12104 N N . LEU H 2 196 ? 111.043 123.004 103.738 1.00 28.95 196 LEU G N 1
ATOM 12105 C CA . LEU H 2 196 ? 111.146 124.211 102.925 1.00 28.95 196 LEU G CA 1
ATOM 12106 C C . LEU H 2 196 ? 112.579 124.505 102.505 1.00 28.95 196 LEU G C 1
ATOM 12107 O O . LEU H 2 196 ? 112.802 124.998 101.398 1.00 28.95 196 LEU G O 1
ATOM 12112 N N . VAL H 2 197 ? 113.554 124.230 103.371 1.00 21.54 197 VAL G N 1
ATOM 12113 C CA . VAL H 2 197 ? 114.953 124.356 102.977 1.00 21.54 197 VAL G CA 1
ATOM 12114 C C . VAL H 2 197 ? 115.261 123.390 101.844 1.00 21.54 197 VAL G C 1
ATOM 12115 O O . VAL H 2 197 ? 115.951 123.737 100.877 1.00 21.54 197 VAL G O 1
ATOM 12119 N N . GLN H 2 198 ? 114.741 122.164 101.937 1.00 22.46 198 GLN G N 1
ATOM 12120 C CA . GLN H 2 198 ? 115.002 121.180 100.892 1.00 22.46 198 GLN G CA 1
ATOM 12121 C C . GLN H 2 198 ? 114.333 121.558 99.573 1.00 22.46 198 GLN G C 1
ATOM 12122 O O . GLN H 2 198 ? 114.912 121.350 98.500 1.00 22.46 198 GLN G O 1
ATOM 12128 N N . ARG H 2 199 ? 113.120 122.113 99.623 1.00 28.95 199 ARG G N 1
ATOM 12129 C CA . ARG H 2 199 ? 112.330 122.255 98.403 1.00 28.95 199 ARG G CA 1
ATOM 12130 C C . ARG H 2 199 ? 112.356 123.652 97.789 1.00 28.95 199 ARG G C 1
ATOM 12131 O O . ARG H 2 199 ? 112.178 123.780 96.572 1.00 28.95 199 ARG G O 1
ATOM 12139 N N . TRP H 2 200 ? 112.572 124.704 98.580 1.00 28.95 200 TRP G N 1
ATOM 12140 C CA . TRP H 2 200 ? 112.453 126.071 98.092 1.00 28.95 200 TRP G CA 1
ATOM 12141 C C . TRP H 2 200 ? 113.785 126.788 97.928 1.00 28.95 200 TRP G C 1
ATOM 12142 O O . TRP H 2 200 ? 113.829 127.821 97.252 1.00 28.95 200 TRP G O 1
ATOM 12153 N N . VAL H 2 201 ? 114.862 126.281 98.518 1.00 22.87 201 VAL G N 1
ATOM 12154 C CA . VAL H 2 201 ? 116.187 126.863 98.338 1.00 22.87 201 VAL G CA 1
ATOM 12155 C C . VAL H 2 201 ? 116.792 126.226 97.093 1.00 22.87 201 VAL G C 1
ATOM 12156 O O . VAL H 2 201 ? 117.239 125.077 97.126 1.00 22.87 201 VAL G O 1
ATOM 12160 N N . ASN H 2 202 ? 116.805 126.974 95.993 1.00 25.06 202 ASN G N 1
ATOM 12161 C CA . ASN H 2 202 ? 117.186 126.447 94.687 1.00 25.06 202 ASN G CA 1
ATOM 12162 C C . ASN H 2 202 ? 118.660 126.743 94.436 1.00 25.06 202 ASN G C 1
ATOM 12163 O O . ASN H 2 202 ? 119.043 127.899 94.231 1.00 25.06 202 ASN G O 1
ATOM 12168 N N . ILE H 2 203 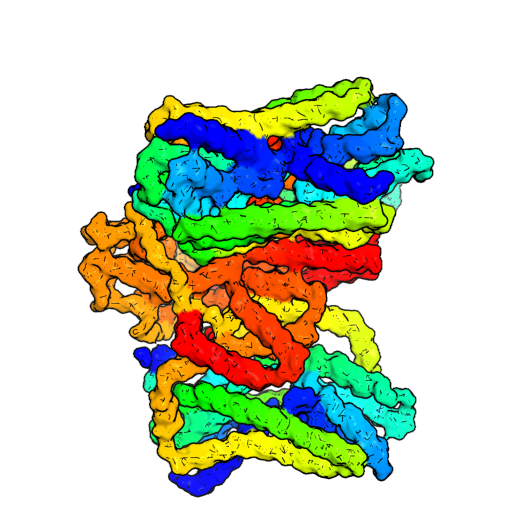? 119.482 125.697 94.455 1.00 24.52 203 ILE G N 1
ATOM 12169 C CA . ILE H 2 203 ? 120.897 125.782 94.107 1.00 24.52 203 ILE G CA 1
ATOM 12170 C C . ILE H 2 203 ? 121.158 124.673 93.097 1.00 24.52 203 ILE G C 1
ATOM 12171 O O . ILE H 2 203 ? 121.253 123.497 93.466 1.00 24.52 203 ILE G O 1
ATOM 12176 N N . GLN H 2 204 ? 121.275 125.037 91.825 1.00 28.52 204 GLN G N 1
ATOM 12177 C CA . GLN H 2 204 ? 121.527 124.085 90.753 1.00 28.52 204 GLN G CA 1
ATOM 12178 C C . GLN H 2 204 ? 122.889 124.367 90.138 1.00 28.52 204 GLN G C 1
ATOM 12179 O O . GLN H 2 204 ? 123.127 125.464 89.621 1.00 28.52 204 GLN G O 1
ATOM 12185 N N . PHE H 2 205 ? 123.775 123.379 90.195 1.00 29.26 205 PHE G N 1
ATOM 12186 C CA . PHE H 2 205 ? 125.095 123.488 89.597 1.00 29.26 205 PHE G CA 1
ATOM 12187 C C . PHE H 2 205 ? 125.055 123.008 88.152 1.00 29.26 205 PHE G C 1
ATOM 12188 O O . PHE H 2 205 ? 124.343 122.059 87.814 1.00 29.26 205 PHE G O 1
ATOM 12196 N N . ALA H 2 206 ? 125.828 123.673 87.297 1.00 36.01 206 ALA G N 1
ATOM 12197 C CA . ALA H 2 206 ? 125.916 123.207 85.919 1.00 36.01 206 ALA G CA 1
ATOM 12198 C C . ALA H 2 206 ? 127.346 123.019 85.412 1.00 36.01 206 ALA G C 1
ATOM 12199 O O . ALA H 2 206 ? 127.661 123.486 84.310 1.00 36.01 206 ALA G O 1
ATOM 12201 N N . PRO H 2 207 ? 128.252 122.352 86.162 1.00 37.79 207 PRO G N 1
ATOM 12202 C CA . PRO H 2 207 ? 129.472 121.849 85.519 1.00 37.79 207 PRO G CA 1
ATOM 12203 C C . PRO H 2 207 ? 129.305 120.399 85.097 1.00 37.79 207 PRO G C 1
ATOM 12204 O O . PRO H 2 207 ? 128.701 119.606 85.828 1.00 37.79 207 PRO G O 1
ATOM 12208 N N . ILE H 2 208 ? 129.827 120.034 83.933 1.00 41.11 208 ILE G N 1
ATOM 12209 C CA . ILE H 2 208 ? 129.787 118.651 83.474 1.00 41.11 208 ILE G CA 1
ATOM 12210 C C . ILE H 2 208 ? 131.019 117.933 84.006 1.00 41.11 208 ILE G C 1
ATOM 12211 O O . ILE H 2 208 ? 132.151 118.385 83.800 1.00 41.11 208 ILE G O 1
ATOM 12216 N N . ILE H 2 209 ? 130.800 116.817 84.692 1.00 39.59 209 ILE G N 1
ATOM 12217 C CA . ILE H 2 209 ? 131.870 116.086 85.362 1.00 39.59 209 ILE G CA 1
ATOM 12218 C C . ILE H 2 209 ? 132.427 114.976 84.482 1.00 39.59 209 ILE G C 1
ATOM 12219 O O . ILE H 2 209 ? 133.629 114.924 84.223 1.00 39.59 209 ILE G O 1
ATOM 12224 N N . SER H 2 210 ? 131.565 114.079 84.009 1.00 47.68 210 SER G N 1
ATOM 12225 C CA . SER H 2 210 ? 131.996 112.956 83.191 1.00 47.68 210 SER G CA 1
ATOM 12226 C C . SER H 2 210 ? 131.101 112.846 81.966 1.00 47.68 210 SER G C 1
ATOM 12227 O O . SER H 2 210 ? 129.911 113.167 82.014 1.00 47.68 210 SER G O 1
ATOM 12230 N N . LYS H 2 211 ? 131.690 112.385 80.866 1.00 58.75 211 LYS G N 1
ATOM 12231 C CA . LYS H 2 211 ? 130.994 112.192 79.599 1.00 58.75 211 LYS G CA 1
ATOM 12232 C C . LYS H 2 211 ? 131.375 110.850 78.990 1.00 58.75 211 LYS G C 1
ATOM 12233 O O . LYS H 2 211 ? 131.651 110.732 77.794 1.00 58.75 211 LYS G O 1
ATOM 12239 N N . VAL H 2 212 ? 131.401 109.813 79.825 1.00 69.96 212 VAL G N 1
ATOM 12240 C CA . VAL H 2 212 ? 131.771 108.479 79.366 1.00 69.96 212 VAL G CA 1
ATOM 12241 C C . VAL H 2 212 ? 130.694 107.959 78.421 1.00 69.96 212 VAL G C 1
ATOM 12242 O O . VAL H 2 212 ? 129.494 108.077 78.693 1.00 69.96 212 VAL G O 1
ATOM 12246 N N . LYS H 2 213 ? 131.121 107.403 77.290 1.00 87.34 213 LYS G N 1
ATOM 12247 C CA . LYS H 2 213 ? 130.179 106.868 76.320 1.00 87.34 213 LYS G CA 1
ATOM 12248 C C . LYS H 2 213 ? 129.652 105.512 76.775 1.00 87.34 213 LYS G C 1
ATOM 12249 O O . LYS H 2 213 ? 130.317 104.772 77.504 1.00 87.34 213 LYS G O 1
ATOM 12255 N N . LEU H 2 214 ? 128.439 105.192 76.335 1.00 91.16 214 LEU G N 1
ATOM 12256 C CA . LEU H 2 214 ? 127.813 103.936 76.713 1.00 91.16 214 LEU G CA 1
ATOM 12257 C C . LEU H 2 214 ? 128.231 102.814 75.766 1.00 91.16 214 LEU G C 1
ATOM 12258 O O . LEU H 2 214 ? 128.582 103.038 74.604 1.00 91.16 214 LEU G O 1
ATOM 12263 N N . ASP H 2 215 ? 128.189 101.590 76.285 1.00 98.28 215 ASP G N 1
ATOM 12264 C CA . ASP H 2 215 ? 128.454 100.416 75.470 1.00 98.28 215 ASP G CA 1
ATOM 12265 C C . ASP H 2 215 ? 127.348 100.232 74.434 1.00 98.28 215 ASP G C 1
ATOM 12266 O O . ASP H 2 215 ? 126.234 100.743 74.577 1.00 98.28 215 ASP G O 1
ATOM 12271 N N . GLU H 2 216 ? 127.667 99.487 73.376 1.00 99.95 216 GLU G N 1
ATOM 12272 C CA . GLU H 2 216 ? 126.702 99.289 72.302 1.00 99.95 216 GLU G CA 1
ATOM 12273 C C . GLU H 2 216 ? 125.713 98.186 72.655 1.00 99.95 216 GLU G C 1
ATOM 12274 O O . GLU H 2 216 ? 125.464 97.280 71.853 1.00 99.95 216 GLU G O 1
ATOM 12280 N N . GLY H 2 217 ? 125.148 98.259 73.856 1.00 94.45 217 GLY G N 1
ATOM 12281 C CA . GLY H 2 217 ? 124.074 97.380 74.269 1.00 94.45 217 GLY G CA 1
ATOM 12282 C C . GLY H 2 217 ? 123.107 98.083 75.198 1.00 94.45 217 GLY G C 1
ATOM 12283 O O . GLY H 2 217 ? 122.209 97.453 75.765 1.00 94.45 217 GLY G O 1
ATOM 12284 N N . ALA H 2 218 ? 123.281 99.394 75.362 1.00 88.85 218 ALA G N 1
ATOM 12285 C CA . ALA H 2 218 ? 122.521 100.162 76.337 1.00 88.85 218 ALA G CA 1
ATOM 12286 C C . ALA H 2 218 ? 121.777 101.352 75.754 1.00 88.85 218 ALA G C 1
ATOM 12287 O O . ALA H 2 218 ? 120.854 101.852 76.400 1.00 88.85 218 ALA G O 1
ATOM 12289 N N . TYR H 2 219 ? 122.144 101.826 74.569 1.00 89.49 219 TYR G N 1
ATOM 12290 C CA . TYR H 2 219 ? 121.434 102.928 73.939 1.00 89.49 219 TYR G CA 1
ATOM 12291 C C . TYR H 2 219 ? 120.581 102.421 72.780 1.00 89.49 219 TYR G C 1
ATOM 12292 O O . TYR H 2 219 ? 120.798 101.335 72.237 1.00 89.49 219 TYR G O 1
ATOM 12301 N N . ILE H 2 220 ? 119.591 103.234 72.408 1.00 86.81 220 ILE G N 1
ATOM 12302 C CA . ILE H 2 220 ? 118.591 102.811 71.432 1.00 86.81 220 ILE G CA 1
ATOM 12303 C C . ILE H 2 220 ? 119.176 102.669 70.030 1.00 86.81 220 ILE G C 1
ATOM 12304 O O . ILE H 2 220 ? 118.688 101.841 69.248 1.00 86.81 220 ILE G O 1
ATOM 12309 N N . ASP H 2 221 ? 120.232 103.418 69.703 1.00 95.39 221 ASP G N 1
ATOM 12310 C CA . ASP H 2 221 ? 120.937 103.293 68.425 1.00 95.39 221 ASP G CA 1
ATOM 12311 C C . ASP H 2 221 ? 119.995 103.572 67.249 1.00 95.39 221 ASP G C 1
ATOM 12312 O O . ASP H 2 221 ? 119.657 102.694 66.452 1.00 95.39 221 ASP G O 1
ATOM 12317 N N . TRP H 2 222 ? 119.578 104.836 67.164 1.00 89.32 222 TRP G N 1
ATOM 12318 C CA . TRP H 2 222 ? 118.609 105.253 66.157 1.00 89.32 222 TRP G CA 1
ATOM 12319 C C . TRP H 2 222 ? 119.231 105.301 64.766 1.00 89.32 222 TRP G C 1
ATOM 12320 O O . TRP H 2 222 ? 119.160 106.329 64.084 1.00 89.32 222 TRP G O 1
ATOM 12331 N N . SER H 2 223 ? 119.837 104.199 64.337 1.00 104.37 223 SER G N 1
ATOM 12332 C CA . SER H 2 223 ? 120.325 104.093 62.968 1.00 104.37 223 SER G CA 1
ATOM 12333 C C . SER H 2 223 ? 120.027 102.743 62.335 1.00 104.37 223 SER G C 1
ATOM 12334 O O . SER H 2 223 ? 120.328 102.563 61.151 1.00 104.37 223 SER G O 1
ATOM 12337 N N . HIS H 2 224 ? 119.451 101.791 63.072 1.00 107.25 224 HIS G N 1
ATOM 12338 C CA . HIS H 2 224 ? 119.074 100.489 62.536 1.00 107.25 224 HIS G CA 1
ATOM 12339 C C . HIS H 2 224 ? 117.709 100.066 63.064 1.00 107.25 224 HIS G C 1
ATOM 12340 O O . HIS H 2 224 ? 117.514 98.904 63.437 1.00 107.25 224 HIS G O 1
ATOM 12347 N N . LEU H 2 225 ? 116.759 100.997 63.104 1.00 99.38 225 LEU G N 1
ATOM 12348 C CA . LEU H 2 225 ? 115.471 100.799 63.743 1.00 99.38 225 LEU G CA 1
ATOM 12349 C C . LEU H 2 225 ? 114.398 100.543 62.698 1.00 99.38 225 LEU G C 1
ATOM 12350 O O . LEU H 2 225 ? 114.561 100.962 61.543 1.00 99.38 225 LEU G O 1
ATOM 12355 N N . PRO H 2 226 ? 113.309 99.841 63.048 1.00 97.61 226 PRO G N 1
ATOM 12356 C CA . PRO H 2 226 ? 112.191 99.685 62.106 1.00 97.61 226 PRO G CA 1
ATOM 12357 C C . PRO H 2 226 ? 111.698 101.018 61.566 1.00 97.61 226 PRO G C 1
ATOM 12358 O O . PRO H 2 226 ? 111.792 102.045 62.246 1.00 97.61 226 PRO G O 1
ATOM 12362 N N . GLN H 2 227 ? 111.167 101.014 60.347 1.00 102.33 227 GLN G N 1
ATOM 12363 C CA . GLN H 2 227 ? 110.780 102.234 59.651 1.00 102.33 227 GLN G CA 1
ATOM 12364 C C . GLN H 2 227 ? 109.277 102.227 59.406 1.00 102.33 227 GLN G C 1
ATOM 12365 O O . GLN H 2 227 ? 108.786 101.478 58.555 1.00 102.33 227 GLN G O 1
ATOM 12371 N N . GLY H 2 228 ? 108.554 103.058 60.153 1.00 89.90 228 GLY G N 1
ATOM 12372 C CA . GLY H 2 228 ? 107.135 103.245 59.927 1.00 89.90 228 GLY G CA 1
ATOM 12373 C C . GLY H 2 228 ? 106.244 102.499 60.899 1.00 89.90 228 GLY G C 1
ATOM 12374 O O . GLY H 2 228 ? 106.041 101.289 60.761 1.00 89.90 228 GLY G O 1
ATOM 12375 N N . ALA H 2 229 ? 105.736 103.215 61.906 1.00 86.10 229 ALA G N 1
ATOM 12376 C CA . ALA H 2 229 ? 104.723 102.716 62.833 1.00 86.10 229 ALA G CA 1
ATOM 12377 C C . ALA H 2 229 ? 105.241 101.590 63.722 1.00 86.10 229 ALA G C 1
ATOM 12378 O O . ALA H 2 229 ? 104.515 101.101 64.594 1.00 86.10 229 ALA G O 1
ATOM 12380 N N . GLN H 2 230 ? 106.492 101.172 63.518 1.00 84.84 230 GLN G N 1
ATOM 12381 C CA . GLN H 2 230 ? 107.068 100.127 64.355 1.00 84.84 230 GLN G CA 1
ATOM 12382 C C . GLN H 2 230 ? 108.308 100.626 65.084 1.00 84.84 230 GLN G C 1
ATOM 12383 O O . GLN H 2 230 ? 108.628 100.143 66.178 1.00 84.84 230 GLN G O 1
ATOM 12389 N N . GLY H 2 231 ? 109.012 101.589 64.494 1.00 81.36 231 GLY G N 1
ATOM 12390 C CA . GLY H 2 231 ? 110.152 102.202 65.140 1.00 81.36 231 GLY G CA 1
ATOM 12391 C C . GLY H 2 231 ? 109.761 102.895 66.426 1.00 81.36 231 GLY G C 1
ATOM 12392 O O . GLY H 2 231 ? 110.468 102.793 67.431 1.00 81.36 231 GLY G O 1
ATOM 12393 N N . ILE H 2 232 ? 108.622 103.593 66.408 1.00 78.82 232 ILE G N 1
ATOM 12394 C CA . ILE H 2 232 ? 108.122 104.255 67.613 1.00 78.82 232 ILE G CA 1
ATOM 12395 C C . ILE H 2 232 ? 107.850 103.226 68.702 1.00 78.82 232 ILE G C 1
ATOM 12396 O O . ILE H 2 232 ? 108.227 103.403 69.867 1.00 78.82 232 ILE G O 1
ATOM 12401 N N . LYS H 2 233 ? 107.178 102.134 68.331 1.00 81.07 233 LYS G N 1
ATOM 12402 C CA . LYS H 2 233 ? 106.827 101.102 69.300 1.00 81.07 233 LYS G CA 1
ATOM 12403 C C . LYS H 2 233 ? 108.072 100.467 69.906 1.00 81.07 233 LYS G C 1
ATOM 12404 O O . LYS H 2 233 ? 108.160 100.280 71.126 1.00 81.07 233 LYS G O 1
ATOM 12410 N N . THR H 2 234 ? 109.057 100.142 69.066 1.00 79.05 234 THR G N 1
ATOM 12411 C CA . THR H 2 234 ? 110.260 99.493 69.575 1.00 79.05 234 THR G CA 1
ATOM 12412 C C . THR H 2 234 ? 111.101 100.465 70.398 1.00 79.05 234 THR G C 1
ATOM 12413 O O . THR H 2 234 ? 111.743 100.069 71.377 1.00 79.05 234 THR G O 1
ATOM 12417 N N . ALA H 2 235 ? 111.082 101.754 70.043 1.00 76.61 235 ALA G N 1
ATOM 12418 C CA . ALA H 2 235 ? 111.788 102.753 70.837 1.00 76.61 235 ALA G CA 1
ATOM 12419 C C . ALA H 2 235 ? 111.154 102.901 72.213 1.00 76.61 235 ALA G C 1
ATOM 12420 O O . ALA H 2 235 ? 111.854 102.997 73.227 1.00 76.61 235 ALA G O 1
ATOM 12422 N N . LEU H 2 236 ? 109.821 102.922 72.264 1.00 74.98 236 LEU G N 1
ATOM 12423 C CA . LEU H 2 236 ? 109.131 102.999 73.548 1.00 74.98 236 LEU G CA 1
ATOM 12424 C C . LEU H 2 236 ? 109.395 101.754 74.387 1.00 74.98 236 LEU G C 1
ATOM 12425 O O . LEU H 2 236 ? 109.586 101.842 75.606 1.00 74.98 236 LEU G O 1
ATOM 12430 N N . GLN H 2 237 ? 109.411 100.581 73.748 1.00 77.26 237 GLN G N 1
ATOM 12431 C CA . GLN H 2 237 ? 109.696 99.350 74.481 1.00 77.26 237 GLN G CA 1
ATOM 12432 C C . GLN H 2 237 ? 111.122 99.340 75.021 1.00 77.26 237 GLN G C 1
ATOM 12433 O O . GLN H 2 237 ? 111.365 98.882 76.143 1.00 77.26 237 GLN G O 1
ATOM 12439 N N . GLN H 2 238 ? 112.079 99.840 74.235 1.00 76.16 238 GLN G N 1
ATOM 12440 C CA . GLN H 2 238 ? 113.460 99.905 74.701 1.00 76.16 238 GLN G CA 1
ATOM 12441 C C . GLN H 2 238 ? 113.625 100.916 75.828 1.00 76.16 238 GLN G C 1
ATOM 12442 O O . GLN H 2 238 ? 114.382 100.669 76.774 1.00 76.16 238 GLN G O 1
ATOM 12448 N N . GLN H 2 239 ? 112.933 102.056 75.743 1.00 74.45 239 GLN G N 1
ATOM 12449 C CA . GLN H 2 239 ? 112.955 103.019 76.838 1.00 74.45 239 GLN G CA 1
ATOM 12450 C C . GLN H 2 239 ? 112.345 102.433 78.103 1.00 74.45 239 GLN G C 1
ATOM 12451 O O . GLN H 2 239 ? 112.842 102.683 79.208 1.00 74.45 239 GLN G O 1
ATOM 12457 N N . GLN H 2 240 ? 111.269 101.653 77.963 1.00 77.60 240 GLN G N 1
ATOM 12458 C CA . GLN H 2 240 ? 110.702 100.957 79.113 1.00 77.60 240 GLN G CA 1
ATOM 12459 C C . GLN H 2 240 ? 111.669 99.922 79.672 1.00 77.60 240 GLN G C 1
ATOM 12460 O O . GLN H 2 240 ? 111.679 99.675 80.883 1.00 77.60 240 GLN G O 1
ATOM 12466 N N . ALA H 2 241 ? 112.482 99.308 78.811 1.00 77.22 241 ALA G N 1
ATOM 12467 C CA . ALA H 2 241 ? 113.485 98.351 79.259 1.00 77.22 241 ALA G CA 1
ATOM 12468 C C . ALA H 2 241 ? 114.663 99.015 79.960 1.00 77.22 241 ALA G C 1
ATOM 12469 O O . ALA H 2 241 ? 115.497 98.307 80.534 1.00 77.22 241 ALA G O 1
ATOM 12471 N N . GLY H 2 242 ? 114.752 100.343 79.927 1.00 76.53 242 GLY G N 1
ATOM 12472 C CA . GLY H 2 242 ? 115.830 101.059 80.572 1.00 76.53 242 GLY G CA 1
ATOM 12473 C C . GLY H 2 242 ? 116.936 101.534 79.655 1.00 76.53 242 GLY G C 1
ATOM 12474 O O . GLY H 2 242 ? 117.920 102.101 80.146 1.00 76.53 242 GLY G O 1
ATOM 12475 N N . LEU H 2 243 ? 116.814 101.321 78.347 1.00 78.96 243 LEU G N 1
ATOM 12476 C CA . LEU H 2 243 ? 117.829 101.799 77.420 1.00 78.96 243 LEU G CA 1
ATOM 12477 C C . LEU H 2 243 ? 117.823 103.323 77.359 1.00 78.96 243 LEU G C 1
ATOM 12478 O O . LEU H 2 243 ? 116.796 103.974 77.567 1.00 78.96 243 LEU G O 1
ATOM 12483 N N . ALA H 2 244 ? 118.989 103.891 77.069 1.00 78.88 244 ALA G N 1
ATOM 12484 C CA . ALA H 2 244 ? 119.179 105.333 77.050 1.00 78.88 244 ALA G CA 1
ATOM 12485 C C . ALA H 2 244 ? 118.900 105.904 75.665 1.00 78.88 244 ALA G C 1
ATOM 12486 O O . ALA H 2 244 ? 119.073 105.238 74.641 1.00 78.88 244 ALA G O 1
ATOM 12488 N N . LEU H 2 245 ? 118.459 107.163 75.650 1.00 77.58 245 LEU G N 1
ATOM 12489 C CA . LEU H 2 245 ? 118.142 107.828 74.389 1.00 77.58 245 LEU G CA 1
ATOM 12490 C C . LEU H 2 245 ? 119.408 108.163 73.609 1.00 77.58 245 LEU G C 1
ATOM 12491 O O . LEU H 2 245 ? 119.471 107.961 72.391 1.00 77.58 245 LEU G O 1
ATOM 12496 N N . SER H 2 246 ? 120.425 108.675 74.294 1.00 81.82 246 SER G N 1
ATOM 12497 C CA . SER H 2 246 ? 121.675 109.077 73.669 1.00 81.82 246 SER G CA 1
ATOM 12498 C C . SER H 2 246 ? 122.753 108.034 73.930 1.00 81.82 246 SER G C 1
ATOM 12499 O O . SER H 2 246 ? 122.728 107.329 74.943 1.00 81.82 246 SER G O 1
ATOM 12502 N N . GLU H 2 247 ? 123.703 107.942 72.999 1.00 85.96 247 GLU G N 1
ATOM 12503 C CA . GLU H 2 247 ? 124.787 106.976 73.107 1.00 85.96 247 GLU G CA 1
ATOM 12504 C C . GLU H 2 247 ? 125.869 107.399 74.092 1.00 85.96 247 GLU G C 1
ATOM 12505 O O . GLU H 2 247 ? 126.693 106.563 74.475 1.00 85.96 247 GLU G O 1
ATOM 12511 N N . ILE H 2 248 ? 125.888 108.663 74.509 1.00 76.67 248 ILE G N 1
ATOM 12512 C CA . ILE H 2 248 ? 126.848 109.164 75.486 1.00 76.67 248 ILE G CA 1
ATOM 12513 C C . ILE H 2 248 ? 126.097 109.516 76.764 1.00 76.67 248 ILE G C 1
ATOM 12514 O O . ILE H 2 248 ? 124.996 110.079 76.715 1.00 76.67 248 ILE G O 1
ATOM 12519 N N . LYS H 2 249 ? 126.669 109.137 77.904 1.00 63.03 249 LYS G N 1
ATOM 12520 C CA . LYS H 2 249 ? 126.081 109.424 79.206 1.00 63.03 249 LYS G CA 1
ATOM 12521 C C . LYS H 2 249 ? 126.787 110.626 79.821 1.00 63.03 249 LYS G C 1
ATOM 12522 O O . LYS H 2 249 ? 128.002 110.592 80.042 1.00 63.03 249 LYS G O 1
ATOM 12528 N N . VAL H 2 250 ? 126.027 111.681 80.098 1.00 49.23 250 VAL G N 1
ATOM 12529 C CA . VAL H 2 250 ? 126.557 112.906 80.686 1.00 49.23 250 VAL G CA 1
ATOM 12530 C C . VAL H 2 250 ? 126.154 112.956 82.152 1.00 49.23 250 VAL G C 1
ATOM 12531 O O . VAL H 2 250 ? 124.962 112.903 82.480 1.00 49.23 250 VAL G O 1
ATOM 12535 N N . THR H 2 251 ? 127.146 113.054 83.034 1.00 39.75 251 THR G N 1
ATOM 12536 C CA . THR H 2 251 ? 126.923 113.174 84.468 1.00 39.75 251 THR G CA 1
ATOM 12537 C C . THR H 2 251 ? 127.441 114.525 84.937 1.00 39.75 251 THR G C 1
ATOM 12538 O O . THR H 2 251 ? 128.607 114.862 84.703 1.00 39.75 251 THR G O 1
ATOM 12542 N N . THR H 2 252 ? 126.578 115.291 85.593 1.00 32.76 252 THR G N 1
ATOM 12543 C CA . THR H 2 252 ? 126.914 116.626 86.063 1.00 32.76 252 THR G CA 1
ATOM 12544 C C . THR H 2 252 ? 127.242 116.607 87.552 1.00 32.76 252 THR G C 1
ATOM 12545 O O . THR H 2 252 ? 127.062 115.605 88.247 1.00 32.76 252 THR G O 1
ATOM 12549 N N . LEU H 2 253 ? 127.744 117.747 88.036 1.00 26.77 253 LEU G N 1
ATOM 12550 C CA . LEU H 2 253 ? 128.018 117.889 89.462 1.00 26.77 253 LEU G CA 1
ATOM 12551 C C . LEU H 2 253 ? 126.737 117.771 90.278 1.00 26.77 253 LEU G C 1
ATOM 12552 O O . LEU H 2 253 ? 126.739 117.201 91.376 1.00 26.77 253 LEU G O 1
ATOM 12557 N N . GLN H 2 254 ? 125.631 118.311 89.758 1.00 25.47 254 GLN G N 1
ATOM 12558 C CA . GLN H 2 254 ? 124.348 118.178 90.439 1.00 25.47 254 GLN G CA 1
ATOM 12559 C C . GLN H 2 254 ? 123.931 116.719 90.568 1.00 25.47 254 GLN G C 1
ATOM 12560 O O . GLN H 2 254 ? 123.369 116.325 91.595 1.00 25.47 254 GLN G O 1
ATOM 12566 N N . ASN H 2 255 ? 124.191 115.906 89.542 1.00 25.10 255 ASN G N 1
ATOM 12567 C CA . ASN H 2 255 ? 123.858 114.487 89.621 1.00 25.10 255 ASN G CA 1
ATOM 12568 C C . ASN H 2 255 ? 124.659 113.791 90.716 1.00 25.10 255 ASN G C 1
ATOM 12569 O O . ASN H 2 255 ? 124.110 112.989 91.481 1.00 25.10 255 ASN G O 1
ATOM 12574 N N . ASN H 2 256 ? 125.955 114.093 90.815 1.00 24.80 256 ASN G N 1
ATOM 12575 C CA . ASN H 2 256 ? 126.774 113.488 91.859 1.00 24.80 256 ASN G CA 1
ATOM 12576 C C . ASN H 2 256 ? 126.362 113.968 93.243 1.00 24.80 256 ASN G C 1
ATOM 12577 O O . ASN H 2 256 ? 126.417 113.196 94.207 1.00 24.80 256 ASN G O 1
ATOM 12582 N N . LEU H 2 257 ? 125.954 115.234 93.363 1.00 20.18 257 LEU G N 1
ATOM 12583 C CA . LEU H 2 257 ? 125.480 115.739 94.647 1.00 20.18 257 LEU G CA 1
ATOM 12584 C C . LEU H 2 257 ? 124.167 115.076 95.049 1.00 20.18 257 LEU G C 1
ATOM 12585 O O . LEU H 2 257 ? 123.967 114.741 96.222 1.00 20.18 257 LEU G O 1
ATOM 12590 N N . ASP H 2 258 ? 123.261 114.880 94.089 1.00 19.89 258 ASP G N 1
ATOM 12591 C CA . ASP H 2 258 ? 121.997 114.209 94.362 1.00 19.89 258 ASP G CA 1
ATOM 12592 C C . ASP H 2 258 ? 122.175 112.721 94.628 1.00 19.89 258 ASP G C 1
ATOM 12593 O O . ASP H 2 258 ? 121.322 112.118 95.287 1.00 19.89 258 ASP G O 1
ATOM 12598 N N . ASN H 2 259 ? 123.254 112.119 94.121 1.00 20.55 259 ASN G N 1
ATOM 12599 C CA . ASN H 2 259 ? 123.525 110.717 94.420 1.00 20.55 259 ASN G CA 1
ATOM 12600 C C . ASN H 2 259 ? 123.769 110.496 95.907 1.00 20.55 259 ASN G C 1
ATOM 12601 O O . ASN H 2 259 ? 123.471 109.416 96.428 1.00 20.55 259 ASN G O 1
ATOM 12606 N N . LEU H 2 260 ? 124.309 111.498 96.603 1.00 18.31 260 LEU G N 1
ATOM 12607 C CA . LEU H 2 260 ? 124.461 111.397 98.050 1.00 18.31 260 LEU G CA 1
ATOM 12608 C C . LEU H 2 260 ? 123.132 111.654 98.751 1.00 18.31 260 LEU G C 1
ATOM 12609 O O . LEU H 2 260 ? 122.593 110.773 99.431 1.00 18.31 260 LEU G O 1
ATOM 12614 N N . ILE H 2 261 ? 122.587 112.856 98.587 1.00 13.21 261 ILE G N 1
ATOM 12615 C CA . ILE H 2 261 ? 121.270 113.208 99.112 1.00 13.21 261 ILE G CA 1
ATOM 12616 C C . ILE H 2 261 ? 120.789 114.477 98.414 1.00 13.21 261 ILE G C 1
ATOM 12617 O O . ILE H 2 261 ? 121.580 115.408 98.200 1.00 13.21 261 ILE G O 1
ATOM 12622 N N . PRO H 2 262 ? 119.526 114.538 97.992 1.00 15.71 262 PRO G N 1
ATOM 12623 C CA . PRO H 2 262 ? 119.007 115.778 97.403 1.00 15.71 262 PRO G CA 1
ATOM 12624 C C . PRO H 2 262 ? 119.013 116.921 98.408 1.00 15.71 262 PRO G C 1
ATOM 12625 O O . PRO H 2 262 ? 118.767 116.733 99.601 1.00 15.71 262 PRO G O 1
ATOM 12629 N N . GLY H 2 263 ? 119.298 118.120 97.905 1.00 14.52 263 GLY G N 1
ATOM 12630 C CA . GLY H 2 263 ? 119.255 119.313 98.728 1.00 14.52 263 GLY G CA 1
ATOM 12631 C C . GLY H 2 263 ? 120.422 119.502 99.668 1.00 14.52 263 GLY G C 1
ATOM 12632 O O . GLY H 2 263 ? 120.305 120.268 100.630 1.00 14.52 263 GLY G O 1
ATOM 12633 N N . LEU H 2 264 ? 121.547 118.826 99.425 1.00 15.98 264 LEU G N 1
ATOM 12634 C CA . LEU H 2 264 ? 122.703 118.971 100.306 1.00 15.98 264 LEU G CA 1
ATOM 12635 C C . LEU H 2 264 ? 123.274 120.383 100.248 1.00 15.98 264 LEU G C 1
ATOM 12636 O O . LEU H 2 264 ? 123.652 120.951 101.281 1.00 15.98 264 LEU G O 1
ATOM 12641 N N . ALA H 2 265 ? 123.347 120.966 99.049 1.00 15.85 265 ALA G N 1
ATOM 12642 C CA . ALA H 2 265 ? 123.851 122.328 98.916 1.00 15.85 265 ALA G CA 1
ATOM 12643 C C . ALA H 2 265 ? 122.958 123.323 99.646 1.00 15.85 265 ALA G C 1
ATOM 12644 O O . ALA H 2 265 ? 123.454 124.260 100.282 1.00 15.85 265 ALA G O 1
ATOM 12646 N N . ALA H 2 266 ? 121.638 123.135 99.565 1.00 15.36 266 ALA G N 1
ATOM 12647 C CA . ALA H 2 266 ? 120.711 124.043 100.234 1.00 15.36 266 ALA G CA 1
ATOM 12648 C C . ALA H 2 266 ? 120.910 124.025 101.745 1.00 15.36 266 ALA G C 1
ATOM 12649 O O . ALA H 2 266 ? 120.999 125.079 102.386 1.00 15.36 266 ALA G O 1
ATOM 12651 N N . VAL H 2 267 ? 120.992 122.829 102.334 1.00 16.55 267 VAL G N 1
ATOM 12652 C CA . VAL H 2 267 ? 121.151 122.741 103.782 1.00 16.55 267 VAL G CA 1
ATOM 12653 C C . VAL H 2 267 ? 122.536 123.220 104.207 1.00 16.55 267 VAL G C 1
ATOM 12654 O O . VAL H 2 267 ? 122.687 123.828 105.275 1.00 16.55 267 VAL G O 1
ATOM 12658 N N . ALA H 2 268 ? 123.564 122.976 103.388 1.00 16.18 268 ALA G N 1
ATOM 12659 C CA . ALA H 2 268 ? 124.892 123.492 103.706 1.00 16.18 268 ALA G CA 1
ATOM 12660 C C . ALA H 2 268 ? 124.906 125.016 103.698 1.00 16.18 268 ALA G C 1
ATOM 12661 O O . ALA H 2 268 ? 125.494 125.643 104.588 1.00 16.18 268 ALA G O 1
ATOM 12663 N N . LEU H 2 269 ? 124.255 125.628 102.706 1.00 19.55 269 LEU G N 1
ATOM 12664 C CA . LEU H 2 269 ? 124.162 127.083 102.668 1.00 19.55 269 LEU G CA 1
ATOM 12665 C C . LEU H 2 269 ? 123.371 127.612 103.858 1.00 19.55 269 LEU G C 1
ATOM 12666 O O . LEU H 2 269 ? 123.715 128.654 104.428 1.00 19.55 269 LEU G O 1
ATOM 12671 N N . THR H 2 270 ? 122.303 126.910 104.243 1.00 18.29 270 THR G N 1
ATOM 12672 C CA . THR H 2 270 ? 121.527 127.333 105.405 1.00 18.29 270 THR G CA 1
ATOM 12673 C C . THR H 2 270 ? 122.367 127.290 106.677 1.00 18.29 270 THR G C 1
ATOM 12674 O O . THR H 2 270 ? 122.313 128.216 107.495 1.00 18.29 270 THR G O 1
ATOM 12678 N N . PHE H 2 271 ? 123.157 126.228 106.858 1.00 20.88 271 PHE G N 1
ATOM 12679 C CA . PHE H 2 271 ? 124.020 126.145 108.034 1.00 20.88 271 PHE G CA 1
ATOM 12680 C C . PHE H 2 271 ? 125.104 127.218 108.009 1.00 20.88 271 PHE G C 1
ATOM 12681 O O . PHE H 2 271 ? 125.452 127.783 109.054 1.00 20.88 271 PHE G O 1
ATOM 12689 N N . LEU H 2 272 ? 125.654 127.510 106.827 1.00 22.31 272 LEU G N 1
ATOM 12690 C CA . LEU H 2 272 ? 126.635 128.586 106.722 1.00 22.31 272 LEU G CA 1
ATOM 12691 C C . LEU H 2 272 ? 126.016 129.931 107.085 1.00 22.31 272 LEU G C 1
ATOM 12692 O O . LEU H 2 272 ? 126.648 130.750 107.763 1.00 22.31 272 LEU G O 1
ATOM 12697 N N . CYS H 2 273 ? 124.780 130.174 106.643 1.00 24.03 273 CYS G N 1
ATOM 12698 C CA . CYS H 2 273 ? 124.088 131.406 107.008 1.00 24.03 273 CYS G CA 1
ATOM 12699 C C . CYS H 2 273 ? 123.826 131.467 108.507 1.00 24.03 273 CYS G C 1
ATOM 12700 O O . CYS H 2 273 ? 123.942 132.534 109.121 1.00 24.03 273 CYS G O 1
ATOM 12703 N N . MET H 2 274 ? 123.464 130.333 109.113 1.00 22.36 274 MET G N 1
ATOM 12704 C CA . MET H 2 274 ? 123.288 130.294 110.563 1.00 22.36 274 MET G CA 1
ATOM 12705 C C . MET H 2 274 ? 124.580 130.651 111.284 1.00 22.36 274 MET G C 1
ATOM 12706 O O . MET H 2 274 ? 124.570 131.427 112.246 1.00 22.36 274 MET G O 1
ATOM 12711 N N . TRP H 2 275 ? 125.704 130.092 110.831 1.00 27.50 275 TRP G N 1
ATOM 12712 C CA . TRP H 2 275 ? 126.987 130.404 111.455 1.00 27.50 275 TRP G CA 1
ATOM 12713 C C . TRP H 2 275 ? 127.336 131.879 111.291 1.00 27.50 275 TRP G C 1
ATOM 12714 O O . TRP H 2 275 ? 127.796 132.527 112.240 1.00 27.50 275 TRP G O 1
ATOM 12725 N N . LEU H 2 276 ? 127.118 132.428 110.094 1.00 25.83 276 LEU G N 1
ATOM 12726 C CA . LEU H 2 276 ? 127.421 133.836 109.857 1.00 25.83 276 LEU G CA 1
ATOM 12727 C C . LEU H 2 276 ? 126.560 134.741 110.730 1.00 25.83 276 LEU G C 1
ATOM 12728 O O . LEU H 2 276 ? 127.048 135.740 111.272 1.00 25.83 276 LEU G O 1
ATOM 12733 N N . LEU H 2 277 ? 125.273 134.412 110.874 1.00 24.81 277 LEU G N 1
ATOM 12734 C CA . LEU H 2 277 ? 124.405 135.187 111.755 1.00 24.81 277 LEU G CA 1
ATOM 12735 C C . LEU H 2 277 ? 124.849 135.072 113.208 1.00 24.81 277 LEU G C 1
ATOM 12736 O O . LEU H 2 277 ? 124.807 136.056 113.955 1.00 24.81 277 LEU G O 1
ATOM 12741 N N . LYS H 2 278 ? 125.273 133.877 113.629 1.00 28.44 278 LYS G N 1
ATOM 12742 C CA . LYS H 2 278 ? 125.805 133.710 114.975 1.00 28.44 278 LYS G CA 1
ATOM 12743 C C . LYS H 2 278 ? 127.096 134.491 115.181 1.00 28.44 278 LYS G C 1
ATOM 12744 O O . LYS H 2 278 ? 127.424 134.836 116.321 1.00 28.44 278 LYS G O 1
ATOM 12750 N N . LYS H 2 279 ? 127.830 134.780 114.107 1.00 33.26 279 LYS G N 1
ATOM 12751 C CA . LYS H 2 279 ? 129.003 135.643 114.179 1.00 33.26 279 LYS G CA 1
ATOM 12752 C C . LYS H 2 279 ? 128.645 137.125 114.259 1.00 33.26 279 LYS G C 1
ATOM 12753 O O . LYS H 2 279 ? 129.526 137.968 114.052 1.00 33.26 279 LYS G O 1
ATOM 12759 N N . LYS H 2 280 ? 127.380 137.450 114.541 1.00 34.53 280 LYS G N 1
ATOM 12760 C CA . LYS H 2 280 ? 126.918 138.833 114.689 1.00 34.53 280 LYS G CA 1
ATOM 12761 C C . LYS H 2 280 ? 127.113 139.636 113.404 1.00 34.53 280 LYS G C 1
ATOM 12762 O O . LYS H 2 280 ? 127.505 140.804 113.432 1.00 34.53 280 LYS G O 1
ATOM 12768 N N . ILE H 2 281 ? 126.837 139.005 112.268 1.00 31.20 281 ILE G N 1
ATOM 12769 C CA . ILE H 2 281 ? 126.858 139.679 110.976 1.00 31.20 281 ILE G CA 1
ATOM 12770 C C . ILE H 2 281 ? 125.423 139.985 110.568 1.00 31.20 281 ILE G C 1
ATOM 12771 O O . ILE H 2 281 ? 124.548 139.114 110.638 1.00 31.20 281 ILE G O 1
ATOM 12776 N N . SER H 2 282 ? 125.179 141.226 110.148 1.00 34.86 282 SER G N 1
ATOM 12777 C CA . SER H 2 282 ? 123.829 141.653 109.819 1.00 34.86 282 SER G CA 1
ATOM 12778 C C . SER H 2 282 ? 123.297 140.890 108.604 1.00 34.86 282 SER G C 1
ATOM 12779 O O . SER H 2 282 ? 124.054 140.558 107.688 1.00 34.86 282 SER G O 1
ATOM 12782 N N . PRO H 2 283 ? 121.995 140.594 108.582 1.00 30.77 283 PRO G N 1
ATOM 12783 C CA . PRO H 2 283 ? 121.425 139.848 107.447 1.00 30.77 283 PRO G CA 1
ATOM 12784 C C . PRO H 2 283 ? 121.543 140.566 106.114 1.00 30.77 283 PRO G C 1
ATOM 12785 O O . PRO H 2 283 ? 121.586 139.896 105.075 1.00 30.77 283 PRO G O 1
ATOM 12789 N N . ILE H 2 284 ? 121.582 141.900 106.105 1.00 33.17 284 ILE G N 1
ATOM 12790 C CA . ILE H 2 284 ? 121.707 142.631 104.847 1.00 33.17 284 ILE G CA 1
ATOM 12791 C C . ILE H 2 284 ? 123.030 142.301 104.165 1.00 33.17 284 ILE G C 1
ATOM 12792 O O . ILE H 2 284 ? 123.081 142.089 102.946 1.00 33.17 284 ILE G O 1
ATOM 12797 N N . ILE H 2 285 ? 124.116 142.243 104.940 1.00 31.87 285 ILE G N 1
ATOM 12798 C CA . ILE H 2 285 ? 125.416 141.888 104.382 1.00 31.87 285 ILE G CA 1
ATOM 12799 C C . ILE H 2 285 ? 125.389 140.478 103.815 1.00 31.87 285 ILE G C 1
ATOM 12800 O O . ILE H 2 285 ? 125.957 140.221 102.749 1.00 31.87 285 ILE G O 1
ATOM 12805 N N . ILE H 2 286 ? 124.719 139.549 104.498 1.00 28.86 286 ILE G N 1
ATOM 12806 C CA . ILE H 2 286 ? 124.670 138.171 104.017 1.00 28.86 286 ILE G CA 1
ATOM 12807 C C . ILE H 2 286 ? 123.856 138.078 102.730 1.00 28.86 286 ILE G C 1
ATOM 12808 O O . ILE H 2 286 ? 124.211 137.336 101.809 1.00 28.86 286 ILE G O 1
ATOM 12813 N N . ILE H 2 287 ? 122.754 138.826 102.643 1.00 30.22 287 ILE G N 1
ATOM 12814 C CA . ILE H 2 287 ? 121.933 138.809 101.431 1.00 30.22 287 ILE G CA 1
ATOM 12815 C C . ILE H 2 287 ? 122.709 139.392 100.254 1.00 30.22 287 ILE G C 1
ATOM 12816 O O . ILE H 2 287 ? 122.711 138.836 99.144 1.00 30.22 287 ILE G O 1
ATOM 12821 N N . LEU H 2 288 ? 123.382 140.525 100.477 1.00 32.47 288 LEU G N 1
ATOM 12822 C CA . LEU H 2 288 ? 124.201 141.121 99.428 1.00 32.47 288 LEU G CA 1
ATOM 12823 C C . LEU H 2 288 ? 125.375 140.235 99.036 1.00 32.47 288 LEU G C 1
ATOM 12824 O O . LEU H 2 288 ? 125.765 140.230 97.863 1.00 32.47 288 LEU G O 1
ATOM 12829 N N . GLY H 2 289 ? 125.941 139.486 99.985 1.00 32.65 289 GLY G N 1
ATOM 12830 C CA . GLY H 2 289 ? 126.958 138.507 99.660 1.00 32.65 289 GLY G CA 1
ATOM 12831 C C . GLY H 2 289 ? 126.448 137.322 98.874 1.00 32.65 289 GLY G C 1
ATOM 12832 O O . GLY H 2 289 ? 127.158 136.827 97.998 1.00 32.65 289 GLY G O 1
ATOM 12833 N N . LEU H 2 290 ? 125.229 136.861 99.161 1.00 30.82 290 LEU G N 1
ATOM 12834 C CA . LEU H 2 290 ? 124.638 135.787 98.371 1.00 30.82 290 LEU G CA 1
ATOM 12835 C C . LEU H 2 290 ? 124.322 136.229 96.950 1.00 30.82 290 LEU G C 1
ATOM 12836 O O . LEU H 2 290 ? 124.487 135.441 96.012 1.00 30.82 290 LEU G O 1
ATOM 12841 N N . PHE H 2 291 ? 123.872 137.473 96.766 1.00 32.49 291 PHE G N 1
ATOM 12842 C CA . PHE H 2 291 ? 123.675 137.973 95.406 1.00 32.49 291 PHE G CA 1
ATOM 12843 C C . PHE H 2 291 ? 124.991 137.992 94.632 1.00 32.49 291 PHE G C 1
ATOM 12844 O O . PHE H 2 291 ? 125.049 137.565 93.470 1.00 32.49 291 PHE G O 1
ATOM 12852 N N . VAL H 2 292 ? 126.065 138.459 95.273 1.00 35.52 292 VAL G N 1
ATOM 12853 C CA . VAL H 2 292 ? 127.371 138.497 94.624 1.00 35.52 292 VAL G CA 1
ATOM 12854 C C . VAL H 2 292 ? 127.875 137.084 94.352 1.00 35.52 292 VAL G C 1
ATOM 12855 O O . VAL H 2 292 ? 128.491 136.819 93.314 1.00 35.52 292 VAL G O 1
ATOM 12859 N N . VAL H 2 293 ? 127.622 136.155 95.277 1.00 35.95 293 VAL G N 1
ATOM 12860 C CA . VAL H 2 293 ? 128.022 134.766 95.085 1.00 35.95 293 VAL G CA 1
ATOM 12861 C C . VAL H 2 293 ? 127.300 134.157 93.893 1.00 35.95 293 VAL G C 1
ATOM 12862 O O . VAL H 2 293 ? 127.913 133.453 93.084 1.00 35.95 293 VAL G O 1
ATOM 12866 N N . GLY H 2 294 ? 125.996 134.409 93.762 1.00 38.73 294 GLY G N 1
ATOM 12867 C CA . GLY H 2 294 ? 125.275 133.927 92.595 1.00 38.73 294 GLY G CA 1
ATOM 12868 C C . GLY H 2 294 ? 125.801 134.520 91.302 1.00 38.73 294 GLY G C 1
ATOM 12869 O O . GLY H 2 294 ? 125.957 133.814 90.301 1.00 38.73 294 GLY G O 1
ATOM 12870 N N . ILE H 2 295 ? 126.095 135.824 91.310 1.00 41.64 295 ILE G N 1
ATOM 12871 C CA . ILE H 2 295 ? 126.636 136.472 90.116 1.00 41.64 295 ILE G CA 1
ATOM 12872 C C . ILE H 2 295 ? 127.973 135.848 89.731 1.00 41.64 295 ILE G C 1
ATOM 12873 O O . ILE H 2 295 ? 128.221 135.534 88.560 1.00 41.64 295 ILE G O 1
ATOM 12878 N N . VAL H 2 296 ? 128.852 135.653 90.716 1.00 41.97 296 VAL G N 1
ATOM 12879 C CA . VAL H 2 296 ? 130.169 135.082 90.449 1.00 41.97 296 VAL G CA 1
ATOM 12880 C C . VAL H 2 296 ? 130.041 133.648 89.949 1.00 41.97 296 VAL G C 1
ATOM 12881 O O . VAL H 2 296 ? 130.711 133.249 88.989 1.00 41.97 296 VAL G O 1
ATOM 12885 N N . GLY H 2 297 ? 129.175 132.853 90.583 1.00 40.83 297 GLY G N 1
ATOM 12886 C CA . GLY H 2 297 ? 128.982 131.480 90.154 1.00 40.83 297 GLY G CA 1
ATOM 12887 C C . GLY H 2 297 ? 128.435 131.368 88.748 1.00 40.83 297 GLY G C 1
ATOM 12888 O O . GLY H 2 297 ? 128.806 130.453 88.007 1.00 40.83 297 GLY G O 1
ATOM 12889 N N . HIS H 2 298 ? 127.549 132.286 88.357 1.00 45.75 298 HIS G N 1
ATOM 12890 C CA . HIS H 2 298 ? 127.117 132.315 86.966 1.00 45.75 298 HIS G CA 1
ATOM 12891 C C . HIS H 2 298 ? 128.234 132.776 86.038 1.00 45.75 298 HIS G C 1
ATOM 12892 O O . HIS H 2 298 ? 128.303 132.328 84.888 1.00 45.75 298 HIS G O 1
ATOM 12899 N N . LEU H 2 299 ? 129.108 133.666 86.514 1.00 45.78 299 LEU G N 1
ATOM 12900 C CA . LEU H 2 299 ? 130.208 134.141 85.682 1.00 45.78 299 LEU G CA 1
ATOM 12901 C C . LEU H 2 299 ? 131.232 133.045 85.412 1.00 45.78 299 LEU G C 1
ATOM 12902 O O . LEU H 2 299 ? 131.779 132.971 84.306 1.00 45.78 299 LEU G O 1
ATOM 12907 N N . ILE H 2 300 ? 131.505 132.191 86.399 1.00 42.78 300 ILE G N 1
ATOM 12908 C CA . ILE H 2 300 ? 132.515 131.148 86.265 1.00 42.78 300 ILE G CA 1
ATOM 12909 C C . ILE H 2 300 ? 131.906 129.811 85.859 1.00 42.78 300 ILE G C 1
ATOM 12910 O O . ILE H 2 300 ? 132.613 128.800 85.815 1.00 42.78 300 ILE G O 1
ATOM 12915 N N . GLY H 2 301 ? 130.607 129.779 85.562 1.00 42.44 301 GLY G N 1
ATOM 12916 C CA . GLY H 2 301 ? 129.948 128.568 85.125 1.00 42.44 301 GLY G CA 1
ATOM 12917 C C . GLY H 2 301 ? 129.591 127.588 86.219 1.00 42.44 301 GLY G C 1
ATOM 12918 O O . GLY H 2 301 ? 128.990 126.548 85.921 1.00 42.44 301 GLY G O 1
ATOM 12919 N N . LEU H 2 302 ? 129.943 127.874 87.476 1.00 38.15 302 LEU G N 1
ATOM 12920 C CA . LEU H 2 302 ? 129.602 126.964 88.565 1.00 38.15 302 LEU G CA 1
ATOM 12921 C C . LEU H 2 302 ? 128.095 126.880 88.768 1.00 38.15 302 LEU G C 1
ATOM 12922 O O . LEU H 2 302 ? 127.551 125.794 89.002 1.00 38.15 302 LEU G O 1
ATOM 12927 N N . LEU H 2 303 ? 127.405 128.013 88.684 1.00 38.65 303 LEU G N 1
ATOM 12928 C CA . LEU H 2 303 ? 125.962 128.047 88.884 1.00 38.65 303 LEU G CA 1
ATOM 12929 C C . LEU H 2 303 ? 125.247 128.545 87.632 1.00 38.65 303 LEU G C 1
ATOM 12930 O O . LEU H 2 303 ? 125.845 129.213 86.790 1.00 38.65 303 LEU G O 1
ATOM 12935 N N . PRO I 3 1 ? 109.266 134.323 73.136 1.00 102.02 -2 PRO H N 1
ATOM 12936 C CA . PRO I 3 1 ? 108.457 134.162 74.346 1.00 102.02 -2 PRO H CA 1
ATOM 12937 C C . PRO I 3 1 ? 107.652 135.413 74.689 1.00 102.02 -2 PRO H C 1
ATOM 12938 O O . PRO I 3 1 ? 108.214 136.504 74.771 1.00 102.02 -2 PRO H O 1
ATOM 12942 N N . HIS I 3 2 ? 106.342 135.249 74.885 1.00 98.07 -1 HIS H N 1
ATOM 12943 C CA . HIS I 3 2 ? 105.465 136.361 75.218 1.00 98.07 -1 HIS H CA 1
ATOM 12944 C C . HIS I 3 2 ? 104.513 136.079 76.370 1.00 98.07 -1 HIS H C 1
ATOM 12945 O O . HIS I 3 2 ? 103.823 137.004 76.812 1.00 98.07 -1 HIS H O 1
ATOM 12952 N N . MET I 3 3 ? 104.449 134.843 76.867 1.00 92.94 0 MET H N 1
ATOM 12953 C CA . MET I 3 3 ? 103.556 134.490 77.969 1.00 92.94 0 MET H CA 1
ATOM 12954 C C . MET I 3 3 ? 104.394 134.263 79.224 1.00 92.94 0 MET H C 1
ATOM 12955 O O . MET I 3 3 ? 104.856 133.159 79.514 1.00 92.94 0 MET H O 1
ATOM 12960 N N . LYS I 3 4 ? 104.587 135.340 79.979 1.00 70.08 1 LYS H N 1
ATOM 12961 C CA . LYS I 3 4 ? 105.325 135.261 81.229 1.00 70.08 1 LYS H CA 1
ATOM 12962 C C . LYS I 3 4 ? 104.433 134.725 82.346 1.00 70.08 1 LYS H C 1
ATOM 12963 O O . LYS I 3 4 ? 103.213 134.606 82.205 1.00 70.08 1 LYS H O 1
ATOM 12969 N N . TYR I 3 5 ? 105.065 134.386 83.466 1.00 43.69 2 TYR H N 1
ATOM 12970 C CA . TYR I 3 5 ? 104.366 133.974 84.676 1.00 43.69 2 TYR H CA 1
ATOM 12971 C C . TYR I 3 5 ? 104.927 134.757 85.853 1.00 43.69 2 TYR H C 1
ATOM 12972 O O . TYR I 3 5 ? 106.148 134.864 86.005 1.00 43.69 2 TYR H O 1
ATOM 12981 N N . TYR I 3 6 ? 104.037 135.299 86.681 1.00 41.05 3 TYR H N 1
ATOM 12982 C CA . TYR I 3 6 ? 104.432 136.161 87.786 1.00 41.05 3 TYR H CA 1
ATOM 12983 C C . TYR I 3 6 ? 104.081 135.584 89.149 1.00 41.05 3 TYR H C 1
ATOM 12984 O O . TYR I 3 6 ? 104.250 136.273 90.160 1.00 41.05 3 TYR H O 1
ATOM 12993 N N . GLY I 3 7 ? 103.601 134.348 89.207 1.00 34.73 4 GLY H N 1
ATOM 12994 C CA . GLY I 3 7 ? 103.208 133.739 90.458 1.00 34.73 4 GLY H CA 1
ATOM 12995 C C . GLY I 3 7 ? 101.768 134.053 90.825 1.00 34.73 4 GLY H C 1
ATOM 12996 O O . GLY I 3 7 ? 101.155 134.997 90.329 1.00 34.73 4 GLY H O 1
ATOM 12997 N N . ASN I 3 8 ? 101.226 133.228 91.723 1.00 31.35 5 ASN H N 1
ATOM 12998 C CA . ASN I 3 8 ? 99.838 133.323 92.168 1.00 31.35 5 ASN H CA 1
ATOM 12999 C C . ASN I 3 8 ? 98.855 133.272 91.004 1.00 31.35 5 ASN H C 1
ATOM 13000 O O . ASN I 3 8 ? 97.767 133.851 91.078 1.00 31.35 5 ASN H O 1
ATOM 13005 N N . GLY I 3 9 ? 99.222 132.584 89.926 1.00 35.46 6 GLY H N 1
ATOM 13006 C CA . GLY I 3 9 ? 98.348 132.463 88.775 1.00 35.46 6 GLY H CA 1
ATOM 13007 C C . GLY I 3 9 ? 98.134 133.740 87.994 1.00 35.46 6 GLY H C 1
ATOM 13008 O O . GLY I 3 9 ? 97.014 133.998 87.544 1.00 35.46 6 GLY H O 1
ATOM 13009 N N . VAL I 3 10 ? 99.176 134.546 87.817 1.00 41.86 7 VAL H N 1
ATOM 13010 C CA . VAL I 3 10 ? 99.110 135.764 87.016 1.00 41.86 7 VAL H CA 1
ATOM 13011 C C . VAL I 3 10 ? 99.999 135.572 85.795 1.00 41.86 7 VAL H C 1
ATOM 13012 O O . VAL I 3 10 ? 101.185 135.247 85.927 1.00 41.86 7 VAL H O 1
ATOM 13016 N N . THR I 3 11 ? 99.427 135.778 84.608 1.00 59.28 8 THR H N 1
ATOM 13017 C CA . THR I 3 11 ? 100.140 135.574 83.351 1.00 59.28 8 THR H CA 1
ATOM 13018 C C . THR I 3 11 ? 100.681 136.882 82.780 1.00 59.28 8 THR H C 1
ATOM 13019 O O . THR I 3 11 ? 101.888 137.007 82.551 1.00 59.28 8 THR H O 1
ATOM 13023 N N . CYS I 3 12 ? 99.805 137.863 82.552 1.00 66.65 9 CYS H N 1
ATOM 13024 C CA . CYS I 3 12 ? 100.182 139.166 82.002 1.00 66.65 9 CYS H CA 1
ATOM 13025 C C . CYS I 3 12 ? 100.882 139.009 80.648 1.00 66.65 9 CYS H C 1
ATOM 13026 O O . CYS I 3 12 ? 102.060 139.328 80.472 1.00 66.65 9 CYS H O 1
ATOM 13029 N N . GLY I 3 13 ? 100.111 138.495 79.694 1.00 72.64 10 GLY H N 1
ATOM 13030 C CA . GLY I 3 13 ? 100.604 138.311 78.345 1.00 72.64 10 GLY H CA 1
ATOM 13031 C C . GLY I 3 13 ? 100.941 139.622 77.658 1.00 72.64 10 GLY H C 1
ATOM 13032 O O . GLY I 3 13 ? 100.888 140.709 78.236 1.00 72.64 10 GLY H O 1
ATOM 13033 N N . LYS I 3 14 ? 101.296 139.506 76.378 1.00 77.56 11 LYS H N 1
ATOM 13034 C CA . LYS I 3 14 ? 101.779 140.641 75.599 1.00 77.56 11 LYS H CA 1
ATOM 13035 C C . LYS I 3 14 ? 100.721 141.725 75.422 1.00 77.56 11 LYS H C 1
ATOM 13036 O O . LYS I 3 14 ? 101.057 142.878 75.134 1.00 77.56 11 LYS H O 1
ATOM 13042 N N . HIS I 3 15 ? 99.445 141.375 75.591 1.00 76.73 12 HIS H N 1
ATOM 13043 C CA . HIS I 3 15 ? 98.364 142.332 75.398 1.00 76.73 12 HIS H CA 1
ATOM 13044 C C . HIS I 3 15 ? 97.445 142.501 76.599 1.00 76.73 12 HIS H C 1
ATOM 13045 O O . HIS I 3 15 ? 96.820 143.561 76.722 1.00 76.73 12 HIS H O 1
ATOM 13052 N N . SER I 3 16 ? 97.335 141.510 77.479 1.00 70.94 13 SER H N 1
ATOM 13053 C CA . SER I 3 16 ? 96.422 141.601 78.610 1.00 70.94 13 SER H CA 1
ATOM 13054 C C . SER I 3 16 ? 96.931 140.700 79.726 1.00 70.94 13 SER H C 1
ATOM 13055 O O . SER I 3 16 ? 97.789 139.840 79.516 1.00 70.94 13 SER H O 1
ATOM 13058 N N . CYS I 3 17 ? 96.385 140.913 80.921 1.00 61.70 14 CYS H N 1
ATOM 13059 C CA . CYS I 3 17 ? 96.709 140.107 82.089 1.00 61.70 14 CYS H CA 1
ATOM 13060 C C . CYS I 3 17 ? 95.482 139.315 82.510 1.00 61.70 14 CYS H C 1
ATOM 13061 O O . CYS I 3 17 ? 94.381 139.864 82.608 1.00 61.70 14 CYS H O 1
ATOM 13064 N N . SER I 3 18 ? 95.680 138.024 82.761 1.00 51.26 15 SER H N 1
ATOM 13065 C CA . SER I 3 18 ? 94.597 137.143 83.169 1.00 51.26 15 SER H CA 1
ATOM 13066 C C . SER I 3 18 ? 95.026 136.361 84.400 1.00 51.26 15 SER H C 1
ATOM 13067 O O . SER I 3 18 ? 96.207 136.055 84.580 1.00 51.26 15 SER H O 1
ATOM 13070 N N . VAL I 3 19 ? 94.051 136.040 85.245 1.00 41.39 16 VAL H N 1
ATOM 13071 C CA . VAL I 3 19 ? 94.286 135.310 86.485 1.00 41.39 16 VAL H CA 1
ATOM 13072 C C . VAL I 3 19 ? 93.449 134.040 86.450 1.00 41.39 16 VAL H C 1
ATOM 13073 O O . VAL I 3 19 ? 92.224 134.102 86.290 1.00 41.39 16 VAL H O 1
ATOM 13077 N N . ASP I 3 20 ? 94.105 132.892 86.591 1.00 35.13 17 ASP H N 1
ATOM 13078 C CA . ASP I 3 20 ? 93.407 131.624 86.776 1.00 35.13 17 ASP H CA 1
ATOM 13079 C C . ASP I 3 20 ? 93.224 131.373 88.275 1.00 35.13 17 ASP H C 1
ATOM 13080 O O . ASP I 3 20 ? 94.192 131.235 89.026 1.00 35.13 17 ASP H O 1
ATOM 13085 N N . TRP I 3 21 ? 91.967 131.381 88.719 1.00 30.58 18 TRP H N 1
ATOM 13086 C CA . TRP I 3 21 ? 91.687 131.452 90.146 1.00 30.58 18 TRP H CA 1
ATOM 13087 C C . TRP I 3 21 ? 91.935 130.134 90.869 1.00 30.58 18 TRP H C 1
ATOM 13088 O O . TRP I 3 21 ? 92.117 130.143 92.090 1.00 30.58 18 TRP H O 1
ATOM 13099 N N . GLY I 3 22 ? 91.951 129.008 90.155 1.00 30.58 19 GLY H N 1
ATOM 13100 C CA . GLY I 3 22 ? 92.300 127.753 90.803 1.00 30.58 19 GLY H CA 1
ATOM 13101 C C . GLY I 3 22 ? 93.731 127.744 91.306 1.00 30.58 19 GLY H C 1
ATOM 13102 O O . GLY I 3 22 ? 93.999 127.383 92.457 1.00 30.58 19 GLY H O 1
ATOM 13103 N N . LYS I 3 23 ? 94.669 128.169 90.456 1.00 29.42 20 LYS H N 1
ATOM 13104 C CA . LYS I 3 23 ? 96.067 128.232 90.867 1.00 29.42 20 LYS H CA 1
ATOM 13105 C C . LYS I 3 23 ? 96.275 129.290 91.944 1.00 29.42 20 LYS H C 1
ATOM 13106 O O . LYS I 3 23 ? 97.068 129.092 92.870 1.00 29.42 20 LYS H O 1
ATOM 13112 N N . ALA I 3 24 ? 95.572 130.421 91.839 1.00 27.47 21 ALA H N 1
ATOM 13113 C CA . ALA I 3 24 ? 95.686 131.454 92.864 1.00 27.47 21 ALA H CA 1
ATOM 13114 C C . ALA I 3 24 ? 95.193 130.949 94.214 1.00 27.47 21 ALA H C 1
ATOM 13115 O O . ALA I 3 24 ? 95.834 131.185 95.246 1.00 27.47 21 ALA H O 1
ATOM 13117 N N . THR I 3 25 ? 94.056 130.248 94.229 1.00 25.21 22 THR H N 1
ATOM 13118 C CA . THR I 3 25 ? 93.542 129.697 95.478 1.00 25.21 22 THR H CA 1
ATOM 13119 C C . THR I 3 25 ? 94.474 128.628 96.035 1.00 25.21 22 THR H C 1
ATOM 13120 O O . THR I 3 25 ? 94.683 128.553 97.252 1.00 25.21 22 THR H O 1
ATOM 13124 N N . THR I 3 26 ? 95.041 127.789 95.163 1.00 24.60 23 THR H N 1
ATOM 13125 C CA . THR I 3 26 ? 96.000 126.791 95.625 1.00 24.60 23 THR H CA 1
ATOM 13126 C C . THR I 3 26 ? 97.224 127.452 96.248 1.00 24.60 23 THR H C 1
ATOM 13127 O O . THR I 3 26 ? 97.689 127.030 97.314 1.00 24.60 23 THR H O 1
ATOM 13131 N N . CYS I 3 27 ? 97.745 128.503 95.608 1.00 25.15 24 CYS H N 1
ATOM 13132 C CA . CYS I 3 27 ? 98.888 129.221 96.162 1.00 25.15 24 CYS H CA 1
ATOM 13133 C C . CYS I 3 27 ? 98.544 129.849 97.506 1.00 25.15 24 CYS H C 1
ATOM 13134 O O . CYS I 3 27 ? 99.340 129.779 98.450 1.00 25.15 24 CYS H O 1
ATOM 13137 N N . ILE I 3 28 ? 97.361 130.461 97.613 1.00 19.99 25 ILE H N 1
ATOM 13138 C CA . ILE I 3 28 ? 96.956 131.087 98.870 1.00 19.99 25 ILE H CA 1
ATOM 13139 C C . ILE I 3 28 ? 96.861 130.048 99.979 1.00 19.99 25 ILE H C 1
ATOM 13140 O O . ILE I 3 28 ? 97.374 130.253 101.086 1.00 19.99 25 ILE H O 1
ATOM 13145 N N . ILE I 3 29 ? 96.208 128.917 99.701 1.00 19.24 26 ILE H N 1
ATOM 13146 C CA . ILE I 3 29 ? 96.031 127.889 100.722 1.00 19.24 26 ILE H CA 1
ATOM 13147 C C . ILE I 3 29 ? 97.375 127.303 101.137 1.00 19.24 26 ILE H C 1
ATOM 13148 O O . ILE I 3 29 ? 97.634 127.099 102.330 1.00 19.24 26 ILE H O 1
ATOM 13153 N N . ASN I 3 30 ? 98.252 127.023 100.169 1.00 20.06 27 ASN H N 1
ATOM 13154 C CA . ASN I 3 30 ? 99.554 126.452 100.498 1.00 20.06 27 ASN H CA 1
ATOM 13155 C C . ASN I 3 30 ? 100.401 127.427 101.307 1.00 20.06 27 ASN H C 1
ATOM 13156 O O . ASN I 3 30 ? 101.052 127.031 102.281 1.00 20.06 27 ASN H O 1
ATOM 13161 N N . ASN I 3 31 ? 100.399 128.708 100.925 1.00 20.56 28 ASN H N 1
ATOM 13162 C CA . ASN I 3 31 ? 101.161 129.702 101.671 1.00 20.56 28 ASN H CA 1
ATOM 13163 C C . ASN I 3 31 ? 100.613 129.868 103.082 1.00 20.56 28 ASN H C 1
ATOM 13164 O O . ASN I 3 31 ? 101.382 129.999 104.041 1.00 20.56 28 ASN H O 1
ATOM 13169 N N . GLY I 3 32 ? 99.287 129.858 103.232 1.00 17.77 29 GLY H N 1
ATOM 13170 C CA . GLY I 3 32 ? 98.704 129.943 104.560 1.00 17.77 29 GLY H CA 1
ATOM 13171 C C . GLY I 3 32 ? 99.045 128.746 105.426 1.00 17.77 29 GLY H C 1
ATOM 13172 O O . GLY I 3 32 ? 99.349 128.895 106.613 1.00 17.77 29 GLY H O 1
ATOM 13173 N N . ALA I 3 33 ? 98.999 127.542 104.849 1.00 18.48 30 ALA H N 1
ATOM 13174 C CA . ALA I 3 33 ? 99.363 126.347 105.602 1.00 18.48 30 ALA H CA 1
ATOM 13175 C C . ALA I 3 33 ? 100.825 126.387 106.026 1.00 18.48 30 ALA H C 1
ATOM 13176 O O . ALA I 3 33 ? 101.159 126.042 107.166 1.00 18.48 30 ALA H O 1
ATOM 13178 N N . MET I 3 34 ? 101.714 126.812 105.123 1.00 19.81 31 MET H N 1
ATOM 13179 C CA . MET I 3 34 ? 103.124 126.924 105.482 1.00 19.81 31 MET H CA 1
ATOM 13180 C C . MET I 3 34 ? 103.352 127.979 106.556 1.00 19.81 31 MET H C 1
ATOM 13181 O O . MET I 3 34 ? 104.171 127.774 107.459 1.00 19.81 31 MET H O 1
ATOM 13186 N N . ALA I 3 35 ? 102.645 129.110 106.478 1.00 15.77 32 ALA H N 1
ATOM 13187 C CA . ALA I 3 35 ? 102.777 130.138 107.503 1.00 15.77 32 ALA H CA 1
ATOM 13188 C C . ALA I 3 35 ? 102.280 129.653 108.857 1.00 15.77 32 ALA H C 1
ATOM 13189 O O . ALA I 3 35 ? 102.908 129.938 109.882 1.00 15.77 32 ALA H O 1
ATOM 13191 N N . TRP I 3 36 ? 101.164 128.923 108.884 1.00 16.60 33 TRP H N 1
ATOM 13192 C CA . TRP I 3 36 ? 100.652 128.398 110.143 1.00 16.60 33 TRP H CA 1
ATOM 13193 C C . TRP I 3 36 ? 101.541 127.299 110.708 1.00 16.60 33 TRP H C 1
ATOM 13194 O O . TRP I 3 36 ? 101.648 127.163 111.932 1.00 16.60 33 TRP H O 1
ATOM 13205 N N . ALA I 3 37 ? 102.186 126.515 109.843 1.00 16.46 34 ALA H N 1
ATOM 13206 C CA . ALA I 3 37 ? 103.093 125.476 110.309 1.00 16.46 34 ALA H CA 1
ATOM 13207 C C . ALA I 3 37 ? 104.435 126.028 110.773 1.00 16.46 34 ALA H C 1
ATOM 13208 O O . ALA I 3 37 ? 105.051 125.443 111.670 1.00 16.46 34 ALA H O 1
ATOM 13210 N N . THR I 3 38 ? 104.901 127.134 110.187 1.00 16.51 35 THR H N 1
ATOM 13211 C CA . THR I 3 38 ? 106.190 127.715 110.543 1.00 16.51 35 THR H CA 1
ATOM 13212 C C . THR I 3 38 ? 106.060 129.018 111.323 1.00 16.51 35 THR H C 1
ATOM 13213 O O . THR I 3 38 ? 107.068 129.705 111.524 1.00 16.51 35 THR H O 1
ATOM 13217 N N . GLY I 3 39 ? 104.860 129.376 111.769 1.00 15.37 36 GLY H N 1
ATOM 13218 C CA . GLY I 3 39 ? 104.674 130.649 112.436 1.00 15.37 36 GLY H CA 1
ATOM 13219 C C . GLY I 3 39 ? 104.862 131.850 111.538 1.00 15.37 36 GLY H C 1
ATOM 13220 O O . GLY I 3 39 ? 105.306 132.903 112.007 1.00 15.37 36 GLY H O 1
ATOM 13221 N N . GLY I 3 40 ? 104.538 131.722 110.255 1.00 14.03 37 GLY H N 1
ATOM 13222 C CA . GLY I 3 40 ? 104.730 132.811 109.317 1.00 14.03 37 GLY H CA 1
ATOM 13223 C C . GLY I 3 40 ? 106.170 133.044 108.918 1.00 14.03 37 GLY H C 1
ATOM 13224 O O . GLY I 3 40 ? 106.560 134.189 108.660 1.00 14.03 37 GLY H O 1
ATOM 13225 N N . HIS I 3 41 ? 106.975 131.984 108.853 1.00 17.30 38 HIS H N 1
ATOM 13226 C CA . HIS I 3 41 ? 108.391 132.088 108.529 1.00 17.30 38 HIS H CA 1
ATOM 13227 C C . HIS I 3 41 ? 108.756 131.352 107.245 1.00 17.30 38 HIS H C 1
ATOM 13228 O O . HIS I 3 41 ? 109.941 131.099 107.003 1.00 17.30 38 HIS H O 1
ATOM 13235 N N . GLN I 3 42 ? 107.769 131.001 106.417 1.00 19.08 39 GLN H N 1
ATOM 13236 C CA . GLN I 3 42 ? 108.029 130.186 105.235 1.00 19.08 39 GLN H CA 1
ATOM 13237 C C . GLN I 3 42 ? 108.792 130.940 104.153 1.00 19.08 39 GLN H C 1
ATOM 13238 O O . GLN I 3 42 ? 109.341 130.306 103.247 1.00 19.08 39 GLN H O 1
ATOM 13244 N N . GLY I 3 43 ? 108.836 132.267 104.219 1.00 19.99 40 GLY H N 1
ATOM 13245 C CA . GLY I 3 43 ? 109.510 133.056 103.211 1.00 19.99 40 GLY H CA 1
ATOM 13246 C C . GLY I 3 43 ? 108.647 133.286 101.984 1.00 19.99 40 GLY H C 1
ATOM 13247 O O . GLY I 3 43 ? 107.530 132.784 101.856 1.00 19.99 40 GLY H O 1
ATOM 13248 N N . ASN I 3 44 ? 109.191 134.069 101.055 1.00 27.99 41 ASN H N 1
ATOM 13249 C CA . ASN I 3 44 ? 108.508 134.409 99.811 1.00 27.99 41 ASN H CA 1
ATOM 13250 C C . ASN I 3 44 ? 108.939 133.422 98.733 1.00 27.99 41 ASN H C 1
ATOM 13251 O O . ASN I 3 44 ? 110.115 133.375 98.357 1.00 27.99 41 ASN H O 1
ATOM 13256 N N . HIS I 3 45 ? 107.987 132.634 98.238 1.00 31.82 42 HIS H N 1
ATOM 13257 C CA . HIS I 3 45 ? 108.236 131.649 97.196 1.00 31.82 42 HIS H CA 1
ATOM 13258 C C . HIS I 3 45 ? 107.258 131.867 96.052 1.00 31.82 42 HIS H C 1
ATOM 13259 O O . HIS I 3 45 ? 106.059 132.056 96.282 1.00 31.82 42 HIS H O 1
ATOM 13266 N N . LYS I 3 46 ? 107.771 131.842 94.826 1.00 36.35 43 LYS H N 1
ATOM 13267 C CA . LYS I 3 46 ? 106.946 131.999 93.630 1.00 36.35 43 LYS H CA 1
ATOM 13268 C C . LYS I 3 46 ? 106.190 130.699 93.386 1.00 36.35 43 LYS H C 1
ATOM 13269 O O . LYS I 3 46 ? 106.740 129.737 92.845 1.00 36.35 43 LYS H O 1
ATOM 13275 N N . CYS I 3 47 ? 104.923 130.663 93.786 1.00 40.88 44 CYS H N 1
ATOM 13276 C CA . CYS I 3 47 ? 104.125 129.446 93.683 1.00 40.88 44 CYS H CA 1
ATOM 13277 C C . CYS I 3 47 ? 103.376 129.403 92.354 1.00 40.88 44 CYS H C 1
ATOM 13278 O O . CYS I 3 47 ? 103.192 128.341 91.761 1.00 40.88 44 CYS H O 1
#

B-factor: mean 43.2, std 22.41, range [12.44, 109.15]

Sequence (1773 aa):
MSVISIILVVLIAFLAGIEGILDEFQFHQPLIACTLIGLVTGNLTACIILGGTLQMIALGWANIGAAVAPDAALASVASAIILVLGGQGVAGIPSAIAIAIPLAVAGLFLTMIVRTLAVPIVHLMDRAAEKGNIRSVEWLHISAICMQGIRIAIPAAALLFIPADSVQSFLEAMPAWLTDGMAIGGGMVVAVGYALVINMMATKEVWPFFVIGFVVAAISQLTLIAIGALGVALALIYLNLSKMGGGLSKRDRLRVAWRSTFIQGSWNYERMQNGGWAFSMIPAIKKLYKTKEDRSSALKRHLEFFNTHPYIASPILGVTLALEEERANGAEVDDVAIQGVKVGMMGPLAGVGDPVFWFTIRPMLGALGASLALSGNILGPILFFVAWNVIRWGFMWYTQEFGYKAGSKITDDLSGGLLQDITKGASILGMFVLAALVQRWVNIQFAPIISKVKLDEGAYIDWSHLPQGAQGIKTALQQQQAGLALSEIKVTTLQNNLDNLIPGLAAVALTFLCMWLLKKKISPIIIILGLFVVGIVGHLIGLLPHMKYYGNGVTCGKHSCSVDWGKATTCIINNGAMAWATGGHQGNHKCMSVISIILVVLIAFLAGIEGILDEFQFHQPLIACTLIGLVTGNLTACIILGGTLQMIALGWANIGAAVAPDAALASVASAIILVLGGQGVAGIPSAIAIAIPLAVAGLFLTMIVRTLAVPIVHLMDRAAEKGNIRSVEWLHISAICMQGIRIAIPAAALLFIPADSVQSFLEAMPAWLTDGMAIGGGMVVAVGYALVINMMATKEVWPFFVIGFVVAAISQLTLIAIGALGVALALIYLNLSKMGGGLSKRDRLRVAWRSTFIQGSWNYERMQNGGWAFSMIPAIKKLYKTKEDRSSALKRHLEFFNTHPYIASPILGVTLALEEERANGAEVDDVAIQGVKVGMMGPLAGVGDPVFWFTIRPMLGALGASLALSGNILGPILFFVAWNVIRWGFMWYTQEFGYKAGSKITDDLSGGLLQDITKGASILGMFVLAALVQRWVNIQFAPIISKVKLDEGAYIDWSHLPQGAQGIKTALQQQQAGLALSEIKVTTLQNNLDNLIPGLAAVALTFLCMWLLKKKISPIIIILGLFVVGIVGHLIGLLPHMKYYGNGVTCGKHSCSVDWGKATTCIINNGAMAWATGGHQGNHKCMSVISIILVVLIAFLAGIEGILDEFQFHQPLIACTLIGLVTGNLTACIILGGTLQMIALGWANIGAAVAPDAALASVASAIILVLGGQGVAGIPSAIAIAIPLAVAGLFLTMIVRTLAVPIVHLMDRAAEKGNIRSVEWLHISAICMQGIRIAIPAAALLFIPADSVQSFLEAMPAWLTDGMAIGGGMVVAVGYALVINMMATKEVWPFFVIGFVVAAISQLTLIAIGALGVALALIYLNLSKMGGGLSKRDRLRVAWRSTFIQGSWNYERMQNGGWAFSMIPAIKKLYKTKEDRSSALKRHLEFFNTHPYIASPILGVTLALEEERANGAEVDDVAIQGVKVGMMGPLAGVGDPVFWFTIRPMLGALGASLALSGNILGPILFFVAWNVIRWGFMWYTQEFGYKAGSKITDDLSGGLLQDITKGASILGMFVLAALVQRWVNIQFAPIISKVKLDEGAYIDWSHLPQGAQGIKTALQQQQAGLALSEIKVTTLQNNLDNLIPGLAAVALTFLCMWLLKKKISPIIIILGLFVVGIVGHLIGLLPHMKYYGNGVTCGKHSCSVDWGKATTCIINNGAMAWATGGHQGNHKC